Protein 2KCT (pdb70)

Foldseek 3Di:
DDDDDDQPDWDFFKFWFAPPQWAADDVFAWTWGWTCGPPHDVDTQTATEGHHDDPQPDRTFIWTFIAGDHPPDSHGYTPDIGGPDGDD

Organism: Nitratidesulfovibrio vulgaris (strain ATCC 29579 / DSM 644 / CCUG 34227 / NCIMB 8303 / VKM B-1760 / Hildenborough) (NCBI:txid882)

Solvent-accessible surface area: 6118 Å² total; per-residue (Å²): 248,100,139,112,125,102,199,160,114,66,72,108,41,118,0,31,2,7,80,92,26,43,78,112,51,148,92,51,101,6,0,99,0,60,2,45,24,132,141,70,105,90,110,43,22,97,0,26,29,112,27,91,39,49,122,36,15,68,76,57,5,53,0,24,0,24,10,22,95,43,147,83,68,124,4,3,100,2,163,52,30,90,32,104,66,64,124,173

CATH classification: 2.40.50.140

Sequence (88 aa):
MATPQDKLHTVRLFGTVAADGLTMLDGAPGVRFRLEDKDNTSKTVWVLYKGAVPDTFKPGVEVIIEGGLAPGEDTFKARTLMTKCPLEMATPQDKLHTVRLFGTVAADGLTMLDGAPGVRFRLEDKDNTSKTVWVLYKGAVPDTFKPGVEVIIEGGLAPGEDTFKARTLMTKCPLEMATPQDKLHTVRLFGTVAADGLTMLDGAPGVRFRLEDKDNTSKTVWVLYKGAVPDTFKPGVEVIIEGGLAPGEDTFKARTLMTKCPLEMATPQDKLHTVRLFGTVAADGLTMLDGAPGVRFRLEDKDNTSKTVWVLYKGAVPDTFKPGVEVIIEGGLAPGEDTFKARTLMTKCPLEMATPQDKLHTVRLFGTVAADGLTMLDGAPGVRFRLEDKDNTSKTVWVLYKGAVPDTFKPGVEVIIEGGLAPGEDTFKARTLMTKCPLEMATPQDKLHTVRLFGTVAADGLTMLDGAPGVRFRLEDKDNTSKTVWVLYKGAVPDTFKPGVEVIIEGGLAPGEDTFKARTLMTKCPLEMATPQDKLHTVRLFGTVAADGLTMLDGAPGVRFRLEDKDNTSKTVWVLYKGAVPDTFKPGVEVIIEGGLAPGEDTFKARTLMTKCPLEMATPQDKLHTVRLFGTVAADGLTMLDGAPGVRFRLEDKDNTSKTVWVLYKGAVPDTFKPGVEVIIEGGLAPGEDTFKARTLMTKCPLEMATPQDKLHTVRLFGTVAADGLTMLDGAPGVRFRLEDKDNTSKTVWVLYKGAVPDTFKPGVEVIIEGGLAPGEDTFKARTLMTKCPLEMATPQDKLHTVRLFGTVAADGLTMLDGAPGVRFRLEDKDNTSKTVWVLYKGAVPDTFKPGVEVIIEGGLAPGEDTFKARTLMTKCPLEMATPQDKLHTVRLFGTVAADGLTMLDGAPGVRFRLEDKDNTSKTVWVLYKGAVPDTFKPGVEVIIEGGLAPGEDTFKARTLMTKCPLEMATPQDKLHTVRLFGTVAADGLTMLDGAPGVRFRLEDKDNTSKTVWVLYKGAVPDTFKPGVEVIIEGGLAPGEDTFKARTLMTKCPLEMATPQDKLHTVRLFGTVAADGLTMLDGAPGVRFRLEDKDNTSKTVWVLYKGAVPDTFKPGVEVIIEGGLAPGEDTFKARTLMTKCPLEMATPQDKLHTVRLFGTVAADGLTMLDGAPGVRFRLEDKDNTSKTVWVLYKGAVPDTFKPGVEVIIEGGLAPGEDTFKARTLMTKCPLEMATPQDKLHTVRLFGTVAADGLTMLDGAPGVRFRLEDKDNTSKTVWVLYKGAVPDTFKPGVEVIIEGGLAPGEDTFKARTLMTKCPLEMATPQDKLHTVRLFGTVAADGLTMLDGAPGVRFRLEDKDNTSKTVWVLYKGAVPDTFKPGVEVIIEGGLAPGEDTFKARTLMTKCPLEMATPQDKLHTVRLFGTVAADGLTMLDGAPGVRFRLEDKDNTSKTVWVLYKGAVPDTFKPGVEVIIEGGLAPGEDTFKARTLMTKCPLEMATPQDKLHTVRLFGTVAADGLTMLDGAPGVRFRLEDKDNTSKTVWVLYKGAVPDTFKPGVEVIIEGGLAPGEDTFKARTLMTKCPLEMATPQDKLHTVRLFGTVAADGLTMLDGAPGVRFRLEDKDNTSKTVWVLYKGAVPDTFKPGVEVIIEGGLAPGEDTFKARTLMTKCPLEMATPQDKLHTVRLFGTVAADGLTMLDGAPGVRFRLEDKDNTSKTVWVLYKGAVPDTFKPGVEVIIEGGLAPGEDTFKARTLMTKCPLE

Nearest PDB structures (foldseek):
  2kct-assembly1_A  TM=8.983E-01  e=6.535E-14  Nitratidesulfovibrio vulgaris str. Hildenborough
  1u5k-assembly1_B  TM=7.739E-01  e=1.182E-02  Deinococcus radiodurans R1 = ATCC 13939 = DSM 20539
  2wkc-assembly1_D  TM=5.447E-01  e=1.517E-01  Lactococcus virus P2
  2wkd-assembly1_A-2  TM=5.278E-01  e=2.132E-01  Lactococcus virus P2
  8b2q-assembly1_I  TM=4.996E-01  e=1.104E+00  Tannerella forsythia

InterPro domains:
  IPR004329 CcmE/CycJ protein [PF03100] (34-133)
  IPR012340 Nucleic acid-binding, OB-fold [G3DSA:2.40.50.140] (44-136)
  IPR036127 CcmE-like superfamily [SSF82093] (29-135)

Radius of gyration: 13.94 Å; Cα contacts (8 Å, |Δi|>4): 180; chains: 1; bounding box: 44×26×30 Å

Structure (mmCIF, N/CA/C/O backbone):
data_2KCT
#
_entry.id   2KCT
#
loop_
_atom_site.group_PDB
_atom_site.id
_atom_site.type_symbol
_atom_site.label_atom_id
_atom_site.label_alt_id
_atom_site.label_comp_id
_atom_site.label_asym_id
_atom_site.label_entity_id
_atom_site.label_seq_id
_atom_site.pdbx_PDB_ins_code
_atom_site.Cartn_x
_atom_site.Cartn_y
_atom_site.Cartn_z
_atom_site.occupancy
_atom_site.B_iso_or_equiv
_atom_site.auth_seq_id
_atom_site.auth_comp_id
_atom_site.auth_asym_id
_atom_site.auth_atom_id
_atom_site.pdbx_PDB_model_num
ATOM 1 N N . MET A 1 1 ? -31.528 11.938 17.299 1.00 0.00 43 MET A N 1
ATOM 2 C CA . MET A 1 1 ? -30.324 12.634 17.792 1.00 0.00 43 MET A CA 1
ATOM 3 C C . MET A 1 1 ? -29.401 11.620 18.480 1.00 0.00 43 MET A C 1
ATOM 4 O O . MET A 1 1 ? -29.766 11.047 19.512 1.00 0.00 43 MET A O 1
ATOM 20 N N . ALA A 1 2 ? -28.222 11.382 17.879 1.00 0.00 44 ALA A N 1
ATOM 21 C CA . ALA A 1 2 ? -27.230 10.410 18.379 1.00 0.00 44 ALA A CA 1
ATOM 22 C C . ALA A 1 2 ? -25.804 10.970 18.241 1.00 0.00 44 ALA A C 1
ATOM 23 O O . ALA A 1 2 ? -25.577 11.930 17.488 1.00 0.00 44 ALA A O 1
ATOM 30 N N . THR A 1 3 ? -24.853 10.368 18.981 1.00 0.00 45 THR A N 1
ATOM 31 C CA . THR A 1 3 ? -23.436 10.759 18.946 1.00 0.00 45 THR A CA 1
ATOM 32 C C . THR A 1 3 ? -22.648 9.749 18.060 1.00 0.00 45 THR A C 1
ATOM 33 O O . THR A 1 3 ? -22.431 8.600 18.477 1.00 0.00 45 THR A O 1
ATOM 44 N N . PRO A 1 4 ? -22.243 10.137 16.807 1.00 0.00 46 PRO A N 1
ATOM 45 C CA . PRO A 1 4 ? -21.572 9.214 15.855 1.00 0.00 46 PRO A CA 1
ATOM 46 C C . PRO A 1 4 ? -20.069 9.048 16.146 1.00 0.00 46 PRO A C 1
ATOM 47 O O . PRO A 1 4 ? -19.549 9.573 17.144 1.00 0.00 46 PRO A O 1
ATOM 58 N N . GLN A 1 5 ? -19.400 8.283 15.272 1.00 0.00 47 GLN A N 1
ATOM 59 C CA . GLN A 1 5 ? -17.933 8.154 15.260 1.00 0.00 47 GLN A CA 1
ATOM 60 C C . GLN A 1 5 ? -17.259 9.503 14.935 1.00 0.00 47 GLN A C 1
ATOM 61 O O . GLN A 1 5 ? -17.883 10.401 14.345 1.00 0.00 47 GLN A O 1
ATOM 75 N N . ASP A 1 6 ? -15.977 9.614 15.319 1.00 0.00 48 ASP A N 1
ATOM 76 C CA . ASP A 1 6 ? -15.158 10.835 15.139 1.00 0.00 48 ASP A CA 1
ATOM 77 C C . ASP A 1 6 ? -15.029 11.212 13.645 1.00 0.00 48 ASP A C 1
ATOM 78 O O . ASP A 1 6 ? -14.967 10.329 12.791 1.00 0.00 48 ASP A O 1
ATOM 87 N N . LYS A 1 7 ? -14.990 12.525 13.351 1.00 0.00 49 LYS A N 1
ATOM 88 C CA . LYS A 1 7 ? -14.928 13.056 11.968 1.00 0.00 49 LYS A CA 1
ATOM 89 C C . LYS A 1 7 ? -13.643 12.606 11.240 1.00 0.00 49 LYS A C 1
ATOM 90 O O . LYS A 1 7 ? -13.684 12.212 10.071 1.00 0.00 49 LYS A O 1
ATOM 109 N N . LEU A 1 8 ? -12.507 12.638 11.960 1.00 0.00 50 LEU A N 1
ATOM 110 C CA . LEU A 1 8 ? -11.178 12.312 11.401 1.00 0.00 50 LEU A CA 1
ATOM 111 C C . LEU A 1 8 ? -10.872 10.801 11.533 1.00 0.00 50 LEU A C 1
ATOM 112 O O . LEU A 1 8 ? -9.696 10.416 11.622 1.00 0.00 50 LEU A O 1
ATOM 128 N N . HIS A 1 9 ? -11.925 9.944 11.558 1.00 0.00 51 HIS A N 1
ATOM 129 C CA . HIS A 1 9 ? -11.756 8.474 11.583 1.00 0.00 51 HIS A CA 1
ATOM 130 C C . HIS A 1 9 ? -11.076 7.997 10.268 1.00 0.00 51 HIS A C 1
ATOM 131 O O . HIS A 1 9 ? -11.720 7.845 9.223 1.00 0.00 51 HIS A O 1
ATOM 146 N N . THR A 1 10 ? -9.741 7.854 10.332 1.00 0.00 52 THR A N 1
ATOM 147 C CA . THR A 1 10 ? -8.910 7.432 9.194 1.00 0.00 52 THR A CA 1
ATOM 148 C C . THR A 1 10 ? -9.187 5.952 8.849 1.00 0.00 52 THR A C 1
ATOM 149 O O . THR A 1 10 ? -9.547 5.162 9.731 1.00 0.00 52 THR A O 1
ATOM 160 N N . VAL A 1 11 ? -9.006 5.575 7.575 1.00 0.00 53 VAL A N 1
ATOM 161 C CA . VAL A 1 11 ? -9.460 4.270 7.072 1.00 0.00 53 VAL A CA 1
ATOM 162 C C . VAL A 1 11 ? -8.288 3.280 7.097 1.00 0.00 53 VAL A C 1
ATOM 163 O O . VAL A 1 11 ? -7.354 3.384 6.300 1.00 0.00 53 VAL A O 1
ATOM 176 N N . ARG A 1 12 ? -8.333 2.365 8.067 1.00 0.00 54 ARG A N 1
ATOM 177 C CA . ARG A 1 12 ? -7.355 1.283 8.211 1.00 0.00 54 ARG A CA 1
ATOM 178 C C . ARG A 1 12 ? -7.824 0.074 7.363 1.00 0.00 54 ARG A C 1
ATOM 179 O O . ARG A 1 12 ? -8.896 -0.485 7.616 1.00 0.00 54 ARG A O 1
ATOM 200 N N . LEU A 1 13 ? -7.021 -0.313 6.361 1.00 0.00 55 LEU A N 1
ATOM 201 C CA . LEU A 1 13 ? -7.381 -1.361 5.372 1.00 0.00 55 LEU A CA 1
ATOM 202 C C . LEU A 1 13 ? -6.281 -2.456 5.409 1.00 0.00 55 LEU A C 1
ATOM 203 O O . LEU A 1 13 ? -5.099 -2.149 5.589 1.00 0.00 55 LEU A O 1
ATOM 219 N N . PHE A 1 14 ? -6.691 -3.729 5.256 1.00 0.00 56 PHE A N 1
ATOM 220 C CA . PHE A 1 14 ? -5.812 -4.911 5.402 1.00 0.00 56 PHE A CA 1
ATOM 221 C C . PHE A 1 14 ? -5.826 -5.725 4.085 1.00 0.00 56 PHE A C 1
ATOM 222 O O . PHE A 1 14 ? -6.880 -5.858 3.452 1.00 0.00 56 PHE A O 1
ATOM 239 N N . GLY A 1 15 ? -4.659 -6.267 3.683 1.00 0.00 57 GLY A N 1
ATOM 240 C CA . GLY A 1 15 ? -4.549 -7.107 2.483 1.00 0.00 57 GLY A CA 1
ATOM 241 C C . GLY A 1 15 ? -3.115 -7.552 2.237 1.00 0.00 57 GLY A C 1
ATOM 242 O O . GLY A 1 15 ? -2.283 -7.500 3.149 1.00 0.00 57 GLY A O 1
ATOM 246 N N . THR A 1 16 ? -2.813 -7.985 0.999 1.00 0.00 58 THR A N 1
ATOM 247 C CA . THR A 1 16 ? -1.462 -8.439 0.601 1.00 0.00 58 THR A CA 1
ATOM 248 C C . THR A 1 16 ? -0.985 -7.685 -0.664 1.00 0.00 58 THR A C 1
ATOM 249 O O . THR A 1 16 ? -1.797 -7.359 -1.534 1.00 0.00 58 THR A O 1
ATOM 260 N N . VAL A 1 17 ? 0.331 -7.404 -0.746 1.00 0.00 59 VAL A N 1
ATOM 261 C CA . VAL A 1 17 ? 0.942 -6.676 -1.877 1.00 0.00 59 VAL A CA 1
ATOM 262 C C . VAL A 1 17 ? 1.140 -7.625 -3.065 1.00 0.00 59 VAL A C 1
ATOM 263 O O . VAL A 1 17 ? 1.661 -8.729 -2.890 1.00 0.00 59 VAL A O 1
ATOM 276 N N . ALA A 1 18 ? 0.726 -7.179 -4.260 1.00 0.00 60 ALA A N 1
ATOM 277 C CA . ALA A 1 18 ? 0.911 -7.927 -5.513 1.00 0.00 60 ALA A CA 1
ATOM 278 C C . ALA A 1 18 ? 2.227 -7.527 -6.204 1.00 0.00 60 ALA A C 1
ATOM 279 O O . ALA A 1 18 ? 2.748 -6.426 -5.986 1.00 0.00 60 ALA A O 1
ATOM 286 N N . ALA A 1 19 ? 2.742 -8.439 -7.047 1.00 0.00 61 ALA A N 1
ATOM 287 C CA . ALA A 1 19 ? 3.874 -8.159 -7.955 1.00 0.00 61 ALA A CA 1
ATOM 288 C C . ALA A 1 19 ? 3.358 -7.456 -9.212 1.00 0.00 61 ALA A C 1
ATOM 289 O O . ALA A 1 19 ? 4.033 -6.597 -9.792 1.00 0.00 61 ALA A O 1
ATOM 296 N N . ASP A 1 20 ? 2.123 -7.807 -9.592 1.00 0.00 62 ASP A N 1
ATOM 297 C CA . ASP A 1 20 ? 1.469 -7.292 -10.793 1.00 0.00 62 ASP A CA 1
ATOM 298 C C . ASP A 1 20 ? 0.970 -5.871 -10.513 1.00 0.00 62 ASP A C 1
ATOM 299 O O . ASP A 1 20 ? 0.040 -5.685 -9.718 1.00 0.00 62 ASP A O 1
ATOM 308 N N . GLY A 1 21 ? 1.629 -4.881 -11.125 1.00 0.00 63 GLY A N 1
ATOM 309 C CA . GLY A 1 21 ? 1.259 -3.476 -10.967 1.00 0.00 63 GLY A CA 1
ATOM 310 C C . GLY A 1 21 ? 1.971 -2.779 -9.811 1.00 0.00 63 GLY A C 1
ATOM 311 O O . GLY A 1 21 ? 1.585 -1.667 -9.441 1.00 0.00 63 GLY A O 1
ATOM 315 N N . LEU A 1 22 ? 3.017 -3.417 -9.237 1.00 0.00 64 LEU A N 1
ATOM 316 C CA . LEU A 1 22 ? 3.861 -2.772 -8.210 1.00 0.00 64 LEU A CA 1
ATOM 317 C C . LEU A 1 22 ? 4.746 -1.724 -8.926 1.00 0.00 64 LEU A C 1
ATOM 318 O O . LEU A 1 22 ? 5.828 -2.035 -9.440 1.00 0.00 64 LEU A O 1
ATOM 334 N N . THR A 1 23 ? 4.214 -0.501 -9.009 1.00 0.00 65 THR A N 1
ATOM 335 C CA . THR A 1 23 ? 4.790 0.609 -9.769 1.00 0.00 65 THR A CA 1
ATOM 336 C C . THR A 1 23 ? 5.175 1.753 -8.814 1.00 0.00 65 THR A C 1
ATOM 337 O O . THR A 1 23 ? 4.305 2.360 -8.198 1.00 0.00 65 THR A O 1
ATOM 348 N N . MET A 1 24 ? 6.472 2.076 -8.729 1.00 0.00 66 MET A N 1
ATOM 349 C CA . MET A 1 24 ? 6.983 3.085 -7.775 1.00 0.00 66 MET A CA 1
ATOM 350 C C . MET A 1 24 ? 6.970 4.476 -8.430 1.00 0.00 66 MET A C 1
ATOM 351 O O . MET A 1 24 ? 6.895 4.587 -9.664 1.00 0.00 66 MET A O 1
ATOM 365 N N . LEU A 1 25 ? 7.039 5.527 -7.601 1.00 0.00 67 LEU A N 1
ATOM 366 C CA . LEU A 1 25 ? 7.007 6.923 -8.080 1.00 0.00 67 LEU A CA 1
ATOM 367 C C . LEU A 1 25 ? 8.276 7.249 -8.893 1.00 0.00 67 LEU A C 1
ATOM 368 O O . LEU A 1 25 ? 9.392 7.157 -8.373 1.00 0.00 67 LEU A O 1
ATOM 384 N N . ASP A 1 26 ? 8.077 7.608 -10.177 1.00 0.00 68 ASP A N 1
ATOM 385 C CA . ASP A 1 26 ? 9.160 7.865 -11.148 1.00 0.00 68 ASP A CA 1
ATOM 386 C C . ASP A 1 26 ? 9.988 9.092 -10.728 1.00 0.00 68 ASP A C 1
ATOM 387 O O . ASP A 1 26 ? 9.572 10.240 -10.949 1.00 0.00 68 ASP A O 1
ATOM 396 N N . GLY A 1 27 ? 11.134 8.830 -10.076 1.00 0.00 69 GLY A N 1
ATOM 397 C CA . GLY A 1 27 ? 12.046 9.880 -9.618 1.00 0.00 69 GLY A CA 1
ATOM 398 C C . GLY A 1 27 ? 11.576 10.581 -8.344 1.00 0.00 69 GLY A C 1
ATOM 399 O O . GLY A 1 27 ? 11.990 11.713 -8.070 1.00 0.00 69 GLY A O 1
ATOM 403 N N . ALA A 1 28 ? 10.721 9.904 -7.556 1.00 0.00 70 ALA A N 1
ATOM 404 C CA . ALA A 1 28 ? 10.138 10.455 -6.311 1.00 0.00 70 ALA A CA 1
ATOM 405 C C . ALA A 1 28 ? 10.016 9.337 -5.244 1.00 0.00 70 ALA A C 1
ATOM 406 O O . ALA A 1 28 ? 9.851 8.163 -5.605 1.00 0.00 70 ALA A O 1
ATOM 413 N N . PRO A 1 29 ? 10.126 9.665 -3.911 1.00 0.00 71 PRO A N 1
ATOM 414 C CA . PRO A 1 29 ? 9.981 8.662 -2.827 1.00 0.00 71 PRO A CA 1
ATOM 415 C C . PRO A 1 29 ? 8.509 8.214 -2.641 1.00 0.00 71 PRO A C 1
ATOM 416 O O . PRO A 1 29 ? 7.649 9.012 -2.244 1.00 0.00 71 PRO A O 1
ATOM 427 N N . GLY A 1 30 ? 8.230 6.941 -2.988 1.00 0.00 72 GLY A N 1
ATOM 428 C CA . GLY A 1 30 ? 6.916 6.332 -2.769 1.00 0.00 72 GLY A CA 1
ATOM 429 C C . GLY A 1 30 ? 6.638 5.159 -3.708 1.00 0.00 72 GLY A C 1
ATOM 430 O O . GLY A 1 30 ? 7.455 4.839 -4.582 1.00 0.00 72 GLY A O 1
ATOM 434 N N . VAL A 1 31 ? 5.452 4.547 -3.548 1.00 0.00 73 VAL A N 1
ATOM 435 C CA . VAL A 1 31 ? 5.043 3.349 -4.294 1.00 0.00 73 VAL A CA 1
ATOM 436 C C . VAL A 1 31 ? 3.512 3.331 -4.496 1.00 0.00 73 VAL A C 1
ATOM 437 O O . VAL A 1 31 ? 2.747 3.657 -3.592 1.00 0.00 73 VAL A O 1
ATOM 450 N N . ARG A 1 32 ? 3.095 3.019 -5.725 1.00 0.00 74 ARG A N 1
ATOM 451 C CA . ARG A 1 32 ? 1.724 2.598 -6.043 1.00 0.00 74 ARG A CA 1
ATOM 452 C C . ARG A 1 32 ? 1.739 1.070 -6.271 1.00 0.00 74 ARG A C 1
ATOM 453 O O . ARG A 1 32 ? 2.663 0.533 -6.875 1.00 0.00 74 ARG A O 1
ATOM 474 N N . PHE A 1 33 ? 0.726 0.382 -5.756 1.00 0.00 75 PHE A N 1
ATOM 475 C CA . PHE A 1 33 ? 0.580 -1.079 -5.878 1.00 0.00 75 PHE A CA 1
ATOM 476 C C . PHE A 1 33 ? -0.901 -1.431 -5.745 1.00 0.00 75 PHE A C 1
ATOM 477 O O . PHE A 1 33 ? -1.686 -0.607 -5.274 1.00 0.00 75 PHE A O 1
ATOM 494 N N . ARG A 1 34 ? -1.296 -2.640 -6.151 1.00 0.00 76 ARG A N 1
ATOM 495 C CA . ARG A 1 34 ? -2.674 -3.107 -5.940 1.00 0.00 76 ARG A CA 1
ATOM 496 C C . ARG A 1 34 ? -2.687 -3.992 -4.677 1.00 0.00 76 ARG A C 1
ATOM 497 O O . ARG A 1 34 ? -1.986 -5.014 -4.602 1.00 0.00 76 ARG A O 1
ATOM 518 N N . LEU A 1 35 ? -3.398 -3.529 -3.640 1.00 0.00 77 LEU A N 1
ATOM 519 C CA . LEU A 1 35 ? -3.613 -4.306 -2.423 1.00 0.00 77 LEU A CA 1
ATOM 520 C C . LEU A 1 35 ? -4.731 -5.318 -2.680 1.00 0.00 77 LEU A C 1
ATOM 521 O O . LEU A 1 35 ? -5.903 -4.942 -2.862 1.00 0.00 77 LEU A O 1
ATOM 537 N N . GLU A 1 36 ? -4.338 -6.588 -2.761 1.00 0.00 78 GLU A N 1
ATOM 538 C CA . GLU A 1 36 ? -5.256 -7.701 -2.973 1.00 0.00 78 GLU A CA 1
ATOM 539 C C . GLU A 1 36 ? -5.964 -8.034 -1.651 1.00 0.00 78 GLU A C 1
ATOM 540 O O . GLU A 1 36 ? -5.322 -8.477 -0.686 1.00 0.00 78 GLU A O 1
ATOM 552 N N . ASP A 1 37 ? -7.271 -7.733 -1.612 1.00 0.00 79 ASP A N 1
ATOM 553 C CA . ASP A 1 37 ? -8.161 -8.046 -0.484 1.00 0.00 79 ASP A CA 1
ATOM 554 C C . ASP A 1 37 ? -8.212 -9.570 -0.256 1.00 0.00 79 ASP A C 1
ATOM 555 O O . ASP A 1 37 ? -8.418 -10.333 -1.203 1.00 0.00 79 ASP A O 1
ATOM 564 N N . LYS A 1 38 ? -7.993 -10.001 0.999 1.00 0.00 80 LYS A N 1
ATOM 565 C CA . LYS A 1 38 ? -7.937 -11.432 1.348 1.00 0.00 80 LYS A CA 1
ATOM 566 C C . LYS A 1 38 ? -9.336 -12.079 1.311 1.00 0.00 80 LYS A C 1
ATOM 567 O O . LYS A 1 38 ? -9.455 -13.290 1.086 1.00 0.00 80 LYS A O 1
ATOM 586 N N . ASP A 1 39 ? -10.389 -11.265 1.537 1.00 0.00 81 ASP A N 1
ATOM 587 C CA . ASP A 1 39 ? -11.791 -11.734 1.490 1.00 0.00 81 ASP A CA 1
ATOM 588 C C . ASP A 1 39 ? -12.178 -12.093 0.041 1.00 0.00 81 ASP A C 1
ATOM 589 O O . ASP A 1 39 ? -12.705 -13.179 -0.232 1.00 0.00 81 ASP A O 1
ATOM 598 N N . ASN A 1 40 ? -11.882 -11.161 -0.866 1.00 0.00 82 ASN A N 1
ATOM 599 C CA . ASN A 1 40 ? -12.157 -11.281 -2.301 1.00 0.00 82 ASN A CA 1
ATOM 600 C C . ASN A 1 40 ? -10.876 -10.902 -3.049 1.00 0.00 82 ASN A C 1
ATOM 601 O O . ASN A 1 40 ? -10.529 -9.721 -3.155 1.00 0.00 82 ASN A O 1
ATOM 612 N N . THR A 1 41 ? -10.161 -11.919 -3.552 1.00 0.00 83 THR A N 1
ATOM 613 C CA . THR A 1 41 ? -8.829 -11.761 -4.168 1.00 0.00 83 THR A CA 1
ATOM 614 C C . THR A 1 41 ? -8.886 -11.166 -5.595 1.00 0.00 83 THR A C 1
ATOM 615 O O . THR A 1 41 ? -7.848 -11.037 -6.260 1.00 0.00 83 THR A O 1
ATOM 626 N N . SER A 1 42 ? -10.091 -10.783 -6.055 1.00 0.00 84 SER A N 1
ATOM 627 C CA . SER A 1 42 ? -10.284 -10.062 -7.330 1.00 0.00 84 SER A CA 1
ATOM 628 C C . SER A 1 42 ? -10.528 -8.561 -7.052 1.00 0.00 84 SER A C 1
ATOM 629 O O . SER A 1 42 ? -10.427 -7.722 -7.958 1.00 0.00 84 SER A O 1
ATOM 637 N N . LYS A 1 43 ? -10.853 -8.245 -5.776 1.00 0.00 85 LYS A N 1
ATOM 638 C CA . LYS A 1 43 ? -10.939 -6.861 -5.273 1.00 0.00 85 LYS A CA 1
ATOM 639 C C . LYS A 1 43 ? -9.508 -6.338 -5.043 1.00 0.00 85 LYS A C 1
ATOM 640 O O . LYS A 1 43 ? -8.931 -6.507 -3.960 1.00 0.00 85 LYS A O 1
ATOM 659 N N . THR A 1 44 ? -8.913 -5.791 -6.108 1.00 0.00 86 THR A N 1
ATOM 660 C CA . THR A 1 44 ? -7.553 -5.246 -6.084 1.00 0.00 86 THR A CA 1
ATOM 661 C C . THR A 1 44 ? -7.615 -3.710 -6.145 1.00 0.00 86 THR A C 1
ATOM 662 O O . THR A 1 44 ? -7.945 -3.129 -7.186 1.00 0.00 86 THR A O 1
ATOM 673 N N . VAL A 1 45 ? -7.304 -3.069 -5.012 1.00 0.00 87 VAL A N 1
ATOM 674 C CA . VAL A 1 45 ? -7.443 -1.608 -4.832 1.00 0.00 87 VAL A CA 1
ATOM 675 C C . VAL A 1 45 ? -6.062 -0.958 -4.997 1.00 0.00 87 VAL A C 1
ATOM 676 O O . VAL A 1 45 ? -5.107 -1.382 -4.352 1.00 0.00 87 VAL A O 1
ATOM 689 N N . TRP A 1 46 ? -5.965 0.087 -5.842 1.00 0.00 88 TRP A N 1
ATOM 690 C CA . TRP A 1 46 ? -4.673 0.713 -6.165 1.00 0.00 88 TRP A CA 1
ATOM 691 C C . TRP A 1 46 ? -4.289 1.687 -5.056 1.00 0.00 88 TRP A C 1
ATOM 692 O O . TRP A 1 46 ? -4.782 2.792 -5.003 1.00 0.00 88 TRP A O 1
ATOM 713 N N . VAL A 1 47 ? -3.438 1.230 -4.150 1.00 0.00 89 VAL A N 1
ATOM 714 C CA . VAL A 1 47 ? -2.981 2.008 -3.010 1.00 0.00 89 VAL A CA 1
ATOM 715 C C . VAL A 1 47 ? -1.730 2.807 -3.389 1.00 0.00 89 VAL A C 1
ATOM 716 O O . VAL A 1 47 ? -0.780 2.258 -3.954 1.00 0.00 89 VAL A O 1
ATOM 729 N N . LEU A 1 48 ? -1.756 4.102 -3.073 1.00 0.00 90 LEU A N 1
ATOM 730 C CA . LEU A 1 48 ? -0.656 5.024 -3.309 1.00 0.00 90 LEU A CA 1
ATOM 731 C C . LEU A 1 48 ? -0.128 5.530 -1.953 1.00 0.00 90 LEU A C 1
ATOM 732 O O . LEU A 1 48 ? -0.835 6.219 -1.207 1.00 0.00 90 LEU A O 1
ATOM 748 N N . TYR A 1 49 ? 1.116 5.151 -1.660 1.00 0.00 91 TYR A N 1
ATOM 749 C CA . TYR A 1 49 ? 1.856 5.543 -0.453 1.00 0.00 91 TYR A CA 1
ATOM 750 C C . TYR A 1 49 ? 3.022 6.445 -0.883 1.00 0.00 91 TYR A C 1
ATOM 751 O O . TYR A 1 49 ? 3.760 6.099 -1.794 1.00 0.00 91 TYR A O 1
ATOM 769 N N . LYS A 1 50 ? 3.157 7.617 -0.252 1.00 0.00 92 LYS A N 1
ATOM 770 C CA . LYS A 1 50 ? 4.307 8.531 -0.463 1.00 0.00 92 LYS A CA 1
ATOM 771 C C . LYS A 1 50 ? 5.225 8.490 0.768 1.00 0.00 92 LYS A C 1
ATOM 772 O O . LYS A 1 50 ? 4.755 8.288 1.892 1.00 0.00 92 LYS A O 1
ATOM 791 N N . GLY A 1 51 ? 6.529 8.674 0.536 1.00 0.00 93 GLY A N 1
ATOM 792 C CA . GLY A 1 51 ? 7.539 8.665 1.598 1.00 0.00 93 GLY A CA 1
ATOM 793 C C . GLY A 1 51 ? 8.482 7.484 1.460 1.00 0.00 93 GLY A C 1
ATOM 794 O O . GLY A 1 51 ? 8.487 6.806 0.420 1.00 0.00 93 GLY A O 1
ATOM 798 N N . ALA A 1 52 ? 9.283 7.243 2.509 1.00 0.00 94 ALA A N 1
ATOM 799 C CA . ALA A 1 52 ? 10.244 6.133 2.550 1.00 0.00 94 ALA A CA 1
ATOM 800 C C . ALA A 1 52 ? 9.509 4.783 2.596 1.00 0.00 94 ALA A C 1
ATOM 801 O O . ALA A 1 52 ? 8.822 4.470 3.579 1.00 0.00 94 ALA A O 1
ATOM 808 N N . VAL A 1 53 ? 9.638 4.024 1.506 1.00 0.00 95 VAL A N 1
ATOM 809 C CA . VAL A 1 53 ? 9.059 2.682 1.366 1.00 0.00 95 VAL A CA 1
ATOM 810 C C . VAL A 1 53 ? 10.040 1.656 1.958 1.00 0.00 95 VAL A C 1
ATOM 811 O O . VAL A 1 53 ? 11.156 1.528 1.442 1.00 0.00 95 VAL A O 1
ATOM 824 N N . PRO A 1 54 ? 9.646 0.911 3.043 1.00 0.00 96 PRO A N 1
ATOM 825 C CA . PRO A 1 54 ? 10.571 0.006 3.774 1.00 0.00 96 PRO A CA 1
ATOM 826 C C . PRO A 1 54 ? 11.174 -1.103 2.877 1.00 0.00 96 PRO A C 1
ATOM 827 O O . PRO A 1 54 ? 10.553 -1.528 1.902 1.00 0.00 96 PRO A O 1
ATOM 838 N N . ASP A 1 55 ? 12.392 -1.557 3.232 1.00 0.00 97 ASP A N 1
ATOM 839 C CA . ASP A 1 55 ? 13.092 -2.669 2.539 1.00 0.00 97 ASP A CA 1
ATOM 840 C C . ASP A 1 55 ? 12.324 -3.994 2.736 1.00 0.00 97 ASP A C 1
ATOM 841 O O . ASP A 1 55 ? 12.424 -4.920 1.924 1.00 0.00 97 ASP A O 1
ATOM 850 N N . THR A 1 56 ? 11.560 -4.036 3.841 1.00 0.00 98 THR A N 1
ATOM 851 C CA . THR A 1 56 ? 10.691 -5.157 4.222 1.00 0.00 98 THR A CA 1
ATOM 852 C C . THR A 1 56 ? 9.450 -5.259 3.294 1.00 0.00 98 THR A C 1
ATOM 853 O O . THR A 1 56 ? 8.849 -6.330 3.165 1.00 0.00 98 THR A O 1
ATOM 864 N N . PHE A 1 57 ? 9.078 -4.118 2.666 1.00 0.00 99 PHE A N 1
ATOM 865 C CA . PHE A 1 57 ? 7.988 -4.055 1.670 1.00 0.00 99 PHE A CA 1
ATOM 866 C C . PHE A 1 57 ? 8.422 -4.810 0.407 1.00 0.00 99 PHE A C 1
ATOM 867 O O . PHE A 1 57 ? 9.296 -4.352 -0.332 1.00 0.00 99 PHE A O 1
ATOM 884 N N . LYS A 1 58 ? 7.839 -5.994 0.214 1.00 0.00 100 LYS A N 1
ATOM 885 C CA . LYS A 1 58 ? 8.101 -6.854 -0.951 1.00 0.00 100 LYS A CA 1
ATOM 886 C C . LYS A 1 58 ? 6.749 -7.355 -1.527 1.00 0.00 100 LYS A C 1
ATOM 887 O O . LYS A 1 58 ? 5.744 -7.394 -0.792 1.00 0.00 100 LYS A O 1
ATOM 906 N N . PRO A 1 59 ? 6.689 -7.730 -2.847 1.00 0.00 101 PRO A N 1
ATOM 907 C CA . PRO A 1 59 ? 5.486 -8.360 -3.443 1.00 0.00 101 PRO A CA 1
ATOM 908 C C . PRO A 1 59 ? 5.250 -9.782 -2.874 1.00 0.00 101 PRO A C 1
ATOM 909 O O . PRO A 1 59 ? 6.023 -10.713 -3.140 1.00 0.00 101 PRO A O 1
ATOM 920 N N . GLY A 1 60 ? 4.183 -9.919 -2.075 1.00 0.00 102 GLY A N 1
ATOM 921 C CA . GLY A 1 60 ? 3.866 -11.174 -1.380 1.00 0.00 102 GLY A CA 1
ATOM 922 C C . GLY A 1 60 ? 3.796 -10.989 0.132 1.00 0.00 102 GLY A C 1
ATOM 923 O O . GLY A 1 60 ? 3.337 -11.886 0.850 1.00 0.00 102 GLY A O 1
ATOM 927 N N . VAL A 1 61 ? 4.261 -9.819 0.614 1.00 0.00 103 VAL A N 1
ATOM 928 C CA . VAL A 1 61 ? 4.174 -9.434 2.030 1.00 0.00 103 VAL A CA 1
ATOM 929 C C . VAL A 1 61 ? 2.772 -8.877 2.326 1.00 0.00 103 VAL A C 1
ATOM 930 O O . VAL A 1 61 ? 2.296 -7.964 1.633 1.00 0.00 103 VAL A O 1
ATOM 943 N N . GLU A 1 62 ? 2.107 -9.482 3.318 1.00 0.00 104 GLU A N 1
ATOM 944 C CA . GLU A 1 62 ? 0.817 -9.016 3.828 1.00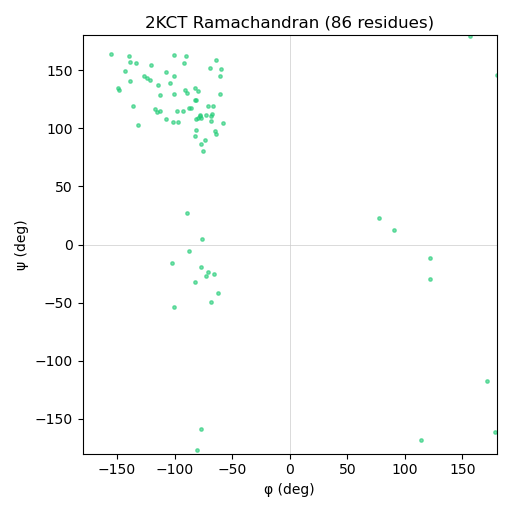 0.00 104 GLU A CA 1
ATOM 945 C C . GLU A 1 62 ? 1.038 -7.703 4.604 1.00 0.00 104 GLU A C 1
ATOM 946 O O . GLU A 1 62 ? 1.809 -7.678 5.573 1.00 0.00 104 GLU A O 1
ATOM 958 N N . VAL A 1 63 ? 0.404 -6.612 4.141 1.00 0.00 105 VAL A N 1
ATOM 959 C CA . VAL A 1 63 ? 0.586 -5.267 4.731 1.00 0.00 105 VAL A CA 1
ATOM 960 C C . VAL A 1 63 ? -0.741 -4.684 5.242 1.00 0.00 105 VAL A C 1
ATOM 961 O O . VAL A 1 63 ? -1.834 -5.043 4.772 1.00 0.00 105 VAL A O 1
ATOM 974 N N . ILE A 1 64 ? -0.613 -3.784 6.223 1.00 0.00 106 ILE A N 1
ATOM 975 C CA . ILE A 1 64 ? -1.698 -2.996 6.770 1.00 0.00 106 ILE A CA 1
ATOM 976 C C . ILE A 1 64 ? -1.438 -1.535 6.377 1.00 0.00 106 ILE A C 1
ATOM 977 O O . ILE A 1 64 ? -0.434 -0.945 6.785 1.00 0.00 106 ILE A O 1
ATOM 993 N N . ILE A 1 65 ? -2.319 -0.976 5.560 1.00 0.00 107 ILE A N 1
ATOM 994 C CA . ILE A 1 65 ? -2.245 0.435 5.143 1.00 0.00 107 ILE A CA 1
ATOM 995 C C . ILE A 1 65 ? -3.248 1.262 5.967 1.00 0.00 107 ILE A C 1
ATOM 996 O O . ILE A 1 65 ? -4.169 0.703 6.581 1.00 0.00 107 ILE A O 1
ATOM 1012 N N . GLU A 1 66 ? -3.068 2.582 5.975 1.00 0.00 108 GLU A N 1
ATOM 1013 C CA . GLU A 1 66 ? -4.011 3.512 6.598 1.00 0.00 108 GLU A CA 1
ATOM 1014 C C . GLU A 1 66 ? -3.991 4.837 5.826 1.00 0.00 108 GLU A C 1
ATOM 1015 O O . GLU A 1 66 ? -2.918 5.377 5.537 1.00 0.00 108 GLU A O 1
ATOM 1027 N N . GLY A 1 67 ? -5.185 5.349 5.514 1.00 0.00 109 GLY A N 1
ATOM 1028 C CA . GLY A 1 67 ? -5.347 6.574 4.749 1.00 0.00 109 GLY A CA 1
ATOM 1029 C C . GLY A 1 67 ? -6.800 6.773 4.378 1.00 0.00 109 GLY A C 1
ATOM 1030 O O . GLY A 1 67 ? -7.641 6.909 5.268 1.00 0.00 109 GLY A O 1
ATOM 1034 N N . GLY A 1 68 ? -7.109 6.784 3.073 1.00 0.00 110 GLY A N 1
ATOM 1035 C CA . GLY A 1 68 ? -8.499 6.807 2.620 1.00 0.00 110 GLY A CA 1
ATOM 1036 C C . GLY A 1 68 ? -8.618 6.822 1.102 1.00 0.00 110 GLY A C 1
ATOM 1037 O O . GLY A 1 68 ? -7.761 7.380 0.414 1.00 0.00 110 GLY A O 1
ATOM 1041 N N . LEU A 1 69 ? -9.671 6.173 0.581 1.00 0.00 111 LEU A N 1
ATOM 1042 C CA . LEU A 1 69 ? -10.047 6.235 -0.838 1.00 0.00 111 LEU A CA 1
ATOM 1043 C C . LEU A 1 69 ? -11.074 7.362 -1.010 1.00 0.00 111 LEU A C 1
ATOM 1044 O O . LEU A 1 69 ? -12.182 7.289 -0.461 1.00 0.00 111 LEU A O 1
ATOM 1060 N N . ALA A 1 70 ? -10.681 8.407 -1.750 1.00 0.00 112 ALA A N 1
ATOM 1061 C CA . ALA A 1 70 ? -11.504 9.613 -1.934 1.00 0.00 112 ALA A CA 1
ATOM 1062 C C . ALA A 1 70 ? -12.549 9.378 -3.046 1.00 0.00 112 ALA A C 1
ATOM 1063 O O . ALA A 1 70 ? -12.202 8.795 -4.086 1.00 0.00 112 ALA A O 1
ATOM 1070 N N . PRO A 1 71 ? -13.857 9.772 -2.828 1.00 0.00 113 PRO A N 1
ATOM 1071 C CA . PRO A 1 71 ? -14.890 9.765 -3.896 1.00 0.00 113 PRO A CA 1
ATOM 1072 C C . PRO A 1 71 ? -14.476 10.641 -5.104 1.00 0.00 113 PRO A C 1
ATOM 1073 O O . PRO A 1 71 ? -14.486 11.876 -5.021 1.00 0.00 113 PRO A O 1
ATOM 1084 N N . GLY A 1 72 ? -14.060 9.976 -6.194 1.00 0.00 114 GLY A N 1
ATOM 1085 C CA . GLY A 1 72 ? -13.569 10.649 -7.409 1.00 0.00 114 GLY A CA 1
ATOM 1086 C C . GLY A 1 72 ? -12.149 10.213 -7.755 1.00 0.00 114 GLY A C 1
ATOM 1087 O O . GLY A 1 72 ? -11.758 10.199 -8.930 1.00 0.00 114 GLY A O 1
ATOM 1091 N N . GLU A 1 73 ? -11.373 9.860 -6.717 1.00 0.00 115 GLU A N 1
ATOM 1092 C CA . GLU A 1 73 ? -10.002 9.339 -6.849 1.00 0.00 115 GLU A CA 1
ATOM 1093 C C . GLU A 1 73 ? -10.019 7.799 -6.935 1.00 0.00 115 GLU A C 1
ATOM 1094 O O . GLU A 1 73 ? -10.686 7.136 -6.139 1.00 0.00 115 GLU A O 1
ATOM 1106 N N . ASP A 1 74 ? -9.277 7.243 -7.913 1.00 0.00 116 ASP A N 1
ATOM 1107 C CA . ASP A 1 74 ? -9.193 5.778 -8.140 1.00 0.00 116 ASP A CA 1
ATOM 1108 C C . ASP A 1 74 ? -8.084 5.116 -7.291 1.00 0.00 116 ASP A C 1
ATOM 1109 O O . ASP A 1 74 ? -7.952 3.884 -7.310 1.00 0.00 116 ASP A O 1
ATOM 1118 N N . THR A 1 75 ? -7.277 5.912 -6.559 1.00 0.00 117 THR A N 1
ATOM 1119 C CA . THR A 1 75 ? -6.217 5.377 -5.679 1.00 0.00 117 THR A CA 1
ATOM 1120 C C . THR A 1 75 ? -6.497 5.672 -4.190 1.00 0.00 117 THR A C 1
ATOM 1121 O O . THR A 1 75 ? -6.935 6.772 -3.830 1.00 0.00 117 THR A O 1
ATOM 1132 N N . PHE A 1 76 ? -6.255 4.656 -3.337 1.00 0.00 118 PHE A N 1
ATOM 1133 C CA . PHE A 1 76 ? -6.354 4.769 -1.878 1.00 0.00 118 PHE A CA 1
ATOM 1134 C C . PHE A 1 76 ? -5.082 5.474 -1.382 1.00 0.00 118 PHE A C 1
ATOM 1135 O O . PHE A 1 76 ? -3.999 4.898 -1.438 1.00 0.00 118 PHE A O 1
ATOM 1152 N N . LYS A 1 77 ? -5.226 6.704 -0.884 1.00 0.00 119 LYS A N 1
ATOM 1153 C CA . LYS A 1 77 ? -4.082 7.518 -0.458 1.00 0.00 119 LYS A CA 1
ATOM 1154 C C . LYS A 1 77 ? -3.675 7.101 0.964 1.00 0.00 119 LYS A C 1
ATOM 1155 O O . LYS A 1 77 ? -4.252 7.572 1.946 1.00 0.00 119 LYS A O 1
ATOM 1174 N N . ALA A 1 78 ? -2.707 6.171 1.048 1.00 0.00 120 ALA A N 1
ATOM 1175 C CA . ALA A 1 78 ? -2.191 5.644 2.317 1.00 0.00 120 ALA A CA 1
ATOM 1176 C C . ALA A 1 78 ? -1.155 6.614 2.908 1.00 0.00 120 ALA A C 1
ATOM 1177 O O . ALA A 1 78 ? -0.048 6.749 2.374 1.00 0.00 120 ALA A O 1
ATOM 1184 N N . ARG A 1 79 ? -1.538 7.304 3.999 1.00 0.00 121 ARG A N 1
ATOM 1185 C CA . ARG A 1 79 ? -0.653 8.235 4.730 1.00 0.00 121 ARG A CA 1
ATOM 1186 C C . ARG A 1 79 ? 0.363 7.476 5.615 1.00 0.00 121 ARG A C 1
ATOM 1187 O O . ARG A 1 79 ? 1.388 8.036 6.013 1.00 0.00 121 ARG A O 1
ATOM 1208 N N . THR A 1 80 ? 0.061 6.202 5.920 1.00 0.00 122 THR A N 1
ATOM 1209 C CA . THR A 1 80 ? 0.972 5.284 6.635 1.00 0.00 122 THR A CA 1
ATOM 1210 C C . THR A 1 80 ? 0.918 3.875 5.995 1.00 0.00 122 THR A C 1
ATOM 1211 O O . THR A 1 80 ? -0.068 3.508 5.335 1.00 0.00 122 THR A O 1
ATOM 1222 N N . LEU A 1 81 ? 1.998 3.104 6.211 1.00 0.00 123 LEU A N 1
ATOM 1223 C CA . LEU A 1 81 ? 2.190 1.747 5.668 1.00 0.00 123 LEU A CA 1
ATOM 1224 C C . LEU A 1 81 ? 2.806 0.866 6.776 1.00 0.00 123 LEU A C 1
ATOM 1225 O O . LEU A 1 81 ? 3.641 1.345 7.547 1.00 0.00 123 LEU A O 1
ATOM 1241 N N . MET A 1 82 ? 2.370 -0.399 6.876 1.00 0.00 124 MET A N 1
ATOM 1242 C CA . MET A 1 82 ? 2.899 -1.367 7.865 1.00 0.00 124 MET A CA 1
ATOM 1243 C C . MET A 1 82 ? 3.119 -2.723 7.189 1.00 0.00 124 MET A C 1
ATOM 1244 O O . MET A 1 82 ? 2.181 -3.320 6.702 1.00 0.00 124 MET A O 1
ATOM 1258 N N . THR A 1 83 ? 4.362 -3.190 7.173 1.00 0.00 125 THR A N 1
ATOM 1259 C CA . THR A 1 83 ? 4.737 -4.503 6.615 1.00 0.00 125 THR A CA 1
ATOM 1260 C C . THR A 1 83 ? 4.913 -5.535 7.753 1.00 0.00 125 THR A C 1
ATOM 1261 O O . THR A 1 83 ? 5.368 -5.172 8.847 1.00 0.00 125 THR A O 1
ATOM 1272 N N . LYS A 1 84 ? 4.545 -6.810 7.496 1.00 0.00 126 LYS A N 1
ATOM 1273 C CA . LYS A 1 84 ? 4.617 -7.887 8.513 1.00 0.00 126 LYS A CA 1
ATOM 1274 C C . LYS A 1 84 ? 5.868 -8.761 8.308 1.00 0.00 126 LYS A C 1
ATOM 1275 O O . LYS A 1 84 ? 6.656 -8.943 9.243 1.00 0.00 126 LYS A O 1
ATOM 1294 N N . CYS A 1 85 ? 6.056 -9.302 7.086 1.00 0.00 127 CYS A N 1
ATOM 1295 C CA . CYS A 1 85 ? 7.235 -10.133 6.756 1.00 0.00 127 CYS A CA 1
ATOM 1296 C C . CYS A 1 85 ? 8.459 -9.250 6.407 1.00 0.00 127 CYS A C 1
ATOM 1297 O O . CYS A 1 85 ? 8.358 -8.381 5.533 1.00 0.00 127 CYS A O 1
ATOM 1305 N N . PRO A 1 86 ? 9.623 -9.429 7.117 1.00 0.00 128 PRO A N 1
ATOM 1306 C CA . PRO A 1 86 ? 10.889 -8.737 6.779 1.00 0.00 128 PRO A CA 1
ATOM 1307 C C . PRO A 1 86 ? 11.604 -9.369 5.553 1.00 0.00 128 PRO A C 1
ATOM 1308 O O . PRO A 1 86 ? 10.968 -10.038 4.728 1.00 0.00 128 PRO A O 1
ATOM 1319 N N . LEU A 1 87 ? 12.925 -9.128 5.433 1.00 0.00 129 LEU A N 1
ATOM 1320 C CA . LEU A 1 87 ? 13.741 -9.620 4.305 1.00 0.00 129 LEU A CA 1
ATOM 1321 C C . LEU A 1 87 ? 14.006 -11.136 4.468 1.00 0.00 129 LEU A C 1
ATOM 1322 O O . LEU A 1 87 ? 15.048 -11.549 4.992 1.00 0.00 129 LEU A O 1
ATOM 1338 N N . GLU A 1 88 ? 13.002 -11.944 4.078 1.00 0.00 130 GLU A N 1
ATOM 1339 C CA . GLU A 1 88 ? 13.053 -13.417 4.127 1.00 0.00 130 GLU A CA 1
ATOM 1340 C C . GLU A 1 88 ? 12.556 -13.979 2.771 1.00 0.00 130 GLU A C 1
ATOM 1341 O O . GLU A 1 88 ? 13.389 -14.430 1.952 1.00 0.00 130 GLU A O 1
ATOM 1353 N N . MET A 1 1 ? -10.594 16.965 -6.639 1.00 0.00 43 MET A N 2
ATOM 1354 C CA . MET A 1 1 ? -9.530 17.953 -6.321 1.00 0.00 43 MET A CA 2
ATOM 1355 C C . MET A 1 1 ? -9.492 18.221 -4.804 1.00 0.00 43 MET A C 2
ATOM 1356 O O . MET A 1 1 ? -8.421 18.201 -4.187 1.00 0.00 43 MET A O 2
ATOM 1372 N N . ALA A 1 2 ? -10.674 18.452 -4.209 1.00 0.00 44 ALA A N 2
ATOM 1373 C CA . ALA A 1 2 ? -10.844 18.612 -2.749 1.00 0.00 44 ALA A CA 2
ATOM 1374 C C . ALA A 1 2 ? -12.034 17.752 -2.282 1.00 0.00 44 ALA A C 2
ATOM 1375 O O . ALA A 1 2 ? -12.941 18.220 -1.588 1.00 0.00 44 ALA A O 2
ATOM 1382 N N . THR A 1 3 ? -12.006 16.470 -2.687 1.00 0.00 45 THR A N 2
ATOM 1383 C CA . THR A 1 3 ? -13.080 15.503 -2.397 1.00 0.00 45 THR A CA 2
ATOM 1384 C C . THR A 1 3 ? -13.021 15.048 -0.910 1.00 0.00 45 THR A C 2
ATOM 1385 O O . THR A 1 3 ? -11.915 14.981 -0.354 1.00 0.00 45 THR A O 2
ATOM 1396 N N . PRO A 1 4 ? -14.210 14.753 -0.248 1.00 0.00 46 PRO A N 2
ATOM 1397 C CA . PRO A 1 4 ? -14.303 14.364 1.194 1.00 0.00 46 PRO A CA 2
ATOM 1398 C C . PRO A 1 4 ? -13.239 13.339 1.666 1.00 0.00 46 PRO A C 2
ATOM 1399 O O . PRO A 1 4 ? -13.393 12.124 1.490 1.00 0.00 46 PRO A O 2
ATOM 1410 N N . GLN A 1 5 ? -12.142 13.871 2.235 1.00 0.00 47 GLN A N 2
ATOM 1411 C CA . GLN A 1 5 ? -11.043 13.085 2.809 1.00 0.00 47 GLN A CA 2
ATOM 1412 C C . GLN A 1 5 ? -10.391 13.918 3.923 1.00 0.00 47 GLN A C 2
ATOM 1413 O O . GLN A 1 5 ? -9.382 14.598 3.697 1.00 0.00 47 GLN A O 2
ATOM 1427 N N . ASP A 1 6 ? -11.021 13.925 5.113 1.00 0.00 48 ASP A N 2
ATOM 1428 C CA . ASP A 1 6 ? -10.520 14.701 6.266 1.00 0.00 48 ASP A CA 2
ATOM 1429 C C . ASP A 1 6 ? -9.383 13.957 6.986 1.00 0.00 48 ASP A C 2
ATOM 1430 O O . ASP A 1 6 ? -9.204 12.743 6.811 1.00 0.00 48 ASP A O 2
ATOM 1439 N N . LYS A 1 7 ? -8.636 14.710 7.810 1.00 0.00 49 LYS A N 2
ATOM 1440 C CA . LYS A 1 7 ? -7.352 14.263 8.379 1.00 0.00 49 LYS A CA 2
ATOM 1441 C C . LYS A 1 7 ? -7.535 13.192 9.471 1.00 0.00 49 LYS A C 2
ATOM 1442 O O . LYS A 1 7 ? -6.772 12.222 9.517 1.00 0.00 49 LYS A O 2
ATOM 1461 N N . LEU A 1 8 ? -8.540 13.378 10.356 1.00 0.00 50 LEU A N 2
ATOM 1462 C CA . LEU A 1 8 ? -8.791 12.434 11.472 1.00 0.00 50 LEU A CA 2
ATOM 1463 C C . LEU A 1 8 ? -9.392 11.111 10.950 1.00 0.00 50 LEU A C 2
ATOM 1464 O O . LEU A 1 8 ? -9.290 10.076 11.620 1.00 0.00 50 LEU A O 2
ATOM 1480 N N . HIS A 1 9 ? -10.019 11.162 9.753 1.00 0.00 51 HIS A N 2
ATOM 1481 C CA . HIS A 1 9 ? -10.602 9.979 9.093 1.00 0.00 51 HIS A CA 2
ATOM 1482 C C . HIS A 1 9 ? -9.479 9.091 8.535 1.00 0.00 51 HIS A C 2
ATOM 1483 O O . HIS A 1 9 ? -9.043 9.252 7.389 1.00 0.00 51 HIS A O 2
ATOM 1498 N N . THR A 1 10 ? -8.993 8.184 9.389 1.00 0.00 52 THR A N 2
ATOM 1499 C CA . THR A 1 10 ? -7.971 7.206 9.027 1.00 0.00 52 THR A CA 2
ATOM 1500 C C . THR A 1 10 ? -8.658 5.861 8.764 1.00 0.00 52 THR A C 2
ATOM 1501 O O . THR A 1 10 ? -9.372 5.337 9.631 1.00 0.00 52 THR A O 2
ATOM 1512 N N . VAL A 1 11 ? -8.479 5.337 7.550 1.00 0.00 53 VAL A N 2
ATOM 1513 C CA . VAL A 1 11 ? -9.041 4.047 7.132 1.00 0.00 53 VAL A CA 2
ATOM 1514 C C . VAL A 1 11 ? -7.909 3.012 7.110 1.00 0.00 53 VAL A C 2
ATOM 1515 O O . VAL A 1 11 ? -6.765 3.351 6.802 1.00 0.00 53 VAL A O 2
ATOM 1528 N N . ARG A 1 12 ? -8.247 1.770 7.445 1.00 0.00 54 ARG A N 2
ATOM 1529 C CA . ARG A 1 12 ? -7.304 0.656 7.527 1.00 0.00 54 ARG A CA 2
ATOM 1530 C C . ARG A 1 12 ? -7.780 -0.473 6.600 1.00 0.00 54 ARG A C 2
ATOM 1531 O O . ARG A 1 12 ? -8.847 -1.056 6.821 1.00 0.00 54 ARG A O 2
ATOM 1552 N N . LEU A 1 13 ? -7.000 -0.757 5.550 1.00 0.00 55 LEU A N 2
ATOM 1553 C CA . LEU A 1 13 ? -7.296 -1.821 4.578 1.00 0.00 55 LEU A CA 2
ATOM 1554 C C . LEU A 1 13 ? -6.193 -2.888 4.727 1.00 0.00 55 LEU A C 2
ATOM 1555 O O . LEU A 1 13 ? -4.996 -2.567 4.690 1.00 0.00 55 LEU A O 2
ATOM 1571 N N . PHE A 1 14 ? -6.610 -4.145 4.940 1.00 0.00 56 PHE A N 2
ATOM 1572 C CA . PHE A 1 14 ? -5.702 -5.295 5.081 1.00 0.00 56 PHE A CA 2
ATOM 1573 C C . PHE A 1 14 ? -5.622 -6.015 3.728 1.00 0.00 56 PHE A C 2
ATOM 1574 O O . PHE A 1 14 ? -6.660 -6.252 3.086 1.00 0.00 56 PHE A O 2
ATOM 1591 N N . GLY A 1 15 ? -4.414 -6.384 3.316 1.00 0.00 57 GLY A N 2
ATOM 1592 C CA . GLY A 1 15 ? -4.206 -7.066 2.052 1.00 0.00 57 GLY A CA 2
ATOM 1593 C C . GLY A 1 15 ? -2.796 -7.575 1.910 1.00 0.00 57 GLY A C 2
ATOM 1594 O O . GLY A 1 15 ? -1.999 -7.491 2.852 1.00 0.00 57 GLY A O 2
ATOM 1598 N N . THR A 1 16 ? -2.488 -8.105 0.733 1.00 0.00 58 THR A N 2
ATOM 1599 C CA . THR A 1 16 ? -1.163 -8.619 0.383 1.00 0.00 58 THR A CA 2
ATOM 1600 C C . THR A 1 16 ? -0.668 -7.905 -0.888 1.00 0.00 58 THR A C 2
ATOM 1601 O O . THR A 1 16 ? -1.459 -7.631 -1.797 1.00 0.00 58 THR A O 2
ATOM 1612 N N . VAL A 1 17 ? 0.635 -7.584 -0.926 1.00 0.00 59 VAL A N 2
ATOM 1613 C CA . VAL A 1 17 ? 1.256 -6.836 -2.030 1.00 0.00 59 VAL A CA 2
ATOM 1614 C C . VAL A 1 17 ? 1.380 -7.736 -3.270 1.00 0.00 59 VAL A C 2
ATOM 1615 O O . VAL A 1 17 ? 1.977 -8.815 -3.198 1.00 0.00 59 VAL A O 2
ATOM 1628 N N . ALA A 1 18 ? 0.794 -7.287 -4.390 1.00 0.00 60 ALA A N 2
ATOM 1629 C CA . ALA A 1 18 ? 0.851 -8.009 -5.671 1.00 0.00 60 ALA A CA 2
ATOM 1630 C C . ALA A 1 18 ? 2.231 -7.854 -6.339 1.00 0.00 60 ALA A C 2
ATOM 1631 O O . ALA A 1 18 ? 2.903 -6.826 -6.183 1.00 0.00 60 ALA A O 2
ATOM 1638 N N . ALA A 1 19 ? 2.631 -8.891 -7.100 1.00 0.00 61 ALA A N 2
ATOM 1639 C CA . ALA A 1 19 ? 3.777 -8.833 -8.035 1.00 0.00 61 ALA A CA 2
ATOM 1640 C C . ALA A 1 19 ? 3.323 -8.318 -9.418 1.00 0.00 61 ALA A C 2
ATOM 1641 O O . ALA A 1 19 ? 3.947 -8.606 -10.446 1.00 0.00 61 ALA A O 2
ATOM 1648 N N . ASP A 1 20 ? 2.253 -7.516 -9.410 1.00 0.00 62 ASP A N 2
ATOM 1649 C CA . ASP A 1 20 ? 1.666 -6.903 -10.595 1.00 0.00 62 ASP A CA 2
ATOM 1650 C C . ASP A 1 20 ? 1.184 -5.500 -10.209 1.00 0.00 62 ASP A C 2
ATOM 1651 O O . ASP A 1 20 ? 0.529 -5.332 -9.183 1.00 0.00 62 ASP A O 2
ATOM 1660 N N . GLY A 1 21 ? 1.603 -4.497 -10.989 1.00 0.00 63 GLY A N 2
ATOM 1661 C CA . GLY A 1 21 ? 1.193 -3.101 -10.773 1.00 0.00 63 GLY A CA 2
ATOM 1662 C C . GLY A 1 21 ? 2.018 -2.376 -9.710 1.00 0.00 63 GLY A C 2
ATOM 1663 O O . GLY A 1 21 ? 1.699 -1.241 -9.354 1.00 0.00 63 GLY A O 2
ATOM 1667 N N . LEU A 1 22 ? 3.081 -3.038 -9.218 1.00 0.00 64 LEU A N 2
ATOM 1668 C CA . LEU A 1 22 ? 3.994 -2.477 -8.209 1.00 0.00 64 LEU A CA 2
ATOM 1669 C C . LEU A 1 22 ? 4.916 -1.451 -8.914 1.00 0.00 64 LEU A C 2
ATOM 1670 O O . LEU A 1 22 ? 5.991 -1.788 -9.408 1.00 0.00 64 LEU A O 2
ATOM 1686 N N . THR A 1 23 ? 4.404 -0.221 -9.018 1.00 0.00 65 THR A N 2
ATOM 1687 C CA . THR A 1 23 ? 5.049 0.914 -9.700 1.00 0.00 65 THR A CA 2
ATOM 1688 C C . THR A 1 23 ? 5.560 1.929 -8.658 1.00 0.00 65 THR A C 2
ATOM 1689 O O . THR A 1 23 ? 4.767 2.596 -8.012 1.00 0.00 65 THR A O 2
ATOM 1700 N N . MET A 1 24 ? 6.883 2.072 -8.522 1.00 0.00 66 MET A N 2
ATOM 1701 C CA . MET A 1 24 ? 7.483 2.937 -7.480 1.00 0.00 66 MET A CA 2
ATOM 1702 C C . MET A 1 24 ? 7.708 4.348 -8.041 1.00 0.00 66 MET A C 2
ATOM 1703 O O . MET A 1 24 ? 8.002 4.499 -9.234 1.00 0.00 66 MET A O 2
ATOM 1717 N N . LEU A 1 25 ? 7.573 5.374 -7.183 1.00 0.00 67 LEU A N 2
ATOM 1718 C CA . LEU A 1 25 ? 7.590 6.784 -7.616 1.00 0.00 67 LEU A CA 2
ATOM 1719 C C . LEU A 1 25 ? 9.007 7.233 -8.045 1.00 0.00 67 LEU A C 2
ATOM 1720 O O . LEU A 1 25 ? 9.978 7.057 -7.299 1.00 0.00 67 LEU A O 2
ATOM 1736 N N . ASP A 1 26 ? 9.098 7.803 -9.264 1.00 0.00 68 ASP A N 2
ATOM 1737 C CA . ASP A 1 26 ? 10.361 8.276 -9.865 1.00 0.00 68 ASP A CA 2
ATOM 1738 C C . ASP A 1 26 ? 10.797 9.592 -9.218 1.00 0.00 68 ASP A C 2
ATOM 1739 O O . ASP A 1 26 ? 10.069 10.579 -9.284 1.00 0.00 68 ASP A O 2
ATOM 1748 N N . GLY A 1 27 ? 11.976 9.574 -8.579 1.00 0.00 69 GLY A N 2
ATOM 1749 C CA . GLY A 1 27 ? 12.562 10.757 -7.939 1.00 0.00 69 GLY A CA 2
ATOM 1750 C C . GLY A 1 27 ? 11.772 11.270 -6.734 1.00 0.00 69 GLY A C 2
ATOM 1751 O O . GLY A 1 27 ? 11.959 12.413 -6.308 1.00 0.00 69 GLY A O 2
ATOM 1755 N N . ALA A 1 28 ? 10.905 10.406 -6.170 1.00 0.00 70 ALA A N 2
ATOM 1756 C CA . ALA A 1 28 ? 10.010 10.761 -5.056 1.00 0.00 70 ALA A CA 2
ATOM 1757 C C . ALA A 1 28 ? 9.827 9.544 -4.129 1.00 0.00 70 ALA A C 2
ATOM 1758 O O . ALA A 1 28 ? 9.669 8.426 -4.622 1.00 0.00 70 ALA A O 2
ATOM 1765 N N . PRO A 1 29 ? 9.874 9.729 -2.771 1.00 0.00 71 PRO A N 2
ATOM 1766 C CA . PRO A 1 29 ? 9.645 8.629 -1.815 1.00 0.00 71 PRO A CA 2
ATOM 1767 C C . PRO A 1 29 ? 8.180 8.144 -1.867 1.00 0.00 71 PRO A C 2
ATOM 1768 O O . PRO A 1 29 ? 7.248 8.914 -1.590 1.00 0.00 71 PRO A O 2
ATOM 1779 N N . GLY A 1 30 ? 7.990 6.881 -2.278 1.00 0.00 72 GLY A N 2
ATOM 1780 C CA . GLY A 1 30 ? 6.673 6.241 -2.266 1.00 0.00 72 GLY A CA 2
ATOM 1781 C C . GLY A 1 30 ? 6.544 5.135 -3.304 1.00 0.00 72 GLY A C 2
ATOM 1782 O O . GLY A 1 30 ? 7.508 4.815 -4.015 1.00 0.00 72 GLY A O 2
ATOM 1786 N N . VAL A 1 31 ? 5.331 4.577 -3.403 1.00 0.00 73 VAL A N 2
ATOM 1787 C CA . VAL A 1 31 ? 5.001 3.484 -4.321 1.00 0.00 73 VAL A CA 2
ATOM 1788 C C . VAL A 1 31 ? 3.480 3.458 -4.604 1.00 0.00 73 VAL A C 2
ATOM 1789 O O . VAL A 1 31 ? 2.660 3.554 -3.688 1.00 0.00 73 VAL A O 2
ATOM 1802 N N . ARG A 1 32 ? 3.141 3.391 -5.893 1.00 0.00 74 ARG A N 2
ATOM 1803 C CA . ARG A 1 32 ? 1.797 3.052 -6.379 1.00 0.00 74 ARG A CA 2
ATOM 1804 C C . ARG A 1 32 ? 1.755 1.525 -6.611 1.00 0.00 74 ARG A C 2
ATOM 1805 O O . ARG A 1 32 ? 2.667 0.984 -7.215 1.00 0.00 74 ARG A O 2
ATOM 1826 N N . PHE A 1 33 ? 0.728 0.835 -6.119 1.00 0.00 75 PHE A N 2
ATOM 1827 C CA . PHE A 1 33 ? 0.612 -0.638 -6.271 1.00 0.00 75 PHE A CA 2
ATOM 1828 C C . PHE A 1 33 ? -0.843 -1.054 -6.118 1.00 0.00 75 PHE A C 2
ATOM 1829 O O . PHE A 1 33 ? -1.640 -0.294 -5.585 1.00 0.00 75 PHE A O 2
ATOM 1846 N N . ARG A 1 34 ? -1.192 -2.273 -6.555 1.00 0.00 76 ARG A N 2
ATOM 1847 C CA . ARG A 1 34 ? -2.551 -2.799 -6.371 1.00 0.00 76 ARG A CA 2
ATOM 1848 C C . ARG A 1 34 ? -2.508 -3.806 -5.214 1.00 0.00 76 ARG A C 2
ATOM 1849 O O . ARG A 1 34 ? -1.922 -4.893 -5.318 1.00 0.00 76 ARG A O 2
ATOM 1870 N N . LEU A 1 35 ? -3.057 -3.384 -4.071 1.00 0.00 77 LEU A N 2
ATOM 1871 C CA . LEU A 1 35 ? -3.143 -4.214 -2.879 1.00 0.00 77 LEU A CA 2
ATOM 1872 C C . LEU A 1 35 ? -4.237 -5.264 -3.088 1.00 0.00 77 LEU A C 2
ATOM 1873 O O . LEU A 1 35 ? -5.419 -4.913 -3.262 1.00 0.00 77 LEU A O 2
ATOM 1889 N N . GLU A 1 36 ? -3.827 -6.538 -3.111 1.00 0.00 78 GLU A N 2
ATOM 1890 C CA . GLU A 1 36 ? -4.752 -7.660 -3.219 1.00 0.00 78 GLU A CA 2
ATOM 1891 C C . GLU A 1 36 ? -5.484 -7.826 -1.883 1.00 0.00 78 GLU A C 2
ATOM 1892 O O . GLU A 1 36 ? -4.917 -8.355 -0.923 1.00 0.00 78 GLU A O 2
ATOM 1904 N N . ASP A 1 37 ? -6.723 -7.294 -1.835 1.00 0.00 79 ASP A N 2
ATOM 1905 C CA . ASP A 1 37 ? -7.642 -7.428 -0.690 1.00 0.00 79 ASP A CA 2
ATOM 1906 C C . ASP A 1 37 ? -7.792 -8.917 -0.353 1.00 0.00 79 ASP A C 2
ATOM 1907 O O . ASP A 1 37 ? -8.476 -9.641 -1.056 1.00 0.00 79 ASP A O 2
ATOM 1916 N N . LYS A 1 38 ? -7.093 -9.363 0.696 1.00 0.00 80 LYS A N 2
ATOM 1917 C CA . LYS A 1 38 ? -6.914 -10.799 1.000 1.00 0.00 80 LYS A CA 2
ATOM 1918 C C . LYS A 1 38 ? -8.243 -11.544 1.271 1.00 0.00 80 LYS A C 2
ATOM 1919 O O . LYS A 1 38 ? -8.311 -12.766 1.118 1.00 0.00 80 LYS A O 2
ATOM 1938 N N . ASP A 1 39 ? -9.285 -10.793 1.668 1.00 0.00 81 ASP A N 2
ATOM 1939 C CA . ASP A 1 39 ? -10.619 -11.351 1.961 1.00 0.00 81 ASP A CA 2
ATOM 1940 C C . ASP A 1 39 ? -11.279 -11.910 0.681 1.00 0.00 81 ASP A C 2
ATOM 1941 O O . ASP A 1 39 ? -11.972 -12.930 0.722 1.00 0.00 81 ASP A O 2
ATOM 1950 N N . ASN A 1 40 ? -11.052 -11.227 -0.459 1.00 0.00 82 ASN A N 2
ATOM 1951 C CA . ASN A 1 40 ? -11.623 -11.618 -1.771 1.00 0.00 82 ASN A CA 2
ATOM 1952 C C . ASN A 1 40 ? -10.502 -11.880 -2.789 1.00 0.00 82 ASN A C 2
ATOM 1953 O O . ASN A 1 40 ? -10.395 -12.989 -3.329 1.00 0.00 82 ASN A O 2
ATOM 1964 N N . THR A 1 41 ? -9.710 -10.814 -3.081 1.00 0.00 83 THR A N 2
ATOM 1965 C CA . THR A 1 41 ? -8.588 -10.801 -4.067 1.00 0.00 83 THR A CA 2
ATOM 1966 C C . THR A 1 41 ? -9.112 -10.723 -5.531 1.00 0.00 83 THR A C 2
ATOM 1967 O O . THR A 1 41 ? -8.403 -10.261 -6.437 1.00 0.00 83 THR A O 2
ATOM 1978 N N . SER A 1 42 ? -10.379 -11.135 -5.733 1.00 0.00 84 SER A N 2
ATOM 1979 C CA . SER A 1 42 ? -11.149 -10.893 -6.967 1.00 0.00 84 SER A CA 2
ATOM 1980 C C . SER A 1 42 ? -11.398 -9.379 -7.173 1.00 0.00 84 SER A C 2
ATOM 1981 O O . SER A 1 42 ? -11.731 -8.937 -8.272 1.00 0.00 84 SER A O 2
ATOM 1989 N N . LYS A 1 43 ? -11.244 -8.612 -6.078 1.00 0.00 85 LYS A N 2
ATOM 1990 C CA . LYS A 1 43 ? -11.274 -7.146 -6.094 1.00 0.00 85 LYS A CA 2
ATOM 1991 C C . LYS A 1 43 ? -9.994 -6.613 -5.408 1.00 0.00 85 LYS A C 2
ATOM 1992 O O . LYS A 1 43 ? -9.759 -6.858 -4.219 1.00 0.00 85 LYS A O 2
ATOM 2011 N N . THR A 1 44 ? -9.128 -5.956 -6.201 1.00 0.00 86 THR A N 2
ATOM 2012 C CA . THR A 1 44 ? -7.882 -5.335 -5.717 1.00 0.00 86 THR A CA 2
ATOM 2013 C C . THR A 1 44 ? -8.036 -3.809 -5.788 1.00 0.00 86 THR A C 2
ATOM 2014 O O . THR A 1 44 ? -8.616 -3.293 -6.749 1.00 0.00 86 THR A O 2
ATOM 2025 N N . VAL A 1 45 ? -7.549 -3.099 -4.768 1.00 0.00 87 VAL A N 2
ATOM 2026 C CA . VAL A 1 45 ? -7.556 -1.618 -4.741 1.00 0.00 87 VAL A CA 2
ATOM 2027 C C . VAL A 1 45 ? -6.135 -1.118 -5.003 1.00 0.00 87 VAL A C 2
ATOM 2028 O O . VAL A 1 45 ? -5.185 -1.667 -4.448 1.00 0.00 87 VAL A O 2
ATOM 2041 N N . TRP A 1 46 ? -5.993 -0.070 -5.827 1.00 0.00 88 TRP A N 2
ATOM 2042 C CA . TRP A 1 46 ? -4.704 0.594 -6.058 1.00 0.00 88 TRP A CA 2
ATOM 2043 C C . TRP A 1 46 ? -4.445 1.535 -4.881 1.00 0.00 88 TRP A C 2
ATOM 2044 O O . TRP A 1 46 ? -5.378 2.096 -4.333 1.00 0.00 88 TRP A O 2
ATOM 2065 N N . VAL A 1 47 ? -3.186 1.702 -4.494 1.00 0.00 89 VAL A N 2
ATOM 2066 C CA . VAL A 1 47 ? -2.805 2.401 -3.266 1.00 0.00 89 VAL A CA 2
ATOM 2067 C C . VAL A 1 47 ? -1.655 3.350 -3.589 1.00 0.00 89 VAL A C 2
ATOM 2068 O O . VAL A 1 47 ? -0.604 2.906 -4.071 1.00 0.00 89 VAL A O 2
ATOM 2081 N N . LEU A 1 48 ? -1.879 4.651 -3.368 1.00 0.00 90 LEU A N 2
ATOM 2082 C CA . LEU A 1 48 ? -0.837 5.670 -3.501 1.00 0.00 90 LEU A CA 2
ATOM 2083 C C . LEU A 1 48 ? -0.220 5.926 -2.122 1.00 0.00 90 LEU A C 2
ATOM 2084 O O . LEU A 1 48 ? -0.756 6.696 -1.318 1.00 0.00 90 LEU A O 2
ATOM 2100 N N . TYR A 1 49 ? 0.875 5.223 -1.849 1.00 0.00 91 TYR A N 2
ATOM 2101 C CA . TYR A 1 49 ? 1.711 5.471 -0.672 1.00 0.00 91 TYR A CA 2
ATOM 2102 C C . TYR A 1 49 ? 2.783 6.508 -1.039 1.00 0.00 91 TYR A C 2
ATOM 2103 O O . TYR A 1 49 ? 3.475 6.339 -2.038 1.00 0.00 91 TYR A O 2
ATOM 2121 N N . LYS A 1 50 ? 2.865 7.603 -0.277 1.00 0.00 92 LYS A N 2
ATOM 2122 C CA . LYS A 1 50 ? 3.955 8.590 -0.386 1.00 0.00 92 LYS A CA 2
ATOM 2123 C C . LYS A 1 50 ? 4.756 8.617 0.932 1.00 0.00 92 LYS A C 2
ATOM 2124 O O . LYS A 1 50 ? 4.236 9.039 1.971 1.00 0.00 92 LYS A O 2
ATOM 2143 N N . GLY A 1 51 ? 5.997 8.116 0.878 1.00 0.00 93 GLY A N 2
ATOM 2144 C CA . GLY A 1 51 ? 6.898 8.076 2.038 1.00 0.00 93 GLY A CA 2
ATOM 2145 C C . GLY A 1 51 ? 7.987 7.019 1.878 1.00 0.00 93 GLY A C 2
ATOM 2146 O O . GLY A 1 51 ? 8.085 6.385 0.821 1.00 0.00 93 GLY A O 2
ATOM 2150 N N . ALA A 1 52 ? 8.790 6.816 2.942 1.00 0.00 94 ALA A N 2
ATOM 2151 C CA . ALA A 1 52 ? 9.922 5.868 2.943 1.00 0.00 94 ALA A CA 2
ATOM 2152 C C . ALA A 1 52 ? 9.446 4.409 2.793 1.00 0.00 94 ALA A C 2
ATOM 2153 O O . ALA A 1 52 ? 8.819 3.852 3.704 1.00 0.00 94 ALA A O 2
ATOM 2160 N N . VAL A 1 53 ? 9.709 3.828 1.612 1.00 0.00 95 VAL A N 2
ATOM 2161 C CA . VAL A 1 53 ? 9.373 2.429 1.305 1.00 0.00 95 VAL A CA 2
ATOM 2162 C C . VAL A 1 53 ? 10.462 1.489 1.882 1.00 0.00 95 VAL A C 2
ATOM 2163 O O . VAL A 1 53 ? 11.629 1.589 1.466 1.00 0.00 95 VAL A O 2
ATOM 2176 N N . PRO A 1 54 ? 10.106 0.565 2.842 1.00 0.00 96 PRO A N 2
ATOM 2177 C CA . PRO A 1 54 ? 11.081 -0.380 3.443 1.00 0.00 96 PRO A CA 2
ATOM 2178 C C . PRO A 1 54 ? 11.416 -1.563 2.505 1.00 0.00 96 PRO A C 2
ATOM 2179 O O . PRO A 1 54 ? 10.682 -1.833 1.545 1.00 0.00 96 PRO A O 2
ATOM 2190 N N . ASP A 1 55 ? 12.522 -2.271 2.820 1.00 0.00 97 ASP A N 2
ATOM 2191 C CA . ASP A 1 55 ? 12.930 -3.515 2.110 1.00 0.00 97 ASP A CA 2
ATOM 2192 C C . ASP A 1 55 ? 11.891 -4.633 2.329 1.00 0.00 97 ASP A C 2
ATOM 2193 O O . ASP A 1 55 ? 11.790 -5.575 1.535 1.00 0.00 97 ASP A O 2
ATOM 2202 N N . THR A 1 56 ? 11.118 -4.488 3.415 1.00 0.00 98 THR A N 2
ATOM 2203 C CA . THR A 1 56 ? 10.104 -5.455 3.836 1.00 0.00 98 THR A CA 2
ATOM 2204 C C . THR A 1 56 ? 8.782 -5.269 3.069 1.00 0.00 98 THR A C 2
ATOM 2205 O O . THR A 1 56 ? 7.902 -6.133 3.135 1.00 0.00 98 THR A O 2
ATOM 2216 N N . PHE A 1 57 ? 8.627 -4.126 2.367 1.00 0.00 99 PHE A N 2
ATOM 2217 C CA . PHE A 1 57 ? 7.576 -3.965 1.357 1.00 0.00 99 PHE A CA 2
ATOM 2218 C C . PHE A 1 57 ? 8.005 -4.753 0.122 1.00 0.00 99 PHE A C 2
ATOM 2219 O O . PHE A 1 57 ? 8.940 -4.359 -0.580 1.00 0.00 99 PHE A O 2
ATOM 2236 N N . LYS A 1 58 ? 7.338 -5.882 -0.099 1.00 0.00 100 LYS A N 2
ATOM 2237 C CA . LYS A 1 58 ? 7.726 -6.851 -1.126 1.00 0.00 100 LYS A CA 2
ATOM 2238 C C . LYS A 1 58 ? 6.491 -7.626 -1.628 1.00 0.00 100 LYS A C 2
ATOM 2239 O O . LYS A 1 58 ? 5.523 -7.795 -0.880 1.00 0.00 100 LYS A O 2
ATOM 2258 N N . PRO A 1 59 ? 6.488 -8.086 -2.914 1.00 0.00 101 PRO A N 2
ATOM 2259 C CA . PRO A 1 59 ? 5.379 -8.891 -3.460 1.00 0.00 101 PRO A CA 2
ATOM 2260 C C . PRO A 1 59 ? 5.264 -10.252 -2.734 1.00 0.00 101 PRO A C 2
ATOM 2261 O O . PRO A 1 59 ? 6.204 -11.053 -2.742 1.00 0.00 101 PRO A O 2
ATOM 2272 N N . GLY A 1 60 ? 4.123 -10.480 -2.071 1.00 0.00 102 GLY A N 2
ATOM 2273 C CA . GLY A 1 60 ? 3.876 -11.715 -1.327 1.00 0.00 102 GLY A CA 2
ATOM 2274 C C . GLY A 1 60 ? 3.664 -11.481 0.164 1.00 0.00 102 GLY A C 2
ATOM 2275 O O . GLY A 1 60 ? 3.141 -12.363 0.855 1.00 0.00 102 GLY A O 2
ATOM 2279 N N . VAL A 1 61 ? 4.069 -10.297 0.683 1.00 0.00 103 VAL A N 2
ATOM 2280 C CA . VAL A 1 61 ? 3.896 -9.965 2.118 1.00 0.00 103 VAL A CA 2
ATOM 2281 C C . VAL A 1 61 ? 2.543 -9.269 2.345 1.00 0.00 103 VAL A C 2
ATOM 2282 O O . VAL A 1 61 ? 2.065 -8.524 1.482 1.00 0.00 103 VAL A O 2
ATOM 2295 N N . GLU A 1 62 ? 1.928 -9.540 3.502 1.00 0.00 104 GLU A N 2
ATOM 2296 C CA . GLU A 1 62 ? 0.757 -8.804 3.966 1.00 0.00 104 GLU A CA 2
ATOM 2297 C C . GLU A 1 62 ? 1.205 -7.437 4.497 1.00 0.00 104 GLU A C 2
ATOM 2298 O O . GLU A 1 62 ? 2.189 -7.347 5.246 1.00 0.00 104 GLU A O 2
ATOM 2310 N N . VAL A 1 63 ? 0.520 -6.379 4.058 1.00 0.00 105 VAL A N 2
ATOM 2311 C CA . VAL A 1 63 ? 0.711 -5.024 4.593 1.00 0.00 105 VAL A CA 2
ATOM 2312 C C . VAL A 1 63 ? -0.636 -4.462 5.068 1.00 0.00 105 VAL A C 2
ATOM 2313 O O . VAL A 1 63 ? -1.713 -4.831 4.568 1.00 0.00 105 VAL A O 2
ATOM 2326 N N . ILE A 1 64 ? -0.541 -3.586 6.061 1.00 0.00 106 ILE A N 2
ATOM 2327 C CA . ILE A 1 64 ? -1.652 -2.822 6.597 1.00 0.00 106 ILE A CA 2
ATOM 2328 C C . ILE A 1 64 ? -1.396 -1.363 6.201 1.00 0.00 106 ILE A C 2
ATOM 2329 O O . ILE A 1 64 ? -0.337 -0.810 6.531 1.00 0.00 106 ILE A O 2
ATOM 2345 N N . ILE A 1 65 ? -2.320 -0.774 5.443 1.00 0.00 107 ILE A N 2
ATOM 2346 C CA . ILE A 1 65 ? -2.194 0.609 4.940 1.00 0.00 107 ILE A CA 2
ATOM 2347 C C . ILE A 1 65 ? -3.171 1.541 5.684 1.00 0.00 107 ILE A C 2
ATOM 2348 O O . ILE A 1 65 ? -4.331 1.174 5.939 1.00 0.00 107 ILE A O 2
ATOM 2364 N N . GLU A 1 66 ? -2.683 2.740 6.051 1.00 0.00 108 GLU A N 2
ATOM 2365 C CA . GLU A 1 66 ? -3.499 3.787 6.695 1.00 0.00 108 GLU A CA 2
ATOM 2366 C C . GLU A 1 66 ? -3.599 4.975 5.743 1.00 0.00 108 GLU A C 2
ATOM 2367 O O . GLU A 1 66 ? -2.639 5.261 5.020 1.00 0.00 108 GLU A O 2
ATOM 2379 N N . GLY A 1 67 ? -4.740 5.660 5.759 1.00 0.00 109 GLY A N 2
ATOM 2380 C CA . GLY A 1 67 ? -4.947 6.854 4.937 1.00 0.00 109 GLY A CA 2
ATOM 2381 C C . GLY A 1 67 ? -6.420 7.131 4.721 1.00 0.00 109 GLY A C 2
ATOM 2382 O O . GLY A 1 67 ? -7.168 7.244 5.694 1.00 0.00 109 GLY A O 2
ATOM 2386 N N . GLY A 1 68 ? -6.844 7.233 3.447 1.00 0.00 110 GLY A N 2
ATOM 2387 C CA . GLY A 1 68 ? -8.253 7.426 3.115 1.00 0.00 110 GLY A CA 2
ATOM 2388 C C . GLY A 1 68 ? -8.527 7.295 1.625 1.00 0.00 110 GLY A C 2
ATOM 2389 O O . GLY A 1 68 ? -7.710 7.711 0.795 1.00 0.00 110 GLY A O 2
ATOM 2393 N N . LEU A 1 69 ? -9.670 6.687 1.295 1.00 0.00 111 LEU A N 2
ATOM 2394 C CA . LEU A 1 69 ? -10.179 6.583 -0.077 1.00 0.00 111 LEU A CA 2
ATOM 2395 C C . LEU A 1 69 ? -11.053 7.813 -0.370 1.00 0.00 111 LEU A C 2
ATOM 2396 O O . LEU A 1 69 ? -12.086 8.009 0.276 1.00 0.00 111 LEU A O 2
ATOM 2412 N N . ALA A 1 70 ? -10.621 8.652 -1.316 1.00 0.00 112 ALA A N 2
ATOM 2413 C CA . ALA A 1 70 ? -11.315 9.908 -1.640 1.00 0.00 112 ALA A CA 2
ATOM 2414 C C . ALA A 1 70 ? -12.379 9.673 -2.734 1.00 0.00 112 ALA A C 2
ATOM 2415 O O . ALA A 1 70 ? -12.077 8.990 -3.716 1.00 0.00 112 ALA A O 2
ATOM 2422 N N . PRO A 1 71 ? -13.637 10.219 -2.580 1.00 0.00 113 PRO A N 2
ATOM 2423 C CA . PRO A 1 71 ? -14.714 10.070 -3.596 1.00 0.00 113 PRO A CA 2
ATOM 2424 C C . PRO A 1 71 ? -14.356 10.769 -4.924 1.00 0.00 113 PRO A C 2
ATOM 2425 O O . PRO A 1 71 ? -14.614 11.959 -5.104 1.00 0.00 113 PRO A O 2
ATOM 2436 N N . GLY A 1 72 ? -13.722 10.011 -5.825 1.00 0.00 114 GLY A N 2
ATOM 2437 C CA . GLY A 1 72 ? -13.222 10.529 -7.101 1.00 0.0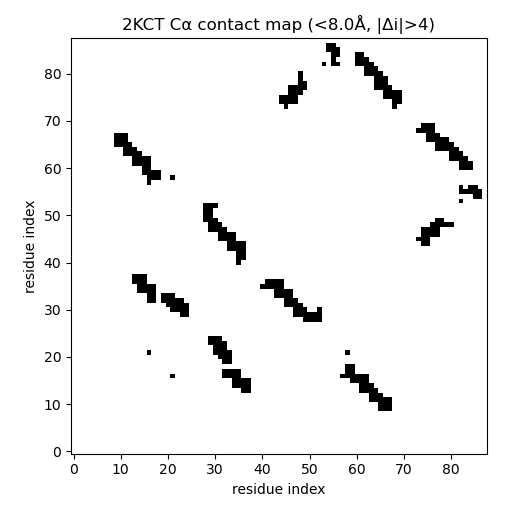0 114 GLY A CA 2
ATOM 2438 C C . GLY A 1 72 ? -12.014 9.734 -7.537 1.00 0.00 114 GLY A C 2
ATOM 2439 O O . GLY A 1 72 ? -11.887 9.335 -8.701 1.00 0.00 114 GLY A O 2
ATOM 2443 N N . GLU A 1 73 ? -11.114 9.509 -6.571 1.00 0.00 115 GLU A N 2
ATOM 2444 C CA . GLU A 1 73 ? -9.960 8.629 -6.733 1.00 0.00 115 GLU A CA 2
ATOM 2445 C C . GLU A 1 73 ? -10.338 7.220 -6.273 1.00 0.00 115 GLU A C 2
ATOM 2446 O O . GLU A 1 73 ? -10.654 7.009 -5.101 1.00 0.00 115 GLU A O 2
ATOM 2458 N N . ASP A 1 74 ? -10.316 6.264 -7.210 1.00 0.00 116 ASP A N 2
ATOM 2459 C CA . ASP A 1 74 ? -10.526 4.824 -6.906 1.00 0.00 116 ASP A CA 2
ATOM 2460 C C . ASP A 1 74 ? -9.338 4.260 -6.109 1.00 0.00 116 ASP A C 2
ATOM 2461 O O . ASP A 1 74 ? -9.449 3.200 -5.476 1.00 0.00 116 ASP A O 2
ATOM 2470 N N . THR A 1 75 ? -8.213 4.990 -6.149 1.00 0.00 117 THR A N 2
ATOM 2471 C CA . THR A 1 75 ? -6.999 4.638 -5.417 1.00 0.00 117 THR A CA 2
ATOM 2472 C C . THR A 1 75 ? -7.152 5.029 -3.929 1.00 0.00 117 THR A C 2
ATOM 2473 O O . THR A 1 75 ? -7.644 6.122 -3.603 1.00 0.00 117 THR A O 2
ATOM 2484 N N . PHE A 1 76 ? -6.768 4.108 -3.037 1.00 0.00 118 PHE A N 2
ATOM 2485 C CA . PHE A 1 76 ? -6.676 4.364 -1.605 1.00 0.00 118 PHE A CA 2
ATOM 2486 C C . PHE A 1 76 ? -5.406 5.200 -1.375 1.00 0.00 118 PHE A C 2
ATOM 2487 O O . PHE A 1 76 ? -4.283 4.703 -1.540 1.00 0.00 118 PHE A O 2
ATOM 2504 N N . LYS A 1 77 ? -5.590 6.472 -1.031 1.00 0.00 119 LYS A N 2
ATOM 2505 C CA . LYS A 1 77 ? -4.487 7.415 -0.861 1.00 0.00 119 LYS A CA 2
ATOM 2506 C C . LYS A 1 77 ? -3.898 7.229 0.549 1.00 0.00 119 LYS A C 2
ATOM 2507 O O . LYS A 1 77 ? -4.430 7.751 1.540 1.00 0.00 119 LYS A O 2
ATOM 2526 N N . ALA A 1 78 ? -2.836 6.401 0.615 1.00 0.00 120 ALA A N 2
ATOM 2527 C CA . ALA A 1 78 ? -2.195 5.996 1.869 1.00 0.00 120 ALA A CA 2
ATOM 2528 C C . ALA A 1 78 ? -1.295 7.111 2.422 1.00 0.00 120 ALA A C 2
ATOM 2529 O O . ALA A 1 78 ? -0.429 7.646 1.714 1.00 0.00 120 ALA A O 2
ATOM 2536 N N . ARG A 1 79 ? -1.548 7.454 3.685 1.00 0.00 121 ARG A N 2
ATOM 2537 C CA . ARG A 1 79 ? -0.754 8.409 4.449 1.00 0.00 121 ARG A CA 2
ATOM 2538 C C . ARG A 1 79 ? 0.506 7.715 5.018 1.00 0.00 121 ARG A C 2
ATOM 2539 O O . ARG A 1 79 ? 1.604 8.289 4.995 1.00 0.00 121 ARG A O 2
ATOM 2560 N N . THR A 1 80 ? 0.335 6.463 5.516 1.00 0.00 122 THR A N 2
ATOM 2561 C CA . THR A 1 80 ? 1.436 5.642 6.078 1.00 0.00 122 THR A CA 2
ATOM 2562 C C . THR A 1 80 ? 1.299 4.174 5.616 1.00 0.00 122 THR A C 2
ATOM 2563 O O . THR A 1 80 ? 0.241 3.751 5.126 1.00 0.00 122 THR A O 2
ATOM 2574 N N . LEU A 1 81 ? 2.391 3.409 5.795 1.00 0.00 123 LEU A N 2
ATOM 2575 C CA . LEU A 1 81 ? 2.491 1.987 5.417 1.00 0.00 123 LEU A CA 2
ATOM 2576 C C . LEU A 1 81 ? 3.153 1.208 6.565 1.00 0.00 123 LEU A C 2
ATOM 2577 O O . LEU A 1 81 ? 4.129 1.684 7.148 1.00 0.00 123 LEU A O 2
ATOM 2593 N N . MET A 1 82 ? 2.622 0.018 6.886 1.00 0.00 124 MET A N 2
ATOM 2594 C CA . MET A 1 82 ? 3.239 -0.892 7.866 1.00 0.00 124 MET A CA 2
ATOM 2595 C C . MET A 1 82 ? 3.191 -2.324 7.328 1.00 0.00 124 MET A C 2
ATOM 2596 O O . MET A 1 82 ? 2.111 -2.876 7.103 1.00 0.00 124 MET A O 2
ATOM 2610 N N . THR A 1 83 ? 4.370 -2.899 7.117 1.00 0.00 125 THR A N 2
ATOM 2611 C CA . THR A 1 83 ? 4.539 -4.279 6.660 1.00 0.00 125 THR A CA 2
ATOM 2612 C C . THR A 1 83 ? 4.418 -5.245 7.854 1.00 0.00 125 THR A C 2
ATOM 2613 O O . THR A 1 83 ? 4.866 -4.914 8.960 1.00 0.00 125 THR A O 2
ATOM 2624 N N . LYS A 1 84 ? 3.803 -6.426 7.642 1.00 0.00 126 LYS A N 2
ATOM 2625 C CA . LYS A 1 84 ? 3.633 -7.437 8.714 1.00 0.00 126 LYS A 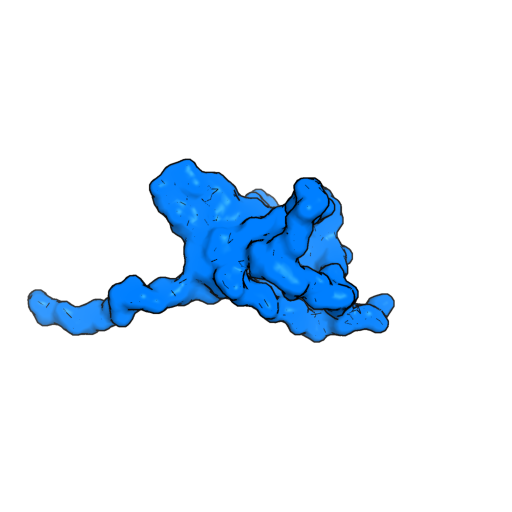CA 2
ATOM 2626 C C . LYS A 1 84 ? 4.969 -8.099 9.084 1.00 0.00 126 LYS A C 2
ATOM 2627 O O . LYS A 1 84 ? 5.127 -8.602 10.201 1.00 0.00 126 LYS A O 2
ATOM 2646 N N . CYS A 1 85 ? 5.910 -8.117 8.134 1.00 0.00 127 CYS A N 2
ATOM 2647 C CA . CYS A 1 85 ? 7.293 -8.515 8.400 1.00 0.00 127 CYS A CA 2
ATOM 2648 C C . CYS A 1 85 ? 8.066 -7.278 8.914 1.00 0.00 127 CYS A C 2
ATOM 2649 O O . CYS A 1 85 ? 8.126 -6.266 8.202 1.00 0.00 127 CYS A O 2
ATOM 2657 N N . PRO A 1 86 ? 8.616 -7.303 10.179 1.00 0.00 128 PRO A N 2
ATOM 2658 C CA . PRO A 1 86 ? 9.467 -6.207 10.718 1.00 0.00 128 PRO A CA 2
ATOM 2659 C C . PRO A 1 86 ? 10.762 -6.031 9.896 1.00 0.00 128 PRO A C 2
ATOM 2660 O O . PRO A 1 86 ? 11.205 -6.990 9.260 1.00 0.00 128 PRO A O 2
ATOM 2671 N N . LEU A 1 87 ? 11.357 -4.811 9.938 1.00 0.00 129 LEU A N 2
ATOM 2672 C CA . LEU A 1 87 ? 12.547 -4.442 9.125 1.00 0.00 129 LEU A CA 2
ATOM 2673 C C . LEU A 1 87 ? 13.697 -5.453 9.326 1.00 0.00 129 LEU A C 2
ATOM 2674 O O . LEU A 1 87 ? 14.388 -5.433 10.345 1.00 0.00 129 LEU A O 2
ATOM 2690 N N . GLU A 1 88 ? 13.833 -6.358 8.339 1.00 0.00 130 GLU A N 2
ATOM 2691 C CA . GLU A 1 88 ? 14.754 -7.501 8.373 1.00 0.00 130 GLU A CA 2
ATOM 2692 C C . GLU A 1 88 ? 16.219 -7.021 8.219 1.00 0.00 130 GLU A C 2
ATOM 2693 O O . GLU A 1 88 ? 16.928 -6.891 9.242 1.00 0.00 130 GLU A O 2
ATOM 2705 N N . MET A 1 1 ? -23.374 22.447 15.868 1.00 0.00 43 MET A N 3
ATOM 2706 C CA . MET A 1 1 ? -23.250 21.352 14.887 1.00 0.00 43 MET A CA 3
ATOM 2707 C C . MET A 1 1 ? -21.912 20.614 15.112 1.00 0.00 43 MET A C 3
ATOM 2708 O O . MET A 1 1 ? -20.860 21.021 14.590 1.00 0.00 43 MET A O 3
ATOM 2724 N N . ALA A 1 2 ? -21.952 19.571 15.962 1.00 0.00 44 ALA A N 3
ATOM 2725 C CA . ALA A 1 2 ? -20.800 18.696 16.229 1.00 0.00 44 ALA A CA 3
ATOM 2726 C C . ALA A 1 2 ? -20.771 17.580 15.181 1.00 0.00 44 ALA A C 3
ATOM 2727 O O . ALA A 1 2 ? -21.466 16.570 15.324 1.00 0.00 44 ALA A O 3
ATOM 2734 N N . THR A 1 3 ? -20.021 17.810 14.090 1.00 0.00 45 THR A N 3
ATOM 2735 C CA . THR A 1 3 ? -19.942 16.868 12.961 1.00 0.00 45 THR A CA 3
ATOM 2736 C C . THR A 1 3 ? -19.067 15.632 13.308 1.00 0.00 45 THR A C 3
ATOM 2737 O O . THR A 1 3 ? -17.871 15.779 13.595 1.00 0.00 45 THR A O 3
ATOM 2748 N N . PRO A 1 4 ? -19.655 14.386 13.312 1.00 0.00 46 PRO A N 3
ATOM 2749 C CA . PRO A 1 4 ? -18.894 13.129 13.463 1.00 0.00 46 PRO A CA 3
ATOM 2750 C C . PRO A 1 4 ? -18.535 12.501 12.098 1.00 0.00 46 PRO A C 3
ATOM 2751 O O . PRO A 1 4 ? -18.161 11.329 12.024 1.00 0.00 46 PRO A O 3
ATOM 2762 N N . GLN A 1 5 ? -18.606 13.329 11.040 1.00 0.00 47 GLN A N 3
ATOM 2763 C CA . GLN A 1 5 ? -18.521 12.890 9.638 1.00 0.00 47 GLN A CA 3
ATOM 2764 C C . GLN A 1 5 ? -17.066 12.589 9.224 1.00 0.00 47 GLN A C 3
ATOM 2765 O O . GLN A 1 5 ? -16.145 12.610 10.056 1.00 0.00 47 GLN A O 3
ATOM 2779 N N . ASP A 1 6 ? -16.865 12.310 7.920 1.00 0.00 48 ASP A N 3
ATOM 2780 C CA . ASP A 1 6 ? -15.531 12.073 7.347 1.00 0.00 48 ASP A CA 3
ATOM 2781 C C . ASP A 1 6 ? -14.697 13.369 7.370 1.00 0.00 48 ASP A C 3
ATOM 2782 O O . ASP A 1 6 ? -14.778 14.192 6.452 1.00 0.00 48 ASP A O 3
ATOM 2791 N N . LYS A 1 7 ? -13.975 13.567 8.480 1.00 0.00 49 LYS A N 3
ATOM 2792 C CA . LYS A 1 7 ? -13.015 14.658 8.671 1.00 0.00 49 LYS A CA 3
ATOM 2793 C C . LYS A 1 7 ? -11.950 14.169 9.655 1.00 0.00 49 LYS A C 3
ATOM 2794 O O . LYS A 1 7 ? -10.743 14.286 9.413 1.00 0.00 49 LYS A O 3
ATOM 2813 N N . LEU A 1 8 ? -12.439 13.601 10.771 1.00 0.00 50 LEU A N 3
ATOM 2814 C CA . LEU A 1 8 ? -11.587 12.948 11.786 1.00 0.00 50 LEU A CA 3
ATOM 2815 C C . LEU A 1 8 ? -11.490 11.435 11.508 1.00 0.00 50 LEU A C 3
ATOM 2816 O O . LEU A 1 8 ? -10.792 10.704 12.223 1.00 0.00 50 LEU A O 3
ATOM 2832 N N . HIS A 1 9 ? -12.208 10.985 10.455 1.00 0.00 51 HIS A N 3
ATOM 2833 C CA . HIS A 1 9 ? -12.167 9.602 9.972 1.00 0.00 51 HIS A CA 3
ATOM 2834 C C . HIS A 1 9 ? -10.811 9.323 9.315 1.00 0.00 51 HIS A C 3
ATOM 2835 O O . HIS A 1 9 ? -10.287 10.154 8.564 1.00 0.00 51 HIS A O 3
ATOM 2850 N N . THR A 1 10 ? -10.257 8.163 9.648 1.00 0.00 52 THR A N 3
ATOM 2851 C CA . THR A 1 10 ? -9.029 7.625 9.060 1.00 0.00 52 THR A CA 3
ATOM 2852 C C . THR A 1 10 ? -9.337 6.189 8.601 1.00 0.00 52 THR A C 3
ATOM 2853 O O . THR A 1 10 ? -9.806 5.365 9.403 1.00 0.00 52 THR A O 3
ATOM 2864 N N . VAL A 1 11 ? -9.077 5.894 7.322 1.00 0.00 53 VAL A N 3
ATOM 2865 C CA . VAL A 1 11 ? -9.454 4.612 6.698 1.00 0.00 53 VAL A CA 3
ATOM 2866 C C . VAL A 1 11 ? -8.238 3.681 6.732 1.00 0.00 53 VAL A C 3
ATOM 2867 O O . VAL A 1 11 ? -7.122 4.122 6.486 1.00 0.00 53 VAL A O 3
ATOM 2880 N N . ARG A 1 12 ? -8.469 2.403 7.054 1.00 0.00 54 ARG A N 3
ATOM 2881 C CA . ARG A 1 12 ? -7.415 1.383 7.167 1.00 0.00 54 ARG A CA 3
ATOM 2882 C C . ARG A 1 12 ? -7.885 0.081 6.504 1.00 0.00 54 ARG A C 3
ATOM 2883 O O . ARG A 1 12 ? -8.880 -0.509 6.925 1.00 0.00 54 ARG A O 3
ATOM 2904 N N . LEU A 1 13 ? -7.159 -0.359 5.471 1.00 0.00 55 LEU A N 3
ATOM 2905 C CA . LEU A 1 13 ? -7.516 -1.544 4.668 1.00 0.00 55 LEU A CA 3
ATOM 2906 C C . LEU A 1 13 ? -6.363 -2.567 4.785 1.00 0.00 55 LEU A C 3
ATOM 2907 O O . LEU A 1 13 ? -5.190 -2.189 4.909 1.00 0.00 55 LEU A O 3
ATOM 2923 N N . PHE A 1 14 ? -6.712 -3.862 4.778 1.00 0.00 56 PHE A N 3
ATOM 2924 C CA . PHE A 1 14 ? -5.761 -4.968 4.994 1.00 0.00 56 PHE A CA 3
ATOM 2925 C C . PHE A 1 14 ? -5.701 -5.845 3.728 1.00 0.00 56 PHE A C 3
ATOM 2926 O O . PHE A 1 14 ? -6.733 -6.069 3.073 1.00 0.00 56 PHE A O 3
ATOM 2943 N N . GLY A 1 15 ? -4.495 -6.337 3.396 1.00 0.00 57 GLY A N 3
ATOM 2944 C CA . GLY A 1 15 ? -4.303 -7.213 2.242 1.00 0.00 57 GLY A CA 3
ATOM 2945 C C . GLY A 1 15 ? -2.841 -7.573 2.010 1.00 0.00 57 GLY A C 3
ATOM 2946 O O . GLY A 1 15 ? -1.999 -7.366 2.884 1.00 0.00 57 GLY A O 3
ATOM 2950 N N . THR A 1 16 ? -2.546 -8.116 0.821 1.00 0.00 58 THR A N 3
ATOM 2951 C CA . THR A 1 16 ? -1.187 -8.533 0.424 1.00 0.00 58 THR A CA 3
ATOM 2952 C C . THR A 1 16 ? -0.745 -7.736 -0.819 1.00 0.00 58 THR A C 3
ATOM 2953 O O . THR A 1 16 ? -1.578 -7.366 -1.641 1.00 0.00 58 THR A O 3
ATOM 2964 N N . VAL A 1 17 ? 0.559 -7.450 -0.926 1.00 0.00 59 VAL A N 3
ATOM 2965 C CA . VAL A 1 17 ? 1.136 -6.739 -2.080 1.00 0.00 59 VAL A CA 3
ATOM 2966 C C . VAL A 1 17 ? 1.195 -7.669 -3.304 1.00 0.00 59 VAL A C 3
ATOM 2967 O O . VAL A 1 17 ? 1.747 -8.768 -3.206 1.00 0.00 59 VAL A O 3
ATOM 2980 N N . ALA A 1 18 ? 0.619 -7.224 -4.432 1.00 0.00 60 ALA A N 3
ATOM 2981 C CA . ALA A 1 18 ? 0.762 -7.900 -5.737 1.00 0.00 60 ALA A CA 3
ATOM 2982 C C . ALA A 1 18 ? 1.910 -7.268 -6.534 1.00 0.00 60 ALA A C 3
ATOM 2983 O O . ALA A 1 18 ? 2.261 -6.100 -6.318 1.00 0.00 60 ALA A O 3
ATOM 2990 N N . ALA A 1 19 ? 2.470 -8.047 -7.472 1.00 0.00 61 ALA A N 3
ATOM 2991 C CA . ALA A 1 19 ? 3.504 -7.569 -8.410 1.00 0.00 61 ALA A CA 3
ATOM 2992 C C . ALA A 1 19 ? 2.866 -6.831 -9.607 1.00 0.00 61 ALA A C 3
ATOM 2993 O O . ALA A 1 19 ? 3.568 -6.187 -10.401 1.00 0.00 61 ALA A O 3
ATOM 3000 N N . ASP A 1 20 ? 1.522 -6.927 -9.712 1.00 0.00 62 ASP A N 3
ATOM 3001 C CA . ASP A 1 20 ? 0.740 -6.329 -10.807 1.00 0.00 62 ASP A CA 3
ATOM 3002 C C . ASP A 1 20 ? 0.700 -4.808 -10.634 1.00 0.00 62 ASP A C 3
ATOM 3003 O O . ASP A 1 20 ? 0.123 -4.308 -9.662 1.00 0.00 62 ASP A O 3
ATOM 3012 N N . GLY A 1 21 ? 1.385 -4.093 -11.543 1.00 0.00 63 GLY A N 3
ATOM 3013 C CA . GLY A 1 21 ? 1.447 -2.633 -11.511 1.00 0.00 63 GLY A CA 3
ATOM 3014 C C . GLY A 1 21 ? 2.263 -2.087 -10.339 1.00 0.00 63 GLY A C 3
ATOM 3015 O O . GLY A 1 21 ? 2.162 -0.891 -10.014 1.00 0.00 63 GLY A O 3
ATOM 3019 N N . LEU A 1 22 ? 3.081 -2.970 -9.707 1.00 0.00 64 LEU A N 3
ATOM 3020 C CA . LEU A 1 22 ? 4.009 -2.575 -8.639 1.00 0.00 64 LEU A CA 3
ATOM 3021 C C . LEU A 1 22 ? 5.135 -1.763 -9.303 1.00 0.00 64 LEU A C 3
ATOM 3022 O O . LEU A 1 22 ? 5.987 -2.315 -10.010 1.00 0.00 64 LEU A O 3
ATOM 3038 N N . THR A 1 23 ? 5.083 -0.452 -9.094 1.00 0.00 65 THR A N 3
ATOM 3039 C CA . THR A 1 23 ? 5.945 0.524 -9.747 1.00 0.00 65 THR A CA 3
ATOM 3040 C C . THR A 1 23 ? 6.269 1.636 -8.734 1.00 0.00 65 THR A C 3
ATOM 3041 O O . THR A 1 23 ? 5.383 2.080 -8.005 1.00 0.00 65 THR A O 3
ATOM 3052 N N . MET A 1 24 ? 7.533 2.078 -8.696 1.00 0.00 66 MET A N 3
ATOM 3053 C CA . MET A 1 24 ? 7.983 3.141 -7.775 1.00 0.00 66 MET A CA 3
ATOM 3054 C C . MET A 1 24 ? 7.668 4.496 -8.420 1.00 0.00 66 MET A C 3
ATOM 3055 O O . MET A 1 24 ? 7.734 4.621 -9.650 1.00 0.00 66 MET A O 3
ATOM 3069 N N . LEU A 1 25 ? 7.291 5.493 -7.598 1.00 0.00 67 LEU A N 3
ATOM 3070 C CA . LEU A 1 25 ? 6.819 6.798 -8.100 1.00 0.00 67 LEU A CA 3
ATOM 3071 C C . LEU A 1 25 ? 7.964 7.568 -8.788 1.00 0.00 67 LEU A C 3
ATOM 3072 O O . LEU A 1 25 ? 9.087 7.619 -8.265 1.00 0.00 67 LEU A O 3
ATOM 3088 N N . ASP A 1 26 ? 7.651 8.151 -9.962 1.00 0.00 68 ASP A N 3
ATOM 3089 C CA . ASP A 1 26 ? 8.639 8.784 -10.858 1.00 0.00 68 ASP A CA 3
ATOM 3090 C C . ASP A 1 26 ? 9.266 10.027 -10.199 1.00 0.00 68 ASP A C 3
ATOM 3091 O O . ASP A 1 26 ? 8.576 11.029 -9.987 1.00 0.00 68 ASP A O 3
ATOM 3100 N N . GLY A 1 27 ? 10.561 9.918 -9.834 1.00 0.00 69 GLY A N 3
ATOM 3101 C CA . GLY A 1 27 ? 11.310 11.020 -9.217 1.00 0.00 69 GLY A CA 3
ATOM 3102 C C . GLY A 1 27 ? 10.764 11.451 -7.856 1.00 0.00 69 GLY A C 3
ATOM 3103 O O . GLY A 1 27 ? 10.973 12.594 -7.428 1.00 0.00 69 GLY A O 3
ATOM 3107 N N . ALA A 1 28 ? 10.075 10.528 -7.173 1.00 0.00 70 ALA A N 3
ATOM 3108 C CA . ALA A 1 28 ? 9.397 10.800 -5.895 1.00 0.00 70 ALA A CA 3
ATOM 3109 C C . ALA A 1 28 ? 9.511 9.571 -4.976 1.00 0.00 70 ALA A C 3
ATOM 3110 O O . ALA A 1 28 ? 9.244 8.451 -5.439 1.00 0.00 70 ALA A O 3
ATOM 3117 N N . PRO A 1 29 ? 9.948 9.736 -3.677 1.00 0.00 71 PRO A N 3
ATOM 3118 C CA . PRO A 1 29 ? 9.910 8.647 -2.681 1.00 0.00 71 PRO A CA 3
ATOM 3119 C C . PRO A 1 29 ? 8.468 8.155 -2.476 1.00 0.00 71 PRO A C 3
ATOM 3120 O O . PRO A 1 29 ? 7.594 8.942 -2.105 1.00 0.00 71 PRO A O 3
ATOM 3131 N N . GLY A 1 30 ? 8.226 6.887 -2.811 1.00 0.00 72 GLY A N 3
ATOM 3132 C CA . GLY A 1 30 ? 6.916 6.271 -2.651 1.00 0.00 72 GLY A CA 3
ATOM 3133 C C . GLY A 1 30 ? 6.727 5.091 -3.584 1.00 0.00 72 GLY A C 3
ATOM 3134 O O . GLY A 1 30 ? 7.587 4.814 -4.430 1.00 0.00 72 GLY A O 3
ATOM 3138 N N . VAL A 1 31 ? 5.583 4.412 -3.455 1.00 0.00 73 VAL A N 3
ATOM 3139 C CA . VAL A 1 31 ? 5.284 3.202 -4.232 1.00 0.00 73 VAL A CA 3
ATOM 3140 C C . VAL A 1 31 ? 3.789 3.145 -4.585 1.00 0.00 73 VAL A C 3
ATOM 3141 O O . VAL A 1 31 ? 2.929 3.584 -3.818 1.00 0.00 73 VAL A O 3
ATOM 3154 N N . ARG A 1 32 ? 3.522 2.636 -5.784 1.00 0.00 74 ARG A N 3
ATOM 3155 C CA . ARG A 1 32 ? 2.193 2.248 -6.250 1.00 0.00 74 ARG A CA 3
ATOM 3156 C C . ARG A 1 32 ? 2.188 0.726 -6.399 1.00 0.00 74 ARG A C 3
ATOM 3157 O O . ARG A 1 32 ? 3.124 0.167 -6.976 1.00 0.00 74 ARG A O 3
ATOM 3178 N N . PHE A 1 33 ? 1.161 0.061 -5.870 1.00 0.00 75 PHE A N 3
ATOM 3179 C CA . PHE A 1 33 ? 1.013 -1.399 -5.982 1.00 0.00 75 PHE A CA 3
ATOM 3180 C C . PHE A 1 33 ? -0.458 -1.787 -5.888 1.00 0.00 75 PHE A C 3
ATOM 3181 O O . PHE A 1 33 ? -1.289 -1.005 -5.412 1.00 0.00 75 PHE A O 3
ATOM 3198 N N . ARG A 1 34 ? -0.771 -3.008 -6.334 1.00 0.00 76 ARG A N 3
ATOM 3199 C CA . ARG A 1 34 ? -2.136 -3.533 -6.316 1.00 0.00 76 ARG A CA 3
ATOM 3200 C C . ARG A 1 34 ? -2.318 -4.377 -5.047 1.00 0.00 76 ARG A C 3
ATOM 3201 O O . ARG A 1 34 ? -1.682 -5.420 -4.895 1.00 0.00 76 ARG A O 3
ATOM 3222 N N . LEU A 1 35 ? -3.133 -3.886 -4.115 1.00 0.00 77 LEU A N 3
ATOM 3223 C CA . LEU A 1 35 ? -3.448 -4.597 -2.877 1.00 0.00 77 LEU A CA 3
ATOM 3224 C C . LEU A 1 35 ? -4.501 -5.676 -3.148 1.00 0.00 77 LEU A C 3
ATOM 3225 O O . LEU A 1 35 ? -5.603 -5.375 -3.612 1.00 0.00 77 LEU A O 3
ATOM 3241 N N . GLU A 1 36 ? -4.135 -6.919 -2.862 1.00 0.00 78 GLU A N 3
ATOM 3242 C CA . GLU A 1 36 ? -5.054 -8.056 -2.871 1.00 0.00 78 GLU A CA 3
ATOM 3243 C C . GLU A 1 36 ? -5.953 -7.940 -1.634 1.00 0.00 78 GLU A C 3
ATOM 3244 O O . GLU A 1 36 ? -5.534 -8.295 -0.527 1.00 0.00 78 GLU A O 3
ATOM 3256 N N . ASP A 1 37 ? -7.136 -7.345 -1.839 1.00 0.00 79 ASP A N 3
ATOM 3257 C CA . ASP A 1 37 ? -8.113 -7.044 -0.763 1.00 0.00 79 ASP A CA 3
ATOM 3258 C C . ASP A 1 37 ? -8.551 -8.316 -0.004 1.00 0.00 79 ASP A C 3
ATOM 3259 O O . ASP A 1 37 ? -8.840 -9.349 -0.615 1.00 0.00 79 ASP A O 3
ATOM 3268 N N . LYS A 1 38 ? -8.610 -8.195 1.336 1.00 0.00 80 LYS A N 3
ATOM 3269 C CA . LYS A 1 38 ? -8.956 -9.299 2.250 1.00 0.00 80 LYS A CA 3
ATOM 3270 C C . LYS A 1 38 ? -10.440 -9.231 2.677 1.00 0.00 80 LYS A C 3
ATOM 3271 O O . LYS A 1 38 ? -11.057 -10.268 2.954 1.00 0.00 80 LYS A O 3
ATOM 3290 N N . ASP A 1 39 ? -11.002 -8.005 2.713 1.00 0.00 81 ASP A N 3
ATOM 3291 C CA . ASP A 1 39 ? -12.357 -7.749 3.257 1.00 0.00 81 ASP A CA 3
ATOM 3292 C C . ASP A 1 39 ? -13.450 -8.452 2.424 1.00 0.00 81 ASP A C 3
ATOM 3293 O O . ASP A 1 39 ? -14.364 -9.081 2.977 1.00 0.00 81 ASP A O 3
ATOM 3302 N N . ASN A 1 40 ? -13.324 -8.352 1.094 1.00 0.00 82 ASN A N 3
ATOM 3303 C CA . ASN A 1 40 ? -14.313 -8.905 0.131 1.00 0.00 82 ASN A CA 3
ATOM 3304 C C . ASN A 1 40 ? -13.647 -9.913 -0.811 1.00 0.00 82 ASN A C 3
ATOM 3305 O O . ASN A 1 40 ? -14.279 -10.905 -1.198 1.00 0.00 82 ASN A O 3
ATOM 3316 N N . THR A 1 41 ? -12.393 -9.600 -1.226 1.00 0.00 83 THR A N 3
ATOM 3317 C CA . THR A 1 41 ? -11.610 -10.353 -2.240 1.00 0.00 83 THR A CA 3
ATOM 3318 C C . THR A 1 41 ? -12.085 -10.037 -3.687 1.00 0.00 83 THR A C 3
ATOM 3319 O O . THR A 1 41 ? -11.319 -10.203 -4.644 1.00 0.00 83 THR A O 3
ATOM 3330 N N . SER A 1 42 ? -13.314 -9.498 -3.839 1.00 0.00 84 SER A N 3
ATOM 3331 C CA . SER A 1 42 ? -13.943 -9.229 -5.142 1.00 0.00 84 SER A CA 3
ATOM 3332 C C . SER A 1 42 ? -13.452 -7.906 -5.778 1.00 0.00 84 SER A C 3
ATOM 3333 O O . SER A 1 42 ? -14.004 -7.457 -6.784 1.00 0.00 84 SER A O 3
ATOM 3341 N N . LYS A 1 43 ? -12.415 -7.302 -5.181 1.00 0.00 85 LYS A N 3
ATOM 3342 C CA . LYS A 1 43 ? -11.762 -6.091 -5.697 1.00 0.00 85 LYS A CA 3
ATOM 3343 C C . LYS A 1 43 ? -10.271 -6.137 -5.326 1.00 0.00 85 LYS A C 3
ATOM 3344 O O . LYS A 1 43 ? -9.870 -6.869 -4.416 1.00 0.00 85 LYS A O 3
ATOM 3363 N N . THR A 1 44 ? -9.454 -5.384 -6.074 1.00 0.00 86 THR A N 3
ATOM 3364 C CA . THR A 1 44 ? -8.041 -5.141 -5.762 1.00 0.00 86 THR A CA 3
ATOM 3365 C C . THR A 1 44 ? -7.808 -3.612 -5.755 1.00 0.00 86 THR A C 3
ATOM 3366 O O . THR A 1 44 ? -8.199 -2.909 -6.700 1.00 0.00 86 THR A O 3
ATOM 3377 N N . VAL A 1 45 ? -7.198 -3.107 -4.669 1.00 0.00 87 VAL A N 3
ATOM 3378 C CA . VAL A 1 45 ? -7.116 -1.658 -4.370 1.00 0.00 87 VAL A CA 3
ATOM 3379 C C . VAL A 1 45 ? -5.724 -1.113 -4.711 1.00 0.00 87 VAL A C 3
ATOM 3380 O O . VAL A 1 45 ? -4.734 -1.572 -4.157 1.00 0.00 87 VAL A O 3
ATOM 3393 N N . TRP A 1 46 ? -5.654 -0.102 -5.583 1.00 0.00 88 TRP A N 3
ATOM 3394 C CA . TRP A 1 46 ? -4.380 0.516 -5.970 1.00 0.00 88 TRP A CA 3
ATOM 3395 C C . TRP A 1 46 ? -3.904 1.455 -4.861 1.00 0.00 88 TRP A C 3
ATOM 3396 O O . TRP A 1 46 ? -4.480 2.503 -4.652 1.00 0.00 88 TRP A O 3
ATOM 3417 N N . VAL A 1 47 ? -2.877 1.050 -4.119 1.00 0.00 89 VAL A N 3
ATOM 3418 C CA . VAL A 1 47 ? -2.365 1.838 -2.999 1.00 0.00 89 VAL A CA 3
ATOM 3419 C C . VAL A 1 47 ? -1.299 2.812 -3.503 1.00 0.00 89 VAL A C 3
ATOM 3420 O O . VAL A 1 47 ? -0.212 2.394 -3.927 1.00 0.00 89 VAL A O 3
ATOM 3433 N N . LEU A 1 48 ? -1.659 4.097 -3.490 1.00 0.00 90 LEU A N 3
ATOM 3434 C CA . LEU A 1 48 ? -0.755 5.194 -3.796 1.00 0.00 90 LEU A CA 3
ATOM 3435 C C . LEU A 1 48 ? -0.146 5.700 -2.474 1.00 0.00 90 LEU A C 3
ATOM 3436 O O . LEU A 1 48 ? -0.784 6.460 -1.727 1.00 0.00 90 LEU A O 3
ATOM 3452 N N . TYR A 1 49 ? 1.064 5.208 -2.182 1.00 0.00 91 TYR A N 3
ATOM 3453 C CA . TYR A 1 49 ? 1.830 5.559 -0.976 1.00 0.00 91 TYR A CA 3
ATOM 3454 C C . TYR A 1 49 ? 2.931 6.563 -1.356 1.00 0.00 91 TYR A C 3
ATOM 3455 O O . TYR A 1 49 ? 3.697 6.311 -2.282 1.00 0.00 91 TYR A O 3
ATOM 3473 N N . LYS A 1 50 ? 2.977 7.714 -0.664 1.00 0.00 92 LYS A N 3
ATOM 3474 C CA . LYS A 1 50 ? 4.073 8.696 -0.793 1.00 0.00 92 LYS A CA 3
ATOM 3475 C C . LYS A 1 50 ? 4.883 8.727 0.514 1.00 0.00 92 LYS A C 3
ATOM 3476 O O . LYS A 1 50 ? 4.309 8.813 1.601 1.00 0.00 92 LYS A O 3
ATOM 3495 N N . GLY A 1 51 ? 6.206 8.630 0.386 1.00 0.00 93 GLY A N 3
ATOM 3496 C CA . GLY A 1 51 ? 7.131 8.689 1.517 1.00 0.00 93 GLY A CA 3
ATOM 3497 C C . GLY A 1 51 ? 8.100 7.524 1.510 1.00 0.00 93 GLY A C 3
ATOM 3498 O O . GLY A 1 51 ? 8.219 6.811 0.499 1.00 0.00 93 GLY A O 3
ATOM 3502 N N . ALA A 1 52 ? 8.797 7.328 2.639 1.00 0.00 94 ALA A N 3
ATOM 3503 C CA . ALA A 1 52 ? 9.776 6.250 2.810 1.00 0.00 94 ALA A CA 3
ATOM 3504 C C . ALA A 1 52 ? 9.084 4.879 2.801 1.00 0.00 94 ALA A C 3
ATOM 3505 O O . ALA A 1 52 ? 8.326 4.554 3.721 1.00 0.00 94 ALA A O 3
ATOM 3512 N N . VAL A 1 53 ? 9.329 4.102 1.734 1.00 0.00 95 VAL A N 3
ATOM 3513 C CA . VAL A 1 53 ? 8.779 2.746 1.572 1.00 0.00 95 VAL A CA 3
ATOM 3514 C C . VAL A 1 53 ? 9.626 1.746 2.383 1.00 0.00 95 VAL A C 3
ATOM 3515 O O . VAL A 1 53 ? 10.862 1.792 2.283 1.00 0.00 95 VAL A O 3
ATOM 3528 N N . PRO A 1 54 ? 8.985 0.840 3.204 1.00 0.00 96 PRO A N 3
ATOM 3529 C CA . PRO A 1 54 ? 9.710 -0.199 3.974 1.00 0.00 96 PRO A CA 3
ATOM 3530 C C . PRO A 1 54 ? 10.648 -1.061 3.086 1.00 0.00 96 PRO A C 3
ATOM 3531 O O . PRO A 1 54 ? 10.311 -1.368 1.939 1.00 0.00 96 PRO A O 3
ATOM 3542 N N . ASP A 1 55 ? 11.840 -1.406 3.608 1.00 0.00 97 ASP A N 3
ATOM 3543 C CA . ASP A 1 55 ? 12.741 -2.396 2.970 1.00 0.00 97 ASP A CA 3
ATOM 3544 C C . ASP A 1 55 ? 12.118 -3.808 3.035 1.00 0.00 97 ASP A C 3
ATOM 3545 O O . ASP A 1 55 ? 12.430 -4.685 2.220 1.00 0.00 97 ASP A O 3
ATOM 3554 N N . THR A 1 56 ? 11.233 -3.994 4.030 1.00 0.00 98 THR A N 3
ATOM 3555 C CA . THR A 1 56 ? 10.446 -5.220 4.236 1.00 0.00 98 THR A CA 3
ATOM 3556 C C . THR A 1 56 ? 9.300 -5.368 3.199 1.00 0.00 98 THR A C 3
ATOM 3557 O O . THR A 1 56 ? 8.724 -6.460 3.050 1.00 0.00 98 THR A O 3
ATOM 3568 N N . PHE A 1 57 ? 8.988 -4.263 2.496 1.00 0.00 99 PHE A N 3
ATOM 3569 C CA . PHE A 1 57 ? 7.994 -4.240 1.407 1.00 0.00 99 PHE A CA 3
ATOM 3570 C C . PHE A 1 57 ? 8.528 -5.024 0.187 1.00 0.00 99 PHE A C 3
ATOM 3571 O O . PHE A 1 57 ? 9.690 -4.863 -0.205 1.00 0.00 99 PHE A O 3
ATOM 3588 N N . LYS A 1 58 ? 7.655 -5.870 -0.383 1.00 0.00 100 LYS A N 3
ATOM 3589 C CA . LYS A 1 58 ? 7.946 -6.717 -1.555 1.00 0.00 100 LYS A CA 3
ATOM 3590 C C . LYS A 1 58 ? 6.627 -7.337 -2.083 1.00 0.00 100 LYS A C 3
ATOM 3591 O O . LYS A 1 58 ? 5.642 -7.389 -1.339 1.00 0.00 100 LYS A O 3
ATOM 3610 N N . PRO A 1 59 ? 6.570 -7.833 -3.367 1.00 0.00 101 PRO A N 3
ATOM 3611 C CA . PRO A 1 59 ? 5.392 -8.582 -3.866 1.00 0.00 101 PRO A CA 3
ATOM 3612 C C . PRO A 1 59 ? 5.231 -9.921 -3.108 1.00 0.00 101 PRO A C 3
ATOM 3613 O O . PRO A 1 59 ? 6.044 -10.840 -3.266 1.00 0.00 101 PRO A O 3
ATOM 3624 N N . GLY A 1 60 ? 4.203 -9.984 -2.240 1.00 0.00 102 GLY A N 3
ATOM 3625 C CA . GLY A 1 60 ? 3.885 -11.191 -1.469 1.00 0.00 102 GLY A CA 3
ATOM 3626 C C . GLY A 1 60 ? 3.847 -10.966 0.040 1.00 0.00 102 GLY A C 3
ATOM 3627 O O . GLY A 1 60 ? 3.423 -11.863 0.780 1.00 0.00 102 GLY A O 3
ATOM 3631 N N . VAL A 1 61 ? 4.285 -9.781 0.518 1.00 0.00 103 VAL A N 3
ATOM 3632 C CA . VAL A 1 61 ? 4.221 -9.443 1.958 1.00 0.00 103 VAL A CA 3
ATOM 3633 C C . VAL A 1 61 ? 2.821 -8.875 2.293 1.00 0.00 103 VAL A C 3
ATOM 3634 O O . VAL A 1 61 ? 2.252 -8.106 1.511 1.00 0.00 103 VAL A O 3
ATOM 3647 N N . GLU A 1 62 ? 2.265 -9.291 3.444 1.00 0.00 104 GLU A N 3
ATOM 3648 C CA . GLU A 1 62 ? 0.968 -8.800 3.930 1.00 0.00 104 GLU A CA 3
ATOM 3649 C C . GLU A 1 62 ? 1.173 -7.434 4.588 1.00 0.00 104 GLU A C 3
ATOM 3650 O O . GLU A 1 62 ? 1.903 -7.322 5.571 1.00 0.00 104 GLU A O 3
ATOM 3662 N N . VAL A 1 63 ? 0.560 -6.399 4.003 1.00 0.00 105 VAL A N 3
ATOM 3663 C CA . VAL A 1 63 ? 0.693 -5.009 4.471 1.00 0.00 105 VAL A CA 3
ATOM 3664 C C . VAL A 1 63 ? -0.632 -4.468 5.025 1.00 0.00 105 VAL A C 3
ATOM 3665 O O . VAL A 1 63 ? -1.725 -4.916 4.646 1.00 0.00 105 VAL A O 3
ATOM 3678 N N . ILE A 1 64 ? -0.504 -3.503 5.939 1.00 0.00 106 ILE A N 3
ATOM 3679 C CA . ILE A 1 64 ? -1.614 -2.725 6.478 1.00 0.00 106 ILE A CA 3
ATOM 3680 C C . ILE A 1 64 ? -1.446 -1.291 5.960 1.00 0.00 106 ILE A C 3
ATOM 3681 O O . ILE A 1 64 ? -0.435 -0.633 6.252 1.00 0.00 106 ILE A O 3
ATOM 3697 N N . ILE A 1 65 ? -2.400 -0.839 5.150 1.00 0.00 107 ILE A N 3
ATOM 3698 C CA . ILE A 1 65 ? -2.421 0.529 4.621 1.00 0.00 107 ILE A CA 3
ATOM 3699 C C . ILE A 1 65 ? -3.418 1.359 5.458 1.00 0.00 107 ILE A C 3
ATOM 3700 O O . ILE A 1 65 ? -4.472 0.849 5.851 1.00 0.00 107 ILE A O 3
ATOM 3716 N N . GLU A 1 66 ? -3.066 2.615 5.759 1.00 0.00 108 GLU A N 3
ATOM 3717 C CA . GLU A 1 66 ? -3.918 3.512 6.560 1.00 0.00 108 GLU A CA 3
ATOM 3718 C C . GLU A 1 66 ? -3.697 4.960 6.105 1.00 0.00 108 GLU A C 3
ATOM 3719 O O . GLU A 1 66 ? -2.578 5.334 5.795 1.00 0.00 108 GLU A O 3
ATOM 3731 N N . GLY A 1 67 ? -4.774 5.755 6.091 1.00 0.00 109 GLY A N 3
ATOM 3732 C CA . GLY A 1 67 ? -4.757 7.128 5.604 1.00 0.00 109 GLY A CA 3
ATOM 3733 C C . GLY A 1 67 ? -6.167 7.588 5.291 1.00 0.00 109 GLY A C 3
ATOM 3734 O O . GLY A 1 67 ? -6.970 7.765 6.217 1.00 0.00 109 GLY A O 3
ATOM 3738 N N . GLY A 1 68 ? -6.483 7.766 3.997 1.00 0.00 110 GLY A N 3
ATOM 3739 C CA . GLY A 1 68 ? -7.844 8.096 3.568 1.00 0.00 110 GLY A CA 3
ATOM 3740 C C . GLY A 1 68 ? -8.068 7.826 2.087 1.00 0.00 110 GLY A C 3
ATOM 3741 O O . GLY A 1 68 ? -7.113 7.715 1.309 1.00 0.00 110 GLY A O 3
ATOM 3745 N N . LEU A 1 69 ? -9.349 7.684 1.715 1.00 0.00 111 LEU A N 3
ATOM 3746 C CA . LEU A 1 69 ? -9.787 7.498 0.324 1.00 0.00 111 LEU A CA 3
ATOM 3747 C C . LEU A 1 69 ? -10.801 8.599 -0.028 1.00 0.00 111 LEU A C 3
ATOM 3748 O O . LEU A 1 69 ? -11.619 8.979 0.814 1.00 0.00 111 LEU A O 3
ATOM 3764 N N . ALA A 1 70 ? -10.740 9.088 -1.279 1.00 0.00 112 ALA A N 3
ATOM 3765 C CA . ALA A 1 70 ? -11.647 10.140 -1.783 1.00 0.00 112 ALA A CA 3
ATOM 3766 C C . ALA A 1 70 ? -12.986 9.518 -2.243 1.00 0.00 112 ALA A C 3
ATOM 3767 O O . ALA A 1 70 ? -12.983 8.376 -2.707 1.00 0.00 112 ALA A O 3
ATOM 3774 N N . PRO A 1 71 ? -14.154 10.246 -2.097 1.00 0.00 113 PRO A N 3
ATOM 3775 C CA . PRO A 1 71 ? -15.483 9.746 -2.540 1.00 0.00 113 PRO A CA 3
ATOM 3776 C C . PRO A 1 71 ? -15.630 9.803 -4.082 1.00 0.00 113 PRO A C 3
ATOM 3777 O O . PRO A 1 71 ? -16.346 10.644 -4.639 1.00 0.00 113 PRO A O 3
ATOM 3788 N N . GLY A 1 72 ? -14.918 8.888 -4.755 1.00 0.00 114 GLY A N 3
ATOM 3789 C CA . GLY A 1 72 ? -14.804 8.871 -6.212 1.00 0.00 114 GLY A CA 3
ATOM 3790 C C . GLY A 1 72 ? -13.346 8.744 -6.611 1.00 0.00 114 GLY A C 3
ATOM 3791 O O . GLY A 1 72 ? -12.750 9.691 -7.134 1.00 0.00 114 GLY A O 3
ATOM 3795 N N . GLU A 1 73 ? -12.777 7.555 -6.355 1.00 0.00 115 GLU A N 3
ATOM 3796 C CA . GLU A 1 73 ? -11.341 7.274 -6.547 1.00 0.00 115 GLU A CA 3
ATOM 3797 C C . GLU A 1 73 ? -11.065 5.777 -6.336 1.00 0.00 115 GLU A C 3
ATOM 3798 O O . GLU A 1 73 ? -11.644 5.148 -5.440 1.00 0.00 115 GLU A O 3
ATOM 3810 N N . ASP A 1 74 ? -10.174 5.218 -7.167 1.00 0.00 116 ASP A N 3
ATOM 3811 C CA . ASP A 1 74 ? -9.724 3.825 -7.058 1.00 0.00 116 ASP A CA 3
ATOM 3812 C C . ASP A 1 74 ? -8.551 3.738 -6.076 1.00 0.00 116 ASP A C 3
ATOM 3813 O O . ASP A 1 74 ? -8.467 2.804 -5.265 1.00 0.00 116 ASP A O 3
ATOM 3822 N N . THR A 1 75 ? -7.649 4.739 -6.162 1.00 0.00 117 THR A N 3
ATOM 3823 C CA . THR A 1 75 ? -6.359 4.703 -5.475 1.00 0.00 117 THR A CA 3
ATOM 3824 C C . THR A 1 75 ? -6.480 5.178 -4.021 1.00 0.00 117 THR A C 3
ATOM 3825 O O . THR A 1 75 ? -6.919 6.302 -3.760 1.00 0.00 117 THR A O 3
ATOM 3836 N N . PHE A 1 76 ? -6.100 4.302 -3.079 1.00 0.00 118 PHE A N 3
ATOM 3837 C CA . PHE A 1 76 ? -6.061 4.629 -1.652 1.00 0.00 118 PHE A CA 3
ATOM 3838 C C . PHE A 1 76 ? -4.793 5.436 -1.329 1.00 0.00 118 PHE A C 3
ATOM 3839 O O . PHE A 1 76 ? -3.695 5.057 -1.737 1.00 0.00 118 PHE A O 3
ATOM 3856 N N . LYS A 1 77 ? -4.959 6.536 -0.584 1.00 0.00 119 LYS A N 3
ATOM 3857 C CA . LYS A 1 77 ? -3.848 7.400 -0.169 1.00 0.00 119 LYS A CA 3
ATOM 3858 C C . LYS A 1 77 ? -3.367 6.940 1.219 1.00 0.00 119 LYS A C 3
ATOM 3859 O O . LYS A 1 77 ? -3.971 7.293 2.245 1.00 0.00 119 LYS A O 3
ATOM 3878 N N . ALA A 1 78 ? -2.310 6.112 1.237 1.00 0.00 120 ALA A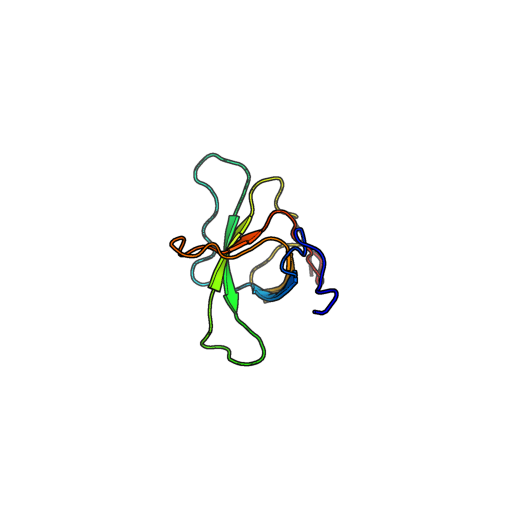 N 3
ATOM 3879 C CA . ALA A 1 78 ? -1.771 5.531 2.475 1.00 0.00 120 ALA A CA 3
ATOM 3880 C C . ALA A 1 78 ? -0.835 6.519 3.185 1.00 0.00 120 ALA A C 3
ATOM 3881 O O . ALA A 1 78 ? 0.316 6.686 2.784 1.00 0.00 120 ALA A O 3
ATOM 3888 N N . ARG A 1 79 ? -1.368 7.199 4.211 1.00 0.00 121 ARG A N 3
ATOM 3889 C CA . ARG A 1 79 ? -0.584 8.058 5.129 1.00 0.00 121 ARG A CA 3
ATOM 3890 C C . ARG A 1 79 ? 0.549 7.247 5.799 1.00 0.00 121 ARG A C 3
ATOM 3891 O O . ARG A 1 79 ? 1.637 7.770 6.073 1.00 0.00 121 ARG A O 3
ATOM 3912 N N . THR A 1 80 ? 0.270 5.958 6.038 1.00 0.00 122 THR A N 3
ATOM 3913 C CA . THR A 1 80 ? 1.197 5.008 6.654 1.00 0.00 122 THR A CA 3
ATOM 3914 C C . THR A 1 80 ? 1.111 3.661 5.905 1.00 0.00 122 THR A C 3
ATOM 3915 O O . THR A 1 80 ? 0.019 3.235 5.487 1.00 0.00 122 THR A O 3
ATOM 3926 N N . LEU A 1 81 ? 2.270 3.019 5.727 1.00 0.00 123 LEU A N 3
ATOM 3927 C CA . LEU A 1 81 ? 2.396 1.689 5.122 1.00 0.00 123 LEU A CA 3
ATOM 3928 C C . LEU A 1 81 ? 3.319 0.859 6.010 1.00 0.00 123 LEU A C 3
ATOM 3929 O O . LEU A 1 81 ? 4.476 1.229 6.213 1.00 0.00 123 LEU A O 3
ATOM 3945 N N . MET A 1 82 ? 2.800 -0.246 6.554 1.00 0.00 124 MET A N 3
ATOM 3946 C CA . MET A 1 82 ? 3.569 -1.168 7.402 1.00 0.00 124 MET A CA 3
ATOM 3947 C C . MET A 1 82 ? 3.383 -2.597 6.900 1.00 0.00 124 MET A C 3
ATOM 3948 O O . MET A 1 82 ? 2.336 -2.939 6.358 1.00 0.00 124 MET A O 3
ATOM 3962 N N . THR A 1 83 ? 4.426 -3.410 7.060 1.00 0.00 125 THR A N 3
ATOM 3963 C CA . THR A 1 83 ? 4.401 -4.842 6.742 1.00 0.00 125 THR A CA 3
ATOM 3964 C C . THR A 1 83 ? 4.217 -5.664 8.032 1.00 0.00 125 THR A C 3
ATOM 3965 O O . THR A 1 83 ? 4.609 -5.227 9.124 1.00 0.00 125 THR A O 3
ATOM 3976 N N . LYS A 1 84 ? 3.622 -6.857 7.892 1.00 0.00 126 LYS A N 3
ATOM 3977 C CA . LYS A 1 84 ? 3.438 -7.811 9.004 1.00 0.00 126 LYS A CA 3
ATOM 3978 C C . LYS A 1 84 ? 4.643 -8.762 9.105 1.00 0.00 126 LYS A C 3
ATOM 3979 O O . LYS A 1 84 ? 4.912 -9.327 10.172 1.00 0.00 126 LYS A O 3
ATOM 3998 N N . CYS A 1 85 ? 5.353 -8.940 7.977 1.00 0.00 127 CYS A N 3
ATOM 3999 C CA . CYS A 1 85 ? 6.540 -9.800 7.899 1.00 0.00 127 CYS A CA 3
ATOM 4000 C C . CYS A 1 85 ? 7.818 -8.936 7.798 1.00 0.00 127 CYS A C 3
ATOM 4001 O O . CYS A 1 85 ? 7.914 -8.098 6.888 1.00 0.00 127 CYS A O 3
ATOM 4009 N N . PRO A 1 86 ? 8.805 -9.102 8.741 1.00 0.00 128 PRO A N 3
ATOM 4010 C CA . PRO A 1 86 ? 10.129 -8.431 8.649 1.00 0.00 128 PRO A CA 3
ATOM 4011 C C . PRO A 1 86 ? 11.046 -9.065 7.568 1.00 0.00 128 PRO A C 3
ATOM 4012 O O . PRO A 1 86 ? 10.614 -9.947 6.812 1.00 0.00 128 PRO A O 3
ATOM 4023 N N . LEU A 1 87 ? 12.312 -8.587 7.499 1.00 0.00 129 LEU A N 3
ATOM 4024 C CA . LEU A 1 87 ? 13.311 -9.072 6.523 1.00 0.00 129 LEU A CA 3
ATOM 4025 C C . LEU A 1 87 ? 13.640 -10.556 6.769 1.00 0.00 129 LEU A C 3
ATOM 4026 O O . LEU A 1 87 ? 14.401 -10.896 7.678 1.00 0.00 129 LEU A O 3
ATOM 4042 N N . GLU A 1 88 ? 13.014 -11.419 5.965 1.00 0.00 130 GLU A N 3
ATOM 4043 C CA . GLU A 1 88 ? 13.191 -12.869 6.017 1.00 0.00 130 GLU A CA 3
ATOM 4044 C C . GLU A 1 88 ? 13.914 -13.315 4.727 1.00 0.00 130 GLU A C 3
ATOM 4045 O O . GLU A 1 88 ? 13.283 -13.298 3.648 1.00 0.00 130 GLU A O 3
ATOM 4057 N N . MET A 1 1 ? -16.399 31.250 8.864 1.00 0.00 43 MET A N 4
ATOM 4058 C CA . MET A 1 1 ? -16.207 30.194 7.844 1.00 0.00 43 MET A CA 4
ATOM 4059 C C . MET A 1 1 ? -16.416 28.812 8.480 1.00 0.00 43 MET A C 4
ATOM 4060 O O . MET A 1 1 ? -15.711 28.451 9.437 1.00 0.00 43 MET A O 4
ATOM 4076 N N . ALA A 1 2 ? -17.393 28.048 7.948 1.00 0.00 44 ALA A N 4
ATOM 4077 C CA . ALA A 1 2 ? -17.640 26.655 8.354 1.00 0.00 44 ALA A CA 4
ATOM 4078 C C . ALA A 1 2 ? -16.513 25.757 7.809 1.00 0.00 44 ALA A C 4
ATOM 4079 O O . ALA A 1 2 ? -16.576 25.286 6.667 1.00 0.00 44 ALA A O 4
ATOM 4086 N N . THR A 1 3 ? -15.446 25.606 8.616 1.00 0.00 45 THR A N 4
ATOM 4087 C CA . THR A 1 3 ? -14.255 24.822 8.262 1.00 0.00 45 THR A CA 4
ATOM 4088 C C . THR A 1 3 ? -14.213 23.539 9.128 1.00 0.00 45 THR A C 4
ATOM 4089 O O . THR A 1 3 ? -13.784 23.599 10.286 1.00 0.00 45 THR A O 4
ATOM 4100 N N . PRO A 1 4 ? -14.715 22.371 8.610 1.00 0.00 46 PRO A N 4
ATOM 4101 C CA . PRO A 1 4 ? -14.649 21.091 9.337 1.00 0.00 46 PRO A CA 4
ATOM 4102 C C . PRO A 1 4 ? -13.246 20.449 9.236 1.00 0.00 46 PRO A C 4
ATOM 4103 O O . PRO A 1 4 ? -12.987 19.603 8.372 1.00 0.00 46 PRO A O 4
ATOM 4114 N N . GLN A 1 5 ? -12.321 20.925 10.092 1.00 0.00 47 GLN A N 4
ATOM 4115 C CA . GLN A 1 5 ? -10.974 20.347 10.223 1.00 0.00 47 GLN A CA 4
ATOM 4116 C C . GLN A 1 5 ? -11.082 19.008 10.972 1.00 0.00 47 GLN A C 4
ATOM 4117 O O . GLN A 1 5 ? -11.112 18.964 12.210 1.00 0.00 47 GLN A O 4
ATOM 4131 N N . ASP A 1 6 ? -11.192 17.930 10.200 1.00 0.00 48 ASP A N 4
ATOM 4132 C CA . ASP A 1 6 ? -11.426 16.579 10.730 1.00 0.00 48 ASP A CA 4
ATOM 4133 C C . ASP A 1 6 ? -10.100 15.946 11.202 1.00 0.00 48 ASP A C 4
ATOM 4134 O O . ASP A 1 6 ? -9.034 16.230 10.641 1.00 0.00 48 ASP A O 4
ATOM 4143 N N . LYS A 1 7 ? -10.185 15.091 12.239 1.00 0.00 49 LYS A N 4
ATOM 4144 C CA . LYS A 1 7 ? -9.022 14.381 12.808 1.00 0.00 49 LYS A CA 4
ATOM 4145 C C . LYS A 1 7 ? -9.259 12.859 12.739 1.00 0.00 49 LYS A C 4
ATOM 4146 O O . LYS A 1 7 ? -8.559 12.142 12.013 1.00 0.00 49 LYS A O 4
ATOM 4165 N N . LEU A 1 8 ? -10.292 12.378 13.453 1.00 0.00 50 LEU A N 4
ATOM 4166 C CA . LEU A 1 8 ? -10.551 10.935 13.623 1.00 0.00 50 LEU A CA 4
ATOM 4167 C C . LEU A 1 8 ? -11.564 10.410 12.586 1.00 0.00 50 LEU A C 4
ATOM 4168 O O . LEU A 1 8 ? -12.698 10.067 12.927 1.00 0.00 50 LEU A O 4
ATOM 4184 N N . HIS A 1 9 ? -11.154 10.434 11.303 1.00 0.00 51 HIS A N 4
ATOM 4185 C CA . HIS A 1 9 ? -11.787 9.650 10.209 1.00 0.00 51 HIS A CA 4
ATOM 4186 C C . HIS A 1 9 ? -10.680 9.177 9.256 1.00 0.00 51 HIS A C 4
ATOM 4187 O O . HIS A 1 9 ? -10.644 9.521 8.065 1.00 0.00 51 HIS A O 4
ATOM 4202 N N . THR A 1 10 ? -9.752 8.423 9.837 1.00 0.00 52 THR A N 4
ATOM 4203 C CA . THR A 1 10 ? -8.679 7.733 9.114 1.00 0.00 52 THR A CA 4
ATOM 4204 C C . THR A 1 10 ? -9.142 6.302 8.764 1.00 0.00 52 THR A C 4
ATOM 4205 O O . THR A 1 10 ? -9.828 5.663 9.565 1.00 0.00 52 THR A O 4
ATOM 4216 N N . VAL A 1 11 ? -8.776 5.820 7.569 1.00 0.00 53 VAL A N 4
ATOM 4217 C CA . VAL A 1 11 ? -9.160 4.479 7.082 1.00 0.00 53 VAL A CA 4
ATOM 4218 C C . VAL A 1 11 ? -7.956 3.527 7.196 1.00 0.00 53 VAL A C 4
ATOM 4219 O O . VAL A 1 11 ? -6.832 3.912 6.876 1.00 0.00 53 VAL A O 4
ATOM 4232 N N . ARG A 1 12 ? -8.201 2.296 7.669 1.00 0.00 54 ARG A N 4
ATOM 4233 C CA . ARG A 1 12 ? -7.186 1.227 7.743 1.00 0.00 54 ARG A CA 4
ATOM 4234 C C . ARG A 1 12 ? -7.718 -0.021 7.013 1.00 0.00 54 ARG A C 4
ATOM 4235 O O . ARG A 1 12 ? -8.864 -0.430 7.221 1.00 0.00 54 ARG A O 4
ATOM 4256 N N . LEU A 1 13 ? -6.868 -0.625 6.173 1.00 0.00 55 LEU A N 4
ATOM 4257 C CA . LEU A 1 13 ? -7.230 -1.758 5.305 1.00 0.00 55 LEU A CA 4
ATOM 4258 C C . LEU A 1 13 ? -6.049 -2.764 5.337 1.00 0.00 55 LEU A C 4
ATOM 4259 O O . LEU A 1 13 ? -4.883 -2.357 5.352 1.00 0.00 55 LEU A O 4
ATOM 4275 N N . PHE A 1 14 ? -6.367 -4.069 5.387 1.00 0.00 56 PHE A N 4
ATOM 4276 C CA . PHE A 1 14 ? -5.378 -5.171 5.407 1.00 0.00 56 PHE A CA 4
ATOM 4277 C C . PHE A 1 14 ? -5.452 -5.927 4.060 1.00 0.00 56 PHE A C 4
ATOM 4278 O O . PHE A 1 14 ? -6.550 -6.094 3.513 1.00 0.00 56 PHE A O 4
ATOM 4295 N N . GLY A 1 15 ? -4.307 -6.390 3.537 1.00 0.00 57 GLY A N 4
ATOM 4296 C CA . GLY A 1 15 ? -4.280 -7.188 2.301 1.00 0.00 57 GLY A CA 4
ATOM 4297 C C . GLY A 1 15 ? -2.884 -7.662 1.943 1.00 0.00 57 GLY A C 4
ATOM 4298 O O . GLY A 1 15 ? -1.950 -7.479 2.721 1.00 0.00 57 GLY A O 4
ATOM 4302 N N . THR A 1 16 ? -2.752 -8.287 0.760 1.00 0.00 58 THR A N 4
ATOM 4303 C CA . THR A 1 16 ? -1.461 -8.768 0.226 1.00 0.00 58 THR A CA 4
ATOM 4304 C C . THR A 1 16 ? -1.065 -7.949 -1.013 1.00 0.00 58 THR A C 4
ATOM 4305 O O . THR A 1 16 ? -1.893 -7.700 -1.891 1.00 0.00 58 THR A O 4
ATOM 4316 N N . VAL A 1 17 ? 0.203 -7.532 -1.050 1.00 0.00 59 VAL A N 4
ATOM 4317 C CA . VAL A 1 17 ? 0.783 -6.750 -2.150 1.00 0.00 59 VAL A CA 4
ATOM 4318 C C . VAL A 1 17 ? 0.872 -7.601 -3.424 1.00 0.00 59 VAL A C 4
ATOM 4319 O O . VAL A 1 17 ? 1.481 -8.680 -3.404 1.00 0.00 59 VAL A O 4
ATOM 4332 N N . ALA A 1 18 ? 0.245 -7.134 -4.506 1.00 0.00 60 ALA A N 4
ATOM 4333 C CA . ALA A 1 18 ? 0.397 -7.745 -5.827 1.00 0.00 60 ALA A CA 4
ATOM 4334 C C . ALA A 1 18 ? 1.616 -7.143 -6.533 1.00 0.00 60 ALA A C 4
ATOM 4335 O O . ALA A 1 18 ? 1.934 -5.962 -6.358 1.00 0.00 60 ALA A O 4
ATOM 4342 N N . ALA A 1 19 ? 2.285 -7.971 -7.342 1.00 0.00 61 ALA A N 4
ATOM 4343 C CA . ALA A 1 19 ? 3.397 -7.542 -8.200 1.00 0.00 61 ALA A CA 4
ATOM 4344 C C . ALA A 1 19 ? 2.840 -6.921 -9.498 1.00 0.00 61 ALA A C 4
ATOM 4345 O O . ALA A 1 19 ? 3.579 -6.311 -10.281 1.00 0.00 61 ALA A O 4
ATOM 4352 N N . ASP A 1 20 ? 1.516 -7.096 -9.702 1.00 0.00 62 ASP A N 4
ATOM 4353 C CA . ASP A 1 20 ? 0.784 -6.604 -10.872 1.00 0.00 62 ASP A CA 4
ATOM 4354 C C . ASP A 1 20 ? 0.597 -5.082 -10.773 1.00 0.00 62 ASP A C 4
ATOM 4355 O O . ASP A 1 20 ? -0.050 -4.589 -9.831 1.00 0.00 62 ASP A O 4
ATOM 4364 N N . GLY A 1 21 ? 1.194 -4.353 -11.727 1.00 0.00 63 GLY A N 4
ATOM 4365 C CA . GLY A 1 21 ? 1.118 -2.891 -11.763 1.00 0.00 63 GLY A CA 4
ATOM 4366 C C . GLY A 1 21 ? 1.993 -2.204 -10.716 1.00 0.00 63 GLY A C 4
ATOM 4367 O O . GLY A 1 21 ? 1.887 -0.983 -10.519 1.00 0.00 63 GLY A O 4
ATOM 4371 N N . LEU A 1 22 ? 2.866 -2.984 -10.043 1.00 0.00 64 LEU A N 4
ATOM 4372 C CA . LEU A 1 22 ? 3.751 -2.459 -8.998 1.00 0.00 64 LEU A CA 4
ATOM 4373 C C . LEU A 1 22 ? 4.847 -1.625 -9.682 1.00 0.00 64 LEU A C 4
ATOM 4374 O O . LEU A 1 22 ? 5.705 -2.162 -10.392 1.00 0.00 64 LEU A O 4
ATOM 4390 N N . THR A 1 23 ? 4.775 -0.313 -9.456 1.00 0.00 65 THR A N 4
ATOM 4391 C CA . THR A 1 23 ? 5.662 0.696 -10.040 1.00 0.00 65 THR A CA 4
ATOM 4392 C C . THR A 1 23 ? 6.157 1.634 -8.930 1.00 0.00 65 THR A C 4
ATOM 4393 O O . THR A 1 23 ? 5.360 2.142 -8.146 1.00 0.00 65 THR A O 4
ATOM 4404 N N . MET A 1 24 ? 7.479 1.860 -8.880 1.00 0.00 66 MET A N 4
ATOM 4405 C CA . MET A 1 24 ? 8.102 2.765 -7.897 1.00 0.00 66 MET A CA 4
ATOM 4406 C C . MET A 1 24 ? 8.028 4.185 -8.464 1.00 0.00 66 MET A C 4
ATOM 4407 O O . MET A 1 24 ? 8.280 4.373 -9.665 1.00 0.00 66 MET A O 4
ATOM 4421 N N . LEU A 1 25 ? 7.665 5.168 -7.619 1.00 0.00 67 LEU A N 4
ATOM 4422 C CA . LEU A 1 25 ? 7.586 6.577 -8.033 1.00 0.00 67 LEU A CA 4
ATOM 4423 C C . LEU A 1 25 ? 9.004 7.068 -8.431 1.00 0.00 67 LEU A C 4
ATOM 4424 O O . LEU A 1 25 ? 9.900 7.157 -7.592 1.00 0.00 67 LEU A O 4
ATOM 4440 N N . ASP A 1 26 ? 9.186 7.332 -9.738 1.00 0.00 68 ASP A N 4
ATOM 4441 C CA . ASP A 1 26 ? 10.505 7.553 -10.370 1.00 0.00 68 ASP A CA 4
ATOM 4442 C C . ASP A 1 26 ? 11.095 8.907 -9.932 1.00 0.00 68 ASP A C 4
ATOM 4443 O O . ASP A 1 26 ? 10.572 9.968 -10.296 1.00 0.00 68 ASP A O 4
ATOM 4452 N N . GLY A 1 27 ? 12.164 8.850 -9.120 1.00 0.00 69 GLY A N 4
ATOM 4453 C CA . GLY A 1 27 ? 12.834 10.053 -8.610 1.00 0.00 69 GLY A CA 4
ATOM 4454 C C . GLY A 1 27 ? 12.035 10.769 -7.519 1.00 0.00 69 GLY A C 4
ATOM 4455 O O . GLY A 1 27 ? 12.225 11.970 -7.285 1.00 0.00 69 GLY A O 4
ATOM 4459 N N . ALA A 1 28 ? 11.142 10.020 -6.860 1.00 0.00 70 ALA A N 4
ATOM 4460 C CA . ALA A 1 28 ? 10.283 10.516 -5.772 1.00 0.00 70 ALA A CA 4
ATOM 4461 C C . ALA A 1 28 ? 10.079 9.387 -4.741 1.00 0.00 70 ALA A C 4
ATOM 4462 O O . ALA A 1 28 ? 9.697 8.279 -5.134 1.00 0.00 70 ALA A O 4
ATOM 4469 N N . PRO A 1 29 ? 10.355 9.625 -3.415 1.00 0.00 71 PRO A N 4
ATOM 4470 C CA . PRO A 1 29 ? 10.196 8.582 -2.372 1.00 0.00 71 PRO A CA 4
ATOM 4471 C C . PRO A 1 29 ? 8.734 8.105 -2.262 1.00 0.00 71 PRO A C 4
ATOM 4472 O O . PRO A 1 29 ? 7.869 8.872 -1.849 1.00 0.00 71 PRO A O 4
ATOM 4483 N N . GLY A 1 30 ? 8.473 6.868 -2.699 1.00 0.00 72 GLY A N 4
ATOM 4484 C CA . GLY A 1 30 ? 7.138 6.283 -2.629 1.00 0.00 72 GLY A CA 4
ATOM 4485 C C . GLY A 1 30 ? 6.990 5.079 -3.546 1.00 0.00 72 GLY A C 4
ATOM 4486 O O . GLY A 1 30 ? 7.908 4.754 -4.316 1.00 0.00 72 GLY A O 4
ATOM 4490 N N . VAL A 1 31 ? 5.820 4.424 -3.472 1.00 0.00 73 VAL A N 4
ATOM 4491 C CA . VAL A 1 31 ? 5.523 3.207 -4.243 1.00 0.00 73 VAL A CA 4
ATOM 4492 C C . VAL A 1 31 ? 4.037 3.173 -4.643 1.00 0.00 73 VAL A C 4
ATOM 4493 O O . VAL A 1 31 ? 3.170 3.704 -3.939 1.00 0.00 73 VAL A O 4
ATOM 4506 N N . ARG A 1 32 ? 3.776 2.558 -5.793 1.00 0.00 74 ARG A N 4
ATOM 4507 C CA . ARG A 1 32 ? 2.435 2.299 -6.307 1.00 0.00 74 ARG A CA 4
ATOM 4508 C C . ARG A 1 32 ? 2.298 0.787 -6.556 1.00 0.00 74 ARG A C 4
ATOM 4509 O O . ARG A 1 32 ? 3.230 0.156 -7.048 1.00 0.00 74 ARG A O 4
ATOM 4530 N N . PHE A 1 33 ? 1.147 0.222 -6.179 1.00 0.00 75 PHE A N 4
ATOM 4531 C CA . PHE A 1 33 ? 0.802 -1.188 -6.435 1.00 0.00 75 PHE A CA 4
ATOM 4532 C C . PHE A 1 33 ? -0.711 -1.352 -6.336 1.00 0.00 75 PHE A C 4
ATOM 4533 O O . PHE A 1 33 ? -1.413 -0.388 -6.043 1.00 0.00 75 PHE A O 4
ATOM 4550 N N . ARG A 1 34 ? -1.226 -2.556 -6.626 1.00 0.00 76 ARG A N 4
ATOM 4551 C CA . ARG A 1 34 ? -2.638 -2.884 -6.373 1.00 0.00 76 ARG A CA 4
ATOM 4552 C C . ARG A 1 34 ? -2.694 -3.926 -5.246 1.00 0.00 76 ARG A C 4
ATOM 4553 O O . ARG A 1 34 ? -1.895 -4.872 -5.219 1.00 0.00 76 ARG A O 4
ATOM 4574 N N . LEU A 1 35 ? -3.606 -3.719 -4.291 1.00 0.00 77 LEU A N 4
ATOM 4575 C CA . LEU A 1 35 ? -3.685 -4.533 -3.068 1.00 0.00 77 LEU A CA 4
ATOM 4576 C C . LEU A 1 35 ? -4.807 -5.566 -3.200 1.00 0.00 77 LEU A C 4
ATOM 4577 O O . LEU A 1 35 ? -5.976 -5.202 -3.397 1.00 0.00 77 LEU A O 4
ATOM 4593 N N . GLU A 1 36 ? -4.439 -6.844 -3.092 1.00 0.00 78 GLU A N 4
ATOM 4594 C CA . GLU A 1 36 ? -5.387 -7.956 -3.132 1.00 0.00 78 GLU A CA 4
ATOM 4595 C C . GLU A 1 36 ? -6.053 -8.114 -1.758 1.00 0.00 78 GLU A C 4
ATOM 4596 O O . GLU A 1 36 ? -5.457 -8.666 -0.822 1.00 0.00 78 GLU A O 4
ATOM 4608 N N . ASP A 1 37 ? -7.261 -7.548 -1.639 1.00 0.00 79 ASP A N 4
ATOM 4609 C CA . ASP A 1 37 ? -8.089 -7.639 -0.423 1.00 0.00 79 ASP A CA 4
ATOM 4610 C C . ASP A 1 37 ? -9.145 -8.755 -0.573 1.00 0.00 79 ASP A C 4
ATOM 4611 O O . ASP A 1 37 ? -9.602 -9.053 -1.680 1.00 0.00 79 ASP A O 4
ATOM 4620 N N . LYS A 1 38 ? -9.509 -9.362 0.567 1.00 0.00 80 LYS A N 4
ATOM 4621 C CA . LYS A 1 38 ? -10.416 -10.529 0.634 1.00 0.00 80 LYS A CA 4
ATOM 4622 C C . LYS A 1 38 ? -11.884 -10.088 0.837 1.00 0.00 80 LYS A C 4
ATOM 4623 O O . LYS A 1 38 ? -12.813 -10.823 0.488 1.00 0.00 80 LYS A O 4
ATOM 4642 N N . ASP A 1 39 ? -12.071 -8.885 1.412 1.00 0.00 81 ASP A N 4
ATOM 4643 C CA . ASP A 1 39 ? -13.392 -8.381 1.838 1.00 0.00 81 ASP A CA 4
ATOM 4644 C C . ASP A 1 39 ? -14.182 -7.843 0.635 1.00 0.00 81 ASP A C 4
ATOM 4645 O O . ASP A 1 39 ? -15.400 -8.040 0.548 1.00 0.00 81 ASP A O 4
ATOM 4654 N N . ASN A 1 40 ? -13.471 -7.180 -0.296 1.00 0.00 82 ASN A N 4
ATOM 4655 C CA . ASN A 1 40 ? -14.081 -6.626 -1.523 1.00 0.00 82 ASN A CA 4
ATOM 4656 C C . ASN A 1 40 ? -14.275 -7.728 -2.563 1.00 0.00 82 ASN A C 4
ATOM 4657 O O . ASN A 1 40 ? -13.418 -8.609 -2.694 1.00 0.00 82 ASN A O 4
ATOM 4668 N N . THR A 1 41 ? -15.423 -7.666 -3.276 1.00 0.00 83 THR A N 4
ATOM 4669 C CA . THR A 1 41 ? -15.932 -8.761 -4.127 1.00 0.00 83 THR A CA 4
ATOM 4670 C C . THR A 1 41 ? -15.070 -8.967 -5.388 1.00 0.00 83 THR A C 4
ATOM 4671 O O . THR A 1 41 ? -15.343 -8.421 -6.462 1.00 0.00 83 THR A O 4
ATOM 4682 N N . SER A 1 42 ? -13.958 -9.698 -5.172 1.00 0.00 84 SER A N 4
ATOM 4683 C CA . SER A 1 42 ? -13.055 -10.182 -6.234 1.00 0.00 84 SER A CA 4
ATOM 4684 C C . SER A 1 42 ? -12.472 -8.979 -7.002 1.00 0.00 84 SER A C 4
ATOM 4685 O O . SER A 1 42 ? -12.776 -8.746 -8.180 1.00 0.00 84 SER A O 4
ATOM 4693 N N . LYS A 1 43 ? -11.658 -8.202 -6.284 1.00 0.00 85 LYS A N 4
ATOM 4694 C CA . LYS A 1 43 ? -11.213 -6.874 -6.726 1.00 0.00 85 LYS A CA 4
ATOM 4695 C C . LYS A 1 43 ? -9.928 -6.480 -5.983 1.00 0.00 85 LYS A C 4
ATOM 4696 O O . LYS A 1 43 ? -9.662 -6.976 -4.874 1.00 0.00 85 LYS A O 4
ATOM 4715 N N . THR A 1 44 ? -9.120 -5.614 -6.618 1.00 0.00 86 THR A N 4
ATOM 4716 C CA . THR A 1 44 ? -7.900 -5.052 -6.023 1.00 0.00 86 THR A CA 4
ATOM 4717 C C . THR A 1 44 ? -8.011 -3.517 -5.972 1.00 0.00 86 THR A C 4
ATOM 4718 O O . THR A 1 44 ? -8.416 -2.883 -6.954 1.00 0.00 86 THR A O 4
ATOM 4729 N N . VAL A 1 45 ? -7.653 -2.936 -4.821 1.00 0.00 87 VAL A N 4
ATOM 4730 C CA . VAL A 1 45 ? -7.650 -1.476 -4.606 1.00 0.00 87 VAL A CA 4
ATOM 4731 C C . VAL A 1 45 ? -6.197 -0.988 -4.692 1.00 0.00 87 VAL A C 4
ATOM 4732 O O . VAL A 1 45 ? -5.356 -1.454 -3.925 1.00 0.00 87 VAL A O 4
ATOM 4745 N N . TRP A 1 46 ? -5.906 -0.034 -5.595 1.00 0.00 88 TRP A N 4
ATOM 4746 C CA . TRP A 1 46 ? -4.531 0.484 -5.782 1.00 0.00 88 TRP A CA 4
ATOM 4747 C C . TRP A 1 46 ? -4.105 1.273 -4.544 1.00 0.00 88 TRP A C 4
ATOM 4748 O O . TRP A 1 46 ? -4.911 1.972 -3.962 1.00 0.00 88 TRP A O 4
ATOM 4769 N N . VAL A 1 47 ? -2.861 1.110 -4.109 1.00 0.00 89 VAL A N 4
ATOM 4770 C CA . VAL A 1 47 ? -2.305 1.855 -2.984 1.00 0.00 89 VAL A CA 4
ATOM 4771 C C . VAL A 1 47 ? -1.245 2.821 -3.513 1.00 0.00 89 VAL A C 4
ATOM 4772 O O . VAL A 1 47 ? -0.187 2.395 -3.994 1.00 0.00 89 VAL A O 4
ATOM 4785 N N . LEU A 1 48 ? -1.577 4.116 -3.475 1.00 0.00 90 LEU A N 4
ATOM 4786 C CA . LEU A 1 48 ? -0.641 5.194 -3.783 1.00 0.00 90 LEU A CA 4
ATOM 4787 C C . LEU A 1 48 ? -0.020 5.665 -2.460 1.00 0.00 90 LEU A C 4
ATOM 4788 O O . LEU A 1 48 ? -0.626 6.447 -1.710 1.00 0.00 90 LEU A O 4
ATOM 4804 N N . TYR A 1 49 ? 1.164 5.114 -2.160 1.00 0.00 91 TYR A N 4
ATOM 4805 C CA . TYR A 1 49 ? 1.950 5.471 -0.975 1.00 0.00 91 TYR A CA 4
ATOM 4806 C C . TYR A 1 49 ? 3.034 6.487 -1.375 1.00 0.00 91 TYR A C 4
ATOM 4807 O O . TYR A 1 49 ? 3.810 6.238 -2.294 1.00 0.00 91 TYR A O 4
ATOM 4825 N N . LYS A 1 50 ? 3.043 7.639 -0.691 1.00 0.00 92 LYS A N 4
ATOM 4826 C CA . LYS A 1 50 ? 4.117 8.643 -0.775 1.00 0.00 92 LYS A CA 4
ATOM 4827 C C . LYS A 1 50 ? 4.881 8.663 0.561 1.00 0.00 92 LYS A C 4
ATOM 4828 O O . LYS A 1 50 ? 4.290 8.480 1.629 1.00 0.00 92 LYS A O 4
ATOM 4847 N N . GLY A 1 51 ? 6.195 8.856 0.480 1.00 0.00 93 GLY A N 4
ATOM 4848 C CA . GLY A 1 51 ? 7.096 8.803 1.637 1.00 0.00 93 GLY A CA 4
ATOM 4849 C C . GLY A 1 51 ? 8.109 7.679 1.488 1.00 0.00 93 GLY A C 4
ATOM 4850 O O . GLY A 1 51 ? 7.981 6.849 0.574 1.00 0.00 93 GLY A O 4
ATOM 4854 N N . ALA A 1 52 ? 9.110 7.645 2.383 1.00 0.00 94 ALA A N 4
ATOM 4855 C CA . ALA A 1 52 ? 10.179 6.628 2.357 1.00 0.00 94 ALA A CA 4
ATOM 4856 C C . ALA A 1 52 ? 9.596 5.207 2.536 1.00 0.00 94 ALA A C 4
ATOM 4857 O O . ALA A 1 52 ? 8.884 4.940 3.514 1.00 0.00 94 ALA A O 4
ATOM 4864 N N . VAL A 1 53 ? 9.911 4.315 1.579 1.00 0.00 95 VAL A N 4
ATOM 4865 C CA . VAL A 1 53 ? 9.340 2.956 1.509 1.00 0.00 95 VAL A CA 4
ATOM 4866 C C . VAL A 1 53 ? 10.057 2.023 2.515 1.00 0.00 95 VAL A C 4
ATOM 4867 O O . VAL A 1 53 ? 11.290 2.007 2.546 1.00 0.00 95 VAL A O 4
ATOM 4880 N N . PRO A 1 54 ? 9.297 1.274 3.391 1.00 0.00 96 PRO A N 4
ATOM 4881 C CA . PRO A 1 54 ? 9.893 0.277 4.320 1.00 0.00 96 PRO A CA 4
ATOM 4882 C C . PRO A 1 54 ? 10.660 -0.829 3.558 1.00 0.00 96 PRO A C 4
ATOM 4883 O O . PRO A 1 54 ? 10.203 -1.294 2.511 1.00 0.00 96 PRO A O 4
ATOM 4894 N N . ASP A 1 55 ? 11.839 -1.216 4.084 1.00 0.00 97 ASP A N 4
ATOM 4895 C CA . ASP A 1 55 ? 12.695 -2.268 3.478 1.00 0.00 97 ASP A CA 4
ATOM 4896 C C . ASP A 1 55 ? 12.044 -3.659 3.572 1.00 0.00 97 ASP A C 4
ATOM 4897 O O . ASP A 1 55 ? 12.300 -4.524 2.730 1.00 0.00 97 ASP A O 4
ATOM 4906 N N . THR A 1 56 ? 11.195 -3.855 4.595 1.00 0.00 98 THR A N 4
ATOM 4907 C CA . THR A 1 56 ? 10.430 -5.110 4.777 1.00 0.00 98 THR A CA 4
ATOM 4908 C C . THR A 1 56 ? 9.296 -5.246 3.718 1.00 0.00 98 THR A C 4
ATOM 4909 O O . THR A 1 56 ? 8.755 -6.348 3.511 1.00 0.00 98 THR A O 4
ATOM 4920 N N . PHE A 1 57 ? 8.944 -4.116 3.050 1.00 0.00 99 PHE A N 4
ATOM 4921 C CA . PHE A 1 57 ? 7.976 -4.107 1.932 1.00 0.00 99 PHE A CA 4
ATOM 4922 C C . PHE A 1 57 ? 8.591 -4.801 0.708 1.00 0.00 99 PHE A C 4
ATOM 4923 O O . PHE A 1 57 ? 9.760 -4.567 0.376 1.00 0.00 99 PHE A O 4
ATOM 4940 N N . LYS A 1 58 ? 7.776 -5.634 0.046 1.00 0.00 100 LYS A N 4
ATOM 4941 C CA . LYS A 1 58 ? 8.184 -6.431 -1.117 1.00 0.00 100 LYS A CA 4
ATOM 4942 C C . LYS A 1 58 ? 6.921 -6.949 -1.851 1.00 0.00 100 LYS A C 4
ATOM 4943 O O . LYS A 1 58 ? 5.850 -7.036 -1.235 1.00 0.00 100 LYS A O 4
ATOM 4962 N N . PRO A 1 59 ? 7.009 -7.272 -3.181 1.00 0.00 101 PRO A N 4
ATOM 4963 C CA . PRO A 1 59 ? 5.885 -7.888 -3.929 1.00 0.00 101 PRO A CA 4
ATOM 4964 C C . PRO A 1 59 ? 5.513 -9.263 -3.340 1.00 0.00 101 PRO A C 4
ATOM 4965 O O . PRO A 1 59 ? 6.327 -10.184 -3.383 1.00 0.00 101 PRO A O 4
ATOM 4976 N N . GLY A 1 60 ? 4.311 -9.373 -2.750 1.00 0.00 102 GLY A N 4
ATOM 4977 C CA . GLY A 1 60 ? 3.804 -10.646 -2.222 1.00 0.00 102 GLY A CA 4
ATOM 4978 C C . GLY A 1 60 ? 3.708 -10.689 -0.705 1.00 0.00 102 GLY A C 4
ATOM 4979 O O . GLY A 1 60 ? 3.181 -11.663 -0.161 1.00 0.00 102 GLY A O 4
ATOM 4983 N N . VAL A 1 61 ? 4.202 -9.644 -0.004 1.00 0.00 103 VAL A N 4
ATOM 4984 C CA . VAL A 1 61 ? 4.087 -9.572 1.473 1.00 0.00 103 VAL A CA 4
ATOM 4985 C C . VAL A 1 61 ? 2.709 -8.995 1.836 1.00 0.00 103 VAL A C 4
ATOM 4986 O O . VAL A 1 61 ? 2.129 -8.227 1.066 1.00 0.00 103 VAL A O 4
ATOM 4999 N N . GLU A 1 62 ? 2.176 -9.379 2.994 1.00 0.00 104 GLU A N 4
ATOM 5000 C CA . GLU A 1 62 ? 0.978 -8.756 3.545 1.00 0.00 104 GLU A CA 4
ATOM 5001 C C . GLU A 1 62 ? 1.363 -7.406 4.159 1.00 0.00 104 GLU A C 4
ATOM 5002 O O . GLU A 1 62 ? 2.471 -7.254 4.685 1.00 0.00 104 GLU A O 4
ATOM 5014 N N . VAL A 1 63 ? 0.455 -6.434 4.050 1.00 0.00 105 VAL A N 4
ATOM 5015 C CA . VAL A 1 63 ? 0.631 -5.070 4.585 1.00 0.00 105 VAL A CA 4
ATOM 5016 C C . VAL A 1 63 ? -0.644 -4.585 5.287 1.00 0.00 105 VAL A C 4
ATOM 5017 O O . VAL A 1 63 ? -1.752 -5.063 5.012 1.00 0.00 105 VAL A O 4
ATOM 5030 N N . ILE A 1 64 ? -0.441 -3.651 6.218 1.00 0.00 106 ILE A N 4
ATOM 5031 C CA . ILE A 1 64 ? -1.482 -2.835 6.822 1.00 0.00 106 ILE A CA 4
ATOM 5032 C C . ILE A 1 64 ? -1.297 -1.429 6.236 1.00 0.00 106 ILE A C 4
ATOM 5033 O O . ILE A 1 64 ? -0.310 -0.746 6.547 1.00 0.00 106 ILE A O 4
ATOM 5049 N N . ILE A 1 65 ? -2.214 -1.023 5.356 1.00 0.00 107 ILE A N 4
ATOM 5050 C CA . ILE A 1 65 ? -2.207 0.323 4.753 1.00 0.00 107 ILE A CA 4
ATOM 5051 C C . ILE A 1 65 ? -3.166 1.205 5.552 1.00 0.00 107 ILE A C 4
ATOM 5052 O O . ILE A 1 65 ? -4.213 0.739 6.017 1.00 0.00 107 ILE A O 4
ATOM 5068 N N . GLU A 1 66 ? -2.790 2.470 5.735 1.00 0.00 108 GLU A N 4
ATOM 5069 C CA . GLU A 1 66 ? -3.570 3.421 6.525 1.00 0.00 108 GLU A CA 4
ATOM 5070 C C . GLU A 1 66 ? -3.414 4.828 5.939 1.00 0.00 108 GLU A C 4
ATOM 5071 O O . GLU A 1 66 ? -2.324 5.204 5.511 1.00 0.00 108 GLU A O 4
ATOM 5083 N N . GLY A 1 67 ? -4.530 5.569 5.909 1.00 0.00 109 GLY A N 4
ATOM 5084 C CA . GLY A 1 67 ? -4.610 6.898 5.314 1.00 0.00 109 GLY A CA 4
ATOM 5085 C C . GLY A 1 67 ? -6.061 7.278 5.097 1.00 0.00 109 GLY A C 4
ATOM 5086 O O . GLY A 1 67 ? -6.772 7.569 6.064 1.00 0.00 109 GLY A O 4
ATOM 5090 N N . GLY A 1 68 ? -6.512 7.247 3.838 1.00 0.00 110 GLY A N 4
ATOM 5091 C CA . GLY A 1 68 ? -7.916 7.450 3.509 1.00 0.00 110 GLY A CA 4
ATOM 5092 C C . GLY A 1 68 ? -8.217 7.088 2.068 1.00 0.00 110 GLY A C 4
ATOM 5093 O O . GLY A 1 68 ? -7.301 6.967 1.241 1.00 0.00 110 GLY A O 4
ATOM 5097 N N . LEU A 1 69 ? -9.506 6.911 1.774 1.00 0.00 111 LEU A N 4
ATOM 5098 C CA . LEU A 1 69 ? -10.010 6.634 0.419 1.00 0.00 111 LEU A CA 4
ATOM 5099 C C . LEU A 1 69 ? -11.234 7.529 0.164 1.00 0.00 111 LEU A C 4
ATOM 5100 O O . LEU A 1 69 ? -12.135 7.622 1.006 1.00 0.00 111 LEU A O 4
ATOM 5116 N N . ALA A 1 70 ? -11.234 8.198 -0.994 1.00 0.00 112 ALA A N 4
ATOM 5117 C CA . ALA A 1 70 ? -12.305 9.130 -1.391 1.00 0.00 112 ALA A CA 4
ATOM 5118 C C . ALA A 1 70 ? -13.227 8.465 -2.431 1.00 0.00 112 ALA A C 4
ATOM 5119 O O . ALA A 1 70 ? -12.749 7.643 -3.220 1.00 0.00 112 ALA A O 4
ATOM 5126 N N . PRO A 1 71 ? -14.572 8.792 -2.438 1.00 0.00 113 PRO A N 4
ATOM 5127 C CA . PRO A 1 71 ? -15.529 8.293 -3.465 1.00 0.00 113 PRO A CA 4
ATOM 5128 C C . PRO A 1 71 ? -15.052 8.577 -4.908 1.00 0.00 113 PRO A C 4
ATOM 5129 O O . PRO A 1 71 ? -15.204 7.738 -5.800 1.00 0.00 113 PRO A O 4
ATOM 5140 N N . GLY A 1 72 ? -14.435 9.761 -5.099 1.00 0.00 114 GLY A N 4
ATOM 5141 C CA . GLY A 1 72 ? -13.929 10.199 -6.405 1.00 0.00 114 GLY A CA 4
ATOM 5142 C C . GLY A 1 72 ? -12.483 9.778 -6.670 1.00 0.00 114 GLY A C 4
ATOM 5143 O O . GLY A 1 72 ? -11.691 10.568 -7.207 1.00 0.00 114 GLY A O 4
ATOM 5147 N N . GLU A 1 73 ? -12.148 8.529 -6.289 1.00 0.00 115 GLU A N 4
ATOM 5148 C CA . GLU A 1 73 ? -10.843 7.901 -6.598 1.00 0.00 115 GLU A CA 4
ATOM 5149 C C . GLU A 1 73 ? -10.896 6.381 -6.330 1.00 0.00 115 GLU A C 4
ATOM 5150 O O . GLU A 1 73 ? -11.542 5.916 -5.382 1.00 0.00 115 GLU A O 4
ATOM 5162 N N . ASP A 1 74 ? -10.225 5.620 -7.206 1.00 0.00 116 ASP A N 4
ATOM 5163 C CA . ASP A 1 74 ? -10.117 4.153 -7.109 1.00 0.00 116 ASP A CA 4
ATOM 5164 C C . ASP A 1 74 ? -8.964 3.752 -6.180 1.00 0.00 116 ASP A C 4
ATOM 5165 O O . ASP A 1 74 ? -9.014 2.700 -5.533 1.00 0.00 116 ASP A O 4
ATOM 5174 N N . THR A 1 75 ? -7.922 4.599 -6.122 1.00 0.00 117 THR A N 4
ATOM 5175 C CA . THR A 1 75 ? -6.701 4.292 -5.364 1.00 0.00 117 THR A CA 4
ATOM 5176 C C . THR A 1 75 ? -6.829 4.807 -3.923 1.00 0.00 117 THR A C 4
ATOM 5177 O O . THR A 1 75 ? -7.288 5.927 -3.693 1.00 0.00 117 THR A O 4
ATOM 5188 N N . PHE A 1 76 ? -6.448 3.960 -2.969 1.00 0.00 118 PHE A N 4
ATOM 5189 C CA . PHE A 1 76 ? -6.325 4.314 -1.560 1.00 0.00 118 PHE A CA 4
ATOM 5190 C C . PHE A 1 76 ? -5.045 5.139 -1.374 1.00 0.00 118 PHE A C 4
ATOM 5191 O O . PHE A 1 76 ? -3.963 4.723 -1.807 1.00 0.00 118 PHE A O 4
ATOM 5208 N N . LYS A 1 77 ? -5.185 6.308 -0.755 1.00 0.00 119 LYS A N 4
ATOM 5209 C CA . LYS A 1 77 ? -4.053 7.150 -0.379 1.00 0.00 119 LYS A CA 4
ATOM 5210 C C . LYS A 1 77 ? -3.502 6.660 0.972 1.00 0.00 119 LYS A C 4
ATOM 5211 O O . LYS A 1 77 ? -4.133 6.857 2.015 1.00 0.00 119 LYS A O 4
ATOM 5230 N N . ALA A 1 78 ? -2.344 5.976 0.930 1.00 0.00 120 ALA A N 4
ATOM 5231 C CA . ALA A 1 78 ? -1.650 5.505 2.131 1.00 0.00 120 ALA A CA 4
ATOM 5232 C C . ALA A 1 78 ? -0.802 6.640 2.699 1.00 0.00 120 ALA A C 4
ATOM 5233 O O . ALA A 1 78 ? 0.148 7.105 2.045 1.00 0.00 120 ALA A O 4
ATOM 5240 N N . ARG A 1 79 ? -1.199 7.128 3.884 1.00 0.00 121 ARG A N 4
ATOM 5241 C CA . ARG A 1 79 ? -0.420 8.101 4.664 1.00 0.00 121 ARG A CA 4
ATOM 5242 C C . ARG A 1 79 ? 0.858 7.413 5.181 1.00 0.00 121 ARG A C 4
ATOM 5243 O O . ARG A 1 79 ? 1.928 8.018 5.237 1.00 0.00 121 ARG A O 4
ATOM 5264 N N . THR A 1 80 ? 0.709 6.117 5.520 1.00 0.00 122 THR A N 4
ATOM 5265 C CA . THR A 1 80 ? 1.777 5.266 6.049 1.00 0.00 122 THR A CA 4
ATOM 5266 C C . THR A 1 80 ? 1.640 3.854 5.449 1.00 0.00 122 THR A C 4
ATOM 5267 O O . THR A 1 80 ? 0.520 3.402 5.153 1.00 0.00 122 THR A O 4
ATOM 5278 N N . LEU A 1 81 ? 2.782 3.174 5.275 1.00 0.00 123 LEU A N 4
ATOM 5279 C CA . LEU A 1 81 ? 2.851 1.800 4.760 1.00 0.00 123 LEU A CA 4
ATOM 5280 C C . LEU A 1 81 ? 3.669 0.956 5.738 1.00 0.00 123 LEU A C 4
ATOM 5281 O O . LEU A 1 81 ? 4.848 1.239 5.970 1.00 0.00 123 LEU A O 4
ATOM 5297 N N . MET A 1 82 ? 3.025 -0.052 6.319 1.00 0.00 124 MET A N 4
ATOM 5298 C CA . MET A 1 82 ? 3.656 -1.018 7.236 1.00 0.00 124 MET A CA 4
ATOM 5299 C C . MET A 1 82 ? 3.262 -2.424 6.790 1.00 0.00 124 MET A C 4
ATOM 5300 O O . MET A 1 82 ? 2.170 -2.608 6.273 1.00 0.00 124 MET A O 4
ATOM 5314 N N . THR A 1 83 ? 4.163 -3.400 6.954 1.00 0.00 125 THR A N 4
ATOM 5315 C CA . THR A 1 83 ? 3.887 -4.810 6.619 1.00 0.00 125 THR A CA 4
ATOM 5316 C C . THR A 1 83 ? 3.325 -5.562 7.839 1.00 0.00 125 THR A C 4
ATOM 5317 O O . THR A 1 83 ? 3.432 -5.099 8.982 1.00 0.00 125 THR A O 4
ATOM 5328 N N . LYS A 1 84 ? 2.720 -6.731 7.568 1.00 0.00 126 LYS A N 4
ATOM 5329 C CA . LYS A 1 84 ? 2.252 -7.679 8.597 1.00 0.00 126 LYS A CA 4
ATOM 5330 C C . LYS A 1 84 ? 3.362 -8.712 8.905 1.00 0.00 126 LYS A C 4
ATOM 5331 O O . LYS A 1 84 ? 3.121 -9.710 9.589 1.00 0.00 126 LYS A O 4
ATOM 5350 N N . CYS A 1 85 ? 4.579 -8.454 8.396 1.00 0.00 127 CYS A N 4
ATOM 5351 C CA . CYS A 1 85 ? 5.765 -9.301 8.599 1.00 0.00 127 CYS A CA 4
ATOM 5352 C C . CYS A 1 85 ? 6.815 -8.520 9.414 1.00 0.00 127 CYS A C 4
ATOM 5353 O O . CYS A 1 85 ? 6.933 -7.301 9.236 1.00 0.00 127 CYS A O 4
ATOM 5361 N N . PRO A 1 86 ? 7.595 -9.191 10.325 1.00 0.00 128 PRO A N 4
ATOM 5362 C CA . PRO A 1 86 ? 8.691 -8.529 11.082 1.00 0.00 128 PRO A CA 4
ATOM 5363 C C . PRO A 1 86 ? 9.917 -8.191 10.180 1.00 0.00 128 PRO A C 4
ATOM 5364 O O . PRO A 1 86 ? 9.877 -8.366 8.950 1.00 0.00 128 PRO A O 4
ATOM 5375 N N . LEU A 1 87 ? 11.002 -7.705 10.819 1.00 0.00 129 LEU A N 4
ATOM 5376 C CA . LEU A 1 87 ? 12.269 -7.376 10.134 1.00 0.00 129 LEU A CA 4
ATOM 5377 C C . LEU A 1 87 ? 12.968 -8.662 9.642 1.00 0.00 129 LEU A C 4
ATOM 5378 O O . LEU A 1 87 ? 13.210 -9.579 10.434 1.00 0.00 129 LEU A O 4
ATOM 5394 N N . GLU A 1 88 ? 13.228 -8.714 8.326 1.00 0.00 130 GLU A N 4
ATOM 5395 C CA . GLU A 1 88 ? 13.924 -9.823 7.642 1.00 0.00 130 GLU A CA 4
ATOM 5396 C C . GLU A 1 88 ? 15.315 -10.100 8.284 1.00 0.00 130 GLU A C 4
ATOM 5397 O O . GLU A 1 88 ? 15.475 -11.123 8.985 1.00 0.00 130 GLU A O 4
ATOM 5409 N N . MET A 1 1 ? -20.065 21.828 2.004 1.00 0.00 43 MET A N 5
ATOM 5410 C CA . MET A 1 1 ? -20.301 20.946 3.174 1.00 0.00 43 MET A CA 5
ATOM 5411 C C . MET A 1 1 ? -19.910 19.491 2.858 1.00 0.00 43 MET A C 5
ATOM 5412 O O . MET A 1 1 ? -19.376 18.790 3.715 1.00 0.00 43 MET A O 5
ATOM 5428 N N . ALA A 1 2 ? -20.163 19.047 1.611 1.00 0.00 44 ALA A N 5
ATOM 5429 C CA . ALA A 1 2 ? -19.945 17.642 1.181 1.00 0.00 44 ALA A CA 5
ATOM 5430 C C . ALA A 1 2 ? -18.502 17.393 0.677 1.00 0.00 44 ALA A C 5
ATOM 5431 O O . ALA A 1 2 ? -18.249 16.394 -0.006 1.00 0.00 44 ALA A O 5
ATOM 5438 N N . THR A 1 3 ? -17.559 18.285 1.038 1.00 0.00 45 THR A N 5
ATOM 5439 C CA . THR A 1 3 ? -16.137 18.159 0.661 1.00 0.00 45 THR A CA 5
ATOM 5440 C C . THR A 1 3 ? -15.480 16.918 1.334 1.00 0.00 45 THR A C 5
ATOM 5441 O O . THR A 1 3 ? -15.490 16.830 2.570 1.00 0.00 45 THR A O 5
ATOM 5452 N N . PRO A 1 4 ? -14.958 15.922 0.525 1.00 0.00 46 PRO A N 5
ATOM 5453 C CA . PRO A 1 4 ? -14.200 14.754 1.048 1.00 0.00 46 PRO A CA 5
ATOM 5454 C C . PRO A 1 4 ? -12.943 15.169 1.848 1.00 0.00 46 PRO A C 5
ATOM 5455 O O . PRO A 1 4 ? -11.859 15.352 1.282 1.00 0.00 46 PRO A O 5
ATOM 5466 N N . GLN A 1 5 ? -13.107 15.313 3.176 1.00 0.00 47 GLN A N 5
ATOM 5467 C CA . GLN A 1 5 ? -12.023 15.707 4.108 1.00 0.00 47 GLN A CA 5
ATOM 5468 C C . GLN A 1 5 ? -11.243 14.463 4.602 1.00 0.00 47 GLN A C 5
ATOM 5469 O O . GLN A 1 5 ? -10.789 14.387 5.756 1.00 0.00 47 GLN A O 5
ATOM 5483 N N . ASP A 1 6 ? -11.019 13.517 3.667 1.00 0.00 48 ASP A N 5
ATOM 5484 C CA . ASP A 1 6 ? -10.314 12.249 3.928 1.00 0.00 48 ASP A CA 5
ATOM 5485 C C . ASP A 1 6 ? -8.789 12.442 4.061 1.00 0.00 48 ASP A C 5
ATOM 5486 O O . ASP A 1 6 ? -8.054 11.472 4.263 1.00 0.00 48 ASP A O 5
ATOM 5495 N N . LYS A 1 7 ? -8.338 13.704 3.949 1.00 0.00 49 LYS A N 5
ATOM 5496 C CA . LYS A 1 7 ? -6.959 14.111 4.277 1.00 0.00 49 LYS A CA 5
ATOM 5497 C C . LYS A 1 7 ? -6.703 13.910 5.783 1.00 0.00 49 LYS A C 5
ATOM 5498 O O . LYS A 1 7 ? -5.619 13.492 6.193 1.00 0.00 49 LYS A O 5
ATOM 5517 N N . LEU A 1 8 ? -7.733 14.218 6.586 1.00 0.00 50 LEU A N 5
ATOM 5518 C CA . LEU A 1 8 ? -7.706 14.045 8.050 1.00 0.00 50 LEU A CA 5
ATOM 5519 C C . LEU A 1 8 ? -8.101 12.599 8.433 1.00 0.00 50 LEU A C 5
ATOM 5520 O O . LEU A 1 8 ? -7.709 12.105 9.495 1.00 0.00 50 LEU A O 5
ATOM 5536 N N . HIS A 1 9 ? -8.889 11.937 7.559 1.00 0.00 51 HIS A N 5
ATOM 5537 C CA . HIS A 1 9 ? -9.440 10.591 7.826 1.00 0.00 51 HIS A CA 5
ATOM 5538 C C . HIS A 1 9 ? -8.428 9.502 7.432 1.00 0.00 51 HIS A C 5
ATOM 5539 O O . HIS A 1 9 ? -8.092 9.362 6.251 1.00 0.00 51 HIS A O 5
ATOM 5554 N N . THR A 1 10 ? -7.942 8.751 8.439 1.00 0.00 52 THR A N 5
ATOM 5555 C CA . THR A 1 10 ? -7.063 7.591 8.255 1.00 0.00 52 THR A CA 5
ATOM 5556 C C . THR A 1 10 ? -7.880 6.284 8.431 1.00 0.00 52 THR A C 5
ATOM 5557 O O . THR A 1 10 ? -8.325 5.957 9.537 1.00 0.00 52 THR A O 5
ATOM 5568 N N . VAL A 1 11 ? -8.108 5.565 7.312 1.00 0.00 53 VAL A N 5
ATOM 5569 C CA . VAL A 1 11 ? -8.868 4.300 7.264 1.00 0.00 53 VAL A CA 5
ATOM 5570 C C . VAL A 1 11 ? -7.878 3.135 7.216 1.00 0.00 53 VAL A C 5
ATOM 5571 O O . VAL A 1 11 ? -6.918 3.173 6.453 1.00 0.00 53 VAL A O 5
ATOM 5584 N N . ARG A 1 12 ? -8.119 2.113 8.033 1.00 0.00 54 ARG A N 5
ATOM 5585 C CA . ARG A 1 12 ? -7.215 0.966 8.168 1.00 0.00 54 ARG A CA 5
ATOM 5586 C C . ARG A 1 12 ? -7.708 -0.182 7.268 1.00 0.00 54 ARG A C 5
ATOM 5587 O O . ARG A 1 12 ? -8.736 -0.808 7.552 1.00 0.00 54 ARG A O 5
ATOM 5608 N N . LEU A 1 13 ? -6.979 -0.429 6.172 1.00 0.00 55 LEU A N 5
ATOM 5609 C CA . LEU A 1 13 ? -7.329 -1.444 5.159 1.00 0.00 55 LEU A CA 5
ATOM 5610 C C . LEU A 1 13 ? -6.209 -2.508 5.154 1.00 0.00 55 LEU A C 5
ATOM 5611 O O . LEU A 1 13 ? -5.033 -2.174 5.306 1.00 0.00 55 LEU A O 5
ATOM 5627 N N . PHE A 1 14 ? -6.590 -3.787 5.006 1.00 0.00 56 PHE A N 5
ATOM 5628 C CA . PHE A 1 14 ? -5.679 -4.945 5.162 1.00 0.00 56 PHE A CA 5
ATOM 5629 C C . PHE A 1 14 ? -5.639 -5.758 3.850 1.00 0.00 56 PHE A C 5
ATOM 5630 O O . PHE A 1 14 ? -6.674 -5.891 3.176 1.00 0.00 56 PHE A O 5
ATOM 5647 N N . GLY A 1 15 ? -4.462 -6.304 3.498 1.00 0.00 57 GLY A N 5
ATOM 5648 C CA . GLY A 1 15 ? -4.327 -7.155 2.311 1.00 0.00 57 GLY A CA 5
ATOM 5649 C C . GLY A 1 15 ? -2.913 -7.684 2.136 1.00 0.00 57 GLY A C 5
ATOM 5650 O O . GLY A 1 15 ? -2.124 -7.696 3.083 1.00 0.00 57 GLY A O 5
ATOM 5654 N N . THR A 1 16 ? -2.608 -8.146 0.911 1.00 0.00 58 THR A N 5
ATOM 5655 C CA . THR A 1 16 ? -1.273 -8.633 0.523 1.00 0.00 58 THR A CA 5
ATOM 5656 C C . THR A 1 16 ? -0.849 -7.975 -0.816 1.00 0.00 58 THR A C 5
ATOM 5657 O O . THR A 1 16 ? -1.668 -7.802 -1.714 1.00 0.00 58 THR A O 5
ATOM 5668 N N . VAL A 1 17 ? 0.437 -7.605 -0.923 1.00 0.00 59 VAL A N 5
ATOM 5669 C CA . VAL A 1 17 ? 0.992 -6.840 -2.065 1.00 0.00 59 VAL A CA 5
ATOM 5670 C C . VAL A 1 17 ? 1.155 -7.725 -3.312 1.00 0.00 59 VAL A C 5
ATOM 5671 O O . VAL A 1 17 ? 1.707 -8.820 -3.225 1.00 0.00 59 VAL A O 5
ATOM 5684 N N . ALA A 1 18 ? 0.677 -7.231 -4.461 1.00 0.00 60 ALA A N 5
ATOM 5685 C CA . ALA A 1 18 ? 0.853 -7.896 -5.757 1.00 0.00 60 ALA A CA 5
ATOM 5686 C C . ALA A 1 18 ? 2.085 -7.345 -6.495 1.00 0.00 60 ALA A C 5
ATOM 5687 O O . ALA A 1 18 ? 2.497 -6.199 -6.279 1.00 0.00 60 ALA A O 5
ATOM 5694 N N . ALA A 1 19 ? 2.653 -8.179 -7.376 1.00 0.00 61 ALA A N 5
ATOM 5695 C CA . ALA A 1 19 ? 3.782 -7.802 -8.244 1.00 0.00 61 ALA A CA 5
ATOM 5696 C C . ALA A 1 19 ? 3.283 -7.069 -9.499 1.00 0.00 61 ALA A C 5
ATOM 5697 O O . ALA A 1 19 ? 3.918 -6.116 -9.965 1.00 0.00 61 ALA A O 5
ATOM 5704 N N . ASP A 1 20 ? 2.118 -7.508 -10.020 1.00 0.00 62 ASP A N 5
ATOM 5705 C CA . ASP A 1 20 ? 1.564 -7.012 -11.297 1.00 0.00 62 ASP A CA 5
ATOM 5706 C C . ASP A 1 20 ? 0.852 -5.664 -11.071 1.00 0.00 62 ASP A C 5
ATOM 5707 O O . ASP A 1 20 ? -0.377 -5.607 -10.954 1.00 0.00 62 ASP A O 5
ATOM 5716 N N . GLY A 1 21 ? 1.643 -4.585 -10.968 1.00 0.00 63 GLY A N 5
ATOM 5717 C CA . GLY A 1 21 ? 1.122 -3.239 -10.695 1.00 0.00 63 GLY A CA 5
ATOM 5718 C C . GLY A 1 21 ? 1.967 -2.465 -9.687 1.00 0.00 63 GLY A C 5
ATOM 5719 O O . GLY A 1 21 ? 1.637 -1.319 -9.350 1.00 0.00 63 GLY A O 5
ATOM 5723 N N . LEU A 1 22 ? 3.063 -3.096 -9.205 1.00 0.00 64 LEU A N 5
ATOM 5724 C CA . LEU A 1 22 ? 3.983 -2.489 -8.227 1.00 0.00 64 LEU A CA 5
ATOM 5725 C C . LEU A 1 22 ? 4.912 -1.498 -8.967 1.00 0.00 64 LEU A C 5
ATOM 5726 O O . LEU A 1 22 ? 5.930 -1.885 -9.549 1.00 0.00 64 LEU A O 5
ATOM 5742 N N . THR A 1 23 ? 4.502 -0.229 -8.962 1.00 0.00 65 THR A N 5
ATOM 5743 C CA . THR A 1 23 ? 5.243 0.891 -9.556 1.00 0.00 65 THR A CA 5
ATOM 5744 C C . THR A 1 23 ? 5.940 1.713 -8.452 1.00 0.00 65 THR A C 5
ATOM 5745 O O . THR A 1 23 ? 5.277 2.384 -7.669 1.00 0.00 65 THR A O 5
ATOM 5756 N N . MET A 1 24 ? 7.277 1.649 -8.399 1.00 0.00 66 MET A N 5
ATOM 5757 C CA . MET A 1 24 ? 8.090 2.453 -7.465 1.00 0.00 66 MET A CA 5
ATOM 5758 C C . MET A 1 24 ? 8.238 3.861 -8.061 1.00 0.00 66 MET A C 5
ATOM 5759 O O . MET A 1 24 ? 8.802 4.001 -9.150 1.00 0.00 66 MET A O 5
ATOM 5773 N N . LEU A 1 25 ? 7.715 4.884 -7.353 1.00 0.00 67 LEU A N 5
ATOM 5774 C CA . LEU A 1 25 ? 7.637 6.267 -7.871 1.00 0.00 67 LEU A CA 5
ATOM 5775 C C . LEU A 1 25 ? 9.049 6.819 -8.217 1.00 0.00 67 LEU A C 5
ATOM 5776 O O . LEU A 1 25 ? 9.945 6.829 -7.365 1.00 0.00 67 LEU A O 5
ATOM 5792 N N . ASP A 1 26 ? 9.218 7.258 -9.485 1.00 0.00 68 ASP A N 5
ATOM 5793 C CA . ASP A 1 26 ? 10.526 7.657 -10.056 1.00 0.00 68 ASP A CA 5
ATOM 5794 C C . ASP A 1 26 ? 10.990 8.988 -9.451 1.00 0.00 68 ASP A C 5
ATOM 5795 O O . ASP A 1 26 ? 10.491 10.055 -9.827 1.00 0.00 68 ASP A O 5
ATOM 5804 N N . GLY A 1 27 ? 11.900 8.915 -8.464 1.00 0.00 69 GLY A N 5
ATOM 5805 C CA . GLY A 1 27 ? 12.423 10.103 -7.789 1.00 0.00 69 GLY A CA 5
ATOM 5806 C C . GLY A 1 27 ? 11.525 10.587 -6.651 1.00 0.00 69 GLY A C 5
ATOM 5807 O O . GLY A 1 27 ? 12.021 11.065 -5.627 1.00 0.00 69 GLY A O 5
ATOM 5811 N N . ALA A 1 28 ? 10.196 10.480 -6.845 1.00 0.00 70 ALA A N 5
ATOM 5812 C CA . ALA A 1 28 ? 9.200 10.814 -5.817 1.00 0.00 70 ALA A CA 5
ATOM 5813 C C . ALA A 1 28 ? 9.225 9.763 -4.684 1.00 0.00 70 ALA A C 5
ATOM 5814 O O . ALA A 1 28 ? 9.240 8.559 -4.975 1.00 0.00 70 ALA A O 5
ATOM 5821 N N . PRO A 1 29 ? 9.274 10.193 -3.377 1.00 0.00 71 PRO A N 5
ATOM 5822 C CA . PRO A 1 29 ? 9.206 9.254 -2.231 1.00 0.00 71 PRO A CA 5
ATOM 5823 C C . PRO A 1 29 ? 7.816 8.582 -2.145 1.00 0.00 71 PRO A C 5
ATOM 5824 O O . PRO A 1 29 ? 6.798 9.249 -1.921 1.00 0.00 71 PRO A O 5
ATOM 5835 N N . GLY A 1 30 ? 7.787 7.264 -2.385 1.00 0.00 72 GLY A N 5
ATOM 5836 C CA . GLY A 1 30 ? 6.562 6.478 -2.276 1.00 0.00 72 GLY A CA 5
ATOM 5837 C C . GLY A 1 30 ? 6.540 5.286 -3.222 1.00 0.00 72 GLY A C 5
ATOM 5838 O O . GLY A 1 30 ? 7.543 4.981 -3.883 1.00 0.00 72 GLY A O 5
ATOM 5842 N N . VAL A 1 31 ? 5.376 4.619 -3.293 1.00 0.00 73 VAL A N 5
ATOM 5843 C CA . VAL A 1 31 ? 5.156 3.452 -4.149 1.00 0.00 73 VAL A CA 5
ATOM 5844 C C . VAL A 1 31 ? 3.652 3.297 -4.462 1.00 0.00 73 VAL A C 5
ATOM 5845 O O . VAL A 1 31 ? 2.795 3.441 -3.583 1.00 0.00 73 VAL A O 5
ATOM 5858 N N . ARG A 1 32 ? 3.359 3.071 -5.736 1.00 0.00 74 ARG A N 5
ATOM 5859 C CA . ARG A 1 32 ? 2.060 2.597 -6.203 1.00 0.00 74 ARG A CA 5
ATOM 5860 C C . ARG A 1 32 ? 2.120 1.060 -6.278 1.00 0.00 74 ARG A C 5
ATOM 5861 O O . ARG A 1 32 ? 3.159 0.498 -6.632 1.00 0.00 74 ARG A O 5
ATOM 5882 N N . PHE A 1 33 ? 1.027 0.399 -5.915 1.00 0.00 75 PHE A N 5
ATOM 5883 C CA . PHE A 1 33 ? 0.855 -1.052 -6.096 1.00 0.00 75 PHE A CA 5
ATOM 5884 C C . PHE A 1 33 ? -0.632 -1.384 -6.066 1.00 0.00 75 PHE A C 5
ATOM 5885 O O . PHE A 1 33 ? -1.454 -0.495 -5.864 1.00 0.00 75 PHE A O 5
ATOM 5902 N N . ARG A 1 34 ? -0.981 -2.647 -6.321 1.00 0.00 76 ARG A N 5
ATOM 5903 C CA . ARG A 1 34 ? -2.345 -3.142 -6.110 1.00 0.00 76 ARG A CA 5
ATOM 5904 C C . ARG A 1 34 ? -2.337 -4.101 -4.921 1.00 0.00 76 ARG A C 5
ATOM 5905 O O . ARG A 1 34 ? -1.653 -5.133 -4.934 1.00 0.00 76 ARG A O 5
ATOM 5926 N N . LEU A 1 35 ? -3.066 -3.711 -3.884 1.00 0.00 77 LEU A N 5
ATOM 5927 C CA . LEU A 1 35 ? -3.273 -4.518 -2.695 1.00 0.00 77 LEU A CA 5
ATOM 5928 C C . LEU A 1 35 ? -4.362 -5.553 -2.984 1.00 0.00 77 LEU A C 5
ATOM 5929 O O . LEU A 1 35 ? -5.535 -5.196 -3.165 1.00 0.00 77 LEU A O 5
ATOM 5945 N N . GLU A 1 36 ? -3.953 -6.822 -3.074 1.00 0.00 78 GLU A N 5
ATOM 5946 C CA . GLU A 1 36 ? -4.876 -7.945 -3.179 1.00 0.00 78 GLU A CA 5
ATOM 5947 C C . GLU A 1 36 ? -5.550 -8.128 -1.819 1.00 0.00 78 GLU A C 5
ATOM 5948 O O . GLU A 1 36 ? -4.934 -8.630 -0.872 1.00 0.00 78 GLU A O 5
ATOM 5960 N N . ASP A 1 37 ? -6.791 -7.628 -1.723 1.00 0.00 79 ASP A N 5
ATOM 5961 C CA . ASP A 1 37 ? -7.609 -7.714 -0.508 1.00 0.00 79 ASP A CA 5
ATOM 5962 C C . ASP A 1 37 ? -7.821 -9.189 -0.120 1.00 0.00 79 ASP A C 5
ATOM 5963 O O . ASP A 1 37 ? -7.954 -10.056 -0.993 1.00 0.00 79 ASP A O 5
ATOM 5972 N N . LYS A 1 38 ? -7.845 -9.455 1.194 1.00 0.00 80 LYS A N 5
ATOM 5973 C CA . LYS A 1 38 ? -7.851 -10.828 1.742 1.00 0.00 80 LYS A CA 5
ATOM 5974 C C . LYS A 1 38 ? -9.163 -11.585 1.448 1.00 0.00 80 LYS A C 5
ATOM 5975 O O . LYS A 1 38 ? -9.206 -12.815 1.566 1.00 0.00 80 LYS A O 5
ATOM 5994 N N . ASP A 1 39 ? -10.221 -10.846 1.088 1.00 0.00 81 ASP A N 5
ATOM 5995 C CA . ASP A 1 39 ? -11.520 -11.422 0.687 1.00 0.00 81 ASP A CA 5
ATOM 5996 C C . ASP A 1 39 ? -11.620 -11.491 -0.846 1.00 0.00 81 ASP A C 5
ATOM 5997 O O . ASP A 1 39 ? -12.001 -12.528 -1.404 1.00 0.00 81 ASP A O 5
ATOM 6006 N N . ASN A 1 40 ? -11.246 -10.388 -1.524 1.00 0.00 82 ASN A N 5
ATOM 6007 C CA . ASN A 1 40 ? -11.440 -10.240 -2.988 1.00 0.00 82 ASN A CA 5
ATOM 6008 C C . ASN A 1 40 ? -10.132 -9.824 -3.693 1.00 0.00 82 ASN A C 5
ATOM 6009 O O . ASN A 1 40 ? -9.497 -8.845 -3.306 1.00 0.00 82 ASN A O 5
ATOM 6020 N N . THR A 1 41 ? -9.750 -10.579 -4.740 1.00 0.00 83 THR A N 5
ATOM 6021 C CA . THR A 1 41 ? -8.618 -10.236 -5.623 1.00 0.00 83 THR A CA 5
ATOM 6022 C C . THR A 1 41 ? -9.109 -10.013 -7.070 1.00 0.00 83 THR A C 5
ATOM 6023 O O . THR A 1 41 ? -8.361 -9.494 -7.913 1.00 0.00 83 THR A O 5
ATOM 6034 N N . SER A 1 42 ? -10.383 -10.411 -7.346 1.00 0.00 84 SER A N 5
ATOM 6035 C CA . SER A 1 42 ? -11.062 -10.142 -8.641 1.00 0.00 84 SER A CA 5
ATOM 6036 C C . SER A 1 42 ? -11.183 -8.617 -8.878 1.00 0.00 84 SER A C 5
ATOM 6037 O O . SER A 1 42 ? -11.293 -8.152 -10.014 1.00 0.00 84 SER A O 5
ATOM 6045 N N . LYS A 1 43 ? -11.142 -7.865 -7.769 1.00 0.00 85 LYS A N 5
ATOM 6046 C CA . LYS A 1 43 ? -10.915 -6.425 -7.777 1.00 0.00 85 LYS A CA 5
ATOM 6047 C C . LYS A 1 43 ? -9.970 -6.109 -6.622 1.00 0.00 85 LYS A C 5
ATOM 6048 O O . LYS A 1 43 ? -10.332 -6.288 -5.450 1.00 0.00 85 LYS A O 5
ATOM 6067 N N . THR A 1 44 ? -8.749 -5.700 -6.964 1.00 0.00 86 THR A N 5
ATOM 6068 C CA . THR A 1 44 ? -7.753 -5.244 -5.996 1.00 0.00 86 THR A CA 5
ATOM 6069 C C . THR A 1 44 ? -7.996 -3.759 -5.663 1.00 0.00 86 THR A C 5
ATOM 6070 O O . THR A 1 44 ? -8.645 -3.031 -6.435 1.00 0.00 86 THR A O 5
ATOM 6081 N N . VAL A 1 45 ? -7.483 -3.327 -4.512 1.00 0.00 87 VAL A N 5
ATOM 6082 C CA . VAL A 1 45 ? -7.498 -1.919 -4.105 1.00 0.00 87 VAL A CA 5
ATOM 6083 C C . VAL A 1 45 ? -6.120 -1.354 -4.405 1.00 0.00 87 VAL A C 5
ATOM 6084 O O . VAL A 1 45 ? -5.139 -1.786 -3.807 1.00 0.00 87 VAL A O 5
ATOM 6097 N N . TRP A 1 46 ? -6.044 -0.389 -5.321 1.00 0.00 88 TRP A N 5
ATOM 6098 C CA . TRP A 1 46 ? -4.768 0.224 -5.710 1.00 0.00 88 TRP A CA 5
ATOM 6099 C C . TRP A 1 46 ? -4.356 1.221 -4.631 1.00 0.00 88 TRP A C 5
ATOM 6100 O O . TRP A 1 46 ? -5.168 2.012 -4.183 1.00 0.00 88 TRP A O 5
ATOM 6121 N N . VAL A 1 47 ? -3.113 1.128 -4.181 1.00 0.00 89 VAL A N 5
ATOM 6122 C CA . VAL A 1 47 ? -2.594 1.929 -3.086 1.00 0.00 89 VAL A CA 5
ATOM 6123 C C . VAL A 1 47 ? -1.509 2.863 -3.613 1.00 0.00 89 VAL A C 5
ATOM 6124 O O . VAL A 1 47 ? -0.493 2.407 -4.147 1.00 0.00 89 VAL A O 5
ATOM 6137 N N . LEU A 1 48 ? -1.759 4.164 -3.498 1.00 0.00 90 LEU A N 5
ATOM 6138 C CA . LEU A 1 48 ? -0.764 5.194 -3.759 1.00 0.00 90 LEU A CA 5
ATOM 6139 C C . LEU A 1 48 ? -0.206 5.657 -2.403 1.00 0.00 90 LEU A C 5
ATOM 6140 O O . LEU A 1 48 ? -0.771 6.530 -1.740 1.00 0.00 90 LEU A O 5
ATOM 6156 N N . TYR A 1 49 ? 0.885 5.009 -1.991 1.00 0.00 91 TYR A N 5
ATOM 6157 C CA . TYR A 1 49 ? 1.621 5.363 -0.772 1.00 0.00 91 TYR A CA 5
ATOM 6158 C C . TYR A 1 49 ? 2.625 6.462 -1.121 1.00 0.00 91 TYR A C 5
ATOM 6159 O O . TYR A 1 49 ? 3.401 6.308 -2.058 1.00 0.00 91 TYR A O 5
ATOM 6177 N N . LYS A 1 50 ? 2.558 7.595 -0.415 1.00 0.00 92 LYS A N 5
ATOM 6178 C CA . LYS A 1 50 ? 3.568 8.664 -0.503 1.00 0.00 92 LYS A CA 5
ATOM 6179 C C . LYS A 1 50 ? 4.335 8.765 0.828 1.00 0.00 92 LYS A C 5
ATOM 6180 O O . LYS A 1 50 ? 3.731 8.925 1.892 1.00 0.00 92 LYS A O 5
ATOM 6199 N N . GLY A 1 51 ? 5.666 8.627 0.745 1.00 0.00 93 GLY A N 5
ATOM 6200 C CA . GLY A 1 51 ? 6.559 8.662 1.905 1.00 0.00 93 GLY A CA 5
ATOM 6201 C C . GLY A 1 51 ? 7.685 7.649 1.760 1.00 0.00 93 GLY A C 5
ATOM 6202 O O . GLY A 1 51 ? 7.812 7.002 0.712 1.00 0.00 93 GLY A O 5
ATOM 6206 N N . ALA A 1 52 ? 8.510 7.514 2.808 1.00 0.00 94 ALA A N 5
ATOM 6207 C CA . ALA A 1 52 ? 9.623 6.547 2.839 1.00 0.00 94 ALA A CA 5
ATOM 6208 C C . ALA A 1 52 ? 9.074 5.104 2.927 1.00 0.00 94 ALA A C 5
ATOM 6209 O O . ALA A 1 52 ? 8.409 4.745 3.907 1.00 0.00 94 ALA A O 5
ATOM 6216 N N . VAL A 1 53 ? 9.319 4.316 1.872 1.00 0.00 95 VAL A N 5
ATOM 6217 C CA . VAL A 1 53 ? 8.878 2.913 1.771 1.00 0.00 95 VAL A CA 5
ATOM 6218 C C . VAL A 1 53 ? 9.869 1.999 2.532 1.00 0.00 95 VAL A C 5
ATOM 6219 O O . VAL A 1 53 ? 11.083 2.183 2.393 1.00 0.00 95 VAL A O 5
ATOM 6232 N N . PRO A 1 54 ? 9.379 1.039 3.383 1.00 0.00 96 PRO A N 5
ATOM 6233 C CA . PRO A 1 54 ? 10.255 0.043 4.051 1.00 0.00 96 PRO A CA 5
ATOM 6234 C C . PRO A 1 54 ? 10.872 -0.959 3.045 1.00 0.00 96 PRO A C 5
ATOM 6235 O O . PRO A 1 54 ? 10.272 -1.244 2.000 1.00 0.00 96 PRO A O 5
ATOM 6246 N N . ASP A 1 55 ? 12.076 -1.481 3.366 1.00 0.00 97 ASP A N 5
ATOM 6247 C CA . ASP A 1 55 ? 12.741 -2.533 2.555 1.00 0.00 97 ASP A CA 5
ATOM 6248 C C . ASP A 1 55 ? 11.970 -3.868 2.665 1.00 0.00 97 ASP A C 5
ATOM 6249 O O . ASP A 1 55 ? 12.064 -4.729 1.782 1.00 0.00 97 ASP A O 5
ATOM 6258 N N . THR A 1 56 ? 11.180 -3.999 3.744 1.00 0.00 98 THR A N 5
ATOM 6259 C CA . THR A 1 56 ? 10.369 -5.189 4.035 1.00 0.00 98 THR A CA 5
ATOM 6260 C C . THR A 1 56 ? 9.189 -5.306 3.045 1.00 0.00 98 THR A C 5
ATOM 6261 O O . THR A 1 56 ? 8.609 -6.387 2.878 1.00 0.00 98 THR A O 5
ATOM 6272 N N . PHE A 1 57 ? 8.854 -4.173 2.396 1.00 0.00 99 PHE A N 5
ATOM 6273 C CA . PHE A 1 57 ? 7.843 -4.115 1.341 1.00 0.00 99 PHE A CA 5
ATOM 6274 C C . PHE A 1 57 ? 8.366 -4.844 0.088 1.00 0.00 99 PHE A C 5
ATOM 6275 O O . PHE A 1 57 ? 9.260 -4.351 -0.610 1.00 0.00 99 PHE A O 5
ATOM 6292 N N . LYS A 1 58 ? 7.817 -6.038 -0.150 1.00 0.00 100 LYS A N 5
ATOM 6293 C CA . LYS A 1 58 ? 8.184 -6.922 -1.268 1.00 0.00 100 LYS A CA 5
ATOM 6294 C C . LYS A 1 58 ? 6.901 -7.424 -1.987 1.00 0.00 100 LYS A C 5
ATOM 6295 O O . LYS A 1 58 ? 5.826 -7.428 -1.380 1.00 0.00 100 LYS A O 5
ATOM 6314 N N . PRO A 1 59 ? 6.979 -7.840 -3.297 1.00 0.00 101 PRO A N 5
ATOM 6315 C CA . PRO A 1 59 ? 5.837 -8.468 -4.009 1.00 0.00 101 PRO A CA 5
ATOM 6316 C C . PRO A 1 59 ? 5.427 -9.807 -3.353 1.00 0.00 101 PRO A C 5
ATOM 6317 O O . PRO A 1 59 ? 6.126 -10.816 -3.500 1.00 0.00 101 PRO A O 5
ATOM 6328 N N . GLY A 1 60 ? 4.318 -9.790 -2.594 1.00 0.00 102 GLY A N 5
ATOM 6329 C CA . GLY A 1 60 ? 3.819 -10.981 -1.908 1.00 0.00 102 GLY A CA 5
ATOM 6330 C C . GLY A 1 60 ? 3.812 -10.852 -0.391 1.00 0.00 102 GLY A C 5
ATOM 6331 O O . GLY A 1 60 ? 3.360 -11.777 0.290 1.00 0.00 102 GLY A O 5
ATOM 6335 N N . VAL A 1 61 ? 4.315 -9.721 0.160 1.00 0.00 103 VAL A N 5
ATOM 6336 C CA . VAL A 1 61 ? 4.245 -9.466 1.620 1.00 0.00 103 VAL A CA 5
ATOM 6337 C C . VAL A 1 61 ? 2.838 -8.972 1.995 1.00 0.00 103 VAL A C 5
ATOM 6338 O O . VAL A 1 61 ? 2.236 -8.201 1.246 1.00 0.00 103 VAL A O 5
ATOM 6351 N N . GLU A 1 62 ? 2.293 -9.440 3.126 1.00 0.00 104 GLU A N 5
ATOM 6352 C CA . GLU A 1 62 ? 1.066 -8.864 3.687 1.00 0.00 104 GLU A CA 5
ATOM 6353 C C . GLU A 1 62 ? 1.392 -7.478 4.254 1.00 0.00 104 GLU A C 5
ATOM 6354 O O . GLU A 1 62 ? 2.462 -7.293 4.845 1.00 0.00 104 GLU A O 5
ATOM 6366 N N . VAL A 1 63 ? 0.491 -6.504 4.031 1.00 0.00 105 VAL A N 5
ATOM 6367 C CA . VAL A 1 63 ? 0.620 -5.145 4.591 1.00 0.00 105 VAL A CA 5
ATOM 6368 C C . VAL A 1 63 ? -0.723 -4.665 5.171 1.00 0.00 105 VAL A C 5
ATOM 6369 O O . VAL A 1 63 ? -1.806 -5.090 4.744 1.00 0.00 105 VAL A O 5
ATOM 6382 N N . ILE A 1 64 ? -0.607 -3.774 6.168 1.00 0.00 106 ILE A N 5
ATOM 6383 C CA . ILE A 1 64 ? -1.707 -3.018 6.748 1.00 0.00 106 ILE A CA 5
ATOM 6384 C C . ILE A 1 64 ? -1.467 -1.551 6.366 1.00 0.00 106 ILE A C 5
ATOM 6385 O O . ILE A 1 64 ? -0.514 -0.931 6.848 1.00 0.00 106 ILE A O 5
ATOM 6401 N N . ILE A 1 65 ? -2.304 -1.014 5.472 1.00 0.00 107 ILE A N 5
ATOM 6402 C CA . ILE A 1 65 ? -2.196 0.383 5.003 1.00 0.00 107 ILE A CA 5
ATOM 6403 C C . ILE A 1 65 ? -3.187 1.258 5.785 1.00 0.00 107 ILE A C 5
ATOM 6404 O O . ILE A 1 65 ? -4.213 0.760 6.268 1.00 0.00 107 ILE A O 5
ATOM 6420 N N . GLU A 1 66 ? -2.868 2.553 5.921 1.00 0.00 108 GLU A N 5
ATOM 6421 C CA . GLU A 1 66 ? -3.748 3.516 6.585 1.00 0.00 108 GLU A CA 5
ATOM 6422 C C . GLU A 1 66 ? -3.497 4.919 6.008 1.00 0.00 108 GLU A C 5
ATOM 6423 O O . GLU A 1 66 ? -2.347 5.337 5.873 1.00 0.00 108 GLU A O 5
ATOM 6435 N N . GLY A 1 67 ? -4.584 5.621 5.669 1.00 0.00 109 GLY A N 5
ATOM 6436 C CA . GLY A 1 67 ? -4.535 6.916 4.976 1.00 0.00 109 GLY A CA 5
ATOM 6437 C C . GLY A 1 67 ? -5.917 7.322 4.486 1.00 0.00 109 GLY A C 5
ATOM 6438 O O . GLY A 1 67 ? -6.909 6.948 5.106 1.00 0.00 109 GLY A O 5
ATOM 6442 N N . GLY A 1 68 ? -6.008 8.032 3.356 1.00 0.00 110 GLY A N 5
ATOM 6443 C CA . GLY A 1 68 ? -7.288 8.569 2.885 1.00 0.00 110 GLY A CA 5
ATOM 6444 C C . GLY A 1 68 ? -7.682 8.111 1.495 1.00 0.00 110 GLY A C 5
ATOM 6445 O O . GLY A 1 68 ? -6.873 8.150 0.568 1.00 0.00 110 GLY A O 5
ATOM 6449 N N . LEU A 1 69 ? -8.952 7.685 1.369 1.00 0.00 111 LEU A N 5
ATOM 6450 C CA . LEU A 1 69 ? -9.606 7.356 0.095 1.00 0.00 111 LEU A CA 5
ATOM 6451 C C . LEU A 1 69 ? -10.691 8.406 -0.191 1.00 0.00 111 LEU A C 5
ATOM 6452 O O . LEU A 1 69 ? -11.590 8.620 0.635 1.00 0.00 111 LEU A O 5
ATOM 6468 N N . ALA A 1 70 ? -10.602 9.037 -1.364 1.00 0.00 112 ALA A N 5
ATOM 6469 C CA . ALA A 1 70 ? -11.644 9.947 -1.864 1.00 0.00 112 ALA A CA 5
ATOM 6470 C C . ALA A 1 70 ? -12.741 9.092 -2.542 1.00 0.00 112 ALA A C 5
ATOM 6471 O O . ALA A 1 70 ? -12.402 8.124 -3.225 1.00 0.00 112 ALA A O 5
ATOM 6478 N N . PRO A 1 71 ? -14.072 9.404 -2.339 1.00 0.00 113 PRO A N 5
ATOM 6479 C CA . PRO A 1 71 ? -15.195 8.581 -2.886 1.00 0.00 113 PRO A CA 5
ATOM 6480 C C . PRO A 1 71 ? -15.188 8.491 -4.437 1.00 0.00 113 PRO A C 5
ATOM 6481 O O . PRO A 1 71 ? -15.552 7.456 -5.012 1.00 0.00 113 PRO A O 5
ATOM 6492 N N . GLY A 1 72 ? -14.751 9.579 -5.092 1.00 0.00 114 GLY A N 5
ATOM 6493 C CA . GLY A 1 72 ? -14.640 9.638 -6.559 1.00 0.00 114 GLY A CA 5
ATOM 6494 C C . GLY A 1 72 ? -13.357 8.996 -7.095 1.00 0.00 114 GLY A C 5
ATOM 6495 O O . GLY A 1 72 ? -13.212 8.798 -8.310 1.00 0.00 114 GLY A O 5
ATOM 6499 N N . GLU A 1 73 ? -12.419 8.691 -6.185 1.00 0.00 115 GLU A N 5
ATOM 6500 C CA . GLU A 1 73 ? -11.127 8.068 -6.512 1.00 0.00 115 GLU A CA 5
ATOM 6501 C C . GLU A 1 73 ? -11.165 6.574 -6.146 1.00 0.00 115 GLU A C 5
ATOM 6502 O O . GLU A 1 73 ? -11.753 6.188 -5.136 1.00 0.00 115 GLU A O 5
ATOM 6514 N N . ASP A 1 74 ? -10.535 5.746 -6.992 1.00 0.00 116 ASP A N 5
ATOM 6515 C CA . ASP A 1 74 ? -10.460 4.288 -6.790 1.00 0.00 116 ASP A CA 5
ATOM 6516 C C . ASP A 1 74 ? -9.233 3.924 -5.938 1.00 0.00 116 ASP A C 5
ATOM 6517 O O . ASP A 1 74 ? -9.288 2.973 -5.145 1.00 0.00 116 ASP A O 5
ATOM 6526 N N . THR A 1 75 ? -8.130 4.693 -6.092 1.00 0.00 117 THR A N 5
ATOM 6527 C CA . THR A 1 75 ? -6.861 4.376 -5.418 1.00 0.00 117 THR A CA 5
ATOM 6528 C C . THR A 1 75 ? -6.887 4.945 -3.984 1.00 0.00 117 THR A C 5
ATOM 6529 O O . THR A 1 75 ? -7.257 6.105 -3.771 1.00 0.00 117 THR A O 5
ATOM 6540 N N . PHE A 1 76 ? -6.565 4.093 -3.002 1.00 0.00 118 PHE A N 5
ATOM 6541 C CA . PHE A 1 76 ? -6.412 4.482 -1.604 1.00 0.00 118 PHE A CA 5
ATOM 6542 C C . PHE A 1 76 ? -5.032 5.129 -1.436 1.00 0.00 118 PHE A C 5
ATOM 6543 O O . PHE A 1 76 ? -4.014 4.495 -1.711 1.00 0.00 118 PHE A O 5
ATOM 6560 N N . LYS A 1 77 ? -5.016 6.380 -0.980 1.00 0.00 119 LYS A N 5
ATOM 6561 C CA . LYS A 1 77 ? -3.783 7.148 -0.789 1.00 0.00 119 LYS A CA 5
ATOM 6562 C C . LYS A 1 77 ? -3.279 6.880 0.638 1.00 0.00 119 LYS A C 5
ATOM 6563 O O . LYS A 1 77 ? -3.780 7.479 1.598 1.00 0.00 119 LYS A O 5
ATOM 6582 N N . ALA A 1 78 ? -2.325 5.942 0.775 1.00 0.00 120 ALA A N 5
ATOM 6583 C CA . ALA A 1 78 ? -1.789 5.532 2.081 1.00 0.00 120 ALA A CA 5
ATOM 6584 C C . ALA A 1 78 ? -0.842 6.605 2.637 1.00 0.00 120 ALA A C 5
ATOM 6585 O O . ALA A 1 78 ? 0.094 7.039 1.955 1.00 0.00 120 ALA A O 5
ATOM 6592 N N . ARG A 1 79 ? -1.142 7.050 3.863 1.00 0.00 121 ARG A N 5
ATOM 6593 C CA . ARG A 1 79 ? -0.297 7.955 4.648 1.00 0.00 121 ARG A CA 5
ATOM 6594 C C . ARG A 1 79 ? 0.840 7.152 5.295 1.00 0.00 121 ARG A C 5
ATOM 6595 O O . ARG A 1 79 ? 1.982 7.612 5.387 1.00 0.00 121 ARG A O 5
ATOM 6616 N N . THR A 1 80 ? 0.496 5.936 5.735 1.00 0.00 122 THR A N 5
ATOM 6617 C CA . THR A 1 80 ? 1.388 5.040 6.466 1.00 0.00 122 THR A CA 5
ATOM 6618 C C . THR A 1 80 ? 1.290 3.640 5.851 1.00 0.00 122 THR A C 5
ATOM 6619 O O . THR A 1 80 ? 0.184 3.159 5.558 1.00 0.00 122 THR A O 5
ATOM 6630 N N . LEU A 1 81 ? 2.451 3.017 5.621 1.00 0.00 123 LEU A N 5
ATOM 6631 C CA . LEU A 1 81 ? 2.558 1.660 5.079 1.00 0.00 123 LEU A CA 5
ATOM 6632 C C . LEU A 1 81 ? 3.249 0.776 6.116 1.00 0.00 123 LEU A C 5
ATOM 6633 O O . LEU A 1 81 ? 4.447 0.936 6.378 1.00 0.00 123 LEU A O 5
ATOM 6649 N N . MET A 1 82 ? 2.482 -0.123 6.720 1.00 0.00 124 MET A N 5
ATOM 6650 C CA . MET A 1 82 ? 2.990 -1.132 7.651 1.00 0.00 124 MET A CA 5
ATOM 6651 C C . MET A 1 82 ? 3.050 -2.452 6.907 1.00 0.00 124 MET A C 5
ATOM 6652 O O . MET A 1 82 ? 2.057 -2.854 6.329 1.00 0.00 124 MET A O 5
ATOM 6666 N N . THR A 1 83 ? 4.211 -3.102 6.881 1.00 0.00 125 THR A N 5
ATOM 6667 C CA . THR A 1 83 ? 4.300 -4.496 6.445 1.00 0.00 125 THR A CA 5
ATOM 6668 C C . THR A 1 83 ? 3.919 -5.378 7.634 1.00 0.00 125 THR A C 5
ATOM 6669 O O . THR A 1 83 ? 4.513 -5.260 8.710 1.00 0.00 125 THR A O 5
ATOM 6680 N N . LYS A 1 84 ? 2.909 -6.228 7.432 1.00 0.00 126 LYS A N 5
ATOM 6681 C CA . LYS A 1 84 ? 2.333 -7.091 8.472 1.00 0.00 126 LYS A CA 5
ATOM 6682 C C . LYS A 1 84 ? 3.366 -8.173 8.837 1.00 0.00 126 LYS A C 5
ATOM 6683 O O . LYS A 1 84 ? 3.558 -8.497 10.012 1.00 0.00 126 LYS A O 5
ATOM 6702 N N . CYS A 1 85 ? 4.046 -8.697 7.804 1.00 0.00 127 CYS A N 5
ATOM 6703 C CA . CYS A 1 85 ? 5.194 -9.595 7.974 1.00 0.00 127 CYS A CA 5
ATOM 6704 C C . CYS A 1 85 ? 6.469 -8.736 8.218 1.00 0.00 127 CYS A C 5
ATOM 6705 O O . CYS A 1 85 ? 6.848 -7.941 7.342 1.00 0.00 127 CYS A O 5
ATOM 6713 N N . PRO A 1 86 ? 7.121 -8.844 9.425 1.00 0.00 128 PRO A N 5
ATOM 6714 C CA . PRO A 1 86 ? 8.225 -7.935 9.832 1.00 0.00 128 PRO A CA 5
ATOM 6715 C C . PRO A 1 86 ? 9.640 -8.346 9.341 1.00 0.00 128 PRO A C 5
ATOM 6716 O O . PRO A 1 86 ? 9.835 -9.419 8.758 1.00 0.00 128 PRO A O 5
ATOM 6727 N N . LEU A 1 87 ? 10.616 -7.447 9.601 1.00 0.00 129 LEU A N 5
ATOM 6728 C CA . LEU A 1 87 ? 12.069 -7.682 9.378 1.00 0.00 129 LEU A CA 5
ATOM 6729 C C . LEU A 1 87 ? 12.599 -8.672 10.442 1.00 0.00 129 LEU A C 5
ATOM 6730 O O . LEU A 1 87 ? 11.960 -8.844 11.485 1.00 0.00 129 LEU A O 5
ATOM 6746 N N . GLU A 1 88 ? 13.767 -9.300 10.196 1.00 0.00 130 GLU A N 5
ATOM 6747 C CA . GLU A 1 88 ? 14.412 -10.203 11.184 1.00 0.00 130 GLU A CA 5
ATOM 6748 C C . GLU A 1 88 ? 15.299 -9.374 12.174 1.00 0.00 130 GLU A C 5
ATOM 6749 O O . GLU A 1 88 ? 16.535 -9.523 12.211 1.00 0.00 130 GLU A O 5
ATOM 6761 N N . MET A 1 1 ? -25.720 17.551 11.648 1.00 0.00 43 MET A N 6
ATOM 6762 C CA . MET A 1 1 ? -25.709 19.007 11.933 1.00 0.00 43 MET A CA 6
ATOM 6763 C C . MET A 1 1 ? -24.324 19.436 12.449 1.00 0.00 43 MET A C 6
ATOM 6764 O O . MET A 1 1 ? -23.585 20.147 11.758 1.00 0.00 43 MET A O 6
ATOM 6780 N N . ALA A 1 2 ? -23.986 19.000 13.676 1.00 0.00 44 ALA A N 6
ATOM 6781 C CA . ALA A 1 2 ? -22.701 19.295 14.320 1.00 0.00 44 ALA A CA 6
ATOM 6782 C C . ALA A 1 2 ? -21.921 17.994 14.525 1.00 0.00 44 ALA A C 6
ATOM 6783 O O . ALA A 1 2 ? -22.206 17.228 15.454 1.00 0.00 44 ALA A O 6
ATOM 6790 N N . THR A 1 3 ? -20.973 17.729 13.626 1.00 0.00 45 THR A N 6
ATOM 6791 C CA . THR A 1 3 ? -20.095 16.563 13.708 1.00 0.00 45 THR A CA 6
ATOM 6792 C C . THR A 1 3 ? -19.056 16.766 14.839 1.00 0.00 45 THR A C 6
ATOM 6793 O O . THR A 1 3 ? -18.360 17.789 14.845 1.00 0.00 45 THR A O 6
ATOM 6804 N N . PRO A 1 4 ? -18.963 15.827 15.837 1.00 0.00 46 PRO A N 6
ATOM 6805 C CA . PRO A 1 4 ? -17.900 15.867 16.867 1.00 0.00 46 PRO A CA 6
ATOM 6806 C C . PRO A 1 4 ? -16.503 15.813 16.214 1.00 0.00 46 PRO A C 6
ATOM 6807 O O . PRO A 1 4 ? -16.287 15.019 15.292 1.00 0.00 46 PRO A O 6
ATOM 6818 N N . GLN A 1 5 ? -15.591 16.686 16.682 1.00 0.00 47 GLN A N 6
ATOM 6819 C CA . GLN A 1 5 ? -14.280 16.918 16.046 1.00 0.00 47 GLN A CA 6
ATOM 6820 C C . GLN A 1 5 ? -13.400 15.651 16.101 1.00 0.00 47 GLN A C 6
ATOM 6821 O O . GLN A 1 5 ? -12.688 15.408 17.082 1.00 0.00 47 GLN A O 6
ATOM 6835 N N . ASP A 1 6 ? -13.528 14.812 15.059 1.00 0.00 48 ASP A N 6
ATOM 6836 C CA . ASP A 1 6 ? -12.681 13.636 14.864 1.00 0.00 48 ASP A CA 6
ATOM 6837 C C . ASP A 1 6 ? -11.457 14.029 14.030 1.00 0.00 48 ASP A C 6
ATOM 6838 O O . ASP A 1 6 ? -11.581 14.460 12.885 1.00 0.00 48 ASP A O 6
ATOM 6847 N N . LYS A 1 7 ? -10.282 13.959 14.657 1.00 0.00 49 LYS A N 6
ATOM 6848 C CA . LYS A 1 7 ? -8.982 14.170 13.996 1.00 0.00 49 LYS A CA 6
ATOM 6849 C C . LYS A 1 7 ? -8.493 12.848 13.381 1.00 0.00 49 LYS A C 6
ATOM 6850 O O . LYS A 1 7 ? -7.887 12.828 12.303 1.00 0.00 49 LYS A O 6
ATOM 6869 N N . LEU A 1 8 ? -8.842 11.748 14.065 1.00 0.00 50 LEU A N 6
ATOM 6870 C CA . LEU A 1 8 ? -8.368 10.389 13.754 1.00 0.00 50 LEU A CA 6
ATOM 6871 C C . LEU A 1 8 ? -9.080 9.747 12.534 1.00 0.00 50 LEU A C 6
ATOM 6872 O O . LEU A 1 8 ? -9.031 8.521 12.395 1.00 0.00 50 LEU A O 6
ATOM 6888 N N . HIS A 1 9 ? -9.737 10.564 11.661 1.00 0.00 51 HIS A N 6
ATOM 6889 C CA . HIS A 1 9 ? -10.468 10.052 10.477 1.00 0.00 51 HIS A CA 6
ATOM 6890 C C . HIS A 1 9 ? -9.507 9.458 9.425 1.00 0.00 51 HIS A C 6
ATOM 6891 O O . HIS A 1 9 ? -9.151 10.087 8.430 1.00 0.00 51 HIS A O 6
ATOM 6906 N N . THR A 1 10 ? -9.078 8.233 9.695 1.00 0.00 52 THR A N 6
ATOM 6907 C CA . THR A 1 10 ? -8.195 7.463 8.832 1.00 0.00 52 THR A CA 6
ATOM 6908 C C . THR A 1 10 ? -8.861 6.115 8.536 1.00 0.00 52 THR A C 6
ATOM 6909 O O . THR A 1 10 ? -9.619 5.584 9.361 1.00 0.00 52 THR A O 6
ATOM 6920 N N . VAL A 1 11 ? -8.581 5.570 7.355 1.00 0.00 53 VAL A N 6
ATOM 6921 C CA . VAL A 1 11 ? -9.136 4.294 6.906 1.00 0.00 53 VAL A CA 6
ATOM 6922 C C . VAL A 1 11 ? -8.004 3.273 6.884 1.00 0.00 53 VAL A C 6
ATOM 6923 O O . VAL A 1 11 ? -7.061 3.406 6.101 1.00 0.00 53 VAL A O 6
ATOM 6936 N N . ARG A 1 12 ? -8.067 2.296 7.787 1.00 0.00 54 ARG A N 6
ATOM 6937 C CA . ARG A 1 12 ? -7.046 1.261 7.903 1.00 0.00 54 ARG A CA 6
ATOM 6938 C C . ARG A 1 12 ? -7.518 0.001 7.154 1.00 0.00 54 ARG A C 6
ATOM 6939 O O . ARG A 1 12 ? -8.446 -0.682 7.596 1.00 0.00 54 ARG A O 6
ATOM 6960 N N . LEU A 1 13 ? -6.881 -0.274 6.003 1.00 0.00 55 LEU A N 6
ATOM 6961 C CA . LEU A 1 13 ? -7.296 -1.337 5.074 1.00 0.00 55 LEU A CA 6
ATOM 6962 C C . LEU A 1 13 ? -6.204 -2.428 5.109 1.00 0.00 55 LEU A C 6
ATOM 6963 O O . LEU A 1 13 ? -5.020 -2.130 4.928 1.00 0.00 55 LEU A O 6
ATOM 6979 N N . PHE A 1 14 ? -6.605 -3.681 5.377 1.00 0.00 56 PHE A N 6
ATOM 6980 C CA . PHE A 1 14 ? -5.675 -4.826 5.516 1.00 0.00 56 PHE A CA 6
ATOM 6981 C C . PHE A 1 14 ? -5.650 -5.620 4.194 1.00 0.00 56 PHE A C 6
ATOM 6982 O O . PHE A 1 14 ? -6.685 -5.735 3.522 1.00 0.00 56 PHE A O 6
ATOM 6999 N N . GLY A 1 15 ? -4.488 -6.169 3.824 1.00 0.00 57 GLY A N 6
ATOM 7000 C CA . GLY A 1 15 ? -4.384 -7.010 2.627 1.00 0.00 57 GLY A CA 6
ATOM 7001 C C . GLY A 1 15 ? -2.957 -7.422 2.327 1.00 0.00 57 GLY A C 6
ATOM 7002 O O . GLY A 1 15 ? -2.093 -7.394 3.210 1.00 0.00 57 GLY A O 6
ATOM 7006 N N . THR A 1 16 ? -2.720 -7.829 1.078 1.00 0.00 58 THR A N 6
ATOM 7007 C CA . THR A 1 16 ? -1.399 -8.220 0.580 1.00 0.00 58 THR A CA 6
ATOM 7008 C C . THR A 1 16 ? -1.081 -7.444 -0.708 1.00 0.00 58 THR A C 6
ATOM 7009 O O . THR A 1 16 ? -1.970 -7.233 -1.541 1.00 0.00 58 THR A O 6
ATOM 7020 N N . VAL A 1 17 ? 0.182 -7.022 -0.854 1.00 0.00 59 VAL A N 6
ATOM 7021 C CA . VAL A 1 17 ? 0.662 -6.301 -2.037 1.00 0.00 59 VAL A CA 6
ATOM 7022 C C . VAL A 1 17 ? 0.812 -7.299 -3.181 1.00 0.00 59 VAL A C 6
ATOM 7023 O O . VAL A 1 17 ? 1.360 -8.389 -2.982 1.00 0.00 59 VAL A O 6
ATOM 7036 N N . ALA A 1 18 ? 0.307 -6.936 -4.355 1.00 0.00 60 ALA A N 6
ATOM 7037 C CA . ALA A 1 18 ? 0.399 -7.789 -5.535 1.00 0.00 60 ALA A CA 6
ATOM 7038 C C . ALA A 1 18 ? 1.811 -7.781 -6.130 1.00 0.00 60 ALA A C 6
ATOM 7039 O O . ALA A 1 18 ? 2.492 -6.745 -6.139 1.00 0.00 60 ALA A O 6
ATOM 7046 N N . ALA A 1 19 ? 2.240 -8.952 -6.610 1.00 0.00 61 ALA A N 6
ATOM 7047 C CA . ALA A 1 19 ? 3.441 -9.077 -7.442 1.00 0.00 61 ALA A CA 6
ATOM 7048 C C . ALA A 1 19 ? 3.088 -8.718 -8.895 1.00 0.00 61 ALA A C 6
ATOM 7049 O O . ALA A 1 19 ? 3.946 -8.312 -9.679 1.00 0.00 61 ALA A O 6
ATOM 7056 N N . ASP A 1 20 ? 1.795 -8.882 -9.231 1.00 0.00 62 ASP A N 6
ATOM 7057 C CA . ASP A 1 20 ? 1.231 -8.466 -10.517 1.00 0.00 62 ASP A CA 6
ATOM 7058 C C . ASP A 1 20 ? 0.508 -7.124 -10.331 1.00 0.00 62 ASP A C 6
ATOM 7059 O O . ASP A 1 20 ? -0.642 -7.075 -9.879 1.00 0.00 62 ASP A O 6
ATOM 7068 N N . GLY A 1 21 ? 1.224 -6.041 -10.642 1.00 0.00 63 GLY A N 6
ATOM 7069 C CA . GLY A 1 21 ? 0.699 -4.676 -10.549 1.00 0.00 63 GLY A CA 6
ATOM 7070 C C . GLY A 1 21 ? 1.378 -3.875 -9.451 1.00 0.00 63 GLY A C 6
ATOM 7071 O O . GLY A 1 21 ? 0.781 -3.609 -8.400 1.00 0.00 63 GLY A O 6
ATOM 7075 N N . LEU A 1 22 ? 2.635 -3.490 -9.711 1.00 0.00 64 LEU A N 6
ATOM 7076 C CA . LEU A 1 22 ? 3.456 -2.718 -8.769 1.00 0.00 64 LEU A CA 6
ATOM 7077 C C . LEU A 1 22 ? 4.442 -1.850 -9.582 1.00 0.00 64 LEU A C 6
ATOM 7078 O O . LEU A 1 22 ? 5.174 -2.373 -10.430 1.00 0.00 64 LEU A O 6
ATOM 7094 N N . THR A 1 23 ? 4.442 -0.535 -9.323 1.00 0.00 65 THR A N 6
ATOM 7095 C CA . THR A 1 23 ? 5.405 0.421 -9.888 1.00 0.00 65 THR A CA 6
ATOM 7096 C C . THR A 1 23 ? 5.806 1.443 -8.804 1.00 0.00 65 THR A C 6
ATOM 7097 O O . THR A 1 23 ? 4.948 2.112 -8.232 1.00 0.00 65 THR A O 6
ATOM 7108 N N . MET A 1 24 ? 7.117 1.581 -8.555 1.00 0.00 66 MET A N 6
ATOM 7109 C CA . MET A 1 24 ? 7.649 2.428 -7.462 1.00 0.00 66 MET A CA 6
ATOM 7110 C C . MET A 1 24 ? 8.049 3.802 -8.019 1.00 0.00 66 MET A C 6
ATOM 7111 O O . MET A 1 24 ? 8.188 3.976 -9.239 1.00 0.00 66 MET A O 6
ATOM 7125 N N . LEU A 1 25 ? 8.205 4.789 -7.124 1.00 0.00 67 LEU A N 6
ATOM 7126 C CA . LEU A 1 25 ? 8.735 6.112 -7.487 1.00 0.00 67 LEU A CA 6
ATOM 7127 C C . LEU A 1 25 ? 10.274 6.049 -7.412 1.00 0.00 67 LEU A C 6
ATOM 7128 O O . LEU A 1 25 ? 10.843 5.976 -6.320 1.00 0.00 67 LEU A O 6
ATOM 7144 N N . ASP A 1 26 ? 10.926 6.019 -8.590 1.00 0.00 68 ASP A N 6
ATOM 7145 C CA . ASP A 1 26 ? 12.380 5.767 -8.724 1.00 0.00 68 ASP A CA 6
ATOM 7146 C C . ASP A 1 26 ? 13.209 6.873 -8.053 1.00 0.00 68 ASP A C 6
ATOM 7147 O O . ASP A 1 26 ? 13.155 8.035 -8.474 1.00 0.00 68 ASP A O 6
ATOM 7156 N N . GLY A 1 27 ? 13.946 6.501 -6.991 1.00 0.00 69 GLY A N 6
ATOM 7157 C CA . GLY A 1 27 ? 14.777 7.443 -6.236 1.00 0.00 69 GLY A CA 6
ATOM 7158 C C . GLY A 1 27 ? 13.972 8.413 -5.371 1.00 0.00 69 GLY A C 6
ATOM 7159 O O . GLY A 1 27 ? 14.510 9.416 -4.893 1.00 0.00 69 GLY A O 6
ATOM 7163 N N . ALA A 1 28 ? 12.681 8.099 -5.161 1.00 0.00 70 ALA A N 6
ATOM 7164 C CA . ALA A 1 28 ? 11.725 8.953 -4.438 1.00 0.00 70 ALA A CA 6
ATOM 7165 C C . ALA A 1 28 ? 10.956 8.110 -3.395 1.00 0.00 70 ALA A C 6
ATOM 7166 O O . ALA A 1 28 ? 10.651 6.938 -3.662 1.00 0.00 70 ALA A O 6
ATOM 7173 N N . PRO A 1 29 ? 10.655 8.672 -2.177 1.00 0.00 71 PRO A N 6
ATOM 7174 C CA . PRO A 1 29 ? 9.932 7.938 -1.121 1.00 0.00 71 PRO A CA 6
ATOM 7175 C C . PRO A 1 29 ? 8.432 7.778 -1.460 1.00 0.00 71 PRO A C 6
ATOM 7176 O O . PRO A 1 29 ? 7.600 8.632 -1.124 1.00 0.00 71 PRO A O 6
ATOM 7187 N N . GLY A 1 30 ? 8.120 6.701 -2.187 1.00 0.00 72 GLY A N 6
ATOM 7188 C CA . GLY A 1 30 ? 6.743 6.347 -2.508 1.00 0.00 72 GLY A CA 6
ATOM 7189 C C . GLY A 1 30 ? 6.649 5.144 -3.439 1.00 0.00 72 GLY A C 6
ATOM 7190 O O . GLY A 1 30 ? 7.627 4.780 -4.095 1.00 0.00 72 GLY A O 6
ATOM 7194 N N . VAL A 1 31 ? 5.452 4.548 -3.513 1.00 0.00 73 VAL A N 6
ATOM 7195 C CA . VAL A 1 31 ? 5.176 3.365 -4.330 1.00 0.00 73 VAL A CA 6
ATOM 7196 C C . VAL A 1 31 ? 3.671 3.277 -4.643 1.00 0.00 73 VAL A C 6
ATOM 7197 O O . VAL A 1 31 ? 2.820 3.500 -3.773 1.00 0.00 73 VAL A O 6
ATOM 7210 N N . ARG A 1 32 ? 3.364 2.993 -5.907 1.00 0.00 74 ARG A N 6
ATOM 7211 C CA . ARG A 1 32 ? 2.019 2.656 -6.370 1.00 0.00 74 ARG A CA 6
ATOM 7212 C C . ARG A 1 32 ? 1.955 1.135 -6.605 1.00 0.00 74 ARG A C 6
ATOM 7213 O O . ARG A 1 32 ? 2.888 0.549 -7.143 1.00 0.00 74 ARG A O 6
ATOM 7234 N N . PHE A 1 33 ? 0.862 0.511 -6.181 1.00 0.00 75 PHE A N 6
ATOM 7235 C CA . PHE A 1 33 ? 0.645 -0.947 -6.316 1.00 0.00 75 PHE A CA 6
ATOM 7236 C C . PHE A 1 33 ? -0.851 -1.229 -6.243 1.00 0.00 75 PHE A C 6
ATOM 7237 O O . PHE A 1 33 ? -1.624 -0.314 -5.986 1.00 0.00 75 PHE A O 6
ATOM 7254 N N . ARG A 1 34 ? -1.281 -2.476 -6.485 1.00 0.00 76 ARG A N 6
ATOM 7255 C CA . ARG A 1 34 ? -2.680 -2.860 -6.218 1.00 0.00 76 ARG A CA 6
ATOM 7256 C C . ARG A 1 34 ? -2.691 -3.709 -4.936 1.00 0.00 76 ARG A C 6
ATOM 7257 O O . ARG A 1 34 ? -1.948 -4.699 -4.819 1.00 0.00 76 ARG A O 6
ATOM 7278 N N . LEU A 1 35 ? -3.459 -3.267 -3.933 1.00 0.00 77 LEU A N 6
ATOM 7279 C CA . LEU A 1 35 ? -3.669 -4.041 -2.713 1.00 0.00 77 LEU A CA 6
ATOM 7280 C C . LEU A 1 35 ? -4.797 -5.052 -2.950 1.00 0.00 77 LEU A C 6
ATOM 7281 O O . LEU A 1 35 ? -5.945 -4.668 -3.240 1.00 0.00 77 LEU A O 6
ATOM 7297 N N . GLU A 1 36 ? -4.437 -6.332 -2.877 1.00 0.00 78 GLU A N 6
ATOM 7298 C CA . GLU A 1 36 ? -5.376 -7.447 -2.946 1.00 0.00 78 GLU A CA 6
ATOM 7299 C C . GLU A 1 36 ? -5.942 -7.692 -1.534 1.00 0.00 78 GLU A C 6
ATOM 7300 O O . GLU A 1 36 ? -5.170 -7.971 -0.611 1.00 0.00 78 GLU A O 6
ATOM 7312 N N . ASP A 1 37 ? -7.277 -7.554 -1.375 1.00 0.00 79 ASP A N 6
ATOM 7313 C CA . ASP A 1 37 ? -7.953 -7.620 -0.054 1.00 0.00 79 ASP A CA 6
ATOM 7314 C C . ASP A 1 37 ? -7.769 -8.997 0.639 1.00 0.00 79 ASP A C 6
ATOM 7315 O O . ASP A 1 37 ? -7.508 -10.015 -0.022 1.00 0.00 79 ASP A O 6
ATOM 7324 N N . LYS A 1 38 ? -7.920 -8.957 1.982 1.00 0.00 80 LYS A N 6
ATOM 7325 C CA . LYS A 1 38 ? -7.851 -10.109 2.919 1.00 0.00 80 LYS A CA 6
ATOM 7326 C C . LYS A 1 38 ? -8.422 -11.413 2.327 1.00 0.00 80 LYS A C 6
ATOM 7327 O O . LYS A 1 38 ? -7.747 -12.448 2.279 1.00 0.00 80 LYS A O 6
ATOM 7346 N N . ASP A 1 39 ? -9.677 -11.324 1.877 1.00 0.00 81 ASP A N 6
ATOM 7347 C CA . ASP A 1 39 ? -10.448 -12.482 1.392 1.00 0.00 81 ASP A CA 6
ATOM 7348 C C . ASP A 1 39 ? -11.072 -12.185 0.023 1.00 0.00 81 ASP A C 6
ATOM 7349 O O . ASP A 1 39 ? -11.262 -13.103 -0.788 1.00 0.00 81 ASP A O 6
ATOM 7358 N N . ASN A 1 40 ? -11.395 -10.902 -0.225 1.00 0.00 82 ASN A N 6
ATOM 7359 C CA . ASN A 1 40 ? -12.041 -10.471 -1.475 1.00 0.00 82 ASN A CA 6
ATOM 7360 C C . ASN A 1 40 ? -11.009 -10.392 -2.611 1.00 0.00 82 ASN A C 6
ATOM 7361 O O . ASN A 1 40 ? -10.294 -9.392 -2.746 1.00 0.00 82 ASN A O 6
ATOM 7372 N N . THR A 1 41 ? -10.924 -11.476 -3.406 1.00 0.00 83 THR A N 6
ATOM 7373 C CA . THR A 1 41 ? -10.115 -11.516 -4.642 1.00 0.00 83 THR A CA 6
ATOM 7374 C C . THR A 1 41 ? -10.683 -10.536 -5.705 1.00 0.00 83 THR A C 6
ATOM 7375 O O . THR A 1 41 ? -9.996 -10.151 -6.658 1.00 0.00 83 THR A O 6
ATOM 7386 N N . SER A 1 42 ? -11.948 -10.139 -5.495 1.00 0.00 84 SER A N 6
ATOM 7387 C CA . SER A 1 42 ? -12.640 -9.120 -6.288 1.00 0.00 84 SER A CA 6
ATOM 7388 C C . SER A 1 42 ? -12.028 -7.717 -6.080 1.00 0.00 84 SER A C 6
ATOM 7389 O O . SER A 1 42 ? -11.784 -6.991 -7.051 1.00 0.00 84 SER A O 6
ATOM 7397 N N . LYS A 1 43 ? -11.789 -7.346 -4.803 1.00 0.00 85 LYS A N 6
ATOM 7398 C CA . LYS A 1 43 ? -11.250 -6.024 -4.434 1.00 0.00 85 LYS A CA 6
ATOM 7399 C C . LYS A 1 43 ? -9.747 -5.916 -4.769 1.00 0.00 85 LYS A C 6
ATOM 7400 O O . LYS A 1 43 ? -8.885 -6.183 -3.919 1.00 0.00 85 LYS A O 6
ATOM 7419 N N . THR A 1 44 ? -9.444 -5.577 -6.028 1.00 0.00 86 THR A N 6
ATOM 7420 C CA . THR A 1 44 ? -8.099 -5.180 -6.451 1.00 0.00 86 THR A CA 6
ATOM 7421 C C . THR A 1 44 ? -8.103 -3.652 -6.602 1.00 0.00 86 THR A C 6
ATOM 7422 O O . THR A 1 44 ? -8.558 -3.108 -7.615 1.00 0.00 86 THR A O 6
ATOM 7433 N N . VAL A 1 45 ? -7.624 -2.962 -5.559 1.00 0.00 87 VAL A N 6
ATOM 7434 C CA . VAL A 1 45 ? -7.690 -1.491 -5.456 1.00 0.00 87 VAL A CA 6
ATOM 7435 C C . VAL A 1 45 ? -6.270 -0.943 -5.494 1.00 0.00 87 VAL A C 6
ATOM 7436 O O . VAL A 1 45 ? -5.412 -1.459 -4.790 1.00 0.00 87 VAL A O 6
ATOM 7449 N N . TRP A 1 46 ? -6.026 0.109 -6.282 1.00 0.00 88 TRP A N 6
ATOM 7450 C CA . TRP A 1 46 ? -4.687 0.704 -6.400 1.00 0.00 88 TRP A CA 6
ATOM 7451 C C . TRP A 1 46 ? -4.427 1.608 -5.197 1.00 0.00 88 TRP A C 6
ATOM 7452 O O . TRP A 1 46 ? -5.344 2.235 -4.688 1.00 0.00 88 TRP A O 6
ATOM 7473 N N . VAL A 1 47 ? -3.184 1.632 -4.728 1.00 0.00 89 VAL A N 6
ATOM 7474 C CA . VAL A 1 47 ? -2.786 2.343 -3.524 1.00 0.00 89 VAL A CA 6
ATOM 7475 C C . VAL A 1 47 ? -1.530 3.159 -3.828 1.00 0.00 89 VAL A C 6
ATOM 7476 O O . VAL A 1 47 ? -0.490 2.605 -4.203 1.00 0.00 89 VAL A O 6
ATOM 7489 N N . LEU A 1 48 ? -1.657 4.482 -3.689 1.00 0.00 90 LEU A N 6
ATOM 7490 C CA . LEU A 1 48 ? -0.539 5.406 -3.783 1.00 0.00 90 LEU A CA 6
ATOM 7491 C C . LEU A 1 48 ? -0.039 5.677 -2.358 1.00 0.00 90 LEU A C 6
ATOM 7492 O O . LEU A 1 48 ? -0.596 6.518 -1.637 1.00 0.00 90 LEU A O 6
ATOM 7508 N N . TYR A 1 49 ? 0.958 4.892 -1.934 1.00 0.00 91 TYR A N 6
ATOM 7509 C CA . TYR A 1 49 ? 1.665 5.119 -0.671 1.00 0.00 91 TYR A CA 6
ATOM 7510 C C . TYR A 1 49 ? 2.789 6.131 -0.915 1.00 0.00 91 TYR A C 6
ATOM 7511 O O . TYR A 1 49 ? 3.719 5.836 -1.642 1.00 0.00 91 TYR A O 6
ATOM 7529 N N . LYS A 1 50 ? 2.686 7.324 -0.329 1.00 0.00 92 LYS A N 6
ATOM 7530 C CA . LYS A 1 50 ? 3.766 8.321 -0.357 1.00 0.00 92 LYS A CA 6
ATOM 7531 C C . LYS A 1 50 ? 4.346 8.473 1.055 1.00 0.00 92 LYS A C 6
ATOM 7532 O O . LYS A 1 50 ? 3.619 8.766 2.013 1.00 0.00 92 LYS A O 6
ATOM 7551 N N . GLY A 1 51 ? 5.658 8.244 1.154 1.00 0.00 93 GLY A N 6
ATOM 7552 C CA . GLY A 1 51 ? 6.385 8.179 2.419 1.00 0.00 93 GLY A CA 6
ATOM 7553 C C . GLY A 1 51 ? 7.549 7.204 2.302 1.00 0.00 93 GLY A C 6
ATOM 7554 O O . GLY A 1 51 ? 7.653 6.498 1.288 1.00 0.00 93 GLY A O 6
ATOM 7558 N N . ALA A 1 52 ? 8.411 7.146 3.335 1.00 0.00 94 ALA A N 6
ATOM 7559 C CA . ALA A 1 52 ? 9.609 6.279 3.335 1.00 0.00 94 ALA A CA 6
ATOM 7560 C C . ALA A 1 52 ? 9.218 4.796 3.129 1.00 0.00 94 ALA A C 6
ATOM 7561 O O . ALA A 1 52 ? 8.550 4.206 3.984 1.00 0.00 94 ALA A O 6
ATOM 7568 N N . VAL A 1 53 ? 9.620 4.221 1.982 1.00 0.00 95 VAL A N 6
ATOM 7569 C CA . VAL A 1 53 ? 9.253 2.848 1.604 1.00 0.00 95 VAL A CA 6
ATOM 7570 C C . VAL A 1 53 ? 10.135 1.859 2.391 1.00 0.00 95 VAL A C 6
ATOM 7571 O O . VAL A 1 53 ? 11.368 1.947 2.304 1.00 0.00 95 VAL A O 6
ATOM 7584 N N . PRO A 1 54 ? 9.514 0.949 3.217 1.00 0.00 96 PRO A N 6
ATOM 7585 C CA . PRO A 1 54 ? 10.258 -0.045 4.020 1.00 0.00 96 PRO A CA 6
ATOM 7586 C C . PRO A 1 54 ? 11.178 -0.963 3.178 1.00 0.00 96 PRO A C 6
ATOM 7587 O O . PRO A 1 54 ? 10.860 -1.296 2.030 1.00 0.00 96 PRO A O 6
ATOM 7598 N N . ASP A 1 55 ? 12.319 -1.345 3.768 1.00 0.00 97 ASP A N 6
ATOM 7599 C CA . ASP A 1 55 ? 13.216 -2.386 3.221 1.00 0.00 97 ASP A CA 6
ATOM 7600 C C . ASP A 1 55 ? 12.505 -3.756 3.246 1.00 0.00 97 ASP A C 6
ATOM 7601 O O . ASP A 1 55 ? 12.790 -4.643 2.432 1.00 0.00 97 ASP A O 6
ATOM 7610 N N . THR A 1 56 ? 11.568 -3.893 4.205 1.00 0.00 98 THR A N 6
ATOM 7611 C CA . THR A 1 56 ? 10.707 -5.075 4.381 1.00 0.00 98 THR A CA 6
ATOM 7612 C C . THR A 1 56 ? 9.522 -5.096 3.375 1.00 0.00 98 THR A C 6
ATOM 7613 O O . THR A 1 56 ? 8.782 -6.088 3.313 1.00 0.00 98 THR A O 6
ATOM 7624 N N . PHE A 1 57 ? 9.337 -3.998 2.607 1.00 0.00 99 PHE A N 6
ATOM 7625 C CA . PHE A 1 57 ? 8.353 -3.949 1.500 1.00 0.00 99 PHE A CA 6
ATOM 7626 C C . PHE A 1 57 ? 8.892 -4.729 0.288 1.00 0.00 99 PHE A C 6
ATOM 7627 O O . PHE A 1 57 ? 10.094 -4.678 -0.014 1.00 0.00 99 PHE A O 6
ATOM 7644 N N . LYS A 1 58 ? 7.991 -5.459 -0.381 1.00 0.00 100 LYS A N 6
ATOM 7645 C CA . LYS A 1 58 ? 8.306 -6.264 -1.569 1.00 0.00 100 LYS A CA 6
ATOM 7646 C C . LYS A 1 58 ? 7.001 -6.598 -2.335 1.00 0.00 100 LYS A C 6
ATOM 7647 O O . LYS A 1 58 ? 5.907 -6.479 -1.767 1.00 0.00 100 LYS A O 6
ATOM 7666 N N . PRO A 1 59 ? 7.081 -6.995 -3.640 1.00 0.00 101 PRO A N 6
ATOM 7667 C CA . PRO A 1 59 ? 5.924 -7.584 -4.357 1.00 0.00 101 PRO A CA 6
ATOM 7668 C C . PRO A 1 59 ? 5.490 -8.930 -3.726 1.00 0.00 101 PRO A C 6
ATOM 7669 O O . PRO A 1 59 ? 6.125 -9.965 -3.945 1.00 0.00 101 PRO A O 6
ATOM 7680 N N . GLY A 1 60 ? 4.422 -8.892 -2.906 1.00 0.00 102 GLY A N 6
ATOM 7681 C CA . GLY A 1 60 ? 3.937 -10.083 -2.199 1.00 0.00 102 GLY A CA 6
ATOM 7682 C C . GLY A 1 60 ? 3.862 -9.925 -0.685 1.00 0.00 102 GLY A C 6
ATOM 7683 O O . GLY A 1 60 ? 3.333 -10.816 -0.013 1.00 0.00 102 GLY A O 6
ATOM 7687 N N . VAL A 1 61 ? 4.396 -8.817 -0.124 1.00 0.00 103 VAL A N 6
ATOM 7688 C CA . VAL A 1 61 ? 4.340 -8.583 1.345 1.00 0.00 103 VAL A CA 6
ATOM 7689 C C . VAL A 1 61 ? 2.904 -8.242 1.799 1.00 0.00 103 VAL A C 6
ATOM 7690 O O . VAL A 1 61 ? 2.228 -7.425 1.172 1.00 0.00 103 VAL A O 6
ATOM 7703 N N . GLU A 1 62 ? 2.438 -8.895 2.873 1.00 0.00 104 GLU A N 6
ATOM 7704 C CA . GLU A 1 62 ? 1.168 -8.542 3.521 1.00 0.00 104 GLU A CA 6
ATOM 7705 C C . GLU A 1 62 ? 1.346 -7.222 4.278 1.00 0.00 104 GLU A C 6
ATOM 7706 O O . GLU A 1 62 ? 2.271 -7.094 5.076 1.00 0.00 104 GLU A O 6
ATOM 7718 N N . VAL A 1 63 ? 0.489 -6.235 3.994 1.00 0.00 105 VAL A N 6
ATOM 7719 C CA . VAL A 1 63 ? 0.583 -4.902 4.606 1.00 0.00 105 VAL A CA 6
ATOM 7720 C C . VAL A 1 63 ? -0.748 -4.465 5.220 1.00 0.00 105 VAL A C 6
ATOM 7721 O O . VAL A 1 63 ? -1.832 -4.934 4.838 1.00 0.00 105 VAL A O 6
ATOM 7734 N N . ILE A 1 64 ? -0.626 -3.565 6.193 1.00 0.00 106 ILE A N 6
ATOM 7735 C CA . ILE A 1 64 ? -1.728 -2.844 6.800 1.00 0.00 106 ILE A CA 6
ATOM 7736 C C . ILE A 1 64 ? -1.523 -1.374 6.435 1.00 0.00 106 ILE A C 6
ATOM 7737 O O . ILE A 1 64 ? -0.584 -0.738 6.922 1.00 0.00 106 ILE A O 6
ATOM 7753 N N . ILE A 1 65 ? -2.358 -0.846 5.535 1.00 0.00 107 ILE A N 6
ATOM 7754 C CA . ILE A 1 65 ? -2.239 0.550 5.082 1.00 0.00 107 ILE A CA 6
ATOM 7755 C C . ILE A 1 65 ? -3.224 1.419 5.861 1.00 0.00 107 ILE A C 6
ATOM 7756 O O . ILE A 1 65 ? -4.228 0.921 6.382 1.00 0.00 107 ILE A O 6
ATOM 7772 N N . GLU A 1 66 ? -2.918 2.708 5.963 1.00 0.00 108 GLU A N 6
ATOM 7773 C CA . GLU A 1 66 ? -3.784 3.692 6.607 1.00 0.00 108 GLU A CA 6
ATOM 7774 C C . GLU A 1 66 ? -3.679 5.010 5.845 1.00 0.00 108 GLU A C 6
ATOM 7775 O O . GLU A 1 66 ? -2.582 5.401 5.446 1.00 0.00 108 GLU A O 6
ATOM 7787 N N . GLY A 1 67 ? -4.823 5.677 5.642 1.00 0.00 109 GLY A N 6
ATOM 7788 C CA . GLY A 1 67 ? -4.856 6.956 4.948 1.00 0.00 109 GLY A CA 6
ATOM 7789 C C . GLY A 1 67 ? -6.271 7.409 4.676 1.00 0.00 109 GLY A C 6
ATOM 7790 O O . GLY A 1 67 ? -7.082 7.458 5.606 1.00 0.00 109 GLY A O 6
ATOM 7794 N N . GLY A 1 68 ? -6.575 7.732 3.411 1.00 0.00 110 GLY A N 6
ATOM 7795 C CA . GLY A 1 68 ? -7.901 8.191 3.019 1.00 0.00 110 GLY A CA 6
ATOM 7796 C C . GLY A 1 68 ? -8.196 7.929 1.548 1.00 0.00 110 GLY A C 6
ATOM 7797 O O . GLY A 1 68 ? -7.272 7.859 0.719 1.00 0.00 110 GLY A O 6
ATOM 7801 N N . LEU A 1 69 ? -9.489 7.782 1.233 1.00 0.00 111 LEU A N 6
ATOM 7802 C CA . LEU A 1 69 ? -9.998 7.605 -0.137 1.00 0.00 111 LEU A CA 6
ATOM 7803 C C . LEU A 1 69 ? -11.019 8.712 -0.430 1.00 0.00 111 LEU A C 6
ATOM 7804 O O . LEU A 1 69 ? -11.814 9.079 0.447 1.00 0.00 111 LEU A O 6
ATOM 7820 N N . ALA A 1 70 ? -10.978 9.252 -1.652 1.00 0.00 112 ALA A N 6
ATOM 7821 C CA . ALA A 1 70 ? -11.968 10.245 -2.111 1.00 0.00 112 ALA A CA 6
ATOM 7822 C C . ALA A 1 70 ? -13.240 9.516 -2.608 1.00 0.00 112 ALA A C 6
ATOM 7823 O O . ALA A 1 70 ? -13.122 8.483 -3.274 1.00 0.00 112 ALA A O 6
ATOM 7830 N N . PRO A 1 71 ? -14.475 10.001 -2.238 1.00 0.00 113 PRO A N 6
ATOM 7831 C CA . PRO A 1 71 ? -15.749 9.382 -2.694 1.00 0.00 113 PRO A CA 6
ATOM 7832 C C . PRO A 1 71 ? -15.883 9.324 -4.237 1.00 0.00 113 PRO A C 6
ATOM 7833 O O . PRO A 1 71 ? -16.037 10.361 -4.897 1.00 0.00 113 PRO A O 6
ATOM 7844 N N . GLY A 1 72 ? -15.800 8.101 -4.796 1.00 0.00 114 GLY A N 6
ATOM 7845 C CA . GLY A 1 72 ? -15.900 7.878 -6.250 1.00 0.00 114 GLY A CA 6
ATOM 7846 C C . GLY A 1 72 ? -14.546 7.680 -6.918 1.00 0.00 114 GLY A C 6
ATOM 7847 O O . GLY A 1 72 ? -14.465 7.596 -8.146 1.00 0.00 114 GLY A O 6
ATOM 7851 N N . GLU A 1 73 ? -13.484 7.614 -6.110 1.00 0.00 115 GLU A N 6
ATOM 7852 C CA . GLU A 1 73 ? -12.113 7.379 -6.586 1.00 0.00 115 GLU A CA 6
ATOM 7853 C C . GLU A 1 73 ? -11.767 5.881 -6.459 1.00 0.00 115 GLU A C 6
ATOM 7854 O O . GLU A 1 73 ? -12.302 5.191 -5.586 1.00 0.00 115 GLU A O 6
ATOM 7866 N N . ASP A 1 74 ? -10.843 5.398 -7.314 1.00 0.00 116 ASP A N 6
ATOM 7867 C CA . ASP A 1 74 ? -10.499 3.954 -7.449 1.00 0.00 116 ASP A CA 6
ATOM 7868 C C . ASP A 1 74 ? -9.123 3.649 -6.830 1.00 0.00 116 ASP A C 6
ATOM 7869 O O . ASP A 1 74 ? -8.666 2.496 -6.850 1.00 0.00 116 ASP A O 6
ATOM 7878 N N . THR A 1 75 ? -8.460 4.677 -6.267 1.00 0.00 117 THR A N 6
ATOM 7879 C CA . THR A 1 75 ? -7.090 4.557 -5.764 1.00 0.00 117 THR A CA 6
ATOM 7880 C C . THR A 1 75 ? -6.969 5.206 -4.365 1.00 0.00 117 THR A C 6
ATOM 7881 O O . THR A 1 75 ? -7.243 6.393 -4.182 1.00 0.00 117 THR A O 6
ATOM 7892 N N . PHE A 1 76 ? -6.586 4.394 -3.378 1.00 0.00 118 PHE A N 6
ATOM 7893 C CA . PHE A 1 76 ? -6.451 4.796 -1.971 1.00 0.00 118 PHE A CA 6
ATOM 7894 C C . PHE A 1 76 ? -5.065 5.429 -1.727 1.00 0.00 118 PHE A C 6
ATOM 7895 O O . PHE A 1 76 ? -4.066 4.879 -2.164 1.00 0.00 118 PHE A O 6
ATOM 7912 N N . LYS A 1 77 ? -5.005 6.569 -1.016 1.00 0.00 119 LYS A N 6
ATOM 7913 C CA . LYS A 1 77 ? -3.715 7.188 -0.613 1.00 0.00 119 LYS A CA 6
ATOM 7914 C C . LYS A 1 77 ? -3.354 6.736 0.803 1.00 0.00 119 LYS A C 6
ATOM 7915 O O . LYS A 1 77 ? -4.033 7.115 1.762 1.00 0.00 119 LYS A O 6
ATOM 7934 N N . ALA A 1 78 ? -2.296 5.921 0.919 1.00 0.00 120 ALA A N 6
ATOM 7935 C CA . ALA A 1 78 ? -1.787 5.447 2.210 1.00 0.00 120 ALA A CA 6
ATOM 7936 C C . ALA A 1 78 ? -0.720 6.424 2.725 1.00 0.00 120 ALA A C 6
ATOM 7937 O O . ALA A 1 78 ? 0.313 6.622 2.072 1.00 0.00 120 ALA A O 6
ATOM 7944 N N . ARG A 1 79 ? -1.001 7.061 3.872 1.00 0.00 121 ARG A N 6
ATOM 7945 C CA . ARG A 1 79 ? -0.031 7.922 4.575 1.00 0.00 121 ARG A CA 6
ATOM 7946 C C . ARG A 1 79 ? 0.976 7.075 5.375 1.00 0.00 121 ARG A C 6
ATOM 7947 O O . ARG A 1 79 ? 2.087 7.529 5.651 1.00 0.00 121 ARG A O 6
ATOM 7968 N N . THR A 1 80 ? 0.581 5.834 5.725 1.00 0.00 122 THR A N 6
ATOM 7969 C CA . THR A 1 80 ? 1.440 4.867 6.441 1.00 0.00 122 THR A CA 6
ATOM 7970 C C . THR A 1 80 ? 1.275 3.461 5.831 1.00 0.00 122 THR A C 6
ATOM 7971 O O . THR A 1 80 ? 0.215 3.124 5.278 1.00 0.00 122 THR A O 6
ATOM 7982 N N . LEU A 1 81 ? 2.345 2.653 5.951 1.00 0.00 123 LEU A N 6
ATOM 7983 C CA . LEU A 1 81 ? 2.434 1.294 5.393 1.00 0.00 123 LEU A CA 6
ATOM 7984 C C . LEU A 1 81 ? 3.070 0.385 6.446 1.00 0.00 123 LEU A C 6
ATOM 7985 O O . LEU A 1 81 ? 4.184 0.664 6.904 1.00 0.00 123 LEU A O 6
ATOM 8001 N N . MET A 1 82 ? 2.380 -0.696 6.821 1.00 0.00 124 MET A N 6
ATOM 8002 C CA . MET A 1 82 ? 2.835 -1.600 7.895 1.00 0.00 124 MET A CA 6
ATOM 8003 C C . MET A 1 82 ? 3.036 -3.023 7.345 1.00 0.00 124 MET A C 6
ATOM 8004 O O . MET A 1 82 ? 2.086 -3.801 7.252 1.00 0.00 124 MET A O 6
ATOM 8018 N N . THR A 1 83 ? 4.284 -3.340 6.969 1.00 0.00 125 THR A N 6
ATOM 8019 C CA . THR A 1 83 ? 4.647 -4.641 6.387 1.00 0.00 125 THR A CA 6
ATOM 8020 C C . THR A 1 83 ? 4.687 -5.729 7.481 1.00 0.00 125 THR A C 6
ATOM 8021 O O . THR A 1 83 ? 5.220 -5.499 8.570 1.00 0.00 125 THR A O 6
ATOM 8032 N N . LYS A 1 84 ? 4.145 -6.915 7.177 1.00 0.00 126 LYS A N 6
ATOM 8033 C CA . LYS A 1 84 ? 3.976 -8.016 8.144 1.00 0.00 126 LYS A CA 6
ATOM 8034 C C . LYS A 1 84 ? 5.160 -8.998 8.069 1.00 0.00 126 LYS A C 6
ATOM 8035 O O . LYS A 1 84 ? 5.331 -9.836 8.957 1.00 0.00 126 LYS A O 6
ATOM 8054 N N . CYS A 1 85 ? 5.978 -8.889 7.007 1.00 0.00 127 CYS A N 6
ATOM 8055 C CA . CYS A 1 85 ? 7.183 -9.716 6.833 1.00 0.00 127 CYS A CA 6
ATOM 8056 C C . CYS A 1 85 ? 8.407 -9.040 7.508 1.00 0.00 127 CYS A C 6
ATOM 8057 O O . CYS A 1 85 ? 8.903 -8.029 6.991 1.00 0.00 127 CYS A O 6
ATOM 8065 N N . PRO A 1 86 ? 8.891 -9.551 8.689 1.00 0.00 128 PRO A N 6
ATOM 8066 C CA . PRO A 1 86 ? 10.085 -9.016 9.368 1.00 0.00 128 PRO A CA 6
ATOM 8067 C C . PRO A 1 86 ? 11.375 -9.607 8.770 1.00 0.00 128 PRO A C 6
ATOM 8068 O O . PRO A 1 86 ? 11.861 -10.654 9.218 1.00 0.00 128 PRO A O 6
ATOM 8079 N N . LEU A 1 87 ? 11.866 -8.959 7.705 1.00 0.00 129 LEU A N 6
ATOM 8080 C CA . LEU A 1 87 ? 13.124 -9.331 7.029 1.00 0.00 129 LEU A CA 6
ATOM 8081 C C . LEU A 1 87 ? 14.292 -9.153 8.024 1.00 0.00 129 LEU A C 6
ATOM 8082 O O . LEU A 1 87 ? 14.611 -8.026 8.422 1.00 0.00 129 LEU A O 6
ATOM 8098 N N . GLU A 1 88 ? 14.892 -10.280 8.435 1.00 0.00 130 GLU A N 6
ATOM 8099 C CA . GLU A 1 88 ? 15.988 -10.301 9.406 1.00 0.00 130 GLU A CA 6
ATOM 8100 C C . GLU A 1 88 ? 17.316 -9.916 8.708 1.00 0.00 130 GLU A C 6
ATOM 8101 O O . GLU A 1 88 ? 17.827 -10.721 7.898 1.00 0.00 130 GLU A O 6
ATOM 8113 N N . MET A 1 1 ? -12.669 22.246 -7.254 1.00 0.00 43 MET A N 7
ATOM 8114 C CA . MET A 1 1 ? -13.592 21.865 -6.157 1.00 0.00 43 MET A CA 7
ATOM 8115 C C . MET A 1 1 ? -12.847 21.902 -4.809 1.00 0.00 43 MET A C 7
ATOM 8116 O O . MET A 1 1 ? -11.969 21.065 -4.550 1.00 0.00 43 MET A O 7
ATOM 8132 N N . ALA A 1 2 ? -13.199 22.888 -3.962 1.00 0.00 44 ALA A N 7
ATOM 8133 C CA . ALA A 1 2 ? -12.608 23.065 -2.629 1.00 0.00 44 ALA A CA 7
ATOM 8134 C C . ALA A 1 2 ? -13.302 22.133 -1.626 1.00 0.00 44 ALA A C 7
ATOM 8135 O O . ALA A 1 2 ? -14.290 22.505 -0.987 1.00 0.00 44 ALA A O 7
ATOM 8142 N N . THR A 1 3 ? -12.818 20.887 -1.564 1.00 0.00 45 THR A N 7
ATOM 8143 C CA . THR A 1 3 ? -13.294 19.901 -0.596 1.00 0.00 45 THR A CA 7
ATOM 8144 C C . THR A 1 3 ? -12.623 20.164 0.768 1.00 0.00 45 THR A C 7
ATOM 8145 O O . THR A 1 3 ? -11.384 20.243 0.825 1.00 0.00 45 THR A O 7
ATOM 8156 N N . PRO A 1 4 ? -13.422 20.370 1.873 1.00 0.00 46 PRO A N 7
ATOM 8157 C CA . PRO A 1 4 ? -12.884 20.425 3.253 1.00 0.00 46 PRO A CA 7
ATOM 8158 C C . PRO A 1 4 ? -12.043 19.166 3.548 1.00 0.00 46 PRO A C 7
ATOM 8159 O O . PRO A 1 4 ? -12.599 18.072 3.688 1.00 0.00 46 PRO A O 7
ATOM 8170 N N . GLN A 1 5 ? -10.704 19.341 3.564 1.00 0.00 47 GLN A N 7
ATOM 8171 C CA . GLN A 1 5 ? -9.729 18.232 3.614 1.00 0.00 47 GLN A CA 7
ATOM 8172 C C . GLN A 1 5 ? -10.001 17.284 4.801 1.00 0.00 47 GLN A C 7
ATOM 8173 O O . GLN A 1 5 ? -9.996 17.706 5.968 1.00 0.00 47 GLN A O 7
ATOM 8187 N N . ASP A 1 6 ? -10.306 16.017 4.472 1.00 0.00 48 ASP A N 7
ATOM 8188 C CA . ASP A 1 6 ? -10.625 14.991 5.474 1.00 0.00 48 ASP A CA 7
ATOM 8189 C C . ASP A 1 6 ? -9.346 14.472 6.140 1.00 0.00 48 ASP A C 7
ATOM 8190 O O . ASP A 1 6 ? -8.457 13.917 5.479 1.00 0.00 48 ASP A O 7
ATOM 8199 N N . LYS A 1 7 ? -9.287 14.666 7.453 1.00 0.00 49 LYS A N 7
ATOM 8200 C CA . LYS A 1 7 ? -8.172 14.257 8.309 1.00 0.00 49 LYS A CA 7
ATOM 8201 C C . LYS A 1 7 ? -8.671 13.253 9.362 1.00 0.00 49 LYS A C 7
ATOM 8202 O O . LYS A 1 7 ? -7.963 12.305 9.731 1.00 0.00 49 LYS A O 7
ATOM 8221 N N . LEU A 1 8 ? -9.919 13.460 9.817 1.00 0.00 50 LEU A N 7
ATOM 8222 C CA . LEU A 1 8 ? -10.487 12.751 10.975 1.00 0.00 50 LEU A CA 7
ATOM 8223 C C . LEU A 1 8 ? -10.921 11.315 10.638 1.00 0.00 50 LEU A C 7
ATOM 8224 O O . LEU A 1 8 ? -10.802 10.419 11.484 1.00 0.00 50 LEU A O 7
ATOM 8240 N N . HIS A 1 9 ? -11.425 11.087 9.412 1.00 0.00 51 HIS A N 7
ATOM 8241 C CA . HIS A 1 9 ? -11.799 9.729 8.960 1.00 0.00 51 HIS A CA 7
ATOM 8242 C C . HIS A 1 9 ? -10.579 9.040 8.325 1.00 0.00 51 HIS A C 7
ATOM 8243 O O . HIS A 1 9 ? -10.447 8.978 7.094 1.00 0.00 51 HIS A O 7
ATOM 8258 N N . THR A 1 10 ? -9.656 8.581 9.180 1.00 0.00 52 THR A N 7
ATOM 8259 C CA . THR A 1 10 ? -8.518 7.766 8.743 1.00 0.00 52 THR A CA 7
ATOM 8260 C C . THR A 1 10 ? -9.036 6.361 8.380 1.00 0.00 52 THR A C 7
ATOM 8261 O O . THR A 1 10 ? -9.677 5.702 9.205 1.00 0.00 52 THR A O 7
ATOM 8272 N N . VAL A 1 11 ? -8.776 5.927 7.142 1.00 0.00 53 VAL A N 7
ATOM 8273 C CA . VAL A 1 11 ? -9.230 4.624 6.633 1.00 0.00 53 VAL A CA 7
ATOM 8274 C C . VAL A 1 11 ? -8.037 3.662 6.675 1.00 0.00 53 VAL A C 7
ATOM 8275 O O . VAL A 1 11 ? -6.905 4.083 6.445 1.00 0.00 53 VAL A O 7
ATOM 8288 N N . ARG A 1 12 ? -8.292 2.392 6.983 1.00 0.00 54 ARG A N 7
ATOM 8289 C CA . ARG A 1 12 ? -7.250 1.367 7.124 1.00 0.00 54 ARG A CA 7
ATOM 8290 C C . ARG A 1 12 ? -7.715 0.061 6.473 1.00 0.00 54 ARG A C 7
ATOM 8291 O O . ARG A 1 12 ? -8.868 -0.346 6.643 1.00 0.00 54 ARG A O 7
ATOM 8312 N N . LEU A 1 13 ? -6.809 -0.579 5.721 1.00 0.00 55 LEU A N 7
ATOM 8313 C CA . LEU A 1 13 ? -7.086 -1.839 5.017 1.00 0.00 55 LEU A CA 7
ATOM 8314 C C . LEU A 1 13 ? -6.064 -2.904 5.403 1.00 0.00 55 LEU A C 7
ATOM 8315 O O . LEU A 1 13 ? -4.985 -2.606 5.937 1.00 0.00 55 LEU A O 7
ATOM 8331 N N . PHE A 1 14 ? -6.429 -4.143 5.084 1.00 0.00 56 PHE A N 7
ATOM 8332 C CA . PHE A 1 14 ? -5.663 -5.359 5.401 1.00 0.00 56 PHE A CA 7
ATOM 8333 C C . PHE A 1 14 ? -5.713 -6.280 4.171 1.00 0.00 56 PHE A C 7
ATOM 8334 O O . PHE A 1 14 ? -6.797 -6.502 3.607 1.00 0.00 56 PHE A O 7
ATOM 8351 N N . GLY A 1 15 ? -4.555 -6.804 3.762 1.00 0.00 57 GLY A N 7
ATOM 8352 C CA . GLY A 1 15 ? -4.462 -7.652 2.575 1.00 0.00 57 GLY A CA 7
ATOM 8353 C C . GLY A 1 15 ? -3.018 -7.941 2.210 1.00 0.00 57 GLY A C 7
ATOM 8354 O O . GLY A 1 15 ? -2.115 -7.755 3.039 1.00 0.00 57 GLY A O 7
ATOM 8358 N N . THR A 1 16 ? -2.794 -8.365 0.964 1.00 0.00 58 THR A N 7
ATOM 8359 C CA . THR A 1 16 ? -1.459 -8.738 0.475 1.00 0.00 58 THR A CA 7
ATOM 8360 C C . THR A 1 16 ? -1.119 -7.908 -0.781 1.00 0.00 58 THR A C 7
ATOM 8361 O O . THR A 1 16 ? -2.014 -7.558 -1.552 1.00 0.00 58 THR A O 7
ATOM 8372 N N . VAL A 1 17 ? 0.163 -7.574 -0.945 1.00 0.00 59 VAL A N 7
ATOM 8373 C CA . VAL A 1 17 ? 0.670 -6.798 -2.088 1.00 0.00 59 VAL A CA 7
ATOM 8374 C C . VAL A 1 17 ? 0.727 -7.677 -3.344 1.00 0.00 59 VAL A C 7
ATOM 8375 O O . VAL A 1 17 ? 1.309 -8.772 -3.317 1.00 0.00 59 VAL A O 7
ATOM 8388 N N . ALA A 1 18 ? 0.120 -7.184 -4.434 1.00 0.00 60 ALA A N 7
ATOM 8389 C CA . ALA A 1 18 ? 0.170 -7.834 -5.746 1.00 0.00 60 ALA A CA 7
ATOM 8390 C C . ALA A 1 18 ? 1.543 -7.626 -6.384 1.00 0.00 60 ALA A C 7
ATOM 8391 O O . ALA A 1 18 ? 2.127 -6.539 -6.289 1.00 0.00 60 ALA A O 7
ATOM 8398 N N . ALA A 1 19 ? 2.040 -8.685 -7.032 1.00 0.00 61 ALA A N 7
ATOM 8399 C CA . ALA A 1 19 ? 3.303 -8.655 -7.781 1.00 0.00 61 ALA A CA 7
ATOM 8400 C C . ALA A 1 19 ? 3.147 -7.970 -9.153 1.00 0.00 61 ALA A C 7
ATOM 8401 O O . ALA A 1 19 ? 4.136 -7.755 -9.855 1.00 0.00 61 ALA A O 7
ATOM 8408 N N . ASP A 1 20 ? 1.895 -7.641 -9.528 1.00 0.00 62 ASP A N 7
ATOM 8409 C CA . ASP A 1 20 ? 1.584 -6.884 -10.752 1.00 0.00 62 ASP A CA 7
ATOM 8410 C C . ASP A 1 20 ? 0.981 -5.518 -10.370 1.00 0.00 62 ASP A C 7
ATOM 8411 O O . ASP A 1 20 ? -0.004 -5.448 -9.624 1.00 0.00 62 ASP A O 7
ATOM 8420 N N . GLY A 1 21 ? 1.613 -4.441 -10.869 1.00 0.00 63 GLY A N 7
ATOM 8421 C CA . GLY A 1 21 ? 1.166 -3.064 -10.622 1.00 0.00 63 GLY A CA 7
ATOM 8422 C C . GLY A 1 21 ? 2.022 -2.318 -9.600 1.00 0.00 63 GLY A C 7
ATOM 8423 O O . GLY A 1 21 ? 1.760 -1.140 -9.309 1.00 0.00 63 GLY A O 7
ATOM 8427 N N . LEU A 1 22 ? 3.040 -3.009 -9.055 1.00 0.00 64 LEU A N 7
ATOM 8428 C CA . LEU A 1 22 ? 3.955 -2.446 -8.052 1.00 0.00 64 LEU A CA 7
ATOM 8429 C C . LEU A 1 22 ? 4.963 -1.505 -8.757 1.00 0.00 64 LEU A C 7
ATOM 8430 O O . LEU A 1 22 ? 5.975 -1.952 -9.306 1.00 0.00 64 LEU A O 7
ATOM 8446 N N . THR A 1 23 ? 4.645 -0.205 -8.742 1.00 0.00 65 THR A N 7
ATOM 8447 C CA . THR A 1 23 ? 5.455 0.854 -9.353 1.00 0.00 65 THR A CA 7
ATOM 8448 C C . THR A 1 23 ? 5.919 1.848 -8.273 1.00 0.00 65 THR A C 7
ATOM 8449 O O . THR A 1 23 ? 5.093 2.469 -7.613 1.00 0.00 65 THR A O 7
ATOM 8460 N N . MET A 1 24 ? 7.243 2.009 -8.128 1.00 0.00 66 MET A N 7
ATOM 8461 C CA . MET A 1 24 ? 7.842 2.935 -7.151 1.00 0.00 66 MET A CA 7
ATOM 8462 C C . MET A 1 24 ? 7.885 4.335 -7.783 1.00 0.00 66 MET A C 7
ATOM 8463 O O . MET A 1 24 ? 8.245 4.457 -8.960 1.00 0.00 66 MET A O 7
ATOM 8477 N N . LEU A 1 25 ? 7.508 5.371 -7.006 1.00 0.00 67 LEU A N 7
ATOM 8478 C CA . LEU A 1 25 ? 7.411 6.758 -7.506 1.00 0.00 67 LEU A CA 7
ATOM 8479 C C . LEU A 1 25 ? 8.774 7.267 -8.036 1.00 0.00 67 LEU A C 7
ATOM 8480 O O . LEU A 1 25 ? 9.796 7.186 -7.343 1.00 0.00 67 LEU A O 7
ATOM 8496 N N . ASP A 1 26 ? 8.757 7.784 -9.276 1.00 0.00 68 ASP A N 7
ATOM 8497 C CA . ASP A 1 26 ? 9.969 8.197 -10.006 1.00 0.00 68 ASP A CA 7
ATOM 8498 C C . ASP A 1 26 ? 10.555 9.478 -9.378 1.00 0.00 68 ASP A C 7
ATOM 8499 O O . ASP A 1 26 ? 9.882 10.513 -9.318 1.00 0.00 68 ASP A O 7
ATOM 8508 N N . GLY A 1 27 ? 11.794 9.366 -8.850 1.00 0.00 69 GLY A N 7
ATOM 8509 C CA . GLY A 1 27 ? 12.484 10.481 -8.191 1.00 0.00 69 GLY A CA 7
ATOM 8510 C C . GLY A 1 27 ? 11.756 10.999 -6.949 1.00 0.00 69 GLY A C 7
ATOM 8511 O O . GLY A 1 27 ? 11.809 12.196 -6.641 1.00 0.00 69 GLY A O 7
ATOM 8515 N N . ALA A 1 28 ? 11.083 10.082 -6.236 1.00 0.00 70 ALA A N 7
ATOM 8516 C CA . ALA A 1 28 ? 10.261 10.410 -5.061 1.00 0.00 70 ALA A CA 7
ATOM 8517 C C . ALA A 1 28 ? 10.121 9.172 -4.149 1.00 0.00 70 ALA A C 7
ATOM 8518 O O . ALA A 1 28 ? 9.932 8.059 -4.660 1.00 0.00 70 ALA A O 7
ATOM 8525 N N . PRO A 1 29 ? 10.249 9.331 -2.788 1.00 0.00 71 PRO A N 7
ATOM 8526 C CA . PRO A 1 29 ? 9.931 8.250 -1.833 1.00 0.00 71 PRO A CA 7
ATOM 8527 C C . PRO A 1 29 ? 8.422 7.920 -1.864 1.00 0.00 71 PRO A C 7
ATOM 8528 O O . PRO A 1 29 ? 7.585 8.735 -1.454 1.00 0.00 71 PRO A O 7
ATOM 8539 N N . GLY A 1 30 ? 8.089 6.743 -2.401 1.00 0.00 72 GLY A N 7
ATOM 8540 C CA . GLY A 1 30 ? 6.711 6.272 -2.457 1.00 0.00 72 GLY A CA 7
ATOM 8541 C C . GLY A 1 30 ? 6.547 5.068 -3.362 1.00 0.00 72 GLY A C 7
ATOM 8542 O O . GLY A 1 30 ? 7.476 4.688 -4.081 1.00 0.00 72 GLY A O 7
ATOM 8546 N N . VAL A 1 31 ? 5.357 4.470 -3.329 1.00 0.00 73 VAL A N 7
ATOM 8547 C CA . VAL A 1 31 ? 5.024 3.287 -4.117 1.00 0.00 73 VAL A CA 7
ATOM 8548 C C . VAL A 1 31 ? 3.521 3.275 -4.441 1.00 0.00 73 VAL A C 7
ATOM 8549 O O . VAL A 1 31 ? 2.703 3.866 -3.728 1.00 0.00 73 VAL A O 7
ATOM 8562 N N . ARG A 1 32 ? 3.192 2.617 -5.539 1.00 0.00 74 ARG A N 7
ATOM 8563 C CA . ARG A 1 32 ? 1.837 2.277 -5.941 1.00 0.00 74 ARG A CA 7
ATOM 8564 C C . ARG A 1 32 ? 1.805 0.761 -6.149 1.00 0.00 74 ARG A C 7
ATOM 8565 O O . ARG A 1 32 ? 2.780 0.191 -6.623 1.00 0.00 74 ARG A O 7
ATOM 8586 N N . PHE A 1 33 ? 0.709 0.117 -5.771 1.00 0.00 75 PHE A N 7
ATOM 8587 C CA . PHE A 1 33 ? 0.513 -1.328 -5.968 1.00 0.00 75 PHE A CA 7
ATOM 8588 C C . PHE A 1 33 ? -0.974 -1.647 -5.909 1.00 0.00 75 PHE A C 7
ATOM 8589 O O . PHE A 1 33 ? -1.782 -0.776 -5.594 1.00 0.00 75 PHE A O 7
ATOM 8606 N N . ARG A 1 34 ? -1.350 -2.891 -6.211 1.00 0.00 76 ARG A N 7
ATOM 8607 C CA . ARG A 1 34 ? -2.726 -3.351 -6.013 1.00 0.00 76 ARG A CA 7
ATOM 8608 C C . ARG A 1 34 ? -2.782 -4.184 -4.736 1.00 0.00 76 ARG A C 7
ATOM 8609 O O . ARG A 1 34 ? -2.152 -5.241 -4.659 1.00 0.00 76 ARG A O 7
ATOM 8630 N N . LEU A 1 35 ? -3.484 -3.678 -3.707 1.00 0.00 77 LEU A N 7
ATOM 8631 C CA . LEU A 1 35 ? -3.762 -4.468 -2.513 1.00 0.00 77 LEU A CA 7
ATOM 8632 C C . LEU A 1 35 ? -4.830 -5.505 -2.857 1.00 0.00 77 LEU A C 7
ATOM 8633 O O . LEU A 1 35 ? -5.975 -5.148 -3.170 1.00 0.00 77 LEU A O 7
ATOM 8649 N N . GLU A 1 36 ? -4.426 -6.773 -2.859 1.00 0.00 78 GLU A N 7
ATOM 8650 C CA . GLU A 1 36 ? -5.351 -7.896 -2.922 1.00 0.00 78 GLU A CA 7
ATOM 8651 C C . GLU A 1 36 ? -6.048 -7.988 -1.561 1.00 0.00 78 GLU A C 7
ATOM 8652 O O . GLU A 1 36 ? -5.394 -8.256 -0.552 1.00 0.00 78 GLU A O 7
ATOM 8664 N N . ASP A 1 37 ? -7.346 -7.667 -1.536 1.00 0.00 79 ASP A N 7
ATOM 8665 C CA . ASP A 1 37 ? -8.136 -7.614 -0.293 1.00 0.00 79 ASP A CA 7
ATOM 8666 C C . ASP A 1 37 ? -8.239 -8.994 0.365 1.00 0.00 79 ASP A C 7
ATOM 8667 O O . ASP A 1 37 ? -8.284 -10.022 -0.323 1.00 0.00 79 ASP A O 7
ATOM 8676 N N . LYS A 1 38 ? -8.273 -8.991 1.704 1.00 0.00 80 LYS A N 7
ATOM 8677 C CA . LYS A 1 38 ? -8.340 -10.212 2.521 1.00 0.00 80 LYS A CA 7
ATOM 8678 C C . LYS A 1 38 ? -9.686 -10.947 2.305 1.00 0.00 80 LYS A C 7
ATOM 8679 O O . LYS A 1 38 ? -9.734 -12.179 2.268 1.00 0.00 80 LYS A O 7
ATOM 8698 N N . ASP A 1 39 ? -10.762 -10.157 2.152 1.00 0.00 81 ASP A N 7
ATOM 8699 C CA . ASP A 1 39 ? -12.117 -10.669 1.883 1.00 0.00 81 ASP A CA 7
ATOM 8700 C C . ASP A 1 39 ? -12.330 -10.837 0.376 1.00 0.00 81 ASP A C 7
ATOM 8701 O O . ASP A 1 39 ? -12.654 -11.935 -0.098 1.00 0.00 81 ASP A O 7
ATOM 8710 N N . ASN A 1 40 ? -12.118 -9.740 -0.380 1.00 0.00 82 ASN A N 7
ATOM 8711 C CA . ASN A 1 40 ? -12.381 -9.714 -1.836 1.00 0.00 82 ASN A CA 7
ATOM 8712 C C . ASN A 1 40 ? -11.281 -10.455 -2.613 1.00 0.00 82 ASN A C 7
ATOM 8713 O O . ASN A 1 40 ? -10.133 -10.005 -2.656 1.00 0.00 82 ASN A O 7
ATOM 8724 N N . THR A 1 41 ? -11.654 -11.587 -3.233 1.00 0.00 83 THR A N 7
ATOM 8725 C CA . THR A 1 41 ? -10.738 -12.401 -4.051 1.00 0.00 83 THR A CA 7
ATOM 8726 C C . THR A 1 41 ? -10.745 -11.932 -5.524 1.00 0.00 83 THR A C 7
ATOM 8727 O O . THR A 1 41 ? -9.769 -12.140 -6.256 1.00 0.00 83 THR A O 7
ATOM 8738 N N . SER A 1 42 ? -11.857 -11.294 -5.937 1.00 0.00 84 SER A N 7
ATOM 8739 C CA . SER A 1 42 ? -12.081 -10.840 -7.328 1.00 0.00 84 SER A CA 7
ATOM 8740 C C . SER A 1 42 ? -11.824 -9.327 -7.489 1.00 0.00 84 SER A C 7
ATOM 8741 O O . SER A 1 42 ? -11.898 -8.799 -8.610 1.00 0.00 84 SER A O 7
ATOM 8749 N N . LYS A 1 43 ? -11.512 -8.628 -6.375 1.00 0.00 85 LYS A N 7
ATOM 8750 C CA . LYS A 1 43 ? -11.314 -7.163 -6.375 1.00 0.00 85 LYS A CA 7
ATOM 8751 C C . LYS A 1 43 ? -9.957 -6.795 -5.749 1.00 0.00 85 LYS A C 7
ATOM 8752 O O . LYS A 1 43 ? -9.634 -7.246 -4.641 1.00 0.00 85 LYS A O 7
ATOM 8771 N N . THR A 1 44 ? -9.171 -5.989 -6.484 1.00 0.00 86 THR A N 7
ATOM 8772 C CA . THR A 1 44 ? -7.902 -5.405 -6.007 1.00 0.00 86 THR A CA 7
ATOM 8773 C C . THR A 1 44 ? -7.972 -3.883 -6.190 1.00 0.00 86 THR A C 7
ATOM 8774 O O . THR A 1 44 ? -8.378 -3.407 -7.256 1.00 0.00 86 THR A O 7
ATOM 8785 N N . VAL A 1 45 ? -7.605 -3.125 -5.150 1.00 0.00 87 VAL A N 7
ATOM 8786 C CA . VAL A 1 45 ? -7.602 -1.647 -5.192 1.00 0.00 87 VAL A CA 7
ATOM 8787 C C . VAL A 1 45 ? -6.163 -1.148 -5.363 1.00 0.00 87 VAL A C 7
ATOM 8788 O O . VAL A 1 45 ? -5.241 -1.733 -4.792 1.00 0.00 87 VAL A O 7
ATOM 8801 N N . TRP A 1 46 ? -5.973 -0.052 -6.124 1.00 0.00 88 TRP A N 7
ATOM 8802 C CA . TRP A 1 46 ? -4.661 0.604 -6.253 1.00 0.00 88 TRP A CA 7
ATOM 8803 C C . TRP A 1 46 ? -4.391 1.373 -4.960 1.00 0.00 88 TRP A C 7
ATOM 8804 O O . TRP A 1 46 ? -5.312 1.934 -4.384 1.00 0.00 88 TRP A O 7
ATOM 8825 N N . VAL A 1 47 ? -3.145 1.385 -4.502 1.00 0.00 89 VAL A N 7
ATOM 8826 C CA . VAL A 1 47 ? -2.756 2.010 -3.236 1.00 0.00 89 VAL A CA 7
ATOM 8827 C C . VAL A 1 47 ? -1.603 2.961 -3.503 1.00 0.00 89 VAL A C 7
ATOM 8828 O O . VAL A 1 47 ? -0.483 2.521 -3.790 1.00 0.00 89 VAL A O 7
ATOM 8841 N N . LEU A 1 48 ? -1.894 4.261 -3.435 1.00 0.00 90 LEU A N 7
ATOM 8842 C CA . LEU A 1 48 ? -0.901 5.306 -3.631 1.00 0.00 90 LEU A CA 7
ATOM 8843 C C . LEU A 1 48 ? -0.326 5.715 -2.267 1.00 0.00 90 LEU A C 7
ATOM 8844 O O . LEU A 1 48 ? -0.893 6.548 -1.553 1.00 0.00 90 LEU A O 7
ATOM 8860 N N . TYR A 1 49 ? 0.782 5.067 -1.909 1.00 0.00 91 TYR A N 7
ATOM 8861 C CA . TYR A 1 49 ? 1.552 5.387 -0.708 1.00 0.00 91 TYR A CA 7
ATOM 8862 C C . TYR A 1 49 ? 2.623 6.408 -1.085 1.00 0.00 91 TYR A C 7
ATOM 8863 O O . TYR A 1 49 ? 3.472 6.125 -1.918 1.00 0.00 91 TYR A O 7
ATOM 8881 N N . LYS A 1 50 ? 2.554 7.613 -0.514 1.00 0.00 92 LYS A N 7
ATOM 8882 C CA . LYS A 1 50 ? 3.629 8.605 -0.633 1.00 0.00 92 LYS A CA 7
ATOM 8883 C C . LYS A 1 50 ? 4.338 8.722 0.723 1.00 0.00 92 LYS A C 7
ATOM 8884 O O . LYS A 1 50 ? 3.734 9.137 1.716 1.00 0.00 92 LYS A O 7
ATOM 8903 N N . GLY A 1 51 ? 5.606 8.313 0.739 1.00 0.00 93 GLY A N 7
ATOM 8904 C CA . GLY A 1 51 ? 6.432 8.282 1.942 1.00 0.00 93 GLY A CA 7
ATOM 8905 C C . GLY A 1 51 ? 7.579 7.307 1.777 1.00 0.00 93 GLY A C 7
ATOM 8906 O O . GLY A 1 51 ? 7.604 6.545 0.802 1.00 0.00 93 GLY A O 7
ATOM 8910 N N . ALA A 1 52 ? 8.521 7.312 2.726 1.00 0.00 94 ALA A N 7
ATOM 8911 C CA . ALA A 1 52 ? 9.697 6.428 2.686 1.00 0.00 94 ALA A CA 7
ATOM 8912 C C . ALA A 1 52 ? 9.261 4.953 2.773 1.00 0.00 94 ALA A C 7
ATOM 8913 O O . ALA A 1 52 ? 8.701 4.530 3.790 1.00 0.00 94 ALA A O 7
ATOM 8920 N N . VAL A 1 53 ? 9.470 4.203 1.682 1.00 0.00 95 VAL A N 7
ATOM 8921 C CA . VAL A 1 53 ? 9.042 2.799 1.582 1.00 0.00 95 VAL A CA 7
ATOM 8922 C C . VAL A 1 53 ? 10.073 1.878 2.274 1.00 0.00 95 VAL A C 7
ATOM 8923 O O . VAL A 1 53 ? 11.253 1.911 1.904 1.00 0.00 95 VAL A O 7
ATOM 8936 N N . PRO A 1 54 ? 9.651 1.059 3.294 1.00 0.00 96 PRO A N 7
ATOM 8937 C CA . PRO A 1 54 ? 10.534 0.048 3.931 1.00 0.00 96 PRO A CA 7
ATOM 8938 C C . PRO A 1 54 ? 11.031 -1.009 2.915 1.00 0.00 96 PRO A C 7
ATOM 8939 O O . PRO A 1 54 ? 10.315 -1.348 1.967 1.00 0.00 96 PRO A O 7
ATOM 8950 N N . ASP A 1 55 ? 12.247 -1.531 3.138 1.00 0.00 97 ASP A N 7
ATOM 8951 C CA . ASP A 1 55 ? 12.851 -2.584 2.289 1.00 0.00 97 ASP A CA 7
ATOM 8952 C C . ASP A 1 55 ? 12.155 -3.941 2.520 1.00 0.00 97 ASP A C 7
ATOM 8953 O O . ASP A 1 55 ? 12.295 -4.866 1.719 1.00 0.00 97 ASP A O 7
ATOM 8962 N N . THR A 1 56 ? 11.409 -4.029 3.632 1.00 0.00 98 THR A N 7
ATOM 8963 C CA . THR A 1 56 ? 10.597 -5.202 3.991 1.00 0.00 98 THR A CA 7
ATOM 8964 C C . THR A 1 56 ? 9.361 -5.315 3.067 1.00 0.00 98 THR A C 7
ATOM 8965 O O . THR A 1 56 ? 8.782 -6.400 2.897 1.00 0.00 98 THR A O 7
ATOM 8976 N N . PHE A 1 57 ? 8.967 -4.159 2.494 1.00 0.00 99 PHE A N 7
ATOM 8977 C CA . PHE A 1 57 ? 7.936 -4.085 1.453 1.00 0.00 99 PHE A CA 7
ATOM 8978 C C . PHE A 1 57 ? 8.509 -4.660 0.144 1.00 0.00 99 PHE A C 7
ATOM 8979 O O . PHE A 1 57 ? 9.635 -4.327 -0.249 1.00 0.00 99 PHE A O 7
ATOM 8996 N N . LYS A 1 58 ? 7.706 -5.505 -0.521 1.00 0.00 100 LYS A N 7
ATOM 8997 C CA . LYS A 1 58 ? 8.123 -6.266 -1.711 1.00 0.00 100 LYS A CA 7
ATOM 8998 C C . LYS A 1 58 ? 6.889 -6.962 -2.336 1.00 0.00 100 LYS A C 7
ATOM 8999 O O . LYS A 1 58 ? 5.854 -7.086 -1.669 1.00 0.00 100 LYS A O 7
ATOM 9018 N N . PRO A 1 59 ? 6.951 -7.397 -3.638 1.00 0.00 101 PRO A N 7
ATOM 9019 C CA . PRO A 1 59 ? 5.834 -8.133 -4.282 1.00 0.00 101 PRO A CA 7
ATOM 9020 C C . PRO A 1 59 ? 5.544 -9.476 -3.573 1.00 0.00 101 PRO A C 7
ATOM 9021 O O . PRO A 1 59 ? 6.330 -10.425 -3.668 1.00 0.00 101 PRO A O 7
ATOM 9032 N N . GLY A 1 60 ? 4.434 -9.515 -2.811 1.00 0.00 102 GLY A N 7
ATOM 9033 C CA . GLY A 1 60 ? 3.994 -10.732 -2.116 1.00 0.00 102 GLY A CA 7
ATOM 9034 C C . GLY A 1 60 ? 3.919 -10.581 -0.603 1.00 0.00 102 GLY A C 7
ATOM 9035 O O . GLY A 1 60 ? 3.383 -11.468 0.073 1.00 0.00 102 GLY A O 7
ATOM 9039 N N . VAL A 1 61 ? 4.460 -9.471 -0.053 1.00 0.00 103 VAL A N 7
ATOM 9040 C CA . VAL A 1 61 ? 4.396 -9.200 1.405 1.00 0.00 103 VAL A CA 7
ATOM 9041 C C . VAL A 1 61 ? 2.966 -8.756 1.789 1.00 0.00 103 VAL A C 7
ATOM 9042 O O . VAL A 1 61 ? 2.287 -8.115 0.995 1.00 0.00 103 VAL A O 7
ATOM 9055 N N . GLU A 1 62 ? 2.502 -9.136 2.984 1.00 0.00 104 GLU A N 7
ATOM 9056 C CA . GLU A 1 62 ? 1.227 -8.648 3.526 1.00 0.00 104 GLU A CA 7
ATOM 9057 C C . GLU A 1 62 ? 1.466 -7.301 4.207 1.00 0.00 104 GLU A C 7
ATOM 9058 O O . GLU A 1 62 ? 2.489 -7.127 4.878 1.00 0.00 104 GLU A O 7
ATOM 9070 N N . VAL A 1 63 ? 0.546 -6.345 4.014 1.00 0.00 105 VAL A N 7
ATOM 9071 C CA . VAL A 1 63 ? 0.669 -4.984 4.567 1.00 0.00 105 VAL A CA 7
ATOM 9072 C C . VAL A 1 63 ? -0.656 -4.508 5.176 1.00 0.00 105 VAL A C 7
ATOM 9073 O O . VAL A 1 63 ? -1.750 -4.973 4.818 1.00 0.00 105 VAL A O 7
ATOM 9086 N N . ILE A 1 64 ? -0.508 -3.573 6.113 1.00 0.00 106 ILE A N 7
ATOM 9087 C CA . ILE A 1 64 ? -1.585 -2.799 6.718 1.00 0.00 106 ILE A CA 7
ATOM 9088 C C . ILE A 1 64 ? -1.358 -1.339 6.310 1.00 0.00 106 ILE A C 7
ATOM 9089 O O . ILE A 1 64 ? -0.389 -0.704 6.753 1.00 0.00 106 ILE A O 7
ATOM 9105 N N . ILE A 1 65 ? -2.213 -0.836 5.424 1.00 0.00 107 ILE A N 7
ATOM 9106 C CA . ILE A 1 65 ? -2.111 0.532 4.883 1.00 0.00 107 ILE A CA 7
ATOM 9107 C C . ILE A 1 65 ? -3.113 1.453 5.599 1.00 0.00 107 ILE A C 7
ATOM 9108 O O . ILE A 1 65 ? -4.282 1.090 5.777 1.00 0.00 107 ILE A O 7
ATOM 9124 N N . GLU A 1 66 ? -2.645 2.631 6.032 1.00 0.00 108 GLU A N 7
ATOM 9125 C CA . GLU A 1 66 ? -3.458 3.610 6.772 1.00 0.00 108 GLU A CA 7
ATOM 9126 C C . GLU A 1 66 ? -3.336 4.973 6.076 1.00 0.00 108 GLU A C 7
ATOM 9127 O O . GLU A 1 66 ? -2.230 5.417 5.782 1.00 0.00 108 GLU A O 7
ATOM 9139 N N . GLY A 1 67 ? -4.473 5.619 5.819 1.00 0.00 109 GLY A N 7
ATOM 9140 C CA . GLY A 1 67 ? -4.526 6.883 5.097 1.00 0.00 109 GLY A CA 7
ATOM 9141 C C . GLY A 1 67 ? -5.965 7.249 4.790 1.00 0.00 109 GLY A C 7
ATOM 9142 O O . GLY A 1 67 ? -6.709 7.618 5.708 1.00 0.00 109 GLY A O 7
ATOM 9146 N N . GLY A 1 68 ? -6.378 7.149 3.511 1.00 0.00 110 GLY A N 7
ATOM 9147 C CA . GLY A 1 68 ? -7.778 7.339 3.138 1.00 0.00 110 GLY A CA 7
ATOM 9148 C C . GLY A 1 68 ? -8.040 7.115 1.654 1.00 0.00 110 GLY A C 7
ATOM 9149 O O . GLY A 1 68 ? -7.203 7.461 0.815 1.00 0.00 110 GLY A O 7
ATOM 9153 N N . LEU A 1 69 ? -9.204 6.514 1.340 1.00 0.00 111 LEU A N 7
ATOM 9154 C CA . LEU A 1 69 ? -9.711 6.373 -0.036 1.00 0.00 111 LEU A CA 7
ATOM 9155 C C . LEU A 1 69 ? -10.651 7.546 -0.348 1.00 0.00 111 LEU A C 7
ATOM 9156 O O . LEU A 1 69 ? -11.618 7.775 0.391 1.00 0.00 111 LEU A O 7
ATOM 9172 N N . ALA A 1 70 ? -10.379 8.259 -1.453 1.00 0.00 112 ALA A N 7
ATOM 9173 C CA . ALA A 1 70 ? -11.195 9.406 -1.878 1.00 0.00 112 ALA A CA 7
ATOM 9174 C C . ALA A 1 70 ? -12.428 8.908 -2.672 1.00 0.00 112 ALA A C 7
ATOM 9175 O O . ALA A 1 70 ? -12.292 7.988 -3.488 1.00 0.00 112 ALA A O 7
ATOM 9182 N N . PRO A 1 71 ? -13.655 9.496 -2.446 1.00 0.00 113 PRO A N 7
ATOM 9183 C CA . PRO A 1 71 ? -14.907 9.060 -3.144 1.00 0.00 113 PRO A CA 7
ATOM 9184 C C . PRO A 1 71 ? -14.875 9.281 -4.680 1.00 0.00 113 PRO A C 7
ATOM 9185 O O . PRO A 1 71 ? -15.676 8.686 -5.414 1.00 0.00 113 PRO A O 7
ATOM 9196 N N . GLY A 1 72 ? -13.948 10.136 -5.144 1.00 0.00 114 GLY A N 7
ATOM 9197 C CA . GLY A 1 72 ? -13.778 10.433 -6.571 1.00 0.00 114 GLY A CA 7
ATOM 9198 C C . GLY A 1 72 ? -12.469 9.902 -7.152 1.00 0.00 114 GLY A C 7
ATOM 9199 O O . GLY A 1 72 ? -12.294 9.912 -8.373 1.00 0.00 114 GLY A O 7
ATOM 9203 N N . GLU A 1 73 ? -11.540 9.437 -6.291 1.00 0.00 115 GLU A N 7
ATOM 9204 C CA . GLU A 1 73 ? -10.233 8.901 -6.732 1.00 0.00 115 GLU A CA 7
ATOM 9205 C C . GLU A 1 73 ? -10.149 7.418 -6.332 1.00 0.00 115 GLU A C 7
ATOM 9206 O O . GLU A 1 73 ? -10.238 7.087 -5.145 1.00 0.00 115 GLU A O 7
ATOM 9218 N N . ASP A 1 74 ? -9.965 6.532 -7.334 1.00 0.00 116 ASP A N 7
ATOM 9219 C CA . ASP A 1 74 ? -10.098 5.060 -7.165 1.00 0.00 116 ASP A CA 7
ATOM 9220 C C . ASP A 1 74 ? -8.961 4.453 -6.320 1.00 0.00 116 ASP A C 7
ATOM 9221 O O . ASP A 1 74 ? -9.108 3.351 -5.778 1.00 0.00 116 ASP A O 7
ATOM 9230 N N . THR A 1 75 ? -7.832 5.168 -6.225 1.00 0.00 117 THR A N 7
ATOM 9231 C CA . THR A 1 75 ? -6.657 4.692 -5.485 1.00 0.00 117 THR A CA 7
ATOM 9232 C C . THR A 1 75 ? -6.754 5.118 -4.003 1.00 0.00 117 THR A C 7
ATOM 9233 O O . THR A 1 75 ? -7.140 6.256 -3.696 1.00 0.00 117 THR A O 7
ATOM 9244 N N . PHE A 1 76 ? -6.440 4.176 -3.095 1.00 0.00 118 PHE A N 7
ATOM 9245 C CA . PHE A 1 76 ? -6.362 4.417 -1.656 1.00 0.00 118 PHE A CA 7
ATOM 9246 C C . PHE A 1 76 ? -5.048 5.154 -1.383 1.00 0.00 118 PHE A C 7
ATOM 9247 O O . PHE A 1 76 ? -3.967 4.589 -1.574 1.00 0.00 118 PHE A O 7
ATOM 9264 N N . LYS A 1 77 ? -5.143 6.403 -0.941 1.00 0.00 119 LYS A N 7
ATOM 9265 C CA . LYS A 1 77 ? -3.969 7.230 -0.685 1.00 0.00 119 LYS A CA 7
ATOM 9266 C C . LYS A 1 77 ? -3.466 6.947 0.739 1.00 0.00 119 LYS A C 7
ATOM 9267 O O . LYS A 1 77 ? -3.978 7.503 1.719 1.00 0.00 119 LYS A O 7
ATOM 9286 N N . ALA A 1 78 ? -2.490 6.023 0.840 1.00 0.00 120 ALA A N 7
ATOM 9287 C CA . ALA A 1 78 ? -1.915 5.592 2.113 1.00 0.00 120 ALA A CA 7
ATOM 9288 C C . ALA A 1 78 ? -0.891 6.622 2.596 1.00 0.00 120 ALA A C 7
ATOM 9289 O O . ALA A 1 78 ? 0.059 6.953 1.873 1.00 0.00 120 ALA A O 7
ATOM 9296 N N . ARG A 1 79 ? -1.110 7.142 3.806 1.00 0.00 121 ARG A N 7
ATOM 9297 C CA . ARG A 1 79 ? -0.199 8.091 4.449 1.00 0.00 121 ARG A CA 7
ATOM 9298 C C . ARG A 1 79 ? 0.978 7.332 5.076 1.00 0.00 121 ARG A C 7
ATOM 9299 O O . ARG A 1 79 ? 2.131 7.752 4.975 1.00 0.00 121 ARG A O 7
ATOM 9320 N N . THR A 1 80 ? 0.657 6.188 5.702 1.00 0.00 122 THR A N 7
ATOM 9321 C CA . THR A 1 80 ? 1.601 5.368 6.470 1.00 0.00 122 THR A CA 7
ATOM 9322 C C . THR A 1 80 ? 1.459 3.899 6.027 1.00 0.00 122 THR A C 7
ATOM 9323 O O . THR A 1 80 ? 0.339 3.401 5.841 1.00 0.00 122 THR A O 7
ATOM 9334 N N . LEU A 1 81 ? 2.599 3.232 5.838 1.00 0.00 123 LEU A N 7
ATOM 9335 C CA . LEU A 1 81 ? 2.679 1.824 5.412 1.00 0.00 123 LEU A CA 7
ATOM 9336 C C . LEU A 1 81 ? 3.260 0.996 6.564 1.00 0.00 123 LEU A C 7
ATOM 9337 O O . LEU A 1 81 ? 4.250 1.408 7.173 1.00 0.00 123 LEU A O 7
ATOM 9353 N N . MET A 1 82 ? 2.647 -0.155 6.870 1.00 0.00 124 MET A N 7
ATOM 9354 C CA . MET A 1 82 ? 3.127 -1.057 7.932 1.00 0.00 124 MET A CA 7
ATOM 9355 C C . MET A 1 82 ? 3.081 -2.514 7.448 1.00 0.00 124 MET A C 7
ATOM 9356 O O . MET A 1 82 ? 2.014 -3.122 7.401 1.00 0.00 124 MET A O 7
ATOM 9370 N N . THR A 1 83 ? 4.255 -3.059 7.092 1.00 0.00 125 THR A N 7
ATOM 9371 C CA . THR A 1 83 ? 4.396 -4.445 6.637 1.00 0.00 125 THR A CA 7
ATOM 9372 C C . THR A 1 83 ? 4.226 -5.411 7.827 1.00 0.00 125 THR A C 7
ATOM 9373 O O . THR A 1 83 ? 4.693 -5.121 8.936 1.00 0.00 125 THR A O 7
ATOM 9384 N N . LYS A 1 84 ? 3.545 -6.540 7.580 1.00 0.00 126 LYS A N 7
ATOM 9385 C CA . LYS A 1 84 ? 3.286 -7.573 8.595 1.00 0.00 126 LYS A CA 7
ATOM 9386 C C . LYS A 1 84 ? 4.588 -8.271 9.006 1.00 0.00 126 LYS A C 7
ATOM 9387 O O . LYS A 1 84 ? 4.870 -8.423 10.202 1.00 0.00 126 LYS A O 7
ATOM 9406 N N . CYS A 1 85 ? 5.378 -8.683 8.006 1.00 0.00 127 CYS A N 7
ATOM 9407 C CA . CYS A 1 85 ? 6.692 -9.280 8.247 1.00 0.00 127 CYS A CA 7
ATOM 9408 C C . CYS A 1 85 ? 7.701 -8.173 8.634 1.00 0.00 127 CYS A C 7
ATOM 9409 O O . CYS A 1 85 ? 7.751 -7.132 7.958 1.00 0.00 127 CYS A O 7
ATOM 9417 N N . PRO A 1 86 ? 8.500 -8.362 9.739 1.00 0.00 128 PRO A N 7
ATOM 9418 C CA . PRO A 1 86 ? 9.534 -7.381 10.164 1.00 0.00 128 PRO A CA 7
ATOM 9419 C C . PRO A 1 86 ? 10.790 -7.430 9.264 1.00 0.00 128 PRO A C 7
ATOM 9420 O O . PRO A 1 86 ? 10.754 -8.006 8.166 1.00 0.00 128 PRO A O 7
ATOM 9431 N N . LEU A 1 87 ? 11.890 -6.802 9.727 1.00 0.00 129 LEU A N 7
ATOM 9432 C CA . LEU A 1 87 ? 13.186 -6.853 9.032 1.00 0.00 129 LEU A CA 7
ATOM 9433 C C . LEU A 1 87 ? 13.722 -8.296 9.076 1.00 0.00 129 LEU A C 7
ATOM 9434 O O . LEU A 1 87 ? 14.247 -8.743 10.096 1.00 0.00 129 LEU A O 7
ATOM 9450 N N . GLU A 1 88 ? 13.518 -9.024 7.969 1.00 0.00 130 GLU A N 7
ATOM 9451 C CA . GLU A 1 88 ? 13.822 -10.462 7.857 1.00 0.00 130 GLU A CA 7
ATOM 9452 C C . GLU A 1 88 ? 15.112 -10.664 7.023 1.00 0.00 130 GLU A C 7
ATOM 9453 O O . GLU A 1 88 ? 15.107 -10.312 5.822 1.00 0.00 130 GLU A O 7
ATOM 9465 N N . MET A 1 1 ? -21.730 15.207 27.875 1.00 0.00 43 MET A N 8
ATOM 9466 C CA . MET A 1 1 ? -22.218 14.740 26.558 1.00 0.00 43 MET A CA 8
ATOM 9467 C C . MET A 1 1 ? -21.109 13.975 25.822 1.00 0.00 43 MET A C 8
ATOM 9468 O O . MET A 1 1 ? -19.963 13.917 26.291 1.00 0.00 43 MET A O 8
ATOM 9484 N N . ALA A 1 2 ? -21.469 13.387 24.669 1.00 0.00 44 ALA A N 8
ATOM 9485 C CA . ALA A 1 2 ? -20.515 12.738 23.761 1.00 0.00 44 ALA A CA 8
ATOM 9486 C C . ALA A 1 2 ? -19.690 13.816 23.036 1.00 0.00 44 ALA A C 8
ATOM 9487 O O . ALA A 1 2 ? -20.221 14.535 22.181 1.00 0.00 44 ALA A O 8
ATOM 9494 N N . THR A 1 3 ? -18.406 13.947 23.424 1.00 0.00 45 THR A N 8
ATOM 9495 C CA . THR A 1 3 ? -17.467 14.935 22.865 1.00 0.00 45 THR A CA 8
ATOM 9496 C C . THR A 1 3 ? -16.332 14.205 22.088 1.00 0.00 45 THR A C 8
ATOM 9497 O O . THR A 1 3 ? -15.263 13.911 22.644 1.00 0.00 45 THR A O 8
ATOM 9508 N N . PRO A 1 4 ? -16.561 13.855 20.779 1.00 0.00 46 PRO A N 8
ATOM 9509 C CA . PRO A 1 4 ? -15.581 13.116 19.961 1.00 0.00 46 PRO A CA 8
ATOM 9510 C C . PRO A 1 4 ? -14.581 14.052 19.251 1.00 0.00 46 PRO A C 8
ATOM 9511 O O . PRO A 1 4 ? -14.857 15.243 19.047 1.00 0.00 46 PRO A O 8
ATOM 9522 N N . GLN A 1 5 ? -13.403 13.511 18.919 1.00 0.00 47 GLN A N 8
ATOM 9523 C CA . GLN A 1 5 ? -12.372 14.225 18.156 1.00 0.00 47 GLN A CA 8
ATOM 9524 C C . GLN A 1 5 ? -12.568 13.949 16.655 1.00 0.00 47 GLN A C 8
ATOM 9525 O O . GLN A 1 5 ? -12.461 12.801 16.214 1.00 0.00 47 GLN A O 8
ATOM 9539 N N . ASP A 1 6 ? -12.838 15.024 15.879 1.00 0.00 48 ASP A N 8
ATOM 9540 C CA . ASP A 1 6 ? -13.020 14.956 14.402 1.00 0.00 48 ASP A CA 8
ATOM 9541 C C . ASP A 1 6 ? -11.688 14.638 13.681 1.00 0.00 48 ASP A C 8
ATOM 9542 O O . ASP A 1 6 ? -11.656 14.497 12.456 1.00 0.00 48 ASP A O 8
ATOM 9551 N N . LYS A 1 7 ? -10.600 14.558 14.458 1.00 0.00 49 LYS A N 8
ATOM 9552 C CA . LYS A 1 7 ? -9.274 14.106 14.003 1.00 0.00 49 LYS A CA 8
ATOM 9553 C C . LYS A 1 7 ? -9.337 12.675 13.418 1.00 0.00 49 LYS A C 8
ATOM 9554 O O . LYS A 1 7 ? -8.731 12.391 12.379 1.00 0.00 49 LYS A O 8
ATOM 9573 N N . LEU A 1 8 ? -10.092 11.794 14.103 1.00 0.00 50 LEU A N 8
ATOM 9574 C CA . LEU A 1 8 ? -10.157 10.350 13.794 1.00 0.00 50 LEU A CA 8
ATOM 9575 C C . LEU A 1 8 ? -11.068 10.065 12.577 1.00 0.00 50 LEU A C 8
ATOM 9576 O O . LEU A 1 8 ? -12.218 9.638 12.725 1.00 0.00 50 LEU A O 8
ATOM 9592 N N . HIS A 1 9 ? -10.543 10.356 11.377 1.00 0.00 51 HIS A N 8
ATOM 9593 C CA . HIS A 1 9 ? -11.213 10.088 10.084 1.00 0.00 51 HIS A CA 8
ATOM 9594 C C . HIS A 1 9 ? -10.171 9.555 9.094 1.00 0.00 51 HIS A C 8
ATOM 9595 O O . HIS A 1 9 ? -9.839 10.191 8.086 1.00 0.00 51 HIS A O 8
ATOM 9610 N N . THR A 1 10 ? -9.648 8.373 9.428 1.00 0.00 52 THR A N 8
ATOM 9611 C CA . THR A 1 10 ? -8.559 7.712 8.697 1.00 0.00 52 THR A CA 8
ATOM 9612 C C . THR A 1 10 ? -8.944 6.231 8.474 1.00 0.00 52 THR A C 8
ATOM 9613 O O . THR A 1 10 ? -9.495 5.590 9.377 1.00 0.00 52 THR A O 8
ATOM 9624 N N . VAL A 1 11 ? -8.691 5.699 7.263 1.00 0.00 53 VAL A N 8
ATOM 9625 C CA . VAL A 1 11 ? -9.126 4.335 6.878 1.00 0.00 53 VAL A CA 8
ATOM 9626 C C . VAL A 1 11 ? -7.922 3.393 6.931 1.00 0.00 53 VAL A C 8
ATOM 9627 O O . VAL A 1 11 ? -6.848 3.739 6.437 1.00 0.00 53 VAL A O 8
ATOM 9640 N N . ARG A 1 12 ? -8.110 2.213 7.534 1.00 0.00 54 ARG A N 8
ATOM 9641 C CA . ARG A 1 12 ? -7.049 1.209 7.702 1.00 0.00 54 ARG A CA 8
ATOM 9642 C C . ARG A 1 12 ? -7.488 -0.104 7.044 1.00 0.00 54 ARG A C 8
ATOM 9643 O O . ARG A 1 12 ? -8.509 -0.684 7.428 1.00 0.00 54 ARG A O 8
ATOM 9664 N N . LEU A 1 13 ? -6.715 -0.567 6.048 1.00 0.00 55 LEU A N 8
ATOM 9665 C CA . LEU A 1 13 ? -6.984 -1.822 5.323 1.00 0.00 55 LEU A CA 8
ATOM 9666 C C . LEU A 1 13 ? -5.823 -2.796 5.520 1.00 0.00 55 LEU A C 8
ATOM 9667 O O . LEU A 1 13 ? -4.704 -2.409 5.888 1.00 0.00 55 LEU A O 8
ATOM 9683 N N . PHE A 1 14 ? -6.130 -4.059 5.252 1.00 0.00 56 PHE A N 8
ATOM 9684 C CA . PHE A 1 14 ? -5.233 -5.206 5.455 1.00 0.00 56 PHE A CA 8
ATOM 9685 C C . PHE A 1 14 ? -5.321 -6.099 4.214 1.00 0.00 56 PHE A C 8
ATOM 9686 O O . PHE A 1 14 ? -6.430 -6.346 3.717 1.00 0.00 56 PHE A O 8
ATOM 9703 N N . GLY A 1 15 ? -4.177 -6.591 3.729 1.00 0.00 57 GLY A N 8
ATOM 9704 C CA . GLY A 1 15 ? -4.155 -7.452 2.552 1.00 0.00 57 GLY A CA 8
ATOM 9705 C C . GLY A 1 15 ? -2.763 -7.828 2.124 1.00 0.00 57 GLY A C 8
ATOM 9706 O O . GLY A 1 15 ? -1.821 -7.706 2.902 1.00 0.00 57 GLY A O 8
ATOM 9710 N N . THR A 1 16 ? -2.644 -8.303 0.876 1.00 0.00 58 THR A N 8
ATOM 9711 C CA . THR A 1 16 ? -1.376 -8.729 0.279 1.00 0.00 58 THR A CA 8
ATOM 9712 C C . THR A 1 16 ? -1.108 -7.921 -1.007 1.00 0.00 58 THR A C 8
ATOM 9713 O O . THR A 1 16 ? -2.026 -7.663 -1.792 1.00 0.00 58 THR A O 8
ATOM 9724 N N . VAL A 1 17 ? 0.154 -7.529 -1.187 1.00 0.00 59 VAL A N 8
ATOM 9725 C CA . VAL A 1 17 ? 0.626 -6.734 -2.328 1.00 0.00 59 VAL A CA 8
ATOM 9726 C C . VAL A 1 17 ? 0.732 -7.607 -3.590 1.00 0.00 59 VAL A C 8
ATOM 9727 O O . VAL A 1 17 ? 1.317 -8.693 -3.539 1.00 0.00 59 VAL A O 8
ATOM 9740 N N . ALA A 1 18 ? 0.161 -7.134 -4.711 1.00 0.00 60 ALA A N 8
ATOM 9741 C CA . ALA A 1 18 ? 0.306 -7.790 -6.021 1.00 0.00 60 ALA A CA 8
ATOM 9742 C C . ALA A 1 18 ? 1.672 -7.444 -6.638 1.00 0.00 60 ALA A C 8
ATOM 9743 O O . ALA A 1 18 ? 2.143 -6.299 -6.528 1.00 0.00 60 ALA A O 8
ATOM 9750 N N . ALA A 1 19 ? 2.302 -8.450 -7.264 1.00 0.00 61 ALA A N 8
ATOM 9751 C CA . ALA A 1 19 ? 3.564 -8.279 -8.001 1.00 0.00 61 ALA A CA 8
ATOM 9752 C C . ALA A 1 19 ? 3.308 -7.532 -9.321 1.00 0.00 61 ALA A C 8
ATOM 9753 O O . ALA A 1 19 ? 4.084 -6.652 -9.720 1.00 0.00 61 ALA A O 8
ATOM 9760 N N . ASP A 1 20 ? 2.191 -7.890 -9.978 1.00 0.00 62 ASP A N 8
ATOM 9761 C CA . ASP A 1 20 ? 1.744 -7.260 -11.228 1.00 0.00 62 ASP A CA 8
ATOM 9762 C C . ASP A 1 20 ? 1.055 -5.924 -10.917 1.00 0.00 62 ASP A C 8
ATOM 9763 O O . ASP A 1 20 ? 0.017 -5.892 -10.237 1.00 0.00 62 ASP A O 8
ATOM 9772 N N . GLY A 1 21 ? 1.667 -4.835 -11.390 1.00 0.00 63 GLY A N 8
ATOM 9773 C CA . GLY A 1 21 ? 1.178 -3.482 -11.150 1.00 0.00 63 GLY A CA 8
ATOM 9774 C C . GLY A 1 21 ? 1.775 -2.891 -9.882 1.00 0.00 63 GLY A C 8
ATOM 9775 O O . GLY A 1 21 ? 1.063 -2.276 -9.076 1.00 0.00 63 GLY A O 8
ATOM 9779 N N . LEU A 1 22 ? 3.092 -3.103 -9.687 1.00 0.00 64 LEU A N 8
ATOM 9780 C CA . LEU A 1 22 ? 3.849 -2.468 -8.594 1.00 0.00 64 LEU A CA 8
ATOM 9781 C C . LEU A 1 22 ? 4.834 -1.466 -9.222 1.00 0.00 64 LEU A C 8
ATOM 9782 O O . LEU A 1 22 ? 5.895 -1.848 -9.724 1.00 0.00 64 LEU A O 8
ATOM 9798 N N . THR A 1 23 ? 4.448 -0.184 -9.205 1.00 0.00 65 THR A N 8
ATOM 9799 C CA . THR A 1 23 ? 5.229 0.924 -9.774 1.00 0.00 65 THR A CA 8
ATOM 9800 C C . THR A 1 23 ? 5.782 1.803 -8.642 1.00 0.00 65 THR A C 8
ATOM 9801 O O . THR A 1 23 ? 5.015 2.414 -7.906 1.00 0.00 65 THR A O 8
ATOM 9812 N N . MET A 1 24 ? 7.115 1.872 -8.514 1.00 0.00 66 MET A N 8
ATOM 9813 C CA . MET A 1 24 ? 7.772 2.682 -7.471 1.00 0.00 66 MET A CA 8
ATOM 9814 C C . MET A 1 24 ? 7.998 4.089 -8.039 1.00 0.00 66 MET A C 8
ATOM 9815 O O . MET A 1 24 ? 8.471 4.224 -9.179 1.00 0.00 66 MET A O 8
ATOM 9829 N N . LEU A 1 25 ? 7.637 5.119 -7.256 1.00 0.00 67 LEU A N 8
ATOM 9830 C CA . LEU A 1 25 ? 7.643 6.521 -7.713 1.00 0.00 67 LEU A CA 8
ATOM 9831 C C . LEU A 1 25 ? 9.074 6.982 -8.067 1.00 0.00 67 LEU A C 8
ATOM 9832 O O . LEU A 1 25 ? 10.015 6.811 -7.280 1.00 0.00 67 LEU A O 8
ATOM 9848 N N . ASP A 1 26 ? 9.225 7.508 -9.296 1.00 0.00 68 ASP A N 8
ATOM 9849 C CA . ASP A 1 26 ? 10.521 7.949 -9.850 1.00 0.00 68 ASP A CA 8
ATOM 9850 C C . ASP A 1 26 ? 10.795 9.396 -9.436 1.00 0.00 68 ASP A C 8
ATOM 9851 O O . ASP A 1 26 ? 9.909 10.247 -9.554 1.00 0.00 68 ASP A O 8
ATOM 9860 N N . GLY A 1 27 ? 12.013 9.660 -8.940 1.00 0.00 69 GLY A N 8
ATOM 9861 C CA . GLY A 1 27 ? 12.418 11.006 -8.513 1.00 0.00 69 GLY A CA 8
ATOM 9862 C C . GLY A 1 27 ? 11.665 11.512 -7.278 1.00 0.00 69 GLY A C 8
ATOM 9863 O O . GLY A 1 27 ? 11.661 12.719 -6.999 1.00 0.00 69 GLY A O 8
ATOM 9867 N N . ALA A 1 28 ? 11.039 10.580 -6.542 1.00 0.00 70 ALA A N 8
ATOM 9868 C CA . ALA A 1 28 ? 10.248 10.875 -5.342 1.00 0.00 70 ALA A CA 8
ATOM 9869 C C . ALA A 1 28 ? 10.189 9.615 -4.452 1.00 0.00 70 ALA A C 8
ATOM 9870 O O . ALA A 1 28 ? 10.049 8.507 -4.979 1.00 0.00 70 ALA A O 8
ATOM 9877 N N . PRO A 1 29 ? 10.323 9.759 -3.096 1.00 0.00 71 PRO A N 8
ATOM 9878 C CA . PRO A 1 29 ? 10.153 8.633 -2.160 1.00 0.00 71 PRO A CA 8
ATOM 9879 C C . PRO A 1 29 ? 8.683 8.166 -2.130 1.00 0.00 71 PRO A C 8
ATOM 9880 O O . PRO A 1 29 ? 7.800 8.912 -1.704 1.00 0.00 71 PRO A O 8
ATOM 9891 N N . GLY A 1 30 ? 8.427 6.946 -2.626 1.00 0.00 72 GLY A N 8
ATOM 9892 C CA . GLY A 1 30 ? 7.084 6.381 -2.623 1.00 0.00 72 GLY A CA 8
ATOM 9893 C C . GLY A 1 30 ? 6.949 5.147 -3.489 1.00 0.00 72 GLY A C 8
ATOM 9894 O O . GLY A 1 30 ? 7.885 4.750 -4.197 1.00 0.00 72 GLY A O 8
ATOM 9898 N N . VAL A 1 31 ? 5.755 4.541 -3.431 1.00 0.00 73 VAL A N 8
ATOM 9899 C CA . VAL A 1 31 ? 5.416 3.323 -4.179 1.00 0.00 73 VAL A CA 8
ATOM 9900 C C . VAL A 1 31 ? 3.927 3.356 -4.566 1.00 0.00 73 VAL A C 8
ATOM 9901 O O . VAL A 1 31 ? 3.130 4.111 -4.000 1.00 0.00 73 VAL A O 8
ATOM 9914 N N . ARG A 1 32 ? 3.578 2.540 -5.548 1.00 0.00 74 ARG A N 8
ATOM 9915 C CA . ARG A 1 32 ? 2.206 2.272 -5.957 1.00 0.00 74 ARG A CA 8
ATOM 9916 C C . ARG A 1 32 ? 2.108 0.767 -6.208 1.00 0.00 74 ARG A C 8
ATOM 9917 O O . ARG A 1 32 ? 3.014 0.180 -6.805 1.00 0.00 74 ARG A O 8
ATOM 9938 N N . PHE A 1 33 ? 1.037 0.144 -5.729 1.00 0.00 75 PHE A N 8
ATOM 9939 C CA . PHE A 1 33 ? 0.831 -1.306 -5.846 1.00 0.00 75 PHE A CA 8
ATOM 9940 C C . PHE A 1 33 ? -0.661 -1.616 -5.846 1.00 0.00 75 PHE A C 8
ATOM 9941 O O . PHE A 1 33 ? -1.469 -0.793 -5.417 1.00 0.00 75 PHE A O 8
ATOM 9958 N N . ARG A 1 34 ? -1.021 -2.811 -6.316 1.00 0.00 76 ARG A N 8
ATOM 9959 C CA . ARG A 1 34 ? -2.407 -3.268 -6.316 1.00 0.00 76 ARG A CA 8
ATOM 9960 C C . ARG A 1 34 ? -2.622 -4.139 -5.067 1.00 0.00 76 ARG A C 8
ATOM 9961 O O . ARG A 1 34 ? -2.119 -5.265 -5.005 1.00 0.00 76 ARG A O 8
ATOM 9982 N N . LEU A 1 35 ? -3.311 -3.593 -4.052 1.00 0.00 77 LEU A N 8
ATOM 9983 C CA . LEU A 1 35 ? -3.667 -4.351 -2.843 1.00 0.00 77 LEU A CA 8
ATOM 9984 C C . LEU A 1 35 ? -4.792 -5.335 -3.179 1.00 0.00 77 LEU A C 8
ATOM 9985 O O . LEU A 1 35 ? -5.784 -4.974 -3.827 1.00 0.00 77 LEU A O 8
ATOM 10001 N N . GLU A 1 36 ? -4.610 -6.577 -2.748 1.00 0.00 78 GLU A N 8
ATOM 10002 C CA . GLU A 1 36 ? -5.601 -7.642 -2.857 1.00 0.00 78 GLU A CA 8
ATOM 10003 C C . GLU A 1 36 ? -5.797 -8.179 -1.442 1.00 0.00 78 GLU A C 8
ATOM 10004 O O . GLU A 1 36 ? -4.935 -8.917 -0.941 1.00 0.00 78 GLU A O 8
ATOM 10016 N N . ASP A 1 37 ? -6.892 -7.746 -0.789 1.00 0.00 79 ASP A N 8
ATOM 10017 C CA . ASP A 1 37 ? -7.152 -8.021 0.641 1.00 0.00 79 ASP A CA 8
ATOM 10018 C C . ASP A 1 37 ? -7.088 -9.524 0.955 1.00 0.00 79 ASP A C 8
ATOM 10019 O O . ASP A 1 37 ? -7.528 -10.347 0.144 1.00 0.00 79 ASP A O 8
ATOM 10028 N N . LYS A 1 38 ? -6.514 -9.853 2.136 1.00 0.00 80 LYS A N 8
ATOM 10029 C CA . LYS A 1 38 ? -6.193 -11.232 2.551 1.00 0.00 80 LYS A CA 8
ATOM 10030 C C . LYS A 1 38 ? -7.422 -12.154 2.424 1.00 0.00 80 LYS A C 8
ATOM 10031 O O . LYS A 1 38 ? -7.330 -13.283 1.927 1.00 0.00 80 LYS A O 8
ATOM 10050 N N . ASP A 1 39 ? -8.573 -11.633 2.848 1.00 0.00 81 ASP A N 8
ATOM 10051 C CA . ASP A 1 39 ? -9.859 -12.318 2.723 1.00 0.00 81 ASP A CA 8
ATOM 10052 C C . ASP A 1 39 ? -10.541 -11.888 1.421 1.00 0.00 81 ASP A C 8
ATOM 10053 O O . ASP A 1 39 ? -10.850 -12.726 0.567 1.00 0.00 81 ASP A O 8
ATOM 10062 N N . ASN A 1 40 ? -10.721 -10.565 1.248 1.00 0.00 82 ASN A N 8
ATOM 10063 C CA . ASN A 1 40 ? -11.495 -9.996 0.115 1.00 0.00 82 ASN A CA 8
ATOM 10064 C C . ASN A 1 40 ? -10.552 -9.614 -1.049 1.00 0.00 82 ASN A C 8
ATOM 10065 O O . ASN A 1 40 ? -10.365 -8.437 -1.377 1.00 0.00 82 ASN A O 8
ATOM 10076 N N . THR A 1 41 ? -9.954 -10.652 -1.666 1.00 0.00 83 THR A N 8
ATOM 10077 C CA . THR A 1 41 ? -9.064 -10.503 -2.837 1.00 0.00 83 THR A CA 8
ATOM 10078 C C . THR A 1 41 ? -9.879 -10.161 -4.111 1.00 0.00 83 THR A C 8
ATOM 10079 O O . THR A 1 41 ? -9.315 -9.704 -5.116 1.00 0.00 83 THR A O 8
ATOM 10090 N N . SER A 1 42 ? -11.214 -10.370 -4.034 1.00 0.00 84 SER A N 8
ATOM 10091 C CA . SER A 1 42 ? -12.177 -10.005 -5.097 1.00 0.00 84 SER A CA 8
ATOM 10092 C C . SER A 1 42 ? -12.230 -8.482 -5.302 1.00 0.00 84 SER A C 8
ATOM 10093 O O . SER A 1 42 ? -12.642 -8.001 -6.360 1.00 0.00 84 SER A O 8
ATOM 10101 N N . LYS A 1 43 ? -11.832 -7.737 -4.259 1.00 0.00 85 LYS A N 8
ATOM 10102 C CA . LYS A 1 43 ? -11.685 -6.284 -4.310 1.00 0.00 85 LYS A CA 8
ATOM 10103 C C . LYS A 1 43 ? -10.192 -5.966 -4.527 1.00 0.00 85 LYS A C 8
ATOM 10104 O O . LYS A 1 43 ? -9.400 -5.992 -3.573 1.00 0.00 85 LYS A O 8
ATOM 10123 N N . THR A 1 44 ? -9.807 -5.741 -5.795 1.00 0.00 86 THR A N 8
ATOM 10124 C CA . THR A 1 44 ? -8.436 -5.348 -6.165 1.00 0.00 86 THR A CA 8
ATOM 10125 C C . THR A 1 44 ? -8.353 -3.809 -6.221 1.00 0.00 86 THR A C 8
ATOM 10126 O O . THR A 1 44 ? -8.877 -3.175 -7.146 1.00 0.00 86 THR A O 8
ATOM 10137 N N . VAL A 1 45 ? -7.731 -3.230 -5.188 1.00 0.00 87 VAL A N 8
ATOM 10138 C CA . VAL A 1 45 ? -7.596 -1.770 -5.009 1.00 0.00 87 VAL A CA 8
ATOM 10139 C C . VAL A 1 45 ? -6.186 -1.329 -5.417 1.00 0.00 87 VAL A C 8
ATOM 10140 O O . VAL A 1 45 ? -5.224 -2.030 -5.143 1.00 0.00 87 VAL A O 8
ATOM 10153 N N . TRP A 1 46 ? -6.080 -0.181 -6.094 1.00 0.00 88 TRP A N 8
ATOM 10154 C CA . TRP A 1 46 ? -4.786 0.486 -6.330 1.00 0.00 88 TRP A CA 8
ATOM 10155 C C . TRP A 1 46 ? -4.470 1.373 -5.128 1.00 0.00 88 TRP A C 8
ATOM 10156 O O . TRP A 1 46 ? -5.335 2.090 -4.658 1.00 0.00 88 TRP A O 8
ATOM 10177 N N . VAL A 1 47 ? -3.244 1.302 -4.612 1.00 0.00 89 VAL A N 8
ATOM 10178 C CA . VAL A 1 47 ? -2.837 2.043 -3.416 1.00 0.00 89 VAL A CA 8
ATOM 10179 C C . VAL A 1 47 ? -1.615 2.897 -3.763 1.00 0.00 89 VAL A C 8
ATOM 10180 O O . VAL A 1 47 ? -0.587 2.368 -4.195 1.00 0.00 89 VAL A O 8
ATOM 10193 N N . LEU A 1 48 ? -1.762 4.212 -3.587 1.00 0.00 90 LEU A N 8
ATOM 10194 C CA . LEU A 1 48 ? -0.689 5.179 -3.807 1.00 0.00 90 LEU A CA 8
ATOM 10195 C C . LEU A 1 48 ? -0.153 5.618 -2.439 1.00 0.00 90 LEU A C 8
ATOM 10196 O O . LEU A 1 48 ? -0.865 6.267 -1.665 1.00 0.00 90 LEU A O 8
ATOM 10212 N N . TYR A 1 49 ? 1.089 5.230 -2.151 1.00 0.00 91 TYR A N 8
ATOM 10213 C CA . TYR A 1 49 ? 1.798 5.604 -0.922 1.00 0.00 91 TYR A CA 8
ATOM 10214 C C . TYR A 1 49 ? 2.898 6.626 -1.271 1.00 0.00 91 TYR A C 8
ATOM 10215 O O . TYR A 1 49 ? 3.765 6.347 -2.101 1.00 0.00 91 TYR A O 8
ATOM 10233 N N . LYS A 1 50 ? 2.827 7.812 -0.651 1.00 0.00 92 LYS A N 8
ATOM 10234 C CA . LYS A 1 50 ? 3.875 8.845 -0.741 1.00 0.00 92 LYS A CA 8
ATOM 10235 C C . LYS A 1 50 ? 4.693 8.849 0.561 1.00 0.00 92 LYS A C 8
ATOM 10236 O O . LYS A 1 50 ? 4.146 9.078 1.644 1.00 0.00 92 LYS A O 8
ATOM 10255 N N . GLY A 1 51 ? 5.988 8.551 0.441 1.00 0.00 93 GLY A N 8
ATOM 10256 C CA . GLY A 1 51 ? 6.925 8.553 1.573 1.00 0.00 93 GLY A CA 8
ATOM 10257 C C . GLY A 1 51 ? 7.949 7.441 1.451 1.00 0.00 93 GLY A C 8
ATOM 10258 O O . GLY A 1 51 ? 7.878 6.634 0.514 1.00 0.00 93 GLY A O 8
ATOM 10262 N N . ALA A 1 52 ? 8.900 7.391 2.395 1.00 0.00 94 ALA A N 8
ATOM 10263 C CA . ALA A 1 52 ? 9.941 6.354 2.418 1.00 0.00 94 ALA A CA 8
ATOM 10264 C C . ALA A 1 52 ? 9.301 4.967 2.635 1.00 0.00 94 ALA A C 8
ATOM 10265 O O . ALA A 1 52 ? 8.686 4.715 3.677 1.00 0.00 94 ALA A O 8
ATOM 10272 N N . VAL A 1 53 ? 9.431 4.100 1.630 1.00 0.00 95 VAL A N 8
ATOM 10273 C CA . VAL A 1 53 ? 8.816 2.765 1.629 1.00 0.00 95 VAL A CA 8
ATOM 10274 C C . VAL A 1 53 ? 9.676 1.803 2.472 1.00 0.00 95 VAL A C 8
ATOM 10275 O O . VAL A 1 53 ? 10.893 1.750 2.251 1.00 0.00 95 VAL A O 8
ATOM 10288 N N . PRO A 1 54 ? 9.068 1.072 3.478 1.00 0.00 96 PRO A N 8
ATOM 10289 C CA . PRO A 1 54 ? 9.778 0.059 4.298 1.00 0.00 96 PRO A CA 8
ATOM 10290 C C . PRO A 1 54 ? 10.624 -0.914 3.446 1.00 0.00 96 PRO A C 8
ATOM 10291 O O . PRO A 1 54 ? 10.194 -1.334 2.372 1.00 0.00 96 PRO A O 8
ATOM 10302 N N . ASP A 1 55 ? 11.832 -1.240 3.923 1.00 0.00 97 ASP A N 8
ATOM 10303 C CA . ASP A 1 55 ? 12.743 -2.194 3.251 1.00 0.00 97 ASP A CA 8
ATOM 10304 C C . ASP A 1 55 ? 12.183 -3.631 3.294 1.00 0.00 97 ASP A C 8
ATOM 10305 O O . ASP A 1 55 ? 12.531 -4.468 2.453 1.00 0.00 97 ASP A O 8
ATOM 10314 N N . THR A 1 56 ? 11.316 -3.893 4.292 1.00 0.00 98 THR A N 8
ATOM 10315 C CA . THR A 1 56 ? 10.590 -5.173 4.441 1.00 0.00 98 THR A CA 8
ATOM 10316 C C . THR A 1 56 ? 9.420 -5.298 3.423 1.00 0.00 98 THR A C 8
ATOM 10317 O O . THR A 1 56 ? 8.858 -6.384 3.251 1.00 0.00 98 THR A O 8
ATOM 10328 N N . PHE A 1 57 ? 9.058 -4.173 2.771 1.00 0.00 99 PHE A N 8
ATOM 10329 C CA . PHE A 1 57 ? 8.040 -4.155 1.703 1.00 0.00 99 PHE A CA 8
ATOM 10330 C C . PHE A 1 57 ? 8.627 -4.805 0.439 1.00 0.00 99 PHE A C 8
ATOM 10331 O O . PHE A 1 57 ? 9.769 -4.517 0.051 1.00 0.00 99 PHE A O 8
ATOM 10348 N N . LYS A 1 58 ? 7.824 -5.659 -0.196 1.00 0.00 100 LYS A N 8
ATOM 10349 C CA . LYS A 1 58 ? 8.213 -6.430 -1.384 1.00 0.00 100 LYS A CA 8
ATOM 10350 C C . LYS A 1 58 ? 6.932 -6.822 -2.165 1.00 0.00 100 LYS A C 8
ATOM 10351 O O . LYS A 1 58 ? 5.821 -6.728 -1.619 1.00 0.00 100 LYS A O 8
ATOM 10370 N N . PRO A 1 59 ? 7.045 -7.238 -3.462 1.00 0.00 101 PRO A N 8
ATOM 10371 C CA . PRO A 1 59 ? 5.917 -7.854 -4.200 1.00 0.00 101 PRO A CA 8
ATOM 10372 C C . PRO A 1 59 ? 5.495 -9.196 -3.566 1.00 0.00 101 PRO A C 8
ATOM 10373 O O . PRO A 1 59 ? 6.275 -10.151 -3.571 1.00 0.00 101 PRO A O 8
ATOM 10384 N N . GLY A 1 60 ? 4.291 -9.236 -2.972 1.00 0.00 102 GLY A N 8
ATOM 10385 C CA . GLY A 1 60 ? 3.739 -10.471 -2.391 1.00 0.00 102 GLY A CA 8
ATOM 10386 C C . GLY A 1 60 ? 3.752 -10.491 -0.864 1.00 0.00 102 GLY A C 8
ATOM 10387 O O . GLY A 1 60 ? 3.336 -11.493 -0.269 1.00 0.00 102 GLY A O 8
ATOM 10391 N N . VAL A 1 61 ? 4.240 -9.407 -0.223 1.00 0.00 103 VAL A N 8
ATOM 10392 C CA . VAL A 1 61 ? 4.183 -9.270 1.254 1.00 0.00 103 VAL A CA 8
ATOM 10393 C C . VAL A 1 61 ? 2.769 -8.862 1.691 1.00 0.00 103 VAL A C 8
ATOM 10394 O O . VAL A 1 61 ? 2.047 -8.196 0.943 1.00 0.00 103 VAL A O 8
ATOM 10407 N N . GLU A 1 62 ? 2.366 -9.283 2.891 1.00 0.00 104 GLU A N 8
ATOM 10408 C CA . GLU A 1 62 ? 1.155 -8.779 3.526 1.00 0.00 104 GLU A CA 8
ATOM 10409 C C . GLU A 1 62 ? 1.481 -7.451 4.210 1.00 0.00 104 GLU A C 8
ATOM 10410 O O . GLU A 1 62 ? 2.524 -7.329 4.856 1.00 0.00 104 GLU A O 8
ATOM 10422 N N . VAL A 1 63 ? 0.601 -6.460 4.019 1.00 0.00 105 VAL A N 8
ATOM 10423 C CA . VAL A 1 63 ? 0.774 -5.094 4.541 1.00 0.00 105 VAL A CA 8
ATOM 10424 C C . VAL A 1 63 ? -0.479 -4.609 5.286 1.00 0.00 105 VAL A C 8
ATOM 10425 O O . VAL A 1 63 ? -1.577 -5.163 5.143 1.00 0.00 105 VAL A O 8
ATOM 10438 N N . ILE A 1 64 ? -0.249 -3.568 6.092 1.00 0.00 106 ILE A N 8
ATOM 10439 C CA . ILE A 1 64 ? -1.265 -2.752 6.744 1.00 0.00 106 ILE A CA 8
ATOM 10440 C C . ILE A 1 64 ? -1.083 -1.312 6.232 1.00 0.00 106 ILE A C 8
ATOM 10441 O O . ILE A 1 64 ? -0.054 -0.676 6.504 1.00 0.00 106 ILE A O 8
ATOM 10457 N N . ILE A 1 65 ? -2.057 -0.835 5.451 1.00 0.00 107 ILE A N 8
ATOM 10458 C CA . ILE A 1 65 ? -2.084 0.547 4.938 1.00 0.00 107 ILE A CA 8
ATOM 10459 C C . ILE A 1 65 ? -3.043 1.388 5.796 1.00 0.00 107 ILE A C 8
ATOM 10460 O O . ILE A 1 65 ? -4.086 0.901 6.240 1.00 0.00 107 ILE A O 8
ATOM 10476 N N . GLU A 1 66 ? -2.661 2.643 6.036 1.00 0.00 108 GLU A N 8
ATOM 10477 C CA . GLU A 1 66 ? -3.414 3.585 6.866 1.00 0.00 108 GLU A CA 8
ATOM 10478 C C . GLU A 1 66 ? -3.363 4.957 6.181 1.00 0.00 108 GLU A C 8
ATOM 10479 O O . GLU A 1 66 ? -2.277 5.457 5.878 1.00 0.00 108 GLU A O 8
ATOM 10491 N N . GLY A 1 67 ? -4.534 5.546 5.923 1.00 0.00 109 GLY A N 8
ATOM 10492 C CA . GLY A 1 67 ? -4.634 6.797 5.177 1.00 0.00 109 GLY A CA 8
ATOM 10493 C C . GLY A 1 67 ? -6.079 7.123 4.858 1.00 0.00 109 GLY A C 8
ATOM 10494 O O . GLY A 1 67 ? -6.822 7.542 5.742 1.00 0.00 109 GLY A O 8
ATOM 10498 N N . GLY A 1 68 ? -6.493 6.955 3.595 1.00 0.00 110 GLY A N 8
ATOM 10499 C CA . GLY A 1 68 ? -7.903 7.057 3.255 1.00 0.00 110 GLY A CA 8
ATOM 10500 C C . GLY A 1 68 ? -8.159 6.871 1.780 1.00 0.00 110 GLY A C 8
ATOM 10501 O O . GLY A 1 68 ? -7.352 7.287 0.940 1.00 0.00 110 GLY A O 8
ATOM 10505 N N . LEU A 1 69 ? -9.278 6.215 1.470 1.00 0.00 111 LEU A N 8
ATOM 10506 C CA . LEU A 1 69 ? -9.814 6.121 0.113 1.00 0.00 111 LEU A CA 8
ATOM 10507 C C . LEU A 1 69 ? -10.778 7.299 -0.101 1.00 0.00 111 LEU A C 8
ATOM 10508 O O . LEU A 1 69 ? -11.798 7.412 0.595 1.00 0.00 111 LEU A O 8
ATOM 10524 N N . ALA A 1 70 ? -10.424 8.178 -1.041 1.00 0.00 112 ALA A N 8
ATOM 10525 C CA . ALA A 1 70 ? -11.168 9.412 -1.304 1.00 0.00 112 ALA A CA 8
ATOM 10526 C C . ALA A 1 70 ? -12.377 9.120 -2.225 1.00 0.00 112 ALA A C 8
ATOM 10527 O O . ALA A 1 70 ? -12.193 8.494 -3.273 1.00 0.00 112 ALA A O 8
ATOM 10534 N N . PRO A 1 71 ? -13.637 9.529 -1.828 1.00 0.00 113 PRO A N 8
ATOM 10535 C CA . PRO A 1 71 ? -14.836 9.404 -2.697 1.00 0.00 113 PRO A CA 8
ATOM 10536 C C . PRO A 1 71 ? -14.681 10.208 -4.007 1.00 0.00 113 PRO A C 8
ATOM 10537 O O . PRO A 1 71 ? -14.889 11.423 -4.027 1.00 0.00 113 PRO A O 8
ATOM 10548 N N . GLY A 1 72 ? -14.238 9.520 -5.066 1.00 0.00 114 GLY A N 8
ATOM 10549 C CA . GLY A 1 72 ? -13.909 10.140 -6.352 1.00 0.00 114 GLY A CA 8
ATOM 10550 C C . GLY A 1 72 ? -12.674 9.485 -6.963 1.00 0.00 114 GLY A C 8
ATOM 10551 O O . GLY A 1 72 ? -12.616 9.222 -8.175 1.00 0.00 114 GLY A O 8
ATOM 10555 N N . GLU A 1 73 ? -11.685 9.207 -6.088 1.00 0.00 115 GLU A N 8
ATOM 10556 C CA . GLU A 1 73 ? -10.463 8.471 -6.438 1.00 0.00 115 GLU A CA 8
ATOM 10557 C C . GLU A 1 73 ? -10.688 6.963 -6.255 1.00 0.00 115 GLU A C 8
ATOM 10558 O O . GLU A 1 73 ? -11.277 6.529 -5.260 1.00 0.00 115 GLU A O 8
ATOM 10570 N N . ASP A 1 74 ? -10.236 6.177 -7.241 1.00 0.00 116 ASP A N 8
ATOM 10571 C CA . ASP A 1 74 ? -10.231 4.706 -7.160 1.00 0.00 116 ASP A CA 8
ATOM 10572 C C . ASP A 1 74 ? -9.092 4.234 -6.250 1.00 0.00 116 ASP A C 8
ATOM 10573 O O . ASP A 1 74 ? -9.172 3.163 -5.646 1.00 0.00 116 ASP A O 8
ATOM 10582 N N . THR A 1 75 ? -8.028 5.050 -6.156 1.00 0.00 117 THR A N 8
ATOM 10583 C CA . THR A 1 75 ? -6.826 4.691 -5.403 1.00 0.00 117 THR A CA 8
ATOM 10584 C C . THR A 1 75 ? -6.986 5.026 -3.911 1.00 0.00 117 THR A C 8
ATOM 10585 O O . THR A 1 75 ? -7.510 6.093 -3.550 1.00 0.00 117 THR A O 8
ATOM 10596 N N . PHE A 1 76 ? -6.562 4.089 -3.046 1.00 0.00 118 PHE A N 8
ATOM 10597 C CA . PHE A 1 76 ? -6.415 4.332 -1.616 1.00 0.00 118 PHE A CA 8
ATOM 10598 C C . PHE A 1 76 ? -5.119 5.120 -1.415 1.00 0.00 118 PHE A C 8
ATOM 10599 O O . PHE A 1 76 ? -4.035 4.645 -1.768 1.00 0.00 118 PHE A O 8
ATOM 10616 N N . LYS A 1 77 ? -5.235 6.313 -0.858 1.00 0.00 119 LYS A N 8
ATOM 10617 C CA . LYS A 1 77 ? -4.095 7.184 -0.599 1.00 0.00 119 LYS A CA 8
ATOM 10618 C C . LYS A 1 77 ? -3.523 6.850 0.788 1.00 0.00 119 LYS A C 8
ATOM 10619 O O . LYS A 1 77 ? -4.060 7.283 1.812 1.00 0.00 119 LYS A O 8
ATOM 10638 N N . ALA A 1 78 ? -2.471 6.009 0.808 1.00 0.00 120 ALA A N 8
ATOM 10639 C CA . ALA A 1 78 ? -1.809 5.569 2.045 1.00 0.00 120 ALA A CA 8
ATOM 10640 C C . ALA A 1 78 ? -0.905 6.685 2.583 1.00 0.00 120 ALA A C 8
ATOM 10641 O O . ALA A 1 78 ? 0.062 7.085 1.922 1.00 0.00 120 ALA A O 8
ATOM 10648 N N . ARG A 1 79 ? -1.254 7.189 3.771 1.00 0.00 121 ARG A N 8
ATOM 10649 C CA . ARG A 1 79 ? -0.504 8.241 4.471 1.00 0.00 121 ARG A CA 8
ATOM 10650 C C . ARG A 1 79 ? 0.716 7.627 5.168 1.00 0.00 121 ARG A C 8
ATOM 10651 O O . ARG A 1 79 ? 1.815 8.185 5.152 1.00 0.00 121 ARG A O 8
ATOM 10672 N N . THR A 1 80 ? 0.489 6.453 5.772 1.00 0.00 122 THR A N 8
ATOM 10673 C CA . THR A 1 80 ? 1.490 5.710 6.535 1.00 0.00 122 THR A CA 8
ATOM 10674 C C . THR A 1 80 ? 1.455 4.240 6.071 1.00 0.00 122 THR A C 8
ATOM 10675 O O . THR A 1 80 ? 0.371 3.704 5.795 1.00 0.00 122 THR A O 8
ATOM 10686 N N . LEU A 1 81 ? 2.633 3.606 5.961 1.00 0.00 123 LEU A N 8
ATOM 10687 C CA . LEU A 1 81 ? 2.754 2.212 5.487 1.00 0.00 123 LEU A CA 8
ATOM 10688 C C . LEU A 1 81 ? 3.560 1.385 6.490 1.00 0.00 123 LEU A C 8
ATOM 10689 O O . LEU A 1 81 ? 4.502 1.881 7.112 1.00 0.00 123 LEU A O 8
ATOM 10705 N N . MET A 1 82 ? 3.147 0.128 6.643 1.00 0.00 124 MET A N 8
ATOM 10706 C CA . MET A 1 82 ? 3.840 -0.885 7.441 1.00 0.00 124 MET A CA 8
ATOM 10707 C C . MET A 1 82 ? 3.475 -2.253 6.855 1.00 0.00 124 MET A C 8
ATOM 10708 O O . MET A 1 82 ? 2.384 -2.411 6.307 1.00 0.00 124 MET A O 8
ATOM 10722 N N . THR A 1 83 ? 4.383 -3.232 6.923 1.00 0.00 125 THR A N 8
ATOM 10723 C CA . THR A 1 83 ? 4.048 -4.621 6.574 1.00 0.00 125 THR A CA 8
ATOM 10724 C C . THR A 1 83 ? 3.395 -5.303 7.784 1.00 0.00 125 THR A C 8
ATOM 10725 O O . THR A 1 83 ? 3.615 -4.906 8.931 1.00 0.00 125 THR A O 8
ATOM 10736 N N . LYS A 1 84 ? 2.558 -6.299 7.520 1.00 0.00 126 LYS A N 8
ATOM 10737 C CA . LYS A 1 84 ? 1.916 -7.112 8.555 1.00 0.00 126 LYS A CA 8
ATOM 10738 C C . LYS A 1 84 ? 2.816 -8.314 8.897 1.00 0.00 126 LYS A C 8
ATOM 10739 O O . LYS A 1 84 ? 2.893 -8.746 10.053 1.00 0.00 126 LYS A O 8
ATOM 10758 N N . CYS A 1 85 ? 3.509 -8.829 7.867 1.00 0.00 127 CYS A N 8
ATOM 10759 C CA . CYS A 1 85 ? 4.530 -9.876 8.012 1.00 0.00 127 CYS A CA 8
ATOM 10760 C C . CYS A 1 85 ? 5.923 -9.292 7.660 1.00 0.00 127 CYS A C 8
ATOM 10761 O O . CYS A 1 85 ? 6.122 -8.819 6.535 1.00 0.00 127 CYS A O 8
ATOM 10769 N N . PRO A 1 86 ? 6.899 -9.264 8.623 1.00 0.00 128 PRO A N 8
ATOM 10770 C CA . PRO A 1 86 ? 8.285 -8.815 8.345 1.00 0.00 128 PRO A CA 8
ATOM 10771 C C . PRO A 1 86 ? 9.155 -9.938 7.726 1.00 0.00 128 PRO A C 8
ATOM 10772 O O . PRO A 1 86 ? 8.760 -11.112 7.713 1.00 0.00 128 PRO A O 8
ATOM 10783 N N . LEU A 1 87 ? 10.337 -9.559 7.207 1.00 0.00 129 LEU A N 8
ATOM 10784 C CA . LEU A 1 87 ? 11.301 -10.505 6.614 1.00 0.00 129 LEU A CA 8
ATOM 10785 C C . LEU A 1 87 ? 12.030 -11.286 7.730 1.00 0.00 129 LEU A C 8
ATOM 10786 O O . LEU A 1 87 ? 13.014 -10.804 8.304 1.00 0.00 129 LEU A O 8
ATOM 10802 N N . GLU A 1 88 ? 11.508 -12.482 8.044 1.00 0.00 130 GLU A N 8
ATOM 10803 C CA . GLU A 1 88 ? 11.993 -13.327 9.149 1.00 0.00 130 GLU A CA 8
ATOM 10804 C C . GLU A 1 88 ? 12.307 -14.751 8.623 1.00 0.00 130 GLU A C 8
ATOM 10805 O O . GLU A 1 88 ? 13.488 -15.163 8.629 1.00 0.00 130 GLU A O 8
ATOM 10817 N N . MET A 1 1 ? -22.242 0.844 18.764 1.00 0.00 43 MET A N 9
ATOM 10818 C CA . MET A 1 1 ? -21.850 2.066 18.021 1.00 0.00 43 MET A CA 9
ATOM 10819 C C . MET A 1 1 ? -21.889 3.316 18.925 1.00 0.00 43 MET A C 9
ATOM 10820 O O . MET A 1 1 ? -21.424 4.389 18.520 1.00 0.00 43 MET A O 9
ATOM 10836 N N . ALA A 1 2 ? -22.438 3.162 20.155 1.00 0.00 44 ALA A N 9
ATOM 10837 C CA . ALA A 1 2 ? -22.609 4.268 21.123 1.00 0.00 44 ALA A CA 9
ATOM 10838 C C . ALA A 1 2 ? -21.262 4.892 21.521 1.00 0.00 44 ALA A C 9
ATOM 10839 O O . ALA A 1 2 ? -21.151 6.119 21.635 1.00 0.00 44 ALA A O 9
ATOM 10846 N N . THR A 1 3 ? -20.256 4.024 21.733 1.00 0.00 45 THR A N 9
ATOM 10847 C CA . THR A 1 3 ? -18.893 4.423 22.090 1.00 0.00 45 THR A CA 9
ATOM 10848 C C . THR A 1 3 ? -18.236 5.230 20.945 1.00 0.00 45 THR A C 9
ATOM 10849 O O . THR A 1 3 ? -18.035 4.684 19.856 1.00 0.00 45 THR A O 9
ATOM 10860 N N . PRO A 1 4 ? -17.937 6.548 21.160 1.00 0.00 46 PRO A N 9
ATOM 10861 C CA . PRO A 1 4 ? -17.199 7.380 20.201 1.00 0.00 46 PRO A CA 9
ATOM 10862 C C . PRO A 1 4 ? -15.706 7.468 20.597 1.00 0.00 46 PRO A C 9
ATOM 10863 O O . PRO A 1 4 ? -15.172 6.518 21.194 1.00 0.00 46 PRO A O 9
ATOM 10874 N N . GLN A 1 5 ? -15.032 8.584 20.208 1.00 0.00 47 GLN A N 9
ATOM 10875 C CA . GLN A 1 5 ? -13.667 8.947 20.683 1.00 0.00 47 GLN A CA 9
ATOM 10876 C C . GLN A 1 5 ? -12.571 8.004 20.109 1.00 0.00 47 GLN A C 9
ATOM 10877 O O . GLN A 1 5 ? -11.383 8.163 20.408 1.00 0.00 47 GLN A O 9
ATOM 10891 N N . ASP A 1 6 ? -12.970 7.038 19.268 1.00 0.00 48 ASP A N 9
ATOM 10892 C CA . ASP A 1 6 ? -12.043 6.083 18.635 1.00 0.00 48 ASP A CA 9
ATOM 10893 C C . ASP A 1 6 ? -11.349 6.728 17.419 1.00 0.00 48 ASP A C 9
ATOM 10894 O O . ASP A 1 6 ? -11.870 7.687 16.832 1.00 0.00 48 ASP A O 9
ATOM 10903 N N . LYS A 1 7 ? -10.184 6.181 17.043 1.00 0.00 49 LYS A N 9
ATOM 10904 C CA . LYS A 1 7 ? -9.359 6.702 15.933 1.00 0.00 49 LYS A CA 9
ATOM 10905 C C . LYS A 1 7 ? -9.614 5.918 14.625 1.00 0.00 49 LYS A C 9
ATOM 10906 O O . LYS A 1 7 ? -8.790 5.952 13.704 1.00 0.00 49 LYS A O 9
ATOM 10925 N N . LEU A 1 8 ? -10.786 5.252 14.526 1.00 0.00 50 LEU A N 9
ATOM 10926 C CA . LEU A 1 8 ? -11.180 4.485 13.319 1.00 0.00 50 LEU A CA 9
ATOM 10927 C C . LEU A 1 8 ? -11.848 5.400 12.257 1.00 0.00 50 LEU A C 9
ATOM 10928 O O . LEU A 1 8 ? -12.414 4.902 11.278 1.00 0.00 50 LEU A O 9
ATOM 10944 N N . HIS A 1 9 ? -11.765 6.737 12.463 1.00 0.00 51 HIS A N 9
ATOM 10945 C CA . HIS A 1 9 ? -12.188 7.746 11.461 1.00 0.00 51 HIS A CA 9
ATOM 10946 C C . HIS A 1 9 ? -11.253 7.700 10.238 1.00 0.00 51 HIS A C 9
ATOM 10947 O O . HIS A 1 9 ? -11.698 7.901 9.107 1.00 0.00 51 HIS A O 9
ATOM 10962 N N . THR A 1 10 ? -9.950 7.456 10.482 1.00 0.00 52 THR A N 9
ATOM 10963 C CA . THR A 1 10 ? -8.985 7.124 9.416 1.00 0.00 52 THR A CA 9
ATOM 10964 C C . THR A 1 10 ? -9.310 5.711 8.880 1.00 0.00 52 THR A C 9
ATOM 10965 O O . THR A 1 10 ? -9.855 4.877 9.615 1.00 0.00 52 THR A O 9
ATOM 10976 N N . VAL A 1 11 ? -8.969 5.438 7.612 1.00 0.00 53 VAL A N 9
ATOM 10977 C CA . VAL A 1 11 ? -9.312 4.166 6.974 1.00 0.00 53 VAL A CA 9
ATOM 10978 C C . VAL A 1 11 ? -8.107 3.224 7.071 1.00 0.00 53 VAL A C 9
ATOM 10979 O O . VAL A 1 11 ? -7.082 3.434 6.416 1.00 0.00 53 VAL A O 9
ATOM 10992 N N . ARG A 1 12 ? -8.226 2.236 7.960 1.00 0.00 54 ARG A N 9
ATOM 10993 C CA . ARG A 1 12 ? -7.267 1.137 8.095 1.00 0.00 54 ARG A CA 9
ATOM 10994 C C . ARG A 1 12 ? -7.707 -0.003 7.162 1.00 0.00 54 ARG A C 9
ATOM 10995 O O . ARG A 1 12 ? -8.866 -0.426 7.206 1.00 0.00 54 ARG A O 9
ATOM 11016 N N . LEU A 1 13 ? -6.783 -0.483 6.318 1.00 0.00 55 LEU A N 9
ATOM 11017 C CA . LEU A 1 13 ? -7.043 -1.581 5.372 1.00 0.00 55 LEU A CA 9
ATOM 11018 C C . LEU A 1 13 ? -5.869 -2.577 5.495 1.00 0.00 55 LEU A C 9
ATOM 11019 O O . LEU A 1 13 ? -4.699 -2.168 5.486 1.00 0.00 55 LEU A O 9
ATOM 11035 N N . PHE A 1 14 ? -6.191 -3.871 5.653 1.00 0.00 56 PHE A N 9
ATOM 11036 C CA . PHE A 1 14 ? -5.203 -4.963 5.711 1.00 0.00 56 PHE A CA 9
ATOM 11037 C C . PHE A 1 14 ? -5.315 -5.765 4.403 1.00 0.00 56 PHE A C 9
ATOM 11038 O O . PHE A 1 14 ? -6.434 -6.022 3.932 1.00 0.00 56 PHE A O 9
ATOM 11055 N N . GLY A 1 15 ? -4.178 -6.168 3.833 1.00 0.00 57 GLY A N 9
ATOM 11056 C CA . GLY A 1 15 ? -4.170 -6.944 2.595 1.00 0.00 57 GLY A CA 9
ATOM 11057 C C . GLY A 1 15 ? -2.774 -7.365 2.199 1.00 0.00 57 GLY A C 9
ATOM 11058 O O . GLY A 1 15 ? -1.842 -7.251 2.988 1.00 0.00 57 GLY A O 9
ATOM 11062 N N . THR A 1 16 ? -2.634 -7.872 0.968 1.00 0.00 58 THR A N 9
ATOM 11063 C CA . THR A 1 16 ? -1.344 -8.338 0.430 1.00 0.00 58 THR A CA 9
ATOM 11064 C C . THR A 1 16 ? -1.017 -7.620 -0.889 1.00 0.00 58 THR A C 9
ATOM 11065 O O . THR A 1 16 ? -1.914 -7.349 -1.687 1.00 0.00 58 THR A O 9
ATOM 11076 N N . VAL A 1 17 ? 0.274 -7.319 -1.100 1.00 0.00 59 VAL A N 9
ATOM 11077 C CA . VAL A 1 17 ? 0.759 -6.663 -2.323 1.00 0.00 59 VAL A CA 9
ATOM 11078 C C . VAL A 1 17 ? 0.822 -7.695 -3.454 1.00 0.00 59 VAL A C 9
ATOM 11079 O O . VAL A 1 17 ? 1.528 -8.700 -3.330 1.00 0.00 59 VAL A O 9
ATOM 11092 N N . ALA A 1 18 ? 0.064 -7.449 -4.529 1.00 0.00 60 ALA A N 9
ATOM 11093 C CA . ALA A 1 18 ? 0.086 -8.294 -5.728 1.00 0.00 60 ALA A CA 9
ATOM 11094 C C . ALA A 1 18 ? 1.425 -8.125 -6.471 1.00 0.00 60 ALA A C 9
ATOM 11095 O O . ALA A 1 18 ? 1.996 -7.022 -6.501 1.00 0.00 60 ALA A O 9
ATOM 11102 N N . ALA A 1 19 ? 1.935 -9.236 -7.035 1.00 0.00 61 ALA A N 9
ATOM 11103 C CA . ALA A 1 19 ? 3.181 -9.238 -7.826 1.00 0.00 61 ALA A CA 9
ATOM 11104 C C . ALA A 1 19 ? 2.983 -8.455 -9.123 1.00 0.00 61 ALA A C 9
ATOM 11105 O O . ALA A 1 19 ? 3.842 -7.667 -9.542 1.00 0.00 61 ALA A O 9
ATOM 11112 N N . ASP A 1 20 ? 1.818 -8.683 -9.738 1.00 0.00 62 ASP A N 9
ATOM 11113 C CA . ASP A 1 20 ? 1.379 -7.953 -10.927 1.00 0.00 62 ASP A CA 9
ATOM 11114 C C . ASP A 1 20 ? 0.813 -6.597 -10.502 1.00 0.00 62 ASP A C 9
ATOM 11115 O O . ASP A 1 20 ? -0.162 -6.541 -9.750 1.00 0.00 62 ASP A O 9
ATOM 11124 N N . GLY A 1 21 ? 1.453 -5.515 -10.962 1.00 0.00 63 GLY A N 9
ATOM 11125 C CA . GLY A 1 21 ? 0.987 -4.160 -10.694 1.00 0.00 63 GLY A CA 9
ATOM 11126 C C . GLY A 1 21 ? 1.649 -3.558 -9.469 1.00 0.00 63 GLY A C 9
ATOM 11127 O O . GLY A 1 21 ? 0.993 -3.289 -8.458 1.00 0.00 63 GLY A O 9
ATOM 11131 N N . LEU A 1 22 ? 2.970 -3.367 -9.555 1.00 0.00 64 LEU A N 9
ATOM 11132 C CA . LEU A 1 22 ? 3.770 -2.707 -8.515 1.00 0.00 64 LEU A CA 9
ATOM 11133 C C . LEU A 1 22 ? 4.686 -1.683 -9.222 1.00 0.00 64 LEU A C 9
ATOM 11134 O O . LEU A 1 22 ? 5.690 -2.053 -9.834 1.00 0.00 64 LEU A O 9
ATOM 11150 N N . THR A 1 23 ? 4.300 -0.404 -9.158 1.00 0.00 65 THR A N 9
ATOM 11151 C CA . THR A 1 23 ? 5.020 0.700 -9.814 1.00 0.00 65 THR A CA 9
ATOM 11152 C C . THR A 1 23 ? 5.665 1.621 -8.759 1.00 0.00 65 THR A C 9
ATOM 11153 O O . THR A 1 23 ? 4.964 2.244 -7.963 1.00 0.00 65 THR A O 9
ATOM 11164 N N . MET A 1 24 ? 7.000 1.698 -8.771 1.00 0.00 66 MET A N 9
ATOM 11165 C CA . MET A 1 24 ? 7.770 2.553 -7.857 1.00 0.00 66 MET A CA 9
ATOM 11166 C C . MET A 1 24 ? 7.870 3.979 -8.430 1.00 0.00 66 MET A C 9
ATOM 11167 O O . MET A 1 24 ? 7.944 4.154 -9.654 1.00 0.00 66 MET A O 9
ATOM 11181 N N . LEU A 1 25 ? 7.855 4.988 -7.541 1.00 0.00 67 LEU A N 9
ATOM 11182 C CA . LEU A 1 25 ? 8.047 6.394 -7.925 1.00 0.00 67 LEU A CA 9
ATOM 11183 C C . LEU A 1 25 ? 9.554 6.703 -7.983 1.00 0.00 67 LEU A C 9
ATOM 11184 O O . LEU A 1 25 ? 10.289 6.444 -7.019 1.00 0.00 67 LEU A O 9
ATOM 11200 N N . ASP A 1 26 ? 9.999 7.239 -9.125 1.00 0.00 68 ASP A N 9
ATOM 11201 C CA . ASP A 1 26 ? 11.396 7.664 -9.346 1.00 0.00 68 ASP A CA 9
ATOM 11202 C C . ASP A 1 26 ? 11.473 9.186 -9.192 1.00 0.00 68 ASP A C 9
ATOM 11203 O O . ASP A 1 26 ? 10.555 9.904 -9.609 1.00 0.00 68 ASP A O 9
ATOM 11212 N N . GLY A 1 27 ? 12.559 9.663 -8.563 1.00 0.00 69 GLY A N 9
ATOM 11213 C CA . GLY A 1 27 ? 12.773 11.099 -8.317 1.00 0.00 69 GLY A CA 9
ATOM 11214 C C . GLY A 1 27 ? 12.059 11.616 -7.061 1.00 0.00 69 GLY A C 9
ATOM 11215 O O . GLY A 1 27 ? 12.117 12.815 -6.768 1.00 0.00 69 GLY A O 9
ATOM 11219 N N . ALA A 1 28 ? 11.400 10.700 -6.316 1.00 0.00 70 ALA A N 9
ATOM 11220 C CA . ALA A 1 28 ? 10.646 11.020 -5.084 1.00 0.00 70 ALA A CA 9
ATOM 11221 C C . ALA A 1 28 ? 10.335 9.723 -4.299 1.00 0.00 70 ALA A C 9
ATOM 11222 O O . ALA A 1 28 ? 10.038 8.691 -4.925 1.00 0.00 70 ALA A O 9
ATOM 11229 N N . PRO A 1 29 ? 10.430 9.744 -2.925 1.00 0.00 71 PRO A N 9
ATOM 11230 C CA . PRO A 1 29 ? 10.067 8.583 -2.083 1.00 0.00 71 PRO A CA 9
ATOM 11231 C C . PRO A 1 29 ? 8.549 8.281 -2.146 1.00 0.00 71 PRO A C 9
ATOM 11232 O O . PRO A 1 29 ? 7.722 9.097 -1.719 1.00 0.00 71 PRO A O 9
ATOM 11243 N N . GLY A 1 30 ? 8.212 7.123 -2.729 1.00 0.00 72 GLY A N 9
ATOM 11244 C CA . GLY A 1 30 ? 6.842 6.643 -2.806 1.00 0.00 72 GLY A CA 9
ATOM 11245 C C . GLY A 1 30 ? 6.707 5.413 -3.695 1.00 0.00 72 GLY A C 9
ATOM 11246 O O . GLY A 1 30 ? 7.663 5.011 -4.377 1.00 0.00 72 GLY A O 9
ATOM 11250 N N . VAL A 1 31 ? 5.503 4.838 -3.694 1.00 0.00 73 VAL A N 9
ATOM 11251 C CA . VAL A 1 31 ? 5.165 3.633 -4.447 1.00 0.00 73 VAL A CA 9
ATOM 11252 C C . VAL A 1 31 ? 3.637 3.519 -4.612 1.00 0.00 73 VAL A C 9
ATOM 11253 O O . VAL A 1 31 ? 2.869 3.818 -3.690 1.00 0.00 73 VAL A O 9
ATOM 11266 N N . ARG A 1 32 ? 3.210 3.129 -5.815 1.00 0.00 74 ARG A N 9
ATOM 11267 C CA . ARG A 1 32 ? 1.843 2.678 -6.075 1.00 0.00 74 ARG A CA 9
ATOM 11268 C C . ARG A 1 32 ? 1.880 1.162 -6.303 1.00 0.00 74 ARG A C 9
ATOM 11269 O O . ARG A 1 32 ? 2.762 0.660 -7.000 1.00 0.00 74 ARG A O 9
ATOM 11290 N N . PHE A 1 33 ? 0.922 0.439 -5.721 1.00 0.00 75 PHE A N 9
ATOM 11291 C CA . PHE A 1 33 ? 0.878 -1.032 -5.796 1.00 0.00 75 PHE A CA 9
ATOM 11292 C C . PHE A 1 33 ? -0.569 -1.509 -5.784 1.00 0.00 75 PHE A C 9
ATOM 11293 O O . PHE A 1 33 ? -1.445 -0.835 -5.243 1.00 0.00 75 PHE A O 9
ATOM 11310 N N . ARG A 1 34 ? -0.810 -2.686 -6.357 1.00 0.00 76 ARG A N 9
ATOM 11311 C CA . ARG A 1 34 ? -2.153 -3.242 -6.484 1.00 0.00 76 ARG A CA 9
ATOM 11312 C C . ARG A 1 34 ? -2.402 -4.136 -5.267 1.00 0.00 76 ARG A C 9
ATOM 11313 O O . ARG A 1 34 ? -1.935 -5.274 -5.214 1.00 0.00 76 ARG A O 9
ATOM 11334 N N . LEU A 1 35 ? -3.070 -3.570 -4.263 1.00 0.00 77 LEU A N 9
ATOM 11335 C CA . LEU A 1 35 ? -3.392 -4.263 -3.016 1.00 0.00 77 LEU A CA 9
ATOM 11336 C C . LEU A 1 35 ? -4.594 -5.195 -3.222 1.00 0.00 77 LEU A C 9
ATOM 11337 O O . LEU A 1 35 ? -5.573 -4.818 -3.866 1.00 0.00 77 LEU A O 9
ATOM 11353 N N . GLU A 1 36 ? -4.507 -6.394 -2.643 1.00 0.00 78 GLU A N 9
ATOM 11354 C CA . GLU A 1 36 ? -5.591 -7.378 -2.636 1.00 0.00 78 GLU A CA 9
ATOM 11355 C C . GLU A 1 36 ? -6.239 -7.346 -1.249 1.00 0.00 78 GLU A C 9
ATOM 11356 O O . GLU A 1 36 ? -5.570 -7.675 -0.257 1.00 0.00 78 GLU A O 9
ATOM 11368 N N . ASP A 1 37 ? -7.509 -6.893 -1.182 1.00 0.00 79 ASP A N 9
ATOM 11369 C CA . ASP A 1 37 ? -8.288 -6.839 0.078 1.00 0.00 79 ASP A CA 9
ATOM 11370 C C . ASP A 1 37 ? -8.390 -8.257 0.687 1.00 0.00 79 ASP A C 9
ATOM 11371 O O . ASP A 1 37 ? -8.764 -9.201 -0.016 1.00 0.00 79 ASP A O 9
ATOM 11380 N N . LYS A 1 38 ? -8.071 -8.374 1.993 1.00 0.00 80 LYS A N 9
ATOM 11381 C CA . LYS A 1 38 ? -7.887 -9.671 2.687 1.00 0.00 80 LYS A CA 9
ATOM 11382 C C . LYS A 1 38 ? -9.171 -10.534 2.716 1.00 0.00 80 LYS A C 9
ATOM 11383 O O . LYS A 1 38 ? -9.086 -11.767 2.777 1.00 0.00 80 LYS A O 9
ATOM 11402 N N . ASP A 1 39 ? -10.349 -9.879 2.697 1.00 0.00 81 ASP A N 9
ATOM 11403 C CA . ASP A 1 39 ? -11.657 -10.575 2.724 1.00 0.00 81 ASP A CA 9
ATOM 11404 C C . ASP A 1 39 ? -12.176 -10.819 1.303 1.00 0.00 81 ASP A C 9
ATOM 11405 O O . ASP A 1 39 ? -12.831 -11.840 1.047 1.00 0.00 81 ASP A O 9
ATOM 11414 N N . ASN A 1 40 ? -11.872 -9.889 0.384 1.00 0.00 82 ASN A N 9
ATOM 11415 C CA . ASN A 1 40 ? -12.381 -9.940 -0.993 1.00 0.00 82 ASN A CA 9
ATOM 11416 C C . ASN A 1 40 ? -11.272 -9.539 -1.984 1.00 0.00 82 ASN A C 9
ATOM 11417 O O . ASN A 1 40 ? -11.047 -8.352 -2.238 1.00 0.00 82 ASN A O 9
ATOM 11428 N N . THR A 1 41 ? -10.581 -10.556 -2.536 1.00 0.00 83 THR A N 9
ATOM 11429 C CA . THR A 1 41 ? -9.501 -10.365 -3.527 1.00 0.00 83 THR A CA 9
ATOM 11430 C C . THR A 1 41 ? -10.056 -9.846 -4.878 1.00 0.00 83 THR A C 9
ATOM 11431 O O . THR A 1 41 ? -9.296 -9.340 -5.707 1.00 0.00 83 THR A O 9
ATOM 11442 N N . SER A 1 42 ? -11.391 -9.983 -5.078 1.00 0.00 84 SER A N 9
ATOM 11443 C CA . SER A 1 42 ? -12.114 -9.406 -6.237 1.00 0.00 84 SER A CA 9
ATOM 11444 C C . SER A 1 42 ? -11.892 -7.884 -6.338 1.00 0.00 84 SER A C 9
ATOM 11445 O O . SER A 1 42 ? -11.937 -7.311 -7.432 1.00 0.00 84 SER A O 9
ATOM 11453 N N . LYS A 1 43 ? -11.624 -7.255 -5.181 1.00 0.00 85 LYS A N 9
ATOM 11454 C CA . LYS A 1 43 ? -11.263 -5.841 -5.090 1.00 0.00 85 LYS A CA 9
ATOM 11455 C C . LYS A 1 43 ? -9.735 -5.717 -4.968 1.00 0.00 85 LYS A C 9
ATOM 11456 O O . LYS A 1 43 ? -9.187 -5.663 -3.857 1.00 0.00 85 LYS A O 9
ATOM 11475 N N . THR A 1 44 ? -9.046 -5.772 -6.125 1.00 0.00 86 THR A N 9
ATOM 11476 C CA . THR A 1 44 ? -7.633 -5.399 -6.211 1.00 0.00 86 THR A CA 9
ATOM 11477 C C . THR A 1 44 ? -7.561 -3.893 -6.532 1.00 0.00 86 THR A C 9
ATOM 11478 O O . THR A 1 44 ? -7.753 -3.468 -7.681 1.00 0.00 86 THR A O 9
ATOM 11489 N N . VAL A 1 45 ? -7.319 -3.106 -5.483 1.00 0.00 87 VAL A N 9
ATOM 11490 C CA . VAL A 1 45 ? -7.332 -1.639 -5.534 1.00 0.00 87 VAL A CA 9
ATOM 11491 C C . VAL A 1 45 ? -5.892 -1.126 -5.556 1.00 0.00 87 VAL A C 9
ATOM 11492 O O . VAL A 1 45 ? -5.032 -1.670 -4.869 1.00 0.00 87 VAL A O 9
ATOM 11505 N N . TRP A 1 46 ? -5.642 -0.069 -6.332 1.00 0.00 88 TRP A N 9
ATOM 11506 C CA . TRP A 1 46 ? -4.329 0.575 -6.403 1.00 0.00 88 TRP A CA 9
ATOM 11507 C C . TRP A 1 46 ? -4.175 1.477 -5.180 1.00 0.00 88 TRP A C 9
ATOM 11508 O O . TRP A 1 46 ? -5.114 2.162 -4.808 1.00 0.00 88 TRP A O 9
ATOM 11529 N N . VAL A 1 47 ? -3.004 1.450 -4.547 1.00 0.00 89 VAL A N 9
ATOM 11530 C CA . VAL A 1 47 ? -2.731 2.201 -3.325 1.00 0.00 89 VAL A CA 9
ATOM 11531 C C . VAL A 1 47 ? -1.523 3.098 -3.561 1.00 0.00 89 VAL A C 9
ATOM 11532 O O . VAL A 1 47 ? -0.427 2.613 -3.856 1.00 0.00 89 VAL A O 9
ATOM 11545 N N . LEU A 1 48 ? -1.759 4.404 -3.444 1.00 0.00 90 LEU A N 9
ATOM 11546 C CA . LEU A 1 48 ? -0.729 5.422 -3.565 1.00 0.00 90 LEU A CA 9
ATOM 11547 C C . LEU A 1 48 ? -0.191 5.723 -2.161 1.00 0.00 90 LEU A C 9
ATOM 11548 O O . LEU A 1 48 ? -0.757 6.532 -1.419 1.00 0.00 90 LEU A O 9
ATOM 11564 N N . TYR A 1 49 ? 0.874 5.006 -1.794 1.00 0.00 91 TYR A N 9
ATOM 11565 C CA . TYR A 1 49 ? 1.642 5.277 -0.574 1.00 0.00 91 TYR A CA 9
ATOM 11566 C C . TYR A 1 49 ? 2.819 6.174 -0.951 1.00 0.00 91 TYR A C 9
ATOM 11567 O O . TYR A 1 49 ? 3.686 5.755 -1.706 1.00 0.00 91 TYR A O 9
ATOM 11585 N N . LYS A 1 50 ? 2.850 7.394 -0.424 1.00 0.00 92 LYS A N 9
ATOM 11586 C CA . LYS A 1 50 ? 3.983 8.309 -0.604 1.00 0.00 92 LYS A CA 9
ATOM 11587 C C . LYS A 1 50 ? 4.671 8.502 0.745 1.00 0.00 92 LYS A C 9
ATOM 11588 O O . LYS A 1 50 ? 4.014 8.485 1.793 1.00 0.00 92 LYS A O 9
ATOM 11607 N N . GLY A 1 51 ? 5.991 8.629 0.707 1.00 0.00 93 GLY A N 9
ATOM 11608 C CA . GLY A 1 51 ? 6.821 8.720 1.905 1.00 0.00 93 GLY A CA 9
ATOM 11609 C C . GLY A 1 51 ? 7.941 7.704 1.844 1.00 0.00 93 GLY A C 9
ATOM 11610 O O . GLY A 1 51 ? 8.121 7.040 0.813 1.00 0.00 93 GLY A O 9
ATOM 11614 N N . ALA A 1 52 ? 8.686 7.566 2.947 1.00 0.00 94 ALA A N 9
ATOM 11615 C CA . ALA A 1 52 ? 9.813 6.633 3.046 1.00 0.00 94 ALA A CA 9
ATOM 11616 C C . ALA A 1 52 ? 9.312 5.180 2.962 1.00 0.00 94 ALA A C 9
ATOM 11617 O O . ALA A 1 52 ? 8.611 4.706 3.864 1.00 0.00 94 ALA A O 9
ATOM 11624 N N . VAL A 1 53 ? 9.649 4.503 1.858 1.00 0.00 95 VAL A N 9
ATOM 11625 C CA . VAL A 1 53 ? 9.263 3.107 1.613 1.00 0.00 95 VAL A CA 9
ATOM 11626 C C . VAL A 1 53 ? 10.213 2.173 2.402 1.00 0.00 95 VAL A C 9
ATOM 11627 O O . VAL A 1 53 ? 11.436 2.279 2.254 1.00 0.00 95 VAL A O 9
ATOM 11640 N N . PRO A 1 54 ? 9.673 1.276 3.295 1.00 0.00 96 PRO A N 9
ATOM 11641 C CA . PRO A 1 54 ? 10.504 0.284 4.017 1.00 0.00 96 PRO A CA 9
ATOM 11642 C C . PRO A 1 54 ? 11.076 -0.779 3.054 1.00 0.00 96 PRO A C 9
ATOM 11643 O O . PRO A 1 54 ? 10.418 -1.154 2.080 1.00 0.00 96 PRO A O 9
ATOM 11654 N N . ASP A 1 55 ? 12.303 -1.251 3.346 1.00 0.00 97 ASP A N 9
ATOM 11655 C CA . ASP A 1 55 ? 12.998 -2.297 2.541 1.00 0.00 97 ASP A CA 9
ATOM 11656 C C . ASP A 1 55 ? 12.275 -3.655 2.641 1.00 0.00 97 ASP A C 9
ATOM 11657 O O . ASP A 1 55 ? 12.505 -4.558 1.832 1.00 0.00 97 ASP A O 9
ATOM 11666 N N . THR A 1 56 ? 11.409 -3.774 3.655 1.00 0.00 98 THR A N 9
ATOM 11667 C CA . THR A 1 56 ? 10.589 -4.960 3.908 1.00 0.00 98 THR A CA 9
ATOM 11668 C C . THR A 1 56 ? 9.386 -5.055 2.939 1.00 0.00 98 THR A C 9
ATOM 11669 O O . THR A 1 56 ? 8.804 -6.136 2.773 1.00 0.00 98 THR A O 9
ATOM 11680 N N . PHE A 1 57 ? 9.019 -3.909 2.327 1.00 0.00 99 PHE A N 9
ATOM 11681 C CA . PHE A 1 57 ? 7.943 -3.839 1.321 1.00 0.00 99 PHE A CA 9
ATOM 11682 C C . PHE A 1 57 ? 8.385 -4.576 0.041 1.00 0.00 99 PHE A C 9
ATOM 11683 O O . PHE A 1 57 ? 9.445 -4.283 -0.508 1.00 0.00 99 PHE A O 9
ATOM 11700 N N . LYS A 1 58 ? 7.560 -5.520 -0.421 1.00 0.00 100 LYS A N 9
ATOM 11701 C CA . LYS A 1 58 ? 7.885 -6.383 -1.568 1.00 0.00 100 LYS A CA 9
ATOM 11702 C C . LYS A 1 58 ? 6.594 -6.927 -2.237 1.00 0.00 100 LYS A C 9
ATOM 11703 O O . LYS A 1 58 ? 5.511 -6.816 -1.659 1.00 0.00 100 LYS A O 9
ATOM 11722 N N . PRO A 1 59 ? 6.673 -7.504 -3.485 1.00 0.00 101 PRO A N 9
ATOM 11723 C CA . PRO A 1 59 ? 5.531 -8.220 -4.086 1.00 0.00 101 PRO A CA 9
ATOM 11724 C C . PRO A 1 59 ? 5.275 -9.564 -3.359 1.00 0.00 101 PRO A C 9
ATOM 11725 O O . PRO A 1 59 ? 6.121 -10.469 -3.376 1.00 0.00 101 PRO A O 9
ATOM 11736 N N . GLY A 1 60 ? 4.127 -9.660 -2.667 1.00 0.00 102 GLY A N 9
ATOM 11737 C CA . GLY A 1 60 ? 3.710 -10.898 -2.002 1.00 0.00 102 GLY A CA 9
ATOM 11738 C C . GLY A 1 60 ? 3.603 -10.764 -0.490 1.00 0.00 102 GLY A C 9
ATOM 11739 O O . GLY A 1 60 ? 3.129 -11.693 0.174 1.00 0.00 102 GLY A O 9
ATOM 11743 N N . VAL A 1 61 ? 4.050 -9.620 0.065 1.00 0.00 103 VAL A N 9
ATOM 11744 C CA . VAL A 1 61 ? 3.990 -9.369 1.523 1.00 0.00 103 VAL A CA 9
ATOM 11745 C C . VAL A 1 61 ? 2.601 -8.849 1.959 1.00 0.00 103 VAL A C 9
ATOM 11746 O O . VAL A 1 61 ? 1.959 -8.088 1.227 1.00 0.00 103 VAL A O 9
ATOM 11759 N N . GLU A 1 62 ? 2.142 -9.296 3.143 1.00 0.00 104 GLU A N 9
ATOM 11760 C CA . GLU A 1 62 ? 0.964 -8.736 3.805 1.00 0.00 104 GLU A CA 9
ATOM 11761 C C . GLU A 1 62 ? 1.325 -7.373 4.412 1.00 0.00 104 GLU A C 9
ATOM 11762 O O . GLU A 1 62 ? 2.129 -7.297 5.350 1.00 0.00 104 GLU A O 9
ATOM 11774 N N . VAL A 1 63 ? 0.758 -6.312 3.834 1.00 0.00 105 VAL A N 9
ATOM 11775 C CA . VAL A 1 63 ? 0.932 -4.942 4.313 1.00 0.00 105 VAL A CA 9
ATOM 11776 C C . VAL A 1 63 ? -0.336 -4.455 5.019 1.00 0.00 105 VAL A C 9
ATOM 11777 O O . VAL A 1 63 ? -1.453 -4.916 4.746 1.00 0.00 105 VAL A O 9
ATOM 11790 N N . ILE A 1 64 ? -0.127 -3.513 5.931 1.00 0.00 106 ILE A N 9
ATOM 11791 C CA . ILE A 1 64 ? -1.169 -2.869 6.708 1.00 0.00 106 ILE A CA 9
ATOM 11792 C C . ILE A 1 64 ? -1.053 -1.364 6.425 1.00 0.00 106 ILE A C 9
ATOM 11793 O O . ILE A 1 64 ? -0.106 -0.712 6.887 1.00 0.00 106 ILE A O 9
ATOM 11809 N N . ILE A 1 65 ? -1.990 -0.837 5.623 1.00 0.00 107 ILE A N 9
ATOM 11810 C CA . ILE A 1 65 ? -1.973 0.574 5.168 1.00 0.00 107 ILE A CA 9
ATOM 11811 C C . ILE A 1 65 ? -2.966 1.409 5.989 1.00 0.00 107 ILE A C 9
ATOM 11812 O O . ILE A 1 65 ? -3.950 0.882 6.528 1.00 0.00 107 ILE A O 9
ATOM 11828 N N . GLU A 1 66 ? -2.688 2.707 6.078 1.00 0.00 108 GLU A N 9
ATOM 11829 C CA . GLU A 1 66 ? -3.481 3.662 6.854 1.00 0.00 108 GLU A CA 9
ATOM 11830 C C . GLU A 1 66 ? -3.572 4.958 6.057 1.00 0.00 108 GLU A C 9
ATOM 11831 O O . GLU A 1 66 ? -2.538 5.512 5.700 1.00 0.00 108 GLU A O 9
ATOM 11843 N N . GLY A 1 67 ? -4.790 5.418 5.769 1.00 0.00 109 GLY A N 9
ATOM 11844 C CA . GLY A 1 67 ? -4.997 6.661 5.033 1.00 0.00 109 GLY A CA 9
ATOM 11845 C C . GLY A 1 67 ? -6.461 6.847 4.719 1.00 0.00 109 GLY A C 9
ATOM 11846 O O . GLY A 1 67 ? -7.278 6.867 5.638 1.00 0.00 109 GLY A O 9
ATOM 11850 N N . GLY A 1 68 ? -6.806 6.955 3.433 1.00 0.00 110 GLY A N 9
ATOM 11851 C CA . GLY A 1 68 ? -8.200 7.081 3.023 1.00 0.00 110 GLY A CA 9
ATOM 11852 C C . GLY A 1 68 ? -8.377 6.941 1.526 1.00 0.00 110 GLY A C 9
ATOM 11853 O O . GLY A 1 68 ? -7.399 6.993 0.764 1.00 0.00 110 GLY A O 9
ATOM 11857 N N . LEU A 1 69 ? -9.632 6.769 1.110 1.00 0.00 111 LEU A N 9
ATOM 11858 C CA . LEU A 1 69 ? -10.023 6.693 -0.301 1.00 0.00 111 LEU A CA 9
ATOM 11859 C C . LEU A 1 69 ? -11.316 7.497 -0.488 1.00 0.00 111 LEU A C 9
ATOM 11860 O O . LEU A 1 69 ? -12.243 7.389 0.320 1.00 0.00 111 LEU A O 9
ATOM 11876 N N . ALA A 1 70 ? -11.343 8.312 -1.543 1.00 0.00 112 ALA A N 9
ATOM 11877 C CA . ALA A 1 70 ? -12.513 9.135 -1.880 1.00 0.00 112 ALA A CA 9
ATOM 11878 C C . ALA A 1 70 ? -13.461 8.304 -2.767 1.00 0.00 112 ALA A C 9
ATOM 11879 O O . ALA A 1 70 ? -12.985 7.686 -3.717 1.00 0.00 112 ALA A O 9
ATOM 11886 N N . PRO A 1 71 ? -14.801 8.215 -2.445 1.00 0.00 113 PRO A N 9
ATOM 11887 C CA . PRO A 1 71 ? -15.802 7.529 -3.317 1.00 0.00 113 PRO A CA 9
ATOM 11888 C C . PRO A 1 71 ? -15.903 8.192 -4.713 1.00 0.00 113 PRO A C 9
ATOM 11889 O O . PRO A 1 71 ? -16.692 9.120 -4.925 1.00 0.00 113 PRO A O 9
ATOM 11900 N N . GLY A 1 72 ? -15.048 7.728 -5.637 1.00 0.00 114 GLY A N 9
ATOM 11901 C CA . GLY A 1 72 ? -14.871 8.345 -6.959 1.00 0.00 114 GLY A CA 9
ATOM 11902 C C . GLY A 1 72 ? -13.421 8.247 -7.396 1.00 0.00 114 GLY A C 9
ATOM 11903 O O . GLY A 1 72 ? -13.121 8.054 -8.575 1.00 0.00 114 GLY A O 9
ATOM 11907 N N . GLU A 1 73 ? -12.516 8.390 -6.412 1.00 0.00 115 GLU A N 9
ATOM 11908 C CA . GLU A 1 73 ? -11.066 8.203 -6.588 1.00 0.00 115 GLU A CA 9
ATOM 11909 C C . GLU A 1 73 ? -10.730 6.721 -6.793 1.00 0.00 115 GLU A C 9
ATOM 11910 O O . GLU A 1 73 ? -11.403 5.830 -6.256 1.00 0.00 115 GLU A O 9
ATOM 11922 N N . ASP A 1 74 ? -9.684 6.475 -7.578 1.00 0.00 116 ASP A N 9
ATOM 11923 C CA . ASP A 1 74 ? -9.225 5.130 -7.921 1.00 0.00 116 ASP A CA 9
ATOM 11924 C C . ASP A 1 74 ? -8.262 4.583 -6.869 1.00 0.00 116 ASP A C 9
ATOM 11925 O O . ASP A 1 74 ? -8.388 3.427 -6.444 1.00 0.00 116 ASP A O 9
ATOM 11934 N N . THR A 1 75 ? -7.310 5.420 -6.443 1.00 0.00 117 THR A N 9
ATOM 11935 C CA . THR A 1 75 ? -6.136 4.966 -5.687 1.00 0.00 117 THR A CA 9
ATOM 11936 C C . THR A 1 75 ? -6.213 5.426 -4.219 1.00 0.00 117 THR A C 9
ATOM 11937 O O . THR A 1 75 ? -6.494 6.588 -3.931 1.00 0.00 117 THR A O 9
ATOM 11948 N N . PHE A 1 76 ? -5.968 4.480 -3.303 1.00 0.00 118 PHE A N 9
ATOM 11949 C CA . PHE A 1 76 ? -6.044 4.701 -1.857 1.00 0.00 118 PHE A CA 9
ATOM 11950 C C . PHE A 1 76 ? -4.787 5.461 -1.418 1.00 0.00 118 PHE A C 9
ATOM 11951 O O . PHE A 1 76 ? -3.686 4.920 -1.502 1.00 0.00 118 PHE A O 9
ATOM 11968 N N . LYS A 1 77 ? -4.955 6.696 -0.936 1.00 0.00 119 LYS A N 9
ATOM 11969 C CA . LYS A 1 77 ? -3.823 7.522 -0.501 1.00 0.00 119 LYS A CA 9
ATOM 11970 C C . LYS A 1 77 ? -3.443 7.132 0.935 1.00 0.00 119 LYS A C 9
ATOM 11971 O O . LYS A 1 77 ? -4.089 7.563 1.902 1.00 0.00 119 LYS A O 9
ATOM 11990 N N . ALA A 1 78 ? -2.437 6.249 1.045 1.00 0.00 120 ALA A N 9
ATOM 11991 C CA . ALA A 1 78 ? -1.943 5.728 2.322 1.00 0.00 120 ALA A CA 9
ATOM 11992 C C . ALA A 1 78 ? -0.937 6.713 2.943 1.00 0.00 120 ALA A C 9
ATOM 11993 O O . ALA A 1 78 ? 0.147 6.944 2.389 1.00 0.00 120 ALA A O 9
ATOM 12000 N N . ARG A 1 79 ? -1.350 7.320 4.069 1.00 0.00 121 ARG A N 9
ATOM 12001 C CA . ARG A 1 79 ? -0.484 8.129 4.944 1.00 0.00 121 ARG A CA 9
ATOM 12002 C C . ARG A 1 79 ? 0.684 7.273 5.487 1.00 0.00 121 ARG A C 9
ATOM 12003 O O . ARG A 1 79 ? 1.834 7.722 5.530 1.00 0.00 121 ARG A O 9
ATOM 12024 N N . THR A 1 80 ? 0.361 6.021 5.855 1.00 0.00 122 THR A N 9
ATOM 12025 C CA . THR A 1 80 ? 1.260 5.150 6.626 1.00 0.00 122 THR A CA 9
ATOM 12026 C C . THR A 1 80 ? 1.267 3.730 6.016 1.00 0.00 122 THR A C 9
ATOM 12027 O O . THR A 1 80 ? 0.264 3.287 5.439 1.00 0.00 122 THR A O 9
ATOM 12038 N N . LEU A 1 81 ? 2.411 3.042 6.145 1.00 0.00 123 LEU A N 9
ATOM 12039 C CA . LEU A 1 81 ? 2.611 1.667 5.657 1.00 0.00 123 LEU A CA 9
ATOM 12040 C C . LEU A 1 81 ? 3.368 0.870 6.723 1.00 0.00 123 LEU A C 9
ATOM 12041 O O . LEU A 1 81 ? 4.286 1.401 7.365 1.00 0.00 123 LEU A O 9
ATOM 12057 N N . MET A 1 82 ? 2.969 -0.396 6.907 1.00 0.00 124 MET A N 9
ATOM 12058 C CA . MET A 1 82 ? 3.607 -1.313 7.865 1.00 0.00 124 MET A CA 9
ATOM 12059 C C . MET A 1 82 ? 3.426 -2.762 7.392 1.00 0.00 124 MET A C 9
ATOM 12060 O O . MET A 1 82 ? 2.305 -3.280 7.384 1.00 0.00 124 MET A O 9
ATOM 12074 N N . THR A 1 83 ? 4.531 -3.415 6.994 1.00 0.00 125 THR A N 9
ATOM 12075 C CA . THR A 1 83 ? 4.529 -4.833 6.621 1.00 0.00 125 THR A CA 9
ATOM 12076 C C . THR A 1 83 ? 4.386 -5.677 7.899 1.00 0.00 125 THR A C 9
ATOM 12077 O O . THR A 1 83 ? 5.178 -5.519 8.839 1.00 0.00 125 THR A O 9
ATOM 12088 N N . LYS A 1 84 ? 3.365 -6.548 7.941 1.00 0.00 126 LYS A N 9
ATOM 12089 C CA . LYS A 1 84 ? 3.091 -7.387 9.118 1.00 0.00 126 LYS A CA 9
ATOM 12090 C C . LYS A 1 84 ? 4.010 -8.610 9.085 1.00 0.00 126 LYS A C 9
ATOM 12091 O O . LYS A 1 84 ? 4.430 -9.116 10.127 1.00 0.00 126 LYS A O 9
ATOM 12110 N N . CYS A 1 85 ? 4.290 -9.086 7.861 1.00 0.00 127 CYS A N 9
ATOM 12111 C CA . CYS A 1 85 ? 5.294 -10.118 7.594 1.00 0.00 127 CYS A CA 9
ATOM 12112 C C . CYS A 1 85 ? 6.589 -9.421 7.109 1.00 0.00 127 CYS A C 9
ATOM 12113 O O . CYS A 1 85 ? 6.724 -9.152 5.921 1.00 0.00 127 CYS A O 9
ATOM 12121 N N . PRO A 1 86 ? 7.553 -9.072 8.010 1.00 0.00 128 PRO A N 9
ATOM 12122 C CA . PRO A 1 86 ? 8.766 -8.322 7.606 1.00 0.00 128 PRO A CA 9
ATOM 12123 C C . PRO A 1 86 ? 9.734 -9.198 6.780 1.00 0.00 128 PRO A C 9
ATOM 12124 O O . PRO A 1 86 ? 9.882 -10.400 7.050 1.00 0.00 128 PRO A O 9
ATOM 12135 N N . LEU A 1 87 ? 10.354 -8.590 5.755 1.00 0.00 129 LEU A N 9
ATOM 12136 C CA . LEU A 1 87 ? 11.453 -9.210 5.002 1.00 0.00 129 LEU A CA 9
ATOM 12137 C C . LEU A 1 87 ? 12.651 -9.319 5.968 1.00 0.00 129 LEU A C 9
ATOM 12138 O O . LEU A 1 87 ? 13.412 -8.352 6.124 1.00 0.00 129 LEU A O 9
ATOM 12154 N N . GLU A 1 88 ? 12.725 -10.480 6.662 1.00 0.00 130 GLU A N 9
ATOM 12155 C CA . GLU A 1 88 ? 13.720 -10.783 7.705 1.00 0.00 130 GLU A CA 9
ATOM 12156 C C . GLU A 1 88 ? 13.543 -9.804 8.910 1.00 0.00 130 GLU A C 9
ATOM 12157 O O . GLU A 1 88 ? 14.328 -8.845 9.067 1.00 0.00 130 GLU A O 9
ATOM 12169 N N . MET A 1 1 ? -29.221 16.151 3.281 1.00 0.00 43 MET A N 10
ATOM 12170 C CA . MET A 1 1 ? -27.774 16.201 3.000 1.00 0.00 43 MET A CA 10
ATOM 12171 C C . MET A 1 1 ? -26.988 15.797 4.254 1.00 0.00 43 MET A C 10
ATOM 12172 O O . MET A 1 1 ? -26.559 16.653 5.038 1.00 0.00 43 MET A O 10
ATOM 12188 N N . ALA A 1 2 ? -26.859 14.472 4.456 1.00 0.00 44 ALA A N 10
ATOM 12189 C CA . ALA A 1 2 ? -26.073 13.890 5.554 1.00 0.00 44 ALA A CA 10
ATOM 12190 C C . ALA A 1 2 ? -24.626 13.715 5.074 1.00 0.00 44 ALA A C 10
ATOM 12191 O O . ALA A 1 2 ? -24.336 12.801 4.287 1.00 0.00 44 ALA A O 10
ATOM 12198 N N . THR A 1 3 ? -23.739 14.629 5.504 1.00 0.00 45 THR A N 10
ATOM 12199 C CA . THR A 1 3 ? -22.333 14.655 5.077 1.00 0.00 45 THR A CA 10
ATOM 12200 C C . THR A 1 3 ? -21.401 14.266 6.253 1.00 0.00 45 THR A C 10
ATOM 12201 O O . THR A 1 3 ? -21.114 15.102 7.122 1.00 0.00 45 THR A O 10
ATOM 12212 N N . PRO A 1 4 ? -20.949 12.971 6.339 1.00 0.00 46 PRO A N 10
ATOM 12213 C CA . PRO A 1 4 ? -19.903 12.538 7.286 1.00 0.00 46 PRO A CA 10
ATOM 12214 C C . PRO A 1 4 ? -18.493 12.871 6.740 1.00 0.00 46 PRO A C 10
ATOM 12215 O O . PRO A 1 4 ? -17.620 11.997 6.651 1.00 0.00 46 PRO A O 10
ATOM 12226 N N . GLN A 1 5 ? -18.283 14.154 6.397 1.00 0.00 47 GLN A N 10
ATOM 12227 C CA . GLN A 1 5 ? -17.070 14.626 5.707 1.00 0.00 47 GLN A CA 10
ATOM 12228 C C . GLN A 1 5 ? -15.970 14.976 6.732 1.00 0.00 47 GLN A C 10
ATOM 12229 O O . GLN A 1 5 ? -16.004 16.042 7.360 1.00 0.00 47 GLN A O 10
ATOM 12243 N N . ASP A 1 6 ? -15.034 14.038 6.913 1.00 0.00 48 ASP A N 10
ATOM 12244 C CA . ASP A 1 6 ? -13.832 14.206 7.744 1.00 0.00 48 ASP A CA 10
ATOM 12245 C C . ASP A 1 6 ? -12.834 13.088 7.427 1.00 0.00 48 ASP A C 10
ATOM 12246 O O . ASP A 1 6 ? -13.154 12.138 6.708 1.00 0.00 48 ASP A O 10
ATOM 12255 N N . LYS A 1 7 ? -11.613 13.220 7.964 1.00 0.00 49 LYS A N 10
ATOM 12256 C CA . LYS A 1 7 ? -10.581 12.168 7.901 1.00 0.00 49 LYS A CA 10
ATOM 12257 C C . LYS A 1 7 ? -10.036 11.893 9.319 1.00 0.00 49 LYS A C 10
ATOM 12258 O O . LYS A 1 7 ? -8.950 11.316 9.484 1.00 0.00 49 LYS A O 10
ATOM 12277 N N . LEU A 1 8 ? -10.829 12.308 10.340 1.00 0.00 50 LEU A N 10
ATOM 12278 C CA . LEU A 1 8 ? -10.574 11.996 11.758 1.00 0.00 50 LEU A CA 10
ATOM 12279 C C . LEU A 1 8 ? -10.765 10.488 11.976 1.00 0.00 50 LEU A C 10
ATOM 12280 O O . LEU A 1 8 ? -9.982 9.842 12.682 1.00 0.00 50 LEU A O 10
ATOM 12296 N N . HIS A 1 9 ? -11.834 9.939 11.351 1.00 0.00 51 HIS A N 10
ATOM 12297 C CA . HIS A 1 9 ? -12.009 8.486 11.200 1.00 0.00 51 HIS A CA 10
ATOM 12298 C C . HIS A 1 9 ? -11.119 8.039 10.031 1.00 0.00 51 HIS A C 10
ATOM 12299 O O . HIS A 1 9 ? -11.562 7.993 8.873 1.00 0.00 51 HIS A O 10
ATOM 12314 N N . THR A 1 10 ? -9.836 7.805 10.344 1.00 0.00 52 THR A N 10
ATOM 12315 C CA . THR A 1 10 ? -8.823 7.389 9.365 1.00 0.00 52 THR A CA 10
ATOM 12316 C C . THR A 1 10 ? -9.172 6.006 8.788 1.00 0.00 52 THR A C 10
ATOM 12317 O O . THR A 1 10 ? -9.694 5.144 9.507 1.00 0.00 52 THR A O 10
ATOM 12328 N N . VAL A 1 11 ? -8.873 5.801 7.498 1.00 0.00 53 VAL A N 10
ATOM 12329 C CA . VAL A 1 11 ? -9.214 4.563 6.801 1.00 0.00 53 VAL A CA 10
ATOM 12330 C C . VAL A 1 11 ? -7.962 3.678 6.798 1.00 0.00 53 VAL A C 10
ATOM 12331 O O . VAL A 1 11 ? -6.946 4.058 6.225 1.00 0.00 53 VAL A O 10
ATOM 12344 N N . ARG A 1 12 ? -8.018 2.555 7.521 1.00 0.00 54 ARG A N 10
ATOM 12345 C CA . ARG A 1 12 ? -6.945 1.550 7.546 1.00 0.00 54 ARG A CA 10
ATOM 12346 C C . ARG A 1 12 ? -7.378 0.335 6.705 1.00 0.00 54 ARG A C 10
ATOM 12347 O O . ARG A 1 12 ? -8.368 -0.338 7.022 1.00 0.00 54 ARG A O 10
ATOM 12368 N N . LEU A 1 13 ? -6.625 0.079 5.628 1.00 0.00 55 LEU A N 10
ATOM 12369 C CA . LEU A 1 13 ? -6.883 -1.006 4.669 1.00 0.00 55 LEU A CA 10
ATOM 12370 C C . LEU A 1 13 ? -5.815 -2.102 4.909 1.00 0.00 55 LEU A C 10
ATOM 12371 O O . LEU A 1 13 ? -4.661 -1.787 5.225 1.00 0.00 55 LEU A O 10
ATOM 12387 N N . PHE A 1 14 ? -6.213 -3.380 4.788 1.00 0.00 56 PHE A N 10
ATOM 12388 C CA . PHE A 1 14 ? -5.307 -4.539 4.935 1.00 0.00 56 PHE A CA 10
ATOM 12389 C C . PHE A 1 14 ? -5.300 -5.318 3.612 1.00 0.00 56 PHE A C 10
ATOM 12390 O O . PHE A 1 14 ? -6.315 -5.358 2.914 1.00 0.00 56 PHE A O 10
ATOM 12407 N N . GLY A 1 15 ? -4.166 -5.937 3.275 1.00 0.00 57 GLY A N 10
ATOM 12408 C CA . GLY A 1 15 ? -4.086 -6.812 2.104 1.00 0.00 57 GLY A CA 10
ATOM 12409 C C . GLY A 1 15 ? -2.670 -7.259 1.820 1.00 0.00 57 GLY A C 10
ATOM 12410 O O . GLY A 1 15 ? -1.771 -7.007 2.617 1.00 0.00 57 GLY A O 10
ATOM 12414 N N . THR A 1 16 ? -2.482 -7.891 0.659 1.00 0.00 58 THR A N 10
ATOM 12415 C CA . THR A 1 16 ? -1.192 -8.434 0.212 1.00 0.00 58 THR A CA 10
ATOM 12416 C C . THR A 1 16 ? -0.747 -7.691 -1.060 1.00 0.00 58 THR A C 10
ATOM 12417 O O . THR A 1 16 ? -1.574 -7.375 -1.917 1.00 0.00 58 THR A O 10
ATOM 12428 N N . VAL A 1 17 ? 0.559 -7.407 -1.160 1.00 0.00 59 VAL A N 10
ATOM 12429 C CA . VAL A 1 17 ? 1.145 -6.673 -2.297 1.00 0.00 59 VAL A CA 10
ATOM 12430 C C . VAL A 1 17 ? 1.275 -7.602 -3.522 1.00 0.00 59 VAL A C 10
ATOM 12431 O O . VAL A 1 17 ? 1.856 -8.690 -3.414 1.00 0.00 59 VAL A O 10
ATOM 12444 N N . ALA A 1 18 ? 0.729 -7.164 -4.670 1.00 0.00 60 ALA A N 10
ATOM 12445 C CA . ALA A 1 18 ? 0.829 -7.896 -5.949 1.00 0.00 60 ALA A CA 10
ATOM 12446 C C . ALA A 1 18 ? 2.166 -7.604 -6.649 1.00 0.00 60 ALA A C 10
ATOM 12447 O O . ALA A 1 18 ? 2.748 -6.523 -6.472 1.00 0.00 60 ALA A O 10
ATOM 12454 N N . ALA A 1 19 ? 2.651 -8.588 -7.427 1.00 0.00 61 ALA A N 10
ATOM 12455 C CA . ALA A 1 19 ? 3.794 -8.398 -8.345 1.00 0.00 61 ALA A CA 10
ATOM 12456 C C . ALA A 1 19 ? 3.316 -7.705 -9.629 1.00 0.00 61 ALA A C 10
ATOM 12457 O O . ALA A 1 19 ? 4.046 -6.915 -10.246 1.00 0.00 61 ALA A O 10
ATOM 12464 N N . ASP A 1 20 ? 2.058 -7.993 -9.994 1.00 0.00 62 ASP A N 10
ATOM 12465 C CA . ASP A 1 20 ? 1.423 -7.466 -11.199 1.00 0.00 62 ASP A CA 10
ATOM 12466 C C . ASP A 1 20 ? 0.786 -6.109 -10.859 1.00 0.00 62 ASP A C 10
ATOM 12467 O O . ASP A 1 20 ? -0.286 -6.049 -10.247 1.00 0.00 62 ASP A O 10
ATOM 12476 N N . GLY A 1 21 ? 1.486 -5.024 -11.222 1.00 0.00 63 GLY A N 10
ATOM 12477 C CA . GLY A 1 21 ? 1.029 -3.665 -10.934 1.00 0.00 63 GLY A CA 10
ATOM 12478 C C . GLY A 1 21 ? 1.725 -3.094 -9.712 1.00 0.00 63 GLY A C 10
ATOM 12479 O O . GLY A 1 21 ? 1.117 -2.945 -8.645 1.00 0.00 63 GLY A O 10
ATOM 12483 N N . LEU A 1 22 ? 3.019 -2.790 -9.875 1.00 0.00 64 LEU A N 10
ATOM 12484 C CA . LEU A 1 22 ? 3.858 -2.211 -8.820 1.00 0.00 64 LEU A CA 10
ATOM 12485 C C . LEU A 1 22 ? 4.846 -1.238 -9.492 1.00 0.00 64 LEU A C 10
ATOM 12486 O O . LEU A 1 22 ? 5.795 -1.657 -10.161 1.00 0.00 64 LEU A O 10
ATOM 12502 N N . THR A 1 23 ? 4.565 0.061 -9.337 1.00 0.00 65 THR A N 10
ATOM 12503 C CA . THR A 1 23 ? 5.347 1.165 -9.912 1.00 0.00 65 THR A CA 10
ATOM 12504 C C . THR A 1 23 ? 5.768 2.128 -8.787 1.00 0.00 65 THR A C 10
ATOM 12505 O O . THR A 1 23 ? 4.909 2.708 -8.126 1.00 0.00 65 THR A O 10
ATOM 12516 N N . MET A 1 24 ? 7.084 2.305 -8.578 1.00 0.00 66 MET A N 10
ATOM 12517 C CA . MET A 1 24 ? 7.606 3.163 -7.491 1.00 0.00 66 MET A CA 10
ATOM 12518 C C . MET A 1 24 ? 7.769 4.594 -8.017 1.00 0.00 66 MET A C 10
ATOM 12519 O O . MET A 1 24 ? 8.151 4.785 -9.182 1.00 0.00 66 MET A O 10
ATOM 12533 N N . LEU A 1 25 ? 7.477 5.591 -7.157 1.00 0.00 67 LEU A N 10
ATOM 12534 C CA . LEU A 1 25 ? 7.442 7.013 -7.558 1.00 0.00 67 LEU A CA 10
ATOM 12535 C C . LEU A 1 25 ? 8.856 7.503 -7.933 1.00 0.00 67 LEU A C 10
ATOM 12536 O O . LEU A 1 25 ? 9.780 7.412 -7.123 1.00 0.00 67 LEU A O 10
ATOM 12552 N N . ASP A 1 26 ? 9.008 8.004 -9.173 1.00 0.00 68 ASP A N 10
ATOM 12553 C CA . ASP A 1 26 ? 10.314 8.426 -9.726 1.00 0.00 68 ASP A CA 10
ATOM 12554 C C . ASP A 1 26 ? 10.660 9.835 -9.229 1.00 0.00 68 ASP A C 10
ATOM 12555 O O . ASP A 1 26 ? 9.872 10.770 -9.425 1.00 0.00 68 ASP A O 10
ATOM 12564 N N . GLY A 1 27 ? 11.828 9.970 -8.574 1.00 0.00 69 GLY A N 10
ATOM 12565 C CA . GLY A 1 27 ? 12.278 11.247 -8.010 1.00 0.00 69 GLY A CA 10
ATOM 12566 C C . GLY A 1 27 ? 11.401 11.731 -6.848 1.00 0.00 69 GLY A C 10
ATOM 12567 O O . GLY A 1 27 ? 11.374 12.930 -6.547 1.00 0.00 69 GLY A O 10
ATOM 12571 N N . ALA A 1 28 ? 10.703 10.790 -6.194 1.00 0.00 70 ALA A N 10
ATOM 12572 C CA . ALA A 1 28 ? 9.767 11.074 -5.090 1.00 0.00 70 ALA A CA 10
ATOM 12573 C C . ALA A 1 28 ? 9.712 9.854 -4.138 1.00 0.00 70 ALA A C 10
ATOM 12574 O O . ALA A 1 28 ? 9.823 8.717 -4.610 1.00 0.00 70 ALA A O 10
ATOM 12581 N N . PRO A 1 29 ? 9.573 10.065 -2.787 1.00 0.00 71 PRO A N 10
ATOM 12582 C CA . PRO A 1 29 ? 9.428 8.956 -1.829 1.00 0.00 71 PRO A CA 10
ATOM 12583 C C . PRO A 1 29 ? 8.009 8.345 -1.905 1.00 0.00 71 PRO A C 10
ATOM 12584 O O . PRO A 1 29 ? 7.007 9.040 -1.683 1.00 0.00 71 PRO A O 10
ATOM 12595 N N . GLY A 1 30 ? 7.937 7.060 -2.286 1.00 0.00 72 GLY A N 10
ATOM 12596 C CA . GLY A 1 30 ? 6.684 6.321 -2.279 1.00 0.00 72 GLY A CA 10
ATOM 12597 C C . GLY A 1 30 ? 6.634 5.211 -3.320 1.00 0.00 72 GLY A C 10
ATOM 12598 O O . GLY A 1 30 ? 7.619 4.954 -4.029 1.00 0.00 72 GLY A O 10
ATOM 12602 N N . VAL A 1 31 ? 5.458 4.580 -3.411 1.00 0.00 73 VAL A N 10
ATOM 12603 C CA . VAL A 1 31 ? 5.182 3.478 -4.334 1.00 0.00 73 VAL A CA 10
ATOM 12604 C C . VAL A 1 31 ? 3.670 3.370 -4.585 1.00 0.00 73 VAL A C 10
ATOM 12605 O O . VAL A 1 31 ? 2.860 3.432 -3.657 1.00 0.00 73 VAL A O 10
ATOM 12618 N N . ARG A 1 32 ? 3.303 3.263 -5.858 1.00 0.00 74 ARG A N 10
ATOM 12619 C CA . ARG A 1 32 ? 1.968 2.858 -6.284 1.00 0.00 74 ARG A CA 10
ATOM 12620 C C . ARG A 1 32 ? 1.974 1.337 -6.502 1.00 0.00 74 ARG A C 10
ATOM 12621 O O . ARG A 1 32 ? 2.870 0.812 -7.158 1.00 0.00 74 ARG A O 10
ATOM 12642 N N . PHE A 1 33 ? 0.983 0.637 -5.938 1.00 0.00 75 PHE A N 10
ATOM 12643 C CA . PHE A 1 33 ? 0.904 -0.829 -6.013 1.00 0.00 75 PHE A CA 10
ATOM 12644 C C . PHE A 1 33 ? -0.553 -1.298 -6.006 1.00 0.00 75 PHE A C 10
ATOM 12645 O O . PHE A 1 33 ? -1.458 -0.573 -5.576 1.00 0.00 75 PHE A O 10
ATOM 12662 N N . ARG A 1 34 ? -0.750 -2.529 -6.489 1.00 0.00 76 ARG A N 10
ATOM 12663 C CA . ARG A 1 34 ? -2.056 -3.180 -6.576 1.00 0.00 76 ARG A CA 10
ATOM 12664 C C . ARG A 1 34 ? -2.239 -4.061 -5.332 1.00 0.00 76 ARG A C 10
ATOM 12665 O O . ARG A 1 34 ? -1.513 -5.048 -5.145 1.00 0.00 76 ARG A O 10
ATOM 12686 N N . LEU A 1 35 ? -3.177 -3.668 -4.468 1.00 0.00 77 LEU A N 10
ATOM 12687 C CA . LEU A 1 35 ? -3.428 -4.338 -3.185 1.00 0.00 77 LEU A CA 10
ATOM 12688 C C . LEU A 1 35 ? -4.538 -5.392 -3.353 1.00 0.00 77 LEU A C 10
ATOM 12689 O O . LEU A 1 35 ? -5.672 -5.062 -3.719 1.00 0.00 77 LEU A O 10
ATOM 12705 N N . GLU A 1 36 ? -4.178 -6.660 -3.117 1.00 0.00 78 GLU A N 10
ATOM 12706 C CA . GLU A 1 36 ? -5.097 -7.807 -3.181 1.00 0.00 78 GLU A CA 10
ATOM 12707 C C . GLU A 1 36 ? -5.475 -8.254 -1.753 1.00 0.00 78 GLU A C 10
ATOM 12708 O O . GLU A 1 36 ? -4.633 -8.816 -1.039 1.00 0.00 78 GLU A O 10
ATOM 12720 N N . ASP A 1 37 ? -6.720 -7.986 -1.341 1.00 0.00 79 ASP A N 10
ATOM 12721 C CA . ASP A 1 37 ? -7.282 -8.522 -0.091 1.00 0.00 79 ASP A CA 10
ATOM 12722 C C . ASP A 1 37 ? -7.346 -10.065 -0.210 1.00 0.00 79 ASP A C 10
ATOM 12723 O O . ASP A 1 37 ? -8.158 -10.571 -0.950 1.00 0.00 79 ASP A O 10
ATOM 12732 N N . LYS A 1 38 ? -6.461 -10.780 0.499 1.00 0.00 80 LYS A N 10
ATOM 12733 C CA . LYS A 1 38 ? -6.222 -12.244 0.313 1.00 0.00 80 LYS A CA 10
ATOM 12734 C C . LYS A 1 38 ? -7.513 -13.122 0.280 1.00 0.00 80 LYS A C 10
ATOM 12735 O O . LYS A 1 38 ? -7.540 -14.165 -0.383 1.00 0.00 80 LYS A O 10
ATOM 12754 N N . ASP A 1 39 ? -8.568 -12.689 0.991 1.00 0.00 81 ASP A N 10
ATOM 12755 C CA . ASP A 1 39 ? -9.890 -13.359 0.982 1.00 0.00 81 ASP A CA 10
ATOM 12756 C C . ASP A 1 39 ? -10.778 -12.720 -0.103 1.00 0.00 81 ASP A C 10
ATOM 12757 O O . ASP A 1 39 ? -11.359 -13.418 -0.944 1.00 0.00 81 ASP A O 10
ATOM 12766 N N . ASN A 1 40 ? -10.830 -11.371 -0.096 1.00 0.00 82 ASN A N 10
ATOM 12767 C CA . ASN A 1 40 ? -11.729 -10.571 -0.967 1.00 0.00 82 ASN A CA 10
ATOM 12768 C C . ASN A 1 40 ? -10.913 -9.987 -2.145 1.00 0.00 82 ASN A C 10
ATOM 12769 O O . ASN A 1 40 ? -10.967 -8.788 -2.456 1.00 0.00 82 ASN A O 10
ATOM 12780 N N . THR A 1 41 ? -10.157 -10.876 -2.810 1.00 0.00 83 THR A N 10
ATOM 12781 C CA . THR A 1 41 ? -9.158 -10.499 -3.822 1.00 0.00 83 THR A CA 10
ATOM 12782 C C . THR A 1 41 ? -9.814 -10.141 -5.171 1.00 0.00 83 THR A C 10
ATOM 12783 O O . THR A 1 41 ? -9.130 -9.700 -6.104 1.00 0.00 83 THR A O 10
ATOM 12794 N N . SER A 1 42 ? -11.143 -10.351 -5.267 1.00 0.00 84 SER A N 10
ATOM 12795 C CA . SER A 1 42 ? -11.964 -9.869 -6.396 1.00 0.00 84 SER A CA 10
ATOM 12796 C C . SER A 1 42 ? -11.962 -8.320 -6.449 1.00 0.00 84 SER A C 10
ATOM 12797 O O . SER A 1 42 ? -12.057 -7.718 -7.528 1.00 0.00 84 SER A O 10
ATOM 12805 N N . LYS A 1 43 ? -11.842 -7.695 -5.258 1.00 0.00 85 LYS A N 10
ATOM 12806 C CA . LYS A 1 43 ? -11.725 -6.238 -5.114 1.00 0.00 85 LYS A CA 10
ATOM 12807 C C . LYS A 1 43 ? -10.242 -5.873 -4.937 1.00 0.00 85 LYS A C 10
ATOM 12808 O O . LYS A 1 43 ? -9.747 -5.773 -3.805 1.00 0.00 85 LYS A O 10
ATOM 12827 N N . THR A 1 44 ? -9.522 -5.760 -6.067 1.00 0.00 86 THR A N 10
ATOM 12828 C CA . THR A 1 44 ? -8.133 -5.283 -6.095 1.00 0.00 86 THR A CA 10
ATOM 12829 C C . THR A 1 44 ? -8.129 -3.745 -6.183 1.00 0.00 86 THR A C 10
ATOM 12830 O O . THR A 1 44 ? -8.541 -3.171 -7.199 1.00 0.00 86 THR A O 10
ATOM 12841 N N . VAL A 1 45 ? -7.691 -3.093 -5.101 1.00 0.00 87 VAL A N 10
ATOM 12842 C CA . VAL A 1 45 ? -7.678 -1.621 -4.989 1.00 0.00 87 VAL A CA 10
ATOM 12843 C C . VAL A 1 45 ? -6.252 -1.122 -5.225 1.00 0.00 87 VAL A C 10
ATOM 12844 O O . VAL A 1 45 ? -5.298 -1.708 -4.715 1.00 0.00 87 VAL A O 10
ATOM 12857 N N . TRP A 1 46 ? -6.106 -0.038 -5.997 1.00 0.00 88 TRP A N 10
ATOM 12858 C CA . TRP A 1 46 ? -4.803 0.603 -6.227 1.00 0.00 88 TRP A CA 10
ATOM 12859 C C . TRP A 1 46 ? -4.499 1.530 -5.057 1.00 0.00 88 TRP A C 10
ATOM 12860 O O . TRP A 1 46 ? -5.410 2.111 -4.475 1.00 0.00 88 TRP A O 10
ATOM 12881 N N . VAL A 1 47 ? -3.223 1.629 -4.684 1.00 0.00 89 VAL A N 10
ATOM 12882 C CA . VAL A 1 47 ? -2.784 2.408 -3.526 1.00 0.00 89 VAL A CA 10
ATOM 12883 C C . VAL A 1 47 ? -1.596 3.282 -3.927 1.00 0.00 89 VAL A C 10
ATOM 12884 O O . VAL A 1 47 ? -0.579 2.782 -4.401 1.00 0.00 89 VAL A O 10
ATOM 12897 N N . LEU A 1 48 ? -1.764 4.594 -3.747 1.00 0.00 90 LEU A N 10
ATOM 12898 C CA . LEU A 1 48 ? -0.691 5.568 -3.889 1.00 0.00 90 LEU A CA 10
ATOM 12899 C C . LEU A 1 48 ? -0.128 5.830 -2.493 1.00 0.00 90 LEU A C 10
ATOM 12900 O O . LEU A 1 48 ? -0.686 6.623 -1.723 1.00 0.00 90 LEU A O 10
ATOM 12916 N N . TYR A 1 49 ? 0.928 5.093 -2.149 1.00 0.00 91 TYR A N 10
ATOM 12917 C CA . TYR A 1 49 ? 1.693 5.327 -0.924 1.00 0.00 91 TYR A CA 10
ATOM 12918 C C . TYR A 1 49 ? 2.713 6.444 -1.199 1.00 0.00 91 TYR A C 10
ATOM 12919 O O . TYR A 1 49 ? 3.531 6.314 -2.104 1.00 0.00 91 TYR A O 10
ATOM 12937 N N . LYS A 1 50 ? 2.599 7.561 -0.470 1.00 0.00 92 LYS A N 10
ATOM 12938 C CA . LYS A 1 50 ? 3.596 8.636 -0.481 1.00 0.00 92 LYS A CA 10
ATOM 12939 C C . LYS A 1 50 ? 4.340 8.636 0.868 1.00 0.00 92 LYS A C 10
ATOM 12940 O O . LYS A 1 50 ? 3.751 8.932 1.918 1.00 0.00 92 LYS A O 10
ATOM 12959 N N . GLY A 1 51 ? 5.625 8.258 0.821 1.00 0.00 93 GLY A N 10
ATOM 12960 C CA . GLY A 1 51 ? 6.488 8.182 2.000 1.00 0.00 93 GLY A CA 10
ATOM 12961 C C . GLY A 1 51 ? 7.686 7.271 1.766 1.00 0.00 93 GLY A C 10
ATOM 12962 O O . GLY A 1 51 ? 7.764 6.608 0.729 1.00 0.00 93 GLY A O 10
ATOM 12966 N N . ALA A 1 52 ? 8.608 7.221 2.739 1.00 0.00 94 ALA A N 10
ATOM 12967 C CA . ALA A 1 52 ? 9.804 6.358 2.669 1.00 0.00 94 ALA A CA 10
ATOM 12968 C C . ALA A 1 52 ? 9.392 4.877 2.709 1.00 0.00 94 ALA A C 10
ATOM 12969 O O . ALA A 1 52 ? 8.821 4.422 3.704 1.00 0.00 94 ALA A O 10
ATOM 12976 N N . VAL A 1 53 ? 9.651 4.154 1.605 1.00 0.00 95 VAL A N 10
ATOM 12977 C CA . VAL A 1 53 ? 9.268 2.741 1.463 1.00 0.00 95 VAL A CA 10
ATOM 12978 C C . VAL A 1 53 ? 10.309 1.842 2.174 1.00 0.00 95 VAL A C 10
ATOM 12979 O O . VAL A 1 53 ? 11.470 1.805 1.749 1.00 0.00 95 VAL A O 10
ATOM 12992 N N . PRO A 1 54 ? 9.921 1.125 3.278 1.00 0.00 96 PRO A N 10
ATOM 12993 C CA . PRO A 1 54 ? 10.808 0.139 3.937 1.00 0.00 96 PRO A CA 10
ATOM 12994 C C . PRO A 1 54 ? 11.071 -1.090 3.028 1.00 0.00 96 PRO A C 10
ATOM 12995 O O . PRO A 1 54 ? 10.240 -1.450 2.185 1.00 0.00 96 PRO A O 10
ATOM 13006 N N . ASP A 1 55 ? 12.244 -1.715 3.225 1.00 0.00 97 ASP A N 10
ATOM 13007 C CA . ASP A 1 55 ? 12.726 -2.873 2.427 1.00 0.00 97 ASP A CA 10
ATOM 13008 C C . ASP A 1 55 ? 11.836 -4.124 2.616 1.00 0.00 97 ASP A C 10
ATOM 13009 O O . ASP A 1 55 ? 11.894 -5.061 1.805 1.00 0.00 97 ASP A O 10
ATOM 13018 N N . THR A 1 56 ? 11.015 -4.120 3.689 1.00 0.00 98 THR A N 10
ATOM 13019 C CA . THR A 1 56 ? 10.096 -5.228 4.029 1.00 0.00 98 THR A CA 10
ATOM 13020 C C . THR A 1 56 ? 8.923 -5.311 3.023 1.00 0.00 98 THR A C 10
ATOM 13021 O O . THR A 1 56 ? 8.309 -6.377 2.860 1.00 0.00 98 THR A O 10
ATOM 13032 N N . PHE A 1 57 ? 8.618 -4.168 2.371 1.00 0.00 99 PHE A N 10
ATOM 13033 C CA . PHE A 1 57 ? 7.601 -4.078 1.308 1.00 0.00 99 PHE A CA 10
ATOM 13034 C C . PHE A 1 57 ? 8.088 -4.853 0.072 1.00 0.00 99 PHE A C 10
ATOM 13035 O O . PHE A 1 57 ? 9.152 -4.542 -0.474 1.00 0.00 99 PHE A O 10
ATOM 13052 N N . LYS A 1 58 ? 7.300 -5.849 -0.354 1.00 0.00 100 LYS A N 10
ATOM 13053 C CA . LYS A 1 58 ? 7.590 -6.658 -1.549 1.00 0.00 100 LYS A CA 10
ATOM 13054 C C . LYS A 1 58 ? 6.338 -7.457 -1.964 1.00 0.00 100 LYS A C 10
ATOM 13055 O O . LYS A 1 58 ? 5.450 -7.676 -1.135 1.00 0.00 100 LYS A O 10
ATOM 13074 N N . PRO A 1 59 ? 6.227 -7.893 -3.261 1.00 0.00 101 PRO A N 10
ATOM 13075 C CA . PRO A 1 59 ? 5.146 -8.806 -3.696 1.00 0.00 101 PRO A CA 10
ATOM 13076 C C . PRO A 1 59 ? 5.158 -10.134 -2.895 1.00 0.00 101 PRO A C 10
ATOM 13077 O O . PRO A 1 59 ? 6.145 -10.879 -2.925 1.00 0.00 101 PRO A O 10
ATOM 13088 N N . GLY A 1 60 ? 4.070 -10.388 -2.150 1.00 0.00 102 GLY A N 10
ATOM 13089 C CA . GLY A 1 60 ? 3.936 -11.602 -1.337 1.00 0.00 102 GLY A CA 10
ATOM 13090 C C . GLY A 1 60 ? 3.771 -11.317 0.149 1.00 0.00 102 GLY A C 10
ATOM 13091 O O . GLY A 1 60 ? 3.343 -12.206 0.898 1.00 0.00 102 GLY A O 10
ATOM 13095 N N . VAL A 1 61 ? 4.119 -10.093 0.599 1.00 0.00 103 VAL A N 10
ATOM 13096 C CA . VAL A 1 61 ? 3.951 -9.693 2.017 1.00 0.00 103 VAL A CA 10
ATOM 13097 C C . VAL A 1 61 ? 2.609 -8.948 2.202 1.00 0.00 103 VAL A C 10
ATOM 13098 O O . VAL A 1 61 ? 2.139 -8.273 1.276 1.00 0.00 103 VAL A O 10
ATOM 13111 N N . GLU A 1 62 ? 1.991 -9.099 3.387 1.00 0.00 104 GLU A N 10
ATOM 13112 C CA . GLU A 1 62 ? 0.804 -8.331 3.761 1.00 0.00 104 GLU A CA 10
ATOM 13113 C C . GLU A 1 62 ? 1.224 -7.001 4.367 1.00 0.00 104 GLU A C 10
ATOM 13114 O O . GLU A 1 62 ? 2.078 -6.965 5.252 1.00 0.00 104 GLU A O 10
ATOM 13126 N N . VAL A 1 63 ? 0.621 -5.919 3.866 1.00 0.00 105 VAL A N 10
ATOM 13127 C CA . VAL A 1 63 ? 0.822 -4.567 4.391 1.00 0.00 105 VAL A CA 10
ATOM 13128 C C . VAL A 1 63 ? -0.452 -4.055 5.081 1.00 0.00 105 VAL A C 10
ATOM 13129 O O . VAL A 1 63 ? -1.573 -4.509 4.806 1.00 0.00 105 VAL A O 10
ATOM 13142 N N . ILE A 1 64 ? -0.230 -3.116 5.995 1.00 0.00 106 ILE A N 10
ATOM 13143 C CA . ILE A 1 64 ? -1.255 -2.399 6.749 1.00 0.00 106 ILE A CA 10
ATOM 13144 C C . ILE A 1 64 ? -0.999 -0.920 6.477 1.00 0.00 106 ILE A C 10
ATOM 13145 O O . ILE A 1 64 ? 0.111 -0.432 6.716 1.00 0.00 106 ILE A O 10
ATOM 13161 N N . ILE A 1 65 ? -1.992 -0.231 5.924 1.00 0.00 107 ILE A N 10
ATOM 13162 C CA . ILE A 1 65 ? -1.840 1.147 5.436 1.00 0.00 107 ILE A CA 10
ATOM 13163 C C . ILE A 1 65 ? -2.979 2.032 5.961 1.00 0.00 107 ILE A C 10
ATOM 13164 O O . ILE A 1 65 ? -4.148 1.658 5.874 1.00 0.00 107 ILE A O 10
ATOM 13180 N N . GLU A 1 66 ? -2.624 3.190 6.542 1.00 0.00 108 GLU A N 10
ATOM 13181 C CA . GLU A 1 66 ? -3.604 4.184 7.005 1.00 0.00 108 GLU A CA 10
ATOM 13182 C C . GLU A 1 66 ? -3.576 5.383 6.056 1.00 0.00 108 GLU A C 10
ATOM 13183 O O . GLU A 1 66 ? -2.545 5.679 5.430 1.00 0.00 108 GLU A O 10
ATOM 13195 N N . GLY A 1 67 ? -4.723 6.051 5.949 1.00 0.00 109 GLY A N 10
ATOM 13196 C CA . GLY A 1 67 ? -4.856 7.270 5.175 1.00 0.00 109 GLY A CA 10
ATOM 13197 C C . GLY A 1 67 ? -6.311 7.548 4.883 1.00 0.00 109 GLY A C 10
ATOM 13198 O O . GLY A 1 67 ? -7.107 7.713 5.820 1.00 0.00 109 GLY A O 10
ATOM 13202 N N . GLY A 1 68 ? -6.662 7.597 3.592 1.00 0.00 110 GLY A N 10
ATOM 13203 C CA . GLY A 1 68 ? -8.046 7.748 3.170 1.00 0.00 110 GLY A CA 10
ATOM 13204 C C . GLY A 1 68 ? -8.321 7.095 1.832 1.00 0.00 110 GLY A C 10
ATOM 13205 O O . GLY A 1 68 ? -7.392 6.757 1.088 1.00 0.00 110 GLY A O 10
ATOM 13209 N N . LEU A 1 69 ? -9.601 6.891 1.538 1.00 0.00 111 LEU A N 10
ATOM 13210 C CA . LEU A 1 69 ? -10.074 6.449 0.223 1.00 0.00 111 LEU A CA 10
ATOM 13211 C C . LEU A 1 69 ? -11.212 7.376 -0.217 1.00 0.00 111 LEU A C 10
ATOM 13212 O O . LEU A 1 69 ? -12.241 7.473 0.465 1.00 0.00 111 LEU A O 10
ATOM 13228 N N . ALA A 1 70 ? -10.995 8.069 -1.344 1.00 0.00 112 ALA A N 10
ATOM 13229 C CA . ALA A 1 70 ? -11.977 8.997 -1.920 1.00 0.00 112 ALA A CA 10
ATOM 13230 C C . ALA A 1 70 ? -12.977 8.199 -2.781 1.00 0.00 112 ALA A C 10
ATOM 13231 O O . ALA A 1 70 ? -12.544 7.349 -3.566 1.00 0.00 112 ALA A O 10
ATOM 13238 N N . PRO A 1 71 ? -14.320 8.445 -2.649 1.00 0.00 113 PRO A N 10
ATOM 13239 C CA . PRO A 1 71 ? -15.357 7.687 -3.410 1.00 0.00 113 PRO A CA 10
ATOM 13240 C C . PRO A 1 71 ? -15.324 7.975 -4.931 1.00 0.00 113 PRO A C 10
ATOM 13241 O O . PRO A 1 71 ? -15.774 7.152 -5.744 1.00 0.00 113 PRO A O 10
ATOM 13252 N N . GLY A 1 72 ? -14.790 9.155 -5.289 1.00 0.00 114 GLY A N 10
ATOM 13253 C CA . GLY A 1 72 ? -14.591 9.546 -6.686 1.00 0.00 114 GLY A CA 10
ATOM 13254 C C . GLY A 1 72 ? -13.370 8.863 -7.321 1.00 0.00 114 GLY A C 10
ATOM 13255 O O . GLY A 1 72 ? -13.248 8.810 -8.550 1.00 0.00 114 GLY A O 10
ATOM 13259 N N . GLU A 1 73 ? -12.467 8.338 -6.466 1.00 0.00 115 GLU A N 10
ATOM 13260 C CA . GLU A 1 73 ? -11.232 7.644 -6.887 1.00 0.00 115 GLU A CA 10
ATOM 13261 C C . GLU A 1 73 ? -11.334 6.134 -6.622 1.00 0.00 115 GLU A C 10
ATOM 13262 O O . GLU A 1 73 ? -12.127 5.684 -5.788 1.00 0.00 115 GLU A O 10
ATOM 13274 N N . ASP A 1 74 ? -10.536 5.361 -7.373 1.00 0.00 116 ASP A N 10
ATOM 13275 C CA . ASP A 1 74 ? -10.344 3.914 -7.139 1.00 0.00 116 ASP A CA 10
ATOM 13276 C C . ASP A 1 74 ? -8.926 3.659 -6.604 1.00 0.00 116 ASP A C 10
ATOM 13277 O O . ASP A 1 74 ? -8.378 2.550 -6.739 1.00 0.00 116 ASP A O 10
ATOM 13286 N N . THR A 1 75 ? -8.359 4.689 -5.942 1.00 0.00 117 THR A N 10
ATOM 13287 C CA . THR A 1 75 ? -7.002 4.650 -5.405 1.00 0.00 117 THR A CA 10
ATOM 13288 C C . THR A 1 75 ? -6.980 5.197 -3.958 1.00 0.00 117 THR A C 10
ATOM 13289 O O . THR A 1 75 ? -7.393 6.335 -3.693 1.00 0.00 117 THR A O 10
ATOM 13300 N N . PHE A 1 76 ? -6.524 4.342 -3.036 1.00 0.00 118 PHE A N 10
ATOM 13301 C CA . PHE A 1 76 ? -6.322 4.666 -1.618 1.00 0.00 118 PHE A CA 10
ATOM 13302 C C . PHE A 1 76 ? -4.997 5.438 -1.465 1.00 0.00 118 PHE A C 10
ATOM 13303 O O . PHE A 1 76 ? -3.979 4.995 -1.989 1.00 0.00 118 PHE A O 10
ATOM 13320 N N . LYS A 1 77 ? -4.994 6.580 -0.759 1.00 0.00 119 LYS A N 10
ATOM 13321 C CA . LYS A 1 77 ? -3.743 7.320 -0.474 1.00 0.00 119 LYS A CA 10
ATOM 13322 C C . LYS A 1 77 ? -3.249 6.955 0.943 1.00 0.00 119 LYS A C 10
ATOM 13323 O O . LYS A 1 77 ? -3.950 7.182 1.934 1.00 0.00 119 LYS A O 10
ATOM 13342 N N . ALA A 1 78 ? -2.052 6.340 1.012 1.00 0.00 120 ALA A N 10
ATOM 13343 C CA . ALA A 1 78 ? -1.434 5.882 2.268 1.00 0.00 120 ALA A CA 10
ATOM 13344 C C . ALA A 1 78 ? -0.226 6.752 2.602 1.00 0.00 120 ALA A C 10
ATOM 13345 O O . ALA A 1 78 ? 0.635 6.967 1.745 1.00 0.00 120 ALA A O 10
ATOM 13352 N N . ARG A 1 79 ? -0.176 7.276 3.836 1.00 0.00 121 ARG A N 10
ATOM 13353 C CA . ARG A 1 79 ? 0.988 8.044 4.335 1.00 0.00 121 ARG A CA 10
ATOM 13354 C C . ARG A 1 79 ? 1.894 7.137 5.201 1.00 0.00 121 ARG A C 10
ATOM 13355 O O . ARG A 1 79 ? 3.009 7.527 5.579 1.00 0.00 121 ARG A O 10
ATOM 13376 N N . THR A 1 80 ? 1.399 5.919 5.501 1.00 0.00 122 THR A N 10
ATOM 13377 C CA . THR A 1 80 ? 2.069 4.930 6.364 1.00 0.00 122 THR A CA 10
ATOM 13378 C C . THR A 1 80 ? 2.001 3.536 5.705 1.00 0.00 122 THR A C 10
ATOM 13379 O O . THR A 1 80 ? 1.071 3.249 4.938 1.00 0.00 122 THR A O 10
ATOM 13390 N N . LEU A 1 81 ? 2.995 2.692 6.018 1.00 0.00 123 LEU A N 10
ATOM 13391 C CA . LEU A 1 81 ? 3.174 1.365 5.408 1.00 0.00 123 LEU A CA 10
ATOM 13392 C C . LEU A 1 81 ? 3.863 0.449 6.433 1.00 0.00 123 LEU A C 10
ATOM 13393 O O . LEU A 1 81 ? 5.045 0.645 6.752 1.00 0.00 123 LEU A O 10
ATOM 13409 N N . MET A 1 82 ? 3.112 -0.531 6.956 1.00 0.00 124 MET A N 10
ATOM 13410 C CA . MET A 1 82 ? 3.580 -1.441 8.022 1.00 0.00 124 MET A CA 10
ATOM 13411 C C . MET A 1 82 ? 3.173 -2.881 7.687 1.00 0.00 124 MET A C 10
ATOM 13412 O O . MET A 1 82 ? 1.987 -3.192 7.662 1.00 0.00 124 MET A O 10
ATOM 13426 N N . THR A 1 83 ? 4.156 -3.753 7.430 1.00 0.00 125 THR A N 10
ATOM 13427 C CA . THR A 1 83 ? 3.895 -5.161 7.095 1.00 0.00 125 THR A CA 10
ATOM 13428 C C . THR A 1 83 ? 3.565 -5.975 8.363 1.00 0.00 125 THR A C 10
ATOM 13429 O O . THR A 1 83 ? 4.012 -5.639 9.465 1.00 0.00 125 THR A O 10
ATOM 13440 N N . LYS A 1 84 ? 2.763 -7.034 8.192 1.00 0.00 126 LYS A N 10
ATOM 13441 C CA . LYS A 1 84 ? 2.411 -7.959 9.287 1.00 0.00 126 LYS A CA 10
ATOM 13442 C C . LYS A 1 84 ? 3.608 -8.881 9.587 1.00 0.00 126 LYS A C 10
ATOM 13443 O O . LYS A 1 84 ? 3.905 -9.187 10.750 1.00 0.00 126 LYS A O 10
ATOM 13462 N N . CYS A 1 85 ? 4.281 -9.323 8.507 1.00 0.00 127 CYS A N 10
ATOM 13463 C CA . CYS A 1 85 ? 5.536 -10.081 8.583 1.00 0.00 127 CYS A CA 10
ATOM 13464 C C . CYS A 1 85 ? 6.714 -9.134 8.272 1.00 0.00 127 CYS A C 10
ATOM 13465 O O . CYS A 1 85 ? 6.826 -8.655 7.131 1.00 0.00 127 CYS A O 10
ATOM 13473 N N . PRO A 1 86 ? 7.591 -8.805 9.279 1.00 0.00 128 PRO A N 10
ATOM 13474 C CA . PRO A 1 86 ? 8.831 -8.025 9.032 1.00 0.00 128 PRO A CA 10
ATOM 13475 C C . PRO A 1 86 ? 9.828 -8.843 8.180 1.00 0.00 128 PRO A C 10
ATOM 13476 O O . PRO A 1 86 ? 9.783 -10.086 8.181 1.00 0.00 128 PRO A O 10
ATOM 13487 N N . LEU A 1 87 ? 10.695 -8.142 7.435 1.00 0.00 129 LEU A N 10
ATOM 13488 C CA . LEU A 1 87 ? 11.709 -8.779 6.574 1.00 0.00 129 LEU A CA 10
ATOM 13489 C C . LEU A 1 87 ? 12.694 -9.614 7.416 1.00 0.00 129 LEU A C 10
ATOM 13490 O O . LEU A 1 87 ? 13.174 -9.159 8.462 1.00 0.00 129 LEU A O 10
ATOM 13506 N N . GLU A 1 88 ? 12.952 -10.852 6.969 1.00 0.00 130 GLU A N 10
ATOM 13507 C CA . GLU A 1 88 ? 13.766 -11.836 7.702 1.00 0.00 130 GLU A CA 10
ATOM 13508 C C . GLU A 1 88 ? 14.842 -12.447 6.773 1.00 0.00 130 GLU A C 10
ATOM 13509 O O . GLU A 1 88 ? 16.003 -12.590 7.211 1.00 0.00 130 GLU A O 10
ATOM 13521 N N . MET A 1 1 ? -25.158 21.240 14.949 1.00 0.00 43 MET A N 11
ATOM 13522 C CA . MET A 1 1 ? -25.300 19.770 14.871 1.00 0.00 43 MET A CA 11
ATOM 13523 C C . MET A 1 1 ? -25.179 19.317 13.404 1.00 0.00 43 MET A C 11
ATOM 13524 O O . MET A 1 1 ? -26.156 19.378 12.635 1.00 0.00 43 MET A O 11
ATOM 13540 N N . ALA A 1 2 ? -23.952 18.925 13.019 1.00 0.00 44 ALA A N 11
ATOM 13541 C CA . ALA A 1 2 ? -23.622 18.466 11.660 1.00 0.00 44 ALA A CA 11
ATOM 13542 C C . ALA A 1 2 ? -22.301 17.681 11.688 1.00 0.00 44 ALA A C 11
ATOM 13543 O O . ALA A 1 2 ? -21.605 17.605 10.669 1.00 0.00 44 ALA A O 11
ATOM 13550 N N . THR A 1 3 ? -22.025 17.058 12.863 1.00 0.00 45 THR A N 11
ATOM 13551 C CA . THR A 1 3 ? -20.738 16.429 13.239 1.00 0.00 45 THR A CA 11
ATOM 13552 C C . THR A 1 3 ? -19.555 17.444 13.180 1.00 0.00 45 THR A C 11
ATOM 13553 O O . THR A 1 3 ? -19.342 18.081 12.139 1.00 0.00 45 THR A O 11
ATOM 13564 N N . PRO A 1 4 ? -18.781 17.644 14.306 1.00 0.00 46 PRO A N 11
ATOM 13565 C CA . PRO A 1 4 ? -17.579 18.525 14.311 1.00 0.00 46 PRO A CA 11
ATOM 13566 C C . PRO A 1 4 ? -16.562 18.141 13.211 1.00 0.00 46 PRO A C 11
ATOM 13567 O O . PRO A 1 4 ? -16.503 16.964 12.807 1.00 0.00 46 PRO A O 11
ATOM 13578 N N . GLN A 1 5 ? -15.783 19.140 12.737 1.00 0.00 47 GLN A N 11
ATOM 13579 C CA . GLN A 1 5 ? -14.811 18.955 11.637 1.00 0.00 47 GLN A CA 11
ATOM 13580 C C . GLN A 1 5 ? -13.805 17.845 11.982 1.00 0.00 47 GLN A C 11
ATOM 13581 O O . GLN A 1 5 ? -13.231 17.846 13.085 1.00 0.00 47 GLN A O 11
ATOM 13595 N N . ASP A 1 6 ? -13.626 16.911 11.032 1.00 0.00 48 ASP A N 11
ATOM 13596 C CA . ASP A 1 6 ? -12.879 15.662 11.237 1.00 0.00 48 ASP A CA 11
ATOM 13597 C C . ASP A 1 6 ? -11.439 15.909 11.736 1.00 0.00 48 ASP A C 11
ATOM 13598 O O . ASP A 1 6 ? -10.748 16.832 11.272 1.00 0.00 48 ASP A O 11
ATOM 13607 N N . LYS A 1 7 ? -11.019 15.082 12.704 1.00 0.00 49 LYS A N 11
ATOM 13608 C CA . LYS A 1 7 ? -9.703 15.189 13.347 1.00 0.00 49 LYS A CA 11
ATOM 13609 C C . LYS A 1 7 ? -8.658 14.461 12.498 1.00 0.00 49 LYS A C 11
ATOM 13610 O O . LYS A 1 7 ? -7.726 15.075 11.978 1.00 0.00 49 LYS A O 11
ATOM 13629 N N . LEU A 1 8 ? -8.843 13.140 12.357 1.00 0.00 50 LEU A N 11
ATOM 13630 C CA . LEU A 1 8 ? -7.980 12.281 11.535 1.00 0.00 50 LEU A CA 11
ATOM 13631 C C . LEU A 1 8 ? -8.828 11.669 10.406 1.00 0.00 50 LEU A C 11
ATOM 13632 O O . LEU A 1 8 ? -8.435 11.721 9.227 1.00 0.00 50 LEU A O 11
ATOM 13648 N N . HIS A 1 9 ? -9.977 11.044 10.803 1.00 0.00 51 HIS A N 11
ATOM 13649 C CA . HIS A 1 9 ? -10.965 10.419 9.874 1.00 0.00 51 HIS A CA 11
ATOM 13650 C C . HIS A 1 9 ? -10.305 9.319 8.996 1.00 0.00 51 HIS A C 11
ATOM 13651 O O . HIS A 1 9 ? -10.830 8.904 7.958 1.00 0.00 51 HIS A O 11
ATOM 13666 N N . THR A 1 10 ? -9.169 8.828 9.478 1.00 0.00 52 THR A N 11
ATOM 13667 C CA . THR A 1 10 ? -8.292 7.932 8.745 1.00 0.00 52 THR A CA 11
ATOM 13668 C C . THR A 1 10 ? -8.872 6.508 8.686 1.00 0.00 52 THR A C 11
ATOM 13669 O O . THR A 1 10 ? -9.392 5.995 9.686 1.00 0.00 52 THR A O 11
ATOM 13680 N N . VAL A 1 11 ? -8.766 5.880 7.508 1.00 0.00 53 VAL A N 11
ATOM 13681 C CA . VAL A 1 11 ? -9.210 4.505 7.275 1.00 0.00 53 VAL A CA 11
ATOM 13682 C C . VAL A 1 11 ? -7.973 3.605 7.184 1.00 0.00 53 VAL A C 11
ATOM 13683 O O . VAL A 1 11 ? -7.010 3.948 6.498 1.00 0.00 53 VAL A O 11
ATOM 13696 N N . ARG A 1 12 ? -8.002 2.471 7.887 1.00 0.00 54 ARG A N 11
ATOM 13697 C CA . ARG A 1 12 ? -6.923 1.478 7.860 1.00 0.00 54 ARG A CA 11
ATOM 13698 C C . ARG A 1 12 ? -7.467 0.145 7.332 1.00 0.00 54 ARG A C 11
ATOM 13699 O O . ARG A 1 12 ? -8.465 -0.368 7.840 1.00 0.00 54 ARG A O 11
ATOM 13720 N N . LEU A 1 13 ? -6.798 -0.403 6.306 1.00 0.00 55 LEU A N 11
ATOM 13721 C CA . LEU A 1 13 ? -7.166 -1.679 5.675 1.00 0.00 55 LEU A CA 11
ATOM 13722 C C . LEU A 1 13 ? -5.965 -2.618 5.671 1.00 0.00 55 LEU A C 11
ATOM 13723 O O . LEU A 1 13 ? -4.839 -2.229 6.017 1.00 0.00 55 LEU A O 11
ATOM 13739 N N . PHE A 1 14 ? -6.228 -3.860 5.267 1.00 0.00 56 PHE A N 11
ATOM 13740 C CA . PHE A 1 14 ? -5.238 -4.951 5.270 1.00 0.00 56 PHE A CA 11
ATOM 13741 C C . PHE A 1 14 ? -5.338 -5.714 3.938 1.00 0.00 56 PHE A C 11
ATOM 13742 O O . PHE A 1 14 ? -6.420 -5.810 3.349 1.00 0.00 56 PHE A O 11
ATOM 13759 N N . GLY A 1 15 ? -4.201 -6.233 3.480 1.00 0.00 57 GLY A N 11
ATOM 13760 C CA . GLY A 1 15 ? -4.133 -7.047 2.271 1.00 0.00 57 GLY A CA 11
ATOM 13761 C C . GLY A 1 15 ? -2.712 -7.490 1.999 1.00 0.00 57 GLY A C 11
ATOM 13762 O O . GLY A 1 15 ? -1.829 -7.291 2.838 1.00 0.00 57 GLY A O 11
ATOM 13766 N N . THR A 1 16 ? -2.476 -8.079 0.826 1.00 0.00 58 THR A N 11
ATOM 13767 C CA . THR A 1 16 ? -1.141 -8.552 0.425 1.00 0.00 58 THR A CA 11
ATOM 13768 C C . THR A 1 16 ? -0.725 -7.853 -0.882 1.00 0.00 58 THR A C 11
ATOM 13769 O O . THR A 1 16 ? -1.569 -7.572 -1.739 1.00 0.00 58 THR A O 11
ATOM 13780 N N . VAL A 1 17 ? 0.575 -7.554 -1.008 1.00 0.00 59 VAL A N 11
ATOM 13781 C CA . VAL A 1 17 ? 1.133 -6.854 -2.172 1.00 0.00 59 VAL A CA 11
ATOM 13782 C C . VAL A 1 17 ? 1.180 -7.787 -3.388 1.00 0.00 59 VAL A C 11
ATOM 13783 O O . VAL A 1 17 ? 1.905 -8.788 -3.367 1.00 0.00 59 VAL A O 11
ATOM 13796 N N . ALA A 1 18 ? 0.409 -7.463 -4.430 1.00 0.00 60 ALA A N 11
ATOM 13797 C CA . ALA A 1 18 ? 0.440 -8.192 -5.700 1.00 0.00 60 ALA A CA 11
ATOM 13798 C C . ALA A 1 18 ? 1.649 -7.731 -6.526 1.00 0.00 60 ALA A C 11
ATOM 13799 O O . ALA A 1 18 ? 2.066 -6.566 -6.454 1.00 0.00 60 ALA A O 11
ATOM 13806 N N . ALA A 1 19 ? 2.198 -8.665 -7.317 1.00 0.00 61 ALA A N 11
ATOM 13807 C CA . ALA A 1 19 ? 3.342 -8.410 -8.207 1.00 0.00 61 ALA A CA 11
ATOM 13808 C C . ALA A 1 19 ? 2.912 -7.622 -9.454 1.00 0.00 61 ALA A C 11
ATOM 13809 O O . ALA A 1 19 ? 3.744 -7.240 -10.279 1.00 0.00 61 ALA A O 11
ATOM 13816 N N . ASP A 1 20 ? 1.596 -7.412 -9.579 1.00 0.00 62 ASP A N 11
ATOM 13817 C CA . ASP A 1 20 ? 0.983 -6.651 -10.660 1.00 0.00 62 ASP A CA 11
ATOM 13818 C C . ASP A 1 20 ? 0.883 -5.170 -10.270 1.00 0.00 62 ASP A C 11
ATOM 13819 O O . ASP A 1 20 ? 0.415 -4.847 -9.170 1.00 0.00 62 ASP A O 11
ATOM 13828 N N . GLY A 1 21 ? 1.351 -4.282 -11.160 1.00 0.00 63 GLY A N 11
ATOM 13829 C CA . GLY A 1 21 ? 1.131 -2.837 -11.027 1.00 0.00 63 GLY A CA 11
ATOM 13830 C C . GLY A 1 21 ? 1.966 -2.183 -9.929 1.00 0.00 63 GLY A C 11
ATOM 13831 O O . GLY A 1 21 ? 1.683 -1.046 -9.528 1.00 0.00 63 GLY A O 11
ATOM 13835 N N . LEU A 1 22 ? 3.002 -2.895 -9.457 1.00 0.00 64 LEU A N 11
ATOM 13836 C CA . LEU A 1 22 ? 3.923 -2.397 -8.432 1.00 0.00 64 LEU A CA 11
ATOM 13837 C C . LEU A 1 22 ? 4.904 -1.414 -9.105 1.00 0.00 64 LEU A C 11
ATOM 13838 O O . LEU A 1 22 ? 5.943 -1.809 -9.645 1.00 0.00 64 LEU A O 11
ATOM 13854 N N . THR A 1 23 ? 4.495 -0.145 -9.120 1.00 0.00 65 THR A N 11
ATOM 13855 C CA . THR A 1 23 ? 5.263 0.966 -9.680 1.00 0.00 65 THR A CA 11
ATOM 13856 C C . THR A 1 23 ? 5.720 1.900 -8.544 1.00 0.00 65 THR A C 11
ATOM 13857 O O . THR A 1 23 ? 4.897 2.396 -7.775 1.00 0.00 65 THR A O 11
ATOM 13868 N N . MET A 1 24 ? 7.035 2.144 -8.464 1.00 0.00 66 MET A N 11
ATOM 13869 C CA . MET A 1 24 ? 7.627 3.050 -7.466 1.00 0.00 66 MET A CA 11
ATOM 13870 C C . MET A 1 24 ? 7.448 4.484 -7.985 1.00 0.00 66 MET A C 11
ATOM 13871 O O . MET A 1 24 ? 7.590 4.712 -9.195 1.00 0.00 66 MET A O 11
ATOM 13885 N N . LEU A 1 25 ? 7.112 5.444 -7.104 1.00 0.00 67 LEU A N 11
ATOM 13886 C CA . LEU A 1 25 ? 6.863 6.836 -7.525 1.00 0.00 67 LEU A CA 11
ATOM 13887 C C . LEU A 1 25 ? 8.162 7.501 -8.024 1.00 0.00 67 LEU A C 11
ATOM 13888 O O . LEU A 1 25 ? 9.216 7.373 -7.396 1.00 0.00 67 LEU A O 11
ATOM 13904 N N . ASP A 1 26 ? 8.081 8.178 -9.179 1.00 0.00 68 ASP A N 11
ATOM 13905 C CA . ASP A 1 26 ? 9.244 8.806 -9.835 1.00 0.00 68 ASP A CA 11
ATOM 13906 C C . ASP A 1 26 ? 9.457 10.213 -9.278 1.00 0.00 68 ASP A C 11
ATOM 13907 O O . ASP A 1 26 ? 8.569 11.056 -9.401 1.00 0.00 68 ASP A O 11
ATOM 13916 N N . GLY A 1 27 ? 10.625 10.451 -8.655 1.00 0.00 69 GLY A N 11
ATOM 13917 C CA . GLY A 1 27 ? 10.970 11.761 -8.087 1.00 0.00 69 GLY A CA 11
ATOM 13918 C C . GLY A 1 27 ? 10.404 11.950 -6.685 1.00 0.00 69 GLY A C 11
ATOM 13919 O O . GLY A 1 27 ? 11.149 12.193 -5.722 1.00 0.00 69 GLY A O 11
ATOM 13923 N N . ALA A 1 28 ? 9.072 11.848 -6.572 1.00 0.00 70 ALA A N 11
ATOM 13924 C CA . ALA A 1 28 ? 8.372 11.887 -5.282 1.00 0.00 70 ALA A CA 11
ATOM 13925 C C . ALA A 1 28 ? 8.579 10.552 -4.523 1.00 0.00 70 ALA A C 11
ATOM 13926 O O . ALA A 1 28 ? 8.579 9.490 -5.157 1.00 0.00 70 ALA A O 11
ATOM 13933 N N . PRO A 1 29 ? 8.791 10.576 -3.169 1.00 0.00 71 PRO A N 11
ATOM 13934 C CA . PRO A 1 29 ? 8.928 9.335 -2.375 1.00 0.00 71 PRO A CA 11
ATOM 13935 C C . PRO A 1 29 ? 7.574 8.603 -2.208 1.00 0.00 71 PRO A C 11
ATOM 13936 O O . PRO A 1 29 ? 6.535 9.238 -1.966 1.00 0.00 71 PRO A O 11
ATOM 13947 N N . GLY A 1 30 ? 7.590 7.274 -2.385 1.00 0.00 72 GLY A N 11
ATOM 1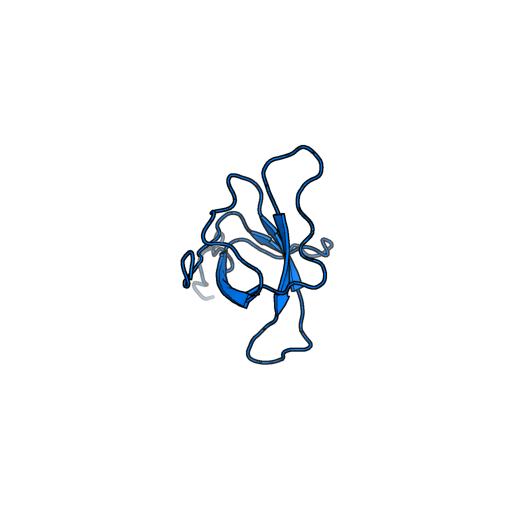3948 C CA . GLY A 1 30 ? 6.408 6.436 -2.209 1.00 0.00 72 GLY A CA 11
ATOM 13949 C C . GLY A 1 30 ? 6.352 5.285 -3.205 1.00 0.00 72 GLY A C 11
ATOM 13950 O O . GLY A 1 30 ? 7.333 5.021 -3.916 1.00 0.00 72 GLY A O 11
ATOM 13954 N N . VAL A 1 31 ? 5.193 4.611 -3.271 1.00 0.00 73 VAL A N 11
ATOM 13955 C CA . VAL A 1 31 ? 4.979 3.462 -4.171 1.00 0.00 73 VAL A CA 11
ATOM 13956 C C . VAL A 1 31 ? 3.480 3.225 -4.387 1.00 0.00 73 VAL A C 11
ATOM 13957 O O . VAL A 1 31 ? 2.708 3.223 -3.433 1.00 0.00 73 VAL A O 11
ATOM 13970 N N . ARG A 1 32 ? 3.081 3.058 -5.649 1.00 0.00 74 ARG A N 11
ATOM 13971 C CA . ARG A 1 32 ? 1.733 2.619 -6.010 1.00 0.00 74 ARG A CA 11
ATOM 13972 C C . ARG A 1 32 ? 1.779 1.128 -6.398 1.00 0.00 74 ARG A C 11
ATOM 13973 O O . ARG A 1 32 ? 2.694 0.701 -7.089 1.00 0.00 74 ARG A O 11
ATOM 13994 N N . PHE A 1 33 ? 0.786 0.350 -5.950 1.00 0.00 75 PHE A N 11
ATOM 13995 C CA . PHE A 1 33 ? 0.735 -1.106 -6.193 1.00 0.00 75 PHE A CA 11
ATOM 13996 C C . PHE A 1 33 ? -0.694 -1.619 -6.062 1.00 0.00 75 PHE A C 11
ATOM 13997 O O . PHE A 1 33 ? -1.570 -0.907 -5.579 1.00 0.00 75 PHE A O 11
ATOM 14014 N N . ARG A 1 34 ? -0.918 -2.863 -6.493 1.00 0.00 76 ARG A N 11
ATOM 14015 C CA . ARG A 1 34 ? -2.227 -3.519 -6.395 1.00 0.00 76 ARG A CA 11
ATOM 14016 C C . ARG A 1 34 ? -2.280 -4.326 -5.096 1.00 0.00 76 ARG A C 11
ATOM 14017 O O . ARG A 1 34 ? -1.408 -5.156 -4.842 1.00 0.00 76 ARG A O 11
ATOM 14038 N N . LEU A 1 35 ? -3.291 -4.051 -4.269 1.00 0.00 77 LEU A N 11
ATOM 14039 C CA . LEU A 1 35 ? -3.479 -4.714 -2.975 1.00 0.00 77 LEU A CA 11
ATOM 14040 C C . LEU A 1 35 ? -4.623 -5.715 -3.082 1.00 0.00 77 LEU A C 11
ATOM 14041 O O . LEU A 1 35 ? -5.737 -5.338 -3.438 1.00 0.00 77 LEU A O 11
ATOM 14057 N N . GLU A 1 36 ? -4.354 -6.966 -2.717 1.00 0.00 78 GLU A N 11
ATOM 14058 C CA . GLU A 1 36 ? -5.364 -8.023 -2.694 1.00 0.00 78 GLU A CA 11
ATOM 14059 C C . GLU A 1 36 ? -6.304 -7.761 -1.505 1.00 0.00 78 GLU A C 11
ATOM 14060 O O . GLU A 1 36 ? -5.954 -8.058 -0.356 1.00 0.00 78 GLU A O 11
ATOM 14072 N N . ASP A 1 37 ? -7.458 -7.123 -1.805 1.00 0.00 79 ASP A N 11
ATOM 14073 C CA . ASP A 1 37 ? -8.423 -6.656 -0.790 1.00 0.00 79 ASP A CA 11
ATOM 14074 C C . ASP A 1 37 ? -8.950 -7.820 0.063 1.00 0.00 79 ASP A C 11
ATOM 14075 O O . ASP A 1 37 ? -9.380 -8.849 -0.469 1.00 0.00 79 ASP A O 11
ATOM 14084 N N . LYS A 1 38 ? -8.906 -7.628 1.393 1.00 0.00 80 LYS A N 11
ATOM 14085 C CA . LYS A 1 38 ? -9.257 -8.658 2.380 1.00 0.00 80 LYS A CA 11
ATOM 14086 C C . LYS A 1 38 ? -10.753 -9.017 2.316 1.00 0.00 80 LYS A C 11
ATOM 14087 O O . LYS A 1 38 ? -11.140 -10.158 2.586 1.00 0.00 80 LYS A O 11
ATOM 14106 N N . ASP A 1 39 ? -11.581 -8.023 1.959 1.00 0.00 81 ASP A N 11
ATOM 14107 C CA . ASP A 1 39 ? -13.036 -8.187 1.842 1.00 0.00 81 ASP A CA 11
ATOM 14108 C C . ASP A 1 39 ? -13.380 -8.901 0.524 1.00 0.00 81 ASP A C 11
ATOM 14109 O O . ASP A 1 39 ? -14.110 -9.905 0.508 1.00 0.00 81 ASP A O 11
ATOM 14118 N N . ASN A 1 40 ? -12.822 -8.375 -0.571 1.00 0.00 82 ASN A N 11
ATOM 14119 C CA . ASN A 1 40 ? -13.103 -8.847 -1.932 1.00 0.00 82 ASN A CA 11
ATOM 14120 C C . ASN A 1 40 ? -11.772 -9.122 -2.648 1.00 0.00 82 ASN A C 11
ATOM 14121 O O . ASN A 1 40 ? -11.176 -8.218 -3.244 1.00 0.00 82 ASN A O 11
ATOM 14132 N N . THR A 1 41 ? -11.295 -10.381 -2.561 1.00 0.00 83 THR A N 11
ATOM 14133 C CA . THR A 1 41 ? -10.044 -10.818 -3.219 1.00 0.00 83 THR A CA 11
ATOM 14134 C C . THR A 1 41 ? -10.270 -11.069 -4.735 1.00 0.00 83 THR A C 11
ATOM 14135 O O . THR A 1 41 ? -9.357 -11.489 -5.459 1.00 0.00 83 THR A O 11
ATOM 14146 N N . SER A 1 42 ? -11.504 -10.800 -5.203 1.00 0.00 84 SER A N 11
ATOM 14147 C CA . SER A 1 42 ? -11.840 -10.690 -6.636 1.00 0.00 84 SER A CA 11
ATOM 14148 C C . SER A 1 42 ? -11.615 -9.241 -7.147 1.00 0.00 84 SER A C 11
ATOM 14149 O O . SER A 1 42 ? -12.089 -8.865 -8.227 1.00 0.00 84 SER A O 11
ATOM 14157 N N . LYS A 1 43 ? -10.861 -8.455 -6.365 1.00 0.00 85 LYS A N 11
ATOM 14158 C CA . LYS A 1 43 ? -10.553 -7.054 -6.648 1.00 0.00 85 LYS A CA 11
ATOM 14159 C C . LYS A 1 43 ? -9.226 -6.691 -5.976 1.00 0.00 85 LYS A C 11
ATOM 14160 O O . LYS A 1 43 ? -8.941 -7.129 -4.849 1.00 0.00 85 LYS A O 11
ATOM 14179 N N . THR A 1 44 ? -8.409 -5.907 -6.684 1.00 0.00 86 THR A N 11
ATOM 14180 C CA . THR A 1 44 ? -7.179 -5.330 -6.147 1.00 0.00 86 THR A CA 11
ATOM 14181 C C . THR A 1 44 ? -7.299 -3.800 -6.155 1.00 0.00 86 THR A C 11
ATOM 14182 O O . THR A 1 44 ? -7.630 -3.201 -7.181 1.00 0.00 86 THR A O 11
ATOM 14193 N N . VAL A 1 45 ? -7.038 -3.186 -5.001 1.00 0.00 87 VAL A N 11
ATOM 14194 C CA . VAL A 1 45 ? -7.160 -1.733 -4.804 1.00 0.00 87 VAL A CA 11
ATOM 14195 C C . VAL A 1 45 ? -5.766 -1.111 -4.879 1.00 0.00 87 VAL A C 11
ATOM 14196 O O . VAL A 1 45 ? -4.830 -1.630 -4.272 1.00 0.00 87 VAL A O 11
ATOM 14209 N N . TRP A 1 46 ? -5.636 -0.005 -5.617 1.00 0.00 88 TRP A N 11
ATOM 14210 C CA . TRP A 1 46 ? -4.358 0.690 -5.779 1.00 0.00 88 TRP A CA 11
ATOM 14211 C C . TRP A 1 46 ? -4.016 1.431 -4.492 1.00 0.00 88 TRP A C 11
ATOM 14212 O O . TRP A 1 46 ? -4.820 2.198 -3.995 1.00 0.00 88 TRP A O 11
ATOM 14233 N N . VAL A 1 47 ? -2.838 1.187 -3.956 1.00 0.00 89 VAL A N 11
ATOM 14234 C CA . VAL A 1 47 ? -2.362 1.849 -2.748 1.00 0.00 89 VAL A CA 11
ATOM 14235 C C . VAL A 1 47 ? -1.272 2.847 -3.133 1.00 0.00 89 VAL A C 11
ATOM 14236 O O . VAL A 1 47 ? -0.161 2.447 -3.482 1.00 0.00 89 VAL A O 11
ATOM 14249 N N . LEU A 1 48 ? -1.617 4.136 -3.093 1.00 0.00 90 LEU A N 11
ATOM 14250 C CA . LEU A 1 48 ? -0.693 5.223 -3.404 1.00 0.00 90 LEU A CA 11
ATOM 14251 C C . LEU A 1 48 ? -0.023 5.666 -2.097 1.00 0.00 90 LEU A C 11
ATOM 14252 O O . LEU A 1 48 ? -0.550 6.505 -1.355 1.00 0.00 90 LEU A O 11
ATOM 14268 N N . TYR A 1 49 ? 1.129 5.053 -1.822 1.00 0.00 91 TYR A N 11
ATOM 14269 C CA . TYR A 1 49 ? 1.943 5.342 -0.643 1.00 0.00 91 TYR A CA 11
ATOM 14270 C C . TYR A 1 49 ? 2.829 6.561 -0.922 1.00 0.00 91 TYR A C 11
ATOM 14271 O O . TYR A 1 49 ? 3.222 6.802 -2.066 1.00 0.00 91 TYR A O 11
ATOM 14289 N N . LYS A 1 50 ? 3.136 7.308 0.154 1.00 0.00 92 LYS A N 11
ATOM 14290 C CA . LYS A 1 50 ? 3.909 8.556 0.113 1.00 0.00 92 LYS A CA 11
ATOM 14291 C C . LYS A 1 50 ? 4.901 8.560 1.286 1.00 0.00 92 LYS A C 11
ATOM 14292 O O . LYS A 1 50 ? 4.493 8.410 2.445 1.00 0.00 92 LYS A O 11
ATOM 14311 N N . GLY A 1 51 ? 6.195 8.691 0.972 1.00 0.00 93 GLY A N 11
ATOM 14312 C CA . GLY A 1 51 ? 7.269 8.735 1.970 1.00 0.00 93 GLY A CA 11
ATOM 14313 C C . GLY A 1 51 ? 8.283 7.629 1.754 1.00 0.00 93 GLY A C 11
ATOM 14314 O O . GLY A 1 51 ? 8.268 6.957 0.706 1.00 0.00 93 GLY A O 11
ATOM 14318 N N . ALA A 1 52 ? 9.172 7.447 2.746 1.00 0.00 94 ALA A N 11
ATOM 14319 C CA . ALA A 1 52 ? 10.210 6.409 2.717 1.00 0.00 94 ALA A CA 11
ATOM 14320 C C . ALA A 1 52 ? 9.573 5.009 2.763 1.00 0.00 94 ALA A C 11
ATOM 14321 O O . ALA A 1 52 ? 8.911 4.652 3.745 1.00 0.00 94 ALA A O 11
ATOM 14328 N N . VAL A 1 53 ? 9.775 4.239 1.683 1.00 0.00 95 VAL A N 11
ATOM 14329 C CA . VAL A 1 53 ? 9.151 2.920 1.488 1.00 0.00 95 VAL A CA 11
ATOM 14330 C C . VAL A 1 53 ? 9.902 1.860 2.303 1.00 0.00 95 VAL A C 11
ATOM 14331 O O . VAL A 1 53 ? 11.133 1.785 2.193 1.00 0.00 95 VAL A O 11
ATOM 14344 N N . PRO A 1 54 ? 9.188 1.040 3.154 1.00 0.00 96 PRO A N 11
ATOM 14345 C CA . PRO A 1 54 ? 9.833 -0.053 3.916 1.00 0.00 96 PRO A CA 11
ATOM 14346 C C . PRO A 1 54 ? 10.524 -1.055 2.963 1.00 0.00 96 PRO A C 11
ATOM 14347 O O . PRO A 1 54 ? 9.947 -1.440 1.948 1.00 0.00 96 PRO A O 11
ATOM 14358 N N . ASP A 1 55 ? 11.779 -1.425 3.270 1.00 0.00 97 ASP A N 11
ATOM 14359 C CA . ASP A 1 55 ? 12.556 -2.400 2.466 1.00 0.00 97 ASP A CA 11
ATOM 14360 C C . ASP A 1 55 ? 11.907 -3.800 2.512 1.00 0.00 97 ASP A C 11
ATOM 14361 O O . ASP A 1 55 ? 12.036 -4.596 1.573 1.00 0.00 97 ASP A O 11
ATOM 14370 N N . THR A 1 56 ? 11.174 -4.059 3.606 1.00 0.00 98 THR A N 11
ATOM 14371 C CA . THR A 1 56 ? 10.460 -5.325 3.841 1.00 0.00 98 THR A CA 11
ATOM 14372 C C . THR A 1 56 ? 9.208 -5.464 2.941 1.00 0.00 98 THR A C 11
ATOM 14373 O O . THR A 1 56 ? 8.622 -6.555 2.845 1.00 0.00 98 THR A O 11
ATOM 14384 N N . PHE A 1 57 ? 8.812 -4.338 2.315 1.00 0.00 99 PHE A N 11
ATOM 14385 C CA . PHE A 1 57 ? 7.771 -4.299 1.274 1.00 0.00 99 PHE A CA 11
ATOM 14386 C C . PHE A 1 57 ? 8.253 -5.100 0.051 1.00 0.00 99 PHE A C 11
ATOM 14387 O O . PHE A 1 57 ? 9.294 -4.797 -0.532 1.00 0.00 99 PHE A O 11
ATOM 14404 N N . LYS A 1 58 ? 7.482 -6.120 -0.313 1.00 0.00 100 LYS A N 11
ATOM 14405 C CA . LYS A 1 58 ? 7.824 -7.069 -1.386 1.00 0.00 100 LYS A CA 11
ATOM 14406 C C . LYS A 1 58 ? 6.527 -7.681 -1.949 1.00 0.00 100 LYS A C 11
ATOM 14407 O O . LYS A 1 58 ? 5.506 -7.711 -1.239 1.00 0.00 100 LYS A O 11
ATOM 14426 N N . PRO A 1 59 ? 6.526 -8.185 -3.225 1.00 0.00 101 PRO A N 11
ATOM 14427 C CA . PRO A 1 59 ? 5.360 -8.897 -3.783 1.00 0.00 101 PRO A CA 11
ATOM 14428 C C . PRO A 1 59 ? 5.143 -10.235 -3.048 1.00 0.00 101 PRO A C 11
ATOM 14429 O O . PRO A 1 59 ? 5.859 -11.210 -3.294 1.00 0.00 101 PRO A O 11
ATOM 14440 N N . GLY A 1 60 ? 4.187 -10.251 -2.098 1.00 0.00 102 GLY A N 11
ATOM 14441 C CA . GLY A 1 60 ? 3.891 -11.450 -1.306 1.00 0.00 102 GLY A CA 11
ATOM 14442 C C . GLY A 1 60 ? 3.882 -11.213 0.190 1.00 0.00 102 GLY A C 11
ATOM 14443 O O . GLY A 1 60 ? 3.626 -12.156 0.945 1.00 0.00 102 GLY A O 11
ATOM 14447 N N . VAL A 1 61 ? 4.181 -9.981 0.653 1.00 0.00 103 VAL A N 11
ATOM 14448 C CA . VAL A 1 61 ? 4.053 -9.648 2.088 1.00 0.00 103 VAL A CA 11
ATOM 14449 C C . VAL A 1 61 ? 2.677 -9.012 2.372 1.00 0.00 103 VAL A C 11
ATOM 14450 O O . VAL A 1 61 ? 2.150 -8.251 1.546 1.00 0.00 103 VAL A O 11
ATOM 14463 N N . GLU A 1 62 ? 2.090 -9.369 3.525 1.00 0.00 104 GLU A N 11
ATOM 14464 C CA . GLU A 1 62 ? 0.888 -8.727 4.042 1.00 0.00 104 GLU A CA 11
ATOM 14465 C C . GLU A 1 62 ? 1.258 -7.339 4.577 1.00 0.00 104 GLU A C 11
ATOM 14466 O O . GLU A 1 62 ? 2.068 -7.220 5.502 1.00 0.00 104 GLU A O 11
ATOM 14478 N N . VAL A 1 63 ? 0.687 -6.302 3.965 1.00 0.00 105 VAL A N 11
ATOM 14479 C CA . VAL A 1 63 ? 0.891 -4.914 4.395 1.00 0.00 105 VAL A CA 11
ATOM 14480 C C . VAL A 1 63 ? -0.386 -4.332 5.013 1.00 0.00 105 VAL A C 11
ATOM 14481 O O . VAL A 1 63 ? -1.512 -4.724 4.673 1.00 0.00 105 VAL A O 11
ATOM 14494 N N . ILE A 1 64 ? -0.173 -3.401 5.947 1.00 0.00 106 ILE A N 11
ATOM 14495 C CA . ILE A 1 64 ? -1.221 -2.628 6.591 1.00 0.00 106 ILE A CA 11
ATOM 14496 C C . ILE A 1 64 ? -1.175 -1.216 6.004 1.00 0.00 106 ILE A C 11
ATOM 14497 O O . ILE A 1 64 ? -0.204 -0.482 6.220 1.00 0.00 106 ILE A O 11
ATOM 14513 N N . ILE A 1 65 ? -2.213 -0.855 5.245 1.00 0.00 107 ILE A N 11
ATOM 14514 C CA . ILE A 1 65 ? -2.303 0.465 4.602 1.00 0.00 107 ILE A CA 11
ATOM 14515 C C . ILE A 1 65 ? -3.187 1.368 5.471 1.00 0.00 107 ILE A C 11
ATOM 14516 O O . ILE A 1 65 ? -4.171 0.903 6.055 1.00 0.00 107 ILE A O 11
ATOM 14532 N N . GLU A 1 66 ? -2.816 2.640 5.596 1.00 0.00 108 GLU A N 11
ATOM 14533 C CA . GLU A 1 66 ? -3.554 3.596 6.428 1.00 0.00 108 GLU A CA 11
ATOM 14534 C C . GLU A 1 66 ? -3.535 4.973 5.750 1.00 0.00 108 GLU A C 11
ATOM 14535 O O . GLU A 1 66 ? -2.490 5.428 5.290 1.00 0.00 108 GLU A O 11
ATOM 14547 N N . GLY A 1 67 ? -4.708 5.616 5.680 1.00 0.00 109 GLY A N 11
ATOM 14548 C CA . GLY A 1 67 ? -4.880 6.900 5.002 1.00 0.00 109 GLY A CA 11
ATOM 14549 C C . GLY A 1 67 ? -6.354 7.155 4.719 1.00 0.00 109 GLY A C 11
ATOM 14550 O O . GLY A 1 67 ? -7.090 7.535 5.624 1.00 0.00 109 GLY A O 11
ATOM 14554 N N . GLY A 1 68 ? -6.788 6.958 3.460 1.00 0.00 110 GLY A N 11
ATOM 14555 C CA . GLY A 1 68 ? -8.217 6.986 3.128 1.00 0.00 110 GLY A CA 11
ATOM 14556 C C . GLY A 1 68 ? -8.459 7.034 1.626 1.00 0.00 110 GLY A C 11
ATOM 14557 O O . GLY A 1 68 ? -7.653 7.603 0.885 1.00 0.00 110 GLY A O 11
ATOM 14561 N N . LEU A 1 69 ? -9.557 6.413 1.176 1.00 0.00 111 LEU A N 11
ATOM 14562 C CA . LEU A 1 69 ? -10.009 6.451 -0.231 1.00 0.00 111 LEU A CA 11
ATOM 14563 C C . LEU A 1 69 ? -11.204 7.411 -0.363 1.00 0.00 111 LEU A C 11
ATOM 14564 O O . LEU A 1 69 ? -11.989 7.571 0.581 1.00 0.00 111 LEU A O 11
ATOM 14580 N N . ALA A 1 70 ? -11.326 8.045 -1.539 1.00 0.00 112 ALA A N 11
ATOM 14581 C CA . ALA A 1 70 ? -12.406 9.004 -1.845 1.00 0.00 112 ALA A CA 11
ATOM 14582 C C . ALA A 1 70 ? -13.307 8.461 -2.987 1.00 0.00 112 ALA A C 11
ATOM 14583 O O . ALA A 1 70 ? -12.826 7.677 -3.817 1.00 0.00 112 ALA A O 11
ATOM 14590 N N . PRO A 1 71 ? -14.638 8.849 -3.026 1.00 0.00 113 PRO A N 11
ATOM 14591 C CA . PRO A 1 71 ? -15.588 8.413 -4.085 1.00 0.00 113 PRO A CA 11
ATOM 14592 C C . PRO A 1 71 ? -15.098 8.714 -5.522 1.00 0.00 113 PRO A C 11
ATOM 14593 O O . PRO A 1 71 ? -15.217 7.870 -6.415 1.00 0.00 113 PRO A O 11
ATOM 14604 N N . GLY A 1 72 ? -14.534 9.917 -5.724 1.00 0.00 114 GLY A N 11
ATOM 14605 C CA . GLY A 1 72 ? -14.016 10.339 -7.036 1.00 0.00 114 GLY A CA 11
ATOM 14606 C C . GLY A 1 72 ? -12.527 10.051 -7.211 1.00 0.00 114 GLY A C 11
ATOM 14607 O O . GLY A 1 72 ? -11.836 10.749 -7.965 1.00 0.00 114 GLY A O 11
ATOM 14611 N N . GLU A 1 73 ? -12.044 8.994 -6.539 1.00 0.00 115 GLU A N 11
ATOM 14612 C CA . GLU A 1 73 ? -10.615 8.650 -6.468 1.00 0.00 115 GLU A CA 11
ATOM 14613 C C . GLU A 1 73 ? -10.409 7.161 -6.791 1.00 0.00 115 GLU A C 11
ATOM 14614 O O . GLU A 1 73 ? -11.070 6.301 -6.212 1.00 0.00 115 GLU A O 11
ATOM 14626 N N . ASP A 1 74 ? -9.492 6.879 -7.731 1.00 0.00 116 ASP A N 11
ATOM 14627 C CA . ASP A 1 74 ? -9.209 5.507 -8.206 1.00 0.00 116 ASP A CA 11
ATOM 14628 C C . ASP A 1 74 ? -8.062 4.825 -7.436 1.00 0.00 116 ASP A C 11
ATOM 14629 O O . ASP A 1 74 ? -7.759 3.654 -7.695 1.00 0.00 116 ASP A O 11
ATOM 14638 N N . THR A 1 75 ? -7.408 5.546 -6.511 1.00 0.00 117 THR A N 11
ATOM 14639 C CA . THR A 1 75 ? -6.334 4.966 -5.673 1.00 0.00 117 THR A CA 11
ATOM 14640 C C . THR A 1 75 ? -6.522 5.354 -4.190 1.00 0.00 117 THR A C 11
ATOM 14641 O O . THR A 1 75 ? -6.860 6.490 -3.873 1.00 0.00 117 THR A O 11
ATOM 14652 N N . PHE A 1 76 ? -6.285 4.400 -3.276 1.00 0.00 118 PHE A N 11
ATOM 14653 C CA . PHE A 1 76 ? -6.334 4.632 -1.826 1.00 0.00 118 PHE A CA 11
ATOM 14654 C C . PHE A 1 76 ? -5.093 5.447 -1.437 1.00 0.00 118 PHE A C 11
ATOM 14655 O O . PHE A 1 76 ? -3.958 5.014 -1.660 1.00 0.00 118 PHE A O 11
ATOM 14672 N N . LYS A 1 77 ? -5.331 6.636 -0.878 1.00 0.00 119 LYS A N 11
ATOM 14673 C CA . LYS A 1 77 ? -4.274 7.519 -0.387 1.00 0.00 119 LYS A CA 11
ATOM 14674 C C . LYS A 1 77 ? -3.656 6.895 0.870 1.00 0.00 119 LYS A C 11
ATOM 14675 O O . LYS A 1 77 ? -4.219 7.012 1.961 1.00 0.00 119 LYS A O 11
ATOM 14694 N N . ALA A 1 78 ? -2.539 6.175 0.709 1.00 0.00 120 ALA A N 11
ATOM 14695 C CA . ALA A 1 78 ? -1.815 5.590 1.841 1.00 0.00 120 ALA A CA 11
ATOM 14696 C C . ALA A 1 78 ? -0.833 6.621 2.409 1.00 0.00 120 ALA A C 11
ATOM 14697 O O . ALA A 1 78 ? 0.220 6.905 1.816 1.00 0.00 120 ALA A O 11
ATOM 14704 N N . ARG A 1 79 ? -1.236 7.216 3.531 1.00 0.00 121 ARG A N 11
ATOM 14705 C CA . ARG A 1 79 ? -0.361 8.043 4.369 1.00 0.00 121 ARG A CA 11
ATOM 14706 C C . ARG A 1 79 ? 0.784 7.185 4.924 1.00 0.00 121 ARG A C 11
ATOM 14707 O O . ARG A 1 79 ? 1.944 7.604 4.947 1.00 0.00 121 ARG A O 11
ATOM 14728 N N . THR A 1 80 ? 0.428 5.968 5.337 1.00 0.00 122 THR A N 11
ATOM 14729 C CA . THR A 1 80 ? 1.311 5.087 6.105 1.00 0.00 122 THR A CA 11
ATOM 14730 C C . THR A 1 80 ? 1.234 3.659 5.537 1.00 0.00 122 THR A C 11
ATOM 14731 O O . THR A 1 80 ? 0.157 3.211 5.109 1.00 0.00 122 THR A O 11
ATOM 14742 N N . LEU A 1 81 ? 2.379 2.959 5.533 1.00 0.00 123 LEU A N 11
ATOM 14743 C CA . LEU A 1 81 ? 2.491 1.575 5.049 1.00 0.00 123 LEU A CA 11
ATOM 14744 C C . LEU A 1 81 ? 3.347 0.781 6.038 1.00 0.00 123 LEU A C 11
ATOM 14745 O O . LEU A 1 81 ? 4.478 1.176 6.340 1.00 0.00 123 LEU A O 11
ATOM 14761 N N . MET A 1 82 ? 2.803 -0.327 6.534 1.00 0.00 124 MET A N 11
ATOM 14762 C CA . MET A 1 82 ? 3.496 -1.241 7.455 1.00 0.00 124 MET A CA 11
ATOM 14763 C C . MET A 1 82 ? 3.541 -2.628 6.812 1.00 0.00 124 MET A C 11
ATOM 14764 O O . MET A 1 82 ? 2.676 -2.952 6.017 1.00 0.00 124 MET A O 11
ATOM 14778 N N . THR A 1 83 ? 4.554 -3.425 7.136 1.00 0.00 125 THR A N 11
ATOM 14779 C CA . THR A 1 83 ? 4.588 -4.859 6.795 1.00 0.00 125 THR A CA 11
ATOM 14780 C C . THR A 1 83 ? 4.396 -5.670 8.085 1.00 0.00 125 THR A C 11
ATOM 14781 O O . THR A 1 83 ? 4.838 -5.244 9.162 1.00 0.00 125 THR A O 11
ATOM 14792 N N . LYS A 1 84 ? 3.716 -6.818 7.990 1.00 0.00 126 LYS A N 11
ATOM 14793 C CA . LYS A 1 84 ? 3.487 -7.700 9.147 1.00 0.00 126 LYS A CA 11
ATOM 14794 C C . LYS A 1 84 ? 4.680 -8.653 9.336 1.00 0.00 126 LYS A C 11
ATOM 14795 O O . LYS A 1 84 ? 5.050 -8.987 10.468 1.00 0.00 126 LYS A O 11
ATOM 14814 N N . CYS A 1 85 ? 5.287 -9.076 8.212 1.00 0.00 127 CYS A N 11
ATOM 14815 C CA . CYS A 1 85 ? 6.394 -10.050 8.204 1.00 0.00 127 CYS A CA 11
ATOM 14816 C C . CYS A 1 85 ? 7.645 -9.428 7.527 1.00 0.00 127 CYS A C 11
ATOM 14817 O O . CYS A 1 85 ? 7.535 -8.873 6.423 1.00 0.00 127 CYS A O 11
ATOM 14825 N N . PRO A 1 86 ? 8.853 -9.492 8.178 1.00 0.00 128 PRO A N 11
ATOM 14826 C CA . PRO A 1 86 ? 10.095 -8.864 7.654 1.00 0.00 128 PRO A CA 11
ATOM 14827 C C . PRO A 1 86 ? 10.836 -9.724 6.596 1.00 0.00 128 PRO A C 11
ATOM 14828 O O . PRO A 1 86 ? 10.291 -10.719 6.094 1.00 0.00 128 PRO A O 11
ATOM 14839 N N . LEU A 1 87 ? 12.074 -9.300 6.237 1.00 0.00 129 LEU A N 11
ATOM 14840 C CA . LEU A 1 87 ? 12.920 -10.002 5.246 1.00 0.00 129 LEU A CA 11
ATOM 14841 C C . LEU A 1 87 ? 13.846 -11.017 5.941 1.00 0.00 129 LEU A C 11
ATOM 14842 O O . LEU A 1 87 ? 14.865 -10.633 6.536 1.00 0.00 129 LEU A O 11
ATOM 14858 N N . GLU A 1 88 ? 13.479 -12.310 5.858 1.00 0.00 130 GLU A N 11
ATOM 14859 C CA . GLU A 1 88 ? 14.281 -13.426 6.395 1.00 0.00 130 GLU A CA 11
ATOM 14860 C C . GLU A 1 88 ? 13.841 -14.770 5.741 1.00 0.00 130 GLU A C 11
ATOM 14861 O O . GLU A 1 88 ? 12.896 -15.423 6.230 1.00 0.00 130 GLU A O 11
ATOM 14873 N N . MET A 1 1 ? -9.560 9.683 28.668 1.00 0.00 43 MET A N 12
ATOM 14874 C CA . MET A 1 1 ? -10.199 10.811 27.958 1.00 0.00 43 MET A CA 12
ATOM 14875 C C . MET A 1 1 ? -11.724 10.632 27.998 1.00 0.00 43 MET A C 12
ATOM 14876 O O . MET A 1 1 ? -12.237 9.612 27.518 1.00 0.00 43 MET A O 12
ATOM 14892 N N . ALA A 1 2 ? -12.435 11.605 28.608 1.00 0.00 44 ALA A N 12
ATOM 14893 C CA . ALA A 1 2 ? -13.908 11.590 28.696 1.00 0.00 44 ALA A CA 12
ATOM 14894 C C . ALA A 1 2 ? -14.501 11.897 27.311 1.00 0.00 44 ALA A C 12
ATOM 14895 O O . ALA A 1 2 ? -15.259 11.099 26.754 1.00 0.00 44 ALA A O 12
ATOM 14902 N N . THR A 1 3 ? -14.099 13.052 26.758 1.00 0.00 45 THR A N 12
ATOM 14903 C CA . THR A 1 3 ? -14.464 13.467 25.402 1.00 0.00 45 THR A CA 12
ATOM 14904 C C . THR A 1 3 ? -13.700 12.595 24.367 1.00 0.00 45 THR A C 12
ATOM 14905 O O . THR A 1 3 ? -12.461 12.593 24.380 1.00 0.00 45 THR A O 12
ATOM 14916 N N . PRO A 1 4 ? -14.425 11.814 23.490 1.00 0.00 46 PRO A N 12
ATOM 14917 C CA . PRO A 1 4 ? -13.795 10.995 22.427 1.00 0.00 46 PRO A CA 12
ATOM 14918 C C . PRO A 1 4 ? -12.974 11.863 21.445 1.00 0.00 46 PRO A C 12
ATOM 14919 O O . PRO A 1 4 ? -13.491 12.822 20.863 1.00 0.00 46 PRO A O 12
ATOM 14930 N N . GLN A 1 5 ? -11.676 11.550 21.340 1.00 0.00 47 GLN A N 12
ATOM 14931 C CA . GLN A 1 5 ? -10.755 12.218 20.417 1.00 0.00 47 GLN A CA 12
ATOM 14932 C C . GLN A 1 5 ? -10.759 11.475 19.074 1.00 0.00 47 GLN A C 12
ATOM 14933 O O . GLN A 1 5 ? -10.130 10.420 18.920 1.00 0.00 47 GLN A O 12
ATOM 14947 N N . ASP A 1 6 ? -11.461 12.059 18.100 1.00 0.00 48 ASP A N 12
ATOM 14948 C CA . ASP A 1 6 ? -11.724 11.453 16.782 1.00 0.00 48 ASP A CA 12
ATOM 14949 C C . ASP A 1 6 ? -10.561 11.694 15.789 1.00 0.00 48 ASP A C 12
ATOM 14950 O O . ASP A 1 6 ? -10.770 11.773 14.578 1.00 0.00 48 ASP A O 12
ATOM 14959 N N . LYS A 1 7 ? -9.325 11.781 16.314 1.00 0.00 49 LYS A N 12
ATOM 14960 C CA . LYS A 1 7 ? -8.094 11.901 15.500 1.00 0.00 49 LYS A CA 12
ATOM 14961 C C . LYS A 1 7 ? -7.753 10.563 14.817 1.00 0.00 49 LYS A C 12
ATOM 14962 O O . LYS A 1 7 ? -6.981 10.521 13.857 1.00 0.00 49 LYS A O 12
ATOM 14981 N N . LEU A 1 8 ? -8.363 9.474 15.322 1.00 0.00 50 LEU A N 12
ATOM 14982 C CA . LEU A 1 8 ? -8.268 8.133 14.737 1.00 0.00 50 LEU A CA 12
ATOM 14983 C C . LEU A 1 8 ? -9.308 7.950 13.601 1.00 0.00 50 LEU A C 12
ATOM 14984 O O . LEU A 1 8 ? -9.528 6.824 13.137 1.00 0.00 50 LEU A O 12
ATOM 15000 N N . HIS A 1 9 ? -9.949 9.062 13.154 1.00 0.00 51 HIS A N 12
ATOM 15001 C CA . HIS A 1 9 ? -10.784 9.075 11.935 1.00 0.00 51 HIS A CA 12
ATOM 15002 C C . HIS A 1 9 ? -9.882 8.972 10.690 1.00 0.00 51 HIS A C 12
ATOM 15003 O O . HIS A 1 9 ? -9.521 9.978 10.070 1.00 0.00 51 HIS A O 12
ATOM 15018 N N . THR A 1 10 ? -9.483 7.737 10.390 1.00 0.00 52 THR A N 12
ATOM 15019 C CA . THR A 1 10 ? -8.705 7.363 9.203 1.00 0.00 52 THR A CA 12
ATOM 15020 C C . THR A 1 10 ? -9.269 6.056 8.636 1.00 0.00 52 THR A C 12
ATOM 15021 O O . THR A 1 10 ? -9.926 5.289 9.352 1.00 0.00 52 THR A O 12
ATOM 15032 N N . VAL A 1 11 ? -8.991 5.795 7.359 1.00 0.00 53 VAL A N 12
ATOM 15033 C CA . VAL A 1 11 ? -9.369 4.545 6.702 1.00 0.00 53 VAL A CA 12
ATOM 15034 C C . VAL A 1 11 ? -8.124 3.660 6.701 1.00 0.00 53 VAL A C 12
ATOM 15035 O O . VAL A 1 11 ? -7.102 4.042 6.143 1.00 0.00 53 VAL A O 12
ATOM 15048 N N . ARG A 1 12 ? -8.197 2.518 7.375 1.00 0.00 54 ARG A N 12
ATOM 15049 C CA . ARG A 1 12 ? -7.083 1.571 7.478 1.00 0.00 54 ARG A CA 12
ATOM 15050 C C . ARG A 1 12 ? -7.477 0.258 6.802 1.00 0.00 54 ARG A C 12
ATOM 15051 O O . ARG A 1 12 ? -8.408 -0.422 7.244 1.00 0.00 54 ARG A O 12
ATOM 15072 N N . LEU A 1 13 ? -6.750 -0.087 5.731 1.00 0.00 55 LEU A N 12
ATOM 15073 C CA . LEU A 1 13 ? -6.988 -1.301 4.951 1.00 0.00 55 LEU A CA 12
ATOM 15074 C C . LEU A 1 13 ? -5.942 -2.357 5.301 1.00 0.00 55 LEU A C 12
ATOM 15075 O O . LEU A 1 13 ? -4.813 -2.050 5.707 1.00 0.00 55 LEU A O 12
ATOM 15091 N N . PHE A 1 14 ? -6.358 -3.599 5.127 1.00 0.00 56 PHE A N 12
ATOM 15092 C CA . PHE A 1 14 ? -5.567 -4.796 5.409 1.00 0.00 56 PHE A CA 12
ATOM 15093 C C . PHE A 1 14 ? -5.609 -5.663 4.144 1.00 0.00 56 PHE A C 12
ATOM 15094 O O . PHE A 1 14 ? -6.697 -6.059 3.690 1.00 0.00 56 PHE A O 12
ATOM 15111 N N . GLY A 1 15 ? -4.431 -5.955 3.585 1.00 0.00 57 GLY A N 12
ATOM 15112 C CA . GLY A 1 15 ? -4.328 -6.644 2.306 1.00 0.00 57 GLY A CA 12
ATOM 15113 C C . GLY A 1 15 ? -2.899 -7.038 2.003 1.00 0.00 57 GLY A C 12
ATOM 15114 O O . GLY A 1 15 ? -1.988 -6.772 2.799 1.00 0.00 57 GLY A O 12
ATOM 15118 N N . THR A 1 16 ? -2.697 -7.650 0.834 1.00 0.00 58 THR A N 12
ATOM 15119 C CA . THR A 1 16 ? -1.388 -8.156 0.408 1.00 0.00 58 THR A CA 12
ATOM 15120 C C . THR A 1 16 ? -0.952 -7.412 -0.869 1.00 0.00 58 THR A C 12
ATOM 15121 O O . THR A 1 16 ? -1.788 -7.060 -1.704 1.00 0.00 58 THR A O 12
ATOM 15132 N N . VAL A 1 17 ? 0.354 -7.164 -0.993 1.00 0.00 59 VAL A N 12
ATOM 15133 C CA . VAL A 1 17 ? 0.941 -6.432 -2.123 1.00 0.00 59 VAL A CA 12
ATOM 15134 C C . VAL A 1 17 ? 1.109 -7.358 -3.335 1.00 0.00 59 VAL A C 12
ATOM 15135 O O . VAL A 1 17 ? 1.786 -8.387 -3.244 1.00 0.00 59 VAL A O 12
ATOM 15148 N N . ALA A 1 18 ? 0.478 -6.988 -4.457 1.00 0.00 60 ALA A N 12
ATOM 15149 C CA . ALA A 1 18 ? 0.632 -7.698 -5.736 1.00 0.00 60 ALA A CA 12
ATOM 15150 C C . ALA A 1 18 ? 1.990 -7.390 -6.377 1.00 0.00 60 ALA A C 12
ATOM 15151 O O . ALA A 1 18 ? 2.552 -6.300 -6.195 1.00 0.00 60 ALA A O 12
ATOM 15158 N N . ALA A 1 19 ? 2.501 -8.375 -7.126 1.00 0.00 61 ALA A N 12
ATOM 15159 C CA . ALA A 1 19 ? 3.680 -8.210 -7.994 1.00 0.00 61 ALA A CA 12
ATOM 15160 C C . ALA A 1 19 ? 3.258 -7.526 -9.308 1.00 0.00 61 ALA A C 12
ATOM 15161 O O . ALA A 1 19 ? 4.014 -6.738 -9.896 1.00 0.00 61 ALA A O 12
ATOM 15168 N N . ASP A 1 20 ? 2.021 -7.826 -9.733 1.00 0.00 62 ASP A N 12
ATOM 15169 C CA . ASP A 1 20 ? 1.417 -7.277 -10.953 1.00 0.00 62 ASP A CA 12
ATOM 15170 C C . ASP A 1 20 ? 0.737 -5.950 -10.603 1.00 0.00 62 ASP A C 12
ATOM 15171 O O . ASP A 1 20 ? -0.338 -5.933 -9.985 1.00 0.00 62 ASP A O 12
ATOM 15180 N N . GLY A 1 21 ? 1.398 -4.845 -10.958 1.00 0.00 63 GLY A N 12
ATOM 15181 C CA . GLY A 1 21 ? 0.918 -3.499 -10.644 1.00 0.00 63 GLY A CA 12
ATOM 15182 C C . GLY A 1 21 ? 1.672 -2.870 -9.476 1.00 0.00 63 GLY A C 12
ATOM 15183 O O . GLY A 1 21 ? 1.161 -1.956 -8.824 1.00 0.00 63 GLY A O 12
ATOM 15187 N N . LEU A 1 22 ? 2.881 -3.387 -9.193 1.00 0.00 64 LEU A N 12
ATOM 15188 C CA . LEU A 1 22 ? 3.819 -2.783 -8.233 1.00 0.00 64 LEU A CA 12
ATOM 15189 C C . LEU A 1 22 ? 4.783 -1.896 -9.042 1.00 0.00 64 LEU A C 12
ATOM 15190 O O . LEU A 1 22 ? 5.511 -2.398 -9.904 1.00 0.00 64 LEU A O 12
ATOM 15206 N N . THR A 1 23 ? 4.764 -0.586 -8.765 1.00 0.00 65 THR A N 12
ATOM 15207 C CA . THR A 1 23 ? 5.625 0.408 -9.432 1.00 0.00 65 THR A CA 12
ATOM 15208 C C . THR A 1 23 ? 5.961 1.531 -8.429 1.00 0.00 65 THR A C 12
ATOM 15209 O O . THR A 1 23 ? 5.081 1.993 -7.703 1.00 0.00 65 THR A O 12
ATOM 15220 N N . MET A 1 24 ? 7.231 1.974 -8.404 1.00 0.00 66 MET A N 12
ATOM 15221 C CA . MET A 1 24 ? 7.694 3.023 -7.472 1.00 0.00 66 MET A CA 12
ATOM 15222 C C . MET A 1 24 ? 7.317 4.407 -8.038 1.00 0.00 66 MET A C 12
ATOM 15223 O O . MET A 1 24 ? 7.314 4.597 -9.261 1.00 0.00 66 MET A O 12
ATOM 15237 N N . LEU A 1 25 ? 6.984 5.362 -7.150 1.00 0.00 67 LEU A N 12
ATOM 15238 C CA . LEU A 1 25 ? 6.511 6.704 -7.554 1.00 0.00 67 LEU A CA 12
ATOM 15239 C C . LEU A 1 25 ? 7.645 7.573 -8.122 1.00 0.00 67 LEU A C 12
ATOM 15240 O O . LEU A 1 25 ? 8.826 7.329 -7.856 1.00 0.00 67 LEU A O 12
ATOM 15256 N N . ASP A 1 26 ? 7.249 8.589 -8.902 1.00 0.00 68 ASP A N 12
ATOM 15257 C CA . ASP A 1 26 ? 8.158 9.611 -9.463 1.00 0.00 68 ASP A CA 12
ATOM 15258 C C . ASP A 1 26 ? 7.804 10.979 -8.857 1.00 0.00 68 ASP A C 12
ATOM 15259 O O . ASP A 1 26 ? 6.682 11.177 -8.372 1.00 0.00 68 ASP A O 12
ATOM 15268 N N . GLY A 1 27 ? 8.783 11.897 -8.845 1.00 0.00 69 GLY A N 12
ATOM 15269 C CA . GLY A 1 27 ? 8.597 13.261 -8.321 1.00 0.00 69 GLY A CA 12
ATOM 15270 C C . GLY A 1 27 ? 8.494 13.333 -6.792 1.00 0.00 69 GLY A C 12
ATOM 15271 O O . GLY A 1 27 ? 8.412 14.428 -6.229 1.00 0.00 69 GLY A O 12
ATOM 15275 N N . ALA A 1 28 ? 8.522 12.163 -6.135 1.00 0.00 70 ALA A N 12
ATOM 15276 C CA . ALA A 1 28 ? 8.334 12.012 -4.682 1.00 0.00 70 ALA A CA 12
ATOM 15277 C C . ALA A 1 28 ? 8.588 10.539 -4.303 1.00 0.00 70 ALA A C 12
ATOM 15278 O O . ALA A 1 28 ? 8.303 9.643 -5.121 1.00 0.00 70 ALA A O 12
ATOM 15285 N N . PRO A 1 29 ? 9.123 10.250 -3.065 1.00 0.00 71 PRO A N 12
ATOM 15286 C CA . PRO A 1 29 ? 9.314 8.861 -2.595 1.00 0.00 71 PRO A CA 12
ATOM 15287 C C . PRO A 1 29 ? 7.964 8.157 -2.356 1.00 0.00 71 PRO A C 12
ATOM 15288 O O . PRO A 1 29 ? 6.964 8.808 -2.016 1.00 0.00 71 PRO A O 12
ATOM 15299 N N . GLY A 1 30 ? 7.940 6.838 -2.573 1.00 0.00 72 GLY A N 12
ATOM 15300 C CA . GLY A 1 30 ? 6.746 6.031 -2.364 1.00 0.00 72 GLY A CA 12
ATOM 15301 C C . GLY A 1 30 ? 6.621 4.912 -3.379 1.00 0.00 72 GLY A C 12
ATOM 15302 O O . GLY A 1 30 ? 7.532 4.678 -4.183 1.00 0.00 72 GLY A O 12
ATOM 15306 N N . VAL A 1 31 ? 5.467 4.240 -3.353 1.00 0.00 73 VAL A N 12
ATOM 15307 C CA . VAL A 1 31 ? 5.162 3.103 -4.216 1.00 0.00 73 VAL A CA 12
ATOM 15308 C C . VAL A 1 31 ? 3.646 3.034 -4.439 1.00 0.00 73 VAL A C 12
ATOM 15309 O O . VAL A 1 31 ? 2.860 3.139 -3.490 1.00 0.00 73 VAL A O 12
ATOM 15322 N N . ARG A 1 32 ? 3.243 2.932 -5.706 1.00 0.00 74 ARG A N 12
ATOM 15323 C CA . ARG A 1 32 ? 1.876 2.588 -6.081 1.00 0.00 74 ARG A CA 12
ATOM 15324 C C . ARG A 1 32 ? 1.832 1.077 -6.325 1.00 0.00 74 ARG A C 12
ATOM 15325 O O . ARG A 1 32 ? 2.602 0.556 -7.131 1.00 0.00 74 ARG A O 12
ATOM 15346 N N . PHE A 1 33 ? 0.937 0.384 -5.631 1.00 0.00 75 PHE A N 12
ATOM 15347 C CA . PHE A 1 33 ? 0.838 -1.080 -5.701 1.00 0.00 75 PHE A CA 12
ATOM 15348 C C . PHE A 1 33 ? -0.632 -1.494 -5.674 1.00 0.00 75 PHE A C 12
ATOM 15349 O O . PHE A 1 33 ? -1.489 -0.755 -5.178 1.00 0.00 75 PHE A O 12
ATOM 15366 N N . ARG A 1 34 ? -0.909 -2.680 -6.212 1.00 0.00 76 ARG A N 12
ATOM 15367 C CA . ARG A 1 34 ? -2.253 -3.228 -6.271 1.00 0.00 76 ARG A CA 12
ATOM 15368 C C . ARG A 1 34 ? -2.494 -4.055 -4.995 1.00 0.00 76 ARG A C 12
ATOM 15369 O O . ARG A 1 34 ? -2.001 -5.182 -4.874 1.00 0.00 76 ARG A O 12
ATOM 15390 N N . LEU A 1 35 ? -3.200 -3.453 -4.028 1.00 0.00 77 LEU A N 12
ATOM 15391 C CA . LEU A 1 35 ? -3.570 -4.109 -2.772 1.00 0.00 77 LEU A CA 12
ATOM 15392 C C . LEU A 1 35 ? -4.671 -5.149 -3.035 1.00 0.00 77 LEU A C 12
ATOM 15393 O O . LEU A 1 35 ? -5.828 -4.797 -3.313 1.00 0.00 77 LEU A O 12
ATOM 15409 N N . GLU A 1 36 ? -4.281 -6.417 -2.979 1.00 0.00 78 GLU A N 12
ATOM 15410 C CA . GLU A 1 36 ? -5.205 -7.542 -3.077 1.00 0.00 78 GLU A CA 12
ATOM 15411 C C . GLU A 1 36 ? -5.819 -7.777 -1.691 1.00 0.00 78 GLU A C 12
ATOM 15412 O O . GLU A 1 36 ? -5.154 -8.296 -0.789 1.00 0.00 78 GLU A O 12
ATOM 15424 N N . ASP A 1 37 ? -7.075 -7.315 -1.531 1.00 0.00 79 ASP A N 12
ATOM 15425 C CA . ASP A 1 37 ? -7.802 -7.331 -0.247 1.00 0.00 79 ASP A CA 12
ATOM 15426 C C . ASP A 1 37 ? -8.048 -8.770 0.248 1.00 0.00 79 ASP A C 12
ATOM 15427 O O . ASP A 1 37 ? -8.198 -9.701 -0.552 1.00 0.00 79 ASP A O 12
ATOM 15436 N N . LYS A 1 38 ? -8.074 -8.929 1.583 1.00 0.00 80 LYS A N 12
ATOM 15437 C CA . LYS A 1 38 ? -8.187 -10.243 2.252 1.00 0.00 80 LYS A CA 12
ATOM 15438 C C . LYS A 1 38 ? -9.653 -10.638 2.459 1.00 0.00 80 LYS A C 12
ATOM 15439 O O . LYS A 1 38 ? -9.975 -11.831 2.541 1.00 0.00 80 LYS A O 12
ATOM 15458 N N . ASP A 1 39 ? -10.537 -9.633 2.569 1.00 0.00 81 ASP A N 12
ATOM 15459 C CA . ASP A 1 39 ? -11.987 -9.854 2.712 1.00 0.00 81 ASP A CA 12
ATOM 15460 C C . ASP A 1 39 ? -12.603 -10.258 1.354 1.00 0.00 81 ASP A C 12
ATOM 15461 O O . ASP A 1 39 ? -13.532 -11.072 1.295 1.00 0.00 81 ASP A O 12
ATOM 15470 N N . ASN A 1 40 ? -12.042 -9.692 0.272 1.00 0.00 82 ASN A N 12
ATOM 15471 C CA . ASN A 1 40 ? -12.417 -9.994 -1.122 1.00 0.00 82 ASN A CA 12
ATOM 15472 C C . ASN A 1 40 ? -11.151 -9.989 -1.992 1.00 0.00 82 ASN A C 12
ATOM 15473 O O . ASN A 1 40 ? -10.588 -8.920 -2.247 1.00 0.00 82 ASN A O 12
ATOM 15484 N N . THR A 1 41 ? -10.706 -11.179 -2.440 1.00 0.00 83 THR A N 12
ATOM 15485 C CA . THR A 1 41 ? -9.557 -11.309 -3.370 1.00 0.00 83 THR A CA 12
ATOM 15486 C C . THR A 1 41 ? -9.949 -10.817 -4.783 1.00 0.00 83 THR A C 12
ATOM 15487 O O . THR A 1 41 ? -9.087 -10.453 -5.587 1.00 0.00 83 THR A O 12
ATOM 15498 N N . SER A 1 42 ? -11.271 -10.818 -5.065 1.00 0.00 84 SER A N 12
ATOM 15499 C CA . SER A 1 42 ? -11.851 -10.264 -6.308 1.00 0.00 84 SER A CA 12
ATOM 15500 C C . SER A 1 42 ? -11.765 -8.715 -6.336 1.00 0.00 84 SER A C 12
ATOM 15501 O O . SER A 1 42 ? -11.894 -8.096 -7.401 1.00 0.00 84 SER A O 12
ATOM 15509 N N . LYS A 1 43 ? -11.549 -8.101 -5.158 1.00 0.00 85 LYS A N 12
ATOM 15510 C CA . LYS A 1 43 ? -11.337 -6.648 -5.027 1.00 0.00 85 LYS A CA 12
ATOM 15511 C C . LYS A 1 43 ? -9.836 -6.363 -4.855 1.00 0.00 85 LYS A C 12
ATOM 15512 O O . LYS A 1 43 ? -9.296 -6.431 -3.746 1.00 0.00 85 LYS A O 12
ATOM 15531 N N . THR A 1 44 ? -9.163 -6.113 -5.987 1.00 0.00 86 THR A N 12
ATOM 15532 C CA . THR A 1 44 ? -7.760 -5.703 -6.012 1.00 0.00 86 THR A CA 12
ATOM 15533 C C . THR A 1 44 ? -7.696 -4.195 -6.332 1.00 0.00 86 THR A C 12
ATOM 15534 O O . THR A 1 44 ? -7.845 -3.776 -7.485 1.00 0.00 86 THR A O 12
ATOM 15545 N N . VAL A 1 45 ? -7.473 -3.394 -5.288 1.00 0.00 87 VAL A N 12
ATOM 15546 C CA . VAL A 1 45 ? -7.562 -1.921 -5.340 1.00 0.00 87 VAL A CA 12
ATOM 15547 C C . VAL A 1 45 ? -6.149 -1.337 -5.472 1.00 0.00 87 VAL A C 12
ATOM 15548 O O . VAL A 1 45 ? -5.202 -1.916 -4.960 1.00 0.00 87 VAL A O 12
ATOM 15561 N N . TRP A 1 46 ? -6.008 -0.189 -6.154 1.00 0.00 88 TRP A N 12
ATOM 15562 C CA . TRP A 1 46 ? -4.712 0.497 -6.288 1.00 0.00 88 TRP A CA 12
ATOM 15563 C C . TRP A 1 46 ? -4.480 1.354 -5.041 1.00 0.00 88 TRP A C 12
ATOM 15564 O O . TRP A 1 46 ? -5.430 1.874 -4.463 1.00 0.00 88 TRP A O 12
ATOM 15585 N N . VAL A 1 47 ? -3.218 1.465 -4.608 1.00 0.00 89 VAL A N 12
ATOM 15586 C CA . VAL A 1 47 ? -2.844 2.224 -3.408 1.00 0.00 89 VAL A CA 12
ATOM 15587 C C . VAL A 1 47 ? -1.699 3.171 -3.742 1.00 0.00 89 VAL A C 12
ATOM 15588 O O . VAL A 1 47 ? -0.635 2.742 -4.189 1.00 0.00 89 VAL A O 12
ATOM 15601 N N . LEU A 1 48 ? -1.955 4.459 -3.529 1.00 0.00 90 LEU A N 12
ATOM 15602 C CA . LEU A 1 48 ? -0.980 5.518 -3.680 1.00 0.00 90 LEU A CA 12
ATOM 15603 C C . LEU A 1 48 ? -0.327 5.775 -2.312 1.00 0.00 90 LEU A C 12
ATOM 15604 O O . LEU A 1 48 ? -0.843 6.549 -1.496 1.00 0.00 90 LEU A O 12
ATOM 15620 N N . TYR A 1 49 ? 0.787 5.075 -2.050 1.00 0.00 91 TYR A N 12
ATOM 15621 C CA . TYR A 1 49 ? 1.598 5.282 -0.843 1.00 0.00 91 TYR A CA 12
ATOM 15622 C C . TYR A 1 49 ? 2.724 6.266 -1.178 1.00 0.00 91 TYR A C 12
ATOM 15623 O O . TYR A 1 49 ? 3.568 5.964 -2.010 1.00 0.00 91 TYR A O 12
ATOM 15641 N N . LYS A 1 50 ? 2.707 7.449 -0.550 1.00 0.00 92 LYS A N 12
ATOM 15642 C CA . LYS A 1 50 ? 3.807 8.422 -0.631 1.00 0.00 92 LYS A CA 12
ATOM 15643 C C . LYS A 1 50 ? 4.577 8.402 0.698 1.00 0.00 92 LYS A C 12
ATOM 15644 O O . LYS A 1 50 ? 3.979 8.580 1.767 1.00 0.00 92 LYS A O 12
ATOM 15663 N N . GLY A 1 51 ? 5.888 8.135 0.620 1.00 0.00 93 GLY A N 12
ATOM 15664 C CA . GLY A 1 51 ? 6.760 8.114 1.794 1.00 0.00 93 GLY A CA 12
ATOM 15665 C C . GLY A 1 51 ? 7.857 7.074 1.667 1.00 0.00 93 GLY A C 12
ATOM 15666 O O . GLY A 1 51 ? 8.142 6.592 0.566 1.00 0.00 93 GLY A O 12
ATOM 15670 N N . ALA A 1 52 ? 8.472 6.727 2.808 1.00 0.00 94 ALA A N 12
ATOM 15671 C CA . ALA A 1 52 ? 9.610 5.802 2.871 1.00 0.00 94 ALA A CA 12
ATOM 15672 C C . ALA A 1 52 ? 9.141 4.345 2.701 1.00 0.00 94 ALA A C 12
ATOM 15673 O O . ALA A 1 52 ? 8.430 3.815 3.559 1.00 0.00 94 ALA A O 12
ATOM 15680 N N . VAL A 1 53 ? 9.516 3.730 1.571 1.00 0.00 95 VAL A N 12
ATOM 15681 C CA . VAL A 1 53 ? 9.214 2.317 1.277 1.00 0.00 95 VAL A CA 12
ATOM 15682 C C . VAL A 1 53 ? 10.235 1.419 2.009 1.00 0.00 95 VAL A C 12
ATOM 15683 O O . VAL A 1 53 ? 11.437 1.508 1.724 1.00 0.00 95 VAL A O 12
ATOM 15696 N N . PRO A 1 54 ? 9.781 0.549 2.970 1.00 0.00 96 PRO A N 12
ATOM 15697 C CA . PRO A 1 54 ? 10.699 -0.285 3.765 1.00 0.00 96 PRO A CA 12
ATOM 15698 C C . PRO A 1 54 ? 11.317 -1.438 2.942 1.00 0.00 96 PRO A C 12
ATOM 15699 O O . PRO A 1 54 ? 10.813 -1.807 1.880 1.00 0.00 96 PRO A O 12
ATOM 15710 N N . ASP A 1 55 ? 12.421 -1.987 3.461 1.00 0.00 97 ASP A N 12
ATOM 15711 C CA . ASP A 1 55 ? 13.145 -3.132 2.854 1.00 0.00 97 ASP A CA 12
ATOM 15712 C C . ASP A 1 55 ? 12.333 -4.426 3.008 1.00 0.00 97 ASP A C 12
ATOM 15713 O O . ASP A 1 55 ? 12.478 -5.365 2.222 1.00 0.00 97 ASP A O 12
ATOM 15722 N N . THR A 1 56 ? 11.470 -4.435 4.032 1.00 0.00 98 THR A N 12
ATOM 15723 C CA . THR A 1 56 ? 10.520 -5.515 4.302 1.00 0.00 98 THR A CA 12
ATOM 15724 C C . THR A 1 56 ? 9.381 -5.550 3.252 1.00 0.00 98 THR A C 12
ATOM 15725 O O . THR A 1 56 ? 8.720 -6.577 3.074 1.00 0.00 98 THR A O 12
ATOM 15736 N N . PHE A 1 57 ? 9.157 -4.404 2.579 1.00 0.00 99 PHE A N 12
ATOM 15737 C CA . PHE A 1 57 ? 8.208 -4.309 1.459 1.00 0.00 99 PHE A CA 12
ATOM 15738 C C . PHE A 1 57 ? 8.806 -5.045 0.248 1.00 0.00 99 PHE A C 12
ATOM 15739 O O . PHE A 1 57 ? 9.905 -4.712 -0.214 1.00 0.00 99 PHE A O 12
ATOM 15756 N N . LYS A 1 58 ? 8.070 -6.044 -0.236 1.00 0.00 100 LYS A N 12
ATOM 15757 C CA . LYS A 1 58 ? 8.471 -6.906 -1.358 1.00 0.00 100 LYS A CA 12
ATOM 15758 C C . LYS A 1 58 ? 7.206 -7.295 -2.172 1.00 0.00 100 LYS A C 12
ATOM 15759 O O . LYS A 1 58 ? 6.082 -7.182 -1.648 1.00 0.00 100 LYS A O 12
ATOM 15778 N N . PRO A 1 59 ? 7.347 -7.730 -3.469 1.00 0.00 101 PRO A N 12
ATOM 15779 C CA . PRO A 1 59 ? 6.212 -8.279 -4.255 1.00 0.00 101 PRO A CA 12
ATOM 15780 C C . PRO A 1 59 ? 5.639 -9.567 -3.618 1.00 0.00 101 PRO A C 12
ATOM 15781 O O . PRO A 1 59 ? 6.193 -10.654 -3.802 1.00 0.00 101 PRO A O 12
ATOM 15792 N N . GLY A 1 60 ? 4.551 -9.419 -2.828 1.00 0.00 102 GLY A N 12
ATOM 15793 C CA . GLY A 1 60 ? 3.915 -10.551 -2.135 1.00 0.00 102 GLY A CA 12
ATOM 15794 C C . GLY A 1 60 ? 3.855 -10.394 -0.614 1.00 0.00 102 GLY A C 12
ATOM 15795 O O . GLY A 1 60 ? 3.378 -11.309 0.071 1.00 0.00 102 GLY A O 12
ATOM 15799 N N . VAL A 1 61 ? 4.350 -9.254 -0.071 1.00 0.00 103 VAL A N 12
ATOM 15800 C CA . VAL A 1 61 ? 4.342 -9.004 1.394 1.00 0.00 103 VAL A CA 12
ATOM 15801 C C . VAL A 1 61 ? 2.932 -8.634 1.894 1.00 0.00 103 VAL A C 12
ATOM 15802 O O . VAL A 1 61 ? 2.179 -7.939 1.210 1.00 0.00 103 VAL A O 12
ATOM 15815 N N . GLU A 1 62 ? 2.588 -9.133 3.087 1.00 0.00 104 GLU A N 12
ATOM 15816 C CA . GLU A 1 62 ? 1.367 -8.749 3.810 1.00 0.00 104 GLU A CA 12
ATOM 15817 C C . GLU A 1 62 ? 1.593 -7.349 4.424 1.00 0.00 104 GLU A C 12
ATOM 15818 O O . GLU A 1 62 ? 2.674 -7.105 4.972 1.00 0.00 104 GLU A O 12
ATOM 15830 N N . VAL A 1 63 ? 0.597 -6.438 4.327 1.00 0.00 105 VAL A N 12
ATOM 15831 C CA . VAL A 1 63 ? 0.728 -5.033 4.813 1.00 0.00 105 VAL A CA 12
ATOM 15832 C C . VAL A 1 63 ? -0.550 -4.527 5.517 1.00 0.00 105 VAL A C 12
ATOM 15833 O O . VAL A 1 63 ? -1.651 -5.053 5.323 1.00 0.00 105 VAL A O 12
ATOM 15846 N N . ILE A 1 64 ? -0.351 -3.461 6.305 1.00 0.00 106 ILE A N 12
ATOM 15847 C CA . ILE A 1 64 ? -1.379 -2.690 6.997 1.00 0.00 106 ILE A CA 12
ATOM 15848 C C . ILE A 1 64 ? -1.150 -1.229 6.595 1.00 0.00 106 ILE A C 12
ATOM 15849 O O . ILE A 1 64 ? -0.153 -0.620 7.003 1.00 0.00 106 ILE A O 12
ATOM 15865 N N . ILE A 1 65 ? -2.032 -0.689 5.769 1.00 0.00 107 ILE A N 12
ATOM 15866 C CA . ILE A 1 65 ? -1.923 0.687 5.255 1.00 0.00 107 ILE A CA 12
ATOM 15867 C C . ILE A 1 65 ? -3.042 1.544 5.853 1.00 0.00 107 ILE A C 12
ATOM 15868 O O . ILE A 1 65 ? -4.134 1.039 6.110 1.00 0.00 107 ILE A O 12
ATOM 15884 N N . GLU A 1 66 ? -2.762 2.830 6.087 1.00 0.00 108 GLU A N 12
ATOM 15885 C CA . GLU A 1 66 ? -3.724 3.756 6.692 1.00 0.00 108 GLU A CA 12
ATOM 15886 C C . GLU A 1 66 ? -3.613 5.114 6.002 1.00 0.00 108 GLU A C 12
ATOM 15887 O O . GLU A 1 66 ? -2.515 5.529 5.631 1.00 0.00 108 GLU A O 12
ATOM 15899 N N . GLY A 1 67 ? -4.759 5.778 5.826 1.00 0.00 109 GLY A N 12
ATOM 15900 C CA . GLY A 1 67 ? -4.842 7.064 5.147 1.00 0.00 109 GLY A CA 12
ATOM 15901 C C . GLY A 1 67 ? -6.289 7.441 4.862 1.00 0.00 109 GLY A C 12
ATOM 15902 O O . GLY A 1 67 ? -7.088 7.520 5.800 1.00 0.00 109 GLY A O 12
ATOM 15906 N N . GLY A 1 68 ? -6.630 7.666 3.578 1.00 0.00 110 GLY A N 12
ATOM 15907 C CA . GLY A 1 68 ? -8.008 7.967 3.179 1.00 0.00 110 GLY A CA 12
ATOM 15908 C C . GLY A 1 68 ? -8.248 7.701 1.697 1.00 0.00 110 GLY A C 12
ATOM 15909 O O . GLY A 1 68 ? -7.372 7.962 0.856 1.00 0.00 110 GLY A O 12
ATOM 15913 N N . LEU A 1 69 ? -9.430 7.143 1.385 1.00 0.00 111 LEU A N 12
ATOM 15914 C CA . LEU A 1 69 ? -9.891 6.919 0.003 1.00 0.00 111 LEU A CA 12
ATOM 15915 C C . LEU A 1 69 ? -10.999 7.930 -0.331 1.00 0.00 111 LEU A C 12
ATOM 15916 O O . LEU A 1 69 ? -11.932 8.125 0.457 1.00 0.00 111 LEU A O 12
ATOM 15932 N N . ALA A 1 70 ? -10.865 8.577 -1.495 1.00 0.00 112 ALA A N 12
ATOM 15933 C CA . ALA A 1 70 ? -11.872 9.507 -2.023 1.00 0.00 112 ALA A CA 12
ATOM 15934 C C . ALA A 1 70 ? -12.947 8.699 -2.790 1.00 0.00 112 ALA A C 12
ATOM 15935 O O . ALA A 1 70 ? -12.580 7.812 -3.571 1.00 0.00 112 ALA A O 12
ATOM 15942 N N . PRO A 1 71 ? -14.291 8.963 -2.566 1.00 0.00 113 PRO A N 12
ATOM 15943 C CA . PRO A 1 71 ? -15.400 8.205 -3.222 1.00 0.00 113 PRO A CA 12
ATOM 15944 C C . PRO A 1 71 ? -15.360 8.239 -4.767 1.00 0.00 113 PRO A C 12
ATOM 15945 O O . PRO A 1 71 ? -15.772 7.279 -5.421 1.00 0.00 113 PRO A O 12
ATOM 15956 N N . GLY A 1 72 ? -14.852 9.354 -5.320 1.00 0.00 114 GLY A N 12
ATOM 15957 C CA . GLY A 1 72 ? -14.744 9.546 -6.772 1.00 0.00 114 GLY A CA 12
ATOM 15958 C C . GLY A 1 72 ? -13.427 9.035 -7.358 1.00 0.00 114 GLY A C 12
ATOM 15959 O O . GLY A 1 72 ? -13.199 9.148 -8.565 1.00 0.00 114 GLY A O 12
ATOM 15963 N N . GLU A 1 73 ? -12.538 8.495 -6.501 1.00 0.00 115 GLU A N 12
ATOM 15964 C CA . GLU A 1 73 ? -11.214 7.979 -6.921 1.00 0.00 115 GLU A CA 12
ATOM 15965 C C . GLU A 1 73 ? -11.089 6.461 -6.772 1.00 0.00 115 GLU A C 12
ATOM 15966 O O . GLU A 1 73 ? -11.857 5.812 -6.058 1.00 0.00 115 GLU A O 12
ATOM 15978 N N . ASP A 1 74 ? -10.077 5.929 -7.476 1.00 0.00 116 ASP A N 12
ATOM 15979 C CA . ASP A 1 74 ? -9.743 4.503 -7.517 1.00 0.00 116 ASP A CA 12
ATOM 15980 C C . ASP A 1 74 ? -8.704 4.157 -6.440 1.00 0.00 116 ASP A C 12
ATOM 15981 O O . ASP A 1 74 ? -8.821 3.137 -5.747 1.00 0.00 116 ASP A O 12
ATOM 15990 N N . THR A 1 75 ? -7.678 5.023 -6.315 1.00 0.00 117 THR A N 12
ATOM 15991 C CA . THR A 1 75 ? -6.478 4.725 -5.519 1.00 0.00 117 THR A CA 12
ATOM 15992 C C . THR A 1 75 ? -6.626 5.201 -4.055 1.00 0.00 117 THR A C 12
ATOM 15993 O O . THR A 1 75 ? -7.024 6.345 -3.793 1.00 0.00 117 THR A O 12
ATOM 16004 N N . PHE A 1 76 ? -6.345 4.288 -3.111 1.00 0.00 118 PHE A N 12
ATOM 16005 C CA . PHE A 1 76 ? -6.307 4.580 -1.672 1.00 0.00 118 PHE A CA 12
ATOM 16006 C C . PHE A 1 76 ? -4.982 5.291 -1.332 1.00 0.00 118 PHE A C 12
ATOM 16007 O O . PHE A 1 76 ? -3.912 4.743 -1.582 1.00 0.00 118 PHE A O 12
ATOM 16024 N N . LYS A 1 77 ? -5.058 6.480 -0.725 1.00 0.00 119 LYS A N 12
ATOM 16025 C CA . LYS A 1 77 ? -3.862 7.251 -0.367 1.00 0.00 119 LYS A CA 12
ATOM 16026 C C . LYS A 1 77 ? -3.396 6.841 1.034 1.00 0.00 119 LYS A C 12
ATOM 16027 O O . LYS A 1 77 ? -3.990 7.249 2.034 1.00 0.00 119 LYS A O 12
ATOM 16046 N N . ALA A 1 78 ? -2.362 5.989 1.084 1.00 0.00 120 ALA A N 12
ATOM 16047 C CA . ALA A 1 78 ? -1.772 5.507 2.337 1.00 0.00 120 ALA A CA 12
ATOM 16048 C C . ALA A 1 78 ? -0.741 6.524 2.847 1.00 0.00 120 ALA A C 12
ATOM 16049 O O . ALA A 1 78 ? 0.339 6.658 2.266 1.00 0.00 120 ALA A O 12
ATOM 16056 N N . ARG A 1 79 ? -1.104 7.279 3.907 1.00 0.00 121 ARG A N 12
ATOM 16057 C CA . ARG A 1 79 ? -0.172 8.201 4.595 1.00 0.00 121 ARG A CA 12
ATOM 16058 C C . ARG A 1 79 ? 0.890 7.401 5.386 1.00 0.00 121 ARG A C 12
ATOM 16059 O O . ARG A 1 79 ? 1.989 7.900 5.649 1.00 0.00 121 ARG A O 12
ATOM 16080 N N . THR A 1 80 ? 0.541 6.147 5.745 1.00 0.00 122 THR A N 12
ATOM 16081 C CA . THR A 1 80 ? 1.424 5.217 6.468 1.00 0.00 122 THR A CA 12
ATOM 16082 C C . THR A 1 80 ? 1.308 3.811 5.848 1.00 0.00 122 THR A C 12
ATOM 16083 O O . THR A 1 80 ? 0.263 3.457 5.282 1.00 0.00 122 THR A O 12
ATOM 16094 N N . LEU A 1 81 ? 2.387 3.026 5.974 1.00 0.00 123 LEU A N 12
ATOM 16095 C CA . LEU A 1 81 ? 2.439 1.619 5.540 1.00 0.00 123 LEU A CA 12
ATOM 16096 C C . LEU A 1 81 ? 3.204 0.824 6.604 1.00 0.00 123 LEU A C 12
ATOM 16097 O O . LEU A 1 81 ? 4.236 1.284 7.098 1.00 0.00 123 LEU A O 12
ATOM 16113 N N . MET A 1 82 ? 2.678 -0.357 6.950 1.00 0.00 124 MET A N 12
ATOM 16114 C CA . MET A 1 82 ? 3.228 -1.227 8.001 1.00 0.00 124 MET A CA 12
ATOM 16115 C C . MET A 1 82 ? 3.220 -2.675 7.496 1.00 0.00 124 MET A C 12
ATOM 16116 O O . MET A 1 82 ? 2.166 -3.297 7.439 1.00 0.00 124 MET A O 12
ATOM 16130 N N . THR A 1 83 ? 4.386 -3.201 7.126 1.00 0.00 125 THR A N 12
ATOM 16131 C CA . THR A 1 83 ? 4.507 -4.583 6.655 1.00 0.00 125 THR A CA 12
ATOM 16132 C C . THR A 1 83 ? 4.289 -5.539 7.842 1.00 0.00 125 THR A C 12
ATOM 16133 O O . THR A 1 83 ? 4.977 -5.445 8.864 1.00 0.00 125 THR A O 12
ATOM 16144 N N . LYS A 1 84 ? 3.303 -6.428 7.695 1.00 0.00 126 LYS A N 12
ATOM 16145 C CA . LYS A 1 84 ? 2.879 -7.363 8.745 1.00 0.00 126 LYS A CA 12
ATOM 16146 C C . LYS A 1 84 ? 3.898 -8.517 8.848 1.00 0.00 126 LYS A C 12
ATOM 16147 O O . LYS A 1 84 ? 4.110 -9.082 9.922 1.00 0.00 126 LYS A O 12
ATOM 16166 N N . CYS A 1 85 ? 4.511 -8.855 7.696 1.00 0.00 127 CYS A N 12
ATOM 16167 C CA . CYS A 1 85 ? 5.596 -9.837 7.609 1.00 0.00 127 CYS A CA 12
ATOM 16168 C C . CYS A 1 85 ? 6.949 -9.139 7.900 1.00 0.00 127 CYS A C 12
ATOM 16169 O O . CYS A 1 85 ? 7.372 -8.280 7.114 1.00 0.00 127 CYS A O 12
ATOM 16177 N N . PRO A 1 86 ? 7.629 -9.454 9.052 1.00 0.00 128 PRO A N 12
ATOM 16178 C CA . PRO A 1 86 ? 8.957 -8.902 9.362 1.00 0.00 128 PRO A CA 12
ATOM 16179 C C . PRO A 1 86 ? 10.094 -9.688 8.661 1.00 0.00 128 PRO A C 12
ATOM 16180 O O . PRO A 1 86 ? 10.423 -10.818 9.047 1.00 0.00 128 PRO A O 12
ATOM 16191 N N . LEU A 1 87 ? 10.649 -9.092 7.590 1.00 0.00 129 LEU A N 12
ATOM 16192 C CA . LEU A 1 87 ? 11.822 -9.638 6.877 1.00 0.00 129 LEU A CA 12
ATOM 16193 C C . LEU A 1 87 ? 13.109 -9.196 7.593 1.00 0.00 129 LEU A C 12
ATOM 16194 O O . LEU A 1 87 ? 13.183 -8.075 8.123 1.00 0.00 129 LEU A O 12
ATOM 16210 N N . GLU A 1 88 ? 14.110 -10.087 7.602 1.00 0.00 130 GLU A N 12
ATOM 16211 C CA . GLU A 1 88 ? 15.404 -9.842 8.251 1.00 0.00 130 GLU A CA 12
ATOM 16212 C C . GLU A 1 88 ? 16.329 -9.148 7.218 1.00 0.00 130 GLU A C 12
ATOM 16213 O O . GLU A 1 88 ? 16.964 -9.854 6.401 1.00 0.00 130 GLU A O 12
ATOM 16225 N N . MET A 1 1 ? -0.114 6.830 20.103 1.00 0.00 43 MET A N 13
ATOM 16226 C CA . MET A 1 1 ? -0.356 5.414 19.728 1.00 0.00 43 MET A CA 13
ATOM 16227 C C . MET A 1 1 ? -1.836 5.015 19.933 1.00 0.00 43 MET A C 13
ATOM 16228 O O . MET A 1 1 ? -2.185 3.841 19.766 1.00 0.00 43 MET A O 13
ATOM 16244 N N . ALA A 1 2 ? -2.705 5.986 20.283 1.00 0.00 44 ALA A N 13
ATOM 16245 C CA . ALA A 1 2 ? -4.149 5.744 20.476 1.00 0.00 44 ALA A CA 13
ATOM 16246 C C . ALA A 1 2 ? -4.963 6.701 19.584 1.00 0.00 44 ALA A C 13
ATOM 16247 O O . ALA A 1 2 ? -4.883 7.928 19.737 1.00 0.00 44 ALA A O 13
ATOM 16254 N N . THR A 1 3 ? -5.716 6.128 18.633 1.00 0.00 45 THR A N 13
ATOM 16255 C CA . THR A 1 3 ? -6.633 6.881 17.766 1.00 0.00 45 THR A CA 13
ATOM 16256 C C . THR A 1 3 ? -7.926 7.224 18.557 1.00 0.00 45 THR A C 13
ATOM 16257 O O . THR A 1 3 ? -8.488 6.328 19.205 1.00 0.00 45 THR A O 13
ATOM 16268 N N . PRO A 1 4 ? -8.397 8.528 18.550 1.00 0.00 46 PRO A N 13
ATOM 16269 C CA . PRO A 1 4 ? -9.650 8.972 19.249 1.00 0.00 46 PRO A CA 13
ATOM 16270 C C . PRO A 1 4 ? -10.924 8.189 18.834 1.00 0.00 46 PRO A C 13
ATOM 16271 O O . PRO A 1 4 ? -10.888 7.358 17.914 1.00 0.00 46 PRO A O 13
ATOM 16282 N N . GLN A 1 5 ? -12.045 8.486 19.527 1.00 0.00 47 GLN A N 13
ATOM 16283 C CA . GLN A 1 5 ? -13.354 7.827 19.311 1.00 0.00 47 GLN A CA 13
ATOM 16284 C C . GLN A 1 5 ? -13.992 8.307 17.983 1.00 0.00 47 GLN A C 13
ATOM 16285 O O . GLN A 1 5 ? -14.884 9.169 17.970 1.00 0.00 47 GLN A O 13
ATOM 16299 N N . ASP A 1 6 ? -13.454 7.793 16.864 1.00 0.00 48 ASP A N 13
ATOM 16300 C CA . ASP A 1 6 ? -13.937 8.043 15.495 1.00 0.00 48 ASP A CA 13
ATOM 16301 C C . ASP A 1 6 ? -13.600 6.785 14.686 1.00 0.00 48 ASP A C 13
ATOM 16302 O O . ASP A 1 6 ? -12.423 6.387 14.638 1.00 0.00 48 ASP A O 13
ATOM 16311 N N . LYS A 1 7 ? -14.607 6.164 14.069 1.00 0.00 49 LYS A N 13
ATOM 16312 C CA . LYS A 1 7 ? -14.435 4.917 13.290 1.00 0.00 49 LYS A CA 13
ATOM 16313 C C . LYS A 1 7 ? -13.555 5.170 12.055 1.00 0.00 49 LYS A C 13
ATOM 16314 O O . LYS A 1 7 ? -12.618 4.413 11.769 1.00 0.00 49 LYS A O 13
ATOM 16333 N N . LEU A 1 8 ? -13.864 6.262 11.340 1.00 0.00 50 LEU A N 13
ATOM 16334 C CA . LEU A 1 8 ? -13.114 6.699 10.156 1.00 0.00 50 LEU A CA 13
ATOM 16335 C C . LEU A 1 8 ? -12.378 8.020 10.452 1.00 0.00 50 LEU A C 13
ATOM 16336 O O . LEU A 1 8 ? -12.431 8.965 9.658 1.00 0.00 50 LEU A O 13
ATOM 16352 N N . HIS A 1 9 ? -11.697 8.083 11.624 1.00 0.00 51 HIS A N 13
ATOM 16353 C CA . HIS A 1 9 ? -10.665 9.122 11.899 1.00 0.00 51 HIS A CA 13
ATOM 16354 C C . HIS A 1 9 ? -9.574 8.972 10.837 1.00 0.00 51 HIS A C 13
ATOM 16355 O O . HIS A 1 9 ? -9.156 9.928 10.182 1.00 0.00 51 HIS A O 13
ATOM 16370 N N . THR A 1 10 ? -9.129 7.723 10.730 1.00 0.00 52 THR A N 13
ATOM 16371 C CA . THR A 1 10 ? -8.336 7.204 9.632 1.00 0.00 52 THR A CA 13
ATOM 16372 C C . THR A 1 10 ? -9.061 5.972 9.068 1.00 0.00 52 THR A C 13
ATOM 16373 O O . THR A 1 10 ? -9.792 5.282 9.794 1.00 0.00 52 THR A O 13
ATOM 16384 N N . VAL A 1 11 ? -8.870 5.715 7.773 1.00 0.00 53 VAL A N 13
ATOM 16385 C CA . VAL A 1 11 ? -9.381 4.506 7.113 1.00 0.00 53 VAL A CA 13
ATOM 16386 C C . VAL A 1 11 ? -8.200 3.544 6.989 1.00 0.00 53 VAL A C 13
ATOM 16387 O O . VAL A 1 11 ? -7.243 3.827 6.261 1.00 0.00 53 VAL A O 13
ATOM 16400 N N . ARG A 1 12 ? -8.233 2.451 7.757 1.00 0.00 54 ARG A N 13
ATOM 16401 C CA . ARG A 1 12 ? -7.134 1.484 7.822 1.00 0.00 54 ARG A CA 13
ATOM 16402 C C . ARG A 1 12 ? -7.564 0.174 7.135 1.00 0.00 54 ARG A C 13
ATOM 16403 O O . ARG A 1 12 ? -8.478 -0.516 7.604 1.00 0.00 54 ARG A O 13
ATOM 16424 N N . LEU A 1 13 ? -6.901 -0.148 6.017 1.00 0.00 55 LEU A N 13
ATOM 16425 C CA . LEU A 1 13 ? -7.244 -1.297 5.154 1.00 0.00 55 LEU A CA 13
ATOM 16426 C C . LEU A 1 13 ? -6.106 -2.339 5.279 1.00 0.00 55 LEU A C 13
ATOM 16427 O O . LEU A 1 13 ? -4.928 -1.976 5.302 1.00 0.00 55 LEU A O 13
ATOM 16443 N N . PHE A 1 14 ? -6.474 -3.622 5.371 1.00 0.00 56 PHE A N 13
ATOM 16444 C CA . PHE A 1 14 ? -5.531 -4.744 5.567 1.00 0.00 56 PHE A CA 13
ATOM 16445 C C . PHE A 1 14 ? -5.529 -5.601 4.285 1.00 0.00 56 PHE A C 13
ATOM 16446 O O . PHE A 1 14 ? -6.571 -5.731 3.634 1.00 0.00 56 PHE A O 13
ATOM 16463 N N . GLY A 1 15 ? -4.377 -6.176 3.909 1.00 0.00 57 GLY A N 13
ATOM 16464 C CA . GLY A 1 15 ? -4.298 -7.040 2.724 1.00 0.00 57 GLY A CA 13
ATOM 16465 C C . GLY A 1 15 ? -2.877 -7.464 2.400 1.00 0.00 57 GLY A C 13
ATOM 16466 O O . GLY A 1 15 ? -2.008 -7.441 3.271 1.00 0.00 57 GLY A O 13
ATOM 16470 N N . THR A 1 16 ? -2.651 -7.877 1.137 1.00 0.00 58 THR A N 13
ATOM 16471 C CA . THR A 1 16 ? -1.327 -8.288 0.629 1.00 0.00 58 THR A CA 13
ATOM 16472 C C . THR A 1 16 ? -1.031 -7.593 -0.715 1.00 0.00 58 THR A C 13
ATOM 16473 O O . THR A 1 16 ? -1.938 -7.358 -1.507 1.00 0.00 58 THR A O 13
ATOM 16484 N N . VAL A 1 17 ? 0.248 -7.272 -0.939 1.00 0.00 59 VAL A N 13
ATOM 16485 C CA . VAL A 1 17 ? 0.722 -6.551 -2.125 1.00 0.00 59 VAL A CA 13
ATOM 16486 C C . VAL A 1 17 ? 0.846 -7.505 -3.318 1.00 0.00 59 VAL A C 13
ATOM 16487 O O . VAL A 1 17 ? 1.617 -8.470 -3.265 1.00 0.00 59 VAL A O 13
ATOM 16500 N N . ALA A 1 18 ? 0.082 -7.218 -4.379 1.00 0.00 60 ALA A N 13
ATOM 16501 C CA . ALA A 1 18 ? 0.151 -7.943 -5.655 1.00 0.00 60 ALA A CA 13
ATOM 16502 C C . ALA A 1 18 ? 1.439 -7.568 -6.410 1.00 0.00 60 ALA A C 13
ATOM 16503 O O . ALA A 1 18 ? 1.890 -6.413 -6.357 1.00 0.00 60 ALA A O 13
ATOM 16510 N N . ALA A 1 19 ? 2.027 -8.558 -7.093 1.00 0.00 61 ALA A N 13
ATOM 16511 C CA . ALA A 1 19 ? 3.250 -8.379 -7.895 1.00 0.00 61 ALA A CA 13
ATOM 16512 C C . ALA A 1 19 ? 2.921 -7.684 -9.219 1.00 0.00 61 ALA A C 13
ATOM 16513 O O . ALA A 1 19 ? 3.647 -6.789 -9.676 1.00 0.00 61 ALA A O 13
ATOM 16520 N N . ASP A 1 20 ? 1.796 -8.105 -9.807 1.00 0.00 62 ASP A N 13
ATOM 16521 C CA . ASP A 1 20 ? 1.293 -7.580 -11.070 1.00 0.00 62 ASP A CA 13
ATOM 16522 C C . ASP A 1 20 ? 0.560 -6.259 -10.780 1.00 0.00 62 ASP A C 13
ATOM 16523 O O . ASP A 1 20 ? -0.546 -6.263 -10.229 1.00 0.00 62 ASP A O 13
ATOM 16532 N N . GLY A 1 21 ? 1.234 -5.136 -11.082 1.00 0.00 63 GLY A N 13
ATOM 16533 C CA . GLY A 1 21 ? 0.698 -3.790 -10.830 1.00 0.00 63 GLY A CA 13
ATOM 16534 C C . GLY A 1 21 ? 1.338 -3.116 -9.621 1.00 0.00 63 GLY A C 13
ATOM 16535 O O . GLY A 1 21 ? 0.647 -2.505 -8.792 1.00 0.00 63 GLY A O 13
ATOM 16539 N N . LEU A 1 22 ? 2.668 -3.254 -9.522 1.00 0.00 64 LEU A N 13
ATOM 16540 C CA . LEU A 1 22 ? 3.500 -2.539 -8.537 1.00 0.00 64 LEU A CA 13
ATOM 16541 C C . LEU A 1 22 ? 4.463 -1.629 -9.324 1.00 0.00 64 LEU A C 13
ATOM 16542 O O . LEU A 1 22 ? 5.170 -2.101 -10.222 1.00 0.00 64 LEU A O 13
ATOM 16558 N N . THR A 1 23 ? 4.452 -0.328 -8.997 1.00 0.00 65 THR A N 13
ATOM 16559 C CA . THR A 1 23 ? 5.329 0.696 -9.594 1.00 0.00 65 THR A CA 13
ATOM 16560 C C . THR A 1 23 ? 5.732 1.726 -8.518 1.00 0.00 65 THR A C 13
ATOM 16561 O O . THR A 1 23 ? 4.935 2.048 -7.641 1.00 0.00 65 THR A O 13
ATOM 16572 N N . MET A 1 24 ? 6.969 2.234 -8.594 1.00 0.00 66 MET A N 13
ATOM 16573 C CA . MET A 1 24 ? 7.462 3.296 -7.696 1.00 0.00 66 MET A CA 13
ATOM 16574 C C . MET A 1 24 ? 6.962 4.660 -8.221 1.00 0.00 66 MET A C 13
ATOM 16575 O O . MET A 1 24 ? 6.794 4.820 -9.436 1.00 0.00 66 MET A O 13
ATOM 16589 N N . LEU A 1 25 ? 6.733 5.636 -7.316 1.00 0.00 67 LEU A N 13
ATOM 16590 C CA . LEU A 1 25 ? 6.132 6.941 -7.690 1.00 0.00 67 LEU A CA 13
ATOM 16591 C C . LEU A 1 25 ? 7.062 7.772 -8.599 1.00 0.00 67 LEU A C 13
ATOM 16592 O O . LEU A 1 25 ? 8.293 7.673 -8.507 1.00 0.00 67 LEU A O 13
ATOM 16608 N N . ASP A 1 26 ? 6.442 8.596 -9.459 1.00 0.00 68 ASP A N 13
ATOM 16609 C CA . ASP A 1 26 ? 7.145 9.442 -10.438 1.00 0.00 68 ASP A CA 13
ATOM 16610 C C . ASP A 1 26 ? 7.593 10.771 -9.778 1.00 0.00 68 ASP A C 13
ATOM 16611 O O . ASP A 1 26 ? 6.770 11.652 -9.500 1.00 0.00 68 ASP A O 13
ATOM 16620 N N . GLY A 1 27 ? 8.911 10.874 -9.494 1.00 0.00 69 GLY A N 13
ATOM 16621 C CA . GLY A 1 27 ? 9.510 12.072 -8.883 1.00 0.00 69 GLY A CA 13
ATOM 16622 C C . GLY A 1 27 ? 9.001 12.359 -7.467 1.00 0.00 69 GLY A C 13
ATOM 16623 O O . GLY A 1 27 ? 8.901 13.522 -7.058 1.00 0.00 69 GLY A O 13
ATOM 16627 N N . ALA A 1 28 ? 8.711 11.288 -6.717 1.00 0.00 70 ALA A N 13
ATOM 16628 C CA . ALA A 1 28 ? 8.118 11.376 -5.368 1.00 0.00 70 ALA A CA 13
ATOM 16629 C C . ALA A 1 28 ? 8.562 10.176 -4.510 1.00 0.00 70 ALA A C 13
ATOM 16630 O O . ALA A 1 28 ? 8.775 9.085 -5.059 1.00 0.00 70 ALA A O 13
ATOM 16637 N N . PRO A 1 29 ? 8.737 10.356 -3.157 1.00 0.00 71 PRO A N 13
ATOM 16638 C CA . PRO A 1 29 ? 8.970 9.226 -2.232 1.00 0.00 71 PRO A CA 13
ATOM 16639 C C . PRO A 1 29 ? 7.669 8.414 -2.040 1.00 0.00 71 PRO A C 13
ATOM 16640 O O . PRO A 1 29 ? 6.599 8.992 -1.803 1.00 0.00 71 PRO A O 13
ATOM 16651 N N . GLY A 1 30 ? 7.763 7.087 -2.180 1.00 0.00 72 GLY A N 13
ATOM 16652 C CA . GLY A 1 30 ? 6.627 6.189 -1.983 1.00 0.00 72 GLY A CA 13
ATOM 16653 C C . GLY A 1 30 ? 6.543 5.115 -3.052 1.00 0.00 72 GLY A C 13
ATOM 16654 O O . GLY A 1 30 ? 7.463 4.959 -3.869 1.00 0.00 72 GLY A O 13
ATOM 16658 N N . VAL A 1 31 ? 5.409 4.405 -3.061 1.00 0.00 73 VAL A N 13
ATOM 16659 C CA . VAL A 1 31 ? 5.161 3.260 -3.944 1.00 0.00 73 VAL A CA 13
ATOM 16660 C C . VAL A 1 31 ? 3.650 3.134 -4.223 1.00 0.00 73 VAL A C 13
ATOM 16661 O O . VAL A 1 31 ? 2.821 3.209 -3.301 1.00 0.00 73 VAL A O 13
ATOM 16674 N N . ARG A 1 32 ? 3.301 3.003 -5.508 1.00 0.00 74 ARG A N 13
ATOM 16675 C CA . ARG A 1 32 ? 1.946 2.670 -5.953 1.00 0.00 74 ARG A CA 13
ATOM 16676 C C . ARG A 1 32 ? 1.863 1.150 -6.157 1.00 0.00 74 ARG A C 13
ATOM 16677 O O . ARG A 1 32 ? 2.716 0.575 -6.827 1.00 0.00 74 ARG A O 13
ATOM 16698 N N . PHE A 1 33 ? 0.848 0.504 -5.586 1.00 0.00 75 PHE A N 13
ATOM 16699 C CA . PHE A 1 33 ? 0.688 -0.957 -5.700 1.00 0.00 75 PHE A CA 13
ATOM 16700 C C . PHE A 1 33 ? -0.782 -1.357 -5.614 1.00 0.00 75 PHE A C 13
ATOM 16701 O O . PHE A 1 33 ? -1.612 -0.592 -5.144 1.00 0.00 75 PHE A O 13
ATOM 16718 N N . ARG A 1 34 ? -1.080 -2.577 -6.063 1.00 0.00 76 ARG A N 13
ATOM 16719 C CA . ARG A 1 34 ? -2.426 -3.157 -6.006 1.00 0.00 76 ARG A CA 13
ATOM 16720 C C . ARG A 1 34 ? -2.540 -4.019 -4.743 1.00 0.00 76 ARG A C 13
ATOM 16721 O O . ARG A 1 34 ? -1.724 -4.916 -4.537 1.00 0.00 76 ARG A O 13
ATOM 16742 N N . LEU A 1 35 ? -3.538 -3.731 -3.898 1.00 0.00 77 LEU A N 13
ATOM 16743 C CA . LEU A 1 35 ? -3.758 -4.445 -2.636 1.00 0.00 77 LEU A CA 13
ATOM 16744 C C . LEU A 1 35 ? -4.870 -5.486 -2.823 1.00 0.00 77 LEU A C 13
ATOM 16745 O O . LEU A 1 35 ? -6.017 -5.136 -3.138 1.00 0.00 77 LEU A O 13
ATOM 16761 N N . GLU A 1 36 ? -4.493 -6.755 -2.665 1.00 0.00 78 GLU A N 13
ATOM 16762 C CA . GLU A 1 36 ? -5.413 -7.895 -2.639 1.00 0.00 78 GLU A CA 13
ATOM 16763 C C . GLU A 1 36 ? -6.057 -7.969 -1.246 1.00 0.00 78 GLU A C 13
ATOM 16764 O O . GLU A 1 36 ? -5.337 -8.141 -0.250 1.00 0.00 78 GLU A O 13
ATOM 16776 N N . ASP A 1 37 ? -7.388 -7.802 -1.174 1.00 0.00 79 ASP A N 13
ATOM 16777 C CA . ASP A 1 37 ? -8.128 -7.841 0.103 1.00 0.00 79 ASP A CA 13
ATOM 16778 C C . ASP A 1 37 ? -8.155 -9.290 0.643 1.00 0.00 79 ASP A C 13
ATOM 16779 O O . ASP A 1 37 ? -8.262 -10.248 -0.139 1.00 0.00 79 ASP A O 13
ATOM 16788 N N . LYS A 1 38 ? -8.044 -9.437 1.977 1.00 0.00 80 LYS A N 13
ATOM 16789 C CA . LYS A 1 38 ? -7.939 -10.754 2.647 1.00 0.00 80 LYS A CA 13
ATOM 16790 C C . LYS A 1 38 ? -9.217 -11.599 2.470 1.00 0.00 80 LYS A C 13
ATOM 16791 O O . LYS A 1 38 ? -9.143 -12.822 2.322 1.00 0.00 80 LYS A O 13
ATOM 16810 N N . ASP A 1 39 ? -10.382 -10.933 2.490 1.00 0.00 81 ASP A N 13
ATOM 16811 C CA . ASP A 1 39 ? -11.681 -11.598 2.275 1.00 0.00 81 ASP A CA 13
ATOM 16812 C C . ASP A 1 39 ? -11.983 -11.687 0.766 1.00 0.00 81 ASP A C 13
ATOM 16813 O O . ASP A 1 39 ? -12.482 -12.707 0.279 1.00 0.00 81 ASP A O 13
ATOM 16822 N N . ASN A 1 40 ? -11.643 -10.611 0.032 1.00 0.00 82 ASN A N 13
ATOM 16823 C CA . ASN A 1 40 ? -11.976 -10.465 -1.401 1.00 0.00 82 ASN A CA 13
ATOM 16824 C C . ASN A 1 40 ? -10.698 -10.438 -2.269 1.00 0.00 82 ASN A C 13
ATOM 16825 O O . ASN A 1 40 ? -10.108 -9.380 -2.518 1.00 0.00 82 ASN A O 13
ATOM 16836 N N . THR A 1 41 ? -10.267 -11.630 -2.714 1.00 0.00 83 THR A N 13
ATOM 16837 C CA . THR A 1 41 ? -9.153 -11.780 -3.664 1.00 0.00 83 THR A CA 13
ATOM 16838 C C . THR A 1 41 ? -9.674 -11.742 -5.129 1.00 0.00 83 THR A C 13
ATOM 16839 O O . THR A 1 41 ? -8.921 -11.998 -6.075 1.00 0.00 83 THR A O 13
ATOM 16850 N N . SER A 1 42 ? -10.966 -11.392 -5.310 1.00 0.00 84 SER A N 13
ATOM 16851 C CA . SER A 1 42 ? -11.589 -11.240 -6.644 1.00 0.00 84 SER A CA 13
ATOM 16852 C C . SER A 1 42 ? -11.497 -9.779 -7.133 1.00 0.00 84 SER A C 13
ATOM 16853 O O . SER A 1 42 ? -12.013 -9.446 -8.212 1.00 0.00 84 SER A O 13
ATOM 16861 N N . LYS A 1 43 ? -10.804 -8.927 -6.354 1.00 0.00 85 LYS A N 13
ATOM 16862 C CA . LYS A 1 43 ? -10.681 -7.494 -6.648 1.00 0.00 85 LYS A CA 13
ATOM 16863 C C . LYS A 1 43 ? -9.466 -6.915 -5.899 1.00 0.00 85 LYS A C 13
ATOM 16864 O O . LYS A 1 43 ? -9.244 -7.212 -4.719 1.00 0.00 85 LYS A O 13
ATOM 16883 N N . THR A 1 44 ? -8.675 -6.111 -6.623 1.00 0.00 86 THR A N 13
ATOM 16884 C CA . THR A 1 44 ? -7.531 -5.367 -6.090 1.00 0.00 86 THR A CA 13
ATOM 16885 C C . THR A 1 44 ? -7.809 -3.860 -6.235 1.00 0.00 86 THR A C 13
ATOM 16886 O O . THR A 1 44 ? -8.262 -3.403 -7.296 1.00 0.00 86 THR A O 13
ATOM 16897 N N . VAL A 1 45 ? -7.546 -3.104 -5.170 1.00 0.00 87 VAL A N 13
ATOM 16898 C CA . VAL A 1 45 ? -7.642 -1.627 -5.178 1.00 0.00 87 VAL A CA 13
ATOM 16899 C C . VAL A 1 45 ? -6.220 -1.076 -5.322 1.00 0.00 87 VAL A C 13
ATOM 16900 O O . VAL A 1 45 ? -5.297 -1.632 -4.728 1.00 0.00 87 VAL A O 13
ATOM 16913 N N . TRP A 1 46 ? -6.028 0.011 -6.095 1.00 0.00 88 TRP A N 13
ATOM 16914 C CA . TRP A 1 46 ? -4.708 0.665 -6.193 1.00 0.00 88 TRP A CA 13
ATOM 16915 C C . TRP A 1 46 ? -4.425 1.366 -4.856 1.00 0.00 88 TRP A C 13
ATOM 16916 O O . TRP A 1 46 ? -5.356 1.677 -4.121 1.00 0.00 88 TRP A O 13
ATOM 16937 N N . VAL A 1 47 ? -3.146 1.565 -4.521 1.00 0.00 89 VAL A N 13
ATOM 16938 C CA . VAL A 1 47 ? -2.736 2.196 -3.255 1.00 0.00 89 VAL A CA 13
ATOM 16939 C C . VAL A 1 47 ? -1.604 3.180 -3.532 1.00 0.00 89 VAL A C 13
ATOM 16940 O O . VAL A 1 47 ? -0.536 2.783 -4.005 1.00 0.00 89 VAL A O 13
ATOM 16953 N N . LEU A 1 48 ? -1.863 4.448 -3.243 1.00 0.00 90 LEU A N 13
ATOM 16954 C CA . LEU A 1 48 ? -0.876 5.516 -3.305 1.00 0.00 90 LEU A CA 13
ATOM 16955 C C . LEU A 1 48 ? -0.244 5.684 -1.920 1.00 0.00 90 LEU A C 13
ATOM 16956 O O . LEU A 1 48 ? -0.791 6.386 -1.069 1.00 0.00 90 LEU A O 13
ATOM 16972 N N . TYR A 1 49 ? 0.873 5.002 -1.679 1.00 0.00 91 TYR A N 13
ATOM 16973 C CA . TYR A 1 49 ? 1.687 5.248 -0.486 1.00 0.00 91 TYR A CA 13
ATOM 16974 C C . TYR A 1 49 ? 2.732 6.308 -0.832 1.00 0.00 91 TYR A C 13
ATOM 16975 O O . TYR A 1 49 ? 3.460 6.148 -1.804 1.00 0.00 91 TYR A O 13
ATOM 16993 N N . LYS A 1 50 ? 2.755 7.413 -0.076 1.00 0.00 92 LYS A N 13
ATOM 16994 C CA . LYS A 1 50 ? 3.859 8.383 -0.107 1.00 0.00 92 LYS A CA 13
ATOM 16995 C C . LYS A 1 50 ? 4.682 8.265 1.183 1.00 0.00 92 LYS A C 13
ATOM 16996 O O . LYS A 1 50 ? 4.115 8.249 2.283 1.00 0.00 92 LYS A O 13
ATOM 17015 N N . GLY A 1 51 ? 6.009 8.149 1.034 1.00 0.00 93 GLY A N 13
ATOM 17016 C CA . GLY A 1 51 ? 6.938 8.081 2.165 1.00 0.00 93 GLY A CA 13
ATOM 17017 C C . GLY A 1 51 ? 8.074 7.099 1.914 1.00 0.00 93 GLY A C 13
ATOM 17018 O O . GLY A 1 51 ? 8.291 6.668 0.777 1.00 0.00 93 GLY A O 13
ATOM 17022 N N . ALA A 1 52 ? 8.799 6.753 2.987 1.00 0.00 94 ALA A N 13
ATOM 17023 C CA . ALA A 1 52 ? 9.907 5.787 2.943 1.00 0.00 94 ALA A CA 13
ATOM 17024 C C . ALA A 1 52 ? 9.391 4.359 2.706 1.00 0.00 94 ALA A C 13
ATOM 17025 O O . ALA A 1 52 ? 8.604 3.832 3.511 1.00 0.00 94 ALA A O 13
ATOM 17032 N N . VAL A 1 53 ? 9.820 3.756 1.589 1.00 0.00 95 VAL A N 13
ATOM 17033 C CA . VAL A 1 53 ? 9.476 2.375 1.215 1.00 0.00 95 VAL A CA 13
ATOM 17034 C C . VAL A 1 53 ? 10.474 1.406 1.878 1.00 0.00 95 VAL A C 13
ATOM 17035 O O . VAL A 1 53 ? 11.675 1.474 1.575 1.00 0.00 95 VAL A O 13
ATOM 17048 N N . PRO A 1 54 ? 10.009 0.509 2.809 1.00 0.00 96 PRO A N 13
ATOM 17049 C CA . PRO A 1 54 ? 10.895 -0.438 3.536 1.00 0.00 96 PRO A CA 13
ATOM 17050 C C . PRO A 1 54 ? 11.615 -1.462 2.623 1.00 0.00 96 PRO A C 13
ATOM 17051 O O . PRO A 1 54 ? 11.153 -1.755 1.515 1.00 0.00 96 PRO A O 13
ATOM 17062 N N . ASP A 1 55 ? 12.740 -2.005 3.130 1.00 0.00 97 ASP A N 13
ATOM 17063 C CA . ASP A 1 55 ? 13.462 -3.148 2.511 1.00 0.00 97 ASP A CA 13
ATOM 17064 C C . ASP A 1 55 ? 12.622 -4.435 2.622 1.00 0.00 97 ASP A C 13
ATOM 17065 O O . ASP A 1 55 ? 12.737 -5.342 1.788 1.00 0.00 97 ASP A O 13
ATOM 17074 N N . THR A 1 56 ? 11.777 -4.484 3.662 1.00 0.00 98 THR A N 13
ATOM 17075 C CA . THR A 1 56 ? 10.877 -5.615 3.922 1.00 0.00 98 THR A CA 13
ATOM 17076 C C . THR A 1 56 ? 9.609 -5.541 3.044 1.00 0.00 98 THR A C 13
ATOM 17077 O O . THR A 1 56 ? 8.866 -6.525 2.926 1.00 0.00 98 THR A O 13
ATOM 17088 N N . PHE A 1 57 ? 9.358 -4.365 2.435 1.00 0.00 99 PHE A N 13
ATOM 17089 C CA . PHE A 1 57 ? 8.290 -4.207 1.440 1.00 0.00 99 PHE A CA 13
ATOM 17090 C C . PHE A 1 57 ? 8.770 -4.782 0.101 1.00 0.00 99 PHE A C 13
ATOM 17091 O O . PHE A 1 57 ? 9.713 -4.266 -0.503 1.00 0.00 99 PHE A O 13
ATOM 17108 N N . LYS A 1 58 ? 8.120 -5.860 -0.330 1.00 0.00 100 LYS A N 13
ATOM 17109 C CA . LYS A 1 58 ? 8.385 -6.525 -1.611 1.00 0.00 100 LYS A CA 13
ATOM 17110 C C . LYS A 1 58 ? 7.056 -7.102 -2.169 1.00 0.00 100 LYS A C 13
ATOM 17111 O O . LYS A 1 58 ? 6.143 -7.359 -1.389 1.00 0.00 100 LYS A O 13
ATOM 17130 N N . PRO A 1 59 ? 6.914 -7.299 -3.518 1.00 0.00 101 PRO A N 13
ATOM 17131 C CA . PRO A 1 59 ? 5.695 -7.910 -4.118 1.00 0.00 101 PRO A CA 13
ATOM 17132 C C . PRO A 1 59 ? 5.368 -9.301 -3.508 1.00 0.00 101 PRO A C 13
ATOM 17133 O O . PRO A 1 59 ? 6.040 -10.296 -3.797 1.00 0.00 101 PRO A O 13
ATOM 17144 N N . GLY A 1 60 ? 4.363 -9.330 -2.606 1.00 0.00 102 GLY A N 13
ATOM 17145 C CA . GLY A 1 60 ? 3.993 -10.547 -1.873 1.00 0.00 102 GLY A CA 13
ATOM 17146 C C . GLY A 1 60 ? 3.868 -10.332 -0.364 1.00 0.00 102 GLY A C 13
ATOM 17147 O O . GLY A 1 60 ? 3.393 -11.224 0.345 1.00 0.00 102 GLY A O 13
ATOM 17151 N N . VAL A 1 61 ? 4.304 -9.155 0.141 1.00 0.00 103 VAL A N 13
ATOM 17152 C CA . VAL A 1 61 ? 4.234 -8.838 1.591 1.00 0.00 103 VAL A CA 13
ATOM 17153 C C . VAL A 1 61 ? 2.797 -8.432 1.993 1.00 0.00 103 VAL A C 13
ATOM 17154 O O . VAL A 1 61 ? 2.137 -7.687 1.266 1.00 0.00 103 VAL A O 13
ATOM 17167 N N . GLU A 1 62 ? 2.314 -8.955 3.133 1.00 0.00 104 GLU A N 13
ATOM 17168 C CA . GLU A 1 62 ? 1.052 -8.528 3.738 1.00 0.00 104 GLU A CA 13
ATOM 17169 C C . GLU A 1 62 ? 1.283 -7.182 4.415 1.00 0.00 104 GLU A C 13
ATOM 17170 O O . GLU A 1 62 ? 2.179 -7.065 5.244 1.00 0.00 104 GLU A O 13
ATOM 17182 N N . VAL A 1 63 ? 0.517 -6.165 4.023 1.00 0.00 105 VAL A N 13
ATOM 17183 C CA . VAL A 1 63 ? 0.643 -4.811 4.579 1.00 0.00 105 VAL A CA 13
ATOM 17184 C C . VAL A 1 63 ? -0.685 -4.324 5.155 1.00 0.00 105 VAL A C 13
ATOM 17185 O O . VAL A 1 63 ? -1.772 -4.775 4.769 1.00 0.00 105 VAL A O 13
ATOM 17198 N N . ILE A 1 64 ? -0.556 -3.394 6.101 1.00 0.00 106 ILE A N 13
ATOM 17199 C CA . ILE A 1 64 ? -1.653 -2.641 6.671 1.00 0.00 106 ILE A CA 13
ATOM 17200 C C . ILE A 1 64 ? -1.433 -1.188 6.254 1.00 0.00 106 ILE A C 13
ATOM 17201 O O . ILE A 1 64 ? -0.480 -0.544 6.710 1.00 0.00 106 ILE A O 13
ATOM 17217 N N . ILE A 1 65 ? -2.277 -0.695 5.358 1.00 0.00 107 ILE A N 13
ATOM 17218 C CA . ILE A 1 65 ? -2.211 0.691 4.884 1.00 0.00 107 ILE A CA 13
ATOM 17219 C C . ILE A 1 65 ? -3.218 1.527 5.675 1.00 0.00 107 ILE A C 13
ATOM 17220 O O . ILE A 1 65 ? -4.206 0.999 6.201 1.00 0.00 107 ILE A O 13
ATOM 17236 N N . GLU A 1 66 ? -2.949 2.823 5.789 1.00 0.00 108 GLU A N 13
ATOM 17237 C CA . GLU A 1 66 ? -3.806 3.752 6.517 1.00 0.00 108 GLU A CA 13
ATOM 17238 C C . GLU A 1 66 ? -3.777 5.111 5.825 1.00 0.00 108 GLU A C 13
ATOM 17239 O O . GLU A 1 66 ? -2.705 5.604 5.461 1.00 0.00 108 GLU A O 13
ATOM 17251 N N . GLY A 1 67 ? -4.959 5.699 5.665 1.00 0.00 109 GLY A N 13
ATOM 17252 C CA . GLY A 1 67 ? -5.132 6.980 5.017 1.00 0.00 109 GLY A CA 13
ATOM 17253 C C . GLY A 1 67 ? -6.598 7.206 4.709 1.00 0.00 109 GLY A C 13
ATOM 17254 O O . GLY A 1 67 ? -7.405 7.294 5.634 1.00 0.00 109 GLY A O 13
ATOM 17258 N N . GLY A 1 68 ? -6.941 7.265 3.419 1.00 0.00 110 GLY A N 13
ATOM 17259 C CA . GLY A 1 68 ? -8.328 7.349 2.979 1.00 0.00 110 GLY A CA 13
ATOM 17260 C C . GLY A 1 68 ? -8.456 7.172 1.479 1.00 0.00 110 GLY A C 13
ATOM 17261 O O . GLY A 1 68 ? -7.463 7.230 0.748 1.00 0.00 110 GLY A O 13
ATOM 17265 N N . LEU A 1 69 ? -9.687 6.949 1.025 1.00 0.00 111 LEU A N 13
ATOM 17266 C CA . LEU A 1 69 ? -10.021 6.768 -0.396 1.00 0.00 111 LEU A CA 13
ATOM 17267 C C . LEU A 1 69 ? -11.015 7.860 -0.818 1.00 0.00 111 LEU A C 13
ATOM 17268 O O . LEU A 1 69 ? -12.075 8.015 -0.197 1.00 0.00 111 LEU A O 13
ATOM 17284 N N . ALA A 1 70 ? -10.645 8.638 -1.845 1.00 0.00 112 ALA A N 13
ATOM 17285 C CA . ALA A 1 70 ? -11.497 9.696 -2.403 1.00 0.00 112 ALA A CA 13
ATOM 17286 C C . ALA A 1 70 ? -12.352 9.125 -3.557 1.00 0.00 112 ALA A C 13
ATOM 17287 O O . ALA A 1 70 ? -11.803 8.420 -4.422 1.00 0.00 112 ALA A O 13
ATOM 17294 N N . PRO A 1 71 ? -13.706 9.397 -3.586 1.00 0.00 113 PRO A N 13
ATOM 17295 C CA . PRO A 1 71 ? -14.598 8.952 -4.684 1.00 0.00 113 PRO A CA 13
ATOM 17296 C C . PRO A 1 71 ? -14.238 9.640 -6.027 1.00 0.00 113 PRO A C 13
ATOM 17297 O O . PRO A 1 71 ? -14.729 10.727 -6.349 1.00 0.00 113 PRO A O 13
ATOM 17308 N N . GLY A 1 72 ? -13.329 8.992 -6.765 1.00 0.00 114 GLY A N 13
ATOM 17309 C CA . GLY A 1 72 ? -12.800 9.515 -8.018 1.00 0.00 114 GLY A CA 13
ATOM 17310 C C . GLY A 1 72 ? -11.464 8.879 -8.338 1.00 0.00 114 GLY A C 13
ATOM 17311 O O . GLY A 1 72 ? -11.168 8.564 -9.500 1.00 0.00 114 GLY A O 13
ATOM 17315 N N . GLU A 1 73 ? -10.645 8.694 -7.292 1.00 0.00 115 GLU A N 13
ATOM 17316 C CA . GLU A 1 73 ? -9.363 7.978 -7.384 1.00 0.00 115 GLU A CA 13
ATOM 17317 C C . GLU A 1 73 ? -9.605 6.478 -7.159 1.00 0.00 115 GLU A C 13
ATOM 17318 O O . GLU A 1 73 ? -10.268 6.086 -6.192 1.00 0.00 115 GLU A O 13
ATOM 17330 N N . ASP A 1 74 ? -9.079 5.659 -8.080 1.00 0.00 116 ASP A N 13
ATOM 17331 C CA . ASP A 1 74 ? -9.004 4.192 -7.906 1.00 0.00 116 ASP A CA 13
ATOM 17332 C C . ASP A 1 74 ? -7.909 3.836 -6.883 1.00 0.00 116 ASP A C 13
ATOM 17333 O O . ASP A 1 74 ? -7.859 2.706 -6.382 1.00 0.00 116 ASP A O 13
ATOM 17342 N N . THR A 1 75 ? -7.025 4.818 -6.611 1.00 0.00 117 THR A N 13
ATOM 17343 C CA . THR A 1 75 ? -5.904 4.672 -5.684 1.00 0.00 117 THR A CA 13
ATOM 17344 C C . THR A 1 75 ? -6.257 5.189 -4.264 1.00 0.00 117 THR A C 13
ATOM 17345 O O . THR A 1 75 ? -6.771 6.305 -4.084 1.00 0.00 117 THR A O 13
ATOM 17356 N N . PHE A 1 76 ? -6.039 4.309 -3.278 1.00 0.00 118 PHE A N 13
ATOM 17357 C CA . PHE A 1 76 ? -6.196 4.591 -1.852 1.00 0.00 118 PHE A CA 13
ATOM 17358 C C . PHE A 1 76 ? -4.996 5.415 -1.366 1.00 0.00 118 PHE A C 13
ATOM 17359 O O . PHE A 1 76 ? -3.868 4.919 -1.343 1.00 0.00 118 PHE A O 13
ATOM 17376 N N . LYS A 1 77 ? -5.260 6.657 -0.954 1.00 0.00 119 LYS A N 13
ATOM 17377 C CA . LYS A 1 77 ? -4.226 7.590 -0.490 1.00 0.00 119 LYS A CA 13
ATOM 17378 C C . LYS A 1 77 ? -3.764 7.172 0.925 1.00 0.00 119 LYS A C 13
ATOM 17379 O O . LYS A 1 77 ? -4.364 7.564 1.928 1.00 0.00 119 LYS A O 13
ATOM 17398 N N . ALA A 1 78 ? -2.722 6.337 0.981 1.00 0.00 120 ALA A N 13
ATOM 17399 C CA . ALA A 1 78 ? -2.160 5.817 2.228 1.00 0.00 120 ALA A CA 13
ATOM 17400 C C . ALA A 1 78 ? -0.991 6.693 2.696 1.00 0.00 120 ALA A C 13
ATOM 17401 O O . ALA A 1 78 ? 0.046 6.768 2.023 1.00 0.00 120 ALA A O 13
ATOM 17408 N N . ARG A 1 79 ? -1.179 7.375 3.837 1.00 0.00 121 ARG A N 13
ATOM 17409 C CA . ARG A 1 79 ? -0.102 8.126 4.508 1.00 0.00 121 ARG A CA 13
ATOM 17410 C C . ARG A 1 79 ? 0.864 7.150 5.209 1.00 0.00 121 ARG A C 13
ATOM 17411 O O . ARG A 1 79 ? 2.047 7.452 5.391 1.00 0.00 121 ARG A O 13
ATOM 17432 N N . THR A 1 80 ? 0.336 5.968 5.587 1.00 0.00 122 THR A N 13
ATOM 17433 C CA . THR A 1 80 ? 1.027 5.007 6.448 1.00 0.00 122 THR A CA 13
ATOM 17434 C C . THR A 1 80 ? 1.048 3.632 5.756 1.00 0.00 122 THR A C 13
ATOM 17435 O O . THR A 1 80 ? 0.105 3.266 5.041 1.00 0.00 122 THR A O 13
ATOM 17446 N N . LEU A 1 81 ? 2.138 2.901 5.985 1.00 0.00 123 LEU A N 13
ATOM 17447 C CA . LEU A 1 81 ? 2.361 1.549 5.467 1.00 0.00 123 LEU A CA 13
ATOM 17448 C C . LEU A 1 81 ? 2.955 0.716 6.606 1.00 0.00 123 LEU A C 13
ATOM 17449 O O . LEU A 1 81 ? 3.878 1.176 7.292 1.00 0.00 123 LEU A O 13
ATOM 17465 N N . MET A 1 82 ? 2.419 -0.488 6.819 1.00 0.00 124 MET A N 13
ATOM 17466 C CA . MET A 1 82 ? 2.849 -1.367 7.919 1.00 0.00 124 MET A CA 13
ATOM 17467 C C . MET A 1 82 ? 3.035 -2.801 7.396 1.00 0.00 124 MET A C 13
ATOM 17468 O O . MET A 1 82 ? 2.075 -3.565 7.285 1.00 0.00 124 MET A O 13
ATOM 17482 N N . THR A 1 83 ? 4.281 -3.145 7.070 1.00 0.00 125 THR A N 13
ATOM 17483 C CA . THR A 1 83 ? 4.656 -4.474 6.579 1.00 0.00 125 THR A CA 13
ATOM 17484 C C . THR A 1 83 ? 4.591 -5.497 7.736 1.00 0.00 125 THR A C 13
ATOM 17485 O O . THR A 1 83 ? 5.269 -5.336 8.749 1.00 0.00 125 THR A O 13
ATOM 17496 N N . LYS A 1 84 ? 3.774 -6.545 7.566 1.00 0.00 126 LYS A N 13
ATOM 17497 C CA . LYS A 1 84 ? 3.481 -7.543 8.618 1.00 0.00 126 LYS A CA 13
ATOM 17498 C C . LYS A 1 84 ? 4.407 -8.767 8.504 1.00 0.00 126 LYS A C 13
ATOM 17499 O O . LYS A 1 84 ? 4.286 -9.714 9.285 1.00 0.00 126 LYS A O 13
ATOM 17518 N N . CYS A 1 85 ? 5.320 -8.734 7.521 1.00 0.00 127 CYS A N 13
ATOM 17519 C CA . CYS A 1 85 ? 6.424 -9.697 7.418 1.00 0.00 127 CYS A CA 13
ATOM 17520 C C . CYS A 1 85 ? 7.671 -9.077 8.076 1.00 0.00 127 CYS A C 13
ATOM 17521 O O . CYS A 1 85 ? 8.216 -8.109 7.537 1.00 0.00 127 CYS A O 13
ATOM 17529 N N . PRO A 1 86 ? 8.105 -9.560 9.290 1.00 0.00 128 PRO A N 13
ATOM 17530 C CA . PRO A 1 86 ? 9.388 -9.136 9.902 1.00 0.00 128 PRO A CA 13
ATOM 17531 C C . PRO A 1 86 ? 10.586 -9.624 9.061 1.00 0.00 128 PRO A C 13
ATOM 17532 O O . PRO A 1 86 ? 10.693 -10.819 8.784 1.00 0.00 128 PRO A O 13
ATOM 17543 N N . LEU A 1 87 ? 11.431 -8.688 8.610 1.00 0.00 129 LEU A N 13
ATOM 17544 C CA . LEU A 1 87 ? 12.694 -8.994 7.915 1.00 0.00 129 LEU A CA 13
ATOM 17545 C C . LEU A 1 87 ? 13.848 -8.904 8.926 1.00 0.00 129 LEU A C 13
ATOM 17546 O O . LEU A 1 87 ? 14.173 -7.810 9.406 1.00 0.00 129 LEU A O 13
ATOM 17562 N N . GLU A 1 88 ? 14.439 -10.061 9.256 1.00 0.00 130 GLU A N 13
ATOM 17563 C CA . GLU A 1 88 ? 15.486 -10.169 10.287 1.00 0.00 130 GLU A CA 13
ATOM 17564 C C . GLU A 1 88 ? 16.790 -9.509 9.778 1.00 0.00 130 GLU A C 13
ATOM 17565 O O . GLU A 1 88 ? 17.149 -8.413 10.256 1.00 0.00 130 GLU A O 13
ATOM 17577 N N . MET A 1 1 ? -13.720 23.522 5.520 1.00 0.00 43 MET A N 14
ATOM 17578 C CA . MET A 1 1 ? -13.636 23.046 6.921 1.00 0.00 43 MET A CA 14
ATOM 17579 C C . MET A 1 1 ? -12.338 22.240 7.145 1.00 0.00 43 MET A C 14
ATOM 17580 O O . MET A 1 1 ? -12.339 21.004 7.046 1.00 0.00 43 MET A O 14
ATOM 17596 N N . ALA A 1 2 ? -11.218 22.979 7.337 1.00 0.00 44 ALA A N 14
ATOM 17597 C CA . ALA A 1 2 ? -9.901 22.436 7.780 1.00 0.00 44 ALA A CA 14
ATOM 17598 C C . ALA A 1 2 ? -9.239 21.440 6.790 1.00 0.00 44 ALA A C 14
ATOM 17599 O O . ALA A 1 2 ? -8.176 20.877 7.102 1.00 0.00 44 ALA A O 14
ATOM 17606 N N . THR A 1 3 ? -9.848 21.282 5.594 1.00 0.00 45 THR A N 14
ATOM 17607 C CA . THR A 1 3 ? -9.465 20.285 4.572 1.00 0.00 45 THR A CA 14
ATOM 17608 C C . THR A 1 3 ? -9.490 18.855 5.181 1.00 0.00 45 THR A C 14
ATOM 17609 O O . THR A 1 3 ? -8.464 18.391 5.692 1.00 0.00 45 THR A O 14
ATOM 17620 N N . PRO A 1 4 ? -10.685 18.169 5.175 1.00 0.00 46 PRO A N 14
ATOM 17621 C CA . PRO A 1 4 ? -10.913 16.896 5.914 1.00 0.00 46 PRO A CA 14
ATOM 17622 C C . PRO A 1 4 ? -9.806 15.823 5.753 1.00 0.00 46 PRO A C 14
ATOM 17623 O O . PRO A 1 4 ? -9.518 15.368 4.644 1.00 0.00 46 PRO A O 14
ATOM 17634 N N . GLN A 1 5 ? -9.195 15.454 6.898 1.00 0.00 47 GLN A N 14
ATOM 17635 C CA . GLN A 1 5 ? -8.171 14.388 6.997 1.00 0.00 47 GLN A CA 14
ATOM 17636 C C . GLN A 1 5 ? -8.286 13.743 8.397 1.00 0.00 47 GLN A C 14
ATOM 17637 O O . GLN A 1 5 ? -7.294 13.353 9.032 1.00 0.00 47 GLN A O 14
ATOM 17651 N N . ASP A 1 6 ? -9.554 13.622 8.839 1.00 0.00 48 ASP A N 14
ATOM 17652 C CA . ASP A 1 6 ? -9.951 13.177 10.195 1.00 0.00 48 ASP A CA 14
ATOM 17653 C C . ASP A 1 6 ? -9.362 11.800 10.571 1.00 0.00 48 ASP A C 14
ATOM 17654 O O . ASP A 1 6 ? -9.304 10.887 9.737 1.00 0.00 48 ASP A O 14
ATOM 17663 N N . LYS A 1 7 ? -8.956 11.673 11.843 1.00 0.00 49 LYS A N 14
ATOM 17664 C CA . LYS A 1 7 ? -8.234 10.497 12.351 1.00 0.00 49 LYS A CA 14
ATOM 17665 C C . LYS A 1 7 ? -9.208 9.422 12.881 1.00 0.00 49 LYS A C 14
ATOM 17666 O O . LYS A 1 7 ? -8.881 8.227 12.881 1.00 0.00 49 LYS A O 14
ATOM 17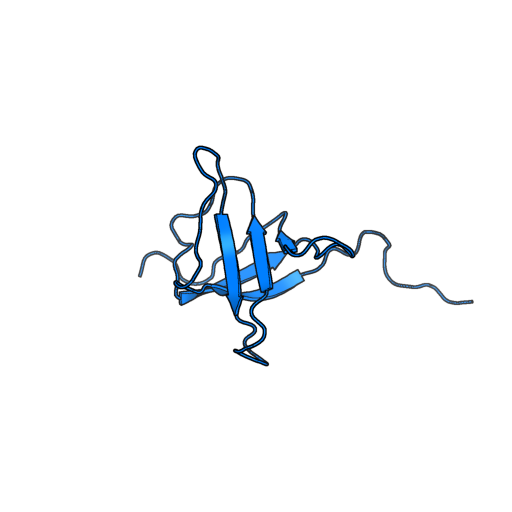685 N N . LEU A 1 8 ? -10.413 9.847 13.308 1.00 0.00 50 LEU A N 14
ATOM 17686 C CA . LEU A 1 8 ? -11.434 8.941 13.875 1.00 0.00 50 LEU A CA 14
ATOM 17687 C C . LEU A 1 8 ? -11.979 7.962 12.808 1.00 0.00 50 LEU A C 14
ATOM 17688 O O . LEU A 1 8 ? -12.215 6.786 13.112 1.00 0.00 50 LEU A O 14
ATOM 17704 N N . HIS A 1 9 ? -12.168 8.444 11.556 1.00 0.00 51 HIS A N 14
ATOM 17705 C CA . HIS A 1 9 ? -12.706 7.602 10.458 1.00 0.00 51 HIS A CA 14
ATOM 17706 C C . HIS A 1 9 ? -11.612 7.274 9.409 1.00 0.00 51 HIS A C 14
ATOM 17707 O O . HIS A 1 9 ? -11.926 6.932 8.258 1.00 0.00 51 HIS A O 14
ATOM 17722 N N . THR A 1 10 ? -10.324 7.342 9.825 1.00 0.00 52 THR A N 14
ATOM 17723 C CA . THR A 1 10 ? -9.182 6.886 8.993 1.00 0.00 52 THR A CA 14
ATOM 17724 C C . THR A 1 10 ? -9.351 5.392 8.641 1.00 0.00 52 THR A C 14
ATOM 17725 O O . THR A 1 10 ? -9.778 4.588 9.483 1.00 0.00 52 THR A O 14
ATOM 17736 N N . VAL A 1 11 ? -9.015 5.039 7.396 1.00 0.00 53 VAL A N 14
ATOM 17737 C CA . VAL A 1 11 ? -9.313 3.718 6.841 1.00 0.00 53 VAL A CA 14
ATOM 17738 C C . VAL A 1 11 ? -8.057 2.845 6.944 1.00 0.00 53 VAL A C 14
ATOM 17739 O O . VAL A 1 11 ? -7.067 3.090 6.251 1.00 0.00 53 VAL A O 14
ATOM 17752 N N . ARG A 1 12 ? -8.095 1.870 7.852 1.00 0.00 54 ARG A N 14
ATOM 17753 C CA . ARG A 1 12 ? -7.029 0.884 8.035 1.00 0.00 54 ARG A CA 14
ATOM 17754 C C . ARG A 1 12 ? -7.463 -0.420 7.350 1.00 0.00 54 ARG A C 14
ATOM 17755 O O . ARG A 1 12 ? -8.403 -1.082 7.799 1.00 0.00 54 ARG A O 14
ATOM 17776 N N . LEU A 1 13 ? -6.793 -0.749 6.240 1.00 0.00 55 LEU A N 14
ATOM 17777 C CA . LEU A 1 13 ? -7.142 -1.886 5.372 1.00 0.00 55 LEU A CA 14
ATOM 17778 C C . LEU A 1 13 ? -5.981 -2.897 5.434 1.00 0.00 55 LEU A C 14
ATOM 17779 O O . LEU A 1 13 ? -4.808 -2.511 5.391 1.00 0.00 55 LEU A O 14
ATOM 17795 N N . PHE A 1 14 ? -6.327 -4.182 5.547 1.00 0.00 56 PHE A N 14
ATOM 17796 C CA . PHE A 1 14 ? -5.367 -5.291 5.681 1.00 0.00 56 PHE A CA 14
ATOM 17797 C C . PHE A 1 14 ? -5.383 -6.082 4.366 1.00 0.00 56 PHE A C 14
ATOM 17798 O O . PHE A 1 14 ? -6.459 -6.428 3.875 1.00 0.00 56 PHE A O 14
ATOM 17815 N N . GLY A 1 15 ? -4.206 -6.376 3.805 1.00 0.00 57 GLY A N 14
ATOM 17816 C CA . GLY A 1 15 ? -4.119 -7.031 2.494 1.00 0.00 57 GLY A CA 14
ATOM 17817 C C . GLY A 1 15 ? -2.754 -7.634 2.246 1.00 0.00 57 GLY A C 14
ATOM 17818 O O . GLY A 1 15 ? -1.901 -7.665 3.144 1.00 0.00 57 GLY A O 14
ATOM 17822 N N . THR A 1 16 ? -2.551 -8.144 1.034 1.00 0.00 58 THR A N 14
ATOM 17823 C CA . THR A 1 16 ? -1.260 -8.645 0.559 1.00 0.00 58 THR A CA 14
ATOM 17824 C C . THR A 1 16 ? -0.937 -7.984 -0.788 1.00 0.00 58 THR A C 14
ATOM 17825 O O . THR A 1 16 ? -1.821 -7.818 -1.636 1.00 0.00 58 THR A O 14
ATOM 17836 N N . VAL A 1 17 ? 0.334 -7.613 -0.968 1.00 0.00 59 VAL A N 14
ATOM 17837 C CA . VAL A 1 17 ? 0.815 -6.893 -2.147 1.00 0.00 59 VAL A CA 14
ATOM 17838 C C . VAL A 1 17 ? 0.970 -7.879 -3.302 1.00 0.00 59 VAL A C 14
ATOM 17839 O O . VAL A 1 17 ? 1.710 -8.866 -3.183 1.00 0.00 59 VAL A O 14
ATOM 17852 N N . ALA A 1 18 ? 0.237 -7.628 -4.393 1.00 0.00 60 ALA A N 14
ATOM 17853 C CA . ALA A 1 18 ? 0.351 -8.421 -5.616 1.00 0.00 60 ALA A CA 14
ATOM 17854 C C . ALA A 1 18 ? 1.735 -8.225 -6.252 1.00 0.00 60 ALA A C 14
ATOM 17855 O O . ALA A 1 18 ? 2.273 -7.105 -6.290 1.00 0.00 60 ALA A O 14
ATOM 17862 N N . ALA A 1 19 ? 2.304 -9.338 -6.726 1.00 0.00 61 ALA A N 14
ATOM 17863 C CA . ALA A 1 19 ? 3.550 -9.339 -7.510 1.00 0.00 61 ALA A CA 14
ATOM 17864 C C . ALA A 1 19 ? 3.259 -8.856 -8.951 1.00 0.00 61 ALA A C 14
ATOM 17865 O O . ALA A 1 19 ? 4.169 -8.464 -9.687 1.00 0.00 61 ALA A O 14
ATOM 17872 N N . ASP A 1 20 ? 1.969 -8.912 -9.332 1.00 0.00 62 ASP A N 14
ATOM 17873 C CA . ASP A 1 20 ? 1.451 -8.329 -10.577 1.00 0.00 62 ASP A CA 14
ATOM 17874 C C . ASP A 1 20 ? 0.863 -6.936 -10.271 1.00 0.00 62 ASP A C 14
ATOM 17875 O O . ASP A 1 20 ? -0.173 -6.834 -9.606 1.00 0.00 62 ASP A O 14
ATOM 17884 N N . GLY A 1 21 ? 1.549 -5.874 -10.732 1.00 0.00 63 GLY A N 14
ATOM 17885 C CA . GLY A 1 21 ? 1.069 -4.493 -10.569 1.00 0.00 63 GLY A CA 14
ATOM 17886 C C . GLY A 1 21 ? 1.695 -3.796 -9.365 1.00 0.00 63 GLY A C 14
ATOM 17887 O O . GLY A 1 21 ? 1.006 -3.447 -8.403 1.00 0.00 63 GLY A O 14
ATOM 17891 N N . LEU A 1 22 ? 3.017 -3.595 -9.429 1.00 0.00 64 LEU A N 14
ATOM 17892 C CA . LEU A 1 22 ? 3.779 -2.840 -8.420 1.00 0.00 64 LEU A CA 14
ATOM 17893 C C . LEU A 1 22 ? 4.743 -1.922 -9.185 1.00 0.00 64 LEU A C 14
ATOM 17894 O O . LEU A 1 22 ? 5.519 -2.397 -10.022 1.00 0.00 64 LEU A O 14
ATOM 17910 N N . THR A 1 23 ? 4.673 -0.609 -8.910 1.00 0.00 65 THR A N 14
ATOM 17911 C CA . THR A 1 23 ? 5.543 0.401 -9.539 1.00 0.00 65 THR A CA 14
ATOM 17912 C C . THR A 1 23 ? 5.827 1.542 -8.552 1.00 0.00 65 THR A C 14
ATOM 17913 O O . THR A 1 23 ? 4.925 1.999 -7.849 1.00 0.00 65 THR A O 14
ATOM 17924 N N . MET A 1 24 ? 7.088 2.009 -8.534 1.00 0.00 66 MET A N 14
ATOM 17925 C CA . MET A 1 24 ? 7.547 3.072 -7.617 1.00 0.00 66 MET A CA 14
ATOM 17926 C C . MET A 1 24 ? 7.180 4.448 -8.207 1.00 0.00 66 MET A C 14
ATOM 17927 O O . MET A 1 24 ? 7.073 4.585 -9.434 1.00 0.00 66 MET A O 14
ATOM 17941 N N . LEU A 1 25 ? 7.000 5.466 -7.350 1.00 0.00 67 LEU A N 14
ATOM 17942 C CA . LEU A 1 25 ? 6.585 6.819 -7.797 1.00 0.00 67 LEU A CA 14
ATOM 17943 C C . LEU A 1 25 ? 7.738 7.537 -8.533 1.00 0.00 67 LEU A C 14
ATOM 17944 O O . LEU A 1 25 ? 8.894 7.462 -8.111 1.00 0.00 67 LEU A O 14
ATOM 17960 N N . ASP A 1 26 ? 7.391 8.225 -9.637 1.00 0.00 68 ASP A N 14
ATOM 17961 C CA . ASP A 1 26 ? 8.364 8.850 -10.562 1.00 0.00 68 ASP A CA 14
ATOM 17962 C C . ASP A 1 26 ? 9.083 10.043 -9.909 1.00 0.00 68 ASP A C 14
ATOM 17963 O O . ASP A 1 26 ? 8.448 11.058 -9.609 1.00 0.00 68 ASP A O 14
ATOM 17972 N N . GLY A 1 27 ? 10.401 9.881 -9.681 1.00 0.00 69 GLY A N 14
ATOM 17973 C CA . GLY A 1 27 ? 11.250 10.932 -9.101 1.00 0.00 69 GLY A CA 14
ATOM 17974 C C . GLY A 1 27 ? 10.809 11.364 -7.701 1.00 0.00 69 GLY A C 14
ATOM 17975 O O . GLY A 1 27 ? 10.987 12.527 -7.320 1.00 0.00 69 GLY A O 14
ATOM 17979 N N . ALA A 1 28 ? 10.215 10.423 -6.943 1.00 0.00 70 ALA A N 14
ATOM 17980 C CA . ALA A 1 28 ? 9.633 10.699 -5.620 1.00 0.00 70 ALA A CA 14
ATOM 17981 C C . ALA A 1 28 ? 9.679 9.426 -4.739 1.00 0.00 70 ALA A C 14
ATOM 17982 O O . ALA A 1 28 ? 9.443 8.325 -5.254 1.00 0.00 70 ALA A O 14
ATOM 17989 N N . PRO A 1 29 ? 10.030 9.554 -3.411 1.00 0.00 71 PRO A N 14
ATOM 17990 C CA . PRO A 1 29 ? 9.963 8.427 -2.446 1.00 0.00 71 PRO A CA 14
ATOM 17991 C C . PRO A 1 29 ? 8.497 8.001 -2.196 1.00 0.00 71 PRO A C 14
ATOM 17992 O O . PRO A 1 29 ? 7.710 8.751 -1.606 1.00 0.00 71 PRO A O 14
ATOM 18003 N N . GLY A 1 30 ? 8.145 6.803 -2.678 1.00 0.00 72 GLY A N 14
ATOM 18004 C CA . GLY A 1 30 ? 6.792 6.273 -2.565 1.00 0.00 72 GLY A CA 14
ATOM 18005 C C . GLY A 1 30 ? 6.565 5.125 -3.529 1.00 0.00 72 GLY A C 14
ATOM 18006 O O . GLY A 1 30 ? 7.444 4.806 -4.340 1.00 0.00 72 GLY A O 14
ATOM 18010 N N . VAL A 1 31 ? 5.367 4.525 -3.473 1.00 0.00 73 VAL A N 14
ATOM 18011 C CA . VAL A 1 31 ? 5.024 3.359 -4.299 1.00 0.00 73 VAL A CA 14
ATOM 18012 C C . VAL A 1 31 ? 3.505 3.281 -4.517 1.00 0.00 73 VAL A C 14
ATOM 18013 O O . VAL A 1 31 ? 2.718 3.578 -3.616 1.00 0.00 73 VAL A O 14
ATOM 18026 N N . ARG A 1 32 ? 3.111 2.940 -5.749 1.00 0.00 74 ARG A N 14
ATOM 18027 C CA . ARG A 1 32 ? 1.745 2.533 -6.079 1.00 0.00 74 ARG A CA 14
ATOM 18028 C C . ARG A 1 32 ? 1.753 1.019 -6.313 1.00 0.00 74 ARG A C 14
ATOM 18029 O O . ARG A 1 32 ? 2.599 0.513 -7.058 1.00 0.00 74 ARG A O 14
ATOM 18050 N N . PHE A 1 33 ? 0.818 0.302 -5.695 1.00 0.00 75 PHE A N 14
ATOM 18051 C CA . PHE A 1 33 ? 0.783 -1.169 -5.752 1.00 0.00 75 PHE A CA 14
ATOM 18052 C C . PHE A 1 33 ? -0.659 -1.680 -5.776 1.00 0.00 75 PHE A C 14
ATOM 18053 O O . PHE A 1 33 ? -1.573 -1.017 -5.281 1.00 0.00 75 PHE A O 14
ATOM 18070 N N . ARG A 1 34 ? -0.831 -2.879 -6.337 1.00 0.00 76 ARG A N 14
ATOM 18071 C CA . ARG A 1 34 ? -2.127 -3.525 -6.506 1.00 0.00 76 ARG A CA 14
ATOM 18072 C C . ARG A 1 34 ? -2.370 -4.412 -5.285 1.00 0.00 76 ARG A C 14
ATOM 18073 O O . ARG A 1 34 ? -1.911 -5.552 -5.216 1.00 0.00 76 ARG A O 14
ATOM 18094 N N . LEU A 1 35 ? -3.020 -3.831 -4.283 1.00 0.00 77 LEU A N 14
ATOM 18095 C CA . LEU A 1 35 ? -3.308 -4.508 -3.027 1.00 0.00 77 LEU A CA 14
ATOM 18096 C C . LEU A 1 35 ? -4.511 -5.451 -3.184 1.00 0.00 77 LEU A C 14
ATOM 18097 O O . LEU A 1 35 ? -5.614 -5.019 -3.535 1.00 0.00 77 LEU A O 14
ATOM 18113 N N . GLU A 1 36 ? -4.262 -6.734 -2.932 1.00 0.00 78 GLU A N 14
ATOM 18114 C CA . GLU A 1 36 ? -5.297 -7.763 -2.870 1.00 0.00 78 GLU A CA 14
ATOM 18115 C C . GLU A 1 36 ? -5.743 -7.882 -1.407 1.00 0.00 78 GLU A C 14
ATOM 18116 O O . GLU A 1 36 ? -4.992 -8.392 -0.572 1.00 0.00 78 GLU A O 14
ATOM 18128 N N . ASP A 1 37 ? -6.937 -7.341 -1.118 1.00 0.00 79 ASP A N 14
ATOM 18129 C CA . ASP A 1 37 ? -7.512 -7.242 0.249 1.00 0.00 79 ASP A CA 14
ATOM 18130 C C . ASP A 1 37 ? -7.663 -8.644 0.898 1.00 0.00 79 ASP A C 14
ATOM 18131 O O . ASP A 1 37 ? -7.980 -9.629 0.222 1.00 0.00 79 ASP A O 14
ATOM 18140 N N . LYS A 1 38 ? -7.401 -8.713 2.208 1.00 0.00 80 LYS A N 14
ATOM 18141 C CA . LYS A 1 38 ? -7.529 -9.941 3.014 1.00 0.00 80 LYS A CA 14
ATOM 18142 C C . LYS A 1 38 ? -9.007 -10.275 3.285 1.00 0.00 80 LYS A C 14
ATOM 18143 O O . LYS A 1 38 ? -9.331 -11.405 3.672 1.00 0.00 80 LYS A O 14
ATOM 18162 N N . ASP A 1 39 ? -9.887 -9.280 3.089 1.00 0.00 81 ASP A N 14
ATOM 18163 C CA . ASP A 1 39 ? -11.343 -9.472 3.139 1.00 0.00 81 ASP A CA 14
ATOM 18164 C C . ASP A 1 39 ? -11.780 -10.371 1.966 1.00 0.00 81 ASP A C 14
ATOM 18165 O O . ASP A 1 39 ? -12.406 -11.421 2.169 1.00 0.00 81 ASP A O 14
ATOM 18174 N N . ASN A 1 40 ? -11.417 -9.945 0.744 1.00 0.00 82 ASN A N 14
ATOM 18175 C CA . ASN A 1 40 ? -11.649 -10.705 -0.499 1.00 0.00 82 ASN A CA 14
ATOM 18176 C C . ASN A 1 40 ? -10.518 -10.403 -1.493 1.00 0.00 82 ASN A C 14
ATOM 18177 O O . ASN A 1 40 ? -10.148 -9.245 -1.679 1.00 0.00 82 ASN A O 14
ATOM 18188 N N . THR A 1 41 ? -9.973 -11.464 -2.124 1.00 0.00 83 THR A N 14
ATOM 18189 C CA . THR A 1 41 ? -8.898 -11.344 -3.136 1.00 0.00 83 THR A CA 14
ATOM 18190 C C . THR A 1 41 ? -9.408 -10.624 -4.409 1.00 0.00 83 THR A C 14
ATOM 18191 O O . THR A 1 41 ? -8.622 -10.014 -5.140 1.00 0.00 83 THR A O 14
ATOM 18202 N N . SER A 1 42 ? -10.738 -10.706 -4.643 1.00 0.00 84 SER A N 14
ATOM 18203 C CA . SER A 1 42 ? -11.420 -9.995 -5.745 1.00 0.00 84 SER A CA 14
ATOM 18204 C C . SER A 1 42 ? -11.282 -8.465 -5.593 1.00 0.00 84 SER A C 14
ATOM 18205 O O . SER A 1 42 ? -11.279 -7.731 -6.593 1.00 0.00 84 SER A O 14
ATOM 18213 N N . LYS A 1 43 ? -11.165 -7.999 -4.334 1.00 0.00 85 LYS A N 14
ATOM 18214 C CA . LYS A 1 43 ? -10.920 -6.585 -4.011 1.00 0.00 85 LYS A CA 14
ATOM 18215 C C . LYS A 1 43 ? -9.457 -6.214 -4.329 1.00 0.00 85 LYS A C 14
ATOM 18216 O O . LYS A 1 43 ? -8.593 -6.207 -3.444 1.00 0.00 85 LYS A O 14
ATOM 18235 N N . THR A 1 44 ? -9.189 -5.976 -5.614 1.00 0.00 86 THR A N 14
ATOM 18236 C CA . THR A 1 44 ? -7.889 -5.510 -6.087 1.00 0.00 86 THR A CA 14
ATOM 18237 C C . THR A 1 44 ? -7.936 -3.977 -6.194 1.00 0.00 86 THR A C 14
ATOM 18238 O O . THR A 1 44 ? -8.471 -3.414 -7.158 1.00 0.00 86 THR A O 14
ATOM 18249 N N . VAL A 1 45 ? -7.402 -3.330 -5.157 1.00 0.00 87 VAL A N 14
ATOM 18250 C CA . VAL A 1 45 ? -7.398 -1.876 -4.999 1.00 0.00 87 VAL A CA 14
ATOM 18251 C C . VAL A 1 45 ? -5.970 -1.372 -5.212 1.00 0.00 87 VAL A C 14
ATOM 18252 O O . VAL A 1 45 ? -5.031 -1.952 -4.674 1.00 0.00 87 VAL A O 14
ATOM 18265 N N . TRP A 1 46 ? -5.807 -0.292 -5.971 1.00 0.00 88 TRP A N 14
ATOM 18266 C CA . TRP A 1 46 ? -4.507 0.351 -6.157 1.00 0.00 88 TRP A CA 14
ATOM 18267 C C . TRP A 1 46 ? -4.313 1.339 -5.019 1.00 0.00 88 TRP A C 14
ATOM 18268 O O . TRP A 1 46 ? -5.219 2.107 -4.713 1.00 0.00 88 TRP A O 14
ATOM 18289 N N . VAL A 1 47 ? -3.157 1.281 -4.368 1.00 0.00 89 VAL A N 14
ATOM 18290 C CA . VAL A 1 47 ? -2.846 2.110 -3.212 1.00 0.00 89 VAL A CA 14
ATOM 18291 C C . VAL A 1 47 ? -1.690 3.040 -3.573 1.00 0.00 89 VAL A C 14
ATOM 18292 O O . VAL A 1 47 ? -0.584 2.582 -3.874 1.00 0.00 89 VAL A O 14
ATOM 18305 N N . LEU A 1 48 ? -1.979 4.349 -3.559 1.00 0.00 90 LEU A N 14
ATOM 18306 C CA . LEU A 1 48 ? -0.999 5.398 -3.826 1.00 0.00 90 LEU A CA 14
ATOM 18307 C C . LEU A 1 48 ? -0.382 5.837 -2.485 1.00 0.00 90 LEU A C 14
ATOM 18308 O O . LEU A 1 48 ? -0.944 6.667 -1.758 1.00 0.00 90 LEU A O 14
ATOM 18324 N N . TYR A 1 49 ? 0.759 5.219 -2.161 1.00 0.00 91 TYR A N 14
ATOM 18325 C CA . TYR A 1 49 ? 1.513 5.487 -0.933 1.00 0.00 91 TYR A CA 14
ATOM 18326 C C . TYR A 1 49 ? 2.572 6.575 -1.187 1.00 0.00 91 TYR A C 14
ATOM 18327 O O . TYR A 1 49 ? 3.504 6.372 -1.973 1.00 0.00 91 TYR A O 14
ATOM 18345 N N . LYS A 1 50 ? 2.388 7.728 -0.534 1.00 0.00 92 LYS A N 14
ATOM 18346 C CA . LYS A 1 50 ? 3.405 8.782 -0.431 1.00 0.00 92 LYS A CA 14
ATOM 18347 C C . LYS A 1 50 ? 4.229 8.532 0.842 1.00 0.00 92 LYS A C 14
ATOM 18348 O O . LYS A 1 50 ? 3.660 8.421 1.934 1.00 0.00 92 LYS A O 14
ATOM 18367 N N . GLY A 1 51 ? 5.549 8.398 0.688 1.00 0.00 93 GLY A N 14
ATOM 18368 C CA . GLY A 1 51 ? 6.451 8.234 1.833 1.00 0.00 93 GLY A CA 14
ATOM 18369 C C . GLY A 1 51 ? 7.598 7.278 1.543 1.00 0.00 93 GLY A C 14
ATOM 18370 O O . GLY A 1 51 ? 7.578 6.570 0.534 1.00 0.00 93 GLY A O 14
ATOM 18374 N N . ALA A 1 52 ? 8.580 7.235 2.457 1.00 0.00 94 ALA A N 14
ATOM 18375 C CA . ALA A 1 52 ? 9.749 6.355 2.341 1.00 0.00 94 ALA A CA 14
ATOM 18376 C C . ALA A 1 52 ? 9.320 4.877 2.451 1.00 0.00 94 ALA A C 14
ATOM 18377 O O . ALA A 1 52 ? 8.722 4.471 3.451 1.00 0.00 94 ALA A O 14
ATOM 18384 N N . VAL A 1 53 ? 9.603 4.109 1.394 1.00 0.00 95 VAL A N 14
ATOM 18385 C CA . VAL A 1 53 ? 9.231 2.690 1.280 1.00 0.00 95 VAL A CA 14
ATOM 18386 C C . VAL A 1 53 ? 10.262 1.804 2.023 1.00 0.00 95 VAL A C 14
ATOM 18387 O O . VAL A 1 53 ? 11.461 1.888 1.722 1.00 0.00 95 VAL A O 14
ATOM 18400 N N . PRO A 1 54 ? 9.819 0.942 2.997 1.00 0.00 96 PRO A N 14
ATOM 18401 C CA . PRO A 1 54 ? 10.733 0.062 3.765 1.00 0.00 96 PRO A CA 14
ATOM 18402 C C . PRO A 1 54 ? 11.218 -1.157 2.936 1.00 0.00 96 PRO A C 14
ATOM 18403 O O . PRO A 1 54 ? 10.543 -1.576 1.984 1.00 0.00 96 PRO A O 14
ATOM 18414 N N . ASP A 1 55 ? 12.394 -1.715 3.311 1.00 0.00 97 ASP A N 14
ATOM 18415 C CA . ASP A 1 55 ? 13.012 -2.894 2.626 1.00 0.00 97 ASP A CA 14
ATOM 18416 C C . ASP A 1 55 ? 12.156 -4.166 2.779 1.00 0.00 97 ASP A C 14
ATOM 18417 O O . ASP A 1 55 ? 12.275 -5.106 1.983 1.00 0.00 97 ASP A O 14
ATOM 18426 N N . THR A 1 56 ? 11.310 -4.177 3.819 1.00 0.00 98 THR A N 14
ATOM 18427 C CA . THR A 1 56 ? 10.377 -5.278 4.094 1.00 0.00 98 THR A CA 14
ATOM 18428 C C . THR A 1 56 ? 9.186 -5.265 3.102 1.00 0.00 98 THR A C 14
ATOM 18429 O O . THR A 1 56 ? 8.559 -6.301 2.869 1.00 0.00 98 THR A O 14
ATOM 18440 N N . PHE A 1 57 ? 8.877 -4.081 2.526 1.00 0.00 99 PHE A N 14
ATOM 18441 C CA . PHE A 1 57 ? 7.874 -3.960 1.453 1.00 0.00 99 PHE A CA 14
ATOM 18442 C C . PHE A 1 57 ? 8.463 -4.535 0.154 1.00 0.00 99 PHE A C 14
ATOM 18443 O O . PHE A 1 57 ? 9.378 -3.952 -0.438 1.00 0.00 99 PHE A O 14
ATOM 18460 N N . LYS A 1 58 ? 7.930 -5.680 -0.262 1.00 0.00 100 LYS A N 14
ATOM 18461 C CA . LYS A 1 58 ? 8.351 -6.389 -1.479 1.00 0.00 100 LYS A CA 14
ATOM 18462 C C . LYS A 1 58 ? 7.112 -6.993 -2.194 1.00 0.00 100 LYS A C 14
ATOM 18463 O O . LYS A 1 58 ? 6.053 -7.132 -1.571 1.00 0.00 100 LYS A O 14
ATOM 18482 N N . PRO A 1 59 ? 7.200 -7.324 -3.528 1.00 0.00 101 PRO A N 14
ATOM 18483 C CA . PRO A 1 59 ? 6.092 -7.981 -4.266 1.00 0.00 101 PRO A CA 14
ATOM 18484 C C . PRO A 1 59 ? 5.782 -9.385 -3.695 1.00 0.00 101 PRO A C 14
ATOM 18485 O O . PRO A 1 59 ? 6.509 -10.349 -3.951 1.00 0.00 101 PRO A O 14
ATOM 18496 N N . GLY A 1 60 ? 4.723 -9.468 -2.867 1.00 0.00 102 GLY A N 14
ATOM 18497 C CA . GLY A 1 60 ? 4.336 -10.720 -2.206 1.00 0.00 102 GLY A CA 14
ATOM 18498 C C . GLY A 1 60 ? 4.242 -10.596 -0.690 1.00 0.00 102 GLY A C 14
ATOM 18499 O O . GLY A 1 60 ? 3.733 -11.513 -0.031 1.00 0.00 102 GLY A O 14
ATOM 18503 N N . VAL A 1 61 ? 4.736 -9.472 -0.124 1.00 0.00 103 VAL A N 14
ATOM 18504 C CA . VAL A 1 61 ? 4.642 -9.209 1.330 1.00 0.00 103 VAL A CA 14
ATOM 18505 C C . VAL A 1 61 ? 3.186 -8.873 1.709 1.00 0.00 103 VAL A C 14
ATOM 18506 O O . VAL A 1 61 ? 2.442 -8.302 0.908 1.00 0.00 103 VAL A O 14
ATOM 18519 N N . GLU A 1 62 ? 2.773 -9.261 2.916 1.00 0.00 104 GLU A N 14
ATOM 18520 C CA . GLU A 1 62 ? 1.493 -8.837 3.484 1.00 0.00 104 GLU A CA 14
ATOM 18521 C C . GLU A 1 62 ? 1.684 -7.433 4.078 1.00 0.00 104 GLU A C 14
ATOM 18522 O O . GLU A 1 62 ? 2.723 -7.179 4.695 1.00 0.00 104 GLU A O 14
ATOM 18534 N N . VAL A 1 63 ? 0.729 -6.508 3.850 1.00 0.00 105 VAL A N 14
ATOM 18535 C CA . VAL A 1 63 ? 0.783 -5.135 4.415 1.00 0.00 105 VAL A CA 14
ATOM 18536 C C . VAL A 1 63 ? -0.524 -4.764 5.132 1.00 0.00 105 VAL A C 14
ATOM 18537 O O . VAL A 1 63 ? -1.543 -5.458 5.043 1.00 0.00 105 VAL A O 14
ATOM 18550 N N . ILE A 1 64 ? -0.427 -3.633 5.835 1.00 0.00 106 ILE A N 14
ATOM 18551 C CA . ILE A 1 64 ? -1.512 -2.963 6.549 1.00 0.00 106 ILE A CA 14
ATOM 18552 C C . ILE A 1 64 ? -1.365 -1.464 6.229 1.00 0.00 106 ILE A C 14
ATOM 18553 O O . ILE A 1 64 ? -0.409 -0.816 6.684 1.00 0.00 106 ILE A O 14
ATOM 18569 N N . ILE A 1 65 ? -2.276 -0.939 5.404 1.00 0.00 107 ILE A N 14
ATOM 18570 C CA . ILE A 1 65 ? -2.266 0.468 4.953 1.00 0.00 107 ILE A CA 14
ATOM 18571 C C . ILE A 1 65 ? -3.243 1.290 5.814 1.00 0.00 107 ILE A C 14
ATOM 18572 O O . ILE A 1 65 ? -4.228 0.750 6.334 1.00 0.00 107 ILE A O 14
ATOM 18588 N N . GLU A 1 66 ? -2.932 2.580 6.000 1.00 0.00 108 GLU A N 14
ATOM 18589 C CA . GLU A 1 66 ? -3.794 3.534 6.712 1.00 0.00 108 GLU A CA 14
ATOM 18590 C C . GLU A 1 66 ? -3.850 4.833 5.897 1.00 0.00 108 GLU A C 14
ATOM 18591 O O . GLU A 1 66 ? -2.834 5.247 5.321 1.00 0.00 108 GLU A O 14
ATOM 18603 N N . GLY A 1 67 ? -5.042 5.442 5.820 1.00 0.00 109 GLY A N 14
ATOM 18604 C CA . GLY A 1 67 ? -5.222 6.719 5.130 1.00 0.00 109 GLY A CA 14
ATOM 18605 C C . GLY A 1 67 ? -6.687 7.000 4.838 1.00 0.00 109 GLY A C 14
ATOM 18606 O O . GLY A 1 67 ? -7.498 7.063 5.767 1.00 0.00 109 GLY A O 14
ATOM 18610 N N . GLY A 1 68 ? -7.026 7.166 3.552 1.00 0.00 110 GLY A N 14
ATOM 18611 C CA . GLY A 1 68 ? -8.405 7.394 3.134 1.00 0.00 110 GLY A CA 14
ATOM 18612 C C . GLY A 1 68 ? -8.568 7.339 1.628 1.00 0.00 110 GLY A C 14
ATOM 18613 O O . GLY A 1 68 ? -7.580 7.311 0.883 1.00 0.00 110 GLY A O 14
ATOM 18617 N N . LEU A 1 69 ? -9.825 7.305 1.186 1.00 0.00 111 LEU A N 14
ATOM 18618 C CA . LEU A 1 69 ? -10.192 7.296 -0.232 1.00 0.00 111 LEU A CA 14
ATOM 18619 C C . LEU A 1 69 ? -11.039 8.545 -0.524 1.00 0.00 111 LEU A C 14
ATOM 18620 O O . LEU A 1 69 ? -12.230 8.584 -0.194 1.00 0.00 111 LEU A O 14
ATOM 18636 N N . ALA A 1 70 ? -10.406 9.570 -1.115 1.00 0.00 112 ALA A N 14
ATOM 18637 C CA . ALA A 1 70 ? -11.059 10.862 -1.385 1.00 0.00 112 ALA A CA 14
ATOM 18638 C C . ALA A 1 70 ? -11.875 10.778 -2.692 1.00 0.00 112 ALA A C 14
ATOM 18639 O O . ALA A 1 70 ? -11.350 10.277 -3.689 1.00 0.00 112 ALA A O 14
ATOM 18646 N N . PRO A 1 71 ? -13.184 11.217 -2.689 1.00 0.00 113 PRO A N 14
ATOM 18647 C CA . PRO A 1 71 ? -14.007 11.368 -3.924 1.00 0.00 113 PRO A CA 14
ATOM 18648 C C . PRO A 1 71 ? -13.266 12.150 -5.035 1.00 0.00 113 PRO A C 14
ATOM 18649 O O . PRO A 1 71 ? -13.195 13.383 -5.005 1.00 0.00 113 PRO A O 14
ATOM 18660 N N . GLY A 1 72 ? -12.664 11.391 -5.957 1.00 0.00 114 GLY A N 14
ATOM 18661 C CA . GLY A 1 72 ? -11.796 11.929 -7.004 1.00 0.00 114 GLY A CA 14
ATOM 18662 C C . GLY A 1 72 ? -10.703 10.929 -7.327 1.00 0.00 114 GLY A C 14
ATOM 18663 O O . GLY A 1 72 ? -10.503 10.551 -8.484 1.00 0.00 114 GLY A O 14
ATOM 18667 N N . GLU A 1 73 ? -10.009 10.483 -6.268 1.00 0.00 115 GLU A N 14
ATOM 18668 C CA . GLU A 1 73 ? -9.002 9.420 -6.346 1.00 0.00 115 GLU A CA 14
ATOM 18669 C C . GLU A 1 73 ? -9.685 8.043 -6.247 1.00 0.00 115 GLU A C 14
ATOM 18670 O O . GLU A 1 73 ? -10.351 7.744 -5.253 1.00 0.00 115 GLU A O 14
ATOM 18682 N N . ASP A 1 74 ? -9.542 7.235 -7.311 1.00 0.00 116 ASP A N 14
ATOM 18683 C CA . ASP A 1 74 ? -9.913 5.801 -7.301 1.00 0.00 116 ASP A CA 14
ATOM 18684 C C . ASP A 1 74 ? -8.881 5.003 -6.473 1.00 0.00 116 ASP A C 14
ATOM 18685 O O . ASP A 1 74 ? -9.198 3.970 -5.875 1.00 0.00 116 ASP A O 14
ATOM 18694 N N . THR A 1 75 ? -7.657 5.554 -6.421 1.00 0.00 117 THR A N 14
ATOM 18695 C CA . THR A 1 75 ? -6.518 4.954 -5.712 1.00 0.00 117 THR A CA 14
ATOM 18696 C C . THR A 1 75 ? -6.548 5.386 -4.230 1.00 0.00 117 THR A C 14
ATOM 18697 O O . THR A 1 75 ? -6.909 6.528 -3.914 1.00 0.00 117 THR A O 14
ATOM 18708 N N . PHE A 1 76 ? -6.202 4.451 -3.335 1.00 0.00 118 PHE A N 14
ATOM 18709 C CA . PHE A 1 76 ? -6.227 4.675 -1.886 1.00 0.00 118 PHE A CA 14
ATOM 18710 C C . PHE A 1 76 ? -5.011 5.519 -1.471 1.00 0.00 118 PHE A C 14
ATOM 18711 O O . PHE A 1 76 ? -3.866 5.092 -1.639 1.00 0.00 118 PHE A O 14
ATOM 18728 N N . LYS A 1 77 ? -5.278 6.703 -0.923 1.00 0.00 119 LYS A N 14
ATOM 18729 C CA . LYS A 1 77 ? -4.253 7.636 -0.439 1.00 0.00 119 LYS A CA 14
ATOM 18730 C C . LYS A 1 77 ? -3.703 7.137 0.913 1.00 0.00 119 LYS A C 14
ATOM 18731 O O . LYS A 1 77 ? -4.339 7.345 1.957 1.00 0.00 119 LYS A O 14
ATOM 18750 N N . ALA A 1 78 ? -2.556 6.432 0.885 1.00 0.00 120 ALA A N 14
ATOM 18751 C CA . ALA A 1 78 ? -1.933 5.861 2.094 1.00 0.00 120 ALA A CA 14
ATOM 18752 C C . ALA A 1 78 ? -0.976 6.875 2.739 1.00 0.00 120 ALA A C 14
ATOM 18753 O O . ALA A 1 78 ? 0.040 7.256 2.137 1.00 0.00 120 ALA A O 14
ATOM 18760 N N . ARG A 1 79 ? -1.334 7.328 3.958 1.00 0.00 121 ARG A N 14
ATOM 18761 C CA . ARG A 1 79 ? -0.493 8.224 4.773 1.00 0.00 121 ARG A CA 14
ATOM 18762 C C . ARG A 1 79 ? 0.635 7.434 5.469 1.00 0.00 121 ARG A C 14
ATOM 18763 O O . ARG A 1 79 ? 1.748 7.940 5.629 1.00 0.00 121 ARG A O 14
ATOM 18784 N N . THR A 1 80 ? 0.337 6.186 5.866 1.00 0.0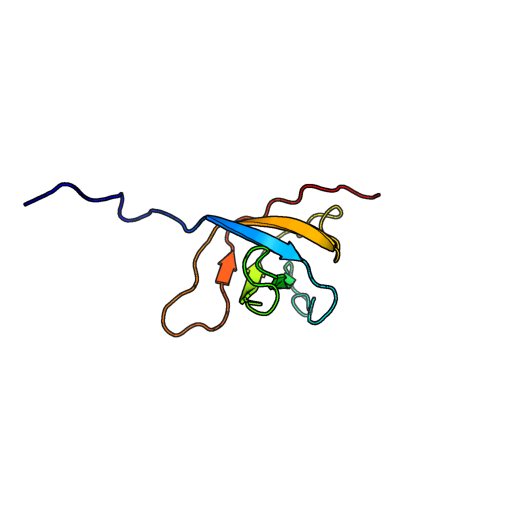0 122 THR A N 14
ATOM 18785 C CA . THR A 1 80 ? 1.280 5.306 6.583 1.00 0.00 122 THR A CA 14
ATOM 18786 C C . THR A 1 80 ? 1.175 3.871 6.024 1.00 0.00 122 THR A C 14
ATOM 18787 O O . THR A 1 80 ? 0.088 3.429 5.619 1.00 0.00 122 THR A O 14
ATOM 18798 N N . LEU A 1 81 ? 2.320 3.160 6.008 1.00 0.00 123 LEU A N 14
ATOM 18799 C CA . LEU A 1 81 ? 2.449 1.802 5.437 1.00 0.00 123 LEU A CA 14
ATOM 18800 C C . LEU A 1 81 ? 3.279 0.924 6.381 1.00 0.00 123 LEU A C 14
ATOM 18801 O O . LEU A 1 81 ? 4.487 1.138 6.546 1.00 0.00 123 LEU A O 14
ATOM 18817 N N . MET A 1 82 ? 2.623 -0.065 6.986 1.00 0.00 124 MET A N 14
ATOM 18818 C CA . MET A 1 82 ? 3.263 -1.040 7.874 1.00 0.00 124 MET A CA 14
ATOM 18819 C C . MET A 1 82 ? 3.008 -2.439 7.326 1.00 0.00 124 MET A C 14
ATOM 18820 O O . MET A 1 82 ? 1.859 -2.856 7.205 1.00 0.00 124 MET A O 14
ATOM 18834 N N . THR A 1 83 ? 4.081 -3.157 7.005 1.00 0.00 125 THR A N 14
ATOM 18835 C CA . THR A 1 83 ? 3.996 -4.543 6.549 1.00 0.00 125 THR A CA 14
ATOM 18836 C C . THR A 1 83 ? 3.623 -5.456 7.738 1.00 0.00 125 THR A C 14
ATOM 18837 O O . THR A 1 83 ? 3.981 -5.171 8.886 1.00 0.00 125 THR A O 14
ATOM 18848 N N . LYS A 1 84 ? 2.867 -6.525 7.466 1.00 0.00 126 LYS A N 14
ATOM 18849 C CA . LYS A 1 84 ? 2.525 -7.538 8.479 1.00 0.00 126 LYS A CA 14
ATOM 18850 C C . LYS A 1 84 ? 3.791 -8.313 8.883 1.00 0.00 126 LYS A C 14
ATOM 18851 O O . LYS A 1 84 ? 3.955 -8.695 10.040 1.00 0.00 126 LYS A O 14
ATOM 18870 N N . CYS A 1 85 ? 4.680 -8.519 7.895 1.00 0.00 127 CYS A N 14
ATOM 18871 C CA . CYS A 1 85 ? 6.010 -9.101 8.104 1.00 0.00 127 CYS A CA 14
ATOM 18872 C C . CYS A 1 85 ? 6.967 -8.003 8.665 1.00 0.00 127 CYS A C 14
ATOM 18873 O O . CYS A 1 85 ? 7.341 -7.098 7.921 1.00 0.00 127 CYS A O 14
ATOM 18881 N N . PRO A 1 86 ? 7.362 -8.034 9.979 1.00 0.00 128 PRO A N 14
ATOM 18882 C CA . PRO A 1 86 ? 8.225 -6.987 10.571 1.00 0.00 128 PRO A CA 14
ATOM 18883 C C . PRO A 1 86 ? 9.730 -7.213 10.258 1.00 0.00 128 PRO A C 14
ATOM 18884 O O . PRO A 1 86 ? 10.266 -8.312 10.467 1.00 0.00 128 PRO A O 14
ATOM 18895 N N . LEU A 1 87 ? 10.386 -6.161 9.738 1.00 0.00 129 LEU A N 14
ATOM 18896 C CA . LEU A 1 87 ? 11.822 -6.171 9.357 1.00 0.00 129 LEU A CA 14
ATOM 18897 C C . LEU A 1 87 ? 12.288 -4.708 9.154 1.00 0.00 129 LEU A C 14
ATOM 18898 O O . LEU A 1 87 ? 13.192 -4.415 8.371 1.00 0.00 129 LEU A O 14
ATOM 18914 N N . GLU A 1 88 ? 11.651 -3.792 9.896 1.00 0.00 130 GLU A N 14
ATOM 18915 C CA . GLU A 1 88 ? 11.896 -2.343 9.786 1.00 0.00 130 GLU A CA 14
ATOM 18916 C C . GLU A 1 88 ? 13.239 -1.973 10.476 1.00 0.00 130 GLU A C 14
ATOM 18917 O O . GLU A 1 88 ? 14.176 -1.538 9.771 1.00 0.00 130 GLU A O 14
ATOM 18929 N N . MET A 1 1 ? -23.840 13.383 -5.301 1.00 0.00 43 MET A N 15
ATOM 18930 C CA . MET A 1 1 ? -24.830 12.280 -5.214 1.00 0.00 43 MET A CA 15
ATOM 18931 C C . MET A 1 1 ? -24.699 11.574 -3.858 1.00 0.00 43 MET A C 15
ATOM 18932 O O . MET A 1 1 ? -25.692 11.394 -3.140 1.00 0.00 43 MET A O 15
ATOM 18948 N N . ALA A 1 2 ? -23.453 11.195 -3.513 1.00 0.00 44 ALA A N 15
ATOM 18949 C CA . ALA A 1 2 ? -23.127 10.476 -2.267 1.00 0.00 44 ALA A CA 15
ATOM 18950 C C . ALA A 1 2 ? -23.059 11.441 -1.065 1.00 0.00 44 ALA A C 15
ATOM 18951 O O . ALA A 1 2 ? -23.389 12.634 -1.188 1.00 0.00 44 ALA A O 15
ATOM 18958 N N . THR A 1 3 ? -22.645 10.911 0.102 1.00 0.00 45 THR A N 15
ATOM 18959 C CA . THR A 1 3 ? -22.424 11.708 1.324 1.00 0.00 45 THR A CA 15
ATOM 18960 C C . THR A 1 3 ? -20.916 11.709 1.694 1.00 0.00 45 THR A C 15
ATOM 18961 O O . THR A 1 3 ? -20.439 10.822 2.412 1.00 0.00 45 THR A O 15
ATOM 18972 N N . PRO A 1 4 ? -20.110 12.695 1.160 1.00 0.00 46 PRO A N 15
ATOM 18973 C CA . PRO A 1 4 ? -18.678 12.819 1.494 1.00 0.00 46 PRO A CA 15
ATOM 18974 C C . PRO A 1 4 ? -18.493 13.393 2.907 1.00 0.00 46 PRO A C 15
ATOM 18975 O O . PRO A 1 4 ? -18.897 14.530 3.173 1.00 0.00 46 PRO A O 15
ATOM 18986 N N . GLN A 1 5 ? -17.916 12.586 3.805 1.00 0.00 47 GLN A N 15
ATOM 18987 C CA . GLN A 1 5 ? -17.550 13.028 5.169 1.00 0.00 47 GLN A CA 15
ATOM 18988 C C . GLN A 1 5 ? -16.261 13.885 5.119 1.00 0.00 47 GLN A C 15
ATOM 18989 O O . GLN A 1 5 ? -15.725 14.161 4.030 1.00 0.00 47 GLN A O 15
ATOM 19003 N N . ASP A 1 6 ? -15.774 14.308 6.300 1.00 0.00 48 ASP A N 15
ATOM 19004 C CA . ASP A 1 6 ? -14.484 15.000 6.429 1.00 0.00 48 ASP A CA 15
ATOM 19005 C C . ASP A 1 6 ? -13.331 14.026 6.109 1.00 0.00 48 ASP A C 15
ATOM 19006 O O . ASP A 1 6 ? -13.259 12.932 6.678 1.00 0.00 48 ASP A O 15
ATOM 19015 N N . LYS A 1 7 ? -12.447 14.437 5.180 1.00 0.00 49 LYS A N 15
ATOM 19016 C CA . LYS A 1 7 ? -11.280 13.640 4.746 1.00 0.00 49 LYS A CA 15
ATOM 19017 C C . LYS A 1 7 ? -10.155 13.657 5.807 1.00 0.00 49 LYS A C 15
ATOM 19018 O O . LYS A 1 7 ? -9.133 12.986 5.642 1.00 0.00 49 LYS A O 15
ATOM 19037 N N . LEU A 1 8 ? -10.362 14.428 6.897 1.00 0.00 50 LEU A N 15
ATOM 19038 C CA . LEU A 1 8 ? -9.500 14.407 8.093 1.00 0.00 50 LEU A CA 15
ATOM 19039 C C . LEU A 1 8 ? -9.877 13.213 8.998 1.00 0.00 50 LEU A C 15
ATOM 19040 O O . LEU A 1 8 ? -10.292 13.379 10.154 1.00 0.00 50 LEU A O 15
ATOM 19056 N N . HIS A 1 9 ? -9.750 12.007 8.423 1.00 0.00 51 HIS A N 15
ATOM 19057 C CA . HIS A 1 9 ? -9.972 10.712 9.093 1.00 0.00 51 HIS A CA 15
ATOM 19058 C C . HIS A 1 9 ? -8.980 9.695 8.509 1.00 0.00 51 HIS A C 15
ATOM 19059 O O . HIS A 1 9 ? -8.550 9.831 7.357 1.00 0.00 51 HIS A O 15
ATOM 19074 N N . THR A 1 10 ? -8.630 8.680 9.306 1.00 0.00 52 THR A N 15
ATOM 19075 C CA . THR A 1 10 ? -7.717 7.606 8.897 1.00 0.00 52 THR A CA 15
ATOM 19076 C C . THR A 1 10 ? -8.500 6.308 8.656 1.00 0.00 52 THR A C 15
ATOM 19077 O O . THR A 1 10 ? -9.192 5.810 9.552 1.00 0.00 52 THR A O 15
ATOM 19088 N N . VAL A 1 11 ? -8.390 5.781 7.430 1.00 0.00 53 VAL A N 15
ATOM 19089 C CA . VAL A 1 11 ? -9.034 4.530 7.030 1.00 0.00 53 VAL A CA 15
ATOM 19090 C C . VAL A 1 11 ? -7.979 3.419 7.096 1.00 0.00 53 VAL A C 15
ATOM 19091 O O . VAL A 1 11 ? -6.953 3.498 6.413 1.00 0.00 53 VAL A O 15
ATOM 19104 N N . ARG A 1 12 ? -8.207 2.417 7.951 1.00 0.00 54 ARG A N 15
ATOM 19105 C CA . ARG A 1 12 ? -7.277 1.292 8.132 1.00 0.00 54 ARG A CA 15
ATOM 19106 C C . ARG A 1 12 ? -7.679 0.153 7.180 1.00 0.00 54 ARG A C 15
ATOM 19107 O O . ARG A 1 12 ? -8.811 -0.338 7.243 1.00 0.00 54 ARG A O 15
ATOM 19128 N N . LEU A 1 13 ? -6.758 -0.259 6.299 1.00 0.00 55 LEU A N 15
ATOM 19129 C CA . LEU A 1 13 ? -7.028 -1.279 5.257 1.00 0.00 55 LEU A CA 15
ATOM 19130 C C . LEU A 1 13 ? -5.905 -2.348 5.324 1.00 0.00 55 LEU A C 15
ATOM 19131 O O . LEU A 1 13 ? -4.732 -2.020 5.522 1.00 0.00 55 LEU A O 15
ATOM 19147 N N . PHE A 1 14 ? -6.290 -3.628 5.187 1.00 0.00 56 PHE A N 15
ATOM 19148 C CA . PHE A 1 14 ? -5.379 -4.793 5.313 1.00 0.00 56 PHE A CA 15
ATOM 19149 C C . PHE A 1 14 ? -5.374 -5.601 3.996 1.00 0.00 56 PHE A C 15
ATOM 19150 O O . PHE A 1 14 ? -6.357 -5.560 3.240 1.00 0.00 56 PHE A O 15
ATOM 19167 N N . GLY A 1 15 ? -4.274 -6.331 3.732 1.00 0.00 57 GLY A N 15
ATOM 19168 C CA . GLY A 1 15 ? -4.215 -7.260 2.593 1.00 0.00 57 GLY A CA 15
ATOM 19169 C C . GLY A 1 15 ? -2.794 -7.667 2.233 1.00 0.00 57 GLY A C 15
ATOM 19170 O O . GLY A 1 15 ? -1.896 -7.623 3.082 1.00 0.00 57 GLY A O 15
ATOM 19174 N N . THR A 1 16 ? -2.594 -8.068 0.965 1.00 0.00 58 THR A N 15
ATOM 19175 C CA . THR A 1 16 ? -1.276 -8.460 0.426 1.00 0.00 58 THR A CA 15
ATOM 19176 C C . THR A 1 16 ? -0.950 -7.613 -0.817 1.00 0.00 58 THR A C 15
ATOM 19177 O O . THR A 1 16 ? -1.854 -7.268 -1.592 1.00 0.00 58 THR A O 15
ATOM 19188 N N . VAL A 1 17 ? 0.336 -7.292 -0.993 1.00 0.00 59 VAL A N 15
ATOM 19189 C CA . VAL A 1 17 ? 0.833 -6.557 -2.160 1.00 0.00 59 VAL A CA 15
ATOM 19190 C C . VAL A 1 17 ? 1.131 -7.554 -3.285 1.00 0.00 59 VAL A C 15
ATOM 19191 O O . VAL A 1 17 ? 1.950 -8.475 -3.107 1.00 0.00 59 VAL A O 15
ATOM 19204 N N . ALA A 1 18 ? 0.448 -7.367 -4.424 1.00 0.00 60 ALA A N 15
ATOM 19205 C CA . ALA A 1 18 ? 0.629 -8.201 -5.616 1.00 0.00 60 ALA A CA 15
ATOM 19206 C C . ALA A 1 18 ? 1.926 -7.835 -6.352 1.00 0.00 60 ALA A C 15
ATOM 19207 O O . ALA A 1 18 ? 2.434 -6.710 -6.226 1.00 0.00 60 ALA A O 15
ATOM 19214 N N . ALA A 1 19 ? 2.438 -8.800 -7.129 1.00 0.00 61 ALA A N 15
ATOM 19215 C CA . ALA A 1 19 ? 3.637 -8.610 -7.962 1.00 0.00 61 ALA A CA 15
ATOM 19216 C C . ALA A 1 19 ? 3.273 -7.875 -9.270 1.00 0.00 61 ALA A C 15
ATOM 19217 O O . ALA A 1 19 ? 4.149 -7.336 -9.956 1.00 0.00 61 ALA A O 15
ATOM 19224 N N . ASP A 1 20 ? 1.969 -7.874 -9.601 1.00 0.00 62 ASP A N 15
ATOM 19225 C CA . ASP A 1 20 ? 1.437 -7.204 -10.798 1.00 0.00 62 ASP A CA 15
ATOM 19226 C C . ASP A 1 20 ? 1.220 -5.710 -10.525 1.00 0.00 62 ASP A C 15
ATOM 19227 O O . ASP A 1 20 ? 0.601 -5.340 -9.520 1.00 0.00 62 ASP A O 15
ATOM 19236 N N . GLY A 1 21 ? 1.781 -4.869 -11.404 1.00 0.00 63 GLY A N 15
ATOM 19237 C CA . GLY A 1 21 ? 1.532 -3.428 -11.394 1.00 0.00 63 GLY A CA 15
ATOM 19238 C C . GLY A 1 21 ? 2.256 -2.672 -10.290 1.00 0.00 63 GLY A C 15
ATOM 19239 O O . GLY A 1 21 ? 2.000 -1.474 -10.092 1.00 0.00 63 GLY A O 15
ATOM 19243 N N . LEU A 1 22 ? 3.158 -3.363 -9.570 1.00 0.00 64 LEU A N 15
ATOM 19244 C CA . LEU A 1 22 ? 3.950 -2.752 -8.499 1.00 0.00 64 LEU A CA 15
ATOM 19245 C C . LEU A 1 22 ? 4.953 -1.776 -9.156 1.00 0.00 64 LEU A C 15
ATOM 19246 O O . LEU A 1 22 ? 5.929 -2.196 -9.782 1.00 0.00 64 LEU A O 15
ATOM 19262 N N . THR A 1 23 ? 4.640 -0.485 -9.050 1.00 0.00 65 THR A N 15
ATOM 19263 C CA . THR A 1 23 ? 5.434 0.608 -9.607 1.00 0.00 65 THR A CA 15
ATOM 19264 C C . THR A 1 23 ? 5.961 1.479 -8.455 1.00 0.00 65 THR A C 15
ATOM 19265 O O . THR A 1 23 ? 5.174 2.125 -7.775 1.00 0.00 65 THR A O 15
ATOM 19276 N N . MET A 1 24 ? 7.284 1.497 -8.246 1.00 0.00 66 MET A N 15
ATOM 19277 C CA . MET A 1 24 ? 7.908 2.342 -7.211 1.00 0.00 66 MET A CA 15
ATOM 19278 C C . MET A 1 24 ? 8.222 3.698 -7.843 1.00 0.00 66 MET A C 15
ATOM 19279 O O . MET A 1 24 ? 8.691 3.752 -8.986 1.00 0.00 66 MET A O 15
ATOM 19293 N N . LEU A 1 25 ? 7.931 4.782 -7.112 1.00 0.00 67 LEU A N 15
ATOM 19294 C CA . LEU A 1 25 ? 8.060 6.150 -7.633 1.00 0.00 67 LEU A CA 15
ATOM 19295 C C . LEU A 1 25 ? 9.547 6.495 -7.855 1.00 0.00 67 LEU A C 15
ATOM 19296 O O . LEU A 1 25 ? 10.374 6.266 -6.974 1.00 0.00 67 LEU A O 15
ATOM 19312 N N . ASP A 1 26 ? 9.881 6.983 -9.064 1.00 0.00 68 ASP A N 15
ATOM 19313 C CA . ASP A 1 26 ? 11.270 7.294 -9.461 1.00 0.00 68 ASP A CA 15
ATOM 19314 C C . ASP A 1 26 ? 11.574 8.766 -9.131 1.00 0.00 68 ASP A C 15
ATOM 19315 O O . ASP A 1 26 ? 10.988 9.681 -9.717 1.00 0.00 68 ASP A O 15
ATOM 19324 N N . GLY A 1 27 ? 12.477 8.974 -8.151 1.00 0.00 69 GLY A N 15
ATOM 19325 C CA . GLY A 1 27 ? 12.804 10.311 -7.639 1.00 0.00 69 GLY A CA 15
ATOM 19326 C C . GLY A 1 27 ? 12.083 10.614 -6.326 1.00 0.00 69 GLY A C 15
ATOM 19327 O O . GLY A 1 27 ? 12.601 11.359 -5.483 1.00 0.00 69 GLY A O 15
ATOM 19331 N N . ALA A 1 28 ? 10.884 10.032 -6.155 1.00 0.00 70 ALA A N 15
ATOM 19332 C CA . ALA A 1 28 ? 10.084 10.149 -4.919 1.00 0.00 70 ALA A CA 15
ATOM 19333 C C . ALA A 1 28 ? 10.198 8.840 -4.102 1.00 0.00 70 ALA A C 15
ATOM 19334 O O . ALA A 1 28 ? 10.201 7.762 -4.693 1.00 0.00 70 ALA A O 15
ATOM 19341 N N . PRO A 1 29 ? 10.268 8.896 -2.729 1.00 0.00 71 PRO A N 15
ATOM 19342 C CA . PRO A 1 29 ? 10.481 7.698 -1.875 1.00 0.00 71 PRO A CA 15
ATOM 19343 C C . PRO A 1 29 ? 9.223 6.825 -1.689 1.00 0.00 71 PRO A C 15
ATOM 19344 O O . PRO A 1 29 ? 9.249 5.876 -0.903 1.00 0.00 71 PRO A O 15
ATOM 19355 N N . GLY A 1 30 ? 8.138 7.161 -2.409 1.00 0.00 72 GLY A N 15
ATOM 19356 C CA . GLY A 1 30 ? 6.853 6.461 -2.286 1.00 0.00 72 GLY A CA 15
ATOM 19357 C C . GLY A 1 30 ? 6.714 5.276 -3.242 1.00 0.00 72 GLY A C 15
ATOM 19358 O O . GLY A 1 30 ? 7.683 4.883 -3.909 1.00 0.00 72 GLY A O 15
ATOM 19362 N N . VAL A 1 31 ? 5.493 4.717 -3.316 1.00 0.00 73 VAL A N 15
ATOM 19363 C CA . VAL A 1 31 ? 5.176 3.569 -4.185 1.00 0.00 73 VAL A CA 15
ATOM 19364 C C . VAL A 1 31 ? 3.678 3.560 -4.553 1.00 0.00 73 VAL A C 15
ATOM 19365 O O . VAL A 1 31 ? 2.845 4.134 -3.851 1.00 0.00 73 VAL A O 15
ATOM 19378 N N . ARG A 1 32 ? 3.372 2.943 -5.694 1.00 0.00 74 ARG A N 15
ATOM 19379 C CA . ARG A 1 32 ? 2.026 2.527 -6.077 1.00 0.00 74 ARG A CA 15
ATOM 19380 C C . ARG A 1 32 ? 2.048 1.005 -6.318 1.00 0.00 74 ARG A C 15
ATOM 19381 O O . ARG A 1 32 ? 2.994 0.473 -6.900 1.00 0.00 74 ARG A O 15
ATOM 19402 N N . PHE A 1 33 ? 1.014 0.321 -5.853 1.00 0.00 75 PHE A N 15
ATOM 19403 C CA . PHE A 1 33 ? 0.867 -1.137 -5.990 1.00 0.00 75 PHE A CA 15
ATOM 19404 C C . PHE A 1 33 ? -0.621 -1.469 -6.028 1.00 0.00 75 PHE A C 15
ATOM 19405 O O . PHE A 1 33 ? -1.449 -0.576 -5.877 1.00 0.00 75 PHE A O 15
ATOM 19422 N N . ARG A 1 34 ? -0.976 -2.736 -6.259 1.00 0.00 76 ARG A N 15
ATOM 19423 C CA . ARG A 1 34 ? -2.373 -3.179 -6.128 1.00 0.00 76 ARG A CA 15
ATOM 19424 C C . ARG A 1 34 ? -2.501 -4.163 -4.949 1.00 0.00 76 ARG A C 15
ATOM 19425 O O . ARG A 1 34 ? -1.926 -5.259 -4.949 1.00 0.00 76 ARG A O 15
ATOM 19446 N N . LEU A 1 35 ? -3.198 -3.692 -3.914 1.00 0.00 77 LEU A N 15
ATOM 19447 C CA . LEU A 1 35 ? -3.541 -4.467 -2.726 1.00 0.00 77 LEU A CA 15
ATOM 19448 C C . LEU A 1 35 ? -4.718 -5.400 -3.059 1.00 0.00 77 LEU A C 15
ATOM 19449 O O . LEU A 1 35 ? -5.695 -4.962 -3.674 1.00 0.00 77 LEU A O 15
ATOM 19465 N N . GLU A 1 36 ? -4.616 -6.671 -2.662 1.00 0.00 78 GLU A N 15
ATOM 19466 C CA . GLU A 1 36 ? -5.670 -7.663 -2.914 1.00 0.00 78 GLU A CA 15
ATOM 19467 C C . GLU A 1 36 ? -6.746 -7.583 -1.819 1.00 0.00 78 GLU A C 15
ATOM 19468 O O . GLU A 1 36 ? -6.423 -7.678 -0.620 1.00 0.00 78 GLU A O 15
ATOM 19480 N N . ASP A 1 37 ? -8.011 -7.382 -2.237 1.00 0.00 79 ASP A N 15
ATOM 19481 C CA . ASP A 1 37 ? -9.166 -7.402 -1.328 1.00 0.00 79 ASP A CA 15
ATOM 19482 C C . ASP A 1 37 ? -9.356 -8.805 -0.727 1.00 0.00 79 ASP A C 15
ATOM 19483 O O . ASP A 1 37 ? -9.783 -9.738 -1.419 1.00 0.00 79 ASP A O 15
ATOM 19492 N N . LYS A 1 38 ? -8.995 -8.950 0.552 1.00 0.00 80 LYS A N 15
ATOM 19493 C CA . LYS A 1 38 ? -9.302 -10.155 1.332 1.00 0.00 80 LYS A CA 15
ATOM 19494 C C . LYS A 1 38 ? -10.768 -10.133 1.792 1.00 0.00 80 LYS A C 15
ATOM 19495 O O . LYS A 1 38 ? -11.356 -11.190 2.047 1.00 0.00 80 LYS A O 15
ATOM 19514 N N . ASP A 1 39 ? -11.346 -8.913 1.887 1.00 0.00 81 ASP A N 15
ATOM 19515 C CA . ASP A 1 39 ? -12.780 -8.716 2.186 1.00 0.00 81 ASP A CA 15
ATOM 19516 C C . ASP A 1 39 ? -13.662 -9.312 1.074 1.00 0.00 81 ASP A C 15
ATOM 19517 O O . ASP A 1 39 ? -14.767 -9.798 1.341 1.00 0.00 81 ASP A O 15
ATOM 19526 N N . ASN A 1 40 ? -13.158 -9.264 -0.173 1.00 0.00 82 ASN A N 15
ATOM 19527 C CA . ASN A 1 40 ? -13.858 -9.803 -1.351 1.00 0.00 82 ASN A CA 15
ATOM 19528 C C . ASN A 1 40 ? -12.836 -10.126 -2.458 1.00 0.00 82 ASN A C 15
ATOM 19529 O O . ASN A 1 40 ? -12.388 -9.244 -3.194 1.00 0.00 82 ASN A O 15
ATOM 19540 N N . THR A 1 41 ? -12.433 -11.412 -2.531 1.00 0.00 83 THR A N 15
ATOM 19541 C CA . THR A 1 41 ? -11.402 -11.885 -3.470 1.00 0.00 83 THR A CA 15
ATOM 19542 C C . THR A 1 41 ? -11.997 -12.123 -4.883 1.00 0.00 83 THR A C 15
ATOM 19543 O O . THR A 1 41 ? -12.222 -13.254 -5.330 1.00 0.00 83 THR A O 15
ATOM 19554 N N . SER A 1 42 ? -12.332 -10.992 -5.521 1.00 0.00 84 SER A N 15
ATOM 19555 C CA . SER A 1 42 ? -12.701 -10.891 -6.938 1.00 0.00 84 SER A CA 15
ATOM 19556 C C . SER A 1 42 ? -12.224 -9.529 -7.488 1.00 0.00 84 SER A C 15
ATOM 19557 O O . SER A 1 42 ? -12.439 -9.211 -8.656 1.00 0.00 84 SER A O 15
ATOM 19565 N N . LYS A 1 43 ? -11.545 -8.745 -6.620 1.00 0.00 85 LYS A N 15
ATOM 19566 C CA . LYS A 1 43 ? -11.194 -7.330 -6.867 1.00 0.00 85 LYS A CA 15
ATOM 19567 C C . LYS A 1 43 ? -9.839 -7.011 -6.213 1.00 0.00 85 LYS A C 15
ATOM 19568 O O . LYS A 1 43 ? -9.392 -7.722 -5.302 1.00 0.00 85 LYS A O 15
ATOM 19587 N N . THR A 1 44 ? -9.196 -5.930 -6.686 1.00 0.00 86 THR A N 15
ATOM 19588 C CA . THR A 1 44 ? -7.963 -5.376 -6.099 1.00 0.00 86 THR A CA 15
ATOM 19589 C C . THR A 1 44 ? -8.068 -3.846 -6.066 1.00 0.00 86 THR A C 15
ATOM 19590 O O . THR A 1 44 ? -8.573 -3.236 -7.013 1.00 0.00 86 THR A O 15
ATOM 19601 N N . VAL A 1 45 ? -7.608 -3.234 -4.964 1.00 0.00 87 VAL A N 15
ATOM 19602 C CA . VAL A 1 45 ? -7.541 -1.768 -4.829 1.00 0.00 87 VAL A CA 15
ATOM 19603 C C . VAL A 1 45 ? -6.105 -1.331 -5.100 1.00 0.00 87 VAL A C 15
ATOM 19604 O O . VAL A 1 45 ? -5.179 -1.912 -4.552 1.00 0.00 87 VAL A O 15
ATOM 19617 N N . TRP A 1 46 ? -5.924 -0.300 -5.919 1.00 0.00 88 TRP A N 15
ATOM 19618 C CA . TRP A 1 46 ? -4.613 0.307 -6.160 1.00 0.00 88 TRP A CA 15
ATOM 19619 C C . TRP A 1 46 ? -4.350 1.294 -5.026 1.00 0.00 88 TRP A C 15
ATOM 19620 O O . TRP A 1 46 ? -5.245 2.033 -4.640 1.00 0.00 88 TRP A O 15
ATOM 19641 N N . VAL A 1 47 ? -3.145 1.268 -4.474 1.00 0.00 89 VAL A N 15
ATOM 19642 C CA . VAL A 1 47 ? -2.780 2.073 -3.317 1.00 0.00 89 VAL A CA 15
ATOM 19643 C C . VAL A 1 47 ? -1.585 2.962 -3.670 1.00 0.00 89 VAL A C 15
ATOM 19644 O O . VAL A 1 47 ? -0.499 2.466 -3.987 1.00 0.00 89 VAL A O 15
ATOM 19657 N N . LEU A 1 48 ? -1.824 4.275 -3.635 1.00 0.00 90 LEU A N 15
ATOM 19658 C CA . LEU A 1 48 ? -0.793 5.288 -3.827 1.00 0.00 90 LEU A CA 15
ATOM 19659 C C . LEU A 1 48 ? -0.256 5.698 -2.438 1.00 0.00 90 LEU A C 15
ATOM 19660 O O . LEU A 1 48 ? -0.838 6.545 -1.747 1.00 0.00 90 LEU A O 15
ATOM 19676 N N . TYR A 1 49 ? 0.832 5.037 -2.032 1.00 0.00 91 TYR A N 15
ATOM 19677 C CA . TYR A 1 49 ? 1.497 5.289 -0.747 1.00 0.00 91 TYR A CA 15
ATOM 19678 C C . TYR A 1 49 ? 2.497 6.455 -0.885 1.00 0.00 91 TYR A C 15
ATOM 19679 O O . TYR A 1 49 ? 3.525 6.326 -1.569 1.00 0.00 91 TYR A O 15
ATOM 19697 N N . LYS A 1 50 ? 2.163 7.593 -0.262 1.00 0.00 92 LYS A N 15
ATOM 19698 C CA . LYS A 1 50 ? 3.067 8.744 -0.123 1.00 0.00 92 LYS A CA 15
ATOM 19699 C C . LYS A 1 50 ? 3.793 8.667 1.232 1.00 0.00 92 LYS A C 15
ATOM 19700 O O . LYS A 1 50 ? 3.170 8.831 2.295 1.00 0.00 92 LYS A O 15
ATOM 19719 N N . GLY A 1 51 ? 5.104 8.389 1.182 1.00 0.00 93 GLY A N 15
ATOM 19720 C CA . GLY A 1 51 ? 5.928 8.236 2.378 1.00 0.00 93 GLY A CA 15
ATOM 19721 C C . GLY A 1 51 ? 7.253 7.569 2.058 1.00 0.00 93 GLY A C 15
ATOM 19722 O O . GLY A 1 51 ? 7.626 7.478 0.890 1.00 0.00 93 GLY A O 15
ATOM 19726 N N . ALA A 1 52 ? 7.965 7.120 3.097 1.00 0.00 94 ALA A N 15
ATOM 19727 C CA . ALA A 1 52 ? 9.214 6.354 2.954 1.00 0.00 94 ALA A CA 15
ATOM 19728 C C . ALA A 1 52 ? 8.891 4.855 2.868 1.00 0.00 94 ALA A C 15
ATOM 19729 O O . ALA A 1 52 ? 8.345 4.288 3.820 1.00 0.00 94 ALA A O 15
ATOM 19736 N N . VAL A 1 53 ? 9.198 4.227 1.719 1.00 0.00 95 VAL A N 15
ATOM 19737 C CA . VAL A 1 53 ? 8.983 2.783 1.518 1.00 0.00 95 VAL A CA 15
ATOM 19738 C C . VAL A 1 53 ? 10.127 1.988 2.170 1.00 0.00 95 VAL A C 15
ATOM 19739 O O . VAL A 1 53 ? 11.294 2.172 1.789 1.00 0.00 95 VAL A O 15
ATOM 19752 N N . PRO A 1 54 ? 9.822 1.114 3.175 1.00 0.00 96 PRO A N 15
ATOM 19753 C CA . PRO A 1 54 ? 10.849 0.282 3.837 1.00 0.00 96 PRO A CA 15
ATOM 19754 C C . PRO A 1 54 ? 11.320 -0.893 2.948 1.00 0.00 96 PRO A C 15
ATOM 19755 O O . PRO A 1 54 ? 10.642 -1.276 1.985 1.00 0.00 96 PRO A O 15
ATOM 19766 N N . ASP A 1 55 ? 12.485 -1.460 3.310 1.00 0.00 97 ASP A N 15
ATOM 19767 C CA . ASP A 1 55 ? 13.072 -2.649 2.640 1.00 0.00 97 ASP A CA 15
ATOM 19768 C C . ASP A 1 55 ? 12.189 -3.892 2.840 1.00 0.00 97 ASP A C 15
ATOM 19769 O O . ASP A 1 55 ? 12.261 -4.846 2.062 1.00 0.00 97 ASP A O 15
ATOM 19778 N N . THR A 1 56 ? 11.368 -3.849 3.903 1.00 0.00 98 THR A N 15
ATOM 19779 C CA . THR A 1 56 ? 10.429 -4.917 4.277 1.00 0.00 98 THR A CA 15
ATOM 19780 C C . THR A 1 56 ? 9.278 -5.071 3.245 1.00 0.00 98 THR A C 15
ATOM 19781 O O . THR A 1 56 ? 8.636 -6.124 3.165 1.00 0.00 98 THR A O 15
ATOM 19792 N N . PHE A 1 57 ? 9.050 -4.004 2.466 1.00 0.00 99 PHE A N 15
ATOM 19793 C CA . PHE A 1 57 ? 8.067 -3.985 1.367 1.00 0.00 99 PHE A CA 15
ATOM 19794 C C . PHE A 1 57 ? 8.670 -4.672 0.124 1.00 0.00 99 PHE A C 15
ATOM 19795 O O . PHE A 1 57 ? 9.830 -4.421 -0.227 1.00 0.00 99 PHE A O 15
ATOM 19812 N N . LYS A 1 58 ? 7.860 -5.520 -0.539 1.00 0.00 100 LYS A N 15
ATOM 19813 C CA . LYS A 1 58 ? 8.298 -6.367 -1.672 1.00 0.00 100 LYS A CA 15
ATOM 19814 C C . LYS A 1 58 ? 7.071 -6.907 -2.457 1.00 0.00 100 LYS A C 15
ATOM 19815 O O . LYS A 1 58 ? 5.947 -6.851 -1.952 1.00 0.00 100 LYS A O 15
ATOM 19834 N N . PRO A 1 59 ? 7.254 -7.398 -3.726 1.00 0.00 101 PRO A N 15
ATOM 19835 C CA . PRO A 1 59 ? 6.236 -8.232 -4.411 1.00 0.00 101 PRO A CA 15
ATOM 19836 C C . PRO A 1 59 ? 6.039 -9.564 -3.665 1.00 0.00 101 PRO A C 15
ATOM 19837 O O . PRO A 1 59 ? 6.865 -10.479 -3.770 1.00 0.00 101 PRO A O 15
ATOM 19848 N N . GLY A 1 60 ? 4.953 -9.645 -2.887 1.00 0.00 102 GLY A N 15
ATOM 19849 C CA . GLY A 1 60 ? 4.712 -10.775 -1.995 1.00 0.00 102 GLY A CA 15
ATOM 19850 C C . GLY A 1 60 ? 4.995 -10.404 -0.552 1.00 0.00 102 GLY A C 15
ATOM 19851 O O . GLY A 1 60 ? 5.886 -10.969 0.092 1.00 0.00 102 GLY A O 15
ATOM 19855 N N . VAL A 1 61 ? 4.216 -9.433 -0.054 1.00 0.00 103 VAL A N 15
ATOM 19856 C CA . VAL A 1 61 ? 4.326 -8.954 1.337 1.00 0.00 103 VAL A CA 15
ATOM 19857 C C . VAL A 1 61 ? 2.929 -8.750 1.942 1.00 0.00 103 VAL A C 15
ATOM 19858 O O . VAL A 1 61 ? 2.058 -8.142 1.307 1.00 0.00 103 VAL A O 15
ATOM 19871 N N . GLU A 1 62 ? 2.704 -9.299 3.146 1.00 0.00 104 GLU A N 15
ATOM 19872 C CA . GLU A 1 62 ? 1.544 -8.929 3.970 1.00 0.00 104 GLU A CA 15
ATOM 19873 C C . GLU A 1 62 ? 1.767 -7.498 4.463 1.00 0.00 104 GLU A C 15
ATOM 19874 O O . GLU A 1 62 ? 2.867 -7.174 4.923 1.00 0.00 104 GLU A O 15
ATOM 19886 N N . VAL A 1 63 ? 0.745 -6.642 4.341 1.00 0.00 105 VAL A N 15
ATOM 19887 C CA . VAL A 1 63 ? 0.829 -5.220 4.750 1.00 0.00 105 VAL A CA 15
ATOM 19888 C C . VAL A 1 63 ? -0.453 -4.770 5.448 1.00 0.00 105 VAL A C 15
ATOM 19889 O O . VAL A 1 63 ? -1.531 -5.366 5.295 1.00 0.00 105 VAL A O 15
ATOM 19902 N N . ILE A 1 64 ? -0.287 -3.687 6.204 1.00 0.00 106 ILE A N 15
ATOM 19903 C CA . ILE A 1 64 ? -1.351 -2.960 6.883 1.00 0.00 106 ILE A CA 15
ATOM 19904 C C . ILE A 1 64 ? -1.141 -1.475 6.547 1.00 0.00 106 ILE A C 15
ATOM 19905 O O . ILE A 1 64 ? -0.186 -0.852 7.035 1.00 0.00 106 ILE A O 15
ATOM 19921 N N . ILE A 1 65 ? -1.997 -0.930 5.679 1.00 0.00 107 ILE A N 15
ATOM 19922 C CA . ILE A 1 65 ? -1.910 0.473 5.229 1.00 0.00 107 ILE A CA 15
ATOM 19923 C C . ILE A 1 65 ? -2.934 1.334 5.984 1.00 0.00 107 ILE A C 15
ATOM 19924 O O . ILE A 1 65 ? -3.897 0.813 6.571 1.00 0.00 107 ILE A O 15
ATOM 19940 N N . GLU A 1 66 ? -2.710 2.651 5.972 1.00 0.00 108 GLU A N 15
ATOM 19941 C CA . GLU A 1 66 ? -3.617 3.628 6.568 1.00 0.00 108 GLU A CA 15
ATOM 19942 C C . GLU A 1 66 ? -3.479 4.951 5.823 1.00 0.00 108 GLU A C 15
ATOM 19943 O O . GLU A 1 66 ? -2.372 5.340 5.452 1.00 0.00 108 GLU A O 15
ATOM 19955 N N . GLY A 1 67 ? -4.608 5.626 5.605 1.00 0.00 109 GLY A N 15
ATOM 19956 C CA . GLY A 1 67 ? -4.630 6.934 4.972 1.00 0.00 109 GLY A CA 15
ATOM 19957 C C . GLY A 1 67 ? -6.051 7.389 4.757 1.00 0.00 109 GLY A C 15
ATOM 19958 O O . GLY A 1 67 ? -6.744 7.706 5.729 1.00 0.00 109 GLY A O 15
ATOM 19962 N N . GLY A 1 68 ? -6.497 7.401 3.500 1.00 0.00 110 GLY A N 15
ATOM 19963 C CA . GLY A 1 68 ? -7.878 7.724 3.176 1.00 0.00 110 GLY A CA 15
ATOM 19964 C C . GLY A 1 68 ? -8.226 7.352 1.748 1.00 0.00 110 GLY A C 15
ATOM 19965 O O . GLY A 1 68 ? -7.356 6.949 0.968 1.00 0.00 110 GLY A O 15
ATOM 19969 N N . LEU A 1 69 ? -9.516 7.446 1.426 1.00 0.00 111 LEU A N 15
ATOM 19970 C CA . LEU A 1 69 ? -10.032 7.258 0.066 1.00 0.00 111 LEU A CA 15
ATOM 19971 C C . LEU A 1 69 ? -10.914 8.458 -0.287 1.00 0.00 111 LEU A C 15
ATOM 19972 O O . LEU A 1 69 ? -11.824 8.810 0.475 1.00 0.00 111 LEU A O 15
ATOM 19988 N N . ALA A 1 70 ? -10.630 9.089 -1.439 1.00 0.00 112 ALA A N 15
ATOM 19989 C CA . ALA A 1 70 ? -11.339 10.291 -1.894 1.00 0.00 112 ALA A CA 15
ATOM 19990 C C . ALA A 1 70 ? -12.654 9.892 -2.593 1.00 0.00 112 ALA A C 15
ATOM 19991 O O . ALA A 1 70 ? -12.670 8.907 -3.336 1.00 0.00 112 ALA A O 15
ATOM 19998 N N . PRO A 1 71 ? -13.791 10.636 -2.354 1.00 0.00 113 PRO A N 15
ATOM 19999 C CA . PRO A 1 71 ? -15.101 10.318 -2.988 1.00 0.00 113 PRO A CA 15
ATOM 20000 C C . PRO A 1 71 ? -15.070 10.515 -4.530 1.00 0.00 113 PRO A C 15
ATOM 20001 O O . PRO A 1 71 ? -14.938 11.645 -5.024 1.00 0.00 113 PRO A O 15
ATOM 20012 N N . GLY A 1 72 ? -15.173 9.397 -5.271 1.00 0.00 114 GLY A N 15
ATOM 20013 C CA . GLY A 1 72 ? -15.076 9.398 -6.741 1.00 0.00 114 GLY A CA 15
ATOM 20014 C C . GLY A 1 72 ? -13.818 8.689 -7.221 1.00 0.00 114 GLY A C 15
ATOM 20015 O O . GLY A 1 72 ? -13.748 8.240 -8.368 1.00 0.00 114 GLY A O 15
ATOM 20019 N N . GLU A 1 73 ? -12.824 8.591 -6.323 1.00 0.00 115 GLU A N 15
ATOM 20020 C CA . GLU A 1 73 ? -11.513 7.990 -6.616 1.00 0.00 115 GLU A CA 15
ATOM 20021 C C . GLU A 1 73 ? -11.522 6.479 -6.319 1.00 0.00 115 GLU A C 15
ATOM 20022 O O . GLU A 1 73 ? -12.163 6.036 -5.356 1.00 0.00 115 GLU A O 15
ATOM 20034 N N . ASP A 1 74 ? -10.801 5.701 -7.141 1.00 0.00 116 ASP A N 15
ATOM 20035 C CA . ASP A 1 74 ? -10.641 4.252 -6.932 1.00 0.00 116 ASP A CA 15
ATOM 20036 C C . ASP A 1 74 ? -9.375 3.950 -6.113 1.00 0.00 116 ASP A C 15
ATOM 20037 O O . ASP A 1 74 ? -9.371 3.000 -5.318 1.00 0.00 116 ASP A O 15
ATOM 20046 N N . THR A 1 75 ? -8.299 4.750 -6.307 1.00 0.00 117 THR A N 15
ATOM 20047 C CA . THR A 1 75 ? -6.997 4.468 -5.665 1.00 0.00 117 THR A CA 15
ATOM 20048 C C . THR A 1 75 ? -6.974 5.000 -4.214 1.00 0.00 117 THR A C 15
ATOM 20049 O O . THR A 1 75 ? -7.295 6.165 -3.956 1.00 0.00 117 THR A O 15
ATOM 20060 N N . PHE A 1 76 ? -6.637 4.103 -3.272 1.00 0.00 118 PHE A N 15
ATOM 20061 C CA . PHE A 1 76 ? -6.501 4.426 -1.848 1.00 0.00 118 PHE A CA 15
ATOM 20062 C C . PHE A 1 76 ? -5.159 5.136 -1.631 1.00 0.00 118 PHE A C 15
ATOM 20063 O O . PHE A 1 76 ? -4.113 4.587 -1.958 1.00 0.00 118 PHE A O 15
ATOM 20080 N N . LYS A 1 77 ? -5.192 6.344 -1.082 1.00 0.00 119 LYS A N 15
ATOM 20081 C CA . LYS A 1 77 ? -3.975 7.117 -0.798 1.00 0.00 119 LYS A CA 15
ATOM 20082 C C . LYS A 1 77 ? -3.502 6.816 0.637 1.00 0.00 119 LYS A C 15
ATOM 20083 O O . LYS A 1 77 ? -4.105 7.264 1.620 1.00 0.00 119 LYS A O 15
ATOM 20102 N N . ALA A 1 78 ? -2.442 5.996 0.751 1.00 0.00 120 ALA A N 15
ATOM 20103 C CA . ALA A 1 78 ? -1.886 5.588 2.048 1.00 0.00 120 ALA A CA 15
ATOM 20104 C C . ALA A 1 78 ? -0.902 6.650 2.566 1.00 0.00 120 ALA A C 15
ATOM 20105 O O . ALA A 1 78 ? 0.095 6.969 1.908 1.00 0.00 120 ALA A O 15
ATOM 20112 N N . ARG A 1 79 ? -1.229 7.200 3.733 1.00 0.00 121 ARG A N 15
ATOM 20113 C CA . ARG A 1 79 ? -0.335 8.050 4.524 1.00 0.00 121 ARG A CA 15
ATOM 20114 C C . ARG A 1 79 ? 0.832 7.206 5.081 1.00 0.00 121 ARG A C 15
ATOM 20115 O O . ARG A 1 79 ? 1.993 7.627 5.039 1.00 0.00 121 ARG A O 15
ATOM 20136 N N . THR A 1 80 ? 0.503 5.997 5.567 1.00 0.00 122 THR A N 15
ATOM 20137 C CA . THR A 1 80 ? 1.441 5.150 6.316 1.00 0.00 122 THR A CA 15
ATOM 20138 C C . THR A 1 80 ? 1.360 3.701 5.797 1.00 0.00 122 THR A C 15
ATOM 20139 O O . THR A 1 80 ? 0.276 3.208 5.457 1.00 0.00 122 THR A O 15
ATOM 20150 N N . LEU A 1 81 ? 2.523 3.049 5.730 1.00 0.00 123 LEU A N 15
ATOM 20151 C CA . LEU A 1 81 ? 2.676 1.652 5.296 1.00 0.00 123 LEU A CA 15
ATOM 20152 C C . LEU A 1 81 ? 3.427 0.883 6.385 1.00 0.00 123 LEU A C 15
ATOM 20153 O O . LEU A 1 81 ? 4.612 1.150 6.630 1.00 0.00 123 LEU A O 15
ATOM 20169 N N . MET A 1 82 ? 2.733 -0.050 7.040 1.00 0.00 124 MET A N 15
ATOM 20170 C CA . MET A 1 82 ? 3.333 -0.930 8.046 1.00 0.00 124 MET A CA 15
ATOM 20171 C C . MET A 1 82 ? 3.191 -2.370 7.552 1.00 0.00 124 MET A C 15
ATOM 20172 O O . MET A 1 82 ? 2.095 -2.935 7.575 1.00 0.00 124 MET A O 15
ATOM 20186 N N . THR A 1 83 ? 4.304 -2.954 7.099 1.00 0.00 125 THR A N 15
ATOM 20187 C CA . THR A 1 83 ? 4.325 -4.311 6.563 1.00 0.00 125 THR A CA 15
ATOM 20188 C C . THR A 1 83 ? 4.127 -5.316 7.710 1.00 0.00 125 THR A C 15
ATOM 20189 O O . THR A 1 83 ? 4.824 -5.247 8.730 1.00 0.00 125 THR A O 15
ATOM 20200 N N . LYS A 1 84 ? 3.163 -6.222 7.539 1.00 0.00 126 LYS A N 15
ATOM 20201 C CA . LYS A 1 84 ? 2.797 -7.220 8.543 1.00 0.00 126 LYS A CA 15
ATOM 20202 C C . LYS A 1 84 ? 3.812 -8.378 8.500 1.00 0.00 126 LYS A C 15
ATOM 20203 O O . LYS A 1 84 ? 4.123 -8.984 9.527 1.00 0.00 126 LYS A O 15
ATOM 20222 N N . CYS A 1 85 ? 4.331 -8.652 7.293 1.00 0.00 127 CYS A N 15
ATOM 20223 C CA . CYS A 1 85 ? 5.387 -9.653 7.062 1.00 0.00 127 CYS A CA 15
ATOM 20224 C C . CYS A 1 85 ? 6.696 -8.908 6.706 1.00 0.00 127 CYS A C 15
ATOM 20225 O O . CYS A 1 85 ? 6.946 -8.634 5.524 1.00 0.00 127 CYS A O 15
ATOM 20233 N N . PRO A 1 86 ? 7.526 -8.512 7.733 1.00 0.00 128 PRO A N 15
ATOM 20234 C CA . PRO A 1 86 ? 8.706 -7.642 7.528 1.00 0.00 128 PRO A CA 15
ATOM 20235 C C . PRO A 1 86 ? 9.849 -8.313 6.725 1.00 0.00 128 PRO A C 15
ATOM 20236 O O . PRO A 1 86 ? 9.958 -8.121 5.507 1.00 0.00 128 PRO A O 15
ATOM 20247 N N . LEU A 1 87 ? 10.672 -9.104 7.412 1.00 0.00 129 LEU A N 15
ATOM 20248 C CA . LEU A 1 87 ? 11.866 -9.770 6.836 1.00 0.00 129 LEU A CA 15
ATOM 20249 C C . LEU A 1 87 ? 11.948 -11.207 7.367 1.00 0.00 129 LEU A C 15
ATOM 20250 O O . LEU A 1 87 ? 12.228 -11.408 8.555 1.00 0.00 129 LEU A O 15
ATOM 20266 N N . GLU A 1 88 ? 11.655 -12.196 6.501 1.00 0.00 130 GLU A N 15
ATOM 20267 C CA . GLU A 1 88 ? 11.753 -13.628 6.858 1.00 0.00 130 GLU A CA 15
ATOM 20268 C C . GLU A 1 88 ? 13.228 -14.012 7.122 1.00 0.00 130 GLU A C 15
ATOM 20269 O O . GLU A 1 88 ? 13.596 -14.247 8.294 1.00 0.00 130 GLU A O 15
ATOM 20281 N N . MET A 1 1 ? -19.868 10.032 29.217 1.00 0.00 43 MET A N 16
ATOM 20282 C CA . MET A 1 1 ? -20.874 9.519 28.264 1.00 0.00 43 MET A CA 16
ATOM 20283 C C . MET A 1 1 ? -20.313 9.594 26.826 1.00 0.00 43 MET A C 16
ATOM 20284 O O . MET A 1 1 ? -19.843 10.654 26.388 1.00 0.00 43 MET A O 16
ATOM 20300 N N . ALA A 1 2 ? -20.313 8.450 26.115 1.00 0.00 44 ALA A N 16
ATOM 20301 C CA . ALA A 1 2 ? -19.741 8.342 24.758 1.00 0.00 44 ALA A CA 16
ATOM 20302 C C . ALA A 1 2 ? -20.844 8.503 23.699 1.00 0.00 44 ALA A C 16
ATOM 20303 O O . ALA A 1 2 ? -21.744 7.661 23.601 1.00 0.00 44 ALA A O 16
ATOM 20310 N N . THR A 1 3 ? -20.774 9.600 22.930 1.00 0.00 45 THR A N 16
ATOM 20311 C CA . THR A 1 3 ? -21.710 9.890 21.839 1.00 0.00 45 THR A CA 16
ATOM 20312 C C . THR A 1 3 ? -21.468 8.924 20.644 1.00 0.00 45 THR A C 16
ATOM 20313 O O . THR A 1 3 ? -20.311 8.769 20.217 1.00 0.00 45 THR A O 16
ATOM 20324 N N . PRO A 1 4 ? -22.539 8.217 20.135 1.00 0.00 46 PRO A N 16
ATOM 20325 C CA . PRO A 1 4 ? -22.436 7.326 18.946 1.00 0.00 46 PRO A CA 16
ATOM 20326 C C . PRO A 1 4 ? -21.953 8.077 17.685 1.00 0.00 46 PRO A C 16
ATOM 20327 O O . PRO A 1 4 ? -22.735 8.762 17.016 1.00 0.00 46 PRO A O 16
ATOM 20338 N N . GLN A 1 5 ? -20.639 7.971 17.410 1.00 0.00 47 GLN A N 16
ATOM 20339 C CA . GLN A 1 5 ? -19.962 8.663 16.292 1.00 0.00 47 GLN A CA 16
ATOM 20340 C C . GLN A 1 5 ? -19.063 7.685 15.519 1.00 0.00 47 GLN A C 16
ATOM 20341 O O . GLN A 1 5 ? -18.491 6.761 16.107 1.00 0.00 47 GLN A O 16
ATOM 20355 N N . ASP A 1 6 ? -18.956 7.904 14.203 1.00 0.00 48 ASP A N 16
ATOM 20356 C CA . ASP A 1 6 ? -17.976 7.229 13.340 1.00 0.00 48 ASP A CA 16
ATOM 20357 C C . ASP A 1 6 ? -16.654 8.008 13.429 1.00 0.00 48 ASP A C 16
ATOM 20358 O O . ASP A 1 6 ? -16.462 9.012 12.727 1.00 0.00 48 ASP A O 16
ATOM 20367 N N . LYS A 1 7 ? -15.768 7.562 14.327 1.00 0.00 49 LYS A N 16
ATOM 20368 C CA . LYS A 1 7 ? -14.512 8.276 14.641 1.00 0.00 49 LYS A CA 16
ATOM 20369 C C . LYS A 1 7 ? -13.332 7.788 13.781 1.00 0.00 49 LYS A C 16
ATOM 20370 O O . LYS A 1 7 ? -12.182 8.177 14.032 1.00 0.00 49 LYS A O 16
ATOM 20389 N N . LEU A 1 8 ? -13.626 6.945 12.770 1.00 0.00 50 LEU A N 16
ATOM 20390 C CA . LEU A 1 8 ? -12.642 6.512 11.766 1.00 0.00 50 LEU A CA 16
ATOM 20391 C C . LEU A 1 8 ? -12.373 7.671 10.782 1.00 0.00 50 LEU A C 16
ATOM 20392 O O . LEU A 1 8 ? -12.932 7.728 9.677 1.00 0.00 50 LEU A O 16
ATOM 20408 N N . HIS A 1 9 ? -11.565 8.634 11.251 1.00 0.00 51 HIS A N 16
ATOM 20409 C CA . HIS A 1 9 ? -11.086 9.775 10.446 1.00 0.00 51 HIS A CA 16
ATOM 20410 C C . HIS A 1 9 ? -9.908 9.330 9.558 1.00 0.00 51 HIS A C 16
ATOM 20411 O O . HIS A 1 9 ? -9.476 10.058 8.665 1.00 0.00 51 HIS A O 16
ATOM 20426 N N . THR A 1 10 ? -9.366 8.155 9.887 1.00 0.00 52 THR A N 16
ATOM 20427 C CA . THR A 1 10 ? -8.391 7.429 9.083 1.00 0.00 52 THR A CA 16
ATOM 20428 C C . THR A 1 10 ? -8.948 6.023 8.832 1.00 0.00 52 THR A C 16
ATOM 20429 O O . THR A 1 10 ? -9.619 5.450 9.707 1.00 0.00 52 THR A O 16
ATOM 20440 N N . VAL A 1 11 ? -8.693 5.478 7.638 1.00 0.00 53 VAL A N 16
ATOM 20441 C CA . VAL A 1 11 ? -9.180 4.155 7.234 1.00 0.00 53 VAL A CA 16
ATOM 20442 C C . VAL A 1 11 ? -7.967 3.237 7.029 1.00 0.00 53 VAL A C 16
ATOM 20443 O O . VAL A 1 11 ? -6.979 3.648 6.421 1.00 0.00 53 VAL A O 16
ATOM 20456 N N . ARG A 1 12 ? -8.027 2.028 7.591 1.00 0.00 54 ARG A N 16
ATOM 20457 C CA . ARG A 1 12 ? -7.020 0.979 7.363 1.00 0.00 54 ARG A CA 16
ATOM 20458 C C . ARG A 1 12 ? -7.533 -0.031 6.329 1.00 0.00 54 ARG A C 16
ATOM 20459 O O . ARG A 1 12 ? -8.732 -0.317 6.271 1.00 0.00 54 ARG A O 16
ATOM 20480 N N . LEU A 1 13 ? -6.612 -0.569 5.526 1.00 0.00 55 LEU A N 16
ATOM 20481 C CA . LEU A 1 13 ? -6.898 -1.666 4.584 1.00 0.00 55 LEU A CA 16
ATOM 20482 C C . LEU A 1 13 ? -5.765 -2.694 4.754 1.00 0.00 55 LEU A C 16
ATOM 20483 O O . LEU A 1 13 ? -4.580 -2.338 4.703 1.00 0.00 55 LEU A O 16
ATOM 20499 N N . PHE A 1 14 ? -6.140 -3.956 5.000 1.00 0.00 56 PHE A N 16
ATOM 20500 C CA . PHE A 1 14 ? -5.194 -5.044 5.292 1.00 0.00 56 PHE A CA 16
ATOM 20501 C C . PHE A 1 14 ? -5.284 -6.079 4.162 1.00 0.00 56 PHE A C 16
ATOM 20502 O O . PHE A 1 14 ? -6.295 -6.778 4.054 1.00 0.00 56 PHE A O 16
ATOM 20519 N N . GLY A 1 15 ? -4.257 -6.152 3.315 1.00 0.00 57 GLY A N 16
ATOM 20520 C CA . GLY A 1 15 ? -4.196 -7.157 2.244 1.00 0.00 57 GLY A CA 16
ATOM 20521 C C . GLY A 1 15 ? -2.771 -7.592 1.968 1.00 0.00 57 GLY A C 16
ATOM 20522 O O . GLY A 1 15 ? -1.913 -7.505 2.856 1.00 0.00 57 GLY A O 16
ATOM 20526 N N . THR A 1 16 ? -2.508 -8.013 0.724 1.00 0.00 58 THR A N 16
ATOM 20527 C CA . THR A 1 16 ? -1.171 -8.463 0.277 1.00 0.00 58 THR A CA 16
ATOM 20528 C C . THR A 1 16 ? -0.739 -7.662 -0.967 1.00 0.00 58 THR A C 16
ATOM 20529 O O . THR A 1 16 ? -1.577 -7.280 -1.799 1.00 0.00 58 THR A O 16
ATOM 20540 N N . VAL A 1 17 ? 0.575 -7.420 -1.066 1.00 0.00 59 VAL A N 16
ATOM 20541 C CA . VAL A 1 17 ? 1.192 -6.683 -2.173 1.00 0.00 59 VAL A CA 16
ATOM 20542 C C . VAL A 1 17 ? 1.409 -7.639 -3.352 1.00 0.00 59 VAL A C 16
ATOM 20543 O O . VAL A 1 17 ? 2.102 -8.663 -3.206 1.00 0.00 59 VAL A O 16
ATOM 20556 N N . ALA A 1 18 ? 0.785 -7.315 -4.493 1.00 0.00 60 ALA A N 16
ATOM 20557 C CA . ALA A 1 18 ? 0.976 -8.062 -5.743 1.00 0.00 60 ALA A CA 16
ATOM 20558 C C . ALA A 1 18 ? 2.368 -7.789 -6.342 1.00 0.00 60 ALA A C 16
ATOM 20559 O O . ALA A 1 18 ? 2.942 -6.707 -6.147 1.00 0.00 60 ALA A O 16
ATOM 20566 N N . ALA A 1 19 ? 2.892 -8.783 -7.069 1.00 0.00 61 ALA A N 16
ATOM 20567 C CA . ALA A 1 19 ? 4.129 -8.653 -7.855 1.00 0.00 61 ALA A CA 16
ATOM 20568 C C . ALA A 1 19 ? 3.842 -7.915 -9.172 1.00 0.00 61 ALA A C 16
ATOM 20569 O O . ALA A 1 19 ? 4.647 -7.104 -9.647 1.00 0.00 61 ALA A O 16
ATOM 20576 N N . ASP A 1 20 ? 2.652 -8.175 -9.724 1.00 0.00 62 ASP A N 16
ATOM 20577 C CA . ASP A 1 20 ? 2.210 -7.608 -10.997 1.00 0.00 62 ASP A CA 16
ATOM 20578 C C . ASP A 1 20 ? 1.424 -6.316 -10.720 1.00 0.00 62 ASP A C 16
ATOM 20579 O O . ASP A 1 20 ? 0.359 -6.347 -10.089 1.00 0.00 62 ASP A O 16
ATOM 20588 N N . GLY A 1 21 ? 1.996 -5.188 -11.163 1.00 0.00 63 GLY A N 16
ATOM 20589 C CA . GLY A 1 21 ? 1.395 -3.858 -10.994 1.00 0.00 63 GLY A CA 16
ATOM 20590 C C . GLY A 1 21 ? 2.050 -3.039 -9.890 1.00 0.00 63 GLY A C 16
ATOM 20591 O O . GLY A 1 21 ? 1.657 -1.890 -9.653 1.00 0.00 63 GLY A O 16
ATOM 20595 N N . LEU A 1 22 ? 3.054 -3.628 -9.209 1.00 0.00 64 LEU A N 16
ATOM 20596 C CA . LEU A 1 22 ? 3.870 -2.899 -8.224 1.00 0.00 64 LEU A CA 16
ATOM 20597 C C . LEU A 1 22 ? 4.733 -1.881 -8.995 1.00 0.00 64 LEU A C 16
ATOM 20598 O O . LEU A 1 22 ? 5.649 -2.256 -9.742 1.00 0.00 64 LEU A O 16
ATOM 20614 N N . THR A 1 23 ? 4.382 -0.604 -8.834 1.00 0.00 65 THR A N 16
ATOM 20615 C CA . THR A 1 23 ? 5.012 0.517 -9.533 1.00 0.00 65 THR A CA 16
ATOM 20616 C C . THR A 1 23 ? 5.584 1.490 -8.495 1.00 0.00 65 THR A C 16
ATOM 20617 O O . THR A 1 23 ? 4.877 1.885 -7.577 1.00 0.00 65 THR A O 16
ATOM 20628 N N . MET A 1 24 ? 6.859 1.863 -8.630 1.00 0.00 66 MET A N 16
ATOM 20629 C CA . MET A 1 24 ? 7.460 2.916 -7.794 1.00 0.00 66 MET A CA 16
ATOM 20630 C C . MET A 1 24 ? 7.118 4.288 -8.395 1.00 0.00 66 MET A C 16
ATOM 20631 O O . MET A 1 24 ? 6.867 4.401 -9.604 1.00 0.00 66 MET A O 16
ATOM 20645 N N . LEU A 1 25 ? 7.112 5.333 -7.553 1.00 0.00 67 LEU A N 16
ATOM 20646 C CA . LEU A 1 25 ? 6.681 6.700 -7.951 1.00 0.00 67 LEU A CA 16
ATOM 20647 C C . LEU A 1 25 ? 7.824 7.540 -8.576 1.00 0.00 67 LEU A C 16
ATOM 20648 O O . LEU A 1 25 ? 7.825 8.768 -8.480 1.00 0.00 67 LEU A O 16
ATOM 20664 N N . ASP A 1 26 ? 8.668 6.820 -9.319 1.00 0.00 68 ASP A N 16
ATOM 20665 C CA . ASP A 1 26 ? 9.903 7.281 -10.015 1.00 0.00 68 ASP A CA 16
ATOM 20666 C C . ASP A 1 26 ? 10.579 8.521 -9.370 1.00 0.00 68 ASP A C 16
ATOM 20667 O O . ASP A 1 26 ? 11.463 8.379 -8.519 1.00 0.00 68 ASP A O 16
ATOM 20676 N N . GLY A 1 27 ? 10.100 9.729 -9.744 1.00 0.00 69 GLY A N 16
ATOM 20677 C CA . GLY A 1 27 ? 10.652 11.003 -9.251 1.00 0.00 69 GLY A CA 16
ATOM 20678 C C . GLY A 1 27 ? 9.958 11.506 -7.979 1.00 0.00 69 GLY A C 16
ATOM 20679 O O . GLY A 1 27 ? 9.736 12.716 -7.812 1.00 0.00 69 GLY A O 16
ATOM 20683 N N . ALA A 1 28 ? 9.628 10.557 -7.090 1.00 0.00 70 ALA A N 16
ATOM 20684 C CA . ALA A 1 28 ? 8.955 10.810 -5.808 1.00 0.00 70 ALA A CA 16
ATOM 20685 C C . ALA A 1 28 ? 9.169 9.595 -4.891 1.00 0.00 70 ALA A C 16
ATOM 20686 O O . ALA A 1 28 ? 9.032 8.457 -5.366 1.00 0.00 70 ALA A O 16
ATOM 20693 N N . PRO A 1 29 ? 9.548 9.792 -3.581 1.00 0.00 71 PRO A N 16
ATOM 20694 C CA . PRO A 1 29 ? 9.635 8.684 -2.604 1.00 0.00 71 PRO A CA 16
ATOM 20695 C C . PRO A 1 29 ? 8.231 8.103 -2.343 1.00 0.00 71 PRO A C 16
ATOM 20696 O O . PRO A 1 29 ? 7.342 8.820 -1.860 1.00 0.00 71 PRO A O 16
ATOM 20707 N N . GLY A 1 30 ? 8.033 6.831 -2.720 1.00 0.00 72 GLY A N 16
ATOM 20708 C CA . GLY A 1 30 ? 6.746 6.159 -2.565 1.00 0.00 72 GLY A CA 16
ATOM 20709 C C . GLY A 1 30 ? 6.552 5.016 -3.547 1.00 0.00 72 GLY A C 16
ATOM 20710 O O . GLY A 1 30 ? 7.464 4.682 -4.318 1.00 0.00 72 GLY A O 16
ATOM 20714 N N . VAL A 1 31 ? 5.343 4.441 -3.527 1.00 0.00 73 VAL A N 16
ATOM 20715 C CA . VAL A 1 31 ? 4.971 3.292 -4.352 1.00 0.00 73 VAL A CA 16
ATOM 20716 C C . VAL A 1 31 ? 3.441 3.279 -4.585 1.00 0.00 73 VAL A C 16
ATOM 20717 O O . VAL A 1 31 ? 2.659 3.523 -3.657 1.00 0.00 73 VAL A O 16
ATOM 20730 N N . ARG A 1 32 ? 3.026 3.061 -5.845 1.00 0.00 74 ARG A N 16
ATOM 20731 C CA . ARG A 1 32 ? 1.639 2.722 -6.193 1.00 0.00 74 ARG A CA 16
ATOM 20732 C C . ARG A 1 32 ? 1.571 1.233 -6.570 1.00 0.00 74 ARG A C 16
ATOM 20733 O O . ARG A 1 32 ? 2.246 0.789 -7.494 1.00 0.00 74 ARG A O 16
ATOM 20754 N N . PHE A 1 33 ? 0.708 0.498 -5.887 1.00 0.00 75 PHE A N 16
ATOM 20755 C CA . PHE A 1 33 ? 0.632 -0.971 -5.979 1.00 0.00 75 PHE A CA 16
ATOM 20756 C C . PHE A 1 33 ? -0.815 -1.382 -5.735 1.00 0.00 75 PHE A C 16
ATOM 20757 O O . PHE A 1 33 ? -1.583 -0.614 -5.147 1.00 0.00 75 PHE A O 16
ATOM 20774 N N . ARG A 1 34 ? -1.198 -2.598 -6.149 1.00 0.00 76 ARG A N 16
ATOM 20775 C CA . ARG A 1 34 ? -2.563 -3.078 -5.911 1.00 0.00 76 ARG A CA 16
ATOM 20776 C C . ARG A 1 34 ? -2.551 -3.946 -4.630 1.00 0.00 76 ARG A C 16
ATOM 20777 O O . ARG A 1 34 ? -1.884 -4.992 -4.563 1.00 0.00 76 ARG A O 16
ATOM 20798 N N . LEU A 1 35 ? -3.193 -3.436 -3.566 1.00 0.00 77 LEU A N 16
ATOM 20799 C CA . LEU A 1 35 ? -3.424 -4.200 -2.346 1.00 0.00 77 LEU A CA 16
ATOM 20800 C C . LEU A 1 35 ? -4.628 -5.117 -2.584 1.00 0.00 77 LEU A C 16
ATOM 20801 O O . LEU A 1 35 ? -5.781 -4.652 -2.662 1.00 0.00 77 LEU A O 16
ATOM 20817 N N . GLU A 1 36 ? -4.322 -6.403 -2.768 1.00 0.00 78 GLU A N 16
ATOM 20818 C CA . GLU A 1 36 ? -5.308 -7.422 -3.136 1.00 0.00 78 GLU A CA 16
ATOM 20819 C C . GLU A 1 36 ? -6.224 -7.752 -1.939 1.00 0.00 78 GLU A C 16
ATOM 20820 O O . GLU A 1 36 ? -5.741 -8.145 -0.867 1.00 0.00 78 GLU A O 16
ATOM 20832 N N . ASP A 1 37 ? -7.543 -7.551 -2.144 1.00 0.00 79 ASP A N 16
ATOM 20833 C CA . ASP A 1 37 ? -8.582 -7.761 -1.119 1.00 0.00 79 ASP A CA 16
ATOM 20834 C C . ASP A 1 37 ? -8.899 -9.262 -0.959 1.00 0.00 79 ASP A C 16
ATOM 20835 O O . ASP A 1 37 ? -8.828 -10.030 -1.928 1.00 0.00 79 ASP A O 16
ATOM 20844 N N . LYS A 1 38 ? -9.254 -9.668 0.276 1.00 0.00 80 LYS A N 16
ATOM 20845 C CA . LYS A 1 38 ? -9.427 -11.090 0.648 1.00 0.00 80 LYS A CA 16
ATOM 20846 C C . LYS A 1 38 ? -10.912 -11.455 0.859 1.00 0.00 80 LYS A C 16
ATOM 20847 O O . LYS A 1 38 ? -11.245 -12.637 0.999 1.00 0.00 80 LYS A O 16
ATOM 20866 N N . ASP A 1 39 ? -11.796 -10.437 0.902 1.00 0.00 81 ASP A N 16
ATOM 20867 C CA . ASP A 1 39 ? -13.260 -10.653 1.003 1.00 0.00 81 ASP A CA 16
ATOM 20868 C C . ASP A 1 39 ? -13.842 -10.901 -0.391 1.00 0.00 81 ASP A C 16
ATOM 20869 O O . ASP A 1 39 ? -14.840 -11.607 -0.548 1.00 0.00 81 ASP A O 16
ATOM 20878 N N . ASN A 1 40 ? -13.190 -10.291 -1.394 1.00 0.00 82 ASN A N 16
ATOM 20879 C CA . ASN A 1 40 ? -13.552 -10.397 -2.808 1.00 0.00 82 ASN A CA 16
ATOM 20880 C C . ASN A 1 40 ? -12.255 -10.352 -3.628 1.00 0.00 82 ASN A C 16
ATOM 20881 O O . ASN A 1 40 ? -11.607 -9.299 -3.722 1.00 0.00 82 ASN A O 16
ATOM 20892 N N . THR A 1 41 ? -11.876 -11.500 -4.209 1.00 0.00 83 THR A N 16
ATOM 20893 C CA . THR A 1 41 ? -10.614 -11.650 -4.958 1.00 0.00 83 THR A CA 16
ATOM 20894 C C . THR A 1 41 ? -10.673 -10.940 -6.331 1.00 0.00 83 THR A C 16
ATOM 20895 O O . THR A 1 41 ? -9.633 -10.724 -6.969 1.00 0.00 83 THR A O 16
ATOM 20906 N N . SER A 1 42 ? -11.890 -10.559 -6.765 1.00 0.00 84 SER A N 16
ATOM 20907 C CA . SER A 1 42 ? -12.109 -9.858 -8.042 1.00 0.00 84 SER A CA 16
ATOM 20908 C C . SER A 1 42 ? -11.885 -8.333 -7.871 1.00 0.00 84 SER A C 16
ATOM 20909 O O . SER A 1 42 ? -11.835 -7.590 -8.858 1.00 0.00 84 SER A O 16
ATOM 20917 N N . LYS A 1 43 ? -11.750 -7.881 -6.607 1.00 0.00 85 LYS A N 16
ATOM 20918 C CA . LYS A 1 43 ? -11.467 -6.477 -6.269 1.00 0.00 85 LYS A CA 16
ATOM 20919 C C . LYS A 1 43 ? -10.039 -6.354 -5.721 1.00 0.00 85 LYS A C 16
ATOM 20920 O O . LYS A 1 43 ? -9.739 -6.873 -4.651 1.00 0.00 85 LYS A O 16
ATOM 20939 N N . THR A 1 44 ? -9.153 -5.713 -6.493 1.00 0.00 86 THR A N 16
ATOM 20940 C CA . THR A 1 44 ? -7.830 -5.281 -6.021 1.00 0.00 86 THR A CA 16
ATOM 20941 C C . THR A 1 44 ? -7.827 -3.748 -6.035 1.00 0.00 86 THR A C 16
ATOM 20942 O O . THR A 1 44 ? -8.181 -3.130 -7.049 1.00 0.00 86 THR A O 16
ATOM 20953 N N . VAL A 1 45 ? -7.462 -3.134 -4.907 1.00 0.00 87 VAL A N 16
ATOM 20954 C CA . VAL A 1 45 ? -7.500 -1.665 -4.745 1.00 0.00 87 VAL A CA 16
ATOM 20955 C C . VAL A 1 45 ? -6.088 -1.108 -4.910 1.00 0.00 87 VAL A C 16
ATOM 20956 O O . VAL A 1 45 ? -5.151 -1.631 -4.316 1.00 0.00 87 VAL A O 16
ATOM 20969 N N . TRP A 1 46 ? -5.949 -0.026 -5.691 1.00 0.00 88 TRP A N 16
ATOM 20970 C CA . TRP A 1 46 ? -4.647 0.596 -5.957 1.00 0.00 88 TRP A CA 16
ATOM 20971 C C . TRP A 1 46 ? -4.349 1.580 -4.838 1.00 0.00 88 TRP A C 16
ATOM 20972 O O . TRP A 1 46 ? -5.240 2.286 -4.394 1.00 0.00 88 TRP A O 16
ATOM 20993 N N . VAL A 1 47 ? -3.105 1.606 -4.371 1.00 0.00 89 VAL A N 16
ATOM 20994 C CA . VAL A 1 47 ? -2.718 2.339 -3.171 1.00 0.00 89 VAL A CA 16
ATOM 20995 C C . VAL A 1 47 ? -1.616 3.323 -3.519 1.00 0.00 89 VAL A C 16
ATOM 20996 O O . VAL A 1 47 ? -0.531 2.912 -3.933 1.00 0.00 89 VAL A O 16
ATOM 21009 N N . LEU A 1 48 ? -1.911 4.619 -3.360 1.00 0.00 90 LEU A N 16
ATOM 21010 C CA . LEU A 1 48 ? -0.928 5.676 -3.544 1.00 0.00 90 LEU A CA 16
ATOM 21011 C C . LEU A 1 48 ? -0.301 5.994 -2.173 1.00 0.00 90 LEU A C 16
ATOM 21012 O O . LEU A 1 48 ? -0.869 6.747 -1.367 1.00 0.00 90 LEU A O 16
ATOM 21028 N N . TYR A 1 49 ? 0.833 5.335 -1.906 1.00 0.00 91 TYR A N 16
ATOM 21029 C CA . TYR A 1 49 ? 1.655 5.586 -0.717 1.00 0.00 91 TYR A CA 16
ATOM 21030 C C . TYR A 1 49 ? 2.805 6.516 -1.120 1.00 0.00 91 TYR A C 16
ATOM 21031 O O . TYR A 1 49 ? 3.556 6.205 -2.040 1.00 0.00 91 TYR A O 16
ATOM 21049 N N . LYS A 1 50 ? 2.907 7.665 -0.451 1.00 0.00 92 LYS A N 16
ATOM 21050 C CA . LYS A 1 50 ? 4.056 8.571 -0.568 1.00 0.00 92 LYS A CA 16
ATOM 21051 C C . LYS A 1 50 ? 4.848 8.529 0.744 1.00 0.00 92 LYS A C 16
ATOM 21052 O O . LYS A 1 50 ? 4.318 8.879 1.810 1.00 0.00 92 LYS A O 16
ATOM 21071 N N . GLY A 1 51 ? 6.089 8.054 0.650 1.00 0.00 93 GLY A N 16
ATOM 21072 C CA . GLY A 1 51 ? 6.982 7.932 1.793 1.00 0.00 93 GLY A CA 16
ATOM 21073 C C . GLY A 1 51 ? 8.143 7.004 1.495 1.00 0.00 93 GLY A C 16
ATOM 21074 O O . GLY A 1 51 ? 8.187 6.389 0.422 1.00 0.00 93 GLY A O 16
ATOM 21078 N N . ALA A 1 52 ? 9.086 6.910 2.447 1.00 0.00 94 ALA A N 16
ATOM 21079 C CA . ALA A 1 52 ? 10.252 6.025 2.326 1.00 0.00 94 ALA A CA 16
ATOM 21080 C C . ALA A 1 52 ? 9.790 4.559 2.340 1.00 0.00 94 ALA A C 16
ATOM 21081 O O . ALA A 1 52 ? 9.236 4.087 3.341 1.00 0.00 94 ALA A O 16
ATOM 21088 N N . VAL A 1 53 ? 9.959 3.882 1.194 1.00 0.00 95 VAL A N 16
ATOM 21089 C CA . VAL A 1 53 ? 9.582 2.471 1.024 1.00 0.00 95 VAL A CA 16
ATOM 21090 C C . VAL A 1 53 ? 10.690 1.568 1.609 1.00 0.00 95 VAL A C 16
ATOM 21091 O O . VAL A 1 53 ? 11.823 1.594 1.114 1.00 0.00 95 VAL A O 16
ATOM 21104 N N . PRO A 1 54 ? 10.390 0.751 2.675 1.00 0.00 96 PRO A N 16
ATOM 21105 C CA . PRO A 1 54 ? 11.382 -0.168 3.264 1.00 0.00 96 PRO A CA 16
ATOM 21106 C C . PRO A 1 54 ? 11.599 -1.415 2.384 1.00 0.00 96 PRO A C 16
ATOM 21107 O O . PRO A 1 54 ? 10.850 -1.653 1.430 1.00 0.00 96 PRO A O 16
ATOM 21118 N N . ASP A 1 55 ? 12.613 -2.218 2.743 1.00 0.00 97 ASP A N 16
ATOM 21119 C CA . ASP A 1 55 ? 12.879 -3.523 2.096 1.00 0.00 97 ASP A CA 16
ATOM 21120 C C . ASP A 1 55 ? 11.821 -4.534 2.577 1.00 0.00 97 ASP A C 16
ATOM 21121 O O . ASP A 1 55 ? 11.517 -5.502 1.885 1.00 0.00 97 ASP A O 16
ATOM 21130 N N . THR A 1 56 ? 11.225 -4.231 3.748 1.00 0.00 98 THR A N 16
ATOM 21131 C CA . THR A 1 56 ? 10.174 -5.030 4.369 1.00 0.00 98 THR A CA 16
ATOM 21132 C C . THR A 1 56 ? 8.920 -5.046 3.459 1.00 0.00 98 THR A C 16
ATOM 21133 O O . THR A 1 56 ? 8.180 -6.032 3.401 1.00 0.00 98 THR A O 16
ATOM 21144 N N . PHE A 1 57 ? 8.731 -3.919 2.743 1.00 0.00 99 PHE A N 16
ATOM 21145 C CA . PHE A 1 57 ? 7.789 -3.822 1.626 1.00 0.00 99 PHE A CA 16
ATOM 21146 C C . PHE A 1 57 ? 8.431 -4.520 0.412 1.00 0.00 99 PHE A C 16
ATOM 21147 O O . PHE A 1 57 ? 9.508 -4.114 -0.048 1.00 0.00 99 PHE A O 16
ATOM 21164 N N . LYS A 1 58 ? 7.748 -5.545 -0.104 1.00 0.00 100 LYS A N 16
ATOM 21165 C CA . LYS A 1 58 ? 8.264 -6.405 -1.179 1.00 0.00 100 LYS A CA 16
ATOM 21166 C C . LYS A 1 58 ? 7.098 -7.169 -1.859 1.00 0.00 100 LYS A C 16
ATOM 21167 O O . LYS A 1 58 ? 6.034 -7.347 -1.244 1.00 0.00 100 LYS A O 16
ATOM 21186 N N . PRO A 1 59 ? 7.263 -7.608 -3.157 1.00 0.00 101 PRO A N 16
ATOM 21187 C CA . PRO A 1 59 ? 6.279 -8.493 -3.836 1.00 0.00 101 PRO A CA 16
ATOM 21188 C C . PRO A 1 59 ? 6.067 -9.813 -3.066 1.00 0.00 101 PRO A C 16
ATOM 21189 O O . PRO A 1 59 ? 6.965 -10.662 -3.033 1.00 0.00 101 PRO A O 16
ATOM 21200 N N . GLY A 1 60 ? 4.898 -9.967 -2.417 1.00 0.00 102 GLY A N 16
ATOM 21201 C CA . GLY A 1 60 ? 4.588 -11.180 -1.645 1.00 0.00 102 GLY A CA 16
ATOM 21202 C C . GLY A 1 60 ? 4.181 -10.889 -0.206 1.00 0.00 102 GLY A C 16
ATOM 21203 O O . GLY A 1 60 ? 3.468 -11.693 0.406 1.00 0.00 102 GLY A O 16
ATOM 21207 N N . VAL A 1 61 ? 4.626 -9.741 0.346 1.00 0.00 103 VAL A N 16
ATOM 21208 C CA . VAL A 1 61 ? 4.398 -9.411 1.771 1.00 0.00 103 VAL A CA 16
ATOM 21209 C C . VAL A 1 61 ? 2.988 -8.813 1.973 1.00 0.00 103 VAL A C 16
ATOM 21210 O O . VAL A 1 61 ? 2.437 -8.188 1.066 1.00 0.00 103 VAL A O 16
ATOM 21223 N N . GLU A 1 62 ? 2.405 -9.029 3.164 1.00 0.00 104 GLU A N 16
ATOM 21224 C CA . GLU A 1 62 ? 1.162 -8.370 3.576 1.00 0.00 104 GLU A CA 16
ATOM 21225 C C . GLU A 1 62 ? 1.498 -7.021 4.212 1.00 0.00 104 GLU A C 16
ATOM 21226 O O . GLU A 1 62 ? 2.366 -6.959 5.087 1.00 0.00 104 GLU A O 16
ATOM 21238 N N . VAL A 1 63 ? 0.829 -5.944 3.759 1.00 0.00 105 VAL A N 16
ATOM 21239 C CA . VAL A 1 63 ? 0.986 -4.601 4.346 1.00 0.00 105 VAL A CA 16
ATOM 21240 C C . VAL A 1 63 ? -0.352 -4.076 4.890 1.00 0.00 105 VAL A C 16
ATOM 21241 O O . VAL A 1 63 ? -1.430 -4.351 4.341 1.00 0.00 105 VAL A O 16
ATOM 21254 N N . ILE A 1 64 ? -0.251 -3.336 5.992 1.00 0.00 106 ILE A N 16
ATOM 21255 C CA . ILE A 1 64 ? -1.353 -2.640 6.640 1.00 0.00 106 ILE A CA 16
ATOM 21256 C C . ILE A 1 64 ? -1.168 -1.147 6.352 1.00 0.00 106 ILE A C 16
ATOM 21257 O O . ILE A 1 64 ? -0.254 -0.513 6.890 1.00 0.00 106 ILE A O 16
ATOM 21273 N N . ILE A 1 65 ? -2.011 -0.612 5.476 1.00 0.00 107 ILE A N 16
ATOM 21274 C CA . ILE A 1 65 ? -1.943 0.795 5.057 1.00 0.00 107 ILE A CA 16
ATOM 21275 C C . ILE A 1 65 ? -2.973 1.608 5.851 1.00 0.00 107 ILE A C 16
ATOM 21276 O O . ILE A 1 65 ? -4.056 1.109 6.178 1.00 0.00 107 ILE A O 16
ATOM 21292 N N . GLU A 1 66 ? -2.607 2.845 6.190 1.00 0.00 108 GLU A N 16
ATOM 21293 C CA . GLU A 1 66 ? -3.449 3.756 6.977 1.00 0.00 108 GLU A CA 16
ATOM 21294 C C . GLU A 1 66 ? -3.534 5.095 6.234 1.00 0.00 108 GLU A C 16
ATOM 21295 O O . GLU A 1 66 ? -2.504 5.717 5.974 1.00 0.00 108 GLU A O 16
ATOM 21307 N N . GLY A 1 67 ? -4.750 5.510 5.882 1.00 0.00 109 GLY A N 16
ATOM 21308 C CA . GLY A 1 67 ? -4.984 6.766 5.182 1.00 0.00 109 GLY A CA 16
ATOM 21309 C C . GLY A 1 67 ? -6.460 6.944 4.891 1.00 0.00 109 GLY A C 16
ATOM 21310 O O . GLY A 1 67 ? -7.221 7.348 5.775 1.00 0.00 109 GLY A O 16
ATOM 21314 N N . GLY A 1 68 ? -6.863 6.652 3.651 1.00 0.00 110 GLY A N 16
ATOM 21315 C CA . GLY A 1 68 ? -8.271 6.583 3.291 1.00 0.00 110 GLY A CA 16
ATOM 21316 C C . GLY A 1 68 ? -8.467 6.572 1.787 1.00 0.00 110 GLY A C 16
ATOM 21317 O O . GLY A 1 68 ? -7.570 6.966 1.036 1.00 0.00 110 GLY A O 16
ATOM 21321 N N . LEU A 1 69 ? -9.633 6.088 1.352 1.00 0.00 111 LEU A N 16
ATOM 21322 C CA . LEU A 1 69 ? -10.056 6.104 -0.057 1.00 0.00 111 LEU A CA 16
ATOM 21323 C C . LEU A 1 69 ? -10.898 7.364 -0.319 1.00 0.00 111 LEU A C 16
ATOM 21324 O O . LEU A 1 69 ? -11.857 7.632 0.413 1.00 0.00 111 LEU A O 16
ATOM 21340 N N . ALA A 1 70 ? -10.527 8.140 -1.354 1.00 0.00 112 ALA A N 16
ATOM 21341 C CA . ALA A 1 70 ? -11.298 9.328 -1.761 1.00 0.00 112 ALA A CA 16
ATOM 21342 C C . ALA A 1 70 ? -12.469 8.887 -2.667 1.00 0.00 112 ALA A C 16
ATOM 21343 O O . ALA A 1 70 ? -12.264 8.046 -3.536 1.00 0.00 112 ALA A O 16
ATOM 21350 N N . PRO A 1 71 ? -13.724 9.419 -2.462 1.00 0.00 113 PRO A N 16
ATOM 21351 C CA . PRO A 1 71 ? -14.895 9.083 -3.323 1.00 0.00 113 PRO A CA 16
ATOM 21352 C C . PRO A 1 71 ? -14.665 9.395 -4.822 1.00 0.00 113 PRO A C 16
ATOM 21353 O O . PRO A 1 71 ? -15.229 8.734 -5.698 1.00 0.00 113 PRO A O 16
ATOM 21364 N N . GLY A 1 72 ? -13.813 10.401 -5.091 1.00 0.00 114 GLY A N 16
ATOM 21365 C CA . GLY A 1 72 ? -13.511 10.846 -6.459 1.00 0.00 114 GLY A CA 16
ATOM 21366 C C . GLY A 1 72 ? -12.253 10.209 -7.053 1.00 0.00 114 GLY A C 16
ATOM 21367 O O . GLY A 1 72 ? -12.004 10.358 -8.250 1.00 0.00 114 GLY A O 16
ATOM 21371 N N . GLU A 1 73 ? -11.446 9.518 -6.214 1.00 0.00 115 GLU A N 16
ATOM 21372 C CA . GLU A 1 73 ? -10.207 8.820 -6.653 1.00 0.00 115 GLU A CA 16
ATOM 21373 C C . GLU A 1 73 ? -10.318 7.324 -6.371 1.00 0.00 115 GLU A C 16
ATOM 21374 O O . GLU A 1 73 ? -10.554 6.927 -5.231 1.00 0.00 115 GLU A O 16
ATOM 21386 N N . ASP A 1 74 ? -10.116 6.501 -7.412 1.00 0.00 116 ASP A N 16
ATOM 21387 C CA . ASP A 1 74 ? -10.124 5.029 -7.299 1.00 0.00 116 ASP A CA 16
ATOM 21388 C C . ASP A 1 74 ? -9.020 4.517 -6.355 1.00 0.00 116 ASP A C 16
ATOM 21389 O O . ASP A 1 74 ? -9.158 3.438 -5.762 1.00 0.00 116 ASP A O 16
ATOM 21398 N N . THR A 1 75 ? -7.935 5.295 -6.219 1.00 0.00 117 THR A N 16
ATOM 21399 C CA . THR A 1 75 ? -6.767 4.889 -5.424 1.00 0.00 117 THR A CA 16
ATOM 21400 C C . THR A 1 75 ? -6.963 5.226 -3.923 1.00 0.00 117 THR A C 16
ATOM 21401 O O . THR A 1 75 ? -7.377 6.336 -3.563 1.00 0.00 117 THR A O 16
ATOM 21412 N N . PHE A 1 76 ? -6.706 4.221 -3.063 1.00 0.00 118 PHE A N 16
ATOM 21413 C CA . PHE A 1 76 ? -6.654 4.384 -1.609 1.00 0.00 118 PHE A CA 16
ATOM 21414 C C . PHE A 1 76 ? -5.305 5.042 -1.278 1.00 0.00 118 PHE A C 16
ATOM 21415 O O . PHE A 1 76 ? -4.254 4.454 -1.514 1.00 0.00 118 PHE A O 16
ATOM 21432 N N . LYS A 1 77 ? -5.344 6.247 -0.735 1.00 0.00 119 LYS A N 16
ATOM 21433 C CA . LYS A 1 77 ? -4.136 7.044 -0.483 1.00 0.00 119 LYS A CA 16
ATOM 21434 C C . LYS A 1 77 ? -3.717 6.869 0.984 1.00 0.00 119 LYS A C 16
ATOM 21435 O O . LYS A 1 77 ? -4.458 7.242 1.902 1.00 0.00 119 LYS A O 16
ATOM 21454 N N . ALA A 1 78 ? -2.541 6.246 1.181 1.00 0.00 120 ALA A N 16
ATOM 21455 C CA . ALA A 1 78 ? -2.023 5.854 2.505 1.00 0.00 120 ALA A CA 16
ATOM 21456 C C . ALA A 1 78 ? -1.019 6.891 3.022 1.00 0.00 120 ALA A C 16
ATOM 21457 O O . ALA A 1 78 ? 0.044 7.088 2.417 1.00 0.00 120 ALA A O 16
ATOM 21464 N N . ARG A 1 79 ? -1.366 7.549 4.144 1.00 0.00 121 ARG A N 16
ATOM 21465 C CA . ARG A 1 79 ? -0.503 8.557 4.787 1.00 0.00 121 ARG A CA 16
ATOM 21466 C C . ARG A 1 79 ? 0.665 7.873 5.528 1.00 0.00 121 ARG A C 16
ATOM 21467 O O . ARG A 1 79 ? 1.733 8.463 5.699 1.00 0.00 121 ARG A O 16
ATOM 21488 N N . THR A 1 80 ? 0.438 6.613 5.945 1.00 0.00 122 THR A N 16
ATOM 21489 C CA . THR A 1 80 ? 1.449 5.741 6.566 1.00 0.00 122 THR A CA 16
ATOM 21490 C C . THR A 1 80 ? 1.278 4.312 6.017 1.00 0.00 122 THR A C 16
ATOM 21491 O O . THR A 1 80 ? 0.184 3.937 5.556 1.00 0.00 122 THR A O 16
ATOM 21502 N N . LEU A 1 81 ? 2.363 3.528 6.053 1.00 0.00 123 LEU A N 16
ATOM 21503 C CA . LEU A 1 81 ? 2.357 2.120 5.631 1.00 0.00 123 LEU A CA 16
ATOM 21504 C C . LEU A 1 81 ? 3.175 1.307 6.632 1.00 0.00 123 LEU A C 16
ATOM 21505 O O . LEU A 1 81 ? 4.257 1.725 7.055 1.00 0.00 123 LEU A O 16
ATOM 21521 N N . MET A 1 82 ? 2.637 0.146 6.982 1.00 0.00 124 MET A N 16
ATOM 21522 C CA . MET A 1 82 ? 3.253 -0.830 7.886 1.00 0.00 124 MET A CA 16
ATOM 21523 C C . MET A 1 82 ? 3.113 -2.210 7.225 1.00 0.00 124 MET A C 16
ATOM 21524 O O . MET A 1 82 ? 2.369 -2.348 6.260 1.00 0.00 124 MET A O 16
ATOM 21538 N N . THR A 1 83 ? 3.855 -3.209 7.699 1.00 0.00 125 THR A N 16
ATOM 21539 C CA . THR A 1 83 ? 3.709 -4.605 7.248 1.00 0.00 125 THR A CA 16
ATOM 21540 C C . THR A 1 83 ? 3.095 -5.458 8.373 1.00 0.00 125 THR A C 16
ATOM 21541 O O . THR A 1 83 ? 3.278 -5.150 9.552 1.00 0.00 125 THR A O 16
ATOM 21552 N N . LYS A 1 84 ? 2.332 -6.502 7.995 1.00 0.00 126 LYS A N 16
ATOM 21553 C CA . LYS A 1 84 ? 1.871 -7.537 8.937 1.00 0.00 126 LYS A CA 16
ATOM 21554 C C . LYS A 1 84 ? 3.037 -8.506 9.214 1.00 0.00 126 LYS A C 16
ATOM 21555 O O . LYS A 1 84 ? 3.365 -8.809 10.365 1.00 0.00 126 LYS A O 16
ATOM 21574 N N . CYS A 1 85 ? 3.655 -8.967 8.118 1.00 0.00 127 CYS A N 16
ATOM 21575 C CA . CYS A 1 85 ? 4.747 -9.942 8.147 1.00 0.00 127 CYS A CA 16
ATOM 21576 C C . CYS A 1 85 ? 6.092 -9.224 7.926 1.00 0.00 127 CYS A C 16
ATOM 21577 O O . CYS A 1 85 ? 6.268 -8.575 6.896 1.00 0.00 127 CYS A O 16
ATOM 21585 N N . PRO A 1 86 ? 7.049 -9.270 8.902 1.00 0.00 128 PRO A N 16
ATOM 21586 C CA . PRO A 1 86 ? 8.433 -8.782 8.690 1.00 0.00 128 PRO A CA 16
ATOM 21587 C C . PRO A 1 86 ? 9.342 -9.867 8.060 1.00 0.00 128 PRO A C 16
ATOM 21588 O O . PRO A 1 86 ? 8.871 -10.954 7.677 1.00 0.00 128 PRO A O 16
ATOM 21599 N N . LEU A 1 87 ? 10.649 -9.563 7.961 1.00 0.00 129 LEU A N 16
ATOM 21600 C CA . LEU A 1 87 ? 11.680 -10.535 7.528 1.00 0.00 129 LEU A CA 16
ATOM 21601 C C . LEU A 1 87 ? 12.806 -10.596 8.572 1.00 0.00 129 LEU A C 16
ATOM 21602 O O . LEU A 1 87 ? 12.747 -9.916 9.599 1.00 0.00 129 LEU A O 16
ATOM 21618 N N . GLU A 1 88 ? 13.812 -11.440 8.306 1.00 0.00 130 GLU A N 16
ATOM 21619 C CA . GLU A 1 88 ? 14.950 -11.681 9.224 1.00 0.00 130 GLU A CA 16
ATOM 21620 C C . GLU A 1 88 ? 16.184 -10.811 8.833 1.00 0.00 130 GLU A C 16
ATOM 21621 O O . GLU A 1 88 ? 17.050 -11.273 8.062 1.00 0.00 130 GLU A O 16
ATOM 21633 N N . MET A 1 1 ? -30.086 8.981 -0.095 1.00 0.00 43 MET A N 17
ATOM 21634 C CA . MET A 1 1 ? -28.678 9.000 -0.533 1.00 0.00 43 MET A CA 17
ATOM 21635 C C . MET A 1 1 ? -27.795 9.559 0.593 1.00 0.00 43 MET A C 17
ATOM 21636 O O . MET A 1 1 ? -27.886 10.743 0.926 1.00 0.00 43 MET A O 17
ATOM 21652 N N . ALA A 1 2 ? -26.964 8.687 1.186 1.00 0.00 44 ALA A N 17
ATOM 21653 C CA . ALA A 1 2 ? -26.026 9.061 2.257 1.00 0.00 44 ALA A CA 17
ATOM 21654 C C . ALA A 1 2 ? -24.659 9.422 1.651 1.00 0.00 44 ALA A C 17
ATOM 21655 O O . ALA A 1 2 ? -23.982 8.552 1.093 1.00 0.00 44 ALA A O 17
ATOM 21662 N N . THR A 1 3 ? -24.280 10.704 1.728 1.00 0.00 45 THR A N 17
ATOM 21663 C CA . THR A 1 3 ? -22.946 11.182 1.325 1.00 0.00 45 THR A CA 17
ATOM 21664 C C . THR A 1 3 ? -22.227 11.764 2.563 1.00 0.00 45 THR A C 17
ATOM 21665 O O . THR A 1 3 ? -22.411 12.947 2.885 1.00 0.00 45 THR A O 17
ATOM 21676 N N . PRO A 1 4 ? -21.463 10.926 3.332 1.00 0.00 46 PRO A N 17
ATOM 21677 C CA . PRO A 1 4 ? -20.645 11.422 4.456 1.00 0.00 46 PRO A CA 17
ATOM 21678 C C . PRO A 1 4 ? -19.454 12.249 3.931 1.00 0.00 46 PRO A C 17
ATOM 21679 O O . PRO A 1 4 ? -18.415 11.697 3.546 1.00 0.00 46 PRO A O 17
ATOM 21690 N N . GLN A 1 5 ? -19.647 13.581 3.872 1.00 0.00 47 GLN A N 17
ATOM 21691 C CA . GLN A 1 5 ? -18.636 14.529 3.358 1.00 0.00 47 GLN A CA 17
ATOM 21692 C C . GLN A 1 5 ? -17.422 14.637 4.301 1.00 0.00 47 GLN A C 17
ATOM 21693 O O . GLN A 1 5 ? -16.398 15.236 3.940 1.00 0.00 47 GLN A O 17
ATOM 21707 N N . ASP A 1 6 ? -17.560 14.056 5.504 1.00 0.00 48 ASP A N 17
ATOM 21708 C CA . ASP A 1 6 ? -16.478 13.910 6.477 1.00 0.00 48 ASP A CA 17
ATOM 21709 C C . ASP A 1 6 ? -15.487 12.834 5.989 1.00 0.00 48 ASP A C 17
ATOM 21710 O O . ASP A 1 6 ? -15.531 11.674 6.417 1.00 0.00 48 ASP A O 17
ATOM 21719 N N . LYS A 1 7 ? -14.638 13.229 5.029 1.00 0.00 49 LYS A N 17
ATOM 21720 C CA . LYS A 1 7 ? -13.561 12.384 4.485 1.00 0.00 49 LYS A CA 17
ATOM 21721 C C . LYS A 1 7 ? -12.284 12.530 5.330 1.00 0.00 49 LYS A C 17
ATOM 21722 O O . LYS A 1 7 ? -11.304 11.804 5.121 1.00 0.00 49 LYS A O 17
ATOM 21741 N N . LEU A 1 8 ? -12.319 13.468 6.300 1.00 0.00 50 LEU A N 17
ATOM 21742 C CA . LEU A 1 8 ? -11.213 13.732 7.229 1.00 0.00 50 LEU A CA 17
ATOM 21743 C C . LEU A 1 8 ? -11.251 12.693 8.367 1.00 0.00 50 LEU A C 17
ATOM 21744 O O . LEU A 1 8 ? -11.735 12.967 9.472 1.00 0.00 50 LEU A O 17
ATOM 21760 N N . HIS A 1 9 ? -10.784 11.475 8.048 1.00 0.00 51 HIS A N 17
ATOM 21761 C CA . HIS A 1 9 ? -10.731 10.344 8.992 1.00 0.00 51 HIS A CA 17
ATOM 21762 C C . HIS A 1 9 ? -9.802 9.263 8.433 1.00 0.00 51 HIS A C 17
ATOM 21763 O O . HIS A 1 9 ? -9.782 9.027 7.212 1.00 0.00 51 HIS A O 17
ATOM 21778 N N . THR A 1 10 ? -9.047 8.609 9.320 1.00 0.00 52 THR A N 17
ATOM 21779 C CA . THR A 1 10 ? -8.139 7.529 8.946 1.00 0.00 52 THR A CA 17
ATOM 21780 C C . THR A 1 10 ? -8.950 6.277 8.534 1.00 0.00 52 THR A C 17
ATOM 21781 O O . THR A 1 10 ? -9.736 5.738 9.324 1.00 0.00 52 THR A O 17
ATOM 21792 N N . VAL A 1 11 ? -8.782 5.881 7.269 1.00 0.00 53 VAL A N 17
ATOM 21793 C CA . VAL A 1 11 ? -9.338 4.648 6.697 1.00 0.00 53 VAL A CA 17
ATOM 21794 C C . VAL A 1 11 ? -8.214 3.607 6.715 1.00 0.00 53 VAL A C 17
ATOM 21795 O O . VAL A 1 11 ? -7.112 3.902 6.255 1.00 0.00 53 VAL A O 17
ATOM 21808 N N . ARG A 1 12 ? -8.471 2.420 7.278 1.00 0.00 54 ARG A N 17
ATOM 21809 C CA . ARG A 1 12 ? -7.474 1.335 7.345 1.00 0.00 54 ARG A CA 17
ATOM 21810 C C . ARG A 1 12 ? -7.922 0.150 6.485 1.00 0.00 54 ARG A C 17
ATOM 21811 O O . ARG A 1 12 ? -9.089 -0.241 6.520 1.00 0.00 54 ARG A O 17
ATOM 21832 N N . LEU A 1 13 ? -6.987 -0.389 5.690 1.00 0.00 55 LEU A N 17
ATOM 21833 C CA . LEU A 1 13 ? -7.200 -1.578 4.851 1.00 0.00 55 LEU A CA 17
ATOM 21834 C C . LEU A 1 13 ? -6.226 -2.682 5.244 1.00 0.00 55 LEU A C 17
ATOM 21835 O O . LEU A 1 13 ? -5.207 -2.435 5.904 1.00 0.00 55 LEU A O 17
ATOM 21851 N N . PHE A 1 14 ? -6.547 -3.896 4.790 1.00 0.00 56 PHE A N 17
ATOM 21852 C CA . PHE A 1 14 ? -5.784 -5.130 5.077 1.00 0.00 56 PHE A CA 17
ATOM 21853 C C . PHE A 1 14 ? -5.721 -5.973 3.788 1.00 0.00 56 PHE A C 17
ATOM 21854 O O . PHE A 1 14 ? -6.724 -6.062 3.060 1.00 0.00 56 PHE A O 17
ATOM 21871 N N . GLY A 1 15 ? -4.563 -6.593 3.504 1.00 0.00 57 GLY A N 17
ATOM 21872 C CA . GLY A 1 15 ? -4.417 -7.457 2.329 1.00 0.00 57 GLY A CA 17
ATOM 21873 C C . GLY A 1 15 ? -2.968 -7.815 2.049 1.00 0.00 57 GLY A C 17
ATOM 21874 O O . GLY A 1 15 ? -2.128 -7.760 2.938 1.00 0.00 57 GLY A O 17
ATOM 21878 N N . THR A 1 16 ? -2.688 -8.189 0.803 1.00 0.00 58 THR A N 17
ATOM 21879 C CA . THR A 1 16 ? -1.361 -8.606 0.337 1.00 0.00 58 THR A CA 17
ATOM 21880 C C . THR A 1 16 ? -0.927 -7.713 -0.847 1.00 0.00 58 THR A C 17
ATOM 21881 O O . THR A 1 16 ? -1.772 -7.219 -1.603 1.00 0.00 58 THR A O 17
ATOM 21892 N N . VAL A 1 17 ? 0.390 -7.485 -0.976 1.00 0.00 59 VAL A N 17
ATOM 21893 C CA . VAL A 1 17 ? 0.980 -6.713 -2.080 1.00 0.00 59 VAL A CA 17
ATOM 21894 C C . VAL A 1 17 ? 0.946 -7.535 -3.376 1.00 0.00 59 VAL A C 17
ATOM 21895 O O . VAL A 1 17 ? 1.340 -8.712 -3.383 1.00 0.00 59 VAL A O 17
ATOM 21908 N N . ALA A 1 18 ? 0.458 -6.913 -4.453 1.00 0.00 60 ALA A N 17
ATOM 21909 C CA . ALA A 1 18 ? 0.491 -7.498 -5.792 1.00 0.00 60 ALA A CA 17
ATOM 21910 C C . ALA A 1 18 ? 1.917 -7.456 -6.376 1.00 0.00 60 ALA A C 17
ATOM 21911 O O . ALA A 1 18 ? 2.572 -6.401 -6.348 1.00 0.00 60 ALA A O 17
ATOM 21918 N N . ALA A 1 19 ? 2.394 -8.609 -6.870 1.00 0.00 61 ALA A N 17
ATOM 21919 C CA . ALA A 1 19 ? 3.647 -8.706 -7.640 1.00 0.00 61 ALA A CA 17
ATOM 21920 C C . ALA A 1 19 ? 3.453 -8.062 -9.027 1.00 0.00 61 ALA A C 17
ATOM 21921 O O . ALA A 1 19 ? 4.295 -7.286 -9.497 1.00 0.00 61 ALA A O 17
ATOM 21928 N N . ASP A 1 20 ? 2.320 -8.399 -9.661 1.00 0.00 62 ASP A N 17
ATOM 21929 C CA . ASP A 1 20 ? 1.864 -7.779 -10.914 1.00 0.00 62 ASP A CA 17
ATOM 21930 C C . ASP A 1 20 ? 1.017 -6.549 -10.562 1.00 0.00 62 ASP A C 17
ATOM 21931 O O . ASP A 1 20 ? 0.011 -6.680 -9.866 1.00 0.00 62 ASP A O 17
ATOM 21940 N N . GLY A 1 21 ? 1.442 -5.376 -11.032 1.00 0.00 63 GLY A N 17
ATOM 21941 C CA . GLY A 1 21 ? 0.771 -4.107 -10.726 1.00 0.00 63 GLY A CA 17
ATOM 21942 C C . GLY A 1 21 ? 1.408 -3.415 -9.529 1.00 0.00 63 GLY A C 17
ATOM 21943 O O . GLY A 1 21 ? 0.727 -3.054 -8.557 1.00 0.00 63 GLY A O 17
ATOM 21947 N N . LEU A 1 22 ? 2.736 -3.260 -9.613 1.00 0.00 64 LEU A N 17
ATOM 21948 C CA . LEU A 1 22 ? 3.559 -2.558 -8.612 1.00 0.00 64 LEU A CA 17
ATOM 21949 C C . LEU A 1 22 ? 4.540 -1.660 -9.384 1.00 0.00 64 LEU A C 17
ATOM 21950 O O . LEU A 1 22 ? 5.273 -2.131 -10.262 1.00 0.00 64 LEU A O 17
ATOM 21966 N N . THR A 1 23 ? 4.539 -0.369 -9.050 1.00 0.00 65 THR A N 17
ATOM 21967 C CA . THR A 1 23 ? 5.377 0.657 -9.687 1.00 0.00 65 THR A CA 17
ATOM 21968 C C . THR A 1 23 ? 5.886 1.627 -8.602 1.00 0.00 65 THR A C 17
ATOM 21969 O O . THR A 1 23 ? 5.164 1.930 -7.659 1.00 0.00 65 THR A O 17
ATOM 21980 N N . MET A 1 24 ? 7.130 2.100 -8.727 1.00 0.00 66 MET A N 17
ATOM 21981 C CA . MET A 1 24 ? 7.687 3.115 -7.815 1.00 0.00 66 MET A CA 17
ATOM 21982 C C . MET A 1 24 ? 7.504 4.515 -8.433 1.00 0.00 66 MET A C 17
ATOM 21983 O O . MET A 1 24 ? 7.500 4.657 -9.662 1.00 0.00 66 MET A O 17
ATOM 21997 N N . LEU A 1 25 ? 7.315 5.532 -7.572 1.00 0.00 67 LEU A N 17
ATOM 21998 C CA . LEU A 1 25 ? 7.250 6.937 -8.006 1.00 0.00 67 LEU A CA 17
ATOM 21999 C C . LEU A 1 25 ? 8.664 7.382 -8.437 1.00 0.00 67 LEU A C 17
ATOM 22000 O O . LEU A 1 25 ? 9.613 7.260 -7.655 1.00 0.00 67 LEU A O 17
ATOM 22016 N N . ASP A 1 26 ? 8.804 7.866 -9.683 1.00 0.00 68 ASP A N 17
ATOM 22017 C CA . ASP A 1 26 ? 10.110 8.277 -10.257 1.00 0.00 68 ASP A CA 17
ATOM 22018 C C . ASP A 1 26 ? 10.279 9.791 -10.113 1.00 0.00 68 ASP A C 17
ATOM 22019 O O . ASP A 1 26 ? 9.422 10.553 -10.572 1.00 0.00 68 ASP A O 17
ATOM 22028 N N . GLY A 1 27 ? 11.389 10.210 -9.482 1.00 0.00 69 GLY A N 17
ATOM 22029 C CA . GLY A 1 27 ? 11.631 11.622 -9.160 1.00 0.00 69 GLY A CA 17
ATOM 22030 C C . GLY A 1 27 ? 10.711 12.118 -8.048 1.00 0.00 69 GLY A C 17
ATOM 22031 O O . GLY A 1 27 ? 10.364 13.305 -7.989 1.00 0.00 69 GLY A O 17
ATOM 22035 N N . ALA A 1 28 ? 10.310 11.177 -7.175 1.00 0.00 70 ALA A N 17
ATOM 22036 C CA . ALA A 1 28 ? 9.397 11.413 -6.050 1.00 0.00 70 ALA A CA 17
ATOM 22037 C C . ALA A 1 28 ? 9.470 10.211 -5.082 1.00 0.00 70 ALA A C 17
ATOM 22038 O O . ALA A 1 28 ? 9.409 9.068 -5.542 1.00 0.00 70 ALA A O 17
ATOM 22045 N N . PRO A 1 29 ? 9.628 10.427 -3.738 1.00 0.00 71 PRO A N 17
ATOM 22046 C CA . PRO A 1 29 ? 9.653 9.311 -2.762 1.00 0.00 71 PRO A CA 17
ATOM 22047 C C . PRO A 1 29 ? 8.260 8.649 -2.610 1.00 0.00 71 PRO A C 17
ATOM 22048 O O . PRO A 1 29 ? 7.276 9.327 -2.289 1.00 0.00 71 PRO A O 17
ATOM 22059 N N . GLY A 1 30 ? 8.177 7.337 -2.899 1.00 0.00 72 GLY A N 17
ATOM 22060 C CA . GLY A 1 30 ? 6.967 6.555 -2.639 1.00 0.00 72 GLY A CA 17
ATOM 22061 C C . GLY A 1 30 ? 6.812 5.350 -3.558 1.00 0.00 72 GLY A C 17
ATOM 22062 O O . GLY A 1 30 ? 7.675 5.078 -4.405 1.00 0.00 72 GLY A O 17
ATOM 22066 N N . VAL A 1 31 ? 5.682 4.650 -3.391 1.00 0.00 73 VAL A N 17
ATOM 22067 C CA . VAL A 1 31 ? 5.324 3.449 -4.164 1.00 0.00 73 VAL A CA 17
ATOM 22068 C C . VAL A 1 31 ? 3.809 3.453 -4.445 1.00 0.00 73 VAL A C 17
ATOM 22069 O O . VAL A 1 31 ? 3.007 3.841 -3.589 1.00 0.00 73 VAL A O 17
ATOM 22082 N N . ARG A 1 32 ? 3.431 3.049 -5.663 1.00 0.00 74 ARG A N 17
ATOM 22083 C CA . ARG A 1 32 ? 2.039 2.823 -6.045 1.00 0.00 74 ARG A CA 17
ATOM 22084 C C . ARG A 1 32 ? 1.868 1.354 -6.467 1.00 0.00 74 ARG A C 17
ATOM 22085 O O . ARG A 1 32 ? 2.561 0.880 -7.357 1.00 0.00 74 ARG A O 17
ATOM 22106 N N . PHE A 1 33 ? 0.915 0.667 -5.844 1.00 0.00 75 PHE A N 17
ATOM 22107 C CA . PHE A 1 33 ? 0.666 -0.772 -6.060 1.00 0.00 75 PHE A CA 17
ATOM 22108 C C . PHE A 1 33 ? -0.807 -1.058 -5.803 1.00 0.00 75 PHE A C 17
ATOM 22109 O O . PHE A 1 33 ? -1.484 -0.257 -5.177 1.00 0.00 75 PHE A O 17
ATOM 22126 N N . ARG A 1 34 ? -1.308 -2.195 -6.281 1.00 0.00 76 ARG A N 17
ATOM 22127 C CA . ARG A 1 34 ? -2.712 -2.577 -6.061 1.00 0.00 76 ARG A CA 17
ATOM 22128 C C . ARG A 1 34 ? -2.769 -3.595 -4.910 1.00 0.00 76 ARG A C 17
ATOM 22129 O O . ARG A 1 34 ? -2.117 -4.648 -4.960 1.00 0.00 76 ARG A O 17
ATOM 22150 N N . LEU A 1 35 ? -3.483 -3.227 -3.835 1.00 0.00 77 LEU A N 17
ATOM 22151 C CA . LEU A 1 35 ? -3.674 -4.097 -2.673 1.00 0.00 77 LEU A CA 17
ATOM 22152 C C . LEU A 1 35 ? -4.664 -5.214 -3.021 1.00 0.00 77 LEU A C 17
ATOM 22153 O O . LEU A 1 35 ? -5.831 -4.944 -3.340 1.00 0.00 77 LEU A O 17
ATOM 22169 N N . GLU A 1 36 ? -4.173 -6.452 -3.002 1.00 0.00 78 GLU A N 17
ATOM 22170 C CA . GLU A 1 36 ? -5.008 -7.644 -3.078 1.00 0.00 78 GLU A CA 17
ATOM 22171 C C . GLU A 1 36 ? -5.702 -7.820 -1.726 1.00 0.00 78 GLU A C 17
ATOM 22172 O O . GLU A 1 36 ? -5.070 -8.256 -0.766 1.00 0.00 78 GLU A O 17
ATOM 22184 N N . ASP A 1 37 ? -6.983 -7.442 -1.652 1.00 0.00 79 ASP A N 17
ATOM 22185 C CA . ASP A 1 37 ? -7.795 -7.532 -0.415 1.00 0.00 79 ASP A CA 17
ATOM 22186 C C . ASP A 1 37 ? -7.773 -8.953 0.182 1.00 0.00 79 ASP A C 17
ATOM 22187 O O . ASP A 1 37 ? -7.439 -9.906 -0.525 1.00 0.00 79 ASP A O 17
ATOM 22196 N N . LYS A 1 38 ? -8.084 -9.055 1.495 1.00 0.00 80 LYS A N 17
ATOM 22197 C CA . LYS A 1 38 ? -8.000 -10.310 2.281 1.00 0.00 80 LYS A CA 17
ATOM 22198 C C . LYS A 1 38 ? -8.702 -11.484 1.573 1.00 0.00 80 LYS A C 17
ATOM 22199 O O . LYS A 1 38 ? -9.934 -11.574 1.585 1.00 0.00 80 LYS A O 17
ATOM 22218 N N . ASP A 1 39 ? -7.884 -12.314 0.890 1.00 0.00 81 ASP A N 17
ATOM 22219 C CA . ASP A 1 39 ? -8.324 -13.553 0.198 1.00 0.00 81 ASP A CA 17
ATOM 22220 C C . ASP A 1 39 ? -9.244 -13.246 -1.011 1.00 0.00 81 ASP A C 17
ATOM 22221 O O . ASP A 1 39 ? -9.980 -14.113 -1.494 1.00 0.00 81 ASP A O 17
ATOM 22230 N N . ASN A 1 40 ? -9.141 -12.011 -1.522 1.00 0.00 82 ASN A N 17
ATOM 22231 C CA . ASN A 1 40 ? -9.853 -11.555 -2.715 1.00 0.00 82 ASN A CA 17
ATOM 22232 C C . ASN A 1 40 ? -8.916 -10.686 -3.570 1.00 0.00 82 ASN A C 17
ATOM 22233 O O . ASN A 1 40 ? -8.865 -9.457 -3.427 1.00 0.00 82 ASN A O 17
ATOM 22244 N N . THR A 1 41 ? -8.149 -11.362 -4.428 1.00 0.00 83 THR A N 17
ATOM 22245 C CA . THR A 1 41 ? -7.281 -10.725 -5.426 1.00 0.00 83 THR A CA 17
ATOM 22246 C C . THR A 1 41 ? -8.092 -10.328 -6.686 1.00 0.00 83 THR A C 17
ATOM 22247 O O . THR A 1 41 ? -7.594 -9.612 -7.558 1.00 0.00 83 THR A O 17
ATOM 22258 N N . SER A 1 42 ? -9.355 -10.803 -6.764 1.00 0.00 84 SER A N 17
ATOM 22259 C CA . SER A 1 42 ? -10.259 -10.541 -7.905 1.00 0.00 84 SER A CA 17
ATOM 22260 C C . SER A 1 42 ? -10.938 -9.159 -7.807 1.00 0.00 84 SER A C 17
ATOM 22261 O O . SER A 1 42 ? -11.730 -8.791 -8.680 1.00 0.00 84 SER A O 17
ATOM 22269 N N . LYS A 1 43 ? -10.625 -8.411 -6.735 1.00 0.00 85 LYS A N 17
ATOM 22270 C CA . LYS A 1 43 ? -11.038 -7.018 -6.574 1.00 0.00 85 LYS A CA 17
ATOM 22271 C C . LYS A 1 43 ? -9.919 -6.274 -5.821 1.00 0.00 85 LYS A C 17
ATOM 22272 O O . LYS A 1 43 ? -9.892 -6.251 -4.591 1.00 0.00 85 LYS A O 17
ATOM 22291 N N . THR A 1 44 ? -8.955 -5.750 -6.597 1.00 0.00 86 THR A N 17
ATOM 22292 C CA . THR A 1 44 ? -7.801 -4.999 -6.079 1.00 0.00 86 THR A CA 17
ATOM 22293 C C . THR A 1 44 ? -8.047 -3.486 -6.192 1.00 0.00 86 THR A C 17
ATOM 22294 O O . THR A 1 44 ? -8.396 -2.983 -7.267 1.00 0.00 86 THR A O 17
ATOM 22305 N N . VAL A 1 45 ? -7.861 -2.772 -5.076 1.00 0.00 87 VAL A N 17
ATOM 22306 C CA . VAL A 1 45 ? -7.877 -1.291 -5.041 1.00 0.00 87 VAL A CA 17
ATOM 22307 C C . VAL A 1 45 ? -6.427 -0.792 -4.980 1.00 0.00 87 VAL A C 17
ATOM 22308 O O . VAL A 1 45 ? -5.604 -1.367 -4.258 1.00 0.00 87 VAL A O 17
ATOM 22321 N N . TRP A 1 46 ? -6.128 0.277 -5.736 1.00 0.00 88 TRP A N 17
ATOM 22322 C CA . TRP A 1 46 ? -4.768 0.824 -5.845 1.00 0.00 88 TRP A CA 17
ATOM 22323 C C . TRP A 1 46 ? -4.379 1.572 -4.566 1.00 0.00 88 TRP A C 17
ATOM 22324 O O . TRP A 1 46 ? -5.229 1.912 -3.751 1.00 0.00 88 TRP A O 17
ATOM 22345 N N . VAL A 1 47 ? -3.071 1.760 -4.377 1.00 0.00 89 VAL A N 17
ATOM 22346 C CA . VAL A 1 47 ? -2.494 2.332 -3.160 1.00 0.00 89 VAL A CA 17
ATOM 22347 C C . VAL A 1 47 ? -1.429 3.350 -3.556 1.00 0.00 89 VAL A C 17
ATOM 22348 O O . VAL A 1 47 ? -0.375 2.974 -4.068 1.00 0.00 89 VAL A O 17
ATOM 22361 N N . LEU A 1 48 ? -1.729 4.628 -3.351 1.00 0.00 90 LEU A N 17
ATOM 22362 C CA . LEU A 1 48 ? -0.778 5.717 -3.538 1.00 0.00 90 LEU A CA 17
ATOM 22363 C C . LEU A 1 48 ? -0.113 6.026 -2.189 1.00 0.00 90 LEU A C 17
ATOM 22364 O O . LEU A 1 48 ? -0.671 6.766 -1.363 1.00 0.00 90 LEU A O 17
ATOM 22380 N N . TYR A 1 49 ? 1.046 5.406 -1.965 1.00 0.00 91 TYR A N 17
ATOM 22381 C CA . TYR A 1 49 ? 1.887 5.671 -0.792 1.00 0.00 91 TYR A CA 17
ATOM 22382 C C . TYR A 1 49 ? 3.013 6.623 -1.207 1.00 0.00 91 TYR A C 17
ATOM 22383 O O . TYR A 1 49 ? 3.645 6.420 -2.250 1.00 0.00 91 TYR A O 17
ATOM 22401 N N . LYS A 1 50 ? 3.229 7.681 -0.415 1.00 0.00 92 LYS A N 17
ATOM 22402 C CA . LYS A 1 50 ? 4.389 8.577 -0.566 1.00 0.00 92 LYS A CA 17
ATOM 22403 C C . LYS A 1 50 ? 5.254 8.558 0.699 1.00 0.00 92 LYS A C 17
ATOM 22404 O O . LYS A 1 50 ? 4.756 8.314 1.803 1.00 0.00 92 LYS A O 17
ATOM 22423 N N . GLY A 1 51 ? 6.556 8.796 0.509 1.00 0.00 93 GLY A N 17
ATOM 22424 C CA . GLY A 1 51 ? 7.547 8.759 1.578 1.00 0.00 93 GLY A CA 17
ATOM 22425 C C . GLY A 1 51 ? 8.561 7.654 1.348 1.00 0.00 93 GLY A C 17
ATOM 22426 O O . GLY A 1 51 ? 8.568 7.021 0.282 1.00 0.00 93 GLY A O 17
ATOM 22430 N N . ALA A 1 52 ? 9.423 7.422 2.347 1.00 0.00 94 ALA A N 17
ATOM 22431 C CA . ALA A 1 52 ? 10.449 6.374 2.295 1.00 0.00 94 ALA A CA 17
ATOM 22432 C C . ALA A 1 52 ? 9.795 4.987 2.419 1.00 0.00 94 ALA A C 17
ATOM 22433 O O . ALA A 1 52 ? 9.092 4.705 3.402 1.00 0.00 94 ALA A O 17
ATOM 22440 N N . VAL A 1 53 ? 10.013 4.149 1.393 1.00 0.00 95 VAL A N 17
ATOM 22441 C CA . VAL A 1 53 ? 9.491 2.775 1.330 1.00 0.00 95 VAL A CA 17
ATOM 22442 C C . VAL A 1 53 ? 10.406 1.842 2.154 1.00 0.00 95 VAL A C 17
ATOM 22443 O O . VAL A 1 53 ? 11.621 1.814 1.906 1.00 0.00 95 VAL A O 17
ATOM 22456 N N . PRO A 1 54 ? 9.858 1.075 3.159 1.00 0.00 96 PRO A N 17
ATOM 22457 C CA . PRO A 1 54 ? 10.673 0.174 4.006 1.00 0.00 96 PRO A CA 17
ATOM 22458 C C . PRO A 1 54 ? 11.224 -1.031 3.211 1.00 0.00 96 PRO A C 17
ATOM 22459 O O . PRO A 1 54 ? 10.635 -1.454 2.213 1.00 0.00 96 PRO A O 17
ATOM 22470 N N . ASP A 1 55 ? 12.368 -1.560 3.666 1.00 0.00 97 ASP A N 17
ATOM 22471 C CA . ASP A 1 55 ? 13.028 -2.730 3.050 1.00 0.00 97 ASP A CA 17
ATOM 22472 C C . ASP A 1 55 ? 12.230 -4.031 3.297 1.00 0.00 97 ASP A C 17
ATOM 22473 O O . ASP A 1 55 ? 12.273 -4.959 2.488 1.00 0.00 97 ASP A O 17
ATOM 22482 N N . THR A 1 56 ? 11.467 -4.063 4.404 1.00 0.00 98 THR A N 17
ATOM 22483 C CA . THR A 1 56 ? 10.579 -5.197 4.730 1.00 0.00 98 THR A CA 17
ATOM 22484 C C . THR A 1 56 ? 9.391 -5.275 3.733 1.00 0.00 98 THR A C 17
ATOM 22485 O O . THR A 1 56 ? 8.761 -6.333 3.602 1.00 0.00 98 THR A O 17
ATOM 22496 N N . PHE A 1 57 ? 9.099 -4.142 3.038 1.00 0.00 99 PHE A N 17
ATOM 22497 C CA . PHE A 1 57 ? 8.081 -4.094 1.976 1.00 0.00 99 PHE A CA 17
ATOM 22498 C C . PHE A 1 57 ? 8.588 -4.855 0.748 1.00 0.00 99 PHE A C 17
ATOM 22499 O O . PHE A 1 57 ? 9.589 -4.474 0.133 1.00 0.00 99 PHE A O 17
ATOM 22516 N N . LYS A 1 58 ? 7.895 -5.940 0.432 1.00 0.00 100 LYS A N 17
ATOM 22517 C CA . LYS A 1 58 ? 8.189 -6.807 -0.707 1.00 0.00 100 LYS A CA 17
ATOM 22518 C C . LYS A 1 58 ? 6.878 -7.075 -1.474 1.00 0.00 100 LYS A C 17
ATOM 22519 O O . LYS A 1 58 ? 5.792 -6.887 -0.917 1.00 0.00 100 LYS A O 17
ATOM 22538 N N . PRO A 1 59 ? 6.945 -7.471 -2.777 1.00 0.00 101 PRO A N 17
ATOM 22539 C CA . PRO A 1 59 ? 5.773 -7.999 -3.499 1.00 0.00 101 PRO A CA 17
ATOM 22540 C C . PRO A 1 59 ? 5.414 -9.402 -2.967 1.00 0.00 101 PRO A C 17
ATOM 22541 O O . PRO A 1 59 ? 6.312 -10.191 -2.640 1.00 0.00 101 PRO A O 17
ATOM 22552 N N . GLY A 1 60 ? 4.111 -9.696 -2.846 1.00 0.00 102 GLY A N 17
ATOM 22553 C CA . GLY A 1 60 ? 3.643 -11.010 -2.394 1.00 0.00 102 GLY A CA 17
ATOM 22554 C C . GLY A 1 60 ? 3.565 -11.176 -0.873 1.00 0.00 102 GLY A C 17
ATOM 22555 O O . GLY A 1 60 ? 3.067 -12.202 -0.400 1.00 0.00 102 GLY A O 17
ATOM 22559 N N . VAL A 1 61 ? 4.052 -10.183 -0.091 1.00 0.00 103 VAL A N 17
ATOM 22560 C CA . VAL A 1 61 ? 3.939 -10.218 1.391 1.00 0.00 103 VAL A CA 17
ATOM 22561 C C . VAL A 1 61 ? 2.655 -9.461 1.798 1.00 0.00 103 VAL A C 17
ATOM 22562 O O . VAL A 1 61 ? 2.220 -8.556 1.082 1.00 0.00 103 VAL A O 17
ATOM 22575 N N . GLU A 1 62 ? 2.027 -9.858 2.917 1.00 0.00 104 GLU A N 17
ATOM 22576 C CA . GLU A 1 62 ? 0.848 -9.160 3.455 1.00 0.00 104 GLU A CA 17
ATOM 22577 C C . GLU A 1 62 ? 1.271 -7.790 4.009 1.00 0.00 104 GLU A C 17
ATOM 22578 O O . GLU A 1 62 ? 2.340 -7.664 4.604 1.00 0.00 104 GLU A O 17
ATOM 22590 N N . VAL A 1 63 ? 0.446 -6.767 3.754 1.00 0.00 105 VAL A N 17
ATOM 22591 C CA . VAL A 1 63 ? 0.612 -5.418 4.321 1.00 0.00 105 VAL A CA 17
ATOM 22592 C C . VAL A 1 63 ? -0.717 -4.887 4.877 1.00 0.00 105 VAL A C 17
ATOM 22593 O O . VAL A 1 63 ? -1.812 -5.312 4.477 1.00 0.00 105 VAL A O 17
ATOM 22606 N N . ILE A 1 64 ? -0.579 -3.947 5.814 1.00 0.00 106 ILE A N 17
ATOM 22607 C CA . ILE A 1 64 ? -1.658 -3.153 6.389 1.00 0.00 106 ILE A CA 17
ATOM 22608 C C . ILE A 1 64 ? -1.321 -1.678 6.110 1.00 0.00 106 ILE A C 17
ATOM 22609 O O . ILE A 1 64 ? -0.207 -1.224 6.410 1.00 0.00 106 ILE A O 17
ATOM 22625 N N . ILE A 1 65 ? -2.272 -0.954 5.531 1.00 0.00 107 ILE A N 17
ATOM 22626 C CA . ILE A 1 65 ? -2.092 0.453 5.128 1.00 0.00 107 ILE A CA 17
ATOM 22627 C C . ILE A 1 65 ? -3.196 1.314 5.746 1.00 0.00 107 ILE A C 17
ATOM 22628 O O . ILE A 1 65 ? -4.330 0.856 5.921 1.00 0.00 107 ILE A O 17
ATOM 22644 N N . GLU A 1 66 ? -2.853 2.556 6.099 1.00 0.00 108 GLU A N 17
ATOM 22645 C CA . GLU A 1 66 ? -3.810 3.544 6.614 1.00 0.00 108 GLU A CA 17
ATOM 22646 C C . GLU A 1 66 ? -3.645 4.847 5.845 1.00 0.00 108 GLU A C 17
ATOM 22647 O O . GLU A 1 66 ? -2.578 5.103 5.280 1.00 0.00 108 GLU A O 17
ATOM 22659 N N . GLY A 1 67 ? -4.718 5.645 5.811 1.00 0.00 109 GLY A N 17
ATOM 22660 C CA . GLY A 1 67 ? -4.710 6.957 5.173 1.00 0.00 109 GLY A CA 17
ATOM 22661 C C . GLY A 1 67 ? -6.117 7.478 4.984 1.00 0.00 109 GLY A C 17
ATOM 22662 O O . GLY A 1 67 ? -6.800 7.751 5.971 1.00 0.00 109 GLY A O 17
ATOM 22666 N N . GLY A 1 68 ? -6.556 7.626 3.723 1.00 0.00 110 GLY A N 17
ATOM 22667 C CA . GLY A 1 68 ? -7.939 7.981 3.413 1.00 0.00 110 GLY A CA 17
ATOM 22668 C C . GLY A 1 68 ? -8.304 7.644 1.980 1.00 0.00 110 GLY A C 17
ATOM 22669 O O . GLY A 1 68 ? -7.430 7.635 1.096 1.00 0.00 110 GLY A O 17
ATOM 22673 N N . LEU A 1 69 ? -9.592 7.348 1.750 1.00 0.00 111 LEU A N 17
ATOM 22674 C CA . LEU A 1 69 ? -10.131 7.050 0.415 1.00 0.00 111 LEU A CA 17
ATOM 22675 C C . LEU A 1 69 ? -11.349 7.937 0.135 1.00 0.00 111 LEU A C 17
ATOM 22676 O O . LEU A 1 69 ? -12.215 8.127 1.004 1.00 0.00 111 LEU A O 17
ATOM 22692 N N . ALA A 1 70 ? -11.386 8.478 -1.086 1.00 0.00 112 ALA A N 17
ATOM 22693 C CA . ALA A 1 70 ? -12.553 9.164 -1.630 1.00 0.00 112 ALA A CA 17
ATOM 22694 C C . ALA A 1 70 ? -13.420 8.094 -2.336 1.00 0.00 112 ALA A C 17
ATOM 22695 O O . ALA A 1 70 ? -12.865 7.283 -3.088 1.00 0.00 112 ALA A O 17
ATOM 22702 N N . PRO A 1 71 ? -14.775 8.049 -2.096 1.00 0.00 113 PRO A N 17
ATOM 22703 C CA . PRO A 1 71 ? -15.671 7.022 -2.706 1.00 0.00 113 PRO A CA 17
ATOM 22704 C C . PRO A 1 71 ? -15.677 7.041 -4.261 1.00 0.00 113 PRO A C 17
ATOM 22705 O O . PRO A 1 71 ? -16.060 6.045 -4.893 1.00 0.00 113 PRO A O 17
ATOM 22716 N N . GLY A 1 72 ? -15.244 8.165 -4.860 1.00 0.00 114 GLY A N 17
ATOM 22717 C CA . GLY A 1 72 ? -15.160 8.309 -6.321 1.00 0.00 114 GLY A CA 17
ATOM 22718 C C . GLY A 1 72 ? -13.765 8.034 -6.889 1.00 0.00 114 GLY A C 17
ATOM 22719 O O . GLY A 1 72 ? -13.598 7.995 -8.106 1.00 0.00 114 GLY A O 17
ATOM 22723 N N . GLU A 1 73 ? -12.755 7.868 -6.015 1.00 0.00 115 GLU A N 17
ATOM 22724 C CA . GLU A 1 73 ? -11.354 7.595 -6.423 1.00 0.00 115 GLU A CA 17
ATOM 22725 C C . GLU A 1 73 ? -11.044 6.092 -6.273 1.00 0.00 115 GLU A C 17
ATOM 22726 O O . GLU A 1 73 ? -11.451 5.469 -5.289 1.00 0.00 115 GLU A O 17
ATOM 22738 N N . ASP A 1 74 ? -10.306 5.536 -7.249 1.00 0.00 116 ASP A N 17
ATOM 22739 C CA . ASP A 1 74 ? -9.950 4.103 -7.301 1.00 0.00 116 ASP A CA 17
ATOM 22740 C C . ASP A 1 74 ? -8.684 3.799 -6.497 1.00 0.00 116 ASP A C 17
ATOM 22741 O O . ASP A 1 74 ? -8.449 2.638 -6.146 1.00 0.00 116 ASP A O 17
ATOM 22750 N N . THR A 1 75 ? -7.822 4.815 -6.275 1.00 0.00 117 THR A N 17
ATOM 22751 C CA . THR A 1 75 ? -6.605 4.638 -5.459 1.00 0.00 117 THR A CA 17
ATOM 22752 C C . THR A 1 75 ? -6.827 5.162 -4.025 1.00 0.00 117 THR A C 17
ATOM 22753 O O . THR A 1 75 ? -7.276 6.289 -3.806 1.00 0.00 117 THR A O 17
ATOM 22764 N N . PHE A 1 76 ? -6.546 4.289 -3.065 1.00 0.00 118 PHE A N 17
ATOM 22765 C CA . PHE A 1 76 ? -6.467 4.611 -1.647 1.00 0.00 118 PHE A CA 17
ATOM 22766 C C . PHE A 1 76 ? -5.155 5.361 -1.385 1.00 0.00 118 PHE A C 17
ATOM 22767 O O . PHE A 1 76 ? -4.099 4.915 -1.815 1.00 0.00 118 PHE A O 17
ATOM 22784 N N . LYS A 1 77 ? -5.232 6.488 -0.680 1.00 0.00 119 LYS A N 17
ATOM 22785 C CA . LYS A 1 77 ? -4.051 7.278 -0.322 1.00 0.00 119 LYS A CA 17
ATOM 22786 C C . LYS A 1 77 ? -3.491 6.752 1.012 1.00 0.00 119 LYS A C 17
ATOM 22787 O O . LYS A 1 77 ? -4.131 6.924 2.055 1.00 0.00 119 LYS A O 17
ATOM 22806 N N . ALA A 1 78 ? -2.337 6.067 0.965 1.00 0.00 120 ALA A N 17
ATOM 22807 C CA . ALA A 1 78 ? -1.677 5.527 2.162 1.00 0.00 120 ALA A CA 17
ATOM 22808 C C . ALA A 1 78 ? -0.738 6.584 2.771 1.00 0.00 120 ALA A C 17
ATOM 22809 O O . ALA A 1 78 ? 0.244 6.995 2.135 1.00 0.00 120 ALA A O 17
ATOM 22816 N N . ARG A 1 79 ? -1.088 7.054 3.985 1.00 0.00 121 ARG A N 17
ATOM 22817 C CA . ARG A 1 79 ? -0.203 7.886 4.821 1.00 0.00 121 ARG A CA 17
ATOM 22818 C C . ARG A 1 79 ? 0.908 7.006 5.428 1.00 0.00 121 ARG A C 17
ATOM 22819 O O . ARG A 1 79 ? 2.024 7.477 5.674 1.00 0.00 121 ARG A O 17
ATOM 22840 N N . THR A 1 80 ? 0.582 5.721 5.668 1.00 0.00 122 THR A N 17
ATOM 22841 C CA . THR A 1 80 ? 1.484 4.754 6.304 1.00 0.00 122 THR A CA 17
ATOM 22842 C C . THR A 1 80 ? 1.480 3.439 5.512 1.00 0.00 122 THR A C 17
ATOM 22843 O O . THR A 1 80 ? 0.437 3.009 5.003 1.00 0.00 122 THR A O 17
ATOM 22854 N N . LEU A 1 81 ? 2.667 2.833 5.403 1.00 0.00 123 LEU A N 17
ATOM 22855 C CA . LEU A 1 81 ? 2.875 1.531 4.768 1.00 0.00 123 LEU A CA 17
ATOM 22856 C C . LEU A 1 81 ? 3.573 0.625 5.778 1.00 0.00 123 LEU A C 17
ATOM 22857 O O . LEU A 1 81 ? 4.744 0.839 6.111 1.00 0.00 123 LEU A O 17
ATOM 22873 N N . MET A 1 82 ? 2.840 -0.365 6.278 1.00 0.00 124 MET A N 17
ATOM 22874 C CA . MET A 1 82 ? 3.335 -1.321 7.277 1.00 0.00 124 MET A CA 17
ATOM 22875 C C . MET A 1 82 ? 3.140 -2.739 6.739 1.00 0.00 124 MET A C 17
ATOM 22876 O O . MET A 1 82 ? 2.122 -3.022 6.131 1.00 0.00 124 MET A O 17
ATOM 22890 N N . THR A 1 83 ? 4.131 -3.610 6.939 1.00 0.00 125 THR A N 17
ATOM 22891 C CA . THR A 1 83 ? 4.050 -5.026 6.534 1.00 0.00 125 THR A CA 17
ATOM 22892 C C . THR A 1 83 ? 3.458 -5.894 7.658 1.00 0.00 125 THR A C 17
ATOM 22893 O O . THR A 1 83 ? 3.277 -5.429 8.786 1.00 0.00 125 THR A O 17
ATOM 22904 N N . LYS A 1 84 ? 3.131 -7.143 7.316 1.00 0.00 126 LYS A N 17
ATOM 22905 C CA . LYS A 1 84 ? 2.673 -8.166 8.265 1.00 0.00 126 LYS A CA 17
ATOM 22906 C C . LYS A 1 84 ? 3.776 -8.457 9.298 1.00 0.00 126 LYS A C 17
ATOM 22907 O O . LYS A 1 84 ? 3.599 -8.244 10.504 1.00 0.00 126 LYS A O 17
ATOM 22926 N N . CYS A 1 85 ? 4.924 -8.920 8.782 1.00 0.00 127 CYS A N 17
ATOM 22927 C CA . CYS A 1 85 ? 6.110 -9.239 9.575 1.00 0.00 127 CYS A CA 17
ATOM 22928 C C . CYS A 1 85 ? 7.116 -8.072 9.484 1.00 0.00 127 CYS A C 17
ATOM 22929 O O . CYS A 1 85 ? 7.615 -7.792 8.384 1.00 0.00 127 CYS A O 17
ATOM 22937 N N . PRO A 1 86 ? 7.396 -7.337 10.617 1.00 0.00 128 PRO A N 17
ATOM 22938 C CA . PRO A 1 86 ? 8.479 -6.327 10.669 1.00 0.00 128 PRO A CA 17
ATOM 22939 C C . PRO A 1 86 ? 9.853 -7.018 10.626 1.00 0.00 128 PRO A C 17
ATOM 22940 O O . PRO A 1 86 ? 10.486 -7.236 11.661 1.00 0.00 128 PRO A O 17
ATOM 22951 N N . LEU A 1 87 ? 10.261 -7.408 9.408 1.00 0.00 129 LEU A N 17
ATOM 22952 C CA . LEU A 1 87 ? 11.462 -8.217 9.175 1.00 0.00 129 LEU A CA 17
ATOM 22953 C C . LEU A 1 87 ? 12.719 -7.363 9.400 1.00 0.00 129 LEU A C 17
ATOM 22954 O O . LEU A 1 87 ? 13.080 -6.532 8.557 1.00 0.00 129 LEU A O 17
ATOM 22970 N N . GLU A 1 88 ? 13.333 -7.527 10.584 1.00 0.00 130 GLU A N 17
ATOM 22971 C CA . GLU A 1 88 ? 14.510 -6.756 11.013 1.00 0.00 130 GLU A CA 17
ATOM 22972 C C . GLU A 1 88 ? 15.557 -7.736 11.595 1.00 0.00 130 GLU A C 17
ATOM 22973 O O . GLU A 1 88 ? 15.405 -8.164 12.761 1.00 0.00 130 GLU A O 17
ATOM 22985 N N . MET A 1 1 ? -28.308 16.173 7.517 1.00 0.00 43 MET A N 18
ATOM 22986 C CA . MET A 1 1 ? -26.980 16.839 7.505 1.00 0.00 43 MET A CA 18
ATOM 22987 C C . MET A 1 1 ? -26.398 16.876 8.927 1.00 0.00 43 MET A C 18
ATOM 22988 O O . MET A 1 1 ? -27.142 17.051 9.899 1.00 0.00 43 MET A O 18
ATOM 23004 N N . ALA A 1 2 ? -25.069 16.699 9.040 1.00 0.00 44 ALA A N 18
ATOM 23005 C CA . ALA A 1 2 ? -24.356 16.650 10.332 1.00 0.00 44 ALA A CA 18
ATOM 23006 C C . ALA A 1 2 ? -22.872 16.996 10.129 1.00 0.00 44 ALA A C 18
ATOM 23007 O O . ALA A 1 2 ? -22.403 17.119 8.982 1.00 0.00 44 ALA A O 18
ATOM 23014 N N . THR A 1 3 ? -22.139 17.153 11.245 1.00 0.00 45 THR A N 18
ATOM 23015 C CA . THR A 1 3 ? -20.701 17.431 11.221 1.00 0.00 45 THR A CA 18
ATOM 23016 C C . THR A 1 3 ? -19.919 16.150 10.827 1.00 0.00 45 THR A C 18
ATOM 23017 O O . THR A 1 3 ? -20.206 15.068 11.363 1.00 0.00 45 THR A O 18
ATOM 23028 N N . PRO A 1 4 ? -18.950 16.241 9.848 1.00 0.00 46 PRO A N 18
ATOM 23029 C CA . PRO A 1 4 ? -18.139 15.078 9.400 1.00 0.00 46 PRO A CA 18
ATOM 23030 C C . PRO A 1 4 ? -17.315 14.423 10.539 1.00 0.00 46 PRO A C 18
ATOM 23031 O O . PRO A 1 4 ? -16.927 15.092 11.507 1.00 0.00 46 PRO A O 18
ATOM 23042 N N . GLN A 1 5 ? -17.053 13.111 10.388 1.00 0.00 47 GLN A N 18
ATOM 23043 C CA . GLN A 1 5 ? -16.256 12.321 11.345 1.00 0.00 47 GLN A CA 18
ATOM 23044 C C . GLN A 1 5 ? -14.775 12.743 11.318 1.00 0.00 47 GLN A C 18
ATOM 23045 O O . GLN A 1 5 ? -14.296 13.341 10.338 1.00 0.00 47 GLN A O 18
ATOM 23059 N N . ASP A 1 6 ? -14.063 12.413 12.403 1.00 0.00 48 ASP A N 18
ATOM 23060 C CA . ASP A 1 6 ? -12.662 12.812 12.602 1.00 0.00 48 ASP A CA 18
ATOM 23061 C C . ASP A 1 6 ? -11.711 11.943 11.760 1.00 0.00 48 ASP A C 18
ATOM 23062 O O . ASP A 1 6 ? -12.075 10.846 11.314 1.00 0.00 48 ASP A O 18
ATOM 23071 N N . LYS A 1 7 ? -10.484 12.449 11.554 1.00 0.00 49 LYS A N 18
ATOM 23072 C CA . LYS A 1 7 ? -9.444 11.773 10.749 1.00 0.00 49 LYS A CA 18
ATOM 23073 C C . LYS A 1 7 ? -8.331 11.185 11.648 1.00 0.00 49 LYS A C 18
ATOM 23074 O O . LYS A 1 7 ? -7.283 10.758 11.150 1.00 0.00 49 LYS A O 18
ATOM 23093 N N . LEU A 1 8 ? -8.573 11.153 12.975 1.00 0.00 50 LEU A N 18
ATOM 23094 C CA . LEU A 1 8 ? -7.712 10.425 13.932 1.00 0.00 50 LEU A CA 18
ATOM 23095 C C . LEU A 1 8 ? -8.079 8.932 13.877 1.00 0.00 50 LEU A C 18
ATOM 23096 O O . LEU A 1 8 ? -7.229 8.049 14.026 1.00 0.00 50 LEU A O 18
ATOM 23112 N N . HIS A 1 9 ? -9.380 8.680 13.656 1.00 0.00 51 HIS A N 18
ATOM 23113 C CA . HIS A 1 9 ? -9.935 7.346 13.408 1.00 0.00 51 HIS A CA 18
ATOM 23114 C C . HIS A 1 9 ? -10.304 7.271 11.922 1.00 0.00 51 HIS A C 18
ATOM 23115 O O . HIS A 1 9 ? -11.476 7.157 11.542 1.00 0.00 51 HIS A O 18
ATOM 23130 N N . THR A 1 10 ? -9.260 7.397 11.083 1.00 0.00 52 THR A N 18
ATOM 23131 C CA . THR A 1 10 ? -9.392 7.451 9.615 1.00 0.00 52 THR A CA 18
ATOM 23132 C C . THR A 1 10 ? -9.543 6.010 9.030 1.00 0.00 52 THR A C 18
ATOM 23133 O O . THR A 1 10 ? -9.899 5.079 9.764 1.00 0.00 52 THR A O 18
ATOM 23144 N N . VAL A 1 11 ? -9.256 5.807 7.734 1.00 0.00 53 VAL A N 18
ATOM 23145 C CA . VAL A 1 11 ? -9.571 4.546 7.036 1.00 0.00 53 VAL A CA 18
ATOM 23146 C C . VAL A 1 11 ? -8.322 3.648 7.008 1.00 0.00 53 VAL A C 18
ATOM 23147 O O . VAL A 1 11 ? -7.281 4.045 6.482 1.00 0.00 53 VAL A O 18
ATOM 23160 N N . ARG A 1 12 ? -8.425 2.459 7.624 1.00 0.00 54 ARG A N 18
ATOM 23161 C CA . ARG A 1 12 ? -7.348 1.457 7.657 1.00 0.00 54 ARG A CA 18
ATOM 23162 C C . ARG A 1 12 ? -7.859 0.166 6.998 1.00 0.00 54 ARG A C 18
ATOM 23163 O O . ARG A 1 12 ? -8.999 -0.249 7.232 1.00 0.00 54 ARG A O 18
ATOM 23184 N N . LEU A 1 13 ? -7.007 -0.464 6.180 1.00 0.00 55 LEU A N 18
ATOM 23185 C CA . LEU A 1 13 ? -7.360 -1.642 5.369 1.00 0.00 55 LEU A CA 18
ATOM 23186 C C . LEU A 1 13 ? -6.189 -2.649 5.451 1.00 0.00 55 LEU A C 18
ATOM 23187 O O . LEU A 1 13 ? -5.016 -2.249 5.458 1.00 0.00 55 LEU A O 18
ATOM 23203 N N . PHE A 1 14 ? -6.516 -3.952 5.543 1.00 0.00 56 PHE A N 18
ATOM 23204 C CA . PHE A 1 14 ? -5.531 -5.055 5.601 1.00 0.00 56 PHE A CA 18
ATOM 23205 C C . PHE A 1 14 ? -5.594 -5.841 4.276 1.00 0.00 56 PHE A C 18
ATOM 23206 O O . PHE A 1 14 ? -6.697 -6.175 3.808 1.00 0.00 56 PHE A O 18
ATOM 23223 N N . GLY A 1 15 ? -4.434 -6.151 3.683 1.00 0.00 57 GLY A N 18
ATOM 23224 C CA . GLY A 1 15 ? -4.372 -6.865 2.404 1.00 0.00 57 GLY A CA 18
ATOM 23225 C C . GLY A 1 15 ? -2.983 -7.392 2.116 1.00 0.00 57 GLY A C 18
ATOM 23226 O O . GLY A 1 15 ? -2.056 -7.142 2.878 1.00 0.00 57 GLY A O 18
ATOM 23230 N N . THR A 1 16 ? -2.843 -8.104 0.996 1.00 0.00 58 THR A N 18
ATOM 23231 C CA . THR A 1 16 ? -1.559 -8.674 0.541 1.00 0.00 58 THR A CA 18
ATOM 23232 C C . THR A 1 16 ? -1.129 -7.971 -0.756 1.00 0.00 58 THR A C 18
ATOM 23233 O O . THR A 1 16 ? -1.963 -7.679 -1.587 1.00 0.00 58 THR A O 18
ATOM 23244 N N . VAL A 1 17 ? 0.171 -7.680 -0.910 1.00 0.00 59 VAL A N 18
ATOM 23245 C CA . VAL A 1 17 ? 0.700 -6.990 -2.105 1.00 0.00 59 VAL A CA 18
ATOM 23246 C C . VAL A 1 17 ? 0.740 -7.952 -3.306 1.00 0.00 59 VAL A C 18
ATOM 23247 O O . VAL A 1 17 ? 1.205 -9.091 -3.170 1.00 0.00 59 VAL A O 18
ATOM 23260 N N . ALA A 1 18 ? 0.232 -7.497 -4.465 1.00 0.00 60 ALA A N 18
ATOM 23261 C CA . ALA A 1 18 ? 0.360 -8.234 -5.729 1.00 0.00 60 ALA A CA 18
ATOM 23262 C C . ALA A 1 18 ? 1.784 -8.086 -6.283 1.00 0.00 60 ALA A C 18
ATOM 23263 O O . ALA A 1 18 ? 2.361 -6.987 -6.257 1.00 0.00 60 ALA A O 18
ATOM 23270 N N . ALA A 1 19 ? 2.330 -9.203 -6.782 1.00 0.00 61 ALA A N 18
ATOM 23271 C CA . ALA A 1 19 ? 3.625 -9.232 -7.484 1.00 0.00 61 ALA A CA 18
ATOM 23272 C C . ALA A 1 19 ? 3.510 -8.668 -8.919 1.00 0.00 61 ALA A C 18
ATOM 23273 O O . ALA A 1 19 ? 4.507 -8.598 -9.654 1.00 0.00 61 ALA A O 18
ATOM 23280 N N . ASP A 1 20 ? 2.286 -8.255 -9.304 1.00 0.00 62 ASP A N 18
ATOM 23281 C CA . ASP A 1 20 ? 2.010 -7.606 -10.584 1.00 0.00 62 ASP A CA 18
ATOM 23282 C C . ASP A 1 20 ? 1.172 -6.333 -10.342 1.00 0.00 62 ASP A C 18
ATOM 23283 O O . ASP A 1 20 ? 0.071 -6.399 -9.782 1.00 0.00 62 ASP A O 18
ATOM 23292 N N . GLY A 1 21 ? 1.720 -5.183 -10.764 1.00 0.00 63 GLY A N 18
ATOM 23293 C CA . GLY A 1 21 ? 1.090 -3.865 -10.574 1.00 0.00 63 GLY A CA 18
ATOM 23294 C C . GLY A 1 21 ? 1.888 -2.954 -9.640 1.00 0.00 63 GLY A C 18
ATOM 23295 O O . GLY A 1 21 ? 1.558 -1.774 -9.479 1.00 0.00 63 GLY A O 18
ATOM 23299 N N . LEU A 1 22 ? 2.944 -3.510 -9.021 1.00 0.00 64 LEU A N 18
ATOM 23300 C CA . LEU A 1 22 ? 3.848 -2.773 -8.119 1.00 0.00 64 LEU A CA 18
ATOM 23301 C C . LEU A 1 22 ? 4.756 -1.845 -8.974 1.00 0.00 64 LEU A C 18
ATOM 23302 O O . LEU A 1 22 ? 5.662 -2.322 -9.665 1.00 0.00 64 LEU A O 18
ATOM 23318 N N . THR A 1 23 ? 4.471 -0.528 -8.943 1.00 0.00 65 THR A N 18
ATOM 23319 C CA . THR A 1 23 ? 5.203 0.488 -9.720 1.00 0.00 65 THR A CA 18
ATOM 23320 C C . THR A 1 23 ? 5.440 1.750 -8.850 1.00 0.00 65 THR A C 18
ATOM 23321 O O . THR A 1 23 ? 4.490 2.335 -8.327 1.00 0.00 65 THR A O 18
ATOM 23332 N N . MET A 1 24 ? 6.710 2.189 -8.734 1.00 0.00 66 MET A N 18
ATOM 23333 C CA . MET A 1 24 ? 7.119 3.250 -7.778 1.00 0.00 66 MET A CA 18
ATOM 23334 C C . MET A 1 24 ? 7.179 4.625 -8.483 1.00 0.00 66 MET A C 18
ATOM 23335 O O . MET A 1 24 ? 7.249 4.687 -9.714 1.00 0.00 66 MET A O 18
ATOM 23349 N N . LEU A 1 25 ? 7.170 5.717 -7.696 1.00 0.00 67 LEU A N 18
ATOM 23350 C CA . LEU A 1 25 ? 7.135 7.101 -8.233 1.00 0.00 67 LEU A CA 18
ATOM 23351 C C . LEU A 1 25 ? 8.554 7.585 -8.631 1.00 0.00 67 LEU A C 18
ATOM 23352 O O . LEU A 1 25 ? 9.511 7.388 -7.880 1.00 0.00 67 LEU A O 18
ATOM 23368 N N . ASP A 1 26 ? 8.670 8.220 -9.822 1.00 0.00 68 ASP A N 18
ATOM 23369 C CA . ASP A 1 26 ? 9.956 8.736 -10.355 1.00 0.00 68 ASP A CA 18
ATOM 23370 C C . ASP A 1 26 ? 10.389 10.000 -9.605 1.00 0.00 68 ASP A C 18
ATOM 23371 O O . ASP A 1 26 ? 9.735 11.045 -9.720 1.00 0.00 68 ASP A O 18
ATOM 23380 N N . GLY A 1 27 ? 11.485 9.894 -8.828 1.00 0.00 69 GLY A N 18
ATOM 23381 C CA . GLY A 1 27 ? 12.035 11.024 -8.075 1.00 0.00 69 GLY A CA 18
ATOM 23382 C C . GLY A 1 27 ? 11.335 11.223 -6.733 1.00 0.00 69 GLY A C 18
ATOM 23383 O O . GLY A 1 27 ? 11.985 11.283 -5.683 1.00 0.00 69 GLY A O 18
ATOM 23387 N N . ALA A 1 28 ? 9.997 11.338 -6.787 1.00 0.00 70 ALA A N 18
ATOM 23388 C CA . ALA A 1 28 ? 9.139 11.471 -5.603 1.00 0.00 70 ALA A CA 18
ATOM 23389 C C . ALA A 1 28 ? 9.202 10.198 -4.731 1.00 0.00 70 ALA A C 18
ATOM 23390 O O . ALA A 1 28 ? 9.055 9.084 -5.266 1.00 0.00 70 ALA A O 18
ATOM 23397 N N . PRO A 1 29 ? 9.457 10.333 -3.389 1.00 0.00 71 PRO A N 18
ATOM 23398 C CA . PRO A 1 29 ? 9.390 9.192 -2.450 1.00 0.00 71 PRO A CA 18
ATOM 23399 C C . PRO A 1 29 ? 7.965 8.609 -2.398 1.00 0.00 71 PRO A C 18
ATOM 23400 O O . PRO A 1 29 ? 7.028 9.288 -1.966 1.00 0.00 71 PRO A O 18
ATOM 23411 N N . GLY A 1 30 ? 7.806 7.370 -2.878 1.00 0.00 72 GLY A N 18
ATOM 23412 C CA . GLY A 1 30 ? 6.506 6.714 -2.889 1.00 0.00 72 GLY A CA 18
ATOM 23413 C C . GLY A 1 30 ? 6.457 5.483 -3.773 1.00 0.00 72 GLY A C 18
ATOM 23414 O O . GLY A 1 30 ? 7.414 5.167 -4.498 1.00 0.00 72 GLY A O 18
ATOM 23418 N N . VAL A 1 31 ? 5.301 4.817 -3.716 1.00 0.00 73 VAL A N 18
ATOM 23419 C CA . VAL A 1 31 ? 5.011 3.581 -4.431 1.00 0.00 73 VAL A CA 18
ATOM 23420 C C . VAL A 1 31 ? 3.497 3.478 -4.641 1.00 0.00 73 VAL A C 18
ATOM 23421 O O . VAL A 1 31 ? 2.712 3.734 -3.719 1.00 0.00 73 VAL A O 18
ATOM 23434 N N . ARG A 1 32 ? 3.082 3.176 -5.870 1.00 0.00 74 ARG A N 18
ATOM 23435 C CA . ARG A 1 32 ? 1.734 2.693 -6.151 1.00 0.00 74 ARG A CA 18
ATOM 23436 C C . ARG A 1 32 ? 1.827 1.177 -6.352 1.00 0.00 74 ARG A C 18
ATOM 23437 O O . ARG A 1 32 ? 2.811 0.687 -6.908 1.00 0.00 74 ARG A O 18
ATOM 23458 N N . PHE A 1 33 ? 0.827 0.441 -5.899 1.00 0.00 75 PHE A N 18
ATOM 23459 C CA . PHE A 1 33 ? 0.786 -1.018 -6.056 1.00 0.00 75 PHE A CA 18
ATOM 23460 C C . PHE A 1 33 ? -0.646 -1.508 -5.984 1.00 0.00 75 PHE A C 18
ATOM 23461 O O . PHE A 1 33 ? -1.530 -0.795 -5.510 1.00 0.00 75 PHE A O 18
ATOM 23478 N N . ARG A 1 34 ? -0.865 -2.737 -6.447 1.00 0.00 76 ARG A N 18
ATOM 23479 C CA . ARG A 1 34 ? -2.185 -3.343 -6.487 1.00 0.00 76 ARG A CA 18
ATOM 23480 C C . ARG A 1 34 ? -2.318 -4.251 -5.269 1.00 0.00 76 ARG A C 18
ATOM 23481 O O . ARG A 1 34 ? -1.664 -5.288 -5.181 1.00 0.00 76 ARG A O 18
ATOM 23502 N N . LEU A 1 35 ? -3.097 -3.795 -4.292 1.00 0.00 77 LEU A N 18
ATOM 23503 C CA . LEU A 1 35 ? -3.331 -4.534 -3.054 1.00 0.00 77 LEU A CA 18
ATOM 23504 C C . LEU A 1 35 ? -4.452 -5.556 -3.264 1.00 0.00 77 LEU A C 18
ATOM 23505 O O . LEU A 1 35 ? -5.598 -5.182 -3.554 1.00 0.00 77 LEU A O 18
ATOM 23521 N N . GLU A 1 36 ? -4.094 -6.838 -3.112 1.00 0.00 78 GLU A N 18
ATOM 23522 C CA . GLU A 1 36 ? -5.043 -7.954 -3.097 1.00 0.00 78 GLU A CA 18
ATOM 23523 C C . GLU A 1 36 ? -5.821 -7.884 -1.776 1.00 0.00 78 GLU A C 18
ATOM 23524 O O . GLU A 1 36 ? -5.369 -8.398 -0.739 1.00 0.00 78 GLU A O 18
ATOM 23536 N N . ASP A 1 37 ? -6.942 -7.148 -1.819 1.00 0.00 79 ASP A N 18
ATOM 23537 C CA . ASP A 1 37 ? -7.833 -6.966 -0.663 1.00 0.00 79 ASP A CA 18
ATOM 23538 C C . ASP A 1 37 ? -8.413 -8.321 -0.231 1.00 0.00 79 ASP A C 18
ATOM 23539 O O . ASP A 1 37 ? -8.917 -9.072 -1.063 1.00 0.00 79 ASP A O 18
ATOM 23548 N N . LYS A 1 38 ? -8.334 -8.607 1.074 1.00 0.00 80 LYS A N 18
ATOM 23549 C CA . LYS A 1 38 ? -8.680 -9.926 1.622 1.00 0.00 80 LYS A CA 18
ATOM 23550 C C . LYS A 1 38 ? -10.206 -10.150 1.600 1.00 0.00 80 LYS A C 18
ATOM 23551 O O . LYS A 1 38 ? -10.669 -11.254 1.298 1.00 0.00 80 LYS A O 18
ATOM 23570 N N . ASP A 1 39 ? -10.973 -9.079 1.884 1.00 0.00 81 ASP A N 18
ATOM 23571 C CA . ASP A 1 39 ? -12.454 -9.134 1.925 1.00 0.00 81 ASP A CA 18
ATOM 23572 C C . ASP A 1 39 ? -13.039 -9.331 0.520 1.00 0.00 81 ASP A C 18
ATOM 23573 O O . ASP A 1 39 ? -13.932 -10.164 0.319 1.00 0.00 81 ASP A O 18
ATOM 23582 N N . ASN A 1 40 ? -12.511 -8.573 -0.452 1.00 0.00 82 ASN A N 18
ATOM 23583 C CA . ASN A 1 40 ? -12.959 -8.629 -1.852 1.00 0.00 82 ASN A CA 18
ATOM 23584 C C . ASN A 1 40 ? -11.717 -8.574 -2.760 1.00 0.00 82 ASN A C 18
ATOM 23585 O O . ASN A 1 40 ? -11.236 -7.497 -3.117 1.00 0.00 82 ASN A O 18
ATOM 23596 N N . THR A 1 41 ? -11.172 -9.761 -3.080 1.00 0.00 83 THR A N 18
ATOM 23597 C CA . THR A 1 41 ? -9.994 -9.899 -3.960 1.00 0.00 83 THR A CA 18
ATOM 23598 C C . THR A 1 41 ? -10.391 -9.725 -5.447 1.00 0.00 83 THR A C 18
ATOM 23599 O O . THR A 1 41 ? -9.544 -9.451 -6.301 1.00 0.00 83 THR A O 18
ATOM 23610 N N . SER A 1 42 ? -11.698 -9.871 -5.728 1.00 0.00 84 SER A N 18
ATOM 23611 C CA . SER A 1 42 ? -12.290 -9.581 -7.056 1.00 0.00 84 SER A CA 18
ATOM 23612 C C . SER A 1 42 ? -12.260 -8.064 -7.374 1.00 0.00 84 SER A C 18
ATOM 23613 O O . SER A 1 42 ? -12.369 -7.664 -8.542 1.00 0.00 84 SER A O 18
ATOM 23621 N N . LYS A 1 43 ? -12.100 -7.235 -6.319 1.00 0.00 85 LYS A N 18
ATOM 23622 C CA . LYS A 1 43 ? -11.989 -5.768 -6.430 1.00 0.00 85 LYS A CA 18
ATOM 23623 C C . LYS A 1 43 ? -10.792 -5.294 -5.591 1.00 0.00 85 LYS A C 18
ATOM 23624 O O . LYS A 1 43 ? -10.920 -5.004 -4.399 1.00 0.00 85 LYS A O 18
ATOM 23643 N N . THR A 1 44 ? -9.614 -5.269 -6.233 1.00 0.00 86 THR A N 18
ATOM 23644 C CA . THR A 1 44 ? -8.349 -4.876 -5.599 1.00 0.00 86 THR A CA 18
ATOM 23645 C C . THR A 1 44 ? -8.222 -3.341 -5.538 1.00 0.00 86 THR A C 18
ATOM 23646 O O . THR A 1 44 ? -8.781 -2.629 -6.384 1.00 0.00 86 THR A O 18
ATOM 23657 N N . VAL A 1 45 ? -7.494 -2.838 -4.531 1.00 0.00 87 VAL A N 18
ATOM 23658 C CA . VAL A 1 45 ? -7.319 -1.388 -4.296 1.00 0.00 87 VAL A CA 18
ATOM 23659 C C . VAL A 1 45 ? -5.916 -0.955 -4.755 1.00 0.00 87 VAL A C 18
ATOM 23660 O O . VAL A 1 45 ? -4.929 -1.570 -4.360 1.00 0.00 87 VAL A O 18
ATOM 23673 N N . TRP A 1 46 ? -5.827 0.107 -5.575 1.00 0.00 88 TRP A N 18
ATOM 23674 C CA . TRP A 1 46 ? -4.538 0.707 -5.957 1.00 0.00 88 TRP A CA 18
ATOM 23675 C C . TRP A 1 46 ? -4.041 1.588 -4.811 1.00 0.00 88 TRP A C 18
ATOM 23676 O O . TRP A 1 46 ? -4.519 2.683 -4.636 1.00 0.00 88 TRP A O 18
ATOM 23697 N N . VAL A 1 47 ? -3.107 1.090 -4.012 1.00 0.00 89 VAL A N 18
ATOM 23698 C CA . VAL A 1 47 ? -2.607 1.841 -2.863 1.00 0.00 89 VAL A CA 18
ATOM 23699 C C . VAL A 1 47 ? -1.456 2.743 -3.303 1.00 0.00 89 VAL A C 18
ATOM 23700 O O . VAL A 1 47 ? -0.376 2.273 -3.669 1.00 0.00 89 VAL A O 18
ATOM 23713 N N . LEU A 1 48 ? -1.740 4.047 -3.296 1.00 0.00 90 LEU A N 18
ATOM 23714 C CA . LEU A 1 48 ? -0.754 5.084 -3.535 1.00 0.00 90 LEU A CA 18
ATOM 23715 C C . LEU A 1 48 ? -0.204 5.530 -2.172 1.00 0.00 90 LEU A C 18
ATOM 23716 O O . LEU A 1 48 ? -0.802 6.360 -1.481 1.00 0.00 90 LEU A O 18
ATOM 23732 N N . TYR A 1 49 ? 0.910 4.906 -1.783 1.00 0.00 91 TYR A N 18
ATOM 23733 C CA . TYR A 1 49 ? 1.655 5.256 -0.568 1.00 0.00 91 TYR A CA 18
ATOM 23734 C C . TYR A 1 49 ? 2.751 6.266 -0.936 1.00 0.00 91 TYR A C 18
ATOM 23735 O O . TYR A 1 49 ? 3.691 5.920 -1.634 1.00 0.00 91 TYR A O 18
ATOM 23753 N N . LYS A 1 50 ? 2.618 7.511 -0.478 1.00 0.00 92 LYS A N 18
ATOM 23754 C CA . LYS A 1 50 ? 3.616 8.565 -0.710 1.00 0.00 92 LYS A CA 18
ATOM 23755 C C . LYS A 1 50 ? 4.405 8.816 0.583 1.00 0.00 92 LYS A C 18
ATOM 23756 O O . LYS A 1 50 ? 3.842 9.227 1.603 1.00 0.00 92 LYS A O 18
ATOM 23775 N N . GLY A 1 51 ? 5.708 8.529 0.512 1.00 0.00 93 GLY A N 18
ATOM 23776 C CA . GLY A 1 51 ? 6.629 8.630 1.639 1.00 0.00 93 GLY A CA 18
ATOM 23777 C C . GLY A 1 51 ? 7.795 7.678 1.457 1.00 0.00 93 GLY A C 18
ATOM 23778 O O . GLY A 1 51 ? 7.914 7.029 0.408 1.00 0.00 93 GLY A O 18
ATOM 23782 N N . ALA A 1 52 ? 8.667 7.600 2.473 1.00 0.00 94 ALA A N 18
ATOM 23783 C CA . ALA A 1 52 ? 9.776 6.637 2.497 1.00 0.00 94 ALA A CA 18
ATOM 23784 C C . ALA A 1 52 ? 9.213 5.210 2.594 1.00 0.00 94 ALA A C 18
ATOM 23785 O O . ALA A 1 52 ? 8.608 4.839 3.608 1.00 0.00 94 ALA A O 18
ATOM 23792 N N . VAL A 1 53 ? 9.400 4.429 1.520 1.00 0.00 95 VAL A N 18
ATOM 23793 C CA . VAL A 1 53 ? 8.857 3.070 1.404 1.00 0.00 95 VAL A CA 18
ATOM 23794 C C . VAL A 1 53 ? 9.755 2.097 2.187 1.00 0.00 95 VAL A C 18
ATOM 23795 O O . VAL A 1 53 ? 10.969 2.107 1.975 1.00 0.00 95 VAL A O 18
ATOM 23808 N N . PRO A 1 54 ? 9.190 1.274 3.139 1.00 0.00 96 PRO A N 18
ATOM 23809 C CA . PRO A 1 54 ? 9.988 0.328 3.960 1.00 0.00 96 PRO A CA 18
ATOM 23810 C C . PRO A 1 54 ? 10.793 -0.674 3.096 1.00 0.00 96 PRO A C 18
ATOM 23811 O O . PRO A 1 54 ? 10.328 -1.118 2.045 1.00 0.00 96 PRO A O 18
ATOM 23822 N N . ASP A 1 55 ? 12.011 -0.996 3.553 1.00 0.00 97 ASP A N 18
ATOM 23823 C CA . ASP A 1 55 ? 12.917 -1.953 2.871 1.00 0.00 97 ASP A CA 18
ATOM 23824 C C . ASP A 1 55 ? 12.339 -3.386 2.885 1.00 0.00 97 ASP A C 18
ATOM 23825 O O . ASP A 1 55 ? 12.637 -4.203 2.004 1.00 0.00 97 ASP A O 18
ATOM 23834 N N . THR A 1 56 ? 11.489 -3.658 3.890 1.00 0.00 98 THR A N 18
ATOM 23835 C CA . THR A 1 56 ? 10.790 -4.940 4.066 1.00 0.00 98 THR A CA 18
ATOM 23836 C C . THR A 1 56 ? 9.570 -5.088 3.124 1.00 0.00 98 THR A C 18
ATOM 23837 O O . THR A 1 56 ? 8.946 -6.161 3.077 1.00 0.00 98 THR A O 18
ATOM 23848 N N . PHE A 1 57 ? 9.232 -4.005 2.392 1.00 0.00 99 PHE A N 18
ATOM 23849 C CA . PHE A 1 57 ? 8.128 -4.001 1.415 1.00 0.00 99 PHE A CA 18
ATOM 23850 C C . PHE A 1 57 ? 8.502 -4.865 0.196 1.00 0.00 99 PHE A C 18
ATOM 23851 O O . PHE A 1 57 ? 9.204 -4.411 -0.715 1.00 0.00 99 PHE A O 18
ATOM 23868 N N . LYS A 1 58 ? 8.052 -6.123 0.228 1.00 0.00 100 LYS A N 18
ATOM 23869 C CA . LYS A 1 58 ? 8.287 -7.114 -0.834 1.00 0.00 100 LYS A CA 18
ATOM 23870 C C . LYS A 1 58 ? 6.961 -7.424 -1.573 1.00 0.00 100 LYS A C 18
ATOM 23871 O O . LYS A 1 58 ? 5.877 -7.200 -1.015 1.00 0.00 100 LYS A O 18
ATOM 23890 N N . PRO A 1 59 ? 7.016 -7.930 -2.847 1.00 0.00 101 PRO A N 18
ATOM 23891 C CA . PRO A 1 59 ? 5.812 -8.415 -3.558 1.00 0.00 101 PRO A CA 18
ATOM 23892 C C . PRO A 1 59 ? 5.271 -9.706 -2.900 1.00 0.00 101 PRO A C 18
ATOM 23893 O O . PRO A 1 59 ? 5.948 -10.734 -2.906 1.00 0.00 101 PRO A O 18
ATOM 23904 N N . GLY A 1 60 ? 4.077 -9.623 -2.285 1.00 0.00 102 GLY A N 18
ATOM 23905 C CA . GLY A 1 60 ? 3.437 -10.786 -1.655 1.00 0.00 102 GLY A CA 18
ATOM 23906 C C . GLY A 1 60 ? 3.366 -10.704 -0.138 1.00 0.00 102 GLY A C 18
ATOM 23907 O O . GLY A 1 60 ? 2.923 -11.665 0.502 1.00 0.00 102 GLY A O 18
ATOM 23911 N N . VAL A 1 61 ? 3.817 -9.581 0.459 1.00 0.00 103 VAL A N 18
ATOM 23912 C CA . VAL A 1 61 ? 3.701 -9.368 1.921 1.00 0.00 103 VAL A CA 18
ATOM 23913 C C . VAL A 1 61 ? 2.327 -8.772 2.265 1.00 0.00 103 VAL A C 18
ATOM 23914 O O . VAL A 1 61 ? 1.791 -7.958 1.512 1.00 0.00 103 VAL A O 18
ATOM 23927 N N . GLU A 1 62 ? 1.744 -9.209 3.390 1.00 0.00 104 GLU A N 18
ATOM 23928 C CA . GLU A 1 62 ? 0.530 -8.601 3.926 1.00 0.00 104 GLU A CA 18
ATOM 23929 C C . GLU A 1 62 ? 0.885 -7.250 4.560 1.00 0.00 104 GLU A C 18
ATOM 23930 O O . GLU A 1 62 ? 1.590 -7.197 5.568 1.00 0.00 104 GLU A O 18
ATOM 23942 N N . VAL A 1 63 ? 0.440 -6.170 3.917 1.00 0.00 105 VAL A N 18
ATOM 23943 C CA . VAL A 1 63 ? 0.655 -4.810 4.411 1.00 0.00 105 VAL A CA 18
ATOM 23944 C C . VAL A 1 63 ? -0.638 -4.255 5.012 1.00 0.00 105 VAL A C 18
ATOM 23945 O O . VAL A 1 63 ? -1.753 -4.587 4.588 1.00 0.00 105 VAL A O 18
ATOM 23958 N N . ILE A 1 64 ? -0.450 -3.412 6.019 1.00 0.00 106 ILE A N 18
ATOM 23959 C CA . ILE A 1 64 ? -1.506 -2.720 6.723 1.00 0.00 106 ILE A CA 18
ATOM 23960 C C . ILE A 1 64 ? -1.385 -1.253 6.317 1.00 0.00 106 ILE A C 18
ATOM 23961 O O . ILE A 1 64 ? -0.422 -0.572 6.697 1.00 0.00 106 ILE A O 18
ATOM 23977 N N . ILE A 1 65 ? -2.325 -0.802 5.488 1.00 0.00 107 ILE A N 18
ATOM 23978 C CA . ILE A 1 65 ? -2.343 0.564 4.954 1.00 0.00 107 ILE A CA 18
ATOM 23979 C C . ILE A 1 65 ? -3.307 1.401 5.800 1.00 0.00 107 ILE A C 18
ATOM 23980 O O . ILE A 1 65 ? -4.320 0.881 6.282 1.00 0.00 107 ILE A O 18
ATOM 23996 N N . GLU A 1 66 ? -2.976 2.674 6.006 1.00 0.00 108 GLU A N 18
ATOM 23997 C CA . GLU A 1 66 ? -3.836 3.600 6.748 1.00 0.00 108 GLU A CA 18
ATOM 23998 C C . GLU A 1 66 ? -3.710 4.996 6.134 1.00 0.00 108 GLU A C 18
ATOM 23999 O O . GLU A 1 66 ? -2.613 5.425 5.783 1.00 0.00 108 GLU A O 18
ATOM 24011 N N . GLY A 1 67 ? -4.854 5.680 6.023 1.00 0.00 109 GLY A N 18
ATOM 24012 C CA . GLY A 1 67 ? -4.979 6.948 5.327 1.00 0.00 109 GLY A CA 18
ATOM 24013 C C . GLY A 1 67 ? -6.428 7.132 4.913 1.00 0.00 109 GLY A C 18
ATOM 24014 O O . GLY A 1 67 ? -7.300 7.121 5.773 1.00 0.00 109 GLY A O 18
ATOM 24018 N N . GLY A 1 68 ? -6.699 7.226 3.605 1.00 0.00 110 GLY A N 18
ATOM 24019 C CA . GLY A 1 68 ? -8.066 7.346 3.111 1.00 0.00 110 GLY A CA 18
ATOM 24020 C C . GLY A 1 68 ? -8.148 7.208 1.608 1.00 0.00 110 GLY A C 18
ATOM 24021 O O . GLY A 1 68 ? -7.276 7.692 0.887 1.00 0.00 110 GLY A O 18
ATOM 24025 N N . LEU A 1 69 ? -9.206 6.535 1.144 1.00 0.00 111 LEU A N 18
ATOM 24026 C CA . LEU A 1 69 ? -9.527 6.397 -0.283 1.00 0.00 111 LEU A CA 18
ATOM 24027 C C . LEU A 1 69 ? -10.382 7.595 -0.704 1.00 0.00 111 LEU A C 18
ATOM 24028 O O . LEU A 1 69 ? -11.381 7.914 -0.037 1.00 0.00 111 LEU A O 18
ATOM 24044 N N . ALA A 1 70 ? -9.983 8.267 -1.794 1.00 0.00 112 ALA A N 18
ATOM 24045 C CA . ALA A 1 70 ? -10.707 9.429 -2.313 1.00 0.00 112 ALA A CA 18
ATOM 24046 C C . ALA A 1 70 ? -11.900 8.940 -3.163 1.00 0.00 112 ALA A C 18
ATOM 24047 O O . ALA A 1 70 ? -11.719 8.049 -3.997 1.00 0.00 112 ALA A O 18
ATOM 24054 N N . PRO A 1 71 ? -13.141 9.507 -2.961 1.00 0.00 113 PRO A N 18
ATOM 24055 C CA . PRO A 1 71 ? -14.390 8.981 -3.594 1.00 0.00 113 PRO A CA 18
ATOM 24056 C C . PRO A 1 71 ? -14.390 9.048 -5.144 1.00 0.00 113 PRO A C 18
ATOM 24057 O O . PRO A 1 71 ? -15.182 8.365 -5.800 1.00 0.00 113 PRO A O 18
ATOM 24068 N N . GLY A 1 72 ? -13.508 9.886 -5.711 1.00 0.00 114 GLY A N 18
ATOM 24069 C CA . GLY A 1 72 ? -13.338 9.978 -7.164 1.00 0.00 114 GLY A CA 18
ATOM 24070 C C . GLY A 1 72 ? -12.172 9.148 -7.673 1.00 0.00 114 GLY A C 18
ATOM 24071 O O . GLY A 1 72 ? -12.206 8.631 -8.794 1.00 0.00 114 GLY A O 18
ATOM 24075 N N . GLU A 1 73 ? -11.128 9.019 -6.839 1.00 0.00 115 GLU A N 18
ATOM 24076 C CA . GLU A 1 73 ? -9.856 8.389 -7.238 1.00 0.00 115 GLU A CA 18
ATOM 24077 C C . GLU A 1 73 ? -9.829 6.898 -6.863 1.00 0.00 115 GLU A C 18
ATOM 24078 O O . GLU A 1 73 ? -10.231 6.514 -5.765 1.00 0.00 115 GLU A O 18
ATOM 24090 N N . ASP A 1 74 ? -9.324 6.070 -7.796 1.00 0.00 116 ASP A N 18
ATOM 24091 C CA . ASP A 1 74 ? -9.162 4.610 -7.607 1.00 0.00 116 ASP A CA 18
ATOM 24092 C C . ASP A 1 74 ? -8.079 4.320 -6.561 1.00 0.00 116 ASP A C 18
ATOM 24093 O O . ASP A 1 74 ? -8.099 3.270 -5.901 1.00 0.00 116 ASP A O 18
ATOM 24102 N N . THR A 1 75 ? -7.132 5.262 -6.427 1.00 0.00 117 THR A N 18
ATOM 24103 C CA . THR A 1 75 ? -5.984 5.105 -5.548 1.00 0.00 117 THR A CA 18
ATOM 24104 C C . THR A 1 75 ? -6.313 5.506 -4.094 1.00 0.00 117 THR A C 18
ATOM 24105 O O . THR A 1 75 ? -6.915 6.557 -3.847 1.00 0.00 117 THR A O 18
ATOM 24116 N N . PHE A 1 76 ? -5.963 4.608 -3.155 1.00 0.00 118 PHE A N 18
ATOM 24117 C CA . PHE A 1 76 ? -6.005 4.862 -1.705 1.00 0.00 118 PHE A CA 18
ATOM 24118 C C . PHE A 1 76 ? -4.780 5.709 -1.319 1.00 0.00 118 PHE A C 18
ATOM 24119 O O . PHE A 1 76 ? -3.641 5.286 -1.539 1.00 0.00 118 PHE A O 18
ATOM 24136 N N . LYS A 1 77 ? -5.017 6.900 -0.756 1.00 0.00 119 LYS A N 18
ATOM 24137 C CA . LYS A 1 77 ? -3.951 7.759 -0.221 1.00 0.00 119 LYS A CA 18
ATOM 24138 C C . LYS A 1 77 ? -3.483 7.175 1.126 1.00 0.00 119 LYS A C 18
ATOM 24139 O O . LYS A 1 77 ? -4.112 7.407 2.159 1.00 0.00 119 LYS A O 18
ATOM 24158 N N . ALA A 1 78 ? -2.415 6.360 1.087 1.00 0.00 120 ALA A N 18
ATOM 24159 C CA . ALA A 1 78 ? -1.847 5.721 2.279 1.00 0.00 120 ALA A CA 18
ATOM 24160 C C . ALA A 1 78 ? -0.859 6.671 2.967 1.00 0.00 120 ALA A C 18
ATOM 24161 O O . ALA A 1 78 ? 0.208 6.979 2.418 1.00 0.00 120 ALA A O 18
ATOM 24168 N N . ARG A 1 79 ? -1.267 7.170 4.140 1.00 0.00 121 ARG A N 18
ATOM 24169 C CA . ARG A 1 79 ? -0.408 7.954 5.037 1.00 0.00 121 ARG A CA 18
ATOM 24170 C C . ARG A 1 79 ? 0.779 7.094 5.512 1.00 0.00 121 ARG A C 18
ATOM 24171 O O . ARG A 1 79 ? 1.923 7.558 5.537 1.00 0.00 121 ARG A O 18
ATOM 24192 N N . THR A 1 80 ? 0.490 5.821 5.854 1.00 0.00 122 THR A N 18
ATOM 24193 C CA . THR A 1 80 ? 1.476 4.874 6.401 1.00 0.00 122 THR A CA 18
ATOM 24194 C C . THR A 1 80 ? 1.342 3.502 5.703 1.00 0.00 122 THR A C 18
ATOM 24195 O O . THR A 1 80 ? 0.303 3.202 5.090 1.00 0.00 122 THR A O 18
ATOM 24206 N N . LEU A 1 81 ? 2.398 2.673 5.833 1.00 0.00 123 LEU A N 18
ATOM 24207 C CA . LEU A 1 81 ? 2.505 1.351 5.183 1.00 0.00 123 LEU A CA 18
ATOM 24208 C C . LEU A 1 81 ? 3.375 0.429 6.065 1.00 0.00 123 LEU A C 18
ATOM 24209 O O . LEU A 1 81 ? 4.578 0.681 6.209 1.00 0.00 123 LEU A O 18
ATOM 24225 N N . MET A 1 82 ? 2.771 -0.606 6.675 1.00 0.00 124 MET A N 18
ATOM 24226 C CA . MET A 1 82 ? 3.499 -1.539 7.568 1.00 0.00 124 MET A CA 18
ATOM 24227 C C . MET A 1 82 ? 3.332 -2.991 7.098 1.00 0.00 124 MET A C 18
ATOM 24228 O O . MET A 1 82 ? 2.229 -3.528 7.101 1.00 0.00 124 MET A O 18
ATOM 24242 N N . THR A 1 83 ? 4.454 -3.599 6.709 1.00 0.00 125 THR A N 18
ATOM 24243 C CA . THR A 1 83 ? 4.532 -5.002 6.282 1.00 0.00 125 THR A CA 18
ATOM 24244 C C . THR A 1 83 ? 4.417 -5.949 7.496 1.00 0.00 125 THR A C 18
ATOM 24245 O O . THR A 1 83 ? 4.817 -5.587 8.610 1.00 0.00 125 THR A O 18
ATOM 24256 N N . LYS A 1 84 ? 3.872 -7.153 7.280 1.00 0.00 126 LYS A N 18
ATOM 24257 C CA . LYS A 1 84 ? 3.749 -8.171 8.334 1.00 0.00 126 LYS A CA 18
ATOM 24258 C C . LYS A 1 84 ? 4.994 -9.071 8.345 1.00 0.00 126 LYS A C 18
ATOM 24259 O O . LYS A 1 84 ? 5.742 -9.080 9.326 1.00 0.00 126 LYS A O 18
ATOM 24278 N N . CYS A 1 85 ? 5.208 -9.816 7.241 1.00 0.00 127 CYS A N 18
ATOM 24279 C CA . CYS A 1 85 ? 6.355 -10.737 7.102 1.00 0.00 127 CYS A CA 18
ATOM 24280 C C . CYS A 1 85 ? 7.673 -9.944 6.930 1.00 0.00 127 CYS A C 18
ATOM 24281 O O . CYS A 1 85 ? 7.838 -9.243 5.923 1.00 0.00 127 CYS A O 18
ATOM 24289 N N . PRO A 1 86 ? 8.623 -10.029 7.924 1.00 0.00 128 PRO A N 18
ATOM 24290 C CA . PRO A 1 86 ? 9.928 -9.327 7.857 1.00 0.00 128 PRO A CA 18
ATOM 24291 C C . PRO A 1 86 ? 10.849 -9.922 6.764 1.00 0.00 128 PRO A C 18
ATOM 24292 O O . PRO A 1 86 ? 10.966 -11.151 6.638 1.00 0.00 128 PRO A O 18
ATOM 24303 N N . LEU A 1 87 ? 11.487 -9.040 5.981 1.00 0.00 129 LEU A N 18
ATOM 24304 C CA . LEU A 1 87 ? 12.339 -9.420 4.840 1.00 0.00 129 LEU A CA 18
ATOM 24305 C C . LEU A 1 87 ? 13.822 -9.292 5.240 1.00 0.00 129 LEU A C 18
ATOM 24306 O O . LEU A 1 87 ? 14.220 -8.297 5.859 1.00 0.00 129 LEU A O 18
ATOM 24322 N N . GLU A 1 88 ? 14.626 -10.305 4.876 1.00 0.00 130 GLU A N 18
ATOM 24323 C CA . GLU A 1 88 ? 16.054 -10.403 5.226 1.00 0.00 130 GLU A CA 18
ATOM 24324 C C . GLU A 1 88 ? 16.823 -11.132 4.090 1.00 0.00 130 GLU A C 18
ATOM 24325 O O . GLU A 1 88 ? 17.691 -10.508 3.442 1.00 0.00 130 GLU A O 18
ATOM 24337 N N . MET A 1 1 ? -15.275 19.838 12.351 1.00 0.00 43 MET A N 19
ATOM 24338 C CA . MET A 1 1 ? -15.262 18.422 11.925 1.00 0.00 43 MET A CA 19
ATOM 24339 C C . MET A 1 1 ? -16.689 17.861 11.907 1.00 0.00 43 MET A C 19
ATOM 24340 O O . MET A 1 1 ? -17.541 18.275 12.706 1.00 0.00 43 MET A O 19
ATOM 24356 N N . ALA A 1 2 ? -16.939 16.907 10.992 1.00 0.00 44 ALA A N 19
ATOM 24357 C CA . ALA A 1 2 ? -18.234 16.207 10.878 1.00 0.00 44 ALA A CA 19
ATOM 24358 C C . ALA A 1 2 ? -18.091 14.724 11.290 1.00 0.00 44 ALA A C 19
ATOM 24359 O O . ALA A 1 2 ? -19.028 13.939 11.117 1.00 0.00 44 ALA A O 19
ATOM 24366 N N . THR A 1 3 ? -16.907 14.372 11.841 1.00 0.00 45 THR A N 19
ATOM 24367 C CA . THR A 1 3 ? -16.525 12.998 12.220 1.00 0.00 45 THR A CA 19
ATOM 24368 C C . THR A 1 3 ? -17.395 12.449 13.390 1.00 0.00 45 THR A C 19
ATOM 24369 O O . THR A 1 3 ? -17.226 12.885 14.530 1.00 0.00 45 THR A O 19
ATOM 24380 N N . PRO A 1 4 ? -18.329 11.468 13.135 1.00 0.00 46 PRO A N 19
ATOM 24381 C CA . PRO A 1 4 ? -19.227 10.912 14.171 1.00 0.00 46 PRO A CA 19
ATOM 24382 C C . PRO A 1 4 ? -18.636 9.671 14.886 1.00 0.00 46 PRO A C 19
ATOM 24383 O O . PRO A 1 4 ? -19.386 8.847 15.420 1.00 0.00 46 PRO A O 19
ATOM 24394 N N . GLN A 1 5 ? -17.286 9.579 14.908 1.00 0.00 47 GLN A N 19
ATOM 24395 C CA . GLN A 1 5 ? -16.535 8.439 15.491 1.00 0.00 47 GLN A CA 19
ATOM 24396 C C . GLN A 1 5 ? -16.885 7.109 14.777 1.00 0.00 47 GLN A C 19
ATOM 24397 O O . GLN A 1 5 ? -16.879 6.035 15.388 1.00 0.00 47 GLN A O 19
ATOM 24411 N N . ASP A 1 6 ? -17.153 7.207 13.456 1.00 0.00 48 ASP A N 19
ATOM 24412 C CA . ASP A 1 6 ? -17.441 6.040 12.588 1.00 0.00 48 ASP A CA 19
ATOM 24413 C C . ASP A 1 6 ? -16.143 5.264 12.286 1.00 0.00 48 ASP A C 19
ATOM 24414 O O . ASP A 1 6 ? -16.168 4.053 12.044 1.00 0.00 48 ASP A O 19
ATOM 24423 N N . LYS A 1 7 ? -15.022 6.015 12.282 1.00 0.00 49 LYS A N 19
ATOM 24424 C CA . LYS A 1 7 ? -13.647 5.508 12.072 1.00 0.00 49 LYS A CA 19
ATOM 24425 C C . LYS A 1 7 ? -13.406 4.946 10.652 1.00 0.00 49 LYS A C 19
ATOM 24426 O O . LYS A 1 7 ? -12.380 4.303 10.400 1.00 0.00 49 LYS A O 19
ATOM 24445 N N . LEU A 1 8 ? -14.338 5.220 9.727 1.00 0.00 50 LEU A N 19
ATOM 24446 C CA . LEU A 1 8 ? -14.199 4.860 8.304 1.00 0.00 50 LEU A CA 19
ATOM 24447 C C . LEU A 1 8 ? -14.035 6.127 7.446 1.00 0.00 50 LEU A C 19
ATOM 24448 O O . LEU A 1 8 ? -14.064 6.046 6.217 1.00 0.00 50 LEU A O 19
ATOM 24464 N N . HIS A 1 9 ? -13.898 7.304 8.095 1.00 0.00 51 HIS A N 19
ATOM 24465 C CA . HIS A 1 9 ? -13.519 8.550 7.402 1.00 0.00 51 HIS A CA 19
ATOM 24466 C C . HIS A 1 9 ? -12.043 8.422 6.978 1.00 0.00 51 HIS A C 19
ATOM 24467 O O . HIS A 1 9 ? -11.689 8.647 5.815 1.00 0.00 51 HIS A O 19
ATOM 24482 N N . THR A 1 10 ? -11.202 8.044 7.958 1.00 0.00 52 THR A N 19
ATOM 24483 C CA . THR A 1 10 ? -9.830 7.562 7.736 1.00 0.00 52 THR A CA 19
ATOM 24484 C C . THR A 1 10 ? -9.835 6.037 7.979 1.00 0.00 52 THR A C 19
ATOM 24485 O O . THR A 1 10 ? -10.109 5.580 9.098 1.00 0.00 52 THR A O 19
ATOM 24496 N N . VAL A 1 11 ? -9.548 5.269 6.923 1.00 0.00 53 VAL A N 19
ATOM 24497 C CA . VAL A 1 11 ? -9.701 3.805 6.899 1.00 0.00 53 VAL A CA 19
ATOM 24498 C C . VAL A 1 11 ? -8.324 3.146 7.058 1.00 0.00 53 VAL A C 19
ATOM 24499 O O . VAL A 1 11 ? -7.318 3.677 6.578 1.00 0.00 53 VAL A O 19
ATOM 24512 N N . ARG A 1 12 ? -8.286 2.000 7.744 1.00 0.00 54 ARG A N 19
ATOM 24513 C CA . ARG A 1 12 ? -7.090 1.161 7.849 1.00 0.00 54 ARG A CA 19
ATOM 24514 C C . ARG A 1 12 ? -7.374 -0.181 7.166 1.00 0.00 54 ARG A C 19
ATOM 24515 O O . ARG A 1 12 ? -8.334 -0.877 7.525 1.00 0.00 54 ARG A O 19
ATOM 24536 N N . LEU A 1 13 ? -6.541 -0.535 6.179 1.00 0.00 55 LEU A N 19
ATOM 24537 C CA . LEU A 1 13 ? -6.738 -1.732 5.349 1.00 0.00 55 LEU A CA 19
ATOM 24538 C C . LEU A 1 13 ? -5.587 -2.708 5.559 1.00 0.00 55 LEU A C 19
ATOM 24539 O O . LEU A 1 13 ? -4.438 -2.315 5.798 1.00 0.00 55 LEU A O 19
ATOM 24555 N N . PHE A 1 14 ? -5.940 -3.979 5.456 1.00 0.00 56 PHE A N 19
ATOM 24556 C CA . PHE A 1 14 ? -5.040 -5.112 5.681 1.00 0.00 56 PHE A CA 19
ATOM 24557 C C . PHE A 1 14 ? -5.168 -6.060 4.485 1.00 0.00 56 PHE A C 19
ATOM 24558 O O . PHE A 1 14 ? -6.215 -6.696 4.311 1.00 0.00 56 PHE A O 19
ATOM 24575 N N . GLY A 1 15 ? -4.134 -6.127 3.641 1.00 0.00 57 GLY A N 19
ATOM 24576 C CA . GLY A 1 15 ? -4.126 -7.059 2.505 1.00 0.00 57 GLY A CA 19
ATOM 24577 C C . GLY A 1 15 ? -2.723 -7.440 2.079 1.00 0.00 57 GLY A C 19
ATOM 24578 O O . GLY A 1 15 ? -1.785 -7.323 2.867 1.00 0.00 57 GLY A O 19
ATOM 24582 N N . THR A 1 16 ? -2.592 -7.896 0.824 1.00 0.00 58 THR A N 19
ATOM 24583 C CA . THR A 1 16 ? -1.315 -8.308 0.218 1.00 0.00 58 THR A CA 19
ATOM 24584 C C . THR A 1 16 ? -0.987 -7.393 -0.978 1.00 0.00 58 THR A C 19
ATOM 24585 O O . THR A 1 16 ? -1.887 -6.925 -1.669 1.00 0.00 58 THR A O 19
ATOM 24596 N N . VAL A 1 17 ? 0.306 -7.128 -1.181 1.00 0.00 59 VAL A N 19
ATOM 24597 C CA . VAL A 1 17 ? 0.821 -6.374 -2.332 1.00 0.00 59 VAL A CA 19
ATOM 24598 C C . VAL A 1 17 ? 0.917 -7.311 -3.543 1.00 0.00 59 VAL A C 19
ATOM 24599 O O . VAL A 1 17 ? 1.625 -8.325 -3.471 1.00 0.00 59 VAL A O 19
ATOM 24612 N N . ALA A 1 18 ? 0.201 -6.976 -4.630 1.00 0.00 60 ALA A N 19
ATOM 24613 C CA . ALA A 1 18 ? 0.193 -7.781 -5.865 1.00 0.00 60 ALA A CA 19
ATOM 24614 C C . ALA A 1 18 ? 1.590 -7.860 -6.499 1.00 0.00 60 ALA A C 19
ATOM 24615 O O . ALA A 1 18 ? 2.271 -6.835 -6.663 1.00 0.00 60 ALA A O 19
ATOM 24622 N N . ALA A 1 19 ? 2.007 -9.090 -6.834 1.00 0.00 61 ALA A N 19
ATOM 24623 C CA . ALA A 1 19 ? 3.316 -9.366 -7.442 1.00 0.00 61 ALA A CA 19
ATOM 24624 C C . ALA A 1 19 ? 3.401 -8.855 -8.890 1.00 0.00 61 ALA A C 19
ATOM 24625 O O . ALA A 1 19 ? 4.480 -8.512 -9.378 1.00 0.00 61 ALA A O 19
ATOM 24632 N N . ASP A 1 20 ? 2.248 -8.816 -9.563 1.00 0.00 62 ASP A N 19
ATOM 24633 C CA . ASP A 1 20 ? 2.108 -8.234 -10.914 1.00 0.00 62 ASP A CA 19
ATOM 24634 C C . ASP A 1 20 ? 1.281 -6.941 -10.813 1.00 0.00 62 ASP A C 19
ATOM 24635 O O . ASP A 1 20 ? 0.440 -6.646 -11.680 1.00 0.00 62 ASP A O 19
ATOM 24644 N N . GLY A 1 21 ? 1.577 -6.140 -9.771 1.00 0.00 63 GLY A N 19
ATOM 24645 C CA . GLY A 1 21 ? 0.842 -4.914 -9.502 1.00 0.00 63 GLY A CA 19
ATOM 24646 C C . GLY A 1 21 ? 1.525 -4.050 -8.458 1.00 0.00 63 GLY A C 19
ATOM 24647 O O . GLY A 1 21 ? 0.906 -3.638 -7.470 1.00 0.00 63 GLY A O 19
ATOM 24651 N N . LEU A 1 22 ? 2.818 -3.785 -8.690 1.00 0.00 64 LEU A N 19
ATOM 24652 C CA . LEU A 1 22 ? 3.651 -2.929 -7.829 1.00 0.00 64 LEU A CA 19
ATOM 24653 C C . LEU A 1 22 ? 4.435 -1.960 -8.740 1.00 0.00 64 LEU A C 19
ATOM 24654 O O . LEU A 1 22 ? 5.347 -2.384 -9.458 1.00 0.00 64 LEU A O 19
ATOM 24670 N N . THR A 1 23 ? 4.055 -0.672 -8.719 1.00 0.00 65 THR A N 19
ATOM 24671 C CA . THR A 1 23 ? 4.740 0.400 -9.472 1.00 0.00 65 THR A CA 19
ATOM 24672 C C . THR A 1 23 ? 5.387 1.399 -8.484 1.00 0.00 65 THR A C 19
ATOM 24673 O O . THR A 1 23 ? 4.692 2.031 -7.688 1.00 0.00 65 THR A O 19
ATOM 24684 N N . MET A 1 24 ? 6.718 1.545 -8.555 1.00 0.00 66 MET A N 19
ATOM 24685 C CA . MET A 1 24 ? 7.474 2.496 -7.712 1.00 0.00 66 MET A CA 19
ATOM 24686 C C . MET A 1 24 ? 7.386 3.914 -8.305 1.00 0.00 66 MET A C 19
ATOM 24687 O O . MET A 1 24 ? 7.367 4.081 -9.531 1.00 0.00 66 MET A O 19
ATOM 24701 N N . LEU A 1 25 ? 7.312 4.928 -7.423 1.00 0.00 67 LEU A N 19
ATOM 24702 C CA . LEU A 1 25 ? 7.230 6.338 -7.839 1.00 0.00 67 LEU A CA 19
ATOM 24703 C C . LEU A 1 25 ? 8.609 6.831 -8.307 1.00 0.00 67 LEU A C 19
ATOM 24704 O O . LEU A 1 25 ? 9.612 6.594 -7.638 1.00 0.00 67 LEU A O 19
ATOM 24720 N N . ASP A 1 26 ? 8.642 7.490 -9.475 1.00 0.00 68 ASP A N 19
ATOM 24721 C CA . ASP A 1 26 ? 9.878 8.043 -10.065 1.00 0.00 68 ASP A CA 19
ATOM 24722 C C . ASP A 1 26 ? 9.958 9.543 -9.794 1.00 0.00 68 ASP A C 19
ATOM 24723 O O . ASP A 1 26 ? 8.942 10.241 -9.875 1.00 0.00 68 ASP A O 19
ATOM 24732 N N . GLY A 1 27 ? 11.178 10.021 -9.467 1.00 0.00 69 GLY A N 19
ATOM 24733 C CA . GLY A 1 27 ? 11.417 11.425 -9.111 1.00 0.00 69 GLY A CA 19
ATOM 24734 C C . GLY A 1 27 ? 10.699 11.844 -7.827 1.00 0.00 69 GLY A C 19
ATOM 24735 O O . GLY A 1 27 ? 10.496 13.038 -7.582 1.00 0.00 69 GLY A O 19
ATOM 24739 N N . ALA A 1 28 ? 10.325 10.840 -7.010 1.00 0.00 70 ALA A N 19
ATOM 24740 C CA . ALA A 1 28 ? 9.486 11.021 -5.820 1.00 0.00 70 ALA A CA 19
ATOM 24741 C C . ALA A 1 28 ? 9.629 9.791 -4.889 1.00 0.00 70 ALA A C 19
ATOM 24742 O O . ALA A 1 28 ? 9.501 8.659 -5.369 1.00 0.00 70 ALA A O 19
ATOM 24749 N N . PRO A 1 29 ? 9.913 9.980 -3.555 1.00 0.00 71 PRO A N 19
ATOM 24750 C CA . PRO A 1 29 ? 9.949 8.861 -2.581 1.00 0.00 71 PRO A CA 19
ATOM 24751 C C . PRO A 1 29 ? 8.521 8.308 -2.329 1.00 0.00 71 PRO A C 19
ATOM 24752 O O . PRO A 1 29 ? 7.611 9.057 -1.952 1.00 0.00 71 PRO A O 19
ATOM 24763 N N . GLY A 1 30 ? 8.334 7.007 -2.595 1.00 0.00 72 GLY A N 19
ATOM 24764 C CA . GLY A 1 30 ? 7.053 6.336 -2.389 1.00 0.00 72 GLY A CA 19
ATOM 24765 C C . GLY A 1 30 ? 6.839 5.177 -3.350 1.00 0.00 72 GLY A C 19
ATOM 24766 O O . GLY A 1 30 ? 7.738 4.820 -4.124 1.00 0.00 72 GLY A O 19
ATOM 24770 N N . VAL A 1 31 ? 5.627 4.616 -3.311 1.00 0.00 73 VAL A N 19
ATOM 24771 C CA . VAL A 1 31 ? 5.228 3.461 -4.121 1.00 0.00 73 VAL A CA 19
ATOM 24772 C C . VAL A 1 31 ? 3.692 3.411 -4.225 1.00 0.00 73 VAL A C 19
ATOM 24773 O O . VAL A 1 31 ? 2.982 3.707 -3.258 1.00 0.00 73 VAL A O 19
ATOM 24786 N N . ARG A 1 32 ? 3.190 3.077 -5.417 1.00 0.00 74 ARG A N 19
ATOM 24787 C CA . ARG A 1 32 ? 1.778 2.756 -5.638 1.00 0.00 74 ARG A CA 19
ATOM 24788 C C . ARG A 1 32 ? 1.657 1.260 -5.982 1.00 0.00 74 ARG A C 19
ATOM 24789 O O . ARG A 1 32 ? 2.474 0.726 -6.728 1.00 0.00 74 ARG A O 19
ATOM 24810 N N . PHE A 1 33 ? 0.631 0.601 -5.449 1.00 0.00 75 PHE A N 19
ATOM 24811 C CA . PHE A 1 33 ? 0.444 -0.857 -5.590 1.00 0.00 75 PHE A CA 19
ATOM 24812 C C . PHE A 1 33 ? -1.035 -1.196 -5.459 1.00 0.00 75 PHE A C 19
ATOM 24813 O O . PHE A 1 33 ? -1.766 -0.499 -4.770 1.00 0.00 75 PHE A O 19
ATOM 24830 N N . ARG A 1 34 ? -1.472 -2.295 -6.086 1.00 0.00 76 ARG A N 19
ATOM 24831 C CA . ARG A 1 34 ? -2.889 -2.699 -6.060 1.00 0.00 76 ARG A CA 19
ATOM 24832 C C . ARG A 1 34 ? -3.061 -3.704 -4.916 1.00 0.00 76 ARG A C 19
ATOM 24833 O O . ARG A 1 34 ? -2.553 -4.834 -4.972 1.00 0.00 76 ARG A O 19
ATOM 24854 N N . LEU A 1 35 ? -3.709 -3.238 -3.840 1.00 0.00 77 LEU A N 19
ATOM 24855 C CA . LEU A 1 35 ? -3.878 -4.008 -2.611 1.00 0.00 77 LEU A CA 19
ATOM 24856 C C . LEU A 1 35 ? -4.911 -5.114 -2.829 1.00 0.00 77 LEU A C 19
ATOM 24857 O O . LEU A 1 35 ? -6.085 -4.835 -3.116 1.00 0.00 77 LEU A O 19
ATOM 24873 N N . GLU A 1 36 ? -4.447 -6.364 -2.762 1.00 0.00 78 GLU A N 19
ATOM 24874 C CA . GLU A 1 36 ? -5.311 -7.529 -2.767 1.00 0.00 78 GLU A CA 19
ATOM 24875 C C . GLU A 1 36 ? -5.838 -7.737 -1.339 1.00 0.00 78 GLU A C 19
ATOM 24876 O O . GLU A 1 36 ? -5.212 -8.424 -0.521 1.00 0.00 78 GLU A O 19
ATOM 24888 N N . ASP A 1 37 ? -6.962 -7.065 -1.041 1.00 0.00 79 ASP A N 19
ATOM 24889 C CA . ASP A 1 37 ? -7.690 -7.201 0.222 1.00 0.00 79 ASP A CA 19
ATOM 24890 C C . ASP A 1 37 ? -8.195 -8.648 0.357 1.00 0.00 79 ASP A C 19
ATOM 24891 O O . ASP A 1 37 ? -9.244 -8.993 -0.198 1.00 0.00 79 ASP A O 19
ATOM 24900 N N . LYS A 1 38 ? -7.402 -9.484 1.048 1.00 0.00 80 LYS A N 19
ATOM 24901 C CA . LYS A 1 38 ? -7.693 -10.915 1.254 1.00 0.00 80 LYS A CA 19
ATOM 24902 C C . LYS A 1 38 ? -7.997 -11.627 -0.099 1.00 0.00 80 LYS A C 19
ATOM 24903 O O . LYS A 1 38 ? -9.106 -12.139 -0.318 1.00 0.00 80 LYS A O 19
ATOM 24922 N N . ASP A 1 39 ? -7.015 -11.554 -1.025 1.00 0.00 81 ASP A N 19
ATOM 24923 C CA . ASP A 1 39 ? -7.045 -12.253 -2.338 1.00 0.00 81 ASP A CA 19
ATOM 24924 C C . ASP A 1 39 ? -8.192 -11.764 -3.261 1.00 0.00 81 ASP A C 19
ATOM 24925 O O . ASP A 1 39 ? -8.688 -12.538 -4.092 1.00 0.00 81 ASP A O 19
ATOM 24934 N N . ASN A 1 40 ? -8.591 -10.473 -3.167 1.00 0.00 82 ASN A N 19
ATOM 24935 C CA . ASN A 1 40 ? -9.654 -9.908 -4.052 1.00 0.00 82 ASN A CA 19
ATOM 24936 C C . ASN A 1 40 ? -9.040 -9.464 -5.414 1.00 0.00 82 ASN A C 19
ATOM 24937 O O . ASN A 1 40 ? -9.324 -8.378 -5.918 1.00 0.00 82 ASN A O 19
ATOM 24948 N N . THR A 1 41 ? -8.260 -10.375 -6.047 1.00 0.00 83 THR A N 19
ATOM 24949 C CA . THR A 1 41 ? -7.437 -10.072 -7.242 1.00 0.00 83 THR A CA 19
ATOM 24950 C C . THR A 1 41 ? -8.292 -9.565 -8.437 1.00 0.00 83 THR A C 19
ATOM 24951 O O . THR A 1 41 ? -7.793 -8.849 -9.312 1.00 0.00 83 THR A O 19
ATOM 24962 N N . SER A 1 42 ? -9.597 -9.896 -8.411 1.00 0.00 84 SER A N 19
ATOM 24963 C CA . SER A 1 42 ? -10.549 -9.578 -9.484 1.00 0.00 84 SER A CA 19
ATOM 24964 C C . SER A 1 42 ? -11.156 -8.159 -9.329 1.00 0.00 84 SER A C 19
ATOM 24965 O O . SER A 1 42 ? -11.867 -7.695 -10.223 1.00 0.00 84 SER A O 19
ATOM 24973 N N . LYS A 1 43 ? -10.861 -7.471 -8.201 1.00 0.00 85 LYS A N 19
ATOM 24974 C CA . LYS A 1 43 ? -11.411 -6.134 -7.882 1.00 0.00 85 LYS A CA 19
ATOM 24975 C C . LYS A 1 43 ? -10.477 -5.385 -6.890 1.00 0.00 85 LYS A C 19
ATOM 24976 O O . LYS A 1 43 ? -10.927 -4.760 -5.913 1.00 0.00 85 LYS A O 19
ATOM 24995 N N . THR A 1 44 ? -9.173 -5.382 -7.203 1.00 0.00 86 THR A N 19
ATOM 24996 C CA . THR A 1 44 ? -8.148 -4.762 -6.345 1.00 0.00 86 THR A CA 19
ATOM 24997 C C . THR A 1 44 ? -8.190 -3.236 -6.483 1.00 0.00 86 THR A C 19
ATOM 24998 O O . THR A 1 44 ? -8.307 -2.700 -7.598 1.00 0.00 86 THR A O 19
ATOM 25009 N N . VAL A 1 45 ? -8.085 -2.558 -5.342 1.00 0.00 87 VAL A N 19
ATOM 25010 C CA . VAL A 1 45 ? -8.006 -1.097 -5.272 1.00 0.00 87 VAL A CA 19
ATOM 25011 C C . VAL A 1 45 ? -6.538 -0.727 -5.073 1.00 0.00 87 VAL A C 19
ATOM 25012 O O . VAL A 1 45 ? -5.841 -1.356 -4.262 1.00 0.00 87 VAL A O 19
ATOM 25025 N N . TRP A 1 46 ? -6.071 0.281 -5.819 1.00 0.00 88 TRP A N 19
ATOM 25026 C CA . TRP A 1 46 ? -4.677 0.743 -5.767 1.00 0.00 88 TRP A CA 19
ATOM 25027 C C . TRP A 1 46 ? -4.453 1.536 -4.485 1.00 0.00 88 TRP A C 19
ATOM 25028 O O . TRP A 1 46 ? -5.405 1.933 -3.831 1.00 0.00 88 TRP A O 19
ATOM 25049 N N . VAL A 1 47 ? -3.189 1.706 -4.102 1.00 0.00 89 VAL A N 19
ATOM 25050 C CA . VAL A 1 47 ? -2.797 2.407 -2.876 1.00 0.00 89 VAL A CA 19
ATOM 25051 C C . VAL A 1 47 ? -1.595 3.290 -3.184 1.00 0.00 89 VAL A C 19
ATOM 25052 O O . VAL A 1 47 ? -0.523 2.782 -3.511 1.00 0.00 89 VAL A O 19
ATOM 25065 N N . LEU A 1 48 ? -1.796 4.603 -3.073 1.00 0.00 90 LEU A N 19
ATOM 25066 C CA . LEU A 1 48 ? -0.752 5.598 -3.295 1.00 0.00 90 LEU A CA 19
ATOM 25067 C C . LEU A 1 48 ? -0.091 5.931 -1.948 1.00 0.00 90 LEU A C 19
ATOM 25068 O O . LEU A 1 48 ? -0.643 6.693 -1.152 1.00 0.00 90 LEU A O 19
ATOM 25084 N N . TYR A 1 49 ? 1.056 5.303 -1.696 1.00 0.00 91 TYR A N 19
ATOM 25085 C CA . TYR A 1 49 ? 1.920 5.625 -0.552 1.00 0.00 91 TYR A CA 19
ATOM 25086 C C . TYR A 1 49 ? 3.008 6.591 -1.032 1.00 0.00 91 TYR A C 19
ATOM 25087 O O . TYR A 1 49 ? 3.678 6.319 -2.023 1.00 0.00 91 TYR A O 19
ATOM 25105 N N . LYS A 1 50 ? 3.133 7.746 -0.370 1.00 0.00 92 LYS A N 19
ATOM 25106 C CA . LYS A 1 50 ? 4.232 8.702 -0.611 1.00 0.00 92 LYS A CA 19
ATOM 25107 C C . LYS A 1 50 ? 5.051 8.897 0.682 1.00 0.00 92 LYS A C 19
ATOM 25108 O O . LYS A 1 50 ? 4.520 9.358 1.697 1.00 0.00 92 LYS A O 19
ATOM 25127 N N . GLY A 1 51 ? 6.336 8.521 0.622 1.00 0.00 93 GLY A N 19
ATOM 25128 C CA . GLY A 1 51 ? 7.262 8.613 1.757 1.00 0.00 93 GLY A CA 19
ATOM 25129 C C . GLY A 1 51 ? 8.344 7.556 1.671 1.00 0.00 93 GLY A C 19
ATOM 25130 O O . GLY A 1 51 ? 8.543 6.951 0.609 1.00 0.00 93 GLY A O 19
ATOM 25134 N N . ALA A 1 52 ? 9.049 7.330 2.794 1.00 0.00 94 ALA A N 19
ATOM 25135 C CA . ALA A 1 52 ? 10.076 6.284 2.896 1.00 0.00 94 ALA A CA 19
ATOM 25136 C C . ALA A 1 52 ? 9.408 4.900 2.890 1.00 0.00 94 ALA A C 19
ATOM 25137 O O . ALA A 1 52 ? 8.627 4.578 3.792 1.00 0.00 94 ALA A O 19
ATOM 25144 N N . VAL A 1 53 ? 9.691 4.123 1.842 1.00 0.00 95 VAL A N 19
ATOM 25145 C CA . VAL A 1 53 ? 9.157 2.767 1.661 1.00 0.00 95 VAL A CA 19
ATOM 25146 C C . VAL A 1 53 ? 9.981 1.769 2.514 1.00 0.00 95 VAL A C 19
ATOM 25147 O O . VAL A 1 53 ? 11.222 1.803 2.454 1.00 0.00 95 VAL A O 19
ATOM 25160 N N . PRO A 1 54 ? 9.313 0.885 3.336 1.00 0.00 96 PRO A N 19
ATOM 25161 C CA . PRO A 1 54 ? 10.020 -0.131 4.149 1.00 0.00 96 PRO A CA 19
ATOM 25162 C C . PRO A 1 54 ? 10.816 -1.133 3.270 1.00 0.00 96 PRO A C 19
ATOM 25163 O O . PRO A 1 54 ? 10.387 -1.475 2.167 1.00 0.00 96 PRO A O 19
ATOM 25174 N N . ASP A 1 55 ? 11.980 -1.576 3.778 1.00 0.00 97 ASP A N 19
ATOM 25175 C CA . ASP A 1 55 ? 12.902 -2.499 3.071 1.00 0.00 97 ASP A CA 19
ATOM 25176 C C . ASP A 1 55 ? 12.272 -3.902 2.893 1.00 0.00 97 ASP A C 19
ATOM 25177 O O . ASP A 1 55 ? 12.579 -4.629 1.941 1.00 0.00 97 ASP A O 19
ATOM 25186 N N . THR A 1 56 ? 11.367 -4.242 3.818 1.00 0.00 98 THR A N 19
ATOM 25187 C CA . THR A 1 56 ? 10.618 -5.510 3.826 1.00 0.00 98 THR A CA 19
ATOM 25188 C C . THR A 1 56 ? 9.440 -5.498 2.822 1.00 0.00 98 THR A C 19
ATOM 25189 O O . THR A 1 56 ? 8.861 -6.553 2.525 1.00 0.00 98 THR A O 19
ATOM 25200 N N . PHE A 1 57 ? 9.083 -4.293 2.335 1.00 0.00 99 PHE A N 19
ATOM 25201 C CA . PHE A 1 57 ? 8.041 -4.120 1.308 1.00 0.00 99 PHE A CA 19
ATOM 25202 C C . PHE A 1 57 ? 8.548 -4.701 -0.015 1.00 0.00 99 PHE A C 19
ATOM 25203 O O . PHE A 1 57 ? 9.563 -4.250 -0.554 1.00 0.00 99 PHE A O 19
ATOM 25220 N N . LYS A 1 58 ? 7.818 -5.690 -0.518 1.00 0.00 100 LYS A N 19
ATOM 25221 C CA . LYS A 1 58 ? 8.187 -6.467 -1.702 1.00 0.00 100 LYS A CA 19
ATOM 25222 C C . LYS A 1 58 ? 6.892 -6.988 -2.379 1.00 0.00 100 LYS A C 19
ATOM 25223 O O . LYS A 1 58 ? 5.829 -7.005 -1.743 1.00 0.00 100 LYS A O 19
ATOM 25242 N N . PRO A 1 59 ? 6.943 -7.394 -3.684 1.00 0.00 101 PRO A N 19
ATOM 25243 C CA . PRO A 1 59 ? 5.778 -8.006 -4.362 1.00 0.00 101 PRO A CA 19
ATOM 25244 C C . PRO A 1 59 ? 5.443 -9.386 -3.744 1.00 0.00 101 PRO A C 19
ATOM 25245 O O . PRO A 1 59 ? 6.236 -10.333 -3.841 1.00 0.00 101 PRO A O 19
ATOM 25256 N N . GLY A 1 60 ? 4.295 -9.465 -3.050 1.00 0.00 102 GLY A N 19
ATOM 25257 C CA . GLY A 1 60 ? 3.822 -10.711 -2.444 1.00 0.00 102 GLY A CA 19
ATOM 25258 C C . GLY A 1 60 ? 3.733 -10.661 -0.922 1.00 0.00 102 GLY A C 19
ATOM 25259 O O . GLY A 1 60 ? 3.160 -11.571 -0.312 1.00 0.00 102 GLY A O 19
ATOM 25263 N N . VAL A 1 61 ? 4.305 -9.610 -0.293 1.00 0.00 103 VAL A N 19
ATOM 25264 C CA . VAL A 1 61 ? 4.232 -9.438 1.182 1.00 0.00 103 VAL A CA 19
ATOM 25265 C C . VAL A 1 61 ? 2.864 -8.842 1.577 1.00 0.00 103 VAL A C 19
ATOM 25266 O O . VAL A 1 61 ? 2.257 -8.099 0.800 1.00 0.00 103 VAL A O 19
ATOM 25279 N N . GLU A 1 62 ? 2.382 -9.193 2.770 1.00 0.00 104 GLU A N 19
ATOM 25280 C CA . GLU A 1 62 ? 1.191 -8.577 3.358 1.00 0.00 104 GLU A CA 19
ATOM 25281 C C . GLU A 1 62 ? 1.580 -7.268 4.050 1.00 0.00 104 GLU A C 19
ATOM 25282 O O . GLU A 1 62 ? 2.641 -7.179 4.664 1.00 0.00 104 GLU A O 19
ATOM 25294 N N . VAL A 1 63 ? 0.712 -6.254 3.917 1.00 0.00 105 VAL A N 19
ATOM 25295 C CA . VAL A 1 63 ? 0.914 -4.913 4.495 1.00 0.00 105 VAL A CA 19
ATOM 25296 C C . VAL A 1 63 ? -0.321 -4.435 5.278 1.00 0.00 105 VAL A C 19
ATOM 25297 O O . VAL A 1 63 ? -1.406 -5.034 5.208 1.00 0.00 105 VAL A O 19
ATOM 25310 N N . ILE A 1 64 ? -0.103 -3.336 6.024 1.00 0.00 106 ILE A N 19
ATOM 25311 C CA . ILE A 1 64 ? -1.092 -2.624 6.832 1.00 0.00 106 ILE A CA 19
ATOM 25312 C C . ILE A 1 64 ? -0.922 -1.130 6.501 1.00 0.00 106 ILE A C 19
ATOM 25313 O O . ILE A 1 64 ? 0.188 -0.592 6.646 1.00 0.00 106 ILE A O 19
ATOM 25329 N N . ILE A 1 65 ? -1.992 -0.482 6.041 1.00 0.00 107 ILE A N 19
ATOM 25330 C CA . ILE A 1 65 ? -1.984 0.945 5.658 1.00 0.00 107 ILE A CA 19
ATOM 25331 C C . ILE A 1 65 ? -3.070 1.698 6.435 1.00 0.00 107 ILE A C 19
ATOM 25332 O O . ILE A 1 65 ? -4.162 1.174 6.639 1.00 0.00 107 ILE A O 19
ATOM 25348 N N . GLU A 1 66 ? -2.745 2.909 6.884 1.00 0.00 108 GLU A N 19
ATOM 25349 C CA . GLU A 1 66 ? -3.711 3.865 7.453 1.00 0.00 108 GLU A CA 19
ATOM 25350 C C . GLU A 1 66 ? -3.755 5.050 6.487 1.00 0.00 108 GLU A C 19
ATOM 25351 O O . GLU A 1 66 ? -2.699 5.507 6.067 1.00 0.00 108 GLU A O 19
ATOM 25363 N N . GLY A 1 67 ? -4.953 5.515 6.110 1.00 0.00 109 GLY A N 19
ATOM 25364 C CA . GLY A 1 67 ? -5.088 6.639 5.172 1.00 0.00 109 GLY A CA 19
ATOM 25365 C C . GLY A 1 67 ? -6.538 6.869 4.766 1.00 0.00 109 GLY A C 19
ATOM 25366 O O . GLY A 1 67 ? -7.435 6.663 5.569 1.00 0.00 109 GLY A O 19
ATOM 25370 N N . GLY A 1 68 ? -6.780 7.241 3.496 1.00 0.00 110 GLY A N 19
ATOM 25371 C CA . GLY A 1 68 ? -8.134 7.551 3.023 1.00 0.00 110 GLY A CA 19
ATOM 25372 C C . GLY A 1 68 ? -8.266 7.443 1.509 1.00 0.00 110 GLY A C 19
ATOM 25373 O O . GLY A 1 68 ? -7.379 7.890 0.769 1.00 0.00 110 GLY A O 19
ATOM 25377 N N . LEU A 1 69 ? -9.366 6.822 1.065 1.00 0.00 111 LEU A N 19
ATOM 25378 C CA . LEU A 1 69 ? -9.759 6.742 -0.353 1.00 0.00 111 LEU A CA 19
ATOM 25379 C C . LEU A 1 69 ? -10.709 7.909 -0.674 1.00 0.00 111 LEU A C 19
ATOM 25380 O O . LEU A 1 69 ? -11.631 8.195 0.098 1.00 0.00 111 LEU A O 19
ATOM 25396 N N . ALA A 1 70 ? -10.459 8.578 -1.807 1.00 0.00 112 ALA A N 19
ATOM 25397 C CA . ALA A 1 70 ? -11.277 9.709 -2.274 1.00 0.00 112 ALA A CA 19
ATOM 25398 C C . ALA A 1 70 ? -12.451 9.198 -3.156 1.00 0.00 112 ALA A C 19
ATOM 25399 O O . ALA A 1 70 ? -12.290 8.187 -3.851 1.00 0.00 112 ALA A O 19
ATOM 25406 N N . PRO A 1 71 ? -13.654 9.875 -3.122 1.00 0.00 113 PRO A N 19
ATOM 25407 C CA . PRO A 1 71 ? -14.849 9.440 -3.898 1.00 0.00 113 PRO A CA 19
ATOM 25408 C C . PRO A 1 71 ? -14.634 9.568 -5.420 1.00 0.00 113 PRO A C 19
ATOM 25409 O O . PRO A 1 71 ? -14.371 10.664 -5.919 1.00 0.00 113 PRO A O 19
ATOM 25420 N N . GLY A 1 72 ? -14.736 8.445 -6.142 1.00 0.00 114 GLY A N 19
ATOM 25421 C CA . GLY A 1 72 ? -14.510 8.416 -7.591 1.00 0.00 114 GLY A CA 19
ATOM 25422 C C . GLY A 1 72 ? -13.057 8.147 -7.961 1.00 0.00 114 GLY A C 19
ATOM 25423 O O . GLY A 1 72 ? -12.687 8.245 -9.134 1.00 0.00 114 GLY A O 19
ATOM 25427 N N . GLU A 1 73 ? -12.223 7.830 -6.954 1.00 0.00 115 GLU A N 19
ATOM 25428 C CA . GLU A 1 73 ? -10.829 7.396 -7.155 1.00 0.00 115 GLU A CA 19
ATOM 25429 C C . GLU A 1 73 ? -10.727 5.876 -7.024 1.00 0.00 115 GLU A C 19
ATOM 25430 O O . GLU A 1 73 ? -11.513 5.246 -6.310 1.00 0.00 115 GLU A O 19
ATOM 25442 N N . ASP A 1 74 ? -9.749 5.302 -7.728 1.00 0.00 116 ASP A N 19
ATOM 25443 C CA . ASP A 1 74 ? -9.401 3.866 -7.640 1.00 0.00 116 ASP A CA 19
ATOM 25444 C C . ASP A 1 74 ? -8.079 3.694 -6.867 1.00 0.00 116 ASP A C 19
ATOM 25445 O O . ASP A 1 74 ? -7.475 2.621 -6.890 1.00 0.00 116 ASP A O 19
ATOM 25454 N N . THR A 1 75 ? -7.663 4.749 -6.133 1.00 0.00 117 THR A N 19
ATOM 25455 C CA . THR A 1 75 ? -6.370 4.778 -5.443 1.00 0.00 117 THR A CA 19
ATOM 25456 C C . THR A 1 75 ? -6.555 5.317 -4.000 1.00 0.00 117 THR A C 19
ATOM 25457 O O . THR A 1 75 ? -6.935 6.481 -3.775 1.00 0.00 117 THR A O 19
ATOM 25468 N N . PHE A 1 76 ? -6.355 4.418 -3.039 1.00 0.00 118 PHE A N 19
ATOM 25469 C CA . PHE A 1 76 ? -6.394 4.696 -1.612 1.00 0.00 118 PHE A CA 19
ATOM 25470 C C . PHE A 1 76 ? -5.111 5.441 -1.230 1.00 0.00 118 PHE A C 19
ATOM 25471 O O . PHE A 1 76 ? -4.019 4.867 -1.239 1.00 0.00 118 PHE A O 19
ATOM 25488 N N . LYS A 1 77 ? -5.259 6.723 -0.915 1.00 0.00 119 LYS A N 19
ATOM 25489 C CA . LYS A 1 77 ? -4.133 7.598 -0.601 1.00 0.00 119 LYS A CA 19
ATOM 25490 C C . LYS A 1 77 ? -3.680 7.299 0.834 1.00 0.00 119 LYS A C 19
ATOM 25491 O O . LYS A 1 77 ? -4.332 7.715 1.799 1.00 0.00 119 LYS A O 19
ATOM 25510 N N . ALA A 1 78 ? -2.618 6.485 0.952 1.00 0.00 120 ALA A N 19
ATOM 25511 C CA . ALA A 1 78 ? -2.067 6.050 2.240 1.00 0.00 120 ALA A CA 19
ATOM 25512 C C . ALA A 1 78 ? -1.375 7.208 2.976 1.00 0.00 120 ALA A C 19
ATOM 25513 O O . ALA A 1 78 ? -1.063 8.253 2.392 1.00 0.00 120 ALA A O 19
ATOM 25520 N N . ARG A 1 79 ? -1.161 6.988 4.269 1.00 0.00 121 ARG A N 19
ATOM 25521 C CA . ARG A 1 79 ? -0.500 7.924 5.186 1.00 0.00 121 ARG A CA 19
ATOM 25522 C C . ARG A 1 79 ? 0.670 7.189 5.855 1.00 0.00 121 ARG A C 19
ATOM 25523 O O . ARG A 1 79 ? 1.730 7.771 6.090 1.00 0.00 121 ARG A O 19
ATOM 25544 N N . THR A 1 80 ? 0.457 5.890 6.139 1.00 0.00 122 THR A N 19
ATOM 25545 C CA . THR A 1 80 ? 1.484 4.980 6.685 1.00 0.00 122 THR A CA 19
ATOM 25546 C C . THR A 1 80 ? 1.492 3.661 5.884 1.00 0.00 122 THR A C 19
ATOM 25547 O O . THR A 1 80 ? 0.542 3.367 5.143 1.00 0.00 122 THR A O 19
ATOM 25558 N N . LEU A 1 81 ? 2.574 2.884 6.050 1.00 0.00 123 LEU A N 19
ATOM 25559 C CA . LEU A 1 81 ? 2.795 1.605 5.358 1.00 0.00 123 LEU A CA 19
ATOM 25560 C C . LEU A 1 81 ? 3.772 0.759 6.186 1.00 0.00 123 LEU A C 19
ATOM 25561 O O . LEU A 1 81 ? 4.914 1.166 6.410 1.00 0.00 123 LEU A O 19
ATOM 25577 N N . MET A 1 82 ? 3.306 -0.403 6.651 1.00 0.00 124 MET A N 19
ATOM 25578 C CA . MET A 1 82 ? 4.139 -1.383 7.372 1.00 0.00 124 MET A CA 19
ATOM 25579 C C . MET A 1 82 ? 3.788 -2.777 6.850 1.00 0.00 124 MET A C 19
ATOM 25580 O O . MET A 1 82 ? 2.658 -3.010 6.441 1.00 0.00 124 MET A O 19
ATOM 25594 N N . THR A 1 83 ? 4.757 -3.676 6.826 1.00 0.00 125 THR A N 19
ATOM 25595 C CA . THR A 1 83 ? 4.535 -5.071 6.423 1.00 0.00 125 THR A CA 19
ATOM 25596 C C . THR A 1 83 ? 4.203 -5.931 7.649 1.00 0.00 125 THR A C 19
ATOM 25597 O O . THR A 1 83 ? 4.775 -5.723 8.725 1.00 0.00 125 THR A O 19
ATOM 25608 N N . LYS A 1 84 ? 3.288 -6.905 7.483 1.00 0.00 126 LYS A N 19
ATOM 25609 C CA . LYS A 1 84 ? 2.915 -7.849 8.552 1.00 0.00 126 LYS A CA 19
ATOM 25610 C C . LYS A 1 84 ? 4.091 -8.797 8.855 1.00 0.00 126 LYS A C 19
ATOM 25611 O O . LYS A 1 84 ? 4.244 -9.271 9.982 1.00 0.00 126 LYS A O 19
ATOM 25630 N N . CYS A 1 85 ? 4.905 -9.068 7.817 1.00 0.00 127 CYS A N 19
ATOM 25631 C CA . CYS A 1 85 ? 6.151 -9.839 7.933 1.00 0.00 127 CYS A CA 19
ATOM 25632 C C . CYS A 1 85 ? 7.296 -8.894 8.368 1.00 0.00 127 CYS A C 19
ATOM 25633 O O . CYS A 1 85 ? 7.726 -8.058 7.563 1.00 0.00 127 CYS A O 19
ATOM 25641 N N . PRO A 1 86 ? 7.789 -8.978 9.651 1.00 0.00 128 PRO A N 19
ATOM 25642 C CA . PRO A 1 86 ? 8.893 -8.123 10.149 1.00 0.00 128 PRO A CA 19
ATOM 25643 C C . PRO A 1 86 ? 10.254 -8.556 9.559 1.00 0.00 128 PRO A C 19
ATOM 25644 O O . PRO A 1 86 ? 10.392 -9.699 9.095 1.00 0.00 128 PRO A O 19
ATOM 25655 N N . LEU A 1 87 ? 11.247 -7.643 9.596 1.00 0.00 129 LEU A N 19
ATOM 25656 C CA . LEU A 1 87 ? 12.605 -7.898 9.075 1.00 0.00 129 LEU A CA 19
ATOM 25657 C C . LEU A 1 87 ? 13.274 -9.037 9.866 1.00 0.00 129 LEU A C 19
ATOM 25658 O O . LEU A 1 87 ? 13.362 -8.971 11.096 1.00 0.00 129 LEU A O 19
ATOM 25674 N N . GLU A 1 88 ? 13.693 -10.080 9.140 1.00 0.00 130 GLU A N 19
ATOM 25675 C CA . GLU A 1 88 ? 14.389 -11.245 9.704 1.00 0.00 130 GLU A CA 19
ATOM 25676 C C . GLU A 1 88 ? 15.785 -10.845 10.278 1.00 0.00 130 GLU A C 19
ATOM 25677 O O . GLU A 1 88 ? 16.734 -10.610 9.500 1.00 0.00 130 GLU A O 19
ATOM 25689 N N . MET A 1 1 ? -24.594 0.165 16.217 1.00 0.00 43 MET A N 20
ATOM 25690 C CA . MET A 1 1 ? -24.253 0.424 14.803 1.00 0.00 43 MET A CA 20
ATOM 25691 C C . MET A 1 1 ? -23.044 1.365 14.701 1.00 0.00 43 MET A C 20
ATOM 25692 O O . MET A 1 1 ? -22.667 2.025 15.672 1.00 0.00 43 MET A O 20
ATOM 25708 N N . ALA A 1 2 ? -22.444 1.381 13.508 1.00 0.00 44 ALA A N 20
ATOM 25709 C CA . ALA A 1 2 ? -21.400 2.340 13.102 1.00 0.00 44 ALA A CA 20
ATOM 25710 C C . ALA A 1 2 ? -21.660 2.729 11.636 1.00 0.00 44 ALA A C 20
ATOM 25711 O O . ALA A 1 2 ? -22.595 2.198 11.017 1.00 0.00 44 ALA A O 20
ATOM 25718 N N . THR A 1 3 ? -20.874 3.670 11.084 1.00 0.00 45 THR A N 20
ATOM 25719 C CA . THR A 1 3 ? -21.029 4.106 9.677 1.00 0.00 45 THR A CA 20
ATOM 25720 C C . THR A 1 3 ? -20.348 3.104 8.710 1.00 0.00 45 THR A C 20
ATOM 25721 O O . THR A 1 3 ? -19.120 2.927 8.773 1.00 0.00 45 THR A O 20
ATOM 25732 N N . PRO A 1 4 ? -21.134 2.394 7.826 1.00 0.00 46 PRO A N 20
ATOM 25733 C CA . PRO A 1 4 ? -20.559 1.646 6.695 1.00 0.00 46 PRO A CA 20
ATOM 25734 C C . PRO A 1 4 ? -20.220 2.617 5.535 1.00 0.00 46 PRO A C 20
ATOM 25735 O O . PRO A 1 4 ? -21.118 3.295 5.016 1.00 0.00 46 PRO A O 20
ATOM 25746 N N . GLN A 1 5 ? -18.915 2.704 5.192 1.00 0.00 47 GLN A N 20
ATOM 25747 C CA . GLN A 1 5 ? -18.367 3.640 4.171 1.00 0.00 47 GLN A CA 20
ATOM 25748 C C . GLN A 1 5 ? -18.403 5.091 4.716 1.00 0.00 47 GLN A C 20
ATOM 25749 O O . GLN A 1 5 ? -19.479 5.674 4.905 1.00 0.00 47 GLN A O 20
ATOM 25763 N N . ASP A 1 6 ? -17.214 5.668 4.948 1.00 0.00 48 ASP A N 20
ATOM 25764 C CA . ASP A 1 6 ? -17.049 7.067 5.385 1.00 0.00 48 ASP A CA 20
ATOM 25765 C C . ASP A 1 6 ? -15.792 7.649 4.720 1.00 0.00 48 ASP A C 20
ATOM 25766 O O . ASP A 1 6 ? -14.670 7.183 4.956 1.00 0.00 48 ASP A O 20
ATOM 25775 N N . LYS A 1 7 ? -16.009 8.684 3.894 1.00 0.00 49 LYS A N 20
ATOM 25776 C CA . LYS A 1 7 ? -14.969 9.342 3.086 1.00 0.00 49 LYS A CA 20
ATOM 25777 C C . LYS A 1 7 ? -14.009 10.193 3.947 1.00 0.00 49 LYS A C 20
ATOM 25778 O O . LYS A 1 7 ? -12.935 10.593 3.481 1.00 0.00 49 LYS A O 20
ATOM 25797 N N . LEU A 1 8 ? -14.408 10.482 5.197 1.00 0.00 50 LEU A N 20
ATOM 25798 C CA . LEU A 1 8 ? -13.596 11.267 6.156 1.00 0.00 50 LEU A CA 20
ATOM 25799 C C . LEU A 1 8 ? -13.144 10.378 7.333 1.00 0.00 50 LEU A C 20
ATOM 25800 O O . LEU A 1 8 ? -12.947 10.863 8.456 1.00 0.00 50 LEU A O 20
ATOM 25816 N N . HIS A 1 9 ? -12.952 9.086 7.047 1.00 0.00 51 HIS A N 20
ATOM 25817 C CA . HIS A 1 9 ? -12.466 8.093 8.017 1.00 0.00 51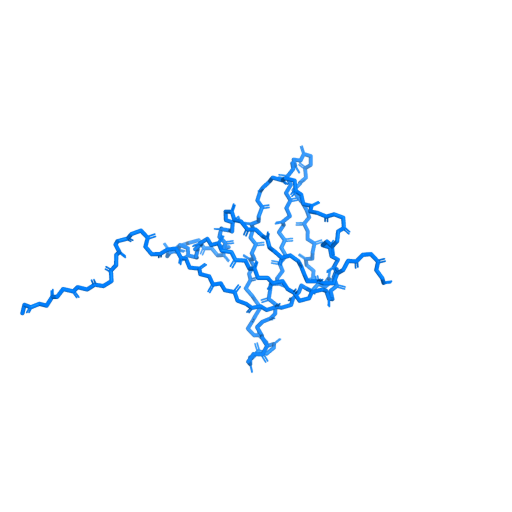 HIS A CA 20
ATOM 25818 C C . HIS A 1 9 ? -11.172 7.469 7.482 1.00 0.00 51 HIS A C 20
ATOM 25819 O O . HIS A 1 9 ? -11.167 6.897 6.384 1.00 0.00 51 HIS A O 20
ATOM 25834 N N . THR A 1 10 ? -10.077 7.609 8.246 1.00 0.00 52 THR A N 20
ATOM 25835 C CA . THR A 1 10 ? -8.819 6.904 7.959 1.00 0.00 52 THR A CA 20
ATOM 25836 C C . THR A 1 10 ? -9.000 5.418 8.305 1.00 0.00 52 THR A C 20
ATOM 25837 O O . THR A 1 10 ? -9.261 5.070 9.462 1.00 0.00 52 THR A O 20
ATOM 25848 N N . VAL A 1 11 ? -8.887 4.561 7.293 1.00 0.00 53 VAL A N 20
ATOM 25849 C CA . VAL A 1 11 ? -9.135 3.126 7.418 1.00 0.00 53 VAL A CA 20
ATOM 25850 C C . VAL A 1 11 ? -7.796 2.410 7.637 1.00 0.00 53 VAL A C 20
ATOM 25851 O O . VAL A 1 11 ? -6.855 2.590 6.844 1.00 0.00 53 VAL A O 20
ATOM 25864 N N . ARG A 1 12 ? -7.707 1.640 8.730 1.00 0.00 54 ARG A N 20
ATOM 25865 C CA . ARG A 1 12 ? -6.591 0.711 8.947 1.00 0.00 54 ARG A CA 20
ATOM 25866 C C . ARG A 1 12 ? -6.927 -0.572 8.166 1.00 0.00 54 ARG A C 20
ATOM 25867 O O . ARG A 1 12 ? -7.791 -1.362 8.570 1.00 0.00 54 ARG A O 20
ATOM 25888 N N . LEU A 1 13 ? -6.245 -0.742 7.040 1.00 0.00 55 LEU A N 20
ATOM 25889 C CA . LEU A 1 13 ? -6.579 -1.732 6.014 1.00 0.00 55 LEU A CA 20
ATOM 25890 C C . LEU A 1 13 ? -5.487 -2.810 6.040 1.00 0.00 55 LEU A C 20
ATOM 25891 O O . LEU A 1 13 ? -4.291 -2.494 6.069 1.00 0.00 55 LEU A O 20
ATOM 25907 N N . PHE A 1 14 ? -5.909 -4.079 6.051 1.00 0.00 56 PHE A N 20
ATOM 25908 C CA . PHE A 1 14 ? -5.020 -5.239 6.046 1.00 0.00 56 PHE A CA 20
ATOM 25909 C C . PHE A 1 14 ? -5.213 -5.958 4.698 1.00 0.00 56 PHE A C 20
ATOM 25910 O O . PHE A 1 14 ? -6.348 -6.297 4.334 1.00 0.00 56 PHE A O 20
ATOM 25927 N N . GLY A 1 15 ? -4.117 -6.195 3.970 1.00 0.00 57 GLY A N 20
ATOM 25928 C CA . GLY A 1 15 ? -4.172 -6.831 2.649 1.00 0.00 57 GLY A CA 20
ATOM 25929 C C . GLY A 1 15 ? -2.820 -7.397 2.259 1.00 0.00 57 GLY A C 20
ATOM 25930 O O . GLY A 1 15 ? -1.876 -7.315 3.037 1.00 0.00 57 GLY A O 20
ATOM 25934 N N . THR A 1 16 ? -2.734 -7.987 1.060 1.00 0.00 58 THR A N 20
ATOM 25935 C CA . THR A 1 16 ? -1.472 -8.541 0.513 1.00 0.00 58 THR A CA 20
ATOM 25936 C C . THR A 1 16 ? -1.085 -7.784 -0.766 1.00 0.00 58 THR A C 20
ATOM 25937 O O . THR A 1 16 ? -1.956 -7.389 -1.530 1.00 0.00 58 THR A O 20
ATOM 25948 N N . VAL A 1 17 ? 0.219 -7.557 -0.974 1.00 0.00 59 VAL A N 20
ATOM 25949 C CA . VAL A 1 17 ? 0.739 -6.852 -2.157 1.00 0.00 59 VAL A CA 20
ATOM 25950 C C . VAL A 1 17 ? 0.741 -7.784 -3.379 1.00 0.00 59 VAL A C 20
ATOM 25951 O O . VAL A 1 17 ? 1.311 -8.888 -3.332 1.00 0.00 59 VAL A O 20
ATOM 25964 N N . ALA A 1 18 ? 0.086 -7.333 -4.461 1.00 0.00 60 ALA A N 20
ATOM 25965 C CA . ALA A 1 18 ? 0.159 -7.983 -5.770 1.00 0.00 60 ALA A CA 20
ATOM 25966 C C . ALA A 1 18 ? 1.498 -7.625 -6.439 1.00 0.00 60 ALA A C 20
ATOM 25967 O O . ALA A 1 18 ? 1.924 -6.460 -6.406 1.00 0.00 60 ALA A O 20
ATOM 25974 N N . ALA A 1 19 ? 2.144 -8.635 -7.036 1.00 0.00 61 ALA A N 20
ATOM 25975 C CA . ALA A 1 19 ? 3.436 -8.467 -7.725 1.00 0.00 61 ALA A CA 20
ATOM 25976 C C . ALA A 1 19 ? 3.226 -7.703 -9.045 1.00 0.00 61 ALA A C 20
ATOM 25977 O O . ALA A 1 19 ? 4.093 -6.940 -9.488 1.00 0.00 61 ALA A O 20
ATOM 25984 N N . ASP A 1 20 ? 2.046 -7.924 -9.646 1.00 0.00 62 ASP A N 20
ATOM 25985 C CA . ASP A 1 20 ? 1.621 -7.250 -10.884 1.00 0.00 62 ASP A CA 20
ATOM 25986 C C . ASP A 1 20 ? 1.018 -5.884 -10.515 1.00 0.00 62 ASP A C 20
ATOM 25987 O O . ASP A 1 20 ? 0.221 -5.791 -9.569 1.00 0.00 62 ASP A O 20
ATOM 25996 N N . GLY A 1 21 ? 1.433 -4.836 -11.233 1.00 0.00 63 GLY A N 20
ATOM 25997 C CA . GLY A 1 21 ? 0.929 -3.475 -11.012 1.00 0.00 63 GLY A CA 20
ATOM 25998 C C . GLY A 1 21 ? 1.724 -2.702 -9.964 1.00 0.00 63 GLY A C 20
ATOM 25999 O O . GLY A 1 21 ? 1.372 -1.566 -9.631 1.00 0.00 63 GLY A O 20
ATOM 26003 N N . LEU A 1 22 ? 2.794 -3.315 -9.439 1.00 0.00 64 LEU A N 20
ATOM 26004 C CA . LEU A 1 22 ? 3.682 -2.683 -8.466 1.00 0.00 64 LEU A CA 20
ATOM 26005 C C . LEU A 1 22 ? 4.588 -1.698 -9.230 1.00 0.00 64 LEU A C 20
ATOM 26006 O O . LEU A 1 22 ? 5.510 -2.108 -9.936 1.00 0.00 64 LEU A O 20
ATOM 26022 N N . THR A 1 23 ? 4.267 -0.413 -9.102 1.00 0.00 65 THR A N 20
ATOM 26023 C CA . THR A 1 23 ? 4.962 0.697 -9.774 1.00 0.00 65 THR A CA 20
ATOM 26024 C C . THR A 1 23 ? 5.518 1.673 -8.718 1.00 0.00 65 THR A C 20
ATOM 26025 O O . THR A 1 23 ? 4.788 2.132 -7.850 1.00 0.00 65 THR A O 20
ATOM 26036 N N . MET A 1 24 ? 6.814 1.987 -8.795 1.00 0.00 66 MET A N 20
ATOM 26037 C CA . MET A 1 24 ? 7.447 2.972 -7.892 1.00 0.00 66 MET A CA 20
ATOM 26038 C C . MET A 1 24 ? 7.204 4.375 -8.463 1.00 0.00 66 MET A C 20
ATOM 26039 O O . MET A 1 24 ? 7.165 4.542 -9.692 1.00 0.00 66 MET A O 20
ATOM 26053 N N . LEU A 1 25 ? 7.017 5.374 -7.584 1.00 0.00 67 LEU A N 20
ATOM 26054 C CA . LEU A 1 25 ? 6.754 6.759 -8.020 1.00 0.00 67 LEU A CA 20
ATOM 26055 C C . LEU A 1 25 ? 8.025 7.363 -8.665 1.00 0.00 67 LEU A C 20
ATOM 26056 O O . LEU A 1 25 ? 9.107 7.339 -8.067 1.00 0.00 67 LEU A O 20
ATOM 26072 N N . ASP A 1 26 ? 7.870 7.856 -9.906 1.00 0.00 68 ASP A N 20
ATOM 26073 C CA . ASP A 1 26 ? 8.982 8.294 -10.774 1.00 0.00 68 ASP A CA 20
ATOM 26074 C C . ASP A 1 26 ? 9.608 9.587 -10.236 1.00 0.00 68 ASP A C 20
ATOM 26075 O O . ASP A 1 26 ? 9.014 10.667 -10.359 1.00 0.00 68 ASP A O 20
ATOM 26084 N N . GLY A 1 27 ? 10.788 9.452 -9.611 1.00 0.00 69 GLY A N 20
ATOM 26085 C CA . GLY A 1 27 ? 11.511 10.582 -9.033 1.00 0.00 69 GLY A CA 20
ATOM 26086 C C . GLY A 1 27 ? 10.796 11.187 -7.827 1.00 0.00 69 GLY A C 20
ATOM 26087 O O . GLY A 1 27 ? 10.935 12.383 -7.550 1.00 0.00 69 GLY A O 20
ATOM 26091 N N . ALA A 1 28 ? 10.025 10.346 -7.116 1.00 0.00 70 ALA A N 20
ATOM 26092 C CA . ALA A 1 28 ? 9.244 10.748 -5.932 1.00 0.00 70 ALA A CA 20
ATOM 26093 C C . ALA A 1 28 ? 9.293 9.621 -4.879 1.00 0.00 70 ALA A C 20
ATOM 26094 O O . ALA A 1 28 ? 9.099 8.450 -5.237 1.00 0.00 70 ALA A O 20
ATOM 26101 N N . PRO A 1 29 ? 9.579 9.946 -3.571 1.00 0.00 71 PRO A N 20
ATOM 26102 C CA . PRO A 1 29 ? 9.496 8.962 -2.462 1.00 0.00 71 PRO A CA 20
ATOM 26103 C C . PRO A 1 29 ? 8.066 8.393 -2.331 1.00 0.00 71 PRO A C 20
ATOM 26104 O O . PRO A 1 29 ? 7.120 9.124 -2.002 1.00 0.00 71 PRO A O 20
ATOM 26115 N N . GLY A 1 30 ? 7.918 7.104 -2.672 1.00 0.00 72 GLY A N 20
ATOM 26116 C CA . GLY A 1 30 ? 6.650 6.398 -2.540 1.00 0.00 72 GLY A CA 20
ATOM 26117 C C . GLY A 1 30 ? 6.498 5.263 -3.544 1.00 0.00 72 GLY A C 20
ATOM 26118 O O . GLY A 1 30 ? 7.401 4.995 -4.346 1.00 0.00 72 GLY A O 20
ATOM 26122 N N . VAL A 1 31 ? 5.325 4.624 -3.512 1.00 0.00 73 VAL A N 20
ATOM 26123 C CA . VAL A 1 31 ? 4.981 3.475 -4.365 1.00 0.00 73 VAL A CA 20
ATOM 26124 C C . VAL A 1 31 ? 3.455 3.429 -4.579 1.00 0.00 73 VAL A C 20
ATOM 26125 O O . VAL A 1 31 ? 2.678 3.652 -3.645 1.00 0.00 73 VAL A O 20
ATOM 26138 N N . ARG A 1 32 ? 3.045 3.187 -5.830 1.00 0.00 74 ARG A N 20
ATOM 26139 C CA . ARG A 1 32 ? 1.659 2.854 -6.172 1.00 0.00 74 ARG A CA 20
ATOM 26140 C C . ARG A 1 32 ? 1.612 1.402 -6.659 1.00 0.00 74 ARG A C 20
ATOM 26141 O O . ARG A 1 32 ? 2.322 1.036 -7.579 1.00 0.00 74 ARG A O 20
ATOM 26162 N N . PHE A 1 33 ? 0.725 0.608 -6.075 1.00 0.00 75 PHE A N 20
ATOM 26163 C CA . PHE A 1 33 ? 0.691 -0.848 -6.299 1.00 0.00 75 PHE A CA 20
ATOM 26164 C C . PHE A 1 33 ? -0.747 -1.339 -6.230 1.00 0.00 75 PHE A C 20
ATOM 26165 O O . PHE A 1 33 ? -1.652 -0.578 -5.885 1.00 0.00 75 PHE A O 20
ATOM 26182 N N . ARG A 1 34 ? -0.966 -2.609 -6.578 1.00 0.00 76 ARG A N 20
ATOM 26183 C CA . ARG A 1 34 ? -2.272 -3.246 -6.417 1.00 0.00 76 ARG A CA 20
ATOM 26184 C C . ARG A 1 34 ? -2.276 -4.022 -5.100 1.00 0.00 76 ARG A C 20
ATOM 26185 O O . ARG A 1 34 ? -1.346 -4.780 -4.821 1.00 0.00 76 ARG A O 20
ATOM 26206 N N . LEU A 1 35 ? -3.310 -3.801 -4.294 1.00 0.00 77 LEU A N 20
ATOM 26207 C CA . LEU A 1 35 ? -3.516 -4.502 -3.034 1.00 0.00 77 LEU A CA 20
ATOM 26208 C C . LEU A 1 35 ? -4.596 -5.563 -3.220 1.00 0.00 77 LEU A C 20
ATOM 26209 O O . LEU A 1 35 ? -5.748 -5.227 -3.523 1.00 0.00 77 LEU A O 20
ATOM 26225 N N . GLU A 1 36 ? -4.212 -6.828 -3.043 1.00 0.00 78 GLU A N 20
ATOM 26226 C CA . GLU A 1 36 ? -5.143 -7.954 -2.974 1.00 0.00 78 GLU A CA 20
ATOM 26227 C C . GLU A 1 36 ? -5.898 -7.831 -1.644 1.00 0.00 78 GLU A C 20
ATOM 26228 O O . GLU A 1 36 ? -5.435 -8.292 -0.587 1.00 0.00 78 GLU A O 20
ATOM 26240 N N . ASP A 1 37 ? -7.038 -7.137 -1.725 1.00 0.00 79 ASP A N 20
ATOM 26241 C CA . ASP A 1 37 ? -7.720 -6.553 -0.570 1.00 0.00 79 ASP A CA 20
ATOM 26242 C C . ASP A 1 37 ? -8.429 -7.641 0.254 1.00 0.00 79 ASP A C 20
ATOM 26243 O O . ASP A 1 37 ? -9.581 -7.971 -0.019 1.00 0.00 79 ASP A O 20
ATOM 26252 N N . LYS A 1 38 ? -7.700 -8.182 1.253 1.00 0.00 80 LYS A N 20
ATOM 26253 C CA . LYS A 1 38 ? -8.218 -9.143 2.249 1.00 0.00 80 LYS A CA 20
ATOM 26254 C C . LYS A 1 38 ? -8.935 -10.348 1.566 1.00 0.00 80 LYS A C 20
ATOM 26255 O O . LYS A 1 38 ? -10.158 -10.332 1.382 1.00 0.00 80 LYS A O 20
ATOM 26274 N N . ASP A 1 39 ? -8.120 -11.333 1.115 1.00 0.00 81 ASP A N 20
ATOM 26275 C CA . ASP A 1 39 ? -8.576 -12.661 0.603 1.00 0.00 81 ASP A CA 20
ATOM 26276 C C . ASP A 1 39 ? -9.208 -12.618 -0.813 1.00 0.00 81 ASP A C 20
ATOM 26277 O O . ASP A 1 39 ? -9.875 -13.585 -1.218 1.00 0.00 81 ASP A O 20
ATOM 26286 N N . ASN A 1 40 ? -8.983 -11.535 -1.583 1.00 0.00 82 ASN A N 20
ATOM 26287 C CA . ASN A 1 40 ? -9.417 -11.466 -3.004 1.00 0.00 82 ASN A CA 20
ATOM 26288 C C . ASN A 1 40 ? -8.340 -10.802 -3.886 1.00 0.00 82 ASN A C 20
ATOM 26289 O O . ASN A 1 40 ? -7.920 -9.674 -3.616 1.00 0.00 82 ASN A O 20
ATOM 26300 N N . THR A 1 41 ? -7.907 -11.536 -4.946 1.00 0.00 83 THR A N 20
ATOM 26301 C CA . THR A 1 41 ? -6.843 -11.108 -5.877 1.00 0.00 83 THR A CA 20
ATOM 26302 C C . THR A 1 41 ? -7.413 -10.486 -7.168 1.00 0.00 83 THR A C 20
ATOM 26303 O O . THR A 1 41 ? -6.759 -9.652 -7.799 1.00 0.00 83 THR A O 20
ATOM 26314 N N . SER A 1 42 ? -8.632 -10.904 -7.570 1.00 0.00 84 SER A N 20
ATOM 26315 C CA . SER A 1 42 ? -9.286 -10.374 -8.786 1.00 0.00 84 SER A CA 20
ATOM 26316 C C . SER A 1 42 ? -9.735 -8.931 -8.523 1.00 0.00 84 SER A C 20
ATOM 26317 O O . SER A 1 42 ? -9.637 -8.076 -9.401 1.00 0.00 84 SER A O 20
ATOM 26325 N N . LYS A 1 43 ? -10.230 -8.686 -7.300 1.00 0.00 85 LYS A N 20
ATOM 26326 C CA . LYS A 1 43 ? -10.549 -7.339 -6.825 1.00 0.00 85 LYS A CA 20
ATOM 26327 C C . LYS A 1 43 ? -9.337 -6.757 -6.077 1.00 0.00 85 LYS A C 20
ATOM 26328 O O . LYS A 1 43 ? -9.122 -7.048 -4.900 1.00 0.00 85 LYS A O 20
ATOM 26347 N N . THR A 1 44 ? -8.510 -5.989 -6.801 1.00 0.00 86 THR A N 20
ATOM 26348 C CA . THR A 1 44 ? -7.370 -5.257 -6.228 1.00 0.00 86 THR A CA 20
ATOM 26349 C C . THR A 1 44 ? -7.641 -3.752 -6.281 1.00 0.00 86 THR A C 20
ATOM 26350 O O . THR A 1 44 ? -8.157 -3.235 -7.279 1.00 0.00 86 THR A O 20
ATOM 26361 N N . VAL A 1 45 ? -7.290 -3.068 -5.192 1.00 0.00 87 VAL A N 20
ATOM 26362 C CA . VAL A 1 45 ? -7.394 -1.606 -5.085 1.00 0.00 87 VAL A CA 20
ATOM 26363 C C . VAL A 1 45 ? -5.993 -1.015 -5.274 1.00 0.00 87 VAL A C 20
ATOM 26364 O O . VAL A 1 45 ? -5.034 -1.520 -4.695 1.00 0.00 87 VAL A O 20
ATOM 26377 N N . TRP A 1 46 ? -5.878 0.066 -6.057 1.00 0.00 88 TRP A N 20
ATOM 26378 C CA . TRP A 1 46 ? -4.590 0.732 -6.284 1.00 0.00 88 TRP A CA 20
ATOM 26379 C C . TRP A 1 46 ? -4.303 1.602 -5.060 1.00 0.00 88 TRP A C 20
ATOM 26380 O O . TRP A 1 46 ? -5.158 2.370 -4.661 1.00 0.00 88 TRP A O 20
ATOM 26401 N N . VAL A 1 47 ? -3.135 1.448 -4.453 1.00 0.00 89 VAL A N 20
ATOM 26402 C CA . VAL A 1 47 ? -2.771 2.142 -3.216 1.00 0.00 89 VAL A CA 20
ATOM 26403 C C . VAL A 1 47 ? -1.658 3.150 -3.510 1.00 0.00 89 VAL A C 20
ATOM 26404 O O . VAL A 1 47 ? -0.571 2.757 -3.939 1.00 0.00 89 VAL A O 20
ATOM 26417 N N . LEU A 1 48 ? -1.951 4.440 -3.300 1.00 0.00 90 LEU A N 20
ATOM 26418 C CA . LEU A 1 48 ? -0.976 5.517 -3.456 1.00 0.00 90 LEU A CA 20
ATOM 26419 C C . LEU A 1 48 ? -0.339 5.823 -2.093 1.00 0.00 90 LEU A C 20
ATOM 26420 O O . LEU A 1 48 ? -0.922 6.537 -1.265 1.00 0.00 90 LEU A O 20
ATOM 26436 N N . TYR A 1 49 ? 0.829 5.221 -1.859 1.00 0.00 91 TYR A N 20
ATOM 26437 C CA . TYR A 1 49 ? 1.679 5.525 -0.703 1.00 0.00 91 TYR A CA 20
ATOM 26438 C C . TYR A 1 49 ? 2.731 6.553 -1.146 1.00 0.00 91 TYR A C 20
ATOM 26439 O O . TYR A 1 49 ? 3.434 6.324 -2.124 1.00 0.00 91 TYR A O 20
ATOM 26457 N N . LYS A 1 50 ? 2.783 7.706 -0.461 1.00 0.00 92 LYS A N 20
ATOM 26458 C CA . LYS A 1 50 ? 3.832 8.724 -0.652 1.00 0.00 92 LYS A CA 20
ATOM 26459 C C . LYS A 1 50 ? 4.658 8.859 0.644 1.00 0.00 92 LYS A C 20
ATOM 26460 O O . LYS A 1 50 ? 4.139 9.299 1.676 1.00 0.00 92 LYS A O 20
ATOM 26479 N N . GLY A 1 51 ? 5.932 8.447 0.570 1.00 0.00 93 GLY A N 20
ATOM 26480 C CA . GLY A 1 51 ? 6.854 8.470 1.711 1.00 0.00 93 GLY A CA 20
ATOM 26481 C C . GLY A 1 51 ? 7.995 7.482 1.520 1.00 0.00 93 GLY A C 20
ATOM 26482 O O . GLY A 1 51 ? 8.114 6.866 0.451 1.00 0.00 93 GLY A O 20
ATOM 26486 N N . ALA A 1 52 ? 8.827 7.317 2.562 1.00 0.00 94 ALA A N 20
ATOM 26487 C CA . ALA A 1 52 ? 9.954 6.371 2.553 1.00 0.00 94 ALA A CA 20
ATOM 26488 C C . ALA A 1 52 ? 9.436 4.924 2.557 1.00 0.00 94 ALA A C 20
ATOM 26489 O O . ALA A 1 52 ? 8.810 4.492 3.534 1.00 0.00 94 ALA A O 20
ATOM 26496 N N . VAL A 1 53 ? 9.649 4.220 1.438 1.00 0.00 95 VAL A N 20
ATOM 26497 C CA . VAL A 1 53 ? 9.256 2.806 1.284 1.00 0.00 95 VAL A CA 20
ATOM 26498 C C . VAL A 1 53 ? 10.336 1.898 1.918 1.00 0.00 95 VAL A C 20
ATOM 26499 O O . VAL A 1 53 ? 11.456 1.810 1.384 1.00 0.00 95 VAL A O 20
ATOM 26512 N N . PRO A 1 54 ? 10.034 1.216 3.075 1.00 0.00 96 PRO A N 20
ATOM 26513 C CA . PRO A 1 54 ? 11.005 0.322 3.743 1.00 0.00 96 PRO A CA 20
ATOM 26514 C C . PRO A 1 54 ? 11.237 -0.981 2.950 1.00 0.00 96 PRO A C 20
ATOM 26515 O O . PRO A 1 54 ? 10.379 -1.397 2.161 1.00 0.00 96 PRO A O 20
ATOM 26526 N N . ASP A 1 55 ? 12.393 -1.628 3.194 1.00 0.00 97 ASP A N 20
ATOM 26527 C CA . ASP A 1 55 ? 12.824 -2.850 2.461 1.00 0.00 97 ASP A CA 20
ATOM 26528 C C . ASP A 1 55 ? 11.956 -4.077 2.810 1.00 0.00 97 ASP A C 20
ATOM 26529 O O . ASP A 1 55 ? 12.042 -5.105 2.130 1.00 0.00 97 ASP A O 20
ATOM 26538 N N . THR A 1 56 ? 11.133 -3.956 3.877 1.00 0.00 98 THR A N 20
ATOM 26539 C CA . THR A 1 56 ? 10.153 -4.993 4.267 1.00 0.00 98 THR A CA 20
ATOM 26540 C C . THR A 1 56 ? 8.987 -5.081 3.253 1.00 0.00 98 THR A C 20
ATOM 26541 O O . THR A 1 56 ? 8.302 -6.111 3.177 1.00 0.00 98 THR A O 20
ATOM 26552 N N . PHE A 1 57 ? 8.764 -3.981 2.504 1.00 0.00 99 PHE A N 20
ATOM 26553 C CA . PHE A 1 57 ? 7.790 -3.948 1.403 1.00 0.00 99 PHE A CA 20
ATOM 26554 C C . PHE A 1 57 ? 8.345 -4.778 0.240 1.00 0.00 99 PHE A C 20
ATOM 26555 O O . PHE A 1 57 ? 9.175 -4.306 -0.536 1.00 0.00 99 PHE A O 20
ATOM 26572 N N . LYS A 1 58 ? 7.933 -6.042 0.183 1.00 0.00 100 LYS A N 20
ATOM 26573 C CA . LYS A 1 58 ? 8.343 -6.987 -0.857 1.00 0.00 100 LYS A CA 20
ATOM 26574 C C . LYS A 1 58 ? 7.085 -7.443 -1.633 1.00 0.00 100 LYS A C 20
ATOM 26575 O O . LYS A 1 58 ? 6.000 -7.517 -1.038 1.00 0.00 100 LYS A O 20
ATOM 26594 N N . PRO A 1 59 ? 7.187 -7.705 -2.973 1.00 0.00 101 PRO A N 20
ATOM 26595 C CA . PRO A 1 59 ? 6.038 -8.176 -3.786 1.00 0.00 101 PRO A CA 20
ATOM 26596 C C . PRO A 1 59 ? 5.487 -9.527 -3.279 1.00 0.00 101 PRO A C 20
ATOM 26597 O O . PRO A 1 59 ? 6.082 -10.577 -3.535 1.00 0.00 101 PRO A O 20
ATOM 26608 N N . GLY A 1 60 ? 4.377 -9.477 -2.522 1.00 0.00 102 GLY A N 20
ATOM 26609 C CA . GLY A 1 60 ? 3.754 -10.682 -1.963 1.00 0.00 102 GLY A CA 20
ATOM 26610 C C . GLY A 1 60 ? 3.549 -10.637 -0.456 1.00 0.00 102 GLY A C 20
ATOM 26611 O O . GLY A 1 60 ? 2.882 -11.519 0.085 1.00 0.00 102 GLY A O 20
ATOM 26615 N N . VAL A 1 61 ? 4.100 -9.612 0.238 1.00 0.00 103 VAL A N 20
ATOM 26616 C CA . VAL A 1 61 ? 3.973 -9.499 1.716 1.00 0.00 103 VAL A CA 20
ATOM 26617 C C . VAL A 1 61 ? 2.574 -8.966 2.087 1.00 0.00 103 VAL A C 20
ATOM 26618 O O . VAL A 1 61 ? 1.971 -8.203 1.321 1.00 0.00 103 VAL A O 20
ATOM 26631 N N . GLU A 1 62 ? 2.056 -9.394 3.244 1.00 0.00 104 GLU A N 20
ATOM 26632 C CA . GLU A 1 62 ? 0.843 -8.827 3.817 1.00 0.00 104 GLU A CA 20
ATOM 26633 C C . GLU A 1 62 ? 1.196 -7.512 4.521 1.00 0.00 104 GLU A C 20
ATOM 26634 O O . GLU A 1 62 ? 1.975 -7.500 5.479 1.00 0.00 104 GLU A O 20
ATOM 26646 N N . VAL A 1 63 ? 0.641 -6.410 4.003 1.00 0.00 105 VAL A N 20
ATOM 26647 C CA . VAL A 1 63 ? 0.870 -5.057 4.524 1.00 0.00 105 VAL A CA 20
ATOM 26648 C C . VAL A 1 63 ? -0.340 -4.555 5.315 1.00 0.00 105 VAL A C 20
ATOM 26649 O O . VAL A 1 63 ? -1.475 -5.023 5.126 1.00 0.00 105 VAL A O 20
ATOM 26662 N N . ILE A 1 64 ? -0.074 -3.610 6.225 1.00 0.00 106 ILE A N 20
ATOM 26663 C CA . ILE A 1 64 ? -1.094 -2.850 6.943 1.00 0.00 106 ILE A CA 20
ATOM 26664 C C . ILE A 1 64 ? -0.913 -1.381 6.543 1.00 0.00 106 ILE A C 20
ATOM 26665 O O . ILE A 1 64 ? 0.072 -0.742 6.921 1.00 0.00 106 ILE A O 20
ATOM 26681 N N . ILE A 1 65 ? -1.837 -0.869 5.737 1.00 0.00 107 ILE A N 20
ATOM 26682 C CA . ILE A 1 65 ? -1.801 0.522 5.253 1.00 0.00 107 ILE A CA 20
ATOM 26683 C C . ILE A 1 65 ? -2.886 1.348 5.953 1.00 0.00 107 ILE A C 20
ATOM 26684 O O . ILE A 1 65 ? -3.986 0.856 6.206 1.00 0.00 107 ILE A O 20
ATOM 26700 N N . GLU A 1 66 ? -2.560 2.595 6.284 1.00 0.00 108 GLU A N 20
ATOM 26701 C CA . GLU A 1 66 ? -3.504 3.541 6.899 1.00 0.00 108 GLU A CA 20
ATOM 26702 C C . GLU A 1 66 ? -3.670 4.725 5.960 1.00 0.00 108 GLU A C 20
ATOM 26703 O O . GLU A 1 66 ? -2.692 5.423 5.678 1.00 0.00 108 GLU A O 20
ATOM 26715 N N . GLY A 1 67 ? -4.892 4.938 5.470 1.00 0.00 109 GLY A N 20
ATOM 26716 C CA . GLY A 1 67 ? -5.177 6.039 4.557 1.00 0.00 109 GLY A CA 20
ATOM 26717 C C . GLY A 1 67 ? -6.656 6.193 4.290 1.00 0.00 109 GLY A C 20
ATOM 26718 O O . GLY A 1 67 ? -7.468 5.848 5.143 1.00 0.00 109 GLY A O 20
ATOM 26722 N N . GLY A 1 68 ? -7.014 6.671 3.093 1.00 0.00 110 GLY A N 20
ATOM 26723 C CA . GLY A 1 68 ? -8.414 6.882 2.745 1.00 0.00 110 GLY A CA 20
ATOM 26724 C C . GLY A 1 68 ? -8.627 7.006 1.250 1.00 0.00 110 GLY A C 20
ATOM 26725 O O . GLY A 1 68 ? -7.769 7.532 0.535 1.00 0.00 110 GLY A O 20
ATOM 26729 N N . LEU A 1 69 ? -9.774 6.499 0.786 1.00 0.00 111 LEU A N 20
ATOM 26730 C CA . LEU A 1 69 ? -10.197 6.588 -0.616 1.00 0.00 111 LEU A CA 20
ATOM 26731 C C . LEU A 1 69 ? -10.988 7.894 -0.808 1.00 0.00 111 LEU A C 20
ATOM 26732 O O . LEU A 1 69 ? -12.135 8.013 -0.348 1.00 0.00 111 LEU A O 20
ATOM 26748 N N . ALA A 1 70 ? -10.349 8.886 -1.453 1.00 0.00 112 ALA A N 20
ATOM 26749 C CA . ALA A 1 70 ? -10.902 10.240 -1.589 1.00 0.00 112 ALA A CA 20
ATOM 26750 C C . ALA A 1 70 ? -11.885 10.326 -2.780 1.00 0.00 112 ALA A C 20
ATOM 26751 O O . ALA A 1 70 ? -11.620 9.722 -3.828 1.00 0.00 112 ALA A O 20
ATOM 26758 N N . PRO A 1 71 ? -13.051 11.059 -2.625 1.00 0.00 113 PRO A N 20
ATOM 26759 C CA . PRO A 1 71 ? -14.024 11.298 -3.730 1.00 0.00 113 PRO A CA 20
ATOM 26760 C C . PRO A 1 71 ? -13.391 12.048 -4.930 1.00 0.00 113 PRO A C 20
ATOM 26761 O O . PRO A 1 71 ? -13.360 13.285 -4.971 1.00 0.00 113 PRO A O 20
ATOM 26772 N N . GLY A 1 72 ? -12.868 11.267 -5.882 1.00 0.00 114 GLY A N 20
ATOM 26773 C CA . GLY A 1 72 ? -12.152 11.785 -7.053 1.00 0.00 114 GLY A CA 20
ATOM 26774 C C . GLY A 1 72 ? -11.085 10.803 -7.501 1.00 0.00 114 GLY A C 20
ATOM 26775 O O . GLY A 1 72 ? -10.910 10.552 -8.700 1.00 0.00 114 GLY A O 20
ATOM 26779 N N . GLU A 1 73 ? -10.367 10.243 -6.514 1.00 0.00 115 GLU A N 20
ATOM 26780 C CA . GLU A 1 73 ? -9.288 9.270 -6.745 1.00 0.00 115 GLU A CA 20
ATOM 26781 C C . GLU A 1 73 ? -9.818 7.831 -6.615 1.00 0.00 115 GLU A C 20
ATOM 26782 O O . GLU A 1 73 ? -10.500 7.499 -5.645 1.00 0.00 115 GLU A O 20
ATOM 26794 N N . ASP A 1 74 ? -9.499 7.001 -7.624 1.00 0.00 116 ASP A N 20
ATOM 26795 C CA . ASP A 1 74 ? -9.726 5.536 -7.592 1.00 0.00 116 ASP A CA 20
ATOM 26796 C C . ASP A 1 74 ? -8.671 4.843 -6.697 1.00 0.00 116 ASP A C 20
ATOM 26797 O O . ASP A 1 74 ? -8.863 3.705 -6.240 1.00 0.00 116 ASP A O 20
ATOM 26806 N N . THR A 1 75 ? -7.579 5.564 -6.416 1.00 0.00 117 THR A N 20
ATOM 26807 C CA . THR A 1 75 ? -6.481 5.064 -5.589 1.00 0.00 117 THR A CA 20
ATOM 26808 C C . THR A 1 75 ? -6.774 5.334 -4.094 1.00 0.00 117 THR A C 20
ATOM 26809 O O . THR A 1 75 ? -7.230 6.427 -3.721 1.00 0.00 117 THR A O 20
ATOM 26820 N N . PHE A 1 76 ? -6.570 4.301 -3.251 1.00 0.00 118 PHE A N 20
ATOM 26821 C CA . PHE A 1 76 ? -6.651 4.405 -1.793 1.00 0.00 118 PHE A CA 20
ATOM 26822 C C . PHE A 1 76 ? -5.349 5.079 -1.324 1.00 0.00 118 PHE A C 20
ATOM 26823 O O . PHE A 1 76 ? -4.267 4.484 -1.399 1.00 0.00 118 PHE A O 20
ATOM 26840 N N . LYS A 1 77 ? -5.469 6.320 -0.860 1.00 0.00 119 LYS A N 20
ATOM 26841 C CA . LYS A 1 77 ? -4.321 7.194 -0.599 1.00 0.00 119 LYS A CA 20
ATOM 26842 C C . LYS A 1 77 ? -3.789 6.925 0.821 1.00 0.00 119 LYS A C 20
ATOM 26843 O O . LYS A 1 77 ? -4.299 7.476 1.803 1.00 0.00 119 LYS A O 20
ATOM 26862 N N . ALA A 1 78 ? -2.780 6.037 0.905 1.00 0.00 120 ALA A N 20
ATOM 26863 C CA . ALA A 1 78 ? -2.221 5.557 2.178 1.00 0.00 120 ALA A CA 20
ATOM 26864 C C . ALA A 1 78 ? -1.165 6.529 2.719 1.00 0.00 120 ALA A C 20
ATOM 26865 O O . ALA A 1 78 ? -0.133 6.759 2.077 1.00 0.00 120 ALA A O 20
ATOM 26872 N N . ARG A 1 79 ? -1.446 7.102 3.901 1.00 0.00 121 ARG A N 20
ATOM 26873 C CA . ARG A 1 79 ? -0.476 7.888 4.683 1.00 0.00 121 ARG A CA 20
ATOM 26874 C C . ARG A 1 79 ? 0.723 7.027 5.098 1.00 0.00 121 ARG A C 20
ATOM 26875 O O . ARG A 1 79 ? 1.878 7.441 4.969 1.00 0.00 121 ARG A O 20
ATOM 26896 N N . THR A 1 80 ? 0.428 5.816 5.586 1.00 0.00 122 THR A N 20
ATOM 26897 C CA . THR A 1 80 ? 1.420 4.971 6.258 1.00 0.00 122 THR A CA 20
ATOM 26898 C C . THR A 1 80 ? 1.428 3.577 5.619 1.00 0.00 122 THR A C 20
ATOM 26899 O O . THR A 1 80 ? 0.369 3.017 5.323 1.00 0.00 122 THR A O 20
ATOM 26910 N N . LEU A 1 81 ? 2.635 3.052 5.389 1.00 0.00 123 LEU A N 20
ATOM 26911 C CA . LEU A 1 81 ? 2.862 1.679 4.916 1.00 0.00 123 LEU A CA 20
ATOM 26912 C C . LEU A 1 81 ? 3.552 0.895 6.035 1.00 0.00 123 LEU A C 20
ATOM 26913 O O . LEU A 1 81 ? 4.598 1.314 6.532 1.00 0.00 123 LEU A O 20
ATOM 26929 N N . MET A 1 82 ? 2.943 -0.216 6.440 1.00 0.00 124 MET A N 20
ATOM 26930 C CA . MET A 1 82 ? 3.505 -1.158 7.428 1.00 0.00 124 MET A CA 20
ATOM 26931 C C . MET A 1 82 ? 3.357 -2.580 6.875 1.00 0.00 124 MET A C 20
ATOM 26932 O O . MET A 1 82 ? 2.724 -2.773 5.843 1.00 0.00 124 MET A O 20
ATOM 26946 N N . THR A 1 83 ? 3.972 -3.561 7.540 1.00 0.00 125 THR A N 20
ATOM 26947 C CA . THR A 1 83 ? 3.828 -4.993 7.204 1.00 0.00 125 THR A CA 20
ATOM 26948 C C . THR A 1 83 ? 3.497 -5.803 8.472 1.00 0.00 125 THR A C 20
ATOM 26949 O O . THR A 1 83 ? 3.919 -5.442 9.573 1.00 0.00 125 THR A O 20
ATOM 26960 N N . LYS A 1 84 ? 2.733 -6.899 8.290 1.00 0.00 126 LYS A N 20
ATOM 26961 C CA . LYS A 1 84 ? 2.431 -7.866 9.363 1.00 0.00 126 LYS A CA 20
ATOM 26962 C C . LYS A 1 84 ? 3.711 -8.620 9.768 1.00 0.00 126 LYS A C 20
ATOM 26963 O O . LYS A 1 84 ? 3.890 -8.990 10.933 1.00 0.00 126 LYS A O 20
ATOM 26982 N N . CYS A 1 85 ? 4.592 -8.842 8.779 1.00 0.00 127 CYS A N 20
ATOM 26983 C CA . CYS A 1 85 ? 5.925 -9.420 8.985 1.00 0.00 127 CYS A CA 20
ATOM 26984 C C . CYS A 1 85 ? 6.991 -8.386 8.562 1.00 0.00 127 CYS A C 20
ATOM 26985 O O . CYS A 1 85 ? 7.204 -8.196 7.353 1.00 0.00 127 CYS A O 20
ATOM 26993 N N . PRO A 1 86 ? 7.641 -7.653 9.541 1.00 0.00 128 PRO A N 20
ATOM 26994 C CA . PRO A 1 86 ? 8.785 -6.742 9.249 1.00 0.00 128 PRO A CA 20
ATOM 26995 C C . PRO A 1 86 ? 9.997 -7.488 8.646 1.00 0.00 128 PRO A C 20
ATOM 26996 O O . PRO A 1 86 ? 10.048 -8.726 8.686 1.00 0.00 128 PRO A O 20
ATOM 27007 N N . LEU A 1 87 ? 10.969 -6.711 8.114 1.00 0.00 129 LEU A N 20
ATOM 27008 C CA . LEU A 1 87 ? 12.162 -7.237 7.409 1.00 0.00 129 LEU A CA 20
ATOM 27009 C C . LEU A 1 87 ? 12.954 -8.195 8.320 1.00 0.00 129 LEU A C 20
ATOM 27010 O O . LEU A 1 87 ? 13.657 -7.758 9.238 1.00 0.00 129 LEU A O 20
ATOM 27026 N N . GLU A 1 88 ? 12.772 -9.507 8.092 1.00 0.00 130 GLU A N 20
ATOM 27027 C CA . GLU A 1 88 ? 13.335 -10.569 8.949 1.00 0.00 130 GLU A CA 20
ATOM 27028 C C . GLU A 1 88 ? 14.307 -11.419 8.104 1.00 0.00 130 GLU A C 20
ATOM 27029 O O . GLU A 1 88 ? 15.532 -11.227 8.227 1.00 0.00 130 GLU A O 20
#

Secondary structure (DSSP, 8-state):
----S-TT--EEEEEEE-STT-EE-TTSSEEEEEEE-SS-TT-EEEEEEES---TT--TT-EEEEEEEE-TT-SEEEEEEEEESS---